Protein 2FRX (pdb70)

Radius of gyration: 44.94 Å; Cα contacts (8 Å, |Δi|>4): 3688; chains: 4; bounding box: 117×101×105 Å

Structure (mmCIF, N/CA/C/O backbone):
data_2FRX
#
_entry.id   2FRX
#
_cell.length_a   67.706
_cell.length_b   87.126
_cell.length_c   95.048
_cell.angle_alpha   88.33
_cell.angle_beta   76.79
_cell.angle_gamma   90.19
#
_symmetry.space_group_name_H-M   'P 1'
#
loop_
_atom_site.group_PDB
_atom_site.id
_atom_site.type_symbol
_atom_site.label_atom_id
_atom_site.label_alt_id
_atom_site.label_comp_id
_atom_site.label_asym_id
_atom_site.label_entity_id
_atom_site.label_seq_id
_atom_site.pdbx_PDB_ins_code
_atom_site.Cartn_x
_atom_site.Cartn_y
_atom_site.Cartn_z
_atom_site.occupancy
_atom_site.B_iso_or_equiv
_atom_site.auth_seq_id
_atom_site.auth_comp_id
_atom_site.auth_asym_id
_atom_site.auth_atom_id
_atom_site.pdbx_PDB_model_num
ATOM 1 N N . TYR A 1 7 ? 19.370 22.035 52.976 1.00 69.82 7 TYR A N 1
ATOM 2 C CA . TYR A 1 7 ? 17.880 22.043 52.708 1.00 70.05 7 TYR A CA 1
ATOM 3 C C . TYR A 1 7 ? 16.923 22.084 53.937 1.00 69.59 7 TYR A C 1
ATOM 4 O O . TYR A 1 7 ? 16.994 21.245 54.852 1.00 69.96 7 TYR A O 1
ATOM 13 N N . PHE A 1 8 ? 15.949 22.989 53.834 1.00 68.17 8 PHE A N 1
ATOM 14 C CA . PHE A 1 8 ? 15.121 23.537 54.912 1.00 67.46 8 PHE A CA 1
ATOM 15 C C . PHE A 1 8 ? 13.672 23.648 54.453 1.00 66.90 8 PHE A C 1
ATOM 16 O O . PHE A 1 8 ? 13.407 24.299 53.457 1.00 66.93 8 PHE A O 1
ATOM 24 N N . PRO A 1 9 ? 12.729 23.059 55.180 1.00 66.62 9 PRO A N 1
ATOM 25 C CA . PRO A 1 9 ? 11.311 23.133 54.801 1.00 66.40 9 PRO A CA 1
ATOM 26 C C . PRO A 1 9 ? 10.678 24.481 55.169 1.00 66.02 9 PRO A C 1
ATOM 27 O O . PRO A 1 9 ? 11.032 25.064 56.185 1.00 65.70 9 PRO A O 1
ATOM 31 N N . ASP A 1 10 ? 9.745 24.970 54.354 1.00 65.91 10 ASP A N 1
ATOM 32 C CA . ASP A 1 10 ? 9.205 26.323 54.568 1.00 65.85 10 ASP A CA 1
ATOM 33 C C . ASP A 1 10 ? 8.716 26.500 56.001 1.00 65.90 10 ASP A C 1
ATOM 34 O O . ASP A 1 10 ? 9.178 27.403 56.703 1.00 65.85 10 ASP A O 1
ATOM 39 N N . ALA A 1 11 ? 7.829 25.609 56.441 1.00 65.88 11 ALA A N 1
ATOM 40 C CA . ALA A 1 11 ? 7.252 25.673 57.783 1.00 65.77 11 ALA A CA 1
ATOM 41 C C . ALA A 1 11 ? 8.316 25.919 58.856 1.00 65.74 11 ALA A C 1
ATOM 42 O O . ALA A 1 11 ? 8.107 26.707 59.775 1.00 65.55 11 ALA A O 1
ATOM 44 N N . PHE A 1 12 ? 9.464 25.263 58.689 1.00 65.87 12 PHE A N 1
ATOM 45 C CA . PHE A 1 12 ? 10.562 25.302 59.646 1.00 65.72 12 PHE A CA 1
ATOM 46 C C . PHE A 1 12 ? 11.326 26.615 59.655 1.00 65.79 12 PHE A C 1
ATOM 47 O O . PHE A 1 12 ? 11.675 27.110 60.724 1.00 66.01 12 PHE A O 1
ATOM 55 N N . LEU A 1 13 ? 11.631 27.162 58.483 1.00 65.60 13 LEU A N 1
ATOM 56 C CA . LEU A 1 13 ? 12.344 28.436 58.433 1.00 65.43 13 LEU A CA 1
ATOM 57 C C . LEU A 1 13 ? 11.428 29.539 58.921 1.00 65.48 13 LEU A C 1
ATOM 58 O O . LEU A 1 13 ? 11.807 30.319 59.799 1.00 65.33 13 LEU A O 1
ATOM 63 N N . THR A 1 14 ? 10.214 29.596 58.370 1.00 65.71 14 THR A N 1
ATOM 64 C CA . THR A 1 14 ? 9.309 30.694 58.697 1.00 65.90 14 THR A CA 1
ATOM 65 C C . THR A 1 14 ? 8.678 30.477 60.083 1.00 65.93 14 THR A C 1
ATOM 66 O O . THR A 1 14 ? 7.579 30.952 60.357 1.00 66.20 14 THR A O 1
ATOM 70 N N . GLN A 1 15 ? 9.384 29.740 60.938 1.00 65.85 15 GLN A N 1
ATOM 71 C CA . GLN A 1 15 ? 9.060 29.659 62.372 1.00 66.15 15 GLN A CA 1
ATOM 72 C C . GLN A 1 15 ? 10.335 29.644 63.256 1.00 66.29 15 GLN A C 1
ATOM 73 O O . GLN A 1 15 ? 10.265 29.820 64.484 1.00 66.01 15 GLN A O 1
ATOM 87 N N . ARG A 1 17 ? 12.334 31.953 62.058 1.00 66.17 17 ARG A N 1
ATOM 88 C CA . ARG A 1 17 ? 12.277 33.415 61.950 1.00 65.95 17 ARG A CA 1
ATOM 89 C C . ARG A 1 17 ? 11.553 34.036 63.156 1.00 65.96 17 ARG A C 1
ATOM 90 O O . ARG A 1 17 ? 12.014 35.048 63.681 1.00 65.99 17 ARG A O 1
ATOM 98 N N . GLU A 1 18 ? 10.469 33.399 63.612 1.00 65.98 18 GLU A N 1
ATOM 99 C CA . GLU A 1 18 ? 9.668 33.882 64.753 1.00 66.01 18 GLU A CA 1
ATOM 100 C C . GLU A 1 18 ? 10.163 33.413 66.133 1.00 65.63 18 GLU A C 1
ATOM 101 O O . GLU A 1 18 ? 9.510 33.650 67.151 1.00 65.63 18 GLU A O 1
ATOM 107 N N . ALA A 1 19 ? 11.315 32.768 66.169 1.00 65.42 19 ALA A N 1
ATOM 108 C CA . ALA A 1 19 ? 11.903 32.415 67.455 1.00 65.50 19 ALA A CA 1
ATOM 109 C C . ALA A 1 19 ? 13.349 32.896 67.633 1.00 65.69 19 ALA A C 1
ATOM 110 O O . ALA A 1 19 ? 13.992 32.563 68.612 1.00 65.56 19 ALA A O 1
ATOM 120 N N . PRO A 1 21 ? 16.077 35.513 68.792 1.00 66.35 21 PRO A N 1
ATOM 121 C CA . PRO A 1 21 ? 16.386 36.646 69.656 1.00 66.00 21 PRO A CA 1
ATOM 122 C C . PRO A 1 21 ? 17.538 37.495 69.116 1.00 65.77 21 PRO A C 1
ATOM 123 O O . PRO A 1 21 ? 17.498 38.713 69.192 1.00 65.66 21 PRO A O 1
ATOM 127 N N . PHE A 1 26 ? 19.277 36.839 62.837 1.00 64.83 26 PHE A N 1
ATOM 128 C CA . PHE A 1 26 ? 18.713 35.695 62.128 1.00 64.72 26 PHE A CA 1
ATOM 129 C C . PHE A 1 26 ? 19.494 35.340 60.893 1.00 64.57 26 PHE A C 1
ATOM 130 O O . PHE A 1 26 ? 19.773 34.187 60.652 1.00 64.26 26 PHE A O 1
ATOM 138 N N . ASP A 1 27 ? 19.791 36.323 60.060 1.00 64.76 27 ASP A N 1
ATOM 139 C CA . ASP A 1 27 ? 20.421 36.013 58.780 1.00 65.01 27 ASP A CA 1
ATOM 140 C C . ASP A 1 27 ? 21.676 35.208 59.002 1.00 65.28 27 ASP A C 1
ATOM 141 O O . ASP A 1 27 ? 21.852 34.154 58.391 1.00 65.63 27 ASP A O 1
ATOM 146 N N . ASP A 1 28 ? 22.533 35.696 59.901 1.00 65.21 28 ASP A N 1
ATOM 147 C CA . ASP A 1 28 ? 23.796 35.038 60.225 1.00 64.83 28 ASP A CA 1
ATOM 148 C C . ASP A 1 28 ? 23.557 33.577 60.403 1.00 64.58 28 ASP A C 1
ATOM 149 O O . ASP A 1 28 ? 24.415 32.763 60.074 1.00 64.90 28 ASP A O 1
ATOM 154 N N . PHE A 1 29 ? 22.391 33.249 60.948 1.00 64.17 29 PHE A N 1
ATOM 155 C CA . PHE A 1 29 ? 22.043 31.866 61.268 1.00 63.68 29 PHE A CA 1
ATOM 156 C C . PHE A 1 29 ? 21.833 31.044 59.995 1.00 63.61 29 PHE A C 1
ATOM 157 O O . PHE A 1 29 ? 22.425 29.982 59.863 1.00 63.25 29 PHE A O 1
ATOM 165 N N . LEU A 1 30 ? 21.028 31.555 59.061 1.00 63.75 30 LEU A N 1
ATOM 166 C CA . LEU A 1 30 ? 20.861 30.942 57.737 1.00 63.87 30 LEU A CA 1
ATOM 167 C C . LEU A 1 30 ? 22.236 30.688 57.087 1.00 63.84 30 LEU A C 1
ATOM 168 O O . LEU A 1 30 ? 22.468 29.639 56.461 1.00 63.42 30 LEU A O 1
ATOM 173 N N . ALA A 1 31 ? 23.142 31.648 57.288 1.00 64.04 31 ALA A N 1
ATOM 174 C CA . ALA A 1 31 ? 24.511 31.612 56.778 1.00 64.37 31 ALA A CA 1
ATOM 175 C C . ALA A 1 31 ? 25.343 30.501 57.424 1.00 64.73 31 ALA A C 1
ATOM 176 O O . ALA A 1 31 ? 25.908 29.633 56.732 1.00 64.62 31 ALA A O 1
ATOM 178 N N . ALA A 1 32 ? 25.415 30.547 58.753 1.00 65.14 32 ALA A N 1
ATOM 179 C CA . ALA A 1 32 ? 26.124 29.541 59.534 1.00 65.73 32 ALA A CA 1
ATOM 180 C C . ALA A 1 32 ? 25.514 28.144 59.390 1.00 65.86 32 ALA A C 1
ATOM 181 O O . ALA A 1 32 ? 26.227 27.149 59.454 1.00 66.01 32 ALA A O 1
ATOM 183 N N . CYS A 1 33 ? 24.196 28.095 59.210 1.00 65.90 33 CYS A N 1
ATOM 184 C CA . CYS A 1 33 ? 23.453 26.882 58.910 1.00 66.12 33 CYS A CA 1
ATOM 185 C C . CYS A 1 33 ? 24.012 26.181 57.684 1.00 66.21 33 CYS A C 1
ATOM 186 O O . CYS A 1 33 ? 24.111 24.947 57.645 1.00 66.26 33 CYS A O 1
ATOM 189 N N . GLN A 1 34 ? 24.364 26.987 56.681 1.00 66.34 34 GLN A N 1
ATOM 190 C CA . GLN A 1 34 ? 24.683 26.484 55.359 1.00 66.26 34 GLN A CA 1
ATOM 191 C C . GLN A 1 34 ? 26.187 26.249 55.127 1.00 66.20 34 GLN A C 1
ATOM 192 O O . GLN A 1 34 ? 26.605 25.835 54.022 1.00 66.19 34 GLN A O 1
ATOM 198 N N . ARG A 1 35 ? 26.999 26.510 56.152 1.00 65.85 35 ARG A N 1
ATOM 199 C CA . ARG A 1 35 ? 28.439 26.281 56.025 1.00 65.74 35 ARG A CA 1
ATOM 200 C C . ARG A 1 35 ? 28.895 25.119 56.932 1.00 65.54 35 ARG A C 1
ATOM 201 O O . ARG A 1 35 ? 28.364 24.969 58.032 1.00 65.58 35 ARG A O 1
ATOM 209 N N . PRO A 1 36 ? 29.830 24.279 56.464 1.00 65.28 36 PRO A N 1
ATOM 210 C CA . PRO A 1 36 ? 30.135 23.033 57.159 1.00 65.24 36 PRO A CA 1
ATOM 211 C C . PRO A 1 36 ? 30.818 23.259 58.513 1.00 65.24 36 PRO A C 1
ATOM 212 O O . PRO A 1 36 ? 31.418 24.303 58.751 1.00 65.31 36 PRO A O 1
ATOM 216 N N . LEU A 1 37 ? 30.704 22.287 59.399 1.00 65.26 37 LEU A N 1
ATOM 217 C CA . LEU A 1 37 ? 31.227 22.421 60.744 1.00 65.61 37 LEU A CA 1
ATOM 218 C C . LEU A 1 37 ? 32.755 22.429 60.776 1.00 65.95 37 LEU A C 1
ATOM 219 O O . LEU A 1 37 ? 33.390 21.836 59.895 1.00 66.36 37 LEU A O 1
ATOM 224 N N . ARG A 1 38 ? 33.344 23.069 61.791 1.00 65.90 38 ARG A N 1
ATOM 225 C CA . ARG A 1 38 ? 34.800 22.990 62.016 1.00 66.16 38 ARG A CA 1
ATOM 226 C C . ARG A 1 38 ? 35.265 21.630 62.606 1.00 66.12 38 ARG A C 1
ATOM 227 O O . ARG A 1 38 ? 34.656 21.108 63.567 1.00 65.97 38 ARG A O 1
ATOM 235 N N . ARG A 1 39 ? 36.346 21.059 62.056 1.00 66.13 39 ARG A N 1
ATOM 236 C CA . ARG A 1 39 ? 36.962 19.885 62.715 1.00 66.20 39 ARG A CA 1
ATOM 237 C C . ARG A 1 39 ? 37.155 20.290 64.187 1.00 65.44 39 ARG A C 1
ATOM 238 O O . ARG A 1 39 ? 37.612 21.392 64.477 1.00 64.78 39 ARG A O 1
ATOM 246 N N . SER A 1 40 ? 36.787 19.395 65.101 1.00 65.32 40 SER A N 1
ATOM 247 C CA . SER A 1 40 ? 36.879 19.650 66.553 1.00 64.96 40 SER A CA 1
ATOM 248 C C . SER A 1 40 ? 37.446 18.455 67.347 1.00 64.89 40 SER A C 1
ATOM 249 O O . SER A 1 40 ? 37.070 17.306 67.089 1.00 64.98 40 SER A O 1
ATOM 252 N N . ILE A 1 41 ? 38.326 18.728 68.316 1.00 64.59 41 ILE A N 1
ATOM 253 C CA . ILE A 1 41 ? 39.047 17.667 69.005 1.00 64.68 41 ILE A CA 1
ATOM 254 C C . ILE A 1 41 ? 39.031 17.810 70.524 1.00 64.71 41 ILE A C 1
ATOM 255 O O . ILE A 1 41 ? 39.125 18.918 71.043 1.00 65.55 41 ILE A O 1
ATOM 260 N N . ARG A 1 42 ? 38.928 16.700 71.248 1.00 64.55 42 ARG A N 1
ATOM 261 C CA . ARG A 1 42 ? 38.987 16.752 72.715 1.00 64.52 42 ARG A CA 1
ATOM 262 C C . ARG A 1 42 ? 40.086 15.875 73.282 1.00 64.28 42 ARG A C 1
ATOM 263 O O . ARG A 1 42 ? 40.121 14.683 72.995 1.00 64.07 42 ARG A O 1
ATOM 271 N N . VAL A 1 43 ? 40.955 16.475 74.101 1.00 64.05 43 VAL A N 1
ATOM 272 C CA . VAL A 1 43 ? 42.055 15.782 74.775 1.00 63.83 43 VAL A CA 1
ATOM 273 C C . VAL A 1 43 ? 41.533 14.890 75.908 1.00 63.92 43 VAL A C 1
ATOM 274 O O . VAL A 1 43 ? 40.648 15.301 76.682 1.00 64.16 43 VAL A O 1
ATOM 278 N N . ASN A 1 44 ? 42.074 13.675 75.999 1.00 63.75 44 ASN A N 1
ATOM 279 C CA . ASN A 1 44 ? 41.737 12.729 77.081 1.00 63.69 44 ASN A CA 1
ATOM 280 C C . ASN A 1 44 ? 42.758 12.794 78.244 1.00 63.79 44 ASN A C 1
ATOM 281 O O . ASN A 1 44 ? 43.788 12.140 78.179 1.00 63.75 44 ASN A O 1
ATOM 286 N N . THR A 1 45 ? 42.466 13.558 79.310 1.00 64.19 45 THR A N 1
ATOM 287 C CA . THR A 1 45 ? 43.438 13.773 80.379 1.00 64.15 45 THR A CA 1
ATOM 288 C C . THR A 1 45 ? 43.647 12.525 81.246 1.00 63.94 45 THR A C 1
ATOM 289 O O . THR A 1 45 ? 44.456 12.567 82.162 1.00 64.30 45 THR A O 1
ATOM 293 N N . LEU A 1 46 ? 42.935 11.435 80.971 1.00 63.39 46 LEU A N 1
ATOM 294 C CA . LEU A 1 46 ? 43.216 10.164 81.640 1.00 63.23 46 LEU A CA 1
ATOM 295 C C . LEU A 1 46 ? 44.580 9.649 81.173 1.00 63.53 46 LEU A C 1
ATOM 296 O O . LEU A 1 46 ? 45.200 8.797 81.805 1.00 64.11 46 LEU A O 1
ATOM 301 N N . LYS A 1 47 ? 45.042 10.176 80.049 1.00 63.54 47 LYS A N 1
ATOM 302 C CA . LYS A 1 47 ? 46.230 9.694 79.396 1.00 63.16 47 LYS A CA 1
ATOM 303 C C . LYS A 1 47 ? 47.341 10.738 79.295 1.00 63.26 47 LYS A C 1
ATOM 304 O O . LYS A 1 47 ? 48.521 10.401 79.301 1.00 63.72 47 LYS A O 1
ATOM 310 N N . ILE A 1 48 ? 46.969 12.002 79.202 1.00 63.04 48 ILE A N 1
ATOM 311 C CA . ILE A 1 48 ? 47.918 13.060 78.931 1.00 63.51 48 ILE A CA 1
ATOM 312 C C . ILE A 1 48 ? 47.283 14.391 79.334 1.00 63.82 48 ILE A C 1
ATOM 313 O O . ILE A 1 48 ? 46.076 14.569 79.188 1.00 63.83 48 ILE A O 1
ATOM 318 N N . SER A 1 49 ? 48.087 15.327 79.839 1.00 63.94 49 SER A N 1
ATOM 319 C CA . SER A 1 49 ? 47.572 16.642 80.197 1.00 63.63 49 SER A CA 1
ATOM 320 C C . SER A 1 49 ? 47.397 17.453 78.908 1.00 64.09 49 SER A C 1
ATOM 321 O O . SER A 1 49 ? 47.921 17.073 77.863 1.00 64.68 49 SER A O 1
ATOM 324 N N . VAL A 1 50 ? 46.661 18.557 78.968 1.00 64.47 50 VAL A N 1
ATOM 325 C CA . VAL A 1 50 ? 46.507 19.431 77.803 1.00 64.52 50 VAL A CA 1
ATOM 326 C C . VAL A 1 50 ? 47.855 19.924 77.364 1.00 64.77 50 VAL A C 1
ATOM 327 O O . VAL A 1 50 ? 48.244 19.753 76.209 1.00 64.61 50 VAL A O 1
ATOM 331 N N . ALA A 1 51 ? 48.567 20.552 78.297 1.00 65.20 51 ALA A N 1
ATOM 332 C CA . ALA A 1 51 ? 49.837 21.190 77.964 1.00 65.50 51 ALA A CA 1
ATOM 333 C C . ALA A 1 51 ? 50.788 20.165 77.324 1.00 65.68 51 ALA A C 1
ATOM 334 O O . ALA A 1 51 ? 51.440 20.432 76.312 1.00 65.89 51 ALA A O 1
ATOM 336 N N . ASP A 1 52 ? 50.825 18.972 77.881 1.00 65.57 52 ASP A N 1
ATOM 337 C CA . ASP A 1 52 ? 51.647 17.978 77.291 1.00 65.70 52 ASP A CA 1
ATOM 338 C C . ASP A 1 52 ? 51.191 17.688 75.869 1.00 65.48 52 ASP A C 1
ATOM 339 O O . ASP A 1 52 ? 52.025 17.623 74.954 1.00 65.98 52 ASP A O 1
ATOM 344 N N . PHE A 1 53 ? 49.876 17.570 75.674 1.00 64.86 53 PHE A N 1
ATOM 345 C CA . PHE A 1 53 ? 49.316 17.292 74.343 1.00 64.24 53 PHE A CA 1
ATOM 346 C C . PHE A 1 53 ? 49.782 18.313 73.310 1.00 64.39 53 PHE A C 1
ATOM 347 O O . PHE A 1 53 ? 50.275 17.952 72.222 1.00 64.28 53 PHE A O 1
ATOM 355 N N . LEU A 1 54 ? 49.603 19.585 73.659 1.00 64.52 54 LEU A N 1
ATOM 356 C CA . LEU A 1 54 ? 50.037 20.688 72.817 1.00 64.52 54 LEU A CA 1
ATOM 357 C C . LEU A 1 54 ? 51.523 20.565 72.477 1.00 64.79 54 LEU A C 1
ATOM 358 O O . LEU A 1 54 ? 51.898 20.577 71.305 1.00 64.96 54 LEU A O 1
ATOM 363 N N . GLN A 1 55 ? 52.358 20.415 73.501 1.00 64.93 55 GLN A N 1
ATOM 364 C CA . GLN A 1 55 ? 53.766 20.156 73.290 1.00 65.38 55 GLN A CA 1
ATOM 365 C C . GLN A 1 55 ? 53.959 19.046 72.251 1.00 65.33 55 GLN A C 1
ATOM 366 O O . GLN A 1 55 ? 54.653 19.252 71.254 1.00 65.37 55 GLN A O 1
ATOM 372 N N . LEU A 1 56 ? 53.314 17.897 72.482 1.00 65.14 56 LEU A N 1
ATOM 373 C CA . LEU A 1 56 ? 53.551 16.672 71.695 1.00 64.92 56 LEU A CA 1
ATOM 374 C C . LEU A 1 56 ? 53.128 16.750 70.225 1.00 65.08 56 LEU A C 1
ATOM 375 O O . LEU A 1 56 ? 53.762 16.123 69.367 1.00 65.02 56 LEU A O 1
ATOM 380 N N . THR A 1 57 ? 52.085 17.515 69.922 1.00 65.11 57 THR A N 1
ATOM 381 C CA . THR A 1 57 ? 51.605 17.555 68.543 1.00 65.42 57 THR A CA 1
ATOM 382 C C . THR A 1 57 ? 51.928 18.843 67.819 1.00 65.75 57 THR A C 1
ATOM 383 O O . THR A 1 57 ? 51.487 19.049 66.682 1.00 65.87 57 THR A O 1
ATOM 387 N N . ALA A 1 58 ? 52.705 19.703 68.479 1.00 66.05 58 ALA A N 1
ATOM 388 C CA . ALA A 1 58 ? 53.238 20.908 67.858 1.00 66.28 58 ALA A CA 1
ATOM 389 C C . ALA A 1 58 ? 53.855 20.640 66.459 1.00 66.63 58 ALA A C 1
ATOM 390 O O . ALA A 1 58 ? 53.581 21.393 65.524 1.00 66.53 58 ALA A O 1
ATOM 392 N N . PRO A 1 59 ? 54.644 19.569 66.290 1.00 67.18 59 PRO A N 1
ATOM 393 C CA . PRO A 1 59 ? 55.202 19.228 64.960 1.00 67.56 59 PRO A CA 1
ATOM 394 C C . PRO A 1 59 ? 54.185 19.140 63.800 1.00 67.87 59 PRO A C 1
ATOM 395 O O . PRO A 1 59 ? 54.559 19.385 62.651 1.00 67.81 59 PRO A O 1
ATOM 399 N N . TYR A 1 60 ? 52.929 18.792 64.088 1.00 68.29 60 TYR A N 1
ATOM 400 C CA . TYR A 1 60 ? 51.941 18.562 63.025 1.00 68.53 60 TYR A CA 1
ATOM 401 C C . TYR A 1 60 ? 51.399 19.846 62.423 1.00 68.38 60 TYR A C 1
ATOM 402 O O . TYR A 1 60 ? 50.696 19.807 61.418 1.00 68.17 60 TYR A O 1
ATOM 411 N N . GLY A 1 61 ? 51.734 20.976 63.043 1.00 68.33 61 GLY A N 1
ATOM 412 C CA . GLY A 1 61 ? 51.316 22.292 62.572 1.00 68.17 61 GLY A CA 1
ATOM 413 C C . GLY A 1 61 ? 49.828 22.343 62.320 1.00 68.25 61 GLY A C 1
ATOM 414 O O . GLY A 1 61 ? 49.411 22.365 61.165 1.00 68.29 61 GLY A O 1
ATOM 415 N N . TRP A 1 62 ? 49.029 22.298 63.391 1.00 68.27 62 TRP A N 1
ATOM 416 C CA . TRP A 1 62 ? 47.602 22.629 63.295 1.00 68.20 62 TRP A CA 1
ATOM 417 C C . TRP A 1 62 ? 47.348 23.928 64.020 1.00 68.04 62 TRP A C 1
ATOM 418 O O . TRP A 1 62 ? 47.990 24.223 65.025 1.00 68.02 62 TRP A O 1
ATOM 429 N N . THR A 1 63 ? 46.404 24.704 63.506 1.00 67.86 63 THR A N 1
ATOM 430 C CA . THR A 1 63 ? 45.869 25.832 64.233 1.00 67.78 63 THR A CA 1
ATOM 431 C C . THR A 1 63 ? 44.751 25.257 65.102 1.00 67.81 63 THR A C 1
ATOM 432 O O . THR A 1 63 ? 43.913 24.495 64.603 1.00 68.10 63 THR A O 1
ATOM 436 N N . LEU A 1 64 ? 44.745 25.591 66.395 1.00 67.56 64 LEU A N 1
ATOM 437 C CA . LEU A 1 64 ? 43.713 25.091 67.314 1.00 66.90 64 LEU A CA 1
ATOM 438 C C . LEU A 1 64 ? 43.081 26.209 68.138 1.00 66.98 64 LEU A C 1
ATOM 439 O O . LEU A 1 64 ? 43.713 26.777 69.033 1.00 67.46 64 LEU A O 1
ATOM 444 N N . THR A 1 65 ? 41.827 26.521 67.826 1.00 66.63 65 THR A N 1
ATOM 445 C CA . THR A 1 65 ? 41.063 27.527 68.554 1.00 66.25 65 THR A CA 1
ATOM 446 C C . THR A 1 65 ? 40.506 26.891 69.827 1.00 65.97 65 THR A C 1
ATOM 447 O O . THR A 1 65 ? 39.893 25.830 69.741 1.00 66.06 65 THR A O 1
ATOM 451 N N . PRO A 1 66 ? 40.723 27.514 70.994 1.00 65.65 66 PRO A N 1
ATOM 452 C CA . PRO A 1 66 ? 40.248 26.970 72.275 1.00 65.43 66 PRO A CA 1
ATOM 453 C C . PRO A 1 66 ? 38.723 27.011 72.367 1.00 65.05 66 PRO A C 1
ATOM 454 O O . PRO A 1 66 ? 38.138 28.003 71.961 1.00 65.32 66 PRO A O 1
ATOM 458 N N . ILE A 1 67 ? 38.098 25.944 72.868 1.00 64.78 67 ILE A N 1
ATOM 459 C CA . ILE A 1 67 ? 36.636 25.905 73.075 1.00 64.84 67 ILE A CA 1
ATOM 460 C C . ILE A 1 67 ? 36.256 26.530 74.453 1.00 64.84 67 ILE A C 1
ATOM 461 O O . ILE A 1 67 ? 36.765 26.093 75.485 1.00 65.12 67 ILE A O 1
ATOM 466 N N . PRO A 1 68 ? 35.349 27.509 74.497 1.00 64.68 68 PRO A N 1
ATOM 467 C CA . PRO A 1 68 ? 35.204 28.319 75.697 1.00 64.45 68 PRO A CA 1
ATOM 468 C C . PRO A 1 68 ? 34.650 27.534 76.895 1.00 64.48 68 PRO A C 1
ATOM 469 O O . PRO A 1 68 ? 34.915 27.891 78.041 1.00 64.01 68 PRO A O 1
ATOM 473 N N . TRP A 1 69 ? 33.910 26.461 76.635 1.00 64.77 69 TRP A N 1
ATOM 474 C CA . TRP A 1 69 ? 33.286 25.705 77.717 1.00 65.08 69 TRP A CA 1
ATOM 475 C C . TRP A 1 69 ? 33.984 24.407 77.983 1.00 65.15 69 TRP A C 1
ATOM 476 O O . TRP A 1 69 ? 33.437 23.506 78.637 1.00 65.17 69 TRP A O 1
ATOM 487 N N . CYS A 1 70 ? 35.193 24.283 77.463 1.00 65.36 70 CYS A N 1
ATOM 488 C CA . CYS A 1 70 ? 35.937 23.069 77.680 1.00 65.48 70 CYS A CA 1
ATOM 489 C C . CYS A 1 70 ? 37.420 23.312 77.486 1.00 65.71 70 CYS A C 1
ATOM 490 O O . CYS A 1 70 ? 37.907 23.377 76.360 1.00 65.64 70 CYS A O 1
ATOM 493 N N . GLU A 1 71 ? 38.126 23.433 78.607 1.00 66.27 71 GLU A N 1
ATOM 494 C CA . GLU A 1 71 ? 39.576 23.637 78.636 1.00 66.76 71 GLU A CA 1
ATOM 495 C C . GLU A 1 71 ? 40.320 22.498 77.916 1.00 66.78 71 GLU A C 1
ATOM 496 O O . GLU A 1 71 ? 41.490 22.632 77.561 1.00 67.47 71 GLU A O 1
ATOM 502 N N . GLU A 1 72 ? 39.630 21.385 77.694 1.00 66.25 72 GLU A N 1
ATOM 503 C CA . GLU A 1 72 ? 40.212 20.225 77.037 1.00 65.85 72 GLU A CA 1
ATOM 504 C C . GLU A 1 72 ? 39.808 20.125 75.568 1.00 65.80 72 GLU A C 1
ATOM 505 O O . GLU A 1 72 ? 40.101 19.120 74.896 1.00 66.31 72 GLU A O 1
ATOM 511 N N . GLY A 1 73 ? 39.141 21.167 75.071 1.00 65.34 73 GLY A N 1
ATOM 512 C CA . GLY A 1 73 ? 38.589 21.148 73.718 1.00 64.75 73 GLY A CA 1
ATOM 513 C C . GLY A 1 73 ? 39.173 22.176 72.777 1.00 64.46 73 GLY A C 1
ATOM 514 O O . GLY A 1 73 ? 39.472 23.314 73.176 1.00 64.39 73 GLY A O 1
ATOM 515 N N . PHE A 1 74 ? 39.300 21.771 71.515 1.00 64.20 74 PHE A N 1
ATOM 516 C CA . PHE A 1 74 ? 39.912 22.587 70.479 1.00 64.10 74 PHE A CA 1
ATOM 517 C C . PHE A 1 74 ? 39.276 22.356 69.106 1.00 63.69 74 PHE A C 1
ATOM 518 O O . PHE A 1 74 ? 38.743 21.271 68.832 1.00 63.61 74 PHE A O 1
ATOM 526 N N . TRP A 1 75 ? 39.365 23.366 68.240 1.00 62.96 75 TRP A N 1
ATOM 527 C CA . TRP A 1 75 ? 38.754 23.296 66.926 1.00 62.65 75 TRP A CA 1
ATOM 528 C C . TRP A 1 75 ? 39.695 22.878 65.781 1.00 62.74 75 TRP A C 1
ATOM 529 O O . TRP A 1 75 ? 40.903 23.145 65.784 1.00 62.94 75 TRP A O 1
ATOM 540 N N . PRO A 1 85 ? 44.194 13.110 57.934 1.00 64.33 85 PRO A N 1
ATOM 541 C CA . PRO A 1 85 ? 43.261 12.015 58.233 1.00 64.37 85 PRO A CA 1
ATOM 542 C C . PRO A 1 85 ? 43.214 11.714 59.743 1.00 64.67 85 PRO A C 1
ATOM 543 O O . PRO A 1 85 ? 43.914 10.836 60.249 1.00 64.77 85 PRO A O 1
ATOM 547 N N . LEU A 1 86 ? 42.364 12.451 60.451 1.00 65.11 86 LEU A N 1
ATOM 548 C CA . LEU A 1 86 ? 42.385 12.495 61.925 1.00 65.33 86 LEU A CA 1
ATOM 549 C C . LEU A 1 86 ? 42.485 11.160 62.669 1.00 65.82 86 LEU A C 1
ATOM 550 O O . LEU A 1 86 ? 43.306 11.003 63.588 1.00 66.13 86 LEU A O 1
ATOM 555 N N . GLY A 1 87 ? 41.636 10.208 62.283 1.00 66.05 87 GLY A N 1
ATOM 556 C CA . GLY A 1 87 ? 41.499 8.956 63.008 1.00 66.04 87 GLY A CA 1
ATOM 557 C C . GLY A 1 87 ? 42.736 8.116 62.846 1.00 66.40 87 GLY A C 1
ATOM 558 O O . GLY A 1 87 ? 42.977 7.234 63.656 1.00 66.57 87 GLY A O 1
ATOM 559 N N . SER A 1 88 ? 43.519 8.399 61.800 1.00 66.34 88 SER A N 1
ATOM 560 C CA . SER A 1 88 ? 44.701 7.608 61.440 1.00 66.39 88 SER A CA 1
ATOM 561 C C . SER A 1 88 ? 46.006 8.238 61.912 1.00 66.04 88 SER A C 1
ATOM 562 O O . SER A 1 88 ? 47.068 8.041 61.303 1.00 66.32 88 SER A O 1
ATOM 565 N N . THR A 1 89 ? 45.922 9.005 62.990 1.00 65.53 89 THR A N 1
ATOM 566 C CA . THR A 1 89 ? 47.106 9.576 63.609 1.00 65.06 89 THR A CA 1
ATOM 567 C C . THR A 1 89 ? 47.444 8.843 64.933 1.00 65.07 89 THR A C 1
ATOM 568 O O . THR A 1 89 ? 46.546 8.530 65.730 1.00 65.41 89 THR A O 1
ATOM 572 N N . ALA A 1 90 ? 48.729 8.538 65.143 1.00 64.50 90 ALA A N 1
ATOM 573 C CA . ALA A 1 90 ? 49.219 7.851 66.362 1.00 63.98 90 ALA A CA 1
ATOM 574 C C . ALA A 1 90 ? 48.471 8.216 67.647 1.00 63.79 90 ALA A C 1
ATOM 575 O O . ALA A 1 90 ? 48.025 7.359 68.408 1.00 63.82 90 ALA A O 1
ATOM 577 N N . GLU A 1 91 ? 48.369 9.514 67.886 1.00 63.40 91 GLU A N 1
ATOM 578 C CA . GLU A 1 91 ? 47.732 10.051 69.059 1.00 63.37 91 GLU A CA 1
ATOM 579 C C . GLU A 1 91 ? 46.276 9.615 69.197 1.00 62.80 91 GLU A C 1
ATOM 580 O O . GLU A 1 91 ? 45.799 9.409 70.310 1.00 62.61 91 GLU A O 1
ATOM 586 N N . HIS A 1 92 ? 45.577 9.473 68.071 1.00 62.13 92 HIS A N 1
ATOM 587 C CA . HIS A 1 92 ? 44.208 8.972 68.095 1.00 61.61 92 HIS A CA 1
ATOM 588 C C . HIS A 1 92 ? 44.183 7.491 68.425 1.00 61.91 92 HIS A C 1
ATOM 589 O O . HIS A 1 92 ? 43.337 7.031 69.190 1.00 62.52 92 HIS A O 1
ATOM 596 N N . LEU A 1 93 ? 45.124 6.751 67.857 1.00 62.14 93 LEU A N 1
ATOM 597 C CA . LEU A 1 93 ? 45.244 5.306 68.117 1.00 62.24 93 LEU A CA 1
ATOM 598 C C . LEU A 1 93 ? 45.615 4.919 69.539 1.00 62.34 93 LEU A C 1
ATOM 599 O O . LEU A 1 93 ? 45.246 3.834 69.979 1.00 63.12 93 LEU A O 1
ATOM 604 N N . SER A 1 94 ? 46.362 5.761 70.247 1.00 62.17 94 SER A N 1
ATOM 605 C CA . SER A 1 94 ? 46.681 5.455 71.640 1.00 62.28 94 SER A CA 1
ATOM 606 C C . SER A 1 94 ? 45.684 6.069 72.608 1.00 62.72 94 SER A C 1
ATOM 607 O O . SER A 1 94 ? 45.870 6.001 73.820 1.00 63.15 94 SER A O 1
ATOM 610 N N . GLY A 1 95 ? 44.634 6.682 72.070 1.00 62.88 95 GLY A N 1
ATOM 611 C CA . GLY A 1 95 ? 43.528 7.189 72.873 1.00 63.01 95 GLY A CA 1
ATOM 612 C C . GLY A 1 95 ? 43.798 8.490 73.596 1.00 63.48 95 GLY A C 1
ATOM 613 O O . GLY A 1 95 ? 43.287 8.696 74.707 1.00 63.73 95 GLY A O 1
ATOM 614 N N . LEU A 1 96 ? 44.565 9.392 72.980 1.00 63.24 96 LEU A N 1
ATOM 615 C CA . LEU A 1 96 ? 44.947 10.615 73.691 1.00 62.78 96 LEU A CA 1
ATOM 616 C C . LEU A 1 96 ? 44.018 11.762 73.354 1.00 62.87 96 LEU A C 1
ATOM 617 O O . LEU A 1 96 ? 44.084 12.823 73.977 1.00 62.88 96 LEU A O 1
ATOM 622 N N . PHE A 1 97 ? 43.149 11.540 72.369 1.00 63.01 97 PHE A N 1
ATOM 623 C CA . PHE A 1 97 ? 42.127 12.519 71.994 1.00 63.39 97 PHE A CA 1
ATOM 624 C C . PHE A 1 97 ? 40.891 11.886 71.363 1.00 63.55 97 PHE A C 1
ATOM 625 O O . PHE A 1 97 ? 40.963 10.828 70.725 1.00 63.36 97 PHE A O 1
ATOM 633 N N . TYR A 1 98 ? 39.756 12.551 71.557 1.00 64.02 98 TYR A N 1
ATOM 634 C CA . TYR A 1 98 ? 38.506 12.137 70.934 1.00 64.84 98 TYR A CA 1
ATOM 635 C C . TYR A 1 98 ? 38.109 13.118 69.813 1.00 65.07 98 TYR A C 1
ATOM 636 O O . TYR A 1 98 ? 38.165 14.329 69.979 1.00 65.64 98 TYR A O 1
ATOM 645 N N . ILE A 1 99 ? 37.743 12.584 68.655 1.00 65.27 99 ILE A N 1
ATOM 646 C CA . ILE A 1 99 ? 37.140 13.399 67.611 1.00 65.11 99 ILE A CA 1
ATOM 647 C C . ILE A 1 99 ? 35.694 13.655 68.014 1.00 65.22 99 ILE A C 1
ATOM 648 O O . ILE A 1 99 ? 34.823 12.797 67.806 1.00 65.20 99 ILE A O 1
ATOM 653 N N . GLN A 1 100 ? 35.420 14.805 68.616 1.00 65.39 100 GLN A N 1
ATOM 654 C CA . GLN A 1 100 ? 34.026 15.127 68.911 1.00 65.82 100 GLN A CA 1
ATOM 655 C C . GLN A 1 100 ? 33.710 16.575 68.726 1.00 65.92 100 GLN A C 1
ATOM 656 O O . GLN A 1 100 ? 34.552 17.446 68.916 1.00 65.86 100 GLN A O 1
ATOM 662 N N . GLU A 1 101 ? 32.459 16.804 68.374 1.00 66.10 101 GLU A N 1
ATOM 663 C CA . GLU A 1 101 ? 31.981 18.116 68.044 1.00 66.76 101 GLU A CA 1
ATOM 664 C C . GLU A 1 101 ? 31.811 18.927 69.327 1.00 66.21 101 GLU A C 1
ATOM 665 O O . GLU A 1 101 ? 31.504 18.367 70.385 1.00 65.86 101 GLU A O 1
ATOM 671 N N . ALA A 1 102 ? 32.035 20.239 69.220 1.00 66.21 102 ALA A N 1
ATOM 672 C CA . ALA A 1 102 ? 32.042 21.131 70.380 1.00 65.93 102 ALA A CA 1
ATOM 673 C C . ALA A 1 102 ? 30.708 21.128 71.101 1.00 66.10 102 ALA A C 1
ATOM 674 O O . ALA A 1 102 ? 30.678 21.084 72.339 1.00 66.04 102 ALA A O 1
ATOM 676 N N . SER A 1 103 ? 29.615 21.122 70.341 1.00 66.23 103 SER A N 1
ATOM 677 C CA . SER A 1 103 ? 28.320 20.983 70.967 1.00 66.87 103 SER A CA 1
ATOM 678 C C . SER A 1 103 ? 28.096 19.777 71.887 1.00 67.20 103 SER A C 1
ATOM 679 O O . SER A 1 103 ? 27.466 19.924 72.937 1.00 67.57 103 SER A O 1
ATOM 682 N N . SER A 1 104 ? 28.623 18.604 71.562 1.00 67.30 104 SER A N 1
ATOM 683 C CA . SER A 1 104 ? 28.505 17.512 72.516 1.00 67.63 104 SER A CA 1
ATOM 684 C C . SER A 1 104 ? 29.286 17.700 73.812 1.00 67.44 104 SER A C 1
ATOM 685 O O . SER A 1 104 ? 29.042 16.993 74.816 1.00 67.15 104 SER A O 1
ATOM 696 N N . LEU A 1 106 ? 29.367 20.472 75.601 1.00 65.08 106 LEU A N 1
ATOM 697 C CA . LEU A 1 106 ? 28.609 21.353 76.425 1.00 63.91 106 LEU A CA 1
ATOM 698 C C . LEU A 1 106 ? 27.795 20.652 77.522 1.00 63.46 106 LEU A C 1
ATOM 699 O O . LEU A 1 106 ? 27.927 21.015 78.706 1.00 63.30 106 LEU A O 1
ATOM 704 N N . PRO A 1 107 ? 26.960 19.660 77.166 1.00 62.88 107 PRO A N 1
ATOM 705 C CA . PRO A 1 107 ? 26.194 18.902 78.176 1.00 62.22 107 PRO A CA 1
ATOM 706 C C . PRO A 1 107 ? 27.051 18.341 79.322 1.00 62.20 107 PRO A C 1
ATOM 707 O O . PRO A 1 107 ? 26.677 18.470 80.495 1.00 62.02 107 PRO A O 1
ATOM 711 N N . VAL A 1 108 ? 28.188 17.745 78.967 1.00 62.17 108 VAL A N 1
ATOM 712 C CA . VAL A 1 108 ? 29.135 17.195 79.915 1.00 62.13 108 VAL A CA 1
ATOM 713 C C . VAL A 1 108 ? 29.719 18.269 80.794 1.00 62.35 108 VAL A C 1
ATOM 714 O O . VAL A 1 108 ? 29.919 18.062 81.999 1.00 62.69 108 VAL A O 1
ATOM 718 N N . ALA A 1 109 ? 30.001 19.423 80.206 1.00 62.53 109 ALA A N 1
ATOM 719 C CA . ALA A 1 109 ? 30.591 20.490 80.993 1.00 62.98 109 ALA A CA 1
ATOM 720 C C . ALA A 1 109 ? 29.598 20.961 82.060 1.00 63.40 109 ALA A C 1
ATOM 721 O O . ALA A 1 109 ? 29.971 21.079 83.234 1.00 63.61 109 ALA A O 1
ATOM 723 N N . ALA A 1 110 ? 28.339 21.178 81.642 1.00 63.46 110 ALA A N 1
ATOM 724 C CA . ALA A 1 110 ? 27.234 21.527 82.537 1.00 63.51 110 ALA A CA 1
ATOM 725 C C . ALA A 1 110 ? 27.174 20.547 83.712 1.00 63.90 110 ALA A C 1
ATOM 726 O O . ALA A 1 110 ? 27.088 20.953 84.888 1.00 63.79 110 ALA A O 1
ATOM 728 N N . LEU A 1 111 ? 27.242 19.254 83.373 1.00 64.00 111 LEU A N 1
ATOM 729 C CA . LEU A 1 111 ? 27.078 18.173 84.335 1.00 63.90 111 LEU A CA 1
ATOM 730 C C . LEU A 1 111 ? 28.007 18.311 85.500 1.00 64.52 111 LEU A C 1
ATOM 731 O O . LEU A 1 111 ? 27.624 18.020 86.641 1.00 64.62 111 LEU A O 1
ATOM 736 N N . PHE A 1 112 ? 29.230 18.754 85.218 1.00 65.04 112 PHE A N 1
ATOM 737 C CA . PHE A 1 112 ? 30.215 18.993 86.297 1.00 65.43 112 PHE A CA 1
ATOM 738 C C . PHE A 1 112 ? 30.443 20.479 86.653 1.00 65.52 112 PHE A C 1
ATOM 739 O O . PHE A 1 112 ? 31.372 20.801 87.405 1.00 65.64 112 PHE A O 1
ATOM 747 N N . ALA A 1 113 ? 29.616 21.384 86.136 1.00 65.76 113 ALA A N 1
ATOM 748 C CA . ALA A 1 113 ? 29.805 22.793 86.471 1.00 66.22 113 ALA A CA 1
ATOM 749 C C . ALA A 1 113 ? 29.786 23.003 87.979 1.00 66.61 113 ALA A C 1
ATOM 750 O O . ALA A 1 113 ? 29.246 22.171 88.717 1.00 66.95 113 ALA A O 1
ATOM 752 N N . ASP A 1 114 ? 30.381 24.113 88.421 1.00 67.06 114 ASP A N 1
ATOM 753 C CA . ASP A 1 114 ? 30.407 24.548 89.843 1.00 67.35 114 ASP A CA 1
ATOM 754 C C . ASP A 1 114 ? 30.854 23.445 90.817 1.00 67.07 114 ASP A C 1
ATOM 755 O O . ASP A 1 114 ? 30.166 23.138 91.806 1.00 66.94 114 ASP A O 1
ATOM 760 N N . GLY A 1 115 ? 32.005 22.845 90.503 1.00 66.76 115 GLY A N 1
ATOM 761 C CA . GLY A 1 115 ? 32.565 21.714 91.259 1.00 66.28 115 GLY A CA 1
ATOM 762 C C . GLY A 1 115 ? 31.615 20.551 91.545 1.00 65.76 115 GLY A C 1
ATOM 763 O O . GLY A 1 115 ? 31.821 19.836 92.553 1.00 65.08 115 GLY A O 1
ATOM 764 N N . ASN A 1 116 ? 30.572 20.372 90.709 1.00 65.35 116 ASN A N 1
ATOM 765 C CA . ASN A 1 116 ? 29.746 19.175 90.834 1.00 65.58 116 ASN A CA 1
ATOM 766 C C . ASN A 1 116 ? 30.606 17.933 90.594 1.00 65.83 116 ASN A C 1
ATOM 767 O O . ASN A 1 116 ? 31.250 17.816 89.552 1.00 66.32 116 ASN A O 1
ATOM 772 N N . ALA A 1 117 ? 30.643 17.016 91.559 1.00 65.41 117 ALA A N 1
ATOM 773 C CA . ALA A 1 117 ? 31.545 15.887 91.469 1.00 64.55 117 ALA A CA 1
ATOM 774 C C . ALA A 1 117 ? 30.798 14.574 91.735 1.00 64.59 117 ALA A C 1
ATOM 775 O O . ALA A 1 117 ? 31.035 13.876 92.742 1.00 64.81 117 ALA A O 1
ATOM 777 N N . PRO A 1 118 ? 29.928 14.204 90.786 1.00 64.10 118 PRO A N 1
ATOM 778 C CA . PRO A 1 118 ? 29.050 13.050 90.945 1.00 63.69 118 PRO A CA 1
ATOM 779 C C . PRO A 1 118 ? 29.829 11.736 90.861 1.00 63.90 118 PRO A C 1
ATOM 780 O O . PRO A 1 118 ? 30.802 11.637 90.099 1.00 64.81 118 PRO A O 1
ATOM 784 N N . GLN A 1 119 ? 29.437 10.740 91.647 1.00 63.42 119 GLN A N 1
ATOM 785 C CA . GLN A 1 119 ? 30.202 9.498 91.712 1.00 62.51 119 GLN A CA 1
ATOM 786 C C . GLN A 1 119 ? 29.532 8.347 90.986 1.00 62.40 119 GLN A C 1
ATOM 787 O O . GLN A 1 119 ? 30.177 7.368 90.669 1.00 62.45 119 GLN A O 1
ATOM 793 N N . ARG A 1 120 ? 28.230 8.467 90.730 1.00 62.10 120 ARG A N 1
ATOM 794 C CA . ARG A 1 120 ? 27.467 7.445 90.036 1.00 61.53 120 ARG A CA 1
ATOM 795 C C . ARG A 1 120 ? 26.585 8.169 89.032 1.00 61.78 120 ARG A C 1
ATOM 796 O O . ARG A 1 120 ? 25.652 8.884 89.433 1.00 62.11 120 ARG A O 1
ATOM 804 N N . VAL A 1 121 ? 26.884 7.958 87.747 1.00 61.37 121 VAL A N 1
ATOM 805 C CA . VAL A 1 121 ? 26.330 8.732 86.648 1.00 61.29 121 VAL A CA 1
ATOM 806 C C . VAL A 1 121 ? 25.762 7.831 85.545 1.00 62.04 121 VAL A C 1
ATOM 807 O O . VAL A 1 121 ? 26.380 6.813 85.164 1.00 62.39 121 VAL A O 1
ATOM 819 N N . ASP A 1 123 ? 24.615 7.772 81.476 1.00 63.30 123 ASP A N 1
ATOM 820 C CA . ASP A 1 123 ? 24.505 8.387 80.139 1.00 63.45 123 ASP A CA 1
ATOM 821 C C . ASP A 1 123 ? 23.412 7.638 79.366 1.00 63.33 123 ASP A C 1
ATOM 822 O O . ASP A 1 123 ? 23.607 6.468 79.061 1.00 63.23 123 ASP A O 1
ATOM 827 N N . VAL A 1 124 ? 22.282 8.286 79.053 1.00 63.05 124 VAL A N 1
ATOM 828 C CA . VAL A 1 124 ? 21.125 7.540 78.558 1.00 63.45 124 VAL A CA 1
ATOM 829 C C . VAL A 1 124 ? 21.253 7.098 77.091 1.00 64.03 124 VAL A C 1
ATOM 830 O O . VAL A 1 124 ? 20.939 5.948 76.737 1.00 64.36 124 VAL A O 1
ATOM 834 N N . ALA A 1 125 ? 21.679 8.016 76.229 1.00 64.18 125 ALA A N 1
ATOM 835 C CA . ALA A 1 125 ? 22.031 7.649 74.873 1.00 63.82 125 ALA A CA 1
ATOM 836 C C . ALA A 1 125 ? 23.524 7.928 74.734 1.00 63.96 125 ALA A C 1
ATOM 837 O O . ALA A 1 125 ? 23.958 9.024 74.380 1.00 64.06 125 ALA A O 1
ATOM 839 N N . ALA A 1 126 ? 24.299 6.907 75.061 1.00 64.18 126 ALA A N 1
ATOM 840 C CA . ALA A 1 126 ? 25.755 6.978 75.119 1.00 64.53 126 ALA A CA 1
ATOM 841 C C . ALA A 1 126 ? 26.528 6.804 73.797 1.00 64.75 126 ALA A C 1
ATOM 842 O O . ALA A 1 126 ? 27.596 7.390 73.655 1.00 65.46 126 ALA A O 1
ATOM 844 N N . ALA A 1 127 ? 26.043 6.011 72.846 1.00 64.57 127 ALA A N 1
ATOM 845 C CA . ALA A 1 127 ? 26.796 5.889 71.599 1.00 64.77 127 ALA A CA 1
ATOM 846 C C . ALA A 1 127 ? 26.918 7.252 70.929 1.00 64.88 127 ALA A C 1
ATOM 847 O O . ALA A 1 127 ? 26.014 8.044 71.036 1.00 65.12 127 ALA A O 1
ATOM 849 N N . PRO A 1 128 ? 28.020 7.528 70.236 1.00 65.22 128 PRO A N 1
ATOM 850 C CA . PRO A 1 128 ? 29.066 6.556 69.993 1.00 65.69 128 PRO A CA 1
ATOM 851 C C . PRO A 1 128 ? 30.169 6.546 71.065 1.00 66.00 128 PRO A C 1
ATOM 852 O O . PRO A 1 128 ? 31.199 5.871 70.888 1.00 66.32 128 PRO A O 1
ATOM 856 N N . GLY A 1 129 ? 29.947 7.247 72.165 1.00 65.69 129 GLY A N 1
ATOM 857 C CA . GLY A 1 129 ? 30.937 7.282 73.211 1.00 66.37 129 GLY A CA 1
ATOM 858 C C . GLY A 1 129 ? 31.537 8.648 73.489 1.00 67.19 129 GLY A C 1
ATOM 859 O O . GLY A 1 129 ? 32.167 8.847 74.526 1.00 67.58 129 GLY A O 1
ATOM 860 N N . SER A 1 130 ? 31.326 9.602 72.590 1.00 67.55 130 SER A N 1
ATOM 861 C CA . SER A 1 130 ? 31.847 10.951 72.766 1.00 67.89 130 SER A CA 1
ATOM 862 C C . SER A 1 130 ? 31.699 11.459 74.206 1.00 68.04 130 SER A C 1
ATOM 863 O O . SER A 1 130 ? 32.697 11.829 74.848 1.00 68.39 130 SER A O 1
ATOM 866 N N . LYS A 1 131 ? 30.469 11.462 74.727 1.00 67.82 131 LYS A N 1
ATOM 867 C CA . LYS A 1 131 ? 30.205 12.082 76.036 1.00 67.79 131 LYS A CA 1
ATOM 868 C C . LYS A 1 131 ? 30.675 11.190 77.178 1.00 67.78 131 LYS A C 1
ATOM 869 O O . LYS A 1 131 ? 31.281 11.652 78.147 1.00 67.82 131 LYS A O 1
ATOM 875 N N . THR A 1 132 ? 30.402 9.898 77.040 1.00 67.81 132 THR A N 1
ATOM 876 C CA . THR A 1 132 ? 30.758 8.905 78.042 1.00 67.49 132 THR A CA 1
ATOM 877 C C . THR A 1 132 ? 32.213 9.020 78.397 1.00 67.14 132 THR A C 1
ATOM 878 O O . THR A 1 132 ? 32.564 9.138 79.572 1.00 67.31 132 THR A O 1
ATOM 882 N N . THR A 1 133 ? 33.054 8.993 77.359 1.00 66.41 133 THR A N 1
ATOM 883 C CA . THR A 1 133 ? 34.504 9.050 77.542 1.00 65.50 133 THR A CA 1
ATOM 884 C C . THR A 1 133 ? 34.860 10.343 78.265 1.00 64.82 133 THR A C 1
ATOM 885 O O . THR A 1 133 ? 35.699 10.351 79.152 1.00 64.69 133 THR A O 1
ATOM 889 N N . GLN A 1 134 ? 34.184 11.424 77.905 1.00 64.22 134 GLN A N 1
ATOM 890 C CA . GLN A 1 134 ? 34.474 12.702 78.494 1.00 64.15 134 GLN A CA 1
ATOM 891 C C . GLN A 1 134 ? 34.109 12.736 79.975 1.00 63.90 134 GLN A C 1
ATOM 892 O O . GLN A 1 134 ? 34.862 13.276 80.794 1.00 63.80 134 GLN A O 1
ATOM 898 N N . ILE A 1 135 ? 32.955 12.160 80.313 1.00 63.43 135 ILE A N 1
ATOM 899 C CA . ILE A 1 135 ? 32.521 12.110 81.698 1.00 63.15 135 ILE A CA 1
ATOM 900 C C . ILE A 1 135 ? 33.559 11.310 82.469 1.00 63.04 135 ILE A C 1
ATOM 901 O O . ILE A 1 135 ? 34.041 11.726 83.515 1.00 63.07 135 ILE A O 1
ATOM 906 N N . SER A 1 136 ? 33.924 10.160 81.928 1.00 63.19 136 SER A N 1
ATOM 907 C CA . SER A 1 136 ? 34.875 9.315 82.606 1.00 63.29 136 SER A CA 1
ATOM 908 C C . SER A 1 136 ? 36.114 10.136 82.974 1.00 63.19 136 SER A C 1
ATOM 909 O O . SER A 1 136 ? 36.445 10.238 84.159 1.00 63.60 136 SER A O 1
ATOM 912 N N . ALA A 1 137 ? 36.760 10.742 81.973 1.00 62.58 137 ALA A N 1
ATOM 913 C CA . ALA A 1 137 ? 37.944 11.548 82.207 1.00 62.11 137 ALA A CA 1
ATOM 914 C C . ALA A 1 137 ? 37.681 12.600 83.293 1.00 62.16 137 ALA A C 1
ATOM 915 O O . ALA A 1 137 ? 38.540 12.811 84.159 1.00 62.39 137 ALA A O 1
ATOM 917 N N . ARG A 1 138 ? 36.498 13.211 83.298 1.00 61.50 138 ARG A N 1
ATOM 918 C CA . ARG A 1 138 ? 36.229 14.215 84.306 1.00 61.87 138 ARG A CA 1
ATOM 919 C C . ARG A 1 138 ? 36.054 13.630 85.695 1.00 62.24 138 ARG A C 1
ATOM 920 O O . ARG A 1 138 ? 36.236 14.320 86.679 1.00 62.50 138 ARG A O 1
ATOM 936 N N . ASN A 1 140 ? 37.940 11.455 86.674 1.00 64.11 140 ASN A N 1
ATOM 937 C CA . ASN A 1 140 ? 39.233 10.865 86.865 1.00 64.36 140 ASN A CA 1
ATOM 938 C C . ASN A 1 140 ? 39.227 9.357 86.907 1.00 64.51 140 ASN A C 1
ATOM 939 O O . ASN A 1 140 ? 40.112 8.758 87.510 1.00 65.27 140 ASN A O 1
ATOM 944 N N . ASN A 1 141 ? 38.246 8.744 86.242 1.00 64.42 141 ASN A N 1
ATOM 945 C CA . ASN A 1 141 ? 38.135 7.281 86.157 1.00 63.98 141 ASN A CA 1
ATOM 946 C C . ASN A 1 141 ? 37.714 6.676 87.492 1.00 63.95 141 ASN A C 1
ATOM 947 O O . ASN A 1 141 ? 37.850 5.491 87.692 1.00 64.65 141 ASN A O 1
ATOM 952 N N . GLU A 1 142 ? 37.230 7.509 88.403 1.00 63.53 142 GLU A N 1
ATOM 953 C CA . GLU A 1 142 ? 36.716 7.056 89.685 1.00 63.41 142 GLU A CA 1
ATOM 954 C C . GLU A 1 142 ? 35.208 6.809 89.599 1.00 63.38 142 GLU A C 1
ATOM 955 O O . GLU A 1 142 ? 34.588 7.130 88.593 1.00 63.13 142 GLU A O 1
ATOM 961 N N . GLY A 1 143 ? 34.615 6.294 90.678 1.00 63.19 143 GLY A N 1
ATOM 962 C CA . GLY A 1 143 ? 33.177 6.081 90.741 1.00 62.87 143 GLY A CA 1
ATOM 963 C C . GLY A 1 143 ? 32.771 5.140 89.635 1.00 63.22 143 GLY A C 1
ATOM 964 O O . GLY A 1 143 ? 33.552 4.271 89.254 1.00 64.05 143 GLY A O 1
ATOM 965 N N . ALA A 1 144 ? 31.565 5.321 89.095 1.00 63.17 144 ALA A N 1
ATOM 966 C CA . ALA A 1 144 ? 31.055 4.452 88.032 1.00 63.28 144 ALA A CA 1
ATOM 967 C C . ALA A 1 144 ? 29.975 5.082 87.125 1.00 63.31 144 ALA A C 1
ATOM 968 O O . ALA A 1 144 ? 29.267 5.991 87.542 1.00 63.71 144 ALA A O 1
ATOM 970 N N . ILE A 1 145 ? 29.874 4.595 85.888 1.00 63.10 145 ILE A N 1
ATOM 971 C CA . ILE A 1 145 ? 28.974 5.134 84.879 1.00 63.17 145 ILE A CA 1
ATOM 972 C C . ILE A 1 145 ? 28.125 4.037 84.261 1.00 63.63 145 ILE A C 1
ATOM 973 O O . ILE A 1 145 ? 28.636 2.958 83.910 1.00 63.79 145 ILE A O 1
ATOM 978 N N . LEU A 1 146 ? 26.834 4.297 84.107 1.00 63.46 146 LEU A N 1
ATOM 979 C CA . LEU A 1 146 ? 26.069 3.408 83.262 1.00 63.96 146 LEU A CA 1
ATOM 980 C C . LEU A 1 146 ? 25.804 4.053 81.909 1.00 64.71 146 LEU A C 1
ATOM 981 O O . LEU A 1 146 ? 25.111 5.073 81.815 1.00 65.58 146 LEU A O 1
ATOM 986 N N . ALA A 1 147 ? 26.386 3.459 80.867 1.00 64.75 147 ALA A N 1
ATOM 987 C CA . ALA A 1 147 ? 26.247 3.972 79.510 1.00 64.78 147 ALA A CA 1
ATOM 988 C C . ALA A 1 147 ? 25.247 3.091 78.801 1.00 64.84 147 ALA A C 1
ATOM 989 O O . ALA A 1 147 ? 25.523 1.919 78.521 1.00 64.87 147 ALA A O 1
ATOM 991 N N . ASN A 1 148 ? 24.058 3.633 78.578 1.00 64.72 148 ASN A N 1
ATOM 992 C CA . ASN A 1 148 ? 23.008 2.883 77.959 1.00 64.72 148 ASN A CA 1
ATOM 993 C C . ASN A 1 148 ? 22.976 3.293 76.518 1.00 65.72 148 ASN A C 1
ATOM 994 O O . ASN A 1 148 ? 23.142 4.482 76.215 1.00 66.32 148 ASN A O 1
ATOM 999 N N . GLU A 1 149 ? 22.793 2.325 75.622 1.00 66.29 149 GLU A N 1
ATOM 1000 C CA . GLU A 1 149 ? 22.483 2.648 74.237 1.00 67.00 149 GLU A CA 1
ATOM 1001 C C . GLU A 1 149 ? 21.388 1.749 73.680 1.00 66.86 149 GLU A C 1
ATOM 1002 O O . GLU A 1 149 ? 21.450 0.523 73.803 1.00 67.04 149 GLU A O 1
ATOM 1008 N N . PHE A 1 150 ? 20.400 2.370 73.055 1.00 66.83 150 PHE A N 1
ATOM 1009 C CA . PHE A 1 150 ? 19.290 1.634 72.524 1.00 67.28 150 PHE A CA 1
ATOM 1010 C C . PHE A 1 150 ? 19.626 0.723 71.355 1.00 67.45 150 PHE A C 1
ATOM 1011 O O . PHE A 1 150 ? 19.210 -0.446 71.369 1.00 67.67 150 PHE A O 1
ATOM 1019 N N . SER A 1 151 ? 20.339 1.226 70.340 1.00 67.37 151 SER A N 1
ATOM 1020 C CA . SER A 1 151 ? 20.680 0.338 69.206 1.00 67.53 151 SER A CA 1
ATOM 1021 C C . SER A 1 151 ? 21.861 -0.603 69.483 1.00 67.52 151 SER A C 1
ATOM 1022 O O . SER A 1 151 ? 22.931 -0.166 69.907 1.00 67.45 151 SER A O 1
ATOM 1025 N N . ALA A 1 152 ? 21.634 -1.890 69.214 1.00 67.70 152 ALA A N 1
ATOM 1026 C CA . ALA A 1 152 ? 22.619 -2.958 69.421 1.00 67.84 152 ALA A CA 1
ATOM 1027 C C . ALA A 1 152 ? 23.935 -2.700 68.684 1.00 67.96 152 ALA A C 1
ATOM 1028 O O . ALA A 1 152 ? 25.033 -2.874 69.253 1.00 67.92 152 ALA A O 1
ATOM 1030 N N . SER A 1 153 ? 23.815 -2.304 67.412 1.00 67.99 153 SER A N 1
ATOM 1031 C CA . SER A 1 153 ? 24.997 -2.116 66.567 1.00 67.92 153 SER A CA 1
ATOM 1032 C C . SER A 1 153 ? 25.900 -0.999 67.113 1.00 68.20 153 SER A C 1
ATOM 1033 O O . SER A 1 153 ? 27.131 -1.100 67.066 1.00 68.63 153 SER A O 1
ATOM 1036 N N . ARG A 1 154 ? 25.280 0.024 67.687 1.00 67.98 154 ARG A N 1
ATOM 1037 C CA . ARG A 1 154 ? 25.981 1.190 68.166 1.00 67.89 154 ARG A CA 1
ATOM 1038 C C . ARG A 1 154 ? 26.729 0.885 69.452 1.00 67.85 154 ARG A C 1
ATOM 1039 O O . ARG A 1 154 ? 27.654 1.602 69.820 1.00 68.28 154 ARG A O 1
ATOM 1047 N N . VAL A 1 155 ? 26.299 -0.163 70.151 1.00 67.61 155 VAL A N 1
ATOM 1048 C CA . VAL A 1 155 ? 26.902 -0.590 71.428 1.00 67.25 155 VAL A CA 1
ATOM 1049 C C . VAL A 1 155 ? 28.366 -1.019 71.231 1.00 67.17 155 VAL A C 1
ATOM 1050 O O . VAL A 1 155 ? 29.253 -0.628 72.009 1.00 67.02 155 VAL A O 1
ATOM 1054 N N . LYS A 1 156 ? 28.611 -1.805 70.179 1.00 67.18 156 LYS A N 1
ATOM 1055 C CA . LYS A 1 156 ? 29.955 -2.259 69.855 1.00 67.24 156 LYS A CA 1
ATOM 1056 C C . LYS A 1 156 ? 30.869 -1.100 69.475 1.00 66.95 156 LYS A C 1
ATOM 1057 O O . LYS A 1 156 ? 32.077 -1.179 69.709 1.00 67.19 156 LYS A O 1
ATOM 1063 N N . VAL A 1 157 ? 30.304 -0.048 68.873 1.00 66.38 157 VAL A N 1
ATOM 1064 C CA . VAL A 1 157 ? 31.071 1.156 68.588 1.00 66.00 157 VAL A CA 1
ATOM 1065 C C . VAL A 1 157 ? 31.434 1.792 69.913 1.00 65.75 157 VAL A C 1
ATOM 1066 O O . VAL A 1 157 ? 32.559 2.219 70.101 1.00 66.08 157 VAL A O 1
ATOM 1070 N N . LEU A 1 158 ? 30.476 1.836 70.833 1.00 65.82 158 LEU A N 1
ATOM 1071 C CA . LEU A 1 158 ? 30.639 2.500 72.148 1.00 65.67 158 LEU A CA 1
ATOM 1072 C C . LEU A 1 158 ? 31.761 1.833 72.902 1.00 65.75 158 LEU A C 1
ATOM 1073 O O . LEU A 1 158 ? 32.579 2.487 73.555 1.00 65.81 158 LEU A O 1
ATOM 1078 N N . HIS A 1 159 ? 31.788 0.514 72.786 1.00 65.72 159 HIS A N 1
ATOM 1079 C CA . HIS A 1 159 ? 32.696 -0.238 73.569 1.00 65.80 159 HIS A CA 1
ATOM 1080 C C . HIS A 1 159 ? 34.099 -0.089 73.035 1.00 65.58 159 HIS A C 1
ATOM 1081 O O . HIS A 1 159 ? 35.064 -0.050 73.803 1.00 65.52 159 HIS A O 1
ATOM 1088 N N . ALA A 1 160 ? 34.221 -0.036 71.716 1.00 65.56 160 ALA A N 1
ATOM 1089 C CA . ALA A 1 160 ? 35.533 0.050 71.122 1.00 65.34 160 ALA A CA 1
ATOM 1090 C C . ALA A 1 160 ? 36.094 1.386 71.579 1.00 65.36 160 ALA A C 1
ATOM 1091 O O . ALA A 1 160 ? 37.226 1.465 72.060 1.00 65.70 160 ALA A O 1
ATOM 1093 N N . ASN A 1 161 ? 35.262 2.417 71.515 1.00 64.94 161 ASN A N 1
ATOM 1094 C CA . ASN A 1 161 ? 35.696 3.754 71.835 1.00 64.62 161 ASN A CA 1
ATOM 1095 C C . ASN A 1 161 ? 36.123 3.910 73.282 1.00 64.52 161 ASN A C 1
ATOM 1096 O O . ASN A 1 161 ? 37.078 4.630 73.576 1.00 64.44 161 ASN A O 1
ATOM 1101 N N . ILE A 1 162 ? 35.449 3.182 74.170 1.00 64.21 162 ILE A N 1
ATOM 1102 C CA . ILE A 1 162 ? 35.754 3.203 75.593 1.00 63.82 162 ILE A CA 1
ATOM 1103 C C . ILE A 1 162 ? 37.088 2.517 75.857 1.00 64.39 162 ILE A C 1
ATOM 1104 O O . ILE A 1 162 ? 37.976 3.053 76.544 1.00 64.57 162 ILE A O 1
ATOM 1109 N N . SER A 1 163 ? 37.233 1.339 75.265 1.00 64.54 163 SER A N 1
ATOM 1110 C CA . SER A 1 163 ? 38.436 0.550 75.378 1.00 64.61 163 SER A CA 1
ATOM 1111 C C . SER A 1 163 ? 39.669 1.302 74.832 1.00 64.74 163 SER A C 1
ATOM 1112 O O . SER A 1 163 ? 40.788 1.139 75.336 1.00 64.68 163 SER A O 1
ATOM 1115 N N . ARG A 1 164 ? 39.446 2.150 73.826 1.00 64.97 164 ARG A N 1
ATOM 1116 C CA . ARG A 1 164 ? 40.532 2.926 73.227 1.00 64.70 164 ARG A CA 1
ATOM 1117 C C . ARG A 1 164 ? 41.039 3.978 74.176 1.00 64.96 164 ARG A C 1
ATOM 1118 O O . ARG A 1 164 ? 42.224 4.252 74.213 1.00 65.39 164 ARG A O 1
ATOM 1126 N N . CYS A 1 165 ? 40.145 4.557 74.956 1.00 65.02 165 CYS A N 1
ATOM 1127 C CA . CYS A 1 165 ? 40.561 5.569 75.906 1.00 65.49 165 CYS A CA 1
ATOM 1128 C C . CYS A 1 165 ? 41.003 5.003 77.252 1.00 65.50 165 CYS A C 1
ATOM 1129 O O . CYS A 1 165 ? 41.446 5.735 78.126 1.00 65.85 165 CYS A O 1
ATOM 1132 N N . GLY A 1 166 ? 40.892 3.699 77.427 1.00 65.53 166 GLY A N 1
ATOM 1133 C CA . GLY A 1 166 ? 41.369 3.086 78.661 1.00 65.50 166 GLY A CA 1
ATOM 1134 C C . GLY A 1 166 ? 40.506 3.521 79.830 1.00 65.19 166 GLY A C 1
ATOM 1135 O O . GLY A 1 166 ? 41.008 3.795 80.914 1.00 64.99 166 GLY A O 1
ATOM 1136 N N . ILE A 1 167 ? 39.201 3.589 79.582 1.00 65.10 167 ILE A N 1
ATOM 1137 C CA . ILE A 1 167 ? 38.209 3.818 80.620 1.00 65.22 167 ILE A CA 1
ATOM 1138 C C . ILE A 1 167 ? 37.818 2.513 81.290 1.00 65.33 167 ILE A C 1
ATOM 1139 O O . ILE A 1 167 ? 37.577 1.534 80.610 1.00 65.63 167 ILE A O 1
ATOM 1144 N N . SER A 1 168 ? 37.764 2.510 82.622 1.00 65.15 168 SER A N 1
ATOM 1145 C CA . SER A 1 168 ? 37.465 1.305 83.394 1.00 64.70 168 SER A CA 1
ATOM 1146 C C . SER A 1 168 ? 36.197 1.424 84.251 1.00 64.54 168 SER A C 1
ATOM 1147 O O . SER A 1 168 ? 35.753 0.445 84.834 1.00 65.03 168 SER A O 1
ATOM 1150 N N . ASN A 1 169 ? 35.638 2.617 84.387 1.00 63.74 169 ASN A N 1
ATOM 1151 C CA . ASN A 1 169 ? 34.489 2.807 85.278 1.00 62.76 169 ASN A CA 1
ATOM 1152 C C . ASN A 1 169 ? 33.150 2.758 84.578 1.00 62.74 169 ASN A C 1
ATOM 1153 O O . ASN A 1 169 ? 32.199 3.381 85.037 1.00 62.86 169 ASN A O 1
ATOM 1158 N N . VAL A 1 170 ? 33.072 2.064 83.455 1.00 62.67 170 VAL A N 1
ATOM 1159 C CA . VAL A 1 170 ? 31.871 2.134 82.657 1.00 62.42 170 VAL A CA 1
ATOM 1160 C C . VAL A 1 170 ? 31.207 0.782 82.568 1.00 63.17 170 VAL A C 1
ATOM 1161 O O . VAL A 1 170 ? 31.888 -0.246 82.393 1.00 64.01 170 VAL A O 1
ATOM 1165 N N . ALA A 1 171 ? 29.891 0.751 82.734 1.00 63.28 171 ALA A N 1
ATOM 1166 C CA . ALA A 1 171 ? 29.177 -0.471 82.415 1.00 63.97 171 ALA A CA 1
ATOM 1167 C C . ALA A 1 171 ? 28.208 -0.151 81.300 1.00 64.49 171 ALA A C 1
ATOM 1168 O O . ALA A 1 171 ? 27.849 1.018 81.107 1.00 65.58 171 ALA A O 1
ATOM 1170 N N . LEU A 1 172 ? 27.814 -1.162 80.530 1.00 64.41 172 LEU A N 1
ATOM 1171 C CA . LEU A 1 172 ? 26.949 -0.940 79.366 1.00 64.30 172 LEU A CA 1
ATOM 1172 C C . LEU A 1 172 ? 25.603 -1.607 79.522 1.00 64.63 172 LEU A C 1
ATOM 1173 O O . LEU A 1 172 ? 25.543 -2.782 79.888 1.00 64.80 172 LEU A O 1
ATOM 1178 N N . THR A 1 173 ? 24.528 -0.888 79.218 1.00 64.78 173 THR A N 1
ATOM 1179 C CA . THR A 1 173 ? 23.234 -1.552 79.048 1.00 65.38 173 THR A CA 1
ATOM 1180 C C . THR A 1 173 ? 22.636 -1.296 77.695 1.00 65.95 173 THR A C 1
ATOM 1181 O O . THR A 1 173 ? 23.039 -0.388 76.982 1.00 66.25 173 THR A O 1
ATOM 1185 N N . HIS A 1 174 ? 21.646 -2.107 77.367 1.00 66.38 174 HIS A N 1
ATOM 1186 C CA . HIS A 1 174 ? 20.957 -2.022 76.115 1.00 66.53 174 HIS A CA 1
ATOM 1187 C C . HIS A 1 174 ? 19.482 -1.950 76.446 1.00 66.84 174 HIS A C 1
ATOM 1188 O O . HIS A 1 174 ? 18.797 -2.970 76.458 1.00 66.80 174 HIS A O 1
ATOM 1195 N N . PHE A 1 175 ? 18.990 -0.747 76.713 1.00 67.05 175 PHE A N 1
ATOM 1196 C CA . PHE A 1 175 ? 17.603 -0.566 77.064 1.00 67.52 175 PHE A CA 1
ATOM 1197 C C . PHE A 1 175 ? 16.984 0.651 76.426 1.00 67.80 175 PHE A C 1
ATOM 1198 O O . PHE A 1 175 ? 17.666 1.551 75.957 1.00 67.86 175 PHE A O 1
ATOM 1206 N N . ASP A 1 176 ? 15.662 0.667 76.490 1.00 68.31 176 ASP A N 1
ATOM 1207 C CA . ASP A 1 176 ? 14.801 1.687 75.931 1.00 68.78 176 ASP A CA 1
ATOM 1208 C C . ASP A 1 176 ? 14.669 2.882 76.862 1.00 68.67 176 ASP A C 1
ATOM 1209 O O . ASP A 1 176 ? 13.574 3.439 76.955 1.00 69.46 176 ASP A O 1
ATOM 1214 N N . GLY A 1 177 ? 15.744 3.267 77.559 1.00 68.11 177 GLY A N 1
ATOM 1215 C CA . GLY A 1 177 ? 15.800 4.576 78.218 1.00 67.40 177 GLY A CA 1
ATOM 1216 C C . GLY A 1 177 ? 14.652 4.881 79.157 1.00 67.37 177 GLY A C 1
ATOM 1217 O O . GLY A 1 177 ? 14.892 5.263 80.299 1.00 67.76 177 GLY A O 1
ATOM 1218 N N . ARG A 1 178 ? 13.414 4.728 78.675 1.00 67.16 178 ARG A N 1
ATOM 1219 C CA . ARG A 1 178 ? 12.174 4.892 79.468 1.00 67.23 178 ARG A CA 1
ATOM 1220 C C . ARG A 1 178 ? 12.075 3.952 80.682 1.00 67.35 178 ARG A C 1
ATOM 1221 O O . ARG A 1 178 ? 11.408 4.254 81.681 1.00 67.20 178 ARG A O 1
ATOM 1229 N N . VAL A 1 179 ? 12.728 2.803 80.577 1.00 67.58 179 VAL A N 1
ATOM 1230 C CA . VAL A 1 179 ? 12.724 1.798 81.625 1.00 67.59 179 VAL A CA 1
ATOM 1231 C C . VAL A 1 179 ? 13.325 2.268 82.955 1.00 67.37 179 VAL A C 1
ATOM 1232 O O . VAL A 1 179 ? 12.767 1.968 84.005 1.00 67.69 179 VAL A O 1
ATOM 1236 N N . PHE A 1 180 ? 14.411 3.048 82.898 1.00 66.89 180 PHE A N 1
ATOM 1237 C CA . PHE A 1 180 ? 15.250 3.357 84.076 1.00 66.32 180 PHE A CA 1
ATOM 1238 C C . PHE A 1 180 ? 14.519 3.901 85.302 1.00 66.44 180 PHE A C 1
ATOM 1239 O O . PHE A 1 180 ? 14.745 3.434 86.431 1.00 66.51 180 PHE A O 1
ATOM 1247 N N . GLY A 1 181 ? 13.630 4.860 85.074 1.00 66.29 181 GLY A N 1
ATOM 1248 C CA . GLY A 1 181 ? 12.862 5.466 86.148 1.00 66.39 181 GLY A CA 1
ATOM 1249 C C . GLY A 1 181 ? 12.260 4.489 87.132 1.00 66.59 181 GLY A C 1
ATOM 1250 O O . GLY A 1 181 ? 12.282 4.724 88.349 1.00 67.17 181 GLY A O 1
ATOM 1251 N N . ALA A 1 182 ? 11.729 3.391 86.601 1.00 66.26 182 ALA A N 1
ATOM 1252 C CA . ALA A 1 182 ? 11.005 2.405 87.401 1.00 66.06 182 ALA A CA 1
ATOM 1253 C C . ALA A 1 182 ? 11.932 1.326 87.885 1.00 66.06 182 ALA A C 1
ATOM 1254 O O . ALA A 1 182 ? 11.731 0.762 88.948 1.00 66.20 182 ALA A O 1
ATOM 1256 N N . ALA A 1 183 ? 12.940 1.033 87.073 1.00 65.99 183 ALA A N 1
ATOM 1257 C CA . ALA A 1 183 ? 13.819 -0.103 87.289 1.00 65.64 183 ALA A CA 1
ATOM 1258 C C . ALA A 1 183 ? 14.827 0.196 88.366 1.00 65.69 183 ALA A C 1
ATOM 1259 O O . ALA A 1 183 ? 15.284 -0.693 89.062 1.00 65.73 183 ALA A O 1
ATOM 1261 N N . VAL A 1 184 ? 15.179 1.463 88.496 1.00 65.50 184 VAL A N 1
ATOM 1262 C CA . VAL A 1 184 ? 16.315 1.819 89.276 1.00 64.76 184 VAL A CA 1
ATOM 1263 C C . VAL A 1 184 ? 16.154 3.195 89.982 1.00 65.14 184 VAL A C 1
ATOM 1264 O O . VAL A 1 184 ? 17.026 4.050 89.886 1.00 64.76 184 VAL A O 1
ATOM 1268 N N . PRO A 1 185 ? 15.049 3.363 90.730 1.00 65.53 185 PRO A N 1
ATOM 1269 C CA . PRO A 1 185 ? 14.704 4.575 91.425 1.00 65.59 185 PRO A CA 1
ATOM 1270 C C . PRO A 1 185 ? 15.799 5.610 91.681 1.00 65.91 185 PRO A C 1
ATOM 1271 O O . PRO A 1 185 ? 16.335 6.169 90.746 1.00 67.19 185 PRO A O 1
ATOM 1275 N N . GLU A 1 186 ? 16.113 5.911 92.925 1.00 65.45 186 GLU A N 1
ATOM 1276 C CA . GLU A 1 186 ? 16.916 7.091 93.162 1.00 64.85 186 GLU A CA 1
ATOM 1277 C C . GLU A 1 186 ? 18.384 6.675 93.143 1.00 65.09 186 GLU A C 1
ATOM 1278 O O . GLU A 1 186 ? 19.141 6.926 94.082 1.00 64.87 186 GLU A O 1
ATOM 1292 N N . PHE A 1 188 ? 21.082 7.353 90.657 1.00 64.88 188 PHE A N 1
ATOM 1293 C CA . PHE A 1 188 ? 22.200 8.162 90.187 1.00 64.41 188 PHE A CA 1
ATOM 1294 C C . PHE A 1 188 ? 22.349 9.526 90.809 1.00 64.34 188 PHE A C 1
ATOM 1295 O O . PHE A 1 188 ? 21.365 10.206 91.048 1.00 64.28 188 PHE A O 1
ATOM 1303 N N . ASP A 1 189 ? 23.578 9.941 91.051 1.00 64.33 189 ASP A N 1
ATOM 1304 C CA . ASP A 1 189 ? 23.710 11.259 91.572 1.00 65.15 189 ASP A CA 1
ATOM 1305 C C . ASP A 1 189 ? 23.902 12.295 90.464 1.00 65.43 189 ASP A C 1
ATOM 1306 O O . ASP A 1 189 ? 23.832 13.513 90.713 1.00 66.17 189 ASP A O 1
ATOM 1311 N N . ALA A 1 190 ? 24.029 11.805 89.226 1.00 65.04 190 ALA A N 1
ATOM 1312 C CA . ALA A 1 190 ? 23.945 12.652 88.023 1.00 64.63 190 ALA A CA 1
ATOM 1313 C C . ALA A 1 190 ? 23.472 11.869 86.815 1.00 64.61 190 ALA A C 1
ATOM 1314 O O . ALA A 1 190 ? 23.848 10.711 86.658 1.00 65.35 190 ALA A O 1
ATOM 1316 N N . ILE A 1 191 ? 22.691 12.491 85.937 1.00 64.02 191 ILE A N 1
ATOM 1317 C CA . ILE A 1 191 ? 22.281 11.841 84.679 1.00 63.55 191 ILE A CA 1
ATOM 1318 C C . ILE A 1 191 ? 22.417 12.792 83.505 1.00 63.78 191 ILE A C 1
ATOM 1319 O O . ILE A 1 191 ? 22.095 13.974 83.627 1.00 63.80 191 ILE A O 1
ATOM 1324 N N . LEU A 1 192 ? 22.869 12.273 82.363 1.00 63.79 192 LEU A N 1
ATOM 1325 C CA . LEU A 1 192 ? 22.935 13.080 81.150 1.00 63.99 192 LEU A CA 1
ATOM 1326 C C . LEU A 1 192 ? 21.994 12.560 80.061 1.00 64.05 192 LEU A C 1
ATOM 1327 O O . LEU A 1 192 ? 22.243 11.539 79.429 1.00 64.77 192 LEU A O 1
ATOM 1332 N N . LEU A 1 193 ? 20.902 13.271 79.855 1.00 64.11 193 LEU A N 1
ATOM 1333 C CA . LEU A 1 193 ? 19.891 12.803 78.959 1.00 64.52 193 LEU A CA 1
ATOM 1334 C C . LEU A 1 193 ? 20.007 13.664 77.755 1.00 65.24 193 LEU A C 1
ATOM 1335 O O . LEU A 1 193 ? 19.483 14.778 77.728 1.00 65.69 193 LEU A O 1
ATOM 1340 N N . ASP A 1 194 ? 20.762 13.172 76.779 1.00 66.28 194 ASP A N 1
ATOM 1341 C CA . ASP A 1 194 ? 20.863 13.822 75.469 1.00 66.77 194 ASP A CA 1
ATOM 1342 C C . ASP A 1 194 ? 19.857 13.174 74.521 1.00 66.93 194 ASP A C 1
ATOM 1343 O O . ASP A 1 194 ? 20.142 12.156 73.887 1.00 66.59 194 ASP A O 1
ATOM 1348 N N . ALA A 1 195 ? 18.676 13.786 74.450 1.00 67.28 195 ALA A N 1
ATOM 1349 C CA . ALA A 1 195 ? 17.494 13.171 73.835 1.00 67.45 195 ALA A CA 1
ATOM 1350 C C . ALA A 1 195 ? 17.504 13.120 72.306 1.00 67.67 195 ALA A C 1
ATOM 1351 O O . ALA A 1 195 ? 17.817 14.112 71.629 1.00 67.60 195 ALA A O 1
ATOM 1353 N N . PRO A 1 196 ? 17.149 11.957 71.769 1.00 67.88 196 PRO A N 1
ATOM 1354 C CA . PRO A 1 196 ? 16.834 11.837 70.339 1.00 67.72 196 PRO A CA 1
ATOM 1355 C C . PRO A 1 196 ? 15.817 12.898 70.038 1.00 67.70 196 PRO A C 1
ATOM 1356 O O . PRO A 1 196 ? 14.814 13.024 70.762 1.00 67.65 196 PRO A O 1
ATOM 1360 N N . CYS A 1 197 ? 16.101 13.680 69.002 1.00 67.65 197 CYS A N 1
ATOM 1361 C CA . CYS A 1 197 ? 15.349 14.902 68.700 1.00 67.43 197 CYS A CA 1
ATOM 1362 C C . CYS A 1 197 ? 15.122 14.958 67.204 1.00 67.36 197 CYS A C 1
ATOM 1363 O O . CYS A 1 197 ? 15.260 13.952 66.532 1.00 67.68 197 CYS A O 1
ATOM 1366 N N . SER A 1 198 ? 14.802 16.140 66.682 1.00 67.21 198 SER A N 1
ATOM 1367 C CA . SER A 1 198 ? 14.585 16.357 65.251 1.00 66.47 198 SER A CA 1
ATOM 1368 C C . SER A 1 198 ? 15.833 16.830 64.512 1.00 66.40 198 SER A C 1
ATOM 1369 O O . SER A 1 198 ? 15.766 17.152 63.328 1.00 66.36 198 SER A O 1
ATOM 1372 N N . GLY A 1 199 ? 16.957 16.895 65.219 1.00 66.27 199 GLY A N 1
ATOM 1373 C CA . GLY A 1 199 ? 18.273 17.132 64.624 1.00 66.17 199 GLY A CA 1
ATOM 1374 C C . GLY A 1 199 ? 18.456 18.362 63.752 1.00 65.98 199 GLY A C 1
ATOM 1375 O O . GLY A 1 199 ? 19.237 18.342 62.796 1.00 65.73 199 GLY A O 1
ATOM 1376 N N . GLU A 1 200 ? 17.747 19.434 64.098 1.00 66.04 200 GLU A N 1
ATOM 1377 C CA . GLU A 1 200 ? 17.808 20.715 63.388 1.00 65.90 200 GLU A CA 1
ATOM 1378 C C . GLU A 1 200 ? 19.149 21.403 63.502 1.00 66.16 200 GLU A C 1
ATOM 1379 O O . GLU A 1 200 ? 19.523 22.228 62.669 1.00 66.04 200 GLU A O 1
ATOM 1385 N N . GLY A 1 201 ? 19.843 21.115 64.589 1.00 66.34 201 GLY A N 1
ATOM 1386 C CA . GLY A 1 201 ? 21.134 21.703 64.814 1.00 66.80 201 GLY A CA 1
ATOM 1387 C C . GLY A 1 201 ? 22.180 21.002 63.988 1.00 67.17 201 GLY A C 1
ATOM 1388 O O . GLY A 1 201 ? 23.284 21.523 63.809 1.00 67.56 201 GLY A O 1
ATOM 1389 N N . VAL A 1 202 ? 21.846 19.828 63.461 1.00 67.28 202 VAL A N 1
ATOM 1390 C CA . VAL A 1 202 ? 22.872 19.051 62.778 1.00 67.24 202 VAL A CA 1
ATOM 1391 C C . VAL A 1 202 ? 22.870 19.182 61.252 1.00 67.14 202 VAL A C 1
ATOM 1392 O O . VAL A 1 202 ? 23.516 18.383 60.565 1.00 67.40 202 VAL A O 1
ATOM 1396 N N . VAL A 1 203 ? 22.216 20.217 60.712 1.00 66.81 203 VAL A N 1
ATOM 1397 C CA . VAL A 1 203 ? 22.281 20.397 59.251 1.00 66.69 203 VAL A CA 1
ATOM 1398 C C . VAL A 1 203 ? 23.666 20.754 58.764 1.00 66.82 203 VAL A C 1
ATOM 1399 O O . VAL A 1 203 ? 23.945 20.584 57.587 1.00 67.10 203 VAL A O 1
ATOM 1403 N N . ARG A 1 204 ? 24.535 21.247 59.641 1.00 66.92 204 ARG A N 1
ATOM 1404 C CA . ARG A 1 204 ? 25.900 21.528 59.207 1.00 67.19 204 ARG A CA 1
ATOM 1405 C C . ARG A 1 204 ? 26.744 20.266 58.944 1.00 67.70 204 ARG A C 1
ATOM 1406 O O . ARG A 1 204 ? 27.621 20.273 58.086 1.00 67.77 204 ARG A O 1
ATOM 1414 N N . LYS A 1 205 ? 26.484 19.188 59.670 1.00 68.42 205 LYS A N 1
ATOM 1415 C CA . LYS A 1 205 ? 27.207 17.932 59.428 1.00 69.03 205 LYS A CA 1
ATOM 1416 C C . LYS A 1 205 ? 26.540 17.172 58.284 1.00 69.07 205 LYS A C 1
ATOM 1417 O O . LYS A 1 205 ? 27.215 16.521 57.496 1.00 69.28 205 LYS A O 1
ATOM 1423 N N . ASP A 1 206 ? 25.219 17.300 58.185 1.00 69.12 206 ASP A N 1
ATOM 1424 C CA . ASP A 1 206 ? 24.430 16.599 57.185 1.00 69.12 206 ASP A CA 1
ATOM 1425 C C . ASP A 1 206 ? 23.498 17.573 56.464 1.00 69.03 206 ASP A C 1
ATOM 1426 O O . ASP A 1 206 ? 22.494 17.980 57.048 1.00 69.10 206 ASP A O 1
ATOM 1431 N N . PRO A 1 207 ? 23.812 17.950 55.222 1.00 68.86 207 PRO A N 1
ATOM 1432 C CA . PRO A 1 207 ? 23.014 18.959 54.487 1.00 68.83 207 PRO A CA 1
ATOM 1433 C C . PRO A 1 207 ? 21.548 18.573 54.168 1.00 68.78 207 PRO A C 1
ATOM 1434 O O . PRO A 1 207 ? 20.765 19.425 53.708 1.00 68.79 207 PRO A O 1
ATOM 1438 N N . ASP A 1 208 ? 21.186 17.316 54.437 1.00 68.65 208 ASP A N 1
ATOM 1439 C CA . ASP A 1 208 ? 19.814 16.829 54.243 1.00 68.65 208 ASP A CA 1
ATOM 1440 C C . ASP A 1 208 ? 19.191 16.278 55.542 1.00 68.53 208 ASP A C 1
ATOM 1441 O O . ASP A 1 208 ? 18.099 15.702 55.537 1.00 68.31 208 ASP A O 1
ATOM 1446 N N . ALA A 1 209 ? 19.903 16.482 56.647 1.00 68.55 209 ALA A N 1
ATOM 1447 C CA . ALA A 1 209 ? 19.534 16.001 57.971 1.00 68.60 209 ALA A CA 1
ATOM 1448 C C . ALA A 1 209 ? 18.039 15.849 58.188 1.00 68.72 209 ALA A C 1
ATOM 1449 O O . ALA A 1 209 ? 17.532 14.736 58.304 1.00 69.25 209 ALA A O 1
ATOM 1451 N N . LEU A 1 210 ? 17.342 16.977 58.216 1.00 68.54 210 LEU A N 1
ATOM 1452 C CA . LEU A 1 210 ? 15.954 17.028 58.677 1.00 68.24 210 LEU A CA 1
ATOM 1453 C C . LEU A 1 210 ? 14.950 16.452 57.709 1.00 67.79 210 LEU A C 1
ATOM 1454 O O . LEU A 1 210 ? 14.033 15.762 58.149 1.00 67.71 210 LEU A O 1
ATOM 1459 N N . LYS A 1 211 ? 15.145 16.740 56.418 1.00 67.37 211 LYS A N 1
ATOM 1460 C CA . LYS A 1 211 ? 14.246 16.369 55.280 1.00 67.08 211 LYS A CA 1
ATOM 1461 C C . LYS A 1 211 ? 12.858 15.764 55.590 1.00 67.04 211 LYS A C 1
ATOM 1462 O O . LYS A 1 211 ? 11.868 16.159 54.995 1.00 66.84 211 LYS A O 1
ATOM 1468 N N . ASN A 1 212 ? 12.818 14.780 56.495 1.00 67.42 212 ASN A N 1
ATOM 1469 C CA . ASN A 1 212 ? 11.576 14.180 57.047 1.00 67.26 212 ASN A CA 1
ATOM 1470 C C . ASN A 1 212 ? 11.065 14.945 58.265 1.00 66.51 212 ASN A C 1
ATOM 1471 O O . ASN A 1 212 ? 10.509 14.358 59.181 1.00 66.09 212 ASN A O 1
ATOM 1476 N N . TRP A 1 213 ? 11.258 16.255 58.257 1.00 66.03 213 TRP A N 1
ATOM 1477 C CA . TRP A 1 213 ? 10.864 17.099 59.365 1.00 65.90 213 TRP A CA 1
ATOM 1478 C C . TRP A 1 213 ? 9.396 17.552 59.250 1.00 65.76 213 TRP A C 1
ATOM 1479 O O . TRP A 1 213 ? 8.938 17.934 58.177 1.00 65.86 213 TRP A O 1
ATOM 1490 N N . SER A 1 214 ? 8.670 17.506 60.364 1.00 65.71 214 SER A N 1
ATOM 1491 C CA . SER A 1 214 ? 7.260 17.893 60.404 1.00 65.69 214 SER A CA 1
ATOM 1492 C C . SER A 1 214 ? 6.785 18.174 61.835 1.00 65.70 214 SER A C 1
ATOM 1493 O O . SER A 1 214 ? 7.169 17.453 62.765 1.00 65.34 214 SER A O 1
ATOM 1496 N N . PRO A 1 215 ? 5.925 19.191 61.996 1.00 65.83 215 PRO A N 1
ATOM 1497 C CA . PRO A 1 215 ? 5.450 19.629 63.335 1.00 66.08 215 PRO A CA 1
ATOM 1498 C C . PRO A 1 215 ? 4.734 18.513 64.109 1.00 66.31 215 PRO A C 1
ATOM 1499 O O . PRO A 1 215 ? 4.834 18.452 65.342 1.00 66.21 215 PRO A O 1
ATOM 1503 N N . GLU A 1 216 ? 4.024 17.660 63.359 1.00 66.57 216 GLU A N 1
ATOM 1504 C CA . GLU A 1 216 ? 3.360 16.445 63.850 1.00 66.83 216 GLU A CA 1
ATOM 1505 C C . GLU A 1 216 ? 4.409 15.438 64.303 1.00 67.08 216 GLU A C 1
ATOM 1506 O O . GLU A 1 216 ? 4.418 14.993 65.461 1.00 67.25 216 GLU A O 1
ATOM 1512 N N . SER A 1 217 ? 5.299 15.098 63.373 1.00 67.01 217 SER A N 1
ATOM 1513 C CA . SER A 1 217 ? 6.463 14.285 63.652 1.00 67.10 217 SER A CA 1
ATOM 1514 C C . SER A 1 217 ? 7.247 14.812 64.879 1.00 67.15 217 SER A C 1
ATOM 1515 O O . SER A 1 217 ? 7.918 14.045 65.569 1.00 67.23 217 SER A O 1
ATOM 1518 N N . ASN A 1 218 ? 7.141 16.115 65.146 1.00 67.04 218 ASN A N 1
ATOM 1519 C CA . ASN A 1 218 ? 7.826 16.743 66.276 1.00 66.88 218 ASN A CA 1
ATOM 1520 C C . ASN A 1 218 ? 7.056 16.585 67.570 1.00 66.89 218 ASN A C 1
ATOM 1521 O O . ASN A 1 218 ? 7.659 16.349 68.622 1.00 66.90 218 ASN A O 1
ATOM 1526 N N . GLN A 1 219 ? 5.733 16.710 67.487 1.00 66.71 219 GLN A N 1
ATOM 1527 C CA . GLN A 1 219 ? 4.881 16.527 68.649 1.00 66.86 219 GLN A CA 1
ATOM 1528 C C . GLN A 1 219 ? 5.083 15.168 69.298 1.00 66.82 219 GLN A C 1
ATOM 1529 O O . GLN A 1 219 ? 5.117 15.072 70.536 1.00 66.65 219 GLN A O 1
ATOM 1535 N N . GLU A 1 220 ? 5.252 14.131 68.466 1.00 66.75 220 GLU A N 1
ATOM 1536 C CA . GLU A 1 220 ? 5.495 12.783 68.990 1.00 66.63 220 GLU A CA 1
ATOM 1537 C C . GLU A 1 220 ? 6.931 12.557 69.475 1.00 65.97 220 GLU A C 1
ATOM 1538 O O . GLU A 1 220 ? 7.124 11.898 70.493 1.00 65.93 220 GLU A O 1
ATOM 1544 N N . ILE A 1 221 ? 7.913 13.134 68.788 1.00 65.32 221 ILE A N 1
ATOM 1545 C CA . ILE A 1 221 ? 9.285 13.141 69.271 1.00 64.99 221 ILE A CA 1
ATOM 1546 C C . ILE A 1 221 ? 9.365 13.793 70.669 1.00 65.36 221 ILE A C 1
ATOM 1547 O O . ILE A 1 221 ? 10.038 13.282 71.574 1.00 65.29 221 ILE A O 1
ATOM 1552 N N . ALA A 1 222 ? 8.643 14.898 70.840 1.00 65.49 222 ALA A N 1
ATOM 1553 C CA . ALA A 1 222 ? 8.552 15.581 72.126 1.00 65.42 222 ALA A CA 1
ATOM 1554 C C . ALA A 1 222 ? 7.852 14.722 73.179 1.00 65.51 222 ALA A C 1
ATOM 1555 O O . ALA A 1 222 ? 8.256 14.734 74.333 1.00 65.86 222 ALA A O 1
ATOM 1557 N N . ALA A 1 223 ? 6.825 13.968 72.772 1.00 65.47 223 ALA A N 1
ATOM 1558 C CA . ALA A 1 223 ? 6.151 12.986 73.638 1.00 65.08 223 ALA A CA 1
ATOM 1559 C C . ALA A 1 223 ? 7.142 11.968 74.212 1.00 64.91 223 ALA A C 1
ATOM 1560 O O . ALA A 1 223 ? 7.106 11.668 75.405 1.00 64.99 223 ALA A O 1
ATOM 1562 N N . THR A 1 224 ? 8.007 11.446 73.341 1.00 64.46 224 THR A N 1
ATOM 1563 C CA . THR A 1 224 ? 9.110 10.565 73.699 1.00 64.23 224 THR A CA 1
ATOM 1564 C C . THR A 1 224 ? 10.076 11.227 74.674 1.00 64.23 224 THR A C 1
ATOM 1565 O O . THR A 1 224 ? 10.540 10.606 75.632 1.00 64.03 224 THR A O 1
ATOM 1569 N N . GLN A 1 225 ? 10.379 12.492 74.407 1.00 64.37 225 GLN A N 1
ATOM 1570 C CA . GLN A 1 225 ? 11.341 13.239 75.209 1.00 64.66 225 GLN A CA 1
ATOM 1571 C C . GLN A 1 225 ? 10.788 13.486 76.623 1.00 64.72 225 GLN A C 1
ATOM 1572 O O . GLN A 1 225 ? 11.558 13.502 77.605 1.00 64.95 225 GLN A O 1
ATOM 1578 N N . ARG A 1 226 ? 9.462 13.672 76.717 1.00 64.30 226 ARG A N 1
ATOM 1579 C CA . ARG A 1 226 ? 8.753 13.709 77.998 1.00 64.00 226 ARG A CA 1
ATOM 1580 C C . ARG A 1 226 ? 9.035 12.437 78.816 1.00 63.94 226 ARG A C 1
ATOM 1581 O O . ARG A 1 226 ? 9.613 12.491 79.918 1.00 63.59 226 ARG A O 1
ATOM 1589 N N . GLU A 1 227 ? 8.632 11.291 78.274 1.00 63.72 227 GLU A N 1
ATOM 1590 C CA . GLU A 1 227 ? 8.753 10.081 79.070 1.00 63.93 227 GLU A CA 1
ATOM 1591 C C . GLU A 1 227 ? 10.200 9.671 79.301 1.00 63.66 227 GLU A C 1
ATOM 1592 O O . GLU A 1 227 ? 10.486 9.021 80.305 1.00 63.78 227 GLU A O 1
ATOM 1598 N N . LEU A 1 228 ? 11.104 10.102 78.418 1.00 63.32 228 LEU A N 1
ATOM 1599 C CA . LEU A 1 228 ? 12.543 9.949 78.664 1.00 63.08 228 LEU A CA 1
ATOM 1600 C C . LEU A 1 228 ? 13.021 10.706 79.901 1.00 63.03 228 LEU A C 1
ATOM 1601 O O . LEU A 1 228 ? 13.724 10.143 80.744 1.00 63.07 228 LEU A O 1
ATOM 1606 N N . ILE A 1 229 ? 12.618 11.971 80.003 1.00 62.71 229 ILE A N 1
ATOM 1607 C CA . ILE A 1 229 ? 13.125 12.831 81.031 1.00 62.27 229 ILE A CA 1
ATOM 1608 C C . ILE A 1 229 ? 12.465 12.497 82.380 1.00 62.87 229 ILE A C 1
ATOM 1609 O O . ILE A 1 229 ? 13.083 12.638 83.446 1.00 63.17 229 ILE A O 1
ATOM 1614 N N . ASP A 1 230 ? 11.228 12.012 82.319 1.00 62.94 230 ASP A N 1
ATOM 1615 C CA . ASP A 1 230 ? 10.490 11.567 83.488 1.00 62.61 230 ASP A CA 1
ATOM 1616 C C . ASP A 1 230 ? 11.210 10.354 84.005 1.00 62.72 230 ASP A C 1
ATOM 1617 O O . ASP A 1 230 ? 11.571 10.332 85.187 1.00 63.08 230 ASP A O 1
ATOM 1622 N N . SER A 1 231 ? 11.454 9.365 83.137 1.00 62.39 231 SER A N 1
ATOM 1623 C CA . SER A 1 231 ? 12.264 8.198 83.516 1.00 62.03 231 SER A CA 1
ATOM 1624 C C . SER A 1 231 ? 13.596 8.612 84.172 1.00 61.85 231 SER A C 1
ATOM 1625 O O . SER A 1 231 ? 13.894 8.193 85.274 1.00 62.25 231 SER A O 1
ATOM 1628 N N . ALA A 1 232 ? 14.369 9.461 83.504 1.00 61.52 232 ALA A N 1
ATOM 1629 C CA . ALA A 1 232 ? 15.618 9.996 84.052 1.00 61.22 232 ALA A CA 1
ATOM 1630 C C . ALA A 1 232 ? 15.444 10.619 85.458 1.00 61.34 232 ALA A C 1
ATOM 1631 O O . ALA A 1 232 ? 16.190 10.322 86.418 1.00 61.36 232 ALA A O 1
ATOM 1633 N N . PHE A 1 233 ? 14.449 11.488 85.573 1.00 60.92 233 PHE A N 1
ATOM 1634 C CA . PHE A 1 233 ? 14.222 12.205 86.807 1.00 60.38 233 PHE A CA 1
ATOM 1635 C C . PHE A 1 233 ? 13.979 11.254 87.910 1.00 60.80 233 PHE A C 1
ATOM 1636 O O . PHE A 1 233 ? 14.402 11.476 89.041 1.00 61.25 233 PHE A O 1
ATOM 1644 N N . HIS A 1 234 ? 13.268 10.188 87.566 1.00 60.91 234 HIS A N 1
ATOM 1645 C CA . HIS A 1 234 ? 12.906 9.149 88.502 1.00 60.46 234 HIS A CA 1
ATOM 1646 C C . HIS A 1 234 ? 14.066 8.334 88.949 1.00 60.95 234 HIS A C 1
ATOM 1647 O O . HIS A 1 234 ? 14.087 7.853 90.085 1.00 61.56 234 HIS A O 1
ATOM 1654 N N . ALA A 1 235 ? 15.037 8.199 88.063 1.00 61.07 235 ALA A N 1
ATOM 1655 C CA . ALA A 1 235 ? 16.206 7.456 88.388 1.00 61.70 235 ALA A CA 1
ATOM 1656 C C . ALA A 1 235 ? 17.284 8.340 88.988 1.00 62.52 235 ALA A C 1
ATOM 1657 O O . ALA A 1 235 ? 18.360 7.863 89.292 1.00 63.35 235 ALA A O 1
ATOM 1659 N N . LEU A 1 236 ? 16.982 9.616 89.204 1.00 63.23 236 LEU A N 1
ATOM 1660 C CA . LEU A 1 236 ? 17.910 10.564 89.808 1.00 63.14 236 LEU A CA 1
ATOM 1661 C C . LEU A 1 236 ? 17.673 10.696 91.315 1.00 64.33 236 LEU A C 1
ATOM 1662 O O . LEU A 1 236 ? 16.574 11.058 91.762 1.00 64.49 236 LEU A O 1
ATOM 1667 N N . ARG A 1 237 ? 18.713 10.410 92.092 1.00 64.77 237 ARG A N 1
ATOM 1668 C CA . ARG A 1 237 ? 18.707 10.519 93.524 1.00 65.00 237 ARG A CA 1
ATOM 1669 C C . ARG A 1 237 ? 18.375 11.979 93.871 1.00 65.25 237 ARG A C 1
ATOM 1670 O O . ARG A 1 237 ? 18.771 12.887 93.130 1.00 65.41 237 ARG A O 1
ATOM 1678 N N . PRO A 1 238 ? 17.636 12.212 94.973 1.00 65.27 238 PRO A N 1
ATOM 1679 C CA . PRO A 1 238 ? 17.407 13.575 95.472 1.00 64.76 238 PRO A CA 1
ATOM 1680 C C . PRO A 1 238 ? 18.751 14.215 95.725 1.00 64.49 238 PRO A C 1
ATOM 1681 O O . PRO A 1 238 ? 19.647 13.556 96.235 1.00 64.49 238 PRO A O 1
ATOM 1685 N N . GLY A 1 239 ? 18.888 15.475 95.332 1.00 64.51 239 GLY A N 1
ATOM 1686 C CA . GLY A 1 239 ? 20.162 16.180 95.427 1.00 64.57 239 GLY A CA 1
ATOM 1687 C C . GLY A 1 239 ? 20.916 16.251 94.116 1.00 64.58 239 GLY A C 1
ATOM 1688 O O . GLY A 1 239 ? 21.723 17.156 93.910 1.00 64.40 239 GLY A O 1
ATOM 1689 N N . GLY A 1 240 ? 20.622 15.314 93.218 1.00 64.95 240 GLY A N 1
ATOM 1690 C CA . GLY A 1 240 ? 21.427 15.107 92.005 1.00 65.10 240 GLY A CA 1
ATOM 1691 C C . GLY A 1 240 ? 21.119 16.104 90.920 1.00 64.87 240 GLY A C 1
ATOM 1692 O O . GLY A 1 240 ? 20.111 16.788 90.988 1.00 65.54 240 GLY A O 1
ATOM 1693 N N . THR A 1 241 ? 21.997 16.195 89.931 1.00 64.44 241 THR A N 1
ATOM 1694 C CA . THR A 1 241 ? 21.785 17.073 88.773 1.00 64.20 241 THR A CA 1
ATOM 1695 C C . THR A 1 241 ? 21.357 16.217 87.597 1.00 63.80 241 THR A C 1
ATOM 1696 O O . THR A 1 241 ? 21.798 15.087 87.442 1.00 64.69 241 THR A O 1
ATOM 1700 N N . LEU A 1 242 ? 20.534 16.767 86.738 1.00 63.08 242 LEU A N 1
ATOM 1701 C CA . LEU A 1 242 ? 20.183 16.104 85.497 1.00 62.76 242 LEU A CA 1
ATOM 1702 C C . LEU A 1 242 ? 20.416 17.082 84.365 1.00 63.15 242 LEU A C 1
ATOM 1703 O O . LEU A 1 242 ? 19.993 18.238 84.453 1.00 64.10 242 LEU A O 1
ATOM 1708 N N . VAL A 1 243 ? 21.097 16.650 83.319 1.00 62.83 243 VAL A N 1
ATOM 1709 C CA . VAL A 1 243 ? 21.249 17.553 82.220 1.00 62.87 243 VAL A CA 1
ATOM 1710 C C . VAL A 1 243 ? 20.508 17.039 81.014 1.00 62.96 243 VAL A C 1
ATOM 1711 O O . VAL A 1 243 ? 20.715 15.926 80.558 1.00 63.13 243 VAL A O 1
ATOM 1715 N N . TYR A 1 244 ? 19.611 17.880 80.515 1.00 63.26 244 TYR A N 1
ATOM 1716 C CA . TYR A 1 244 ? 18.852 17.603 79.297 1.00 63.06 244 TYR A CA 1
ATOM 1717 C C . TYR A 1 244 ? 19.430 18.401 78.127 1.00 62.83 244 TYR A C 1
ATOM 1718 O O . TYR A 1 244 ? 19.562 19.635 78.157 1.00 62.95 244 TYR A O 1
ATOM 1727 N N . SER A 1 245 ? 19.779 17.681 77.087 1.00 62.74 245 SER A N 1
ATOM 1728 C CA . SER A 1 245 ? 20.295 18.317 75.894 1.00 62.90 245 SER A CA 1
ATOM 1729 C C . SER A 1 245 ? 19.677 17.728 74.620 1.00 63.18 245 SER A C 1
ATOM 1730 O O . SER A 1 245 ? 19.397 16.524 74.561 1.00 63.38 245 SER A O 1
ATOM 1733 N N . THR A 1 246 ? 19.454 18.584 73.619 1.00 63.31 246 THR A N 1
ATOM 1734 C CA . THR A 1 246 ? 19.115 18.141 72.258 1.00 63.56 246 THR A CA 1
ATOM 1735 C C . THR A 1 246 ? 19.934 18.867 71.203 1.00 64.05 246 THR A C 1
ATOM 1736 O O . THR A 1 246 ? 20.537 19.920 71.443 1.00 64.16 246 THR A O 1
ATOM 1740 N N . CYS A 1 247 ? 19.916 18.270 70.023 1.00 64.71 247 CYS A N 1
ATOM 1741 C CA . CYS A 1 247 ? 20.501 18.801 68.826 1.00 65.37 247 CYS A CA 1
ATOM 1742 C C . CYS A 1 247 ? 19.508 19.598 68.007 1.00 65.45 247 CYS A C 1
ATOM 1743 O O . CYS A 1 247 ? 19.719 19.829 66.819 1.00 66.05 247 CYS A O 1
ATOM 1746 N N . THR A 1 248 ? 18.392 19.972 68.597 1.00 65.23 248 THR A N 1
ATOM 1747 C CA . THR A 1 248 ? 17.381 20.629 67.811 1.00 65.01 248 THR A CA 1
ATOM 1748 C C . THR A 1 248 ? 17.160 22.014 68.418 1.00 65.05 248 THR A C 1
ATOM 1749 O O . THR A 1 248 ? 17.656 22.285 69.509 1.00 65.66 248 THR A O 1
ATOM 1753 N N . LEU A 1 249 ? 16.484 22.907 67.711 1.00 64.53 249 LEU A N 1
ATOM 1754 C CA . LEU A 1 249 ? 16.481 24.301 68.109 1.00 63.98 249 LEU A CA 1
ATOM 1755 C C . LEU A 1 249 ? 15.117 24.873 68.456 1.00 64.11 249 LEU A C 1
ATOM 1756 O O . LEU A 1 249 ? 15.035 25.985 68.956 1.00 64.41 249 LEU A O 1
ATOM 1761 N N . ASN A 1 250 ? 14.046 24.135 68.197 1.00 64.04 250 ASN A N 1
ATOM 1762 C CA . ASN A 1 250 ? 12.712 24.625 68.547 1.00 64.37 250 ASN A CA 1
ATOM 1763 C C . ASN A 1 250 ? 12.402 24.539 70.058 1.00 64.71 250 ASN A C 1
ATOM 1764 O O . ASN A 1 250 ? 13.197 24.017 70.836 1.00 64.47 250 ASN A O 1
ATOM 1769 N N . GLN A 1 251 ? 11.250 25.055 70.465 1.00 65.22 251 GLN A N 1
ATOM 1770 C CA . GLN A 1 251 ? 10.921 25.081 71.882 1.00 66.23 251 GLN A CA 1
ATOM 1771 C C . GLN A 1 251 ? 10.177 23.842 72.379 1.00 66.34 251 GLN A C 1
ATOM 1772 O O . GLN A 1 251 ? 10.297 23.472 73.578 1.00 66.01 251 GLN A O 1
ATOM 1778 N N . GLU A 1 252 ? 9.448 23.199 71.454 1.00 66.25 252 GLU A N 1
ATOM 1779 C CA . GLU A 1 252 ? 8.618 22.027 71.744 1.00 66.33 252 GLU A CA 1
ATOM 1780 C C . GLU A 1 252 ? 9.453 20.958 72.367 1.00 66.02 252 GLU A C 1
ATOM 1781 O O . GLU A 1 252 ? 9.044 20.362 73.344 1.00 66.23 252 GLU A O 1
ATOM 1787 N N . GLU A 1 253 ? 10.634 20.743 71.794 1.00 65.81 253 GLU A N 1
ATOM 1788 C CA . GLU A 1 253 ? 11.542 19.658 72.170 1.00 65.65 253 GLU A CA 1
ATOM 1789 C C . GLU A 1 253 ? 12.521 20.041 73.236 1.00 65.55 253 GLU A C 1
ATOM 1790 O O . GLU A 1 253 ? 13.275 19.192 73.724 1.00 65.80 253 GLU A O 1
ATOM 1796 N N . ASN A 1 254 ? 12.557 21.323 73.573 1.00 65.36 254 ASN A N 1
ATOM 1797 C CA . ASN A 1 254 ? 13.589 21.827 74.463 1.00 64.94 254 ASN A CA 1
ATOM 1798 C C . ASN A 1 254 ? 13.006 22.411 75.721 1.00 64.86 254 ASN A C 1
ATOM 1799 O O . ASN A 1 254 ? 12.850 21.702 76.753 1.00 64.67 254 ASN A O 1
ATOM 1804 N N . GLU A 1 255 ? 12.670 23.697 75.621 1.00 64.29 255 GLU A N 1
ATOM 1805 C CA . GLU A 1 255 ? 12.180 24.417 76.757 1.00 63.89 255 GLU A CA 1
ATOM 1806 C C . GLU A 1 255 ? 10.851 23.831 77.206 1.00 63.54 255 GLU A C 1
ATOM 1807 O O . GLU A 1 255 ? 10.636 23.649 78.402 1.00 63.40 255 GLU A O 1
ATOM 1813 N N . ALA A 1 256 ? 10.006 23.459 76.244 1.00 63.33 256 ALA A N 1
ATOM 1814 C CA . ALA A 1 256 ? 8.690 22.889 76.547 1.00 63.39 256 ALA A CA 1
ATOM 1815 C C . ALA A 1 256 ? 8.804 21.593 77.304 1.00 63.51 256 ALA A C 1
ATOM 1816 O O . ALA A 1 256 ? 7.870 21.199 77.992 1.00 64.10 256 ALA A O 1
ATOM 1818 N N . VAL A 1 257 ? 9.935 20.919 77.162 1.00 63.36 257 VAL A N 1
ATOM 1819 C CA . VAL A 1 257 ? 10.096 19.607 77.769 1.00 63.37 257 VAL A CA 1
ATOM 1820 C C . VAL A 1 257 ? 10.577 19.754 79.215 1.00 63.59 257 VAL A C 1
ATOM 1821 O O . VAL A 1 257 ? 10.062 19.103 80.138 1.00 63.71 257 VAL A O 1
ATOM 1825 N N . CYS A 1 258 ? 11.546 20.640 79.406 1.00 63.56 258 CYS A N 1
ATOM 1826 C CA . CYS A 1 258 ? 11.945 21.035 80.739 1.00 63.24 258 CYS A CA 1
ATOM 1827 C C . CYS A 1 258 ? 10.817 21.698 81.516 1.00 63.12 258 CYS A C 1
ATOM 1828 O O . CYS A 1 258 ? 10.569 21.329 82.661 1.00 62.72 258 CYS A O 1
ATOM 1831 N N . LEU A 1 259 ? 10.120 22.642 80.887 1.00 63.07 259 LEU A N 1
ATOM 1832 C CA . LEU A 1 259 ? 9.049 23.340 81.602 1.00 63.19 259 LEU A CA 1
ATOM 1833 C C . LEU A 1 259 ? 7.957 22.384 82.059 1.00 63.11 259 LEU A C 1
ATOM 1834 O O . LEU A 1 259 ? 7.416 22.531 83.175 1.00 63.11 259 LEU A O 1
ATOM 1839 N N . TRP A 1 260 ? 7.723 21.356 81.233 1.00 62.53 260 TRP A N 1
ATOM 1840 C CA . TRP A 1 260 ? 6.761 20.307 81.531 1.00 61.80 260 TRP A CA 1
ATOM 1841 C C . TRP A 1 260 ? 7.163 19.547 82.769 1.00 62.05 260 TRP A C 1
ATOM 1842 O O . TRP A 1 260 ? 6.360 19.368 83.689 1.00 62.05 260 TRP A O 1
ATOM 1853 N N . LEU A 1 261 ? 8.415 19.104 82.787 1.00 62.07 261 LEU A N 1
ATOM 1854 C CA . LEU A 1 261 ? 8.933 18.380 83.935 1.00 62.08 261 LEU A CA 1
ATOM 1855 C C . LEU A 1 261 ? 8.654 19.150 85.250 1.00 62.53 261 LEU A C 1
ATOM 1856 O O . LEU A 1 261 ? 8.190 18.566 86.223 1.00 62.63 261 LEU A O 1
ATOM 1861 N N . LYS A 1 262 ? 8.913 20.459 85.238 1.00 62.78 262 LYS A N 1
ATOM 1862 C CA . LYS A 1 262 ? 8.704 21.311 86.377 1.00 62.92 262 LYS A CA 1
ATOM 1863 C C . LYS A 1 262 ? 7.237 21.340 86.692 1.00 63.24 262 LYS A C 1
ATOM 1864 O O . LYS A 1 262 ? 6.878 21.380 87.853 1.00 63.53 262 LYS A O 1
ATOM 1870 N N . GLU A 1 263 ? 6.380 21.306 85.683 1.00 63.44 263 GLU A N 1
ATOM 1871 C CA . GLU A 1 263 ? 4.949 21.322 85.989 1.00 64.33 263 GLU A CA 1
ATOM 1872 C C . GLU A 1 263 ? 4.500 20.030 86.643 1.00 64.17 263 GLU A C 1
ATOM 1873 O O . GLU A 1 263 ? 3.577 20.054 87.452 1.00 64.69 263 GLU A O 1
ATOM 1879 N N . THR A 1 264 ? 5.167 18.931 86.327 1.00 63.48 264 THR A N 1
ATOM 1880 C CA . THR A 1 264 ? 4.777 17.631 86.838 1.00 63.59 264 THR A CA 1
ATOM 1881 C C . THR A 1 264 ? 5.208 17.387 88.315 1.00 63.62 264 THR A C 1
ATOM 1882 O O . THR A 1 264 ? 4.615 16.597 89.060 1.00 63.20 264 THR A O 1
ATOM 1886 N N . TYR A 1 265 ? 6.280 18.059 88.703 1.00 63.51 265 TYR A N 1
ATOM 1887 C CA . TYR A 1 265 ? 6.906 17.896 89.985 1.00 63.21 265 TYR A CA 1
ATOM 1888 C C . TYR A 1 265 ? 7.345 19.280 90.438 1.00 63.55 265 TYR A C 1
ATOM 1889 O O . TYR A 1 265 ? 8.545 19.553 90.543 1.00 63.40 265 TYR A O 1
ATOM 1898 N N . PRO A 1 266 ? 6.370 20.156 90.684 1.00 63.90 266 PRO A N 1
ATOM 1899 C CA . PRO A 1 266 ? 6.651 21.553 90.905 1.00 64.18 266 PRO A CA 1
ATOM 1900 C C . PRO A 1 266 ? 7.569 21.826 92.096 1.00 64.70 266 PRO A C 1
ATOM 1901 O O . PRO A 1 266 ? 8.415 22.720 92.002 1.00 64.82 266 PRO A O 1
ATOM 1905 N N . ASP A 1 267 ? 7.449 21.053 93.177 1.00 65.06 267 ASP A N 1
ATOM 1906 C CA . ASP A 1 267 ? 8.292 21.330 94.352 1.00 65.31 267 ASP A CA 1
ATOM 1907 C C . ASP A 1 267 ? 9.591 20.534 94.375 1.00 65.12 267 ASP A C 1
ATOM 1908 O O . ASP A 1 267 ? 10.397 20.654 95.328 1.00 65.39 267 ASP A O 1
ATOM 1913 N N . ALA A 1 268 ? 9.804 19.750 93.321 1.00 64.65 268 ALA A N 1
ATOM 1914 C CA . ALA A 1 268 ? 10.963 18.861 93.235 1.00 64.42 268 ALA A CA 1
ATOM 1915 C C . ALA A 1 268 ? 12.042 19.264 92.207 1.00 64.10 268 ALA A C 1
ATOM 1916 O O . ALA A 1 268 ? 13.148 18.729 92.208 1.00 64.06 268 ALA A O 1
ATOM 1918 N N . VAL A 1 269 ? 11.710 20.184 91.313 1.00 63.46 269 VAL A N 1
ATOM 1919 C CA . VAL A 1 269 ? 12.602 20.468 90.212 1.00 63.22 269 VAL A CA 1
ATOM 1920 C C . VAL A 1 269 ? 13.117 21.886 90.246 1.00 63.56 269 VAL A C 1
ATOM 1921 O O . VAL A 1 269 ? 12.340 22.845 90.323 1.00 64.31 269 VAL A O 1
ATOM 1925 N N . GLU A 1 270 ? 14.433 22.020 90.168 1.00 63.37 270 GLU A N 1
ATOM 1926 C CA . GLU A 1 270 ? 15.035 23.312 90.235 1.00 63.30 270 GLU A CA 1
ATOM 1927 C C . GLU A 1 270 ? 15.885 23.542 89.016 1.00 63.00 270 GLU A C 1
ATOM 1928 O O . GLU A 1 270 ? 16.798 22.744 88.760 1.00 64.48 270 GLU A O 1
ATOM 1934 N N . PHE A 1 271 ? 15.622 24.596 88.255 1.00 62.11 271 PHE A N 1
ATOM 1935 C CA . PHE A 1 271 ? 16.524 24.917 87.151 1.00 62.32 271 PHE A CA 1
ATOM 1936 C C . PHE A 1 271 ? 17.731 25.614 87.683 1.00 62.68 271 PHE A C 1
ATOM 1937 O O . PHE A 1 271 ? 17.623 26.418 88.602 1.00 63.19 271 PHE A O 1
ATOM 1945 N N . LEU A 1 272 ? 18.885 25.288 87.123 1.00 62.95 272 LEU A N 1
ATOM 1946 C CA . LEU A 1 272 ? 20.147 25.766 87.675 1.00 63.11 272 LEU A CA 1
ATOM 1947 C C . LEU A 1 272 ? 20.872 26.528 86.564 1.00 63.19 272 LEU A C 1
ATOM 1948 O O . LEU A 1 272 ? 21.562 25.942 85.731 1.00 63.74 272 LEU A O 1
ATOM 1953 N N . PRO A 1 273 ? 20.696 27.834 86.541 1.00 62.75 273 PRO A N 1
ATOM 1954 C CA . PRO A 1 273 ? 21.144 28.653 85.440 1.00 62.46 273 PRO A CA 1
ATOM 1955 C C . PRO A 1 273 ? 22.571 28.389 85.001 1.00 62.42 273 PRO A C 1
ATOM 1956 O O . PRO A 1 273 ? 23.444 28.129 85.824 1.00 61.90 273 PRO A O 1
ATOM 1960 N N . LEU A 1 274 ? 22.785 28.462 83.689 1.00 62.50 274 LEU A N 1
ATOM 1961 C CA . LEU A 1 274 ? 24.051 28.059 83.104 1.00 62.52 274 LEU A CA 1
ATOM 1962 C C . LEU A 1 274 ? 24.900 29.251 82.680 1.00 62.79 274 LEU A C 1
ATOM 1963 O O . LEU A 1 274 ? 25.973 29.077 82.092 1.00 62.87 274 LEU A O 1
ATOM 1968 N N . GLY A 1 275 ? 24.426 30.454 83.009 1.00 62.70 275 GLY A N 1
ATOM 1969 C CA . GLY A 1 275 ? 25.046 31.709 82.570 1.00 62.60 275 GLY A CA 1
ATOM 1970 C C . GLY A 1 275 ? 26.506 31.993 82.924 1.00 62.88 275 GLY A C 1
ATOM 1971 O O . GLY A 1 275 ? 27.150 32.802 82.247 1.00 63.03 275 GLY A O 1
ATOM 1972 N N . ASP A 1 276 ? 27.032 31.366 83.983 1.00 63.05 276 ASP A N 1
ATOM 1973 C CA . ASP A 1 276 ? 28.449 31.546 84.366 1.00 63.25 276 ASP A CA 1
ATOM 1974 C C . ASP A 1 276 ? 29.264 30.369 83.907 1.00 62.94 276 ASP A C 1
ATOM 1975 O O . ASP A 1 276 ? 30.425 30.257 84.262 1.00 62.98 276 ASP A O 1
ATOM 1980 N N . LEU A 1 277 ? 28.649 29.492 83.117 1.00 62.83 277 LEU A N 1
ATOM 1981 C CA . LEU A 1 277 ? 29.281 28.249 82.718 1.00 62.83 277 LEU A CA 1
ATOM 1982 C C . LEU A 1 277 ? 30.625 28.504 82.033 1.00 62.59 277 LEU A C 1
ATOM 1983 O O . LEU A 1 277 ? 31.594 27.827 82.319 1.00 62.50 277 LEU A O 1
ATOM 1988 N N . PHE A 1 278 ? 30.684 29.513 81.169 1.00 62.63 278 PHE A N 1
ATOM 1989 C CA . PHE A 1 278 ? 31.951 29.965 80.563 1.00 62.52 278 PHE A CA 1
ATOM 1990 C C . PHE A 1 278 ? 31.826 31.441 80.200 1.00 62.40 278 PHE A C 1
ATOM 1991 O O . PHE A 1 278 ? 30.715 31.963 80.229 1.00 62.10 278 PHE A O 1
ATOM 1999 N N . PRO A 1 279 ? 32.923 32.125 79.858 1.00 62.58 279 PRO A N 1
ATOM 2000 C CA . PRO A 1 279 ? 32.797 33.515 79.424 1.00 62.87 279 PRO A CA 1
ATOM 2001 C C . PRO A 1 279 ? 32.167 33.576 78.032 1.00 63.24 279 PRO A C 1
ATOM 2002 O O . PRO A 1 279 ? 32.672 32.966 77.077 1.00 64.05 279 PRO A O 1
ATOM 2006 N N . GLY A 1 280 ? 31.033 34.257 77.944 1.00 63.13 280 GLY A N 1
ATOM 2007 C CA . GLY A 1 280 ? 30.290 34.336 76.707 1.00 63.45 280 GLY A CA 1
ATOM 2008 C C . GLY A 1 280 ? 28.986 33.584 76.799 1.00 63.72 280 GLY A C 1
ATOM 2009 O O . GLY A 1 280 ? 28.106 33.742 75.943 1.00 63.46 280 GLY A O 1
ATOM 2010 N N . ALA A 1 281 ? 28.864 32.764 77.843 1.00 64.24 281 ALA A N 1
ATOM 2011 C CA . ALA A 1 281 ? 27.676 31.928 78.038 1.00 64.67 281 ALA A CA 1
ATOM 2012 C C . ALA A 1 281 ? 26.408 32.781 77.992 1.00 65.11 281 ALA A C 1
ATOM 2013 O O . ALA A 1 281 ? 25.389 32.377 77.436 1.00 65.40 281 ALA A O 1
ATOM 2015 N N . ASN A 1 282 ? 26.488 33.983 78.539 1.00 65.35 282 ASN A N 1
ATOM 2016 C CA . ASN A 1 282 ? 25.368 34.888 78.488 1.00 65.94 282 ASN A CA 1
ATOM 2017 C C . ASN A 1 282 ? 24.685 35.023 77.131 1.00 65.89 282 ASN A C 1
ATOM 2018 O O . ASN A 1 282 ? 23.454 35.020 77.065 1.00 66.24 282 ASN A O 1
ATOM 2023 N N . LYS A 1 283 ? 25.478 35.082 76.060 1.00 65.69 283 LYS A N 1
ATOM 2024 C CA . LYS A 1 283 ? 24.968 35.204 74.682 1.00 65.00 283 LYS A CA 1
ATOM 2025 C C . LYS A 1 283 ? 23.868 34.188 74.351 1.00 64.77 283 LYS A C 1
ATOM 2026 O O . LYS A 1 283 ? 22.983 34.476 73.540 1.00 64.77 283 LYS A O 1
ATOM 2032 N N . ALA A 1 284 ? 23.905 33.030 75.020 1.00 64.22 284 ALA A N 1
ATOM 2033 C CA . ALA A 1 284 ? 22.971 31.931 74.760 1.00 63.75 284 ALA A CA 1
ATOM 2034 C C . ALA A 1 284 ? 21.955 31.686 75.867 1.00 63.41 284 ALA A C 1
ATOM 2035 O O . ALA A 1 284 ? 21.134 30.774 75.761 1.00 63.10 284 ALA A O 1
ATOM 2037 N N . LEU A 1 285 ? 22.023 32.500 76.919 1.00 63.39 285 LEU A N 1
ATOM 2038 C CA . LEU A 1 285 ? 21.266 32.280 78.154 1.00 63.42 285 LEU A CA 1
ATOM 2039 C C . LEU A 1 285 ? 19.765 32.515 77.972 1.00 63.64 285 LEU A C 1
ATOM 2040 O O . LEU A 1 285 ? 19.364 33.544 77.449 1.00 63.65 285 LEU A O 1
ATOM 2045 N N . THR A 1 286 ? 18.941 31.561 78.399 1.00 63.84 286 THR A N 1
ATOM 2046 C CA . THR A 1 286 ? 17.486 31.749 78.410 1.00 63.99 286 THR A CA 1
ATOM 2047 C C . THR A 1 286 ? 17.051 32.189 79.794 1.00 64.54 286 THR A C 1
ATOM 2048 O O . THR A 1 286 ? 17.739 31.918 80.788 1.00 64.47 286 THR A O 1
ATOM 2052 N N . GLU A 1 287 ? 15.883 32.823 79.861 1.00 64.86 287 GLU A N 1
ATOM 2053 C CA . GLU A 1 287 ? 15.336 33.314 81.123 1.00 65.55 287 GLU A CA 1
ATOM 2054 C C . GLU A 1 287 ? 15.220 32.247 82.229 1.00 65.21 287 GLU A C 1
ATOM 2055 O O . GLU A 1 287 ? 14.952 32.579 83.403 1.00 65.66 287 GLU A O 1
ATOM 2061 N N . GLU A 1 288 ? 15.389 30.988 81.851 1.00 64.57 288 GLU A N 1
ATOM 2062 C CA . GLU A 1 288 ? 15.208 29.913 82.772 1.00 64.55 288 GLU A CA 1
ATOM 2063 C C . GLU A 1 288 ? 16.568 29.477 83.257 1.00 64.61 288 GLU A C 1
ATOM 2064 O O . GLU A 1 288 ? 16.681 28.884 84.341 1.00 65.16 288 GLU A O 1
ATOM 2070 N N . GLY A 1 289 ? 17.604 29.777 82.463 1.00 64.42 289 GLY A N 1
ATOM 2071 C CA . GLY A 1 289 ? 18.998 29.355 82.776 1.00 63.68 289 GLY A CA 1
ATOM 2072 C C . GLY A 1 289 ? 19.528 28.246 81.873 1.00 63.05 289 GLY A C 1
ATOM 2073 O O . GLY A 1 289 ? 20.591 27.642 82.115 1.00 62.53 289 GLY A O 1
ATOM 2074 N N . PHE A 1 290 ? 18.759 27.984 80.826 1.00 62.63 290 PHE A N 1
ATOM 2075 C CA . PHE A 1 290 ? 19.172 27.059 79.800 1.00 62.23 290 PHE A CA 1
ATOM 2076 C C . PHE A 1 290 ? 20.054 27.824 78.868 1.00 61.83 290 PHE A C 1
ATOM 2077 O O . PHE A 1 290 ? 20.000 29.057 78.814 1.00 61.82 290 PHE A O 1
ATOM 2085 N N . LEU A 1 291 ? 20.875 27.074 78.149 1.00 61.63 291 LEU A N 1
ATOM 2086 C CA . LEU A 1 291 ? 21.635 27.586 77.024 1.00 61.73 291 LEU A CA 1
ATOM 2087 C C . LEU A 1 291 ? 20.988 27.114 75.739 1.00 62.37 291 LEU A C 1
ATOM 2088 O O . LEU A 1 291 ? 20.961 25.925 75.473 1.00 62.87 291 LEU A O 1
ATOM 2093 N N . HIS A 1 292 ? 20.455 28.045 74.961 1.00 63.00 292 HIS A N 1
ATOM 2094 C CA . HIS A 1 292 ? 19.831 27.712 73.694 1.00 64.04 292 HIS A CA 1
ATOM 2095 C C . HIS A 1 292 ? 20.792 28.124 72.571 1.00 64.37 292 HIS A C 1
ATOM 2096 O O . HIS A 1 292 ? 20.713 29.198 71.996 1.00 64.97 292 HIS A O 1
ATOM 2103 N N . VAL A 1 293 ? 21.723 27.250 72.274 1.00 64.82 293 VAL A N 1
ATOM 2104 C CA . VAL A 1 293 ? 22.826 27.612 71.408 1.00 64.96 293 VAL A CA 1
ATOM 2105 C C . VAL A 1 293 ? 22.463 27.515 69.933 1.00 65.20 293 VAL A C 1
ATOM 2106 O O . VAL A 1 293 ? 22.390 26.420 69.349 1.00 65.49 293 VAL A O 1
ATOM 2110 N N . PHE A 1 294 ? 22.246 28.676 69.339 1.00 65.19 294 PHE A N 1
ATOM 2111 C CA . PHE A 1 294 ? 22.123 28.762 67.907 1.00 65.38 294 PHE A CA 1
ATOM 2112 C C . PHE A 1 294 ? 23.517 28.646 67.293 1.00 65.63 294 PHE A C 1
ATOM 2113 O O . PHE A 1 294 ? 24.498 29.053 67.936 1.00 65.69 294 PHE A O 1
ATOM 2121 N N . PRO A 1 295 ? 23.605 28.056 66.088 1.00 65.81 295 PRO A N 1
ATOM 2122 C CA . PRO A 1 295 ? 24.890 27.638 65.500 1.00 65.66 295 PRO A CA 1
ATOM 2123 C C . PRO A 1 295 ? 25.881 28.778 65.317 1.00 65.53 295 PRO A C 1
ATOM 2124 O O . PRO A 1 295 ? 27.076 28.627 65.550 1.00 65.29 295 PRO A O 1
ATOM 2128 N N . GLN A 1 296 ? 25.355 29.922 64.926 1.00 65.55 296 GLN A N 1
ATOM 2129 C CA . GLN A 1 296 ? 26.158 31.075 64.606 1.00 65.71 296 GLN A CA 1
ATOM 2130 C C . GLN A 1 296 ? 26.604 31.877 65.808 1.00 65.78 296 GLN A C 1
ATOM 2131 O O . GLN A 1 296 ? 27.369 32.828 65.660 1.00 65.91 296 GLN A O 1
ATOM 2137 N N . ILE A 1 297 ? 26.115 31.524 66.991 1.00 65.86 297 ILE A N 1
ATOM 2138 C CA . ILE A 1 297 ? 26.539 32.226 68.199 1.00 66.01 297 ILE A CA 1
ATOM 2139 C C . ILE A 1 297 ? 28.031 31.978 68.455 1.00 66.38 297 ILE A C 1
ATOM 2140 O O . ILE A 1 297 ? 28.809 32.923 68.537 1.00 66.67 297 ILE A O 1
ATOM 2145 N N . TYR A 1 298 ? 28.432 30.714 68.557 1.00 66.86 298 TYR A N 1
ATOM 2146 C CA . TYR A 1 298 ? 29.832 30.394 68.827 1.00 67.09 298 TYR A CA 1
ATOM 2147 C C . TYR A 1 298 ? 30.484 29.726 67.639 1.00 67.37 298 TYR A C 1
ATOM 2148 O O . TYR A 1 298 ? 31.560 29.132 67.789 1.00 67.17 298 TYR A O 1
ATOM 2157 N N . ASP A 1 299 ? 29.840 29.832 66.470 1.00 67.68 299 ASP A N 1
ATOM 2158 C CA . ASP A 1 299 ? 30.342 29.195 65.262 1.00 68.16 299 ASP A CA 1
ATOM 2159 C C . ASP A 1 299 ? 30.429 27.659 65.452 1.00 68.37 299 ASP A C 1
ATOM 2160 O O . ASP A 1 299 ? 31.527 27.115 65.661 1.00 68.43 299 ASP A O 1
ATOM 2165 N N . CYS A 1 300 ? 29.275 26.977 65.416 1.00 68.50 300 CYS A N 1
ATOM 2166 C CA . CYS A 1 300 ? 29.204 25.497 65.502 1.00 68.57 300 CYS A CA 1
ATOM 2167 C C . CYS A 1 300 ? 27.796 24.908 65.339 1.00 68.47 300 CYS A C 1
ATOM 2168 O O . CYS A 1 300 ? 26.972 25.476 64.617 1.00 68.33 300 CYS A O 1
ATOM 2171 N N . GLU A 1 301 ? 27.537 23.760 65.980 1.00 68.32 301 GLU A N 1
ATOM 2172 C CA . GLU A 1 301 ? 26.269 23.051 65.783 1.00 68.61 301 GLU A CA 1
ATOM 2173 C C . GLU A 1 301 ? 25.123 23.777 66.518 1.00 68.51 301 GLU A C 1
ATOM 2174 O O . GLU A 1 301 ? 25.374 24.728 67.256 1.00 68.39 301 GLU A O 1
ATOM 2180 N N . GLY A 1 302 ? 23.875 23.375 66.263 1.00 68.58 302 GLY A N 1
ATOM 2181 C CA . GLY A 1 302 ? 22.695 23.932 66.952 1.00 68.49 302 GLY A CA 1
ATOM 2182 C C . GLY A 1 302 ? 22.371 22.970 68.078 1.00 68.97 302 GLY A C 1
ATOM 2183 O O . GLY A 1 302 ? 22.382 21.734 67.866 1.00 69.23 302 GLY A O 1
ATOM 2184 N N . PHE A 1 303 ? 22.129 23.506 69.281 1.00 68.78 303 PHE A N 1
ATOM 2185 C CA . PHE A 1 303 ? 22.115 22.672 70.497 1.00 68.44 303 PHE A CA 1
ATOM 2186 C C . PHE A 1 303 ? 21.374 23.344 71.628 1.00 67.82 303 PHE A C 1
ATOM 2187 O O . PHE A 1 303 ? 21.311 24.572 71.706 1.00 67.92 303 PHE A O 1
ATOM 2195 N N . PHE A 1 304 ? 20.820 22.528 72.520 1.00 66.84 304 PHE A N 1
ATOM 2196 C CA . PHE A 1 304 ? 20.131 23.027 73.712 1.00 65.61 304 PHE A CA 1
ATOM 2197 C C . PHE A 1 304 ? 20.660 22.321 74.962 1.00 64.68 304 PHE A C 1
ATOM 2198 O O . PHE A 1 304 ? 20.820 21.118 74.946 1.00 64.71 304 PHE A O 1
ATOM 2206 N N . VAL A 1 305 ? 20.933 23.059 76.035 1.00 63.73 305 VAL A N 1
ATOM 2207 C CA . VAL A 1 305 ? 21.400 22.429 77.288 1.00 63.17 305 VAL A CA 1
ATOM 2208 C C . VAL A 1 305 ? 20.618 22.919 78.522 1.00 62.97 305 VAL A C 1
ATOM 2209 O O . VAL A 1 305 ? 20.471 24.113 78.745 1.00 63.16 305 VAL A O 1
ATOM 2213 N N . ALA A 1 306 ? 20.097 21.994 79.309 1.00 62.54 306 ALA A N 1
ATOM 2214 C CA . ALA A 1 306 ? 19.321 22.372 80.472 1.00 62.71 306 ALA A CA 1
ATOM 2215 C C . ALA A 1 306 ? 19.822 21.587 81.673 1.00 63.14 306 ALA A C 1
ATOM 2216 O O . ALA A 1 306 ? 20.078 20.382 81.563 1.00 63.25 306 ALA A O 1
ATOM 2218 N N . ARG A 1 307 ? 20.004 22.272 82.801 1.00 63.30 307 ARG A N 1
ATOM 2219 C CA . ARG A 1 307 ? 20.474 21.613 84.000 1.00 63.48 307 ARG A CA 1
ATOM 2220 C C . ARG A 1 307 ? 19.466 21.831 85.148 1.00 64.20 307 ARG A C 1
ATOM 2221 O O . ARG A 1 307 ? 19.037 22.977 85.440 1.00 64.04 307 ARG A O 1
ATOM 2229 N N . LEU A 1 308 ? 19.081 20.714 85.775 1.00 64.31 308 LEU A N 1
ATOM 2230 C CA . LEU A 1 308 ? 18.058 20.704 86.809 1.00 64.75 308 LEU A CA 1
ATOM 2231 C C . LEU A 1 308 ? 18.595 20.015 88.017 1.00 65.15 308 LEU A C 1
ATOM 2232 O O . LEU A 1 308 ? 19.453 19.132 87.917 1.00 65.64 308 LEU A O 1
ATOM 2237 N N . ARG A 1 309 ? 18.044 20.332 89.169 1.00 64.85 309 ARG A N 1
ATOM 2238 C CA . ARG A 1 309 ? 18.362 19.520 90.311 1.00 64.79 309 ARG A CA 1
ATOM 2239 C C . ARG A 1 309 ? 17.079 19.034 90.948 1.00 64.47 309 ARG A C 1
ATOM 2240 O O . ARG A 1 309 ? 16.108 19.794 91.072 1.00 64.50 309 ARG A O 1
ATOM 2248 N N . LYS A 1 310 ? 17.063 17.767 91.342 1.00 63.75 310 LYS A N 1
ATOM 2249 C CA . LYS A 1 310 ? 15.987 17.227 92.147 1.00 62.75 310 LYS A CA 1
ATOM 2250 C C . LYS A 1 310 ? 16.183 17.625 93.619 1.00 62.71 310 LYS A C 1
ATOM 2251 O O . LYS A 1 310 ? 17.168 17.281 94.258 1.00 62.83 310 LYS A O 1
ATOM 2257 N N . THR A 1 311 ? 15.229 18.358 94.162 1.00 62.28 311 THR A N 1
ATOM 2258 C CA . THR A 1 311 ? 15.368 18.889 95.513 1.00 61.34 311 THR A CA 1
ATOM 2259 C C . THR A 1 311 ? 14.688 18.080 96.539 1.00 61.09 311 THR A C 1
ATOM 2260 O O . THR A 1 311 ? 14.814 18.365 97.708 1.00 61.05 311 THR A O 1
ATOM 2264 N N . GLN A 1 312 ? 13.974 17.059 96.106 1.00 61.29 312 GLN A N 1
ATOM 2265 C CA . GLN A 1 312 ? 13.040 16.351 96.969 1.00 61.20 312 GLN A CA 1
ATOM 2266 C C . GLN A 1 312 ? 12.765 14.963 96.390 1.00 61.48 312 GLN A C 1
ATOM 2267 O O . GLN A 1 312 ? 12.812 14.782 95.174 1.00 61.58 312 GLN A O 1
ATOM 2273 N N . ALA A 1 313 ? 12.471 13.991 97.248 1.00 61.58 313 ALA A N 1
ATOM 2274 C CA . ALA A 1 313 ? 11.970 12.711 96.772 1.00 61.27 313 ALA A CA 1
ATOM 2275 C C . ALA A 1 313 ? 10.595 12.896 96.146 1.00 61.45 313 ALA A C 1
ATOM 2276 O O . ALA A 1 313 ? 9.761 13.677 96.615 1.00 61.66 313 ALA A O 1
ATOM 2278 N N . ILE A 1 314 ? 10.369 12.177 95.064 1.00 61.51 314 ILE A N 1
ATOM 2279 C CA . ILE A 1 314 ? 9.075 12.210 94.404 1.00 61.68 314 ILE A CA 1
ATOM 2280 C C . ILE A 1 314 ? 8.377 10.838 94.506 1.00 61.92 314 ILE A C 1
ATOM 2281 O O . ILE A 1 314 ? 9.032 9.867 94.840 1.00 61.70 314 ILE A O 1
ATOM 2286 N N . PRO A 1 315 ? 7.065 10.746 94.278 1.00 62.15 315 PRO A N 1
ATOM 2287 C CA . PRO A 1 315 ? 6.341 9.518 94.576 1.00 62.48 315 PRO A CA 1
ATOM 2288 C C . PRO A 1 315 ? 6.934 8.343 93.826 1.00 63.06 315 PRO A C 1
ATOM 2289 O O . PRO A 1 315 ? 7.660 8.558 92.846 1.00 63.88 315 PRO A O 1
ATOM 2293 N N . ALA A 1 316 ? 6.640 7.120 94.282 1.00 62.94 316 ALA A N 1
ATOM 2294 C CA . ALA A 1 316 ? 7.182 5.900 93.694 1.00 62.62 316 ALA A CA 1
ATOM 2295 C C . ALA A 1 316 ? 6.370 5.421 92.501 1.00 63.10 316 ALA A C 1
ATOM 2296 O O . ALA A 1 316 ? 5.174 5.715 92.387 1.00 63.83 316 ALA A O 1
ATOM 2298 N N . LEU A 1 317 ? 7.001 4.675 91.606 1.00 63.48 317 LEU A N 1
ATOM 2299 C CA . LEU A 1 317 ? 6.271 3.969 90.552 1.00 63.78 317 LEU A CA 1
ATOM 2300 C C . LEU A 1 317 ? 6.090 2.534 91.022 1.00 64.42 317 LEU A C 1
ATOM 2301 O O . LEU A 1 317 ? 6.699 2.154 92.022 1.00 64.17 317 LEU A O 1
ATOM 2306 N N . PRO A 1 318 ? 5.275 1.729 90.323 1.00 65.21 318 PRO A N 1
ATOM 2307 C CA . PRO A 1 318 ? 5.155 0.316 90.667 1.00 65.99 318 PRO A CA 1
ATOM 2308 C C . PRO A 1 318 ? 6.548 -0.306 90.482 1.00 67.03 318 PRO A C 1
ATOM 2309 O O . PRO A 1 318 ? 6.985 -1.033 91.365 1.00 66.80 318 PRO A O 1
ATOM 2313 N N . ALA A 1 319 ? 7.226 -0.189 89.341 1.00 68.57 319 ALA A N 1
ATOM 2314 C CA . ALA A 1 319 ? 6.990 -0.941 88.107 1.00 70.35 319 ALA A CA 1
ATOM 2315 C C . ALA A 1 319 ? 8.262 -1.839 87.966 1.00 71.18 319 ALA A C 1
ATOM 2316 O O . ALA A 1 319 ? 9.059 -1.678 87.016 1.00 71.34 319 ALA A O 1
ATOM 2318 N N . PRO A 1 320 ? 8.468 -2.755 88.930 1.00 71.80 320 PRO A N 1
ATOM 2319 C CA . PRO A 1 320 ? 9.618 -3.662 88.903 1.00 72.11 320 PRO A CA 1
ATOM 2320 C C . PRO A 1 320 ? 9.150 -5.019 88.358 1.00 72.40 320 PRO A C 1
ATOM 2321 O O . PRO A 1 320 ? 8.958 -5.968 89.120 1.00 72.26 320 PRO A O 1
ATOM 2325 N N . LYS A 1 321 ? 8.924 -5.081 87.048 1.00 72.92 321 LYS A N 1
ATOM 2326 C CA . LYS A 1 321 ? 8.244 -6.246 86.411 1.00 73.39 321 LYS A CA 1
ATOM 2327 C C . LYS A 1 321 ? 9.213 -7.319 85.871 1.00 73.67 321 LYS A C 1
ATOM 2328 O O . LYS A 1 321 ? 8.899 -8.516 85.839 1.00 73.27 321 LYS A O 1
ATOM 2334 N N . TYR A 1 322 ? 10.405 -6.847 85.513 1.00 74.35 322 TYR A N 1
ATOM 2335 C CA . TYR A 1 322 ? 11.405 -7.495 84.667 1.00 74.80 322 TYR A CA 1
ATOM 2336 C C . TYR A 1 322 ? 12.319 -8.540 85.346 1.00 74.32 322 TYR A C 1
ATOM 2337 O O . TYR A 1 322 ? 13.354 -8.892 84.764 1.00 74.20 322 TYR A O 1
ATOM 2346 N N . LYS A 1 323 ? 11.962 -9.021 86.547 1.00 73.94 323 LYS A N 1
ATOM 2347 C CA . LYS A 1 323 ? 12.893 -9.809 87.422 1.00 73.43 323 LYS A CA 1
ATOM 2348 C C . LYS A 1 323 ? 14.117 -10.401 86.688 1.00 72.64 323 LYS A C 1
ATOM 2349 O O . LYS A 1 323 ? 13.983 -11.312 85.860 1.00 72.36 323 LYS A O 1
ATOM 2355 N N . VAL A 1 324 ? 15.301 -9.879 87.018 1.00 71.77 324 VAL A N 1
ATOM 2356 C CA . VAL A 1 324 ? 16.440 -9.939 86.100 1.00 70.78 324 VAL A CA 1
ATOM 2357 C C . VAL A 1 324 ? 17.401 -11.138 86.279 1.00 70.09 324 VAL A C 1
ATOM 2358 O O . VAL A 1 324 ? 18.476 -11.180 85.684 1.00 70.16 324 VAL A O 1
ATOM 2362 N N . GLY A 1 325 ? 16.980 -12.119 87.070 1.00 69.41 325 GLY A N 1
ATOM 2363 C CA . GLY A 1 325 ? 17.646 -13.428 87.132 1.00 68.93 325 GLY A CA 1
ATOM 2364 C C . GLY A 1 325 ? 19.136 -13.407 87.434 1.00 68.41 325 GLY A C 1
ATOM 2365 O O . GLY A 1 325 ? 19.720 -12.335 87.651 1.00 68.15 325 GLY A O 1
ATOM 2366 N N . ASN A 1 326 ? 19.751 -14.590 87.441 1.00 67.88 326 ASN A N 1
ATOM 2367 C CA . ASN A 1 326 ? 21.165 -14.716 87.826 1.00 67.74 326 ASN A CA 1
ATOM 2368 C C . ASN A 1 326 ? 22.200 -13.817 87.130 1.00 67.67 326 ASN A C 1
ATOM 2369 O O . ASN A 1 326 ? 22.201 -13.640 85.910 1.00 68.03 326 ASN A O 1
ATOM 2374 N N . PHE A 1 327 ? 23.069 -13.248 87.952 1.00 67.20 327 PHE A N 1
ATOM 2375 C CA . PHE A 1 327 ? 24.225 -12.489 87.522 1.00 66.61 327 PHE A CA 1
ATOM 2376 C C . PHE A 1 327 ? 25.362 -13.497 87.296 1.00 66.24 327 PHE A C 1
ATOM 2377 O O . PHE A 1 327 ? 25.727 -14.236 88.215 1.00 66.33 327 PHE A O 1
ATOM 2385 N N . PRO A 1 328 ? 25.917 -13.538 86.084 1.00 65.69 328 PRO A N 1
ATOM 2386 C CA . PRO A 1 328 ? 26.878 -14.590 85.706 1.00 65.14 328 PRO A CA 1
ATOM 2387 C C . PRO A 1 328 ? 28.287 -14.447 86.263 1.00 64.68 328 PRO A C 1
ATOM 2388 O O . PRO A 1 328 ? 29.158 -15.165 85.845 1.00 64.62 328 PRO A O 1
ATOM 2392 N N . PHE A 1 329 ? 28.526 -13.522 87.170 1.00 64.61 329 PHE A N 1
ATOM 2393 C CA . PHE A 1 329 ? 29.857 -13.387 87.716 1.00 64.86 329 PHE A CA 1
ATOM 2394 C C . PHE A 1 329 ? 29.806 -13.415 89.211 1.00 65.41 329 PHE A C 1
ATOM 2395 O O . PHE A 1 329 ? 28.807 -13.030 89.832 1.00 65.51 329 PHE A O 1
ATOM 2403 N N . SER A 1 330 ? 30.928 -13.841 89.778 1.00 66.05 330 SER A N 1
ATOM 2404 C CA . SER A 1 330 ? 31.143 -13.886 91.217 1.00 66.47 330 SER A CA 1
ATOM 2405 C C . SER A 1 330 ? 32.428 -13.154 91.603 1.00 66.68 330 SER A C 1
ATOM 2406 O O . SER A 1 330 ? 33.431 -13.228 90.887 1.00 67.17 330 SER A O 1
ATOM 2409 N N . PRO A 1 331 ? 32.425 -12.501 92.758 1.00 66.58 331 PRO A N 1
ATOM 2410 C CA . PRO A 1 331 ? 33.577 -11.734 93.176 1.00 66.49 331 PRO A CA 1
ATOM 2411 C C . PRO A 1 331 ? 34.701 -12.697 93.520 1.00 66.18 331 PRO A C 1
ATOM 2412 O O . PRO A 1 331 ? 34.444 -13.743 94.102 1.00 65.95 331 PRO A O 1
ATOM 2416 N N . VAL A 1 332 ? 35.924 -12.357 93.145 1.00 66.05 332 VAL A N 1
ATOM 2417 C CA . VAL A 1 332 ? 37.067 -13.229 93.395 1.00 66.02 332 VAL A CA 1
ATOM 2418 C C . VAL A 1 332 ? 37.429 -13.239 94.874 1.00 66.29 332 VAL A C 1
ATOM 2419 O O . VAL A 1 332 ? 37.500 -12.175 95.489 1.00 66.38 332 VAL A O 1
ATOM 2423 N N . LYS A 1 333 ? 37.668 -14.434 95.425 1.00 66.61 333 LYS A N 1
ATOM 2424 C CA . LYS A 1 333 ? 38.051 -14.617 96.831 1.00 66.86 333 LYS A CA 1
ATOM 2425 C C . LYS A 1 333 ? 39.424 -13.999 97.116 1.00 66.83 333 LYS A C 1
ATOM 2426 O O . LYS A 1 333 ? 40.245 -13.863 96.207 1.00 66.54 333 LYS A O 1
ATOM 2432 N N . ASP A 1 334 ? 39.661 -13.627 98.372 1.00 66.99 334 ASP A N 1
ATOM 2433 C CA . ASP A 1 334 ? 40.880 -12.905 98.744 1.00 67.42 334 ASP A CA 1
ATOM 2434 C C . ASP A 1 334 ? 42.220 -13.608 98.442 1.00 67.19 334 ASP A C 1
ATOM 2435 O O . ASP A 1 334 ? 43.095 -12.972 97.836 1.00 67.06 334 ASP A O 1
ATOM 2440 N N . ARG A 1 335 ? 42.393 -14.880 98.851 1.00 66.77 335 ARG A N 1
ATOM 2441 C CA . ARG A 1 335 ? 43.649 -15.590 98.537 1.00 66.79 335 ARG A CA 1
ATOM 2442 C C . ARG A 1 335 ? 43.980 -15.367 97.048 1.00 66.78 335 ARG A C 1
ATOM 2443 O O . ARG A 1 335 ? 45.020 -14.804 96.721 1.00 66.60 335 ARG A O 1
ATOM 2451 N N . GLU A 1 336 ? 43.067 -15.749 96.163 1.00 66.86 336 GLU A N 1
ATOM 2452 C CA . GLU A 1 336 ? 43.272 -15.650 94.723 1.00 67.23 336 GLU A CA 1
ATOM 2453 C C . GLU A 1 336 ? 43.407 -14.182 94.226 1.00 67.12 336 GLU A C 1
ATOM 2454 O O . GLU A 1 336 ? 44.353 -13.855 93.505 1.00 67.05 336 GLU A O 1
ATOM 2460 N N . ALA A 1 337 ? 42.480 -13.302 94.614 1.00 67.31 337 ALA A N 1
ATOM 2461 C CA . ALA A 1 337 ? 42.556 -11.881 94.233 1.00 67.44 337 ALA A CA 1
ATOM 2462 C C . ALA A 1 337 ? 43.955 -11.294 94.491 1.00 67.62 337 ALA A C 1
ATOM 2463 O O . ALA A 1 337 ? 44.494 -10.586 93.653 1.00 67.91 337 ALA A O 1
ATOM 2465 N N . GLY A 1 338 ? 44.560 -11.627 95.626 1.00 67.66 338 GLY A N 1
ATOM 2466 C CA . GLY A 1 338 ? 45.894 -11.134 95.934 1.00 67.50 338 GLY A CA 1
ATOM 2467 C C . GLY A 1 338 ? 46.894 -11.581 94.896 1.00 67.34 338 GLY A C 1
ATOM 2468 O O . GLY A 1 338 ? 47.598 -10.757 94.315 1.00 67.33 338 GLY A O 1
ATOM 2469 N N . GLN A 1 339 ? 46.928 -12.893 94.659 1.00 67.26 339 GLN A N 1
ATOM 2470 C CA . GLN A 1 339 ? 47.839 -13.497 93.682 1.00 67.20 339 GLN A CA 1
ATOM 2471 C C . GLN A 1 339 ? 47.668 -12.976 92.244 1.00 67.06 339 GLN A C 1
ATOM 2472 O O . GLN A 1 339 ? 48.616 -13.002 91.459 1.00 67.26 339 GLN A O 1
ATOM 2478 N N . ILE A 1 340 ? 46.490 -12.470 91.903 1.00 66.89 340 ILE A N 1
ATOM 2479 C CA . ILE A 1 340 ? 46.314 -11.910 90.576 1.00 66.54 340 ILE A CA 1
ATOM 2480 C C . ILE A 1 340 ? 46.876 -10.505 90.527 1.00 66.80 340 ILE A C 1
ATOM 2481 O O . ILE A 1 340 ? 47.580 -10.140 89.594 1.00 66.39 340 ILE A O 1
ATOM 2486 N N . ARG A 1 341 ? 46.566 -9.729 91.560 1.00 67.76 341 ARG A N 1
ATOM 2487 C CA . ARG A 1 341 ? 47.049 -8.349 91.709 1.00 68.38 341 ARG A CA 1
ATOM 2488 C C . ARG A 1 341 ? 48.568 -8.361 91.524 1.00 67.81 341 ARG A C 1
ATOM 2489 O O . ARG A 1 341 ? 49.098 -7.591 90.718 1.00 67.82 341 ARG A O 1
ATOM 2497 N N . GLN A 1 342 ? 49.243 -9.264 92.244 1.00 67.09 342 GLN A N 1
ATOM 2498 C CA . GLN A 1 342 ? 50.700 -9.410 92.154 1.00 66.39 342 GLN A CA 1
ATOM 2499 C C . GLN A 1 342 ? 51.184 -9.948 90.808 1.00 65.87 342 GLN A C 1
ATOM 2500 O O . GLN A 1 342 ? 52.217 -9.498 90.293 1.00 65.68 342 GLN A O 1
ATOM 2506 N N . ALA A 1 343 ? 50.433 -10.878 90.228 1.00 65.35 343 ALA A N 1
ATOM 2507 C CA . ALA A 1 343 ? 50.760 -11.382 88.891 1.00 65.39 343 ALA A CA 1
ATOM 2508 C C . ALA A 1 343 ? 50.613 -10.310 87.809 1.00 65.59 343 ALA A C 1
ATOM 2509 O O . ALA A 1 343 ? 51.356 -10.315 86.834 1.00 65.88 343 ALA A O 1
ATOM 2511 N N . ALA A 1 344 ? 49.654 -9.406 87.986 1.00 65.64 344 ALA A N 1
ATOM 2512 C CA . ALA A 1 344 ? 49.411 -8.344 87.023 1.00 65.90 344 ALA A CA 1
ATOM 2513 C C . ALA A 1 344 ? 50.473 -7.275 87.167 1.00 66.07 344 ALA A C 1
ATOM 2514 O O . ALA A 1 344 ? 50.980 -6.745 86.176 1.00 66.13 344 ALA A O 1
ATOM 2516 N N . THR A 1 345 ? 50.792 -6.960 88.419 1.00 66.21 345 THR A N 1
ATOM 2517 C CA . THR A 1 345 ? 51.700 -5.884 88.712 1.00 66.33 345 THR A CA 1
ATOM 2518 C C . THR A 1 345 ? 52.972 -6.248 88.046 1.00 66.11 345 THR A C 1
ATOM 2519 O O . THR A 1 345 ? 53.623 -5.402 87.443 1.00 66.40 345 THR A O 1
ATOM 2523 N N . GLY A 1 346 ? 53.290 -7.536 88.122 1.00 65.98 346 GLY A N 1
ATOM 2524 C CA . GLY A 1 346 ? 54.522 -8.065 87.570 1.00 65.52 346 GLY A CA 1
ATOM 2525 C C . GLY A 1 346 ? 54.627 -7.909 86.073 1.00 65.31 346 GLY A C 1
ATOM 2526 O O . GLY A 1 346 ? 55.667 -8.191 85.501 1.00 65.45 346 GLY A O 1
ATOM 2527 N N . VAL A 1 347 ? 53.553 -7.459 85.431 1.00 65.31 347 VAL A N 1
ATOM 2528 C CA . VAL A 1 347 ? 53.555 -7.285 83.977 1.00 64.93 347 VAL A CA 1
ATOM 2529 C C . VAL A 1 347 ? 53.293 -5.834 83.589 1.00 64.97 347 VAL A C 1
ATOM 2530 O O . VAL A 1 347 ? 53.312 -5.525 82.415 1.00 65.50 347 VAL A O 1
ATOM 2534 N N . GLY A 1 348 ? 53.081 -4.944 84.561 1.00 64.80 348 GLY A N 1
ATOM 2535 C CA . GLY A 1 348 ? 52.881 -3.508 84.286 1.00 64.72 348 GLY A CA 1
ATOM 2536 C C . GLY A 1 348 ? 51.456 -2.992 84.499 1.00 65.09 348 GLY A C 1
ATOM 2537 O O . GLY A 1 348 ? 51.192 -1.787 84.339 1.00 65.15 348 GLY A O 1
ATOM 2538 N N . LEU A 1 349 ? 50.546 -3.895 84.883 1.00 65.02 349 LEU A N 1
ATOM 2539 C CA . LEU A 1 349 ? 49.138 -3.548 85.103 1.00 64.67 349 LEU A CA 1
ATOM 2540 C C . LEU A 1 349 ? 48.794 -3.365 86.574 1.00 65.02 349 LEU A C 1
ATOM 2541 O O . LEU A 1 349 ? 49.172 -4.184 87.438 1.00 64.66 349 LEU A O 1
ATOM 2546 N N . ASN A 1 350 ? 48.071 -2.276 86.830 1.00 65.03 350 ASN A N 1
ATOM 2547 C CA . ASN A 1 350 ? 47.707 -1.855 88.165 1.00 65.63 350 ASN A CA 1
ATOM 2548 C C . ASN A 1 350 ? 46.332 -1.198 88.219 1.00 66.20 350 ASN A C 1
ATOM 2549 O O . ASN A 1 350 ? 45.918 -0.497 87.286 1.00 66.37 350 ASN A O 1
ATOM 2554 N N . TRP A 1 351 ? 45.636 -1.399 89.330 1.00 66.50 351 TRP A N 1
ATOM 2555 C CA . TRP A 1 351 ? 44.369 -0.786 89.486 1.00 66.75 351 TRP A CA 1
ATOM 2556 C C . TRP A 1 351 ? 44.253 -0.059 90.812 1.00 67.35 351 TRP A C 1
ATOM 2557 O O . TRP A 1 351 ? 45.017 -0.310 91.747 1.00 66.92 351 TRP A O 1
ATOM 2568 N N . ASP A 1 352 ? 43.307 0.895 90.832 1.00 68.01 352 ASP A N 1
ATOM 2569 C CA . ASP A 1 352 ? 42.883 1.674 92.007 1.00 67.71 352 ASP A CA 1
ATOM 2570 C C . ASP A 1 352 ? 42.198 0.788 93.007 1.00 68.00 352 ASP A C 1
ATOM 2571 O O . ASP A 1 352 ? 41.904 -0.383 92.752 1.00 68.24 352 ASP A O 1
ATOM 2576 N N . GLU A 1 353 ? 41.860 1.404 94.125 1.00 68.08 353 GLU A N 1
ATOM 2577 C CA . GLU A 1 353 ? 40.880 0.865 95.042 1.00 68.04 353 GLU A CA 1
ATOM 2578 C C . GLU A 1 353 ? 39.452 1.046 94.468 1.00 66.80 353 GLU A C 1
ATOM 2579 O O . GLU A 1 353 ? 38.481 0.582 95.057 1.00 66.93 353 GLU A O 1
ATOM 2585 N N . ASN A 1 354 ? 39.318 1.714 93.317 1.00 65.49 354 ASN A N 1
ATOM 2586 C CA . ASN A 1 354 ? 38.011 1.859 92.670 1.00 64.31 354 ASN A CA 1
ATOM 2587 C C . ASN A 1 354 ? 37.485 0.572 92.024 1.00 64.18 354 ASN A C 1
ATOM 2588 O O . ASN A 1 354 ? 36.312 0.473 91.670 1.00 64.20 354 ASN A O 1
ATOM 2593 N N . LEU A 1 355 ? 38.364 -0.417 91.889 1.00 64.11 355 LEU A N 1
ATOM 2594 C CA . LEU A 1 355 ? 38.107 -1.598 91.099 1.00 63.50 355 LEU A CA 1
ATOM 2595 C C . LEU A 1 355 ? 38.304 -2.869 91.917 1.00 63.81 355 LEU A C 1
ATOM 2596 O O . LEU A 1 355 ? 39.226 -2.955 92.745 1.00 63.89 355 LEU A O 1
ATOM 2601 N N . ARG A 1 356 ? 37.449 -3.858 91.680 1.00 63.72 356 ARG A N 1
ATOM 2602 C CA . ARG A 1 356 ? 37.557 -5.108 92.376 1.00 63.71 356 ARG A CA 1
ATOM 2603 C C . ARG A 1 356 ? 37.289 -6.238 91.400 1.00 63.61 356 ARG A C 1
ATOM 2604 O O . ARG A 1 356 ? 36.549 -6.074 90.435 1.00 64.14 356 ARG A O 1
ATOM 2612 N N . LEU A 1 357 ? 37.939 -7.367 91.651 1.00 63.23 357 LEU A N 1
ATOM 2613 C CA . LEU A 1 357 ? 38.070 -8.454 90.736 1.00 62.85 357 LEU A CA 1
ATOM 2614 C C . LEU A 1 357 ? 36.885 -9.416 90.771 1.00 63.16 357 LEU A C 1
ATOM 2615 O O . LEU A 1 357 ? 36.575 -9.976 91.826 1.00 62.91 357 LEU A O 1
ATOM 2620 N N . TRP A 1 358 ? 36.217 -9.618 89.636 1.00 63.55 358 TRP A N 1
ATOM 2621 C CA . TRP A 1 358 ? 35.208 -10.671 89.563 1.00 64.56 358 TRP A CA 1
ATOM 2622 C C . TRP A 1 358 ? 35.629 -11.700 88.540 1.00 65.22 358 TRP A C 1
ATOM 2623 O O . TRP A 1 358 ? 36.655 -11.522 87.884 1.00 65.75 358 TRP A O 1
ATOM 2634 N N . GLN A 1 359 ? 34.830 -12.759 88.392 1.00 65.79 359 GLN A N 1
ATOM 2635 C CA . GLN A 1 359 ? 35.201 -13.943 87.604 1.00 66.25 359 GLN A CA 1
ATOM 2636 C C . GLN A 1 359 ? 33.973 -14.622 86.997 1.00 66.90 359 GLN A C 1
ATOM 2637 O O . GLN A 1 359 ? 32.947 -14.707 87.660 1.00 67.52 359 GLN A O 1
ATOM 2643 N N . ARG A 1 360 ? 34.066 -15.119 85.763 1.00 67.33 360 ARG A N 1
ATOM 2644 C CA . ARG A 1 360 ? 33.011 -15.982 85.224 1.00 67.51 360 ARG A CA 1
ATOM 2645 C C . ARG A 1 360 ? 33.548 -17.346 84.820 1.00 68.03 360 ARG A C 1
ATOM 2646 O O . ARG A 1 360 ? 33.218 -18.358 85.441 1.00 68.73 360 ARG A O 1
ATOM 2654 N N . ASP A 1 361 ? 34.367 -17.424 83.787 1.00 68.10 361 ASP A N 1
ATOM 2655 C CA . ASP A 1 361 ? 34.853 -18.760 83.459 1.00 68.39 361 ASP A CA 1
ATOM 2656 C C . ASP A 1 361 ? 36.342 -18.846 83.698 1.00 68.14 361 ASP A C 1
ATOM 2657 O O . ASP A 1 361 ? 36.781 -18.772 84.859 1.00 68.13 361 ASP A O 1
ATOM 2662 N N . LYS A 1 362 ? 37.115 -18.991 82.629 1.00 67.38 362 LYS A N 1
ATOM 2663 C CA . LYS A 1 362 ? 38.535 -18.769 82.748 1.00 66.86 362 LYS A CA 1
ATOM 2664 C C . LYS A 1 362 ? 38.728 -17.244 82.843 1.00 66.40 362 LYS A C 1
ATOM 2665 O O . LYS A 1 362 ? 39.791 -16.755 83.197 1.00 66.17 362 LYS A O 1
ATOM 2671 N N . GLU A 1 363 ? 37.646 -16.524 82.571 1.00 66.00 363 GLU A N 1
ATOM 2672 C CA . GLU A 1 363 ? 37.621 -15.082 82.450 1.00 65.65 363 GLU A CA 1
ATOM 2673 C C . GLU A 1 363 ? 37.839 -14.371 83.771 1.00 65.46 363 GLU A C 1
ATOM 2674 O O . GLU A 1 363 ? 37.355 -14.835 84.812 1.00 65.84 363 GLU A O 1
ATOM 2680 N N . LEU A 1 364 ? 38.519 -13.220 83.717 1.00 64.82 364 LEU A N 1
ATOM 2681 C CA . LEU A 1 364 ? 38.805 -12.413 84.912 1.00 64.05 364 LEU A CA 1
ATOM 2682 C C . LEU A 1 364 ? 38.591 -10.933 84.643 1.00 63.78 364 LEU A C 1
ATOM 2683 O O . LEU A 1 364 ? 39.301 -10.333 83.834 1.00 63.91 364 LEU A O 1
ATOM 2688 N N . TRP A 1 365 ? 37.610 -10.361 85.346 1.00 63.27 365 TRP A N 1
ATOM 2689 C CA . TRP A 1 365 ? 37.093 -9.010 85.110 1.00 62.60 365 TRP A CA 1
ATOM 2690 C C . TRP A 1 365 ? 37.345 -8.080 86.295 1.00 62.91 365 TRP A C 1
ATOM 2691 O O . TRP A 1 365 ? 37.404 -8.520 87.459 1.00 63.32 365 TRP A O 1
ATOM 2702 N N . LEU A 1 366 ? 37.476 -6.791 86.001 1.00 62.66 366 LEU A N 1
ATOM 2703 C CA . LEU A 1 366 ? 37.443 -5.766 87.039 1.00 62.72 366 LEU A CA 1
ATOM 2704 C C . LEU A 1 366 ? 36.201 -4.949 86.875 1.00 62.86 366 LEU A C 1
ATOM 2705 O O . LEU A 1 366 ? 35.949 -4.444 85.781 1.00 63.18 366 LEU A O 1
ATOM 2710 N N . PHE A 1 367 ? 35.425 -4.830 87.954 1.00 62.52 367 PHE A N 1
ATOM 2711 C CA . PHE A 1 367 ? 34.270 -3.932 87.985 1.00 62.22 367 PHE A CA 1
ATOM 2712 C C . PHE A 1 367 ? 34.508 -2.755 88.934 1.00 61.81 367 PHE A C 1
ATOM 2713 O O . PHE A 1 367 ? 35.182 -2.911 89.953 1.00 62.01 367 PHE A O 1
ATOM 2721 N N . PRO A 1 368 ? 33.918 -1.595 88.649 1.00 61.19 368 PRO A N 1
ATOM 2722 C CA . PRO A 1 368 ? 33.975 -0.468 89.584 1.00 60.80 368 PRO A CA 1
ATOM 2723 C C . PRO A 1 368 ? 32.982 -0.655 90.710 1.00 60.58 368 PRO A C 1
ATOM 2724 O O . PRO A 1 368 ? 31.821 -0.983 90.471 1.00 60.51 368 PRO A O 1
ATOM 2728 N N . VAL A 1 369 ? 33.424 -0.417 91.930 1.00 60.35 369 VAL A N 1
ATOM 2729 C CA . VAL A 1 369 ? 32.579 -0.604 93.080 1.00 60.35 369 VAL A CA 1
ATOM 2730 C C . VAL A 1 369 ? 31.308 0.235 92.941 1.00 60.62 369 VAL A C 1
ATOM 2731 O O . VAL A 1 369 ? 30.210 -0.182 93.283 1.00 60.37 369 VAL A O 1
ATOM 2735 N N . GLY A 1 370 ? 31.470 1.430 92.414 1.00 61.18 370 GLY A N 1
ATOM 2736 C CA . GLY A 1 370 ? 30.329 2.252 92.050 1.00 61.69 370 GLY A CA 1
ATOM 2737 C C . GLY A 1 370 ? 29.171 1.510 91.415 1.00 61.77 370 GLY A C 1
ATOM 2738 O O . GLY A 1 370 ? 28.038 1.903 91.587 1.00 62.54 370 GLY A O 1
ATOM 2739 N N . ILE A 1 371 ? 29.431 0.435 90.691 1.00 61.26 371 ILE A N 1
ATOM 2740 C CA . ILE A 1 371 ? 28.364 -0.190 89.920 1.00 60.99 371 ILE A CA 1
ATOM 2741 C C . ILE A 1 371 ? 27.654 -1.288 90.703 1.00 61.18 371 ILE A C 1
ATOM 2742 O O . ILE A 1 371 ? 26.528 -1.679 90.406 1.00 60.86 371 ILE A O 1
ATOM 2747 N N . GLU A 1 372 ? 28.325 -1.769 91.731 1.00 61.78 372 GLU A N 1
ATOM 2748 C CA . GLU A 1 372 ? 27.855 -2.903 92.496 1.00 61.95 372 GLU A CA 1
ATOM 2749 C C . GLU A 1 372 ? 26.369 -2.755 92.802 1.00 62.21 372 GLU A C 1
ATOM 2750 O O . GLU A 1 372 ? 25.589 -3.694 92.636 1.00 62.60 372 GLU A O 1
ATOM 2756 N N . ALA A 1 373 ? 25.953 -1.579 93.230 1.00 62.25 373 ALA A N 1
ATOM 2757 C CA . ALA A 1 373 ? 24.580 -1.470 93.693 1.00 62.88 373 ALA A CA 1
ATOM 2758 C C . ALA A 1 373 ? 23.514 -1.730 92.615 1.00 63.45 373 ALA A C 1
ATOM 2759 O O . ALA A 1 373 ? 22.334 -1.823 92.927 1.00 63.88 373 ALA A O 1
ATOM 2761 N N . LEU A 1 374 ? 23.923 -1.867 91.359 1.00 63.58 374 LEU A N 1
ATOM 2762 C CA . LEU A 1 374 ? 22.966 -1.991 90.278 1.00 63.71 374 LEU A CA 1
ATOM 2763 C C . LEU A 1 374 ? 22.736 -3.419 89.879 1.00 63.87 374 LEU A C 1
ATOM 2764 O O . LEU A 1 374 ? 21.680 -3.746 89.335 1.00 64.08 374 LEU A O 1
ATOM 2769 N N . ILE A 1 375 ? 23.758 -4.250 90.113 1.00 64.11 375 ILE A N 1
ATOM 2770 C CA . ILE A 1 375 ? 23.699 -5.705 89.897 1.00 63.89 375 ILE A CA 1
ATOM 2771 C C . ILE A 1 375 ? 22.377 -6.258 90.386 1.00 64.16 375 ILE A C 1
ATOM 2772 O O . ILE A 1 375 ? 22.076 -6.174 91.563 1.00 64.31 375 ILE A O 1
ATOM 2777 N N . GLY A 1 376 ? 21.580 -6.797 89.483 1.00 64.46 376 GLY A N 1
ATOM 2778 C CA . GLY A 1 376 ? 20.325 -7.371 89.892 1.00 64.89 376 GLY A CA 1
ATOM 2779 C C . GLY A 1 376 ? 19.135 -6.461 89.700 1.00 65.05 376 GLY A C 1
ATOM 2780 O O . GLY A 1 376 ? 17.988 -6.911 89.815 1.00 65.95 376 GLY A O 1
ATOM 2781 N N . LYS A 1 377 ? 19.378 -5.194 89.410 1.00 64.46 377 LYS A N 1
ATOM 2782 C CA . LYS A 1 377 ? 18.270 -4.295 89.113 1.00 64.04 377 LYS A CA 1
ATOM 2783 C C . LYS A 1 377 ? 18.196 -4.077 87.607 1.00 64.21 377 LYS A C 1
ATOM 2784 O O . LYS A 1 377 ? 17.153 -3.639 87.091 1.00 64.38 377 LYS A O 1
ATOM 2790 N N . VAL A 1 378 ? 19.295 -4.370 86.905 1.00 63.79 378 VAL A N 1
ATOM 2791 C CA . VAL A 1 378 ? 19.318 -4.326 85.441 1.00 63.33 378 VAL A CA 1
ATOM 2792 C C . VAL A 1 378 ? 20.192 -5.415 84.866 1.00 63.32 378 VAL A C 1
ATOM 2793 O O . VAL A 1 378 ? 21.176 -5.802 85.490 1.00 63.39 378 VAL A O 1
ATOM 2797 N N . ARG A 1 379 ? 19.845 -5.887 83.668 1.00 63.26 379 ARG A N 1
ATOM 2798 C CA . ARG A 1 379 ? 20.701 -6.806 82.922 1.00 63.23 379 ARG A CA 1
ATOM 2799 C C . ARG A 1 379 ? 21.765 -5.968 82.246 1.00 63.10 379 ARG A C 1
ATOM 2800 O O . ARG A 1 379 ? 21.470 -4.997 81.530 1.00 63.29 379 ARG A O 1
ATOM 2808 N N . PHE A 1 380 ? 23.012 -6.328 82.495 1.00 62.77 380 PHE A N 1
ATOM 2809 C CA . PHE A 1 380 ? 24.106 -5.595 81.913 1.00 62.59 380 PHE A CA 1
ATOM 2810 C C . PHE A 1 380 ? 24.585 -6.233 80.640 1.00 63.08 380 PHE A C 1
ATOM 2811 O O . PHE A 1 380 ? 24.641 -7.452 80.530 1.00 63.21 380 PHE A O 1
ATOM 2819 N N . SER A 1 381 ? 24.933 -5.397 79.675 1.00 63.45 381 SER A N 1
ATOM 2820 C CA . SER A 1 381 ? 25.549 -5.868 78.451 1.00 63.74 381 SER A CA 1
ATOM 2821 C C . SER A 1 381 ? 27.051 -6.206 78.655 1.00 63.99 381 SER A C 1
ATOM 2822 O O . SER A 1 381 ? 27.604 -7.039 77.964 1.00 64.09 381 SER A O 1
ATOM 2825 N N . ARG A 1 382 ? 27.685 -5.563 79.632 1.00 64.34 382 ARG A N 1
ATOM 2826 C CA . ARG A 1 382 ? 29.133 -5.596 79.848 1.00 64.68 382 ARG A CA 1
ATOM 2827 C C . ARG A 1 382 ? 29.420 -4.730 81.052 1.00 64.61 382 ARG A C 1
ATOM 2828 O O . ARG A 1 382 ? 28.671 -3.788 81.318 1.00 65.31 382 ARG A O 1
ATOM 2836 N N . LEU A 1 383 ? 30.516 -4.997 81.760 1.00 64.23 383 LEU A N 1
ATOM 2837 C CA . LEU A 1 383 ? 30.849 -4.203 82.946 1.00 63.88 383 LEU A CA 1
ATOM 2838 C C . LEU A 1 383 ? 32.334 -4.101 83.138 1.00 63.73 383 LEU A C 1
ATOM 2839 O O . LEU A 1 383 ? 33.017 -5.140 83.094 1.00 63.97 383 LEU A O 1
ATOM 2844 N N . GLY A 1 384 ? 32.837 -2.876 83.356 1.00 63.33 384 GLY A N 1
ATOM 2845 C CA . GLY A 1 384 ? 34.256 -2.668 83.675 1.00 63.13 384 GLY A CA 1
ATOM 2846 C C . GLY A 1 384 ? 35.165 -3.150 82.564 1.00 63.25 384 GLY A C 1
ATOM 2847 O O . GLY A 1 384 ? 34.865 -2.887 81.405 1.00 63.86 384 GLY A O 1
ATOM 2848 N N . ILE A 1 385 ? 36.248 -3.863 82.896 1.00 62.88 385 ILE A N 1
ATOM 2849 C CA . ILE A 1 385 ? 37.179 -4.386 81.878 1.00 62.46 385 ILE A CA 1
ATOM 2850 C C . ILE A 1 385 ? 37.543 -5.847 82.059 1.00 62.46 385 ILE A C 1
ATOM 2851 O O . ILE A 1 385 ? 37.632 -6.352 83.178 1.00 62.87 385 ILE A O 1
ATOM 2856 N N . LYS A 1 386 ? 37.749 -6.539 80.950 1.00 61.96 386 LYS A N 1
ATOM 2857 C CA . LYS A 1 386 ? 38.213 -7.897 81.046 1.00 61.42 386 LYS A CA 1
ATOM 2858 C C . LYS A 1 386 ? 39.718 -7.758 81.273 1.00 61.49 386 LYS A C 1
ATOM 2859 O O . LYS A 1 386 ? 40.441 -7.211 80.435 1.00 61.47 386 LYS A O 1
ATOM 2865 N N . LEU A 1 387 ? 40.183 -8.200 82.436 1.00 61.54 387 LEU A N 1
ATOM 2866 C CA . LEU A 1 387 ? 41.608 -8.174 82.736 1.00 61.47 387 LEU A CA 1
ATOM 2867 C C . LEU A 1 387 ? 42.362 -9.316 82.059 1.00 61.87 387 LEU A C 1
ATOM 2868 O O . LEU A 1 387 ? 43.374 -9.087 81.405 1.00 62.03 387 LEU A O 1
ATOM 2873 N N . ALA A 1 388 ? 41.878 -10.543 82.229 1.00 62.51 388 ALA A N 1
ATOM 2874 C CA . ALA A 1 388 ? 42.563 -11.718 81.678 1.00 63.32 388 ALA A CA 1
ATOM 2875 C C . ALA A 1 388 ? 41.659 -12.938 81.488 1.00 63.78 388 ALA A C 1
ATOM 2876 O O . ALA A 1 388 ? 40.532 -13.007 81.992 1.00 63.80 388 ALA A O 1
ATOM 2878 N N . GLU A 1 389 ? 42.173 -13.899 80.740 1.00 64.39 389 GLU A N 1
ATOM 2879 C CA . GLU A 1 389 ? 41.567 -15.195 80.711 1.00 65.29 389 GLU A CA 1
ATOM 2880 C C . GLU A 1 389 ? 42.628 -16.141 81.250 1.00 64.95 389 GLU A C 1
ATOM 2881 O O . GLU A 1 389 ? 43.797 -16.035 80.897 1.00 64.90 389 GLU A O 1
ATOM 2887 N N . THR A 1 390 ? 42.234 -17.012 82.165 1.00 65.06 390 THR A N 1
ATOM 2888 C CA . THR A 1 390 ? 43.157 -17.987 82.705 1.00 65.70 390 THR A CA 1
ATOM 2889 C C . THR A 1 390 ? 43.438 -19.041 81.624 1.00 66.15 390 THR A C 1
ATOM 2890 O O . THR A 1 390 ? 42.535 -19.412 80.869 1.00 66.18 390 THR A O 1
ATOM 2894 N N . HIS A 1 391 ? 44.689 -19.493 81.539 1.00 66.63 391 HIS A N 1
ATOM 2895 C CA . HIS A 1 391 ? 45.097 -20.599 80.646 1.00 67.29 391 HIS A CA 1
ATOM 2896 C C . HIS A 1 391 ? 46.233 -21.323 81.344 1.00 67.07 391 HIS A C 1
ATOM 2897 O O . HIS A 1 391 ? 47.272 -20.708 81.617 1.00 66.94 391 HIS A O 1
ATOM 2904 N N . ASN A 1 392 ? 46.030 -22.611 81.636 1.00 66.94 392 ASN A N 1
ATOM 2905 C CA . ASN A 1 392 ? 46.914 -23.346 82.554 1.00 67.10 392 ASN A CA 1
ATOM 2906 C C . ASN A 1 392 ? 47.164 -22.514 83.829 1.00 67.16 392 ASN A C 1
ATOM 2907 O O . ASN A 1 392 ? 46.274 -21.779 84.282 1.00 67.19 392 ASN A O 1
ATOM 2912 N N . LYS A 1 393 ? 48.367 -22.610 84.391 1.00 67.14 393 LYS A N 1
ATOM 2913 C CA . LYS A 1 393 ? 48.751 -21.767 85.527 1.00 67.06 393 LYS A CA 1
ATOM 2914 C C . LYS A 1 393 ? 48.775 -20.267 85.179 1.00 66.96 393 LYS A C 1
ATOM 2915 O O . LYS A 1 393 ? 48.819 -19.431 86.084 1.00 66.80 393 LYS A O 1
ATOM 2921 N N . GLY A 1 394 ? 48.733 -19.946 83.877 1.00 66.84 394 GLY A N 1
ATOM 2922 C CA . GLY A 1 394 ? 48.960 -18.580 83.365 1.00 66.66 394 GLY A CA 1
ATOM 2923 C C . GLY A 1 394 ? 47.747 -17.694 83.120 1.00 66.55 394 GLY A C 1
ATOM 2924 O O . GLY A 1 394 ? 46.653 -17.982 83.602 1.00 66.75 394 GLY A O 1
ATOM 2925 N N . TYR A 1 395 ? 47.965 -16.606 82.370 1.00 66.31 395 TYR A N 1
ATOM 2926 C CA . TYR A 1 395 ? 46.946 -15.600 82.041 1.00 66.16 395 TYR A CA 1
ATOM 2927 C C . TYR A 1 395 ? 47.196 -14.972 80.675 1.00 65.98 395 TYR A C 1
ATOM 2928 O O . TYR A 1 395 ? 48.317 -14.571 80.377 1.00 66.25 395 TYR A O 1
ATOM 2937 N N . ARG A 1 396 ? 46.142 -14.834 79.873 1.00 65.68 396 ARG A N 1
ATOM 2938 C CA . ARG A 1 396 ? 46.198 -14.070 78.629 1.00 65.40 396 ARG A CA 1
ATOM 2939 C C . ARG A 1 396 ? 45.653 -12.667 78.892 1.00 65.02 396 ARG A C 1
ATOM 2940 O O . ARG A 1 396 ? 44.437 -12.459 78.837 1.00 64.87 396 ARG A O 1
ATOM 2948 N N . TRP A 1 397 ? 46.536 -11.711 79.171 1.00 64.50 397 TRP A N 1
ATOM 2949 C CA . TRP A 1 397 ? 46.111 -10.348 79.493 1.00 64.05 397 TRP A CA 1
ATOM 2950 C C . TRP A 1 397 ? 45.423 -9.762 78.290 1.00 63.78 397 TRP A C 1
ATOM 2951 O O . TRP A 1 397 ? 45.863 -9.965 77.174 1.00 63.79 397 TRP A O 1
ATOM 2962 N N . GLN A 1 398 ? 44.336 -9.053 78.524 1.00 63.58 398 GLN A N 1
ATOM 2963 C CA . GLN A 1 398 ? 43.510 -8.526 77.459 1.00 63.94 398 GLN A CA 1
ATOM 2964 C C . GLN A 1 398 ? 44.037 -7.185 77.019 1.00 64.15 398 GLN A C 1
ATOM 2965 O O . GLN A 1 398 ? 44.466 -6.373 77.843 1.00 64.14 398 GLN A O 1
ATOM 2971 N N . HIS A 1 399 ? 43.979 -6.938 75.719 1.00 64.03 399 HIS A N 1
ATOM 2972 C CA . HIS A 1 399 ? 44.462 -5.695 75.179 1.00 64.26 399 HIS A CA 1
ATOM 2973 C C . HIS A 1 399 ? 43.781 -4.511 75.884 1.00 64.39 399 HIS A C 1
ATOM 2974 O O . HIS A 1 399 ? 44.421 -3.546 76.316 1.00 64.41 399 HIS A O 1
ATOM 2981 N N . GLU A 1 400 ? 42.473 -4.618 76.026 1.00 64.44 400 GLU A N 1
ATOM 2982 C CA . GLU A 1 400 ? 41.676 -3.608 76.675 1.00 64.63 400 GLU A CA 1
ATOM 2983 C C . GLU A 1 400 ? 42.232 -3.223 78.065 1.00 64.56 400 GLU A C 1
ATOM 2984 O O . GLU A 1 400 ? 42.249 -2.064 78.440 1.00 65.12 400 GLU A O 1
ATOM 2990 N N . ALA A 1 401 ? 42.730 -4.188 78.811 1.00 64.39 401 ALA A N 1
ATOM 2991 C CA . ALA A 1 401 ? 43.259 -3.887 80.139 1.00 64.20 401 ALA A CA 1
ATOM 2992 C C . ALA A 1 401 ? 44.645 -3.226 80.068 1.00 63.83 401 ALA A C 1
ATOM 2993 O O . ALA A 1 401 ? 45.019 -2.430 80.937 1.00 63.41 401 ALA A O 1
ATOM 2995 N N . VAL A 1 402 ? 45.407 -3.572 79.033 1.00 63.45 402 VAL A N 1
ATOM 2996 C CA . VAL A 1 402 ? 46.724 -2.997 78.860 1.00 63.01 402 VAL A CA 1
ATOM 2997 C C . VAL A 1 402 ? 46.582 -1.526 78.585 1.00 63.00 402 VAL A C 1
ATOM 2998 O O . VAL A 1 402 ? 47.338 -0.736 79.109 1.00 63.30 402 VAL A O 1
ATOM 3002 N N . ILE A 1 403 ? 45.611 -1.156 77.758 1.00 62.86 403 ILE A N 1
ATOM 3003 C CA . ILE A 1 403 ? 45.427 0.255 77.424 1.00 62.87 403 ILE A CA 1
ATOM 3004 C C . ILE A 1 403 ? 45.053 1.014 78.680 1.00 63.40 403 ILE A C 1
ATOM 3005 O O . ILE A 1 403 ? 45.509 2.129 78.888 1.00 63.52 403 ILE A O 1
ATOM 3010 N N . ALA A 1 404 ? 44.255 0.384 79.534 1.00 63.98 404 ALA A N 1
ATOM 3011 C CA . ALA A 1 404 ? 43.747 1.040 80.721 1.00 64.40 404 ALA A CA 1
ATOM 3012 C C . ALA A 1 404 ? 44.688 1.054 81.949 1.00 64.71 404 ALA A C 1
ATOM 3013 O O . ALA A 1 404 ? 44.777 2.076 82.622 1.00 64.91 404 ALA A O 1
ATOM 3015 N N . LEU A 1 405 ? 45.385 -0.052 82.227 1.00 65.07 405 LEU A N 1
ATOM 3016 C CA . LEU A 1 405 ? 46.068 -0.243 83.517 1.00 65.02 405 LEU A CA 1
ATOM 3017 C C . LEU A 1 405 ? 47.575 -0.170 83.449 1.00 65.40 405 LEU A C 1
ATOM 3018 O O . LEU A 1 405 ? 48.251 -0.152 84.487 1.00 65.44 405 LEU A O 1
ATOM 3023 N N . ALA A 1 406 ? 48.101 -0.156 82.230 1.00 66.06 406 ALA A N 1
ATOM 3024 C CA . ALA A 1 406 ? 49.545 -0.127 82.005 1.00 66.75 406 ALA A CA 1
ATOM 3025 C C . ALA A 1 406 ? 50.145 1.212 82.375 1.00 67.58 406 ALA A C 1
ATOM 3026 O O . ALA A 1 406 ? 49.774 2.242 81.836 1.00 67.66 406 ALA A O 1
ATOM 3028 N N . SER A 1 407 ? 51.064 1.183 83.328 1.00 69.12 407 SER A N 1
ATOM 3029 C CA . SER A 1 407 ? 51.863 2.360 83.669 1.00 70.53 407 SER A CA 1
ATOM 3030 C C . SER A 1 407 ? 53.114 2.352 82.778 1.00 71.14 407 SER A C 1
ATOM 3031 O O . SER A 1 407 ? 53.908 1.379 82.824 1.00 71.36 407 SER A O 1
ATOM 3034 N N . PRO A 1 408 ? 53.287 3.415 81.976 1.00 71.39 408 PRO A N 1
ATOM 3035 C CA . PRO A 1 408 ? 54.398 3.499 80.985 1.00 71.45 408 PRO A CA 1
ATOM 3036 C C . PRO A 1 408 ? 55.744 3.809 81.633 1.00 71.58 408 PRO A C 1
ATOM 3037 O O . PRO A 1 408 ? 56.716 3.086 81.414 1.00 71.17 408 PRO A O 1
ATOM 3041 N N . ASP A 1 409 ? 55.773 4.903 82.401 1.00 71.83 409 ASP A N 1
ATOM 3042 C CA . ASP A 1 409 ? 56.870 5.269 83.290 1.00 72.01 409 ASP A CA 1
ATOM 3043 C C . ASP A 1 409 ? 57.177 4.063 84.190 1.00 71.66 409 ASP A C 1
ATOM 3044 O O . ASP A 1 409 ? 56.605 3.862 85.266 1.00 71.38 409 ASP A O 1
ATOM 3049 N N . ASN A 1 410 ? 58.075 3.240 83.682 1.00 71.57 410 ASN A N 1
ATOM 3050 C CA . ASN A 1 410 ? 58.334 1.934 84.229 1.00 72.11 410 ASN A CA 1
ATOM 3051 C C . ASN A 1 410 ? 59.820 1.647 83.952 1.00 72.71 410 ASN A C 1
ATOM 3052 O O . ASN A 1 410 ? 60.500 2.459 83.297 1.00 72.17 410 ASN A O 1
ATOM 3065 N N . ASN A 1 412 ? 60.532 -1.449 82.634 1.00 72.36 412 ASN A N 1
ATOM 3066 C CA . ASN A 1 412 ? 60.349 -2.601 81.737 1.00 71.23 412 ASN A CA 1
ATOM 3067 C C . ASN A 1 412 ? 59.412 -2.234 80.598 1.00 70.38 412 ASN A C 1
ATOM 3068 O O . ASN A 1 412 ? 59.028 -3.091 79.796 1.00 69.99 412 ASN A O 1
ATOM 3073 N N . ALA A 1 413 ? 59.023 -0.957 80.563 1.00 69.40 413 ALA A N 1
ATOM 3074 C CA . ALA A 1 413 ? 58.481 -0.325 79.364 1.00 68.64 413 ALA A CA 1
ATOM 3075 C C . ALA A 1 413 ? 59.484 -0.480 78.205 1.00 68.35 413 ALA A C 1
ATOM 3076 O O . ALA A 1 413 ? 60.682 -0.729 78.439 1.00 68.26 413 ALA A O 1
ATOM 3078 N N . PHE A 1 414 ? 59.004 -0.346 76.964 1.00 67.80 414 PHE A N 1
ATOM 3079 C CA . PHE A 1 414 ? 59.879 -0.285 75.784 1.00 67.27 414 PHE A CA 1
ATOM 3080 C C . PHE A 1 414 ? 59.302 0.648 74.730 1.00 66.77 414 PHE A C 1
ATOM 3081 O O . PHE A 1 414 ? 58.276 0.335 74.124 1.00 66.74 414 PHE A O 1
ATOM 3089 N N . GLU A 1 415 ? 59.963 1.782 74.507 1.00 66.02 415 GLU A N 1
ATOM 3090 C CA . GLU A 1 415 ? 59.481 2.751 73.536 1.00 65.38 415 GLU A CA 1
ATOM 3091 C C . GLU A 1 415 ? 59.865 2.363 72.108 1.00 64.96 415 GLU A C 1
ATOM 3092 O O . GLU A 1 415 ? 61.030 2.086 71.816 1.00 65.06 415 GLU A O 1
ATOM 3098 N N . LEU A 1 416 ? 58.868 2.341 71.229 1.00 64.48 416 LEU A N 1
ATOM 3099 C CA . LEU A 1 416 ? 59.081 2.095 69.804 1.00 63.90 416 LEU A CA 1
ATOM 3100 C C . LEU A 1 416 ? 59.509 3.351 69.087 1.00 63.83 416 LEU A C 1
ATOM 3101 O O . LEU A 1 416 ? 59.172 4.474 69.509 1.00 63.67 416 LEU A O 1
ATOM 3106 N N . THR A 1 417 ? 60.227 3.160 67.984 1.00 63.54 417 THR A N 1
ATOM 3107 C CA . THR A 1 417 ? 60.399 4.256 67.054 1.00 63.61 417 THR A CA 1
ATOM 3108 C C . THR A 1 417 ? 59.108 4.397 66.238 1.00 63.50 417 THR A C 1
ATOM 3109 O O . THR A 1 417 ? 58.303 3.467 66.194 1.00 63.81 417 THR A O 1
ATOM 3113 N N . PRO A 1 418 ? 58.905 5.553 65.611 1.00 63.23 418 PRO A N 1
ATOM 3114 C CA . PRO A 1 418 ? 57.734 5.780 64.771 1.00 63.15 418 PRO A CA 1
ATOM 3115 C C . PRO A 1 418 ? 57.616 4.704 63.706 1.00 63.35 418 PRO A C 1
ATOM 3116 O O . PRO A 1 418 ? 56.536 4.193 63.448 1.00 63.05 418 PRO A O 1
ATOM 3120 N N . GLN A 1 419 ? 58.738 4.367 63.090 1.00 63.96 419 GLN A N 1
ATOM 3121 C CA . GLN A 1 419 ? 58.778 3.287 62.133 1.00 64.63 419 GLN A CA 1
ATOM 3122 C C . GLN A 1 419 ? 58.157 2.020 62.760 1.00 64.61 419 GLN A C 1
ATOM 3123 O O . GLN A 1 419 ? 57.201 1.451 62.219 1.00 64.62 419 GLN A O 1
ATOM 3129 N N . GLU A 1 420 ? 58.691 1.621 63.917 1.00 64.48 420 GLU A N 1
ATOM 3130 C CA . GLU A 1 420 ? 58.264 0.415 64.627 1.00 64.17 420 GLU A CA 1
ATOM 3131 C C . GLU A 1 420 ? 56.800 0.480 65.114 1.00 64.35 420 GLU A C 1
ATOM 3132 O O . GLU A 1 420 ? 56.075 -0.512 65.074 1.00 64.25 420 GLU A O 1
ATOM 3138 N N . ALA A 1 421 ? 56.364 1.656 65.541 1.00 64.65 421 ALA A N 1
ATOM 3139 C CA . ALA A 1 421 ? 54.953 1.888 65.897 1.00 65.15 421 ALA A CA 1
ATOM 3140 C C . ALA A 1 421 ? 53.961 1.592 64.764 1.00 65.47 421 ALA A C 1
ATOM 3141 O O . ALA A 1 421 ? 52.949 0.919 64.986 1.00 65.24 421 ALA A O 1
ATOM 3143 N N . GLU A 1 422 ? 54.261 2.117 63.568 1.00 66.11 422 GLU A N 1
ATOM 3144 C CA . GLU A 1 422 ? 53.461 1.906 62.348 1.00 66.37 422 GLU A CA 1
ATOM 3145 C C . GLU A 1 422 ? 53.275 0.428 62.080 1.00 66.16 422 GLU A C 1
ATOM 3146 O O . GLU A 1 422 ? 52.164 -0.026 61.798 1.00 66.16 422 GLU A O 1
ATOM 3152 N N . GLU A 1 423 ? 54.374 -0.310 62.180 1.00 65.92 423 GLU A N 1
ATOM 3153 C CA . GLU A 1 423 ? 54.333 -1.752 62.070 1.00 65.93 423 GLU A CA 1
ATOM 3154 C C . GLU A 1 423 ? 53.355 -2.375 63.073 1.00 65.72 423 GLU A C 1
ATOM 3155 O O . GLU A 1 423 ? 52.519 -3.181 62.681 1.00 65.91 423 GLU A O 1
ATOM 3161 N N . TRP A 1 424 ? 53.428 -1.995 64.348 1.00 65.28 424 TRP A N 1
ATOM 3162 C CA . TRP A 1 424 ? 52.467 -2.527 65.323 1.00 65.11 424 TRP A CA 1
ATOM 3163 C C . TRP A 1 424 ? 51.044 -2.346 64.833 1.00 64.91 424 TRP A C 1
ATOM 3164 O O . TRP A 1 424 ? 50.250 -3.272 64.866 1.00 65.06 424 TRP A O 1
ATOM 3175 N N . TYR A 1 425 ? 50.726 -1.148 64.372 1.00 64.93 425 TYR A N 1
ATOM 3176 C CA . TYR A 1 425 ? 49.347 -0.838 64.050 1.00 64.93 425 TYR A CA 1
ATOM 3177 C C . TYR A 1 425 ? 48.875 -1.485 62.783 1.00 64.93 425 TYR A C 1
ATOM 3178 O O . TYR A 1 425 ? 47.674 -1.725 62.629 1.00 65.06 425 TYR A O 1
ATOM 3187 N N . ARG A 1 426 ? 49.813 -1.767 61.885 1.00 64.77 426 ARG A N 1
ATOM 3188 C CA . ARG A 1 426 ? 49.490 -2.602 60.747 1.00 64.94 426 ARG A CA 1
ATOM 3189 C C . ARG A 1 426 ? 49.445 -4.084 61.181 1.00 64.88 426 ARG A C 1
ATOM 3190 O O . ARG A 1 426 ? 49.251 -4.978 60.358 1.00 65.21 426 ARG A O 1
ATOM 3198 N N . GLY A 1 427 ? 49.598 -4.338 62.477 1.00 64.67 427 GLY A N 1
ATOM 3199 C CA . GLY A 1 427 ? 49.481 -5.691 63.011 1.00 64.79 427 GLY A CA 1
ATOM 3200 C C . GLY A 1 427 ? 50.602 -6.641 62.647 1.00 65.00 427 GLY A C 1
ATOM 3201 O O . GLY A 1 427 ? 50.347 -7.797 62.349 1.00 64.99 427 GLY A O 1
ATOM 3202 N N . ARG A 1 428 ? 51.838 -6.156 62.693 1.00 65.01 428 ARG A N 1
ATOM 3203 C CA . ARG A 1 428 ? 52.993 -6.962 62.347 1.00 64.94 428 ARG A CA 1
ATOM 3204 C C . ARG A 1 428 ? 54.035 -6.972 63.472 1.00 64.98 428 ARG A C 1
ATOM 3205 O O . ARG A 1 428 ? 54.076 -6.062 64.292 1.00 65.04 428 ARG A O 1
ATOM 3213 N N . ASP A 1 429 ? 54.863 -8.015 63.511 1.00 65.01 429 ASP A N 1
ATOM 3214 C CA . ASP A 1 429 ? 55.900 -8.157 64.536 1.00 64.94 429 ASP A CA 1
ATOM 3215 C C . ASP A 1 429 ? 57.003 -7.091 64.432 1.00 64.85 429 ASP A C 1
ATOM 3216 O O . ASP A 1 429 ? 57.304 -6.612 63.338 1.00 64.70 429 ASP A O 1
ATOM 3221 N N . VAL A 1 430 ? 57.615 -6.744 65.566 1.00 64.70 430 VAL A N 1
ATOM 3222 C CA . VAL A 1 430 ? 58.660 -5.712 65.609 1.00 64.66 430 VAL A CA 1
ATOM 3223 C C . VAL A 1 430 ? 60.037 -6.201 66.103 1.00 64.74 430 VAL A C 1
ATOM 3224 O O . VAL A 1 430 ? 60.143 -6.925 67.082 1.00 64.70 430 VAL A O 1
ATOM 3228 N N . TYR A 1 431 ? 61.093 -5.755 65.437 1.00 64.85 431 TYR A N 1
ATOM 3229 C CA . TYR A 1 431 ? 62.444 -6.267 65.661 1.00 64.75 431 TYR A CA 1
ATOM 3230 C C . TYR A 1 431 ? 63.373 -5.136 66.154 1.00 65.20 431 TYR A C 1
ATOM 3231 O O . TYR A 1 431 ? 63.967 -4.417 65.343 1.00 65.34 431 TYR A O 1
ATOM 3240 N N . PRO A 1 432 ? 63.480 -4.966 67.475 1.00 65.57 432 PRO A N 1
ATOM 3241 C CA . PRO A 1 432 ? 64.274 -3.873 68.058 1.00 65.95 432 PRO A CA 1
ATOM 3242 C C . PRO A 1 432 ? 65.790 -4.074 67.989 1.00 66.41 432 PRO A C 1
ATOM 3243 O O . PRO A 1 432 ? 66.275 -5.214 68.068 1.00 66.41 432 PRO A O 1
ATOM 3247 N N . GLN A 1 433 ? 66.511 -2.959 67.829 1.00 66.81 433 GLN A N 1
ATOM 3248 C CA . GLN A 1 433 ? 67.976 -2.911 67.920 1.00 66.94 433 GLN A CA 1
ATOM 3249 C C . GLN A 1 433 ? 68.364 -3.136 69.382 1.00 66.97 433 GLN A C 1
ATOM 3250 O O . GLN A 1 433 ? 69.241 -3.959 69.693 1.00 66.88 433 GLN A O 1
ATOM 3256 N N . ALA A 1 434 ? 67.691 -2.387 70.263 1.00 66.91 434 ALA A N 1
ATOM 3257 C CA . ALA A 1 434 ? 67.779 -2.563 71.711 1.00 66.95 434 ALA A CA 1
ATOM 3258 C C . ALA A 1 434 ? 67.579 -4.047 72.051 1.00 67.01 434 ALA A C 1
ATOM 3259 O O . ALA A 1 434 ? 68.562 -4.769 72.288 1.00 67.06 434 ALA A O 1
ATOM 3261 N N . ALA A 1 435 ? 66.318 -4.500 72.025 1.00 66.94 435 ALA A N 1
ATOM 3262 C CA . ALA A 1 435 ? 65.951 -5.922 72.265 1.00 66.91 435 ALA A CA 1
ATOM 3263 C C . ALA A 1 435 ? 65.865 -6.272 73.756 1.00 66.69 435 ALA A C 1
ATOM 3264 O O . ALA A 1 435 ? 66.741 -6.978 74.277 1.00 66.69 435 ALA A O 1
ATOM 3266 N N . PRO A 1 436 ? 64.803 -5.808 74.426 1.00 66.59 436 PRO A N 1
ATOM 3267 C CA . PRO A 1 436 ? 64.696 -5.899 75.898 1.00 66.63 436 PRO A CA 1
ATOM 3268 C C . PRO A 1 436 ? 64.918 -7.308 76.484 1.00 66.66 436 PRO A C 1
ATOM 3269 O O . PRO A 1 436 ? 65.057 -8.303 75.744 1.00 66.15 436 PRO A O 1
ATOM 3273 N N . VAL A 1 437 ? 64.919 -7.367 77.815 1.00 66.93 437 VAL A N 1
ATOM 3274 C CA . VAL A 1 437 ? 65.268 -8.574 78.560 1.00 66.89 437 VAL A CA 1
ATOM 3275 C C . VAL A 1 437 ? 63.997 -9.356 78.934 1.00 66.79 437 VAL A C 1
ATOM 3276 O O . VAL A 1 437 ? 63.997 -10.598 78.913 1.00 66.50 437 VAL A O 1
ATOM 3280 N N . ALA A 1 438 ? 62.934 -8.611 79.263 1.00 66.69 438 ALA A N 1
ATOM 3281 C CA . ALA A 1 438 ? 61.621 -9.158 79.606 1.00 66.82 438 ALA A CA 1
ATOM 3282 C C . ALA A 1 438 ? 61.165 -10.207 78.602 1.00 66.98 438 ALA A C 1
ATOM 3283 O O . ALA A 1 438 ? 61.448 -10.079 77.402 1.00 66.93 438 ALA A O 1
ATOM 3285 N N . ASP A 1 439 ? 60.480 -11.254 79.072 1.00 67.21 439 ASP A N 1
ATOM 3286 C CA . ASP A 1 439 ? 59.838 -12.184 78.118 1.00 67.41 439 ASP A CA 1
ATOM 3287 C C . ASP A 1 439 ? 58.441 -11.675 77.797 1.00 67.22 439 ASP A C 1
ATOM 3288 O O . ASP A 1 439 ? 57.855 -12.017 76.777 1.00 67.08 439 ASP A O 1
ATOM 3293 N N . ASP A 1 440 ? 57.945 -10.807 78.656 1.00 67.17 440 ASP A N 1
ATOM 3294 C CA . ASP A 1 440 ? 56.741 -10.074 78.356 1.00 67.65 440 ASP A CA 1
ATOM 3295 C C . ASP A 1 440 ? 57.007 -8.562 78.440 1.00 67.70 440 ASP A C 1
ATOM 3296 O O . ASP A 1 440 ? 57.411 -8.059 79.490 1.00 67.99 440 ASP A O 1
ATOM 3301 N N . VAL A 1 441 ? 56.788 -7.856 77.327 1.00 67.31 441 VAL A N 1
ATOM 3302 C CA . VAL A 1 441 ? 57.322 -6.512 77.125 1.00 66.92 441 VAL A CA 1
ATOM 3303 C C . VAL A 1 441 ? 56.205 -5.482 76.958 1.00 66.74 441 VAL A C 1
ATOM 3304 O O . VAL A 1 441 ? 55.392 -5.577 76.032 1.00 66.99 441 VAL A O 1
ATOM 3308 N N . LEU A 1 442 ? 56.156 -4.498 77.850 1.00 66.10 442 LEU A N 1
ATOM 3309 C CA . LEU A 1 442 ? 55.147 -3.466 77.743 1.00 65.30 442 LEU A CA 1
ATOM 3310 C C . LEU A 1 442 ? 55.593 -2.447 76.727 1.00 65.00 442 LEU A C 1
ATOM 3311 O O . LEU A 1 442 ? 56.608 -1.779 76.919 1.00 64.95 442 LEU A O 1
ATOM 3316 N N . VAL A 1 443 ? 54.813 -2.317 75.661 1.00 64.64 443 VAL A N 1
ATOM 3317 C CA . VAL A 1 443 ? 55.224 -1.582 74.471 1.00 64.28 443 VAL A CA 1
ATOM 3318 C C . VAL A 1 443 ? 54.561 -0.207 74.385 1.00 64.15 443 VAL A C 1
ATOM 3319 O O . VAL A 1 443 ? 53.360 -0.122 74.164 1.00 64.00 443 VAL A O 1
ATOM 3323 N N . THR A 1 444 ? 55.344 0.864 74.550 1.00 64.21 444 THR A N 1
ATOM 3324 C CA . THR A 1 444 ? 54.808 2.235 74.482 1.00 64.20 444 THR A CA 1
ATOM 3325 C C . THR A 1 444 ? 55.232 2.985 73.241 1.00 64.25 444 THR A C 1
ATOM 3326 O O . THR A 1 444 ? 56.297 2.760 72.682 1.00 64.06 444 THR A O 1
ATOM 3330 N N . PHE A 1 445 ? 54.389 3.917 72.833 1.00 64.58 445 PHE A N 1
ATOM 3331 C CA . PHE A 1 445 ? 54.787 4.903 71.840 1.00 64.94 445 PHE A CA 1
ATOM 3332 C C . PHE A 1 445 ? 54.367 6.308 72.292 1.00 64.90 445 PHE A C 1
ATOM 3333 O O . PHE A 1 445 ? 53.231 6.527 72.727 1.00 64.61 445 PHE A O 1
ATOM 3341 N N . GLN A 1 446 ? 55.312 7.242 72.216 1.00 64.82 446 GLN A N 1
ATOM 3342 C CA . GLN A 1 446 ? 55.148 8.522 72.850 1.00 65.04 446 GLN A CA 1
ATOM 3343 C C . GLN A 1 446 ? 54.941 8.308 74.345 1.00 65.29 446 GLN A C 1
ATOM 3344 O O . GLN A 1 446 ? 54.344 9.121 75.012 1.00 65.52 446 GLN A O 1
ATOM 3350 N N . HIS A 1 447 ? 55.414 7.182 74.859 1.00 66.07 447 HIS A N 1
ATOM 3351 C CA . HIS A 1 447 ? 55.342 6.857 76.285 1.00 66.68 447 HIS A CA 1
ATOM 3352 C C . HIS A 1 447 ? 53.895 6.606 76.744 1.00 66.71 447 HIS A C 1
ATOM 3353 O O . HIS A 1 447 ? 53.481 6.975 77.836 1.00 67.27 447 HIS A O 1
ATOM 3360 N N . GLN A 1 448 ? 53.139 5.959 75.860 1.00 66.64 448 GLN A N 1
ATOM 3361 C CA . GLN A 1 448 ? 51.775 5.506 76.146 1.00 66.45 448 GLN A CA 1
ATOM 3362 C C . GLN A 1 448 ? 51.673 4.003 75.891 1.00 66.04 448 GLN A C 1
ATOM 3363 O O . GLN A 1 448 ? 52.124 3.512 74.860 1.00 66.13 448 GLN A O 1
ATOM 3369 N N . PRO A 1 449 ? 51.067 3.281 76.821 1.00 65.61 449 PRO A N 1
ATOM 3370 C CA . PRO A 1 449 ? 50.821 1.857 76.650 1.00 65.53 449 PRO A CA 1
ATOM 3371 C C . PRO A 1 449 ? 50.150 1.577 75.318 1.00 65.28 449 PRO A C 1
ATOM 3372 O O . PRO A 1 449 ? 49.097 2.112 75.054 1.00 65.76 449 PRO A O 1
ATOM 3376 N N . ILE A 1 450 ? 50.741 0.717 74.503 1.00 65.12 450 ILE A N 1
ATOM 3377 C CA . ILE A 1 450 ? 50.224 0.428 73.162 1.00 65.01 450 ILE A CA 1
ATOM 3378 C C . ILE A 1 450 ? 49.801 -1.021 72.916 1.00 64.97 450 ILE A C 1
ATOM 3379 O O . ILE A 1 450 ? 49.078 -1.312 71.969 1.00 65.33 450 ILE A O 1
ATOM 3384 N N . GLY A 1 451 ? 50.236 -1.923 73.780 1.00 64.55 451 GLY A N 1
ATOM 3385 C CA . GLY A 1 451 ? 49.906 -3.332 73.634 1.00 64.41 451 GLY A CA 1
ATOM 3386 C C . GLY A 1 451 ? 50.883 -4.125 74.464 1.00 64.43 451 GLY A C 1
ATOM 3387 O O . GLY A 1 451 ? 51.861 -3.561 74.948 1.00 64.70 451 GLY A O 1
ATOM 3388 N N . LEU A 1 452 ? 50.633 -5.421 74.637 1.00 64.12 452 LEU A N 1
ATOM 3389 C CA . LEU A 1 452 ? 51.520 -6.247 75.450 1.00 64.10 452 LEU A CA 1
ATOM 3390 C C . LEU A 1 452 ? 52.016 -7.423 74.637 1.00 64.25 452 LEU A C 1
ATOM 3391 O O . LEU A 1 452 ? 51.229 -8.250 74.181 1.00 64.27 452 LEU A O 1
ATOM 3396 N N . ALA A 1 453 ? 53.324 -7.517 74.457 1.00 64.45 453 ALA A N 1
ATOM 3397 C CA . ALA A 1 453 ? 53.829 -8.486 73.507 1.00 64.78 453 ALA A CA 1
ATOM 3398 C C . ALA A 1 453 ? 54.740 -9.510 74.140 1.00 65.03 453 ALA A C 1
ATOM 3399 O O . ALA A 1 453 ? 55.417 -9.201 75.121 1.00 65.32 4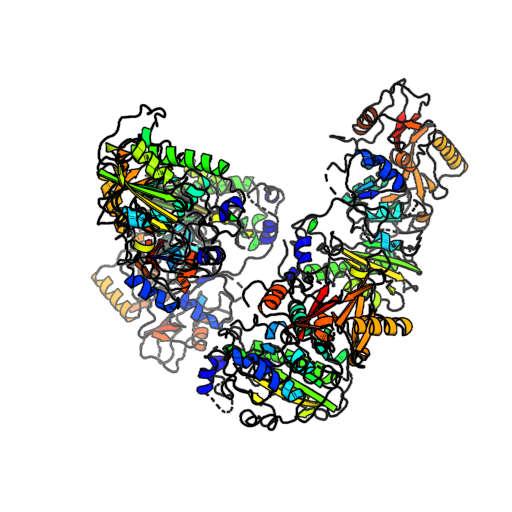53 ALA A O 1
ATOM 3401 N N . LYS A 1 454 ? 54.736 -10.735 73.610 1.00 65.20 454 LYS A N 1
ATOM 3402 C CA . LYS A 1 454 ? 55.771 -11.694 74.029 1.00 66.02 454 LYS A CA 1
ATOM 3403 C C . LYS A 1 454 ? 57.079 -11.516 73.283 1.00 65.97 454 LYS A C 1
ATOM 3404 O O . LYS A 1 454 ? 57.094 -11.118 72.119 1.00 65.98 454 LYS A O 1
ATOM 3410 N N . ARG A 1 455 ? 58.163 -11.827 73.998 1.00 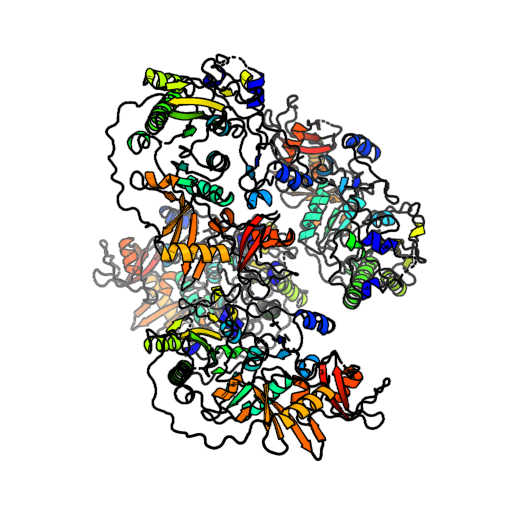66.46 455 ARG A N 1
ATOM 3411 C CA . ARG A 1 455 ? 59.549 -11.808 73.519 1.00 66.80 455 ARG A CA 1
ATOM 3412 C C . ARG A 1 455 ? 59.770 -12.573 72.200 1.00 66.18 455 ARG A C 1
ATOM 3413 O O . ARG A 1 455 ? 60.044 -11.958 71.159 1.00 66.57 455 ARG A O 1
ATOM 3421 N N . ILE A 1 456 ? 59.589 -13.893 72.254 1.00 65.28 456 ILE A N 1
ATOM 3422 C CA . ILE A 1 456 ? 60.151 -14.875 71.283 1.00 64.83 456 ILE A CA 1
ATOM 3423 C C . ILE A 1 456 ? 61.516 -14.521 70.643 1.00 64.92 456 ILE A C 1
ATOM 3424 O O . ILE A 1 456 ? 61.605 -14.051 69.492 1.00 64.84 456 ILE A O 1
ATOM 3429 N N . GLY A 1 457 ? 62.573 -14.778 71.417 1.00 65.01 457 GLY A N 1
ATOM 3430 C CA . GLY A 1 457 ? 63.948 -14.501 70.991 1.00 65.03 457 GLY A CA 1
ATOM 3431 C C . GLY A 1 457 ? 64.184 -13.011 70.774 1.00 65.06 457 GLY A C 1
ATOM 3432 O O . GLY A 1 457 ? 64.446 -12.261 71.725 1.00 65.33 457 GLY A O 1
ATOM 3433 N N . SER A 1 458 ? 64.043 -12.580 69.522 1.00 64.75 458 SER A N 1
ATOM 3434 C CA . SER A 1 458 ? 64.397 -11.230 69.103 1.00 64.51 458 SER A CA 1
ATOM 3435 C C . SER A 1 458 ? 63.222 -10.462 68.543 1.00 64.27 458 SER A C 1
ATOM 3436 O O . SER A 1 458 ? 63.423 -9.404 67.939 1.00 64.24 458 SER A O 1
ATOM 3439 N N . ARG A 1 459 ? 62.005 -10.974 68.709 1.00 63.98 459 ARG A N 1
ATOM 3440 C CA . ARG A 1 459 ? 60.952 -10.566 67.789 1.00 63.73 459 ARG A CA 1
ATOM 3441 C C . ARG A 1 459 ? 59.774 -9.708 68.251 1.00 63.64 459 ARG A C 1
ATOM 3442 O O . ARG A 1 459 ? 59.293 -8.898 67.446 1.00 64.24 459 ARG A O 1
ATOM 3450 N N . LEU A 1 460 ? 59.296 -9.838 69.490 1.00 63.01 460 LEU A N 1
ATOM 3451 C CA . LEU A 1 460 ? 58.109 -9.020 69.919 1.00 62.59 460 LEU A CA 1
ATOM 3452 C C . LEU A 1 460 ? 56.886 -9.286 69.058 1.00 62.60 460 LEU A C 1
ATOM 3453 O O . LEU A 1 460 ? 56.685 -8.649 68.026 1.00 62.09 460 LEU A O 1
ATOM 3458 N N . LYS A 1 461 ? 56.079 -10.241 69.490 1.00 62.91 461 LYS A N 1
ATOM 3459 C CA . LYS A 1 461 ? 54.957 -10.708 68.705 1.00 63.22 461 LYS A CA 1
ATOM 3460 C C . LYS A 1 461 ? 53.789 -9.745 68.832 1.00 63.56 461 LYS A C 1
ATOM 3461 O O . LYS A 1 461 ? 53.469 -9.287 69.933 1.00 63.55 461 LYS A O 1
ATOM 3467 N N . ASN A 1 462 ? 53.169 -9.448 67.686 1.00 64.14 462 ASN A N 1
ATOM 3468 C CA . ASN A 1 462 ? 52.032 -8.513 67.575 1.00 64.71 462 ASN A CA 1
ATOM 3469 C C . ASN A 1 462 ? 50.799 -9.093 68.244 1.00 64.82 462 ASN A C 1
ATOM 3470 O O . ASN A 1 462 ? 50.364 -10.189 67.899 1.00 65.19 462 ASN A O 1
ATOM 3475 N N . SER A 1 463 ? 50.247 -8.367 69.206 1.00 64.84 463 SER A N 1
ATOM 3476 C CA . SER A 1 463 ? 49.060 -8.829 69.896 1.00 65.11 463 SER A CA 1
ATOM 3477 C C . SER A 1 463 ? 47.985 -7.732 69.901 1.00 65.56 463 SER A C 1
ATOM 3478 O O . SER A 1 463 ? 47.131 -7.668 70.802 1.00 65.70 463 SER A O 1
ATOM 3481 N N . TYR A 1 464 ? 48.040 -6.874 68.881 1.00 65.74 464 TYR A N 1
ATOM 3482 C CA . TYR A 1 464 ? 47.031 -5.842 68.667 1.00 66.08 464 TYR A CA 1
ATOM 3483 C C . TYR A 1 464 ? 45.806 -6.533 68.062 1.00 66.31 464 TYR A C 1
ATOM 3484 O O . TYR A 1 464 ? 45.941 -7.184 67.034 1.00 66.18 464 TYR A O 1
ATOM 3493 N N . PRO A 1 465 ? 44.627 -6.432 68.696 1.00 66.69 465 PRO A N 1
ATOM 3494 C CA . PRO A 1 465 ? 43.463 -7.201 68.246 1.00 66.95 465 PRO A CA 1
ATOM 3495 C C . PRO A 1 465 ? 43.144 -6.885 66.796 1.00 67.34 465 PRO A C 1
ATOM 3496 O O . PRO A 1 465 ? 43.146 -5.705 66.396 1.00 67.42 465 PRO A O 1
ATOM 3500 N N . ARG A 1 466 ? 42.888 -7.940 66.026 1.00 67.50 466 ARG A N 1
ATOM 3501 C CA . ARG A 1 466 ? 42.784 -7.829 64.579 1.00 67.93 466 ARG A CA 1
ATOM 3502 C C . ARG A 1 466 ? 41.635 -6.974 64.131 1.00 67.92 466 ARG A C 1
ATOM 3503 O O . ARG A 1 466 ? 41.773 -6.239 63.159 1.00 68.16 466 ARG A O 1
ATOM 3511 N N . GLU A 1 467 ? 40.502 -7.072 64.823 1.00 68.12 467 GLU A N 1
ATOM 3512 C CA . GLU A 1 467 ? 39.358 -6.159 64.596 1.00 68.45 467 GLU A CA 1
ATOM 3513 C C . GLU A 1 467 ? 39.776 -4.681 64.460 1.00 67.93 467 GLU A C 1
ATOM 3514 O O . GLU A 1 467 ? 38.976 -3.851 64.048 1.00 68.12 467 GLU A O 1
ATOM 3520 N N . LEU A 1 468 ? 41.024 -4.361 64.802 1.00 67.58 468 LEU A N 1
ATOM 3521 C CA . LEU A 1 468 ? 41.506 -2.985 64.722 1.00 67.09 468 LEU A CA 1
ATOM 3522 C C . LEU A 1 468 ? 42.803 -2.788 63.917 1.00 67.05 468 LEU A C 1
ATOM 3523 O O . LEU A 1 468 ? 43.276 -1.668 63.780 1.00 67.21 468 LEU A O 1
ATOM 3528 N N . VAL A 1 469 ? 43.366 -3.849 63.358 1.00 67.03 469 VAL A N 1
ATOM 3529 C CA . VAL A 1 469 ? 44.620 -3.698 62.619 1.00 67.40 469 VAL A CA 1
ATOM 3530 C C . VAL A 1 469 ? 44.467 -2.707 61.436 1.00 67.79 469 VAL A C 1
ATOM 3531 O O . VAL A 1 469 ? 43.836 -3.021 60.423 1.00 67.64 469 VAL A O 1
ATOM 3535 N N . ARG A 1 470 ? 45.037 -1.512 61.600 1.00 68.34 470 ARG A N 1
ATOM 3536 C CA . ARG A 1 470 ? 44.918 -0.435 60.626 1.00 69.04 470 ARG A CA 1
ATOM 3537 C C . ARG A 1 470 ? 45.333 -0.851 59.203 1.00 69.10 470 ARG A C 1
ATOM 3538 O O . ARG A 1 470 ? 46.370 -1.466 58.996 1.00 69.10 470 ARG A O 1
ATOM 3546 N N . ASP A 1 471 ? 44.498 -0.478 58.238 1.00 69.42 471 ASP A N 1
ATOM 3547 C CA . ASP A 1 471 ? 44.569 -0.931 56.849 1.00 69.53 471 ASP A CA 1
ATOM 3548 C C . ASP A 1 471 ? 45.436 -0.047 55.962 1.00 69.30 471 ASP A C 1
ATOM 3549 O O . ASP A 1 471 ? 46.056 -0.556 55.018 1.00 69.23 471 ASP A O 1
ATOM 3554 N N . GLY A 1 472 ? 45.502 1.255 56.269 1.00 69.15 472 GLY A N 1
ATOM 3555 C CA . GLY A 1 472 ? 46.060 2.242 55.324 1.00 69.12 472 GLY A CA 1
ATOM 3556 C C . GLY A 1 472 ? 47.386 2.962 55.586 1.00 68.96 472 GLY A C 1
ATOM 3557 O O . GLY A 1 472 ? 48.461 2.371 55.540 1.00 68.60 472 GLY A O 1
ATOM 3558 N N . LYS A 1 473 ? 47.277 4.263 55.840 1.00 68.78 473 LYS A N 1
ATOM 3559 C CA . LYS A 1 473 ? 48.386 5.224 55.921 1.00 68.44 473 LYS A CA 1
ATOM 3560 C C . LYS A 1 473 ? 48.465 5.777 57.350 1.00 68.22 473 LYS A C 1
ATOM 3561 O O . LYS A 1 473 ? 47.435 5.850 58.033 1.00 68.12 473 LYS A O 1
ATOM 3567 N N . LEU A 1 474 ? 49.652 6.199 57.795 1.00 67.95 474 LEU A N 1
ATOM 3568 C CA . LEU A 1 474 ? 49.834 6.574 59.201 1.00 67.73 474 LEU A CA 1
ATOM 3569 C C . LEU A 1 474 ? 50.846 7.690 59.451 1.00 67.56 474 LEU A C 1
ATOM 3570 O O . LEU A 1 474 ? 50.799 8.345 60.500 1.00 67.47 474 LEU A O 1
ATOM 3575 N N . PHE B 1 8 ? -11.855 44.254 43.618 1.00 67.67 8 PHE B N 1
ATOM 3576 C CA . PHE B 1 8 ? -13.249 44.510 44.057 1.00 67.35 8 PHE B CA 1
ATOM 3577 C C . PHE B 1 8 ? -14.155 43.285 43.888 1.00 66.91 8 PHE B C 1
ATOM 3578 O O . PHE B 1 8 ? -14.716 43.139 42.819 1.00 67.02 8 PHE B O 1
ATOM 3586 N N . PRO B 1 9 ? -14.320 42.418 44.893 1.00 66.69 9 PRO B N 1
ATOM 3587 C CA . PRO B 1 9 ? -15.261 41.269 44.790 1.00 66.39 9 PRO B CA 1
ATOM 3588 C C . PRO B 1 9 ? -16.745 41.659 44.812 1.00 65.98 9 PRO B C 1
ATOM 3589 O O . PRO B 1 9 ? -17.131 42.558 45.551 1.00 65.62 9 PRO B O 1
ATOM 3593 N N . ASP B 1 10 ? -17.568 40.967 44.027 1.00 65.88 10 ASP B N 1
ATOM 3594 C CA . ASP B 1 10 ? -18.985 41.322 43.895 1.00 65.74 10 ASP B CA 1
ATOM 3595 C C . ASP B 1 10 ? -19.644 41.481 45.264 1.00 65.83 10 ASP B C 1
ATOM 3596 O O . ASP B 1 10 ? -20.106 42.572 45.628 1.00 65.77 10 ASP B O 1
ATOM 3601 N N . ALA B 1 11 ? -19.643 40.398 46.037 1.00 65.88 11 ALA B N 1
ATOM 3602 C CA . ALA B 1 11 ? -20.244 40.400 47.373 1.00 65.88 11 ALA B CA 1
ATOM 3603 C C . ALA B 1 11 ? -19.865 41.648 48.164 1.00 65.84 11 ALA B C 1
ATOM 3604 O O . ALA B 1 11 ? -20.688 42.219 48.879 1.00 65.71 11 ALA B O 1
ATOM 3606 N N . PHE B 1 12 ? -18.611 42.064 48.001 1.00 65.99 12 PHE B N 1
ATOM 3607 C CA . PHE B 1 12 ? -18.005 43.177 48.754 1.00 66.00 12 PHE B CA 1
ATOM 3608 C C . PHE B 1 12 ? -18.577 44.524 48.364 1.00 66.02 12 PHE B C 1
ATOM 3609 O O . PHE B 1 12 ? -18.825 45.372 49.244 1.00 66.02 12 PHE B O 1
ATOM 3617 N N . LEU B 1 13 ? -18.770 44.724 47.055 1.00 65.71 13 LEU B N 1
ATOM 3618 C CA . LEU B 1 13 ? -19.257 46.004 46.589 1.00 65.55 13 LEU B CA 1
ATOM 3619 C C . LEU B 1 13 ? -20.756 46.102 46.796 1.00 65.48 13 LEU B C 1
ATOM 3620 O O . LEU B 1 13 ? -21.254 47.076 47.366 1.00 65.20 13 LEU B O 1
ATOM 3625 N N . THR B 1 14 ? -21.471 45.068 46.372 1.00 65.76 14 THR B N 1
ATOM 3626 C CA . THR B 1 14 ? -22.930 45.081 46.499 1.00 65.93 14 THR B CA 1
ATOM 3627 C C . THR B 1 14 ? -23.365 44.869 47.964 1.00 66.02 14 THR B C 1
ATOM 3628 O O . THR B 1 14 ? -24.476 44.372 48.215 1.00 66.22 14 THR B O 1
ATOM 3632 N N . GLN B 1 15 ? -22.487 45.248 48.901 1.00 65.68 15 GLN B N 1
ATOM 3633 C CA . GLN B 1 15 ? -22.818 45.290 50.323 1.00 66.06 15 GLN B CA 1
ATOM 3634 C C . GLN B 1 15 ? -22.139 46.493 51.072 1.00 66.40 15 GLN B C 1
ATOM 3635 O O . GLN B 1 15 ? -22.476 46.825 52.226 1.00 66.02 15 GLN B O 1
ATOM 3649 N N . ARG B 1 17 ? -22.562 49.002 49.107 1.00 66.15 17 ARG B N 1
ATOM 3650 C CA . ARG B 1 17 ? -23.697 49.702 48.532 1.00 65.93 17 ARG B CA 1
ATOM 3651 C C . ARG B 1 17 ? -24.813 49.863 49.570 1.00 65.95 17 ARG B C 1
ATOM 3652 O O . ARG B 1 17 ? -25.416 50.938 49.671 1.00 66.04 17 ARG B O 1
ATOM 3660 N N . GLU B 1 18 ? -25.076 48.807 50.345 1.00 65.88 18 GLU B N 1
ATOM 3661 C CA . GLU B 1 18 ? -26.116 48.871 51.387 1.00 65.86 18 GLU B CA 1
ATOM 3662 C C . GLU B 1 18 ? -25.599 49.318 52.754 1.00 65.69 18 GLU B C 1
ATOM 3663 O O . GLU B 1 18 ? -26.326 49.217 53.749 1.00 65.61 18 GLU B O 1
ATOM 3669 N N . ALA B 1 19 ? -24.362 49.809 52.798 1.00 65.47 19 ALA B N 1
ATOM 3670 C CA . ALA B 1 19 ? -23.799 50.347 54.023 1.00 65.54 19 ALA B CA 1
ATOM 3671 C C . ALA B 1 19 ? -23.361 51.817 53.878 1.00 65.78 19 ALA B C 1
ATOM 3672 O O . ALA B 1 19 ? -22.732 52.384 54.791 1.00 65.67 19 ALA B O 1
ATOM 3682 N N . PRO B 1 21 ? -23.858 55.764 53.894 1.00 66.61 21 PRO B N 1
ATOM 3683 C CA . PRO B 1 21 ? -24.655 56.877 54.423 1.00 66.35 21 PRO B CA 1
ATOM 3684 C C . PRO B 1 21 ? -24.562 58.140 53.534 1.00 66.11 21 PRO B C 1
ATOM 3685 O O . PRO B 1 21 ? -25.592 58.673 53.079 1.00 65.92 21 PRO B O 1
ATOM 3689 N N . PHE B 1 26 ? -22.057 57.507 47.527 1.00 64.69 26 PHE B N 1
ATOM 3690 C CA . PHE B 1 26 ? -21.510 56.188 47.223 1.00 64.81 26 PHE B CA 1
ATOM 3691 C C . PHE B 1 26 ? -20.512 56.194 46.091 1.00 64.75 26 PHE B C 1
ATOM 3692 O O . PHE B 1 26 ? -19.396 55.716 46.246 1.00 64.22 26 PHE B O 1
ATOM 3700 N N . ASP B 1 27 ? -20.977 56.673 44.937 1.00 64.87 27 ASP B N 1
ATOM 3701 C CA . ASP B 1 27 ? -20.224 56.689 43.697 1.00 65.16 27 ASP B CA 1
ATOM 3702 C C . ASP B 1 27 ? -18.837 57.278 43.910 1.00 65.36 27 ASP B C 1
ATOM 3703 O O . ASP B 1 27 ? -17.840 56.683 43.497 1.00 65.55 27 ASP B O 1
ATOM 3708 N N . ASP B 1 28 ? -18.806 58.443 44.571 1.00 65.38 28 ASP B N 1
ATOM 3709 C CA . ASP B 1 28 ? -17.596 59.127 45.069 1.00 65.00 28 ASP B CA 1
ATOM 3710 C C . ASP B 1 28 ? -16.592 58.175 45.667 1.00 64.56 28 ASP B C 1
ATOM 3711 O O . ASP B 1 28 ? -15.387 58.311 45.453 1.00 64.75 28 ASP B O 1
ATOM 3716 N N . PHE B 1 29 ? -17.129 57.209 46.406 1.00 64.06 29 PHE B N 1
ATOM 3717 C CA . PHE B 1 29 ? -16.366 56.182 47.109 1.00 63.49 29 PHE B CA 1
ATOM 3718 C C . PHE B 1 29 ? -15.610 55.277 46.171 1.00 63.49 29 PHE B C 1
ATOM 3719 O O . PHE B 1 29 ? -14.419 55.089 46.333 1.00 63.24 29 PHE B O 1
ATOM 3727 N N . LEU B 1 30 ? -16.304 54.715 45.186 1.00 63.82 30 LEU B N 1
ATOM 3728 C CA . LEU B 1 30 ? -15.668 53.825 44.224 1.00 63.89 30 LEU B CA 1
ATOM 3729 C C . LEU B 1 30 ? -14.586 54.588 43.432 1.00 63.74 30 LEU B C 1
ATOM 3730 O O . LEU B 1 30 ? -13.574 54.014 43.042 1.00 63.25 30 LEU B O 1
ATOM 3735 N N . ALA B 1 31 ? -14.798 55.893 43.257 1.00 64.04 31 ALA B N 1
ATOM 3736 C CA . ALA B 1 31 ? -13.847 56.795 42.596 1.00 64.47 31 ALA B CA 1
ATOM 3737 C C . ALA B 1 31 ? -12.581 57.009 43.410 1.00 64.68 31 ALA B C 1
ATOM 3738 O O . ALA B 1 31 ? -11.463 56.826 42.909 1.00 64.53 31 ALA B O 1
ATOM 3740 N N . ALA B 1 32 ? -12.768 57.412 44.663 1.00 65.12 32 ALA B N 1
ATOM 3741 C CA . ALA B 1 32 ? -11.662 57.597 45.594 1.00 65.53 32 ALA B CA 1
ATOM 3742 C C . ALA B 1 32 ? -10.971 56.280 45.960 1.00 65.72 32 ALA B C 1
ATOM 3743 O O . ALA B 1 32 ? -9.769 56.255 46.220 1.00 65.83 32 ALA B O 1
ATOM 3745 N N . CYS B 1 33 ? -11.729 55.189 45.984 1.00 65.85 33 CYS B N 1
ATOM 3746 C CA . CYS B 1 33 ? -11.151 53.854 46.133 1.00 66.24 33 CYS B CA 1
ATOM 3747 C C . CYS B 1 33 ? -10.106 53.570 45.082 1.00 66.17 33 CYS B C 1
ATOM 3748 O O . CYS B 1 33 ? -9.097 52.946 45.374 1.00 66.20 33 CYS B O 1
ATOM 3751 N N . GLN B 1 34 ? -10.366 54.032 43.858 1.00 66.43 34 GLN B N 1
ATOM 3752 C CA . GLN B 1 34 ? -9.614 53.619 42.681 1.00 66.29 34 GLN B CA 1
ATOM 3753 C C . GLN B 1 34 ? -8.473 54.590 42.305 1.00 66.10 34 GLN B C 1
ATOM 3754 O O . GLN B 1 34 ? -7.710 54.326 41.375 1.00 66.29 34 GLN B O 1
ATOM 3760 N N . ARG B 1 35 ? -8.337 55.698 43.033 1.00 65.83 35 ARG B N 1
ATOM 3761 C CA . ARG B 1 35 ? -7.202 56.613 42.816 1.00 65.67 35 ARG B CA 1
ATOM 3762 C C . ARG B 1 35 ? -6.173 56.515 43.959 1.00 65.46 35 ARG B C 1
ATOM 3763 O O . ARG B 1 35 ? -6.559 56.299 45.112 1.00 65.41 35 ARG B O 1
ATOM 3771 N N . PRO B 1 36 ? -4.880 56.665 43.639 1.00 65.24 36 PRO B N 1
ATOM 3772 C CA . PRO B 1 36 ? -3.804 56.389 44.600 1.00 65.30 36 PRO B CA 1
ATOM 3773 C C . PRO B 1 36 ? -3.749 57.390 45.791 1.00 65.21 36 PRO B C 1
ATOM 3774 O O . PRO B 1 36 ? -4.176 58.538 45.665 1.00 65.23 36 PRO B O 1
ATOM 3778 N N . LEU B 1 37 ? -3.246 56.934 46.930 1.00 65.15 37 LEU B N 1
ATOM 3779 C CA . LEU B 1 37 ? -3.144 57.767 48.125 1.00 65.65 37 LEU B CA 1
ATOM 3780 C C . LEU B 1 37 ? -2.240 58.970 47.930 1.00 65.89 37 LEU B C 1
ATOM 3781 O O . LEU B 1 37 ? -1.307 58.918 47.120 1.00 66.20 37 LEU B O 1
ATOM 3786 N N . ARG B 1 38 ? -2.491 60.038 48.686 1.00 65.79 38 ARG B N 1
ATOM 3787 C CA . ARG B 1 38 ? -1.573 61.173 48.675 1.00 65.97 38 ARG B CA 1
ATOM 3788 C C . ARG B 1 38 ? -0.374 60.923 49.603 1.00 65.96 38 ARG B C 1
ATOM 3789 O O . ARG B 1 38 ? -0.521 60.392 50.699 1.00 65.86 38 ARG B O 1
ATOM 3797 N N . ARG B 1 39 ? 0.816 61.292 49.150 1.00 66.01 39 ARG B N 1
ATOM 3798 C CA . ARG B 1 39 ? 1.988 61.257 50.008 1.00 66.04 39 ARG B CA 1
ATOM 3799 C C . ARG B 1 39 ? 1.648 62.092 51.267 1.00 65.47 39 ARG B C 1
ATOM 3800 O O . ARG B 1 39 ? 1.036 63.150 51.172 1.00 64.98 39 ARG B O 1
ATOM 3808 N N . SER B 1 40 ? 1.993 61.584 52.450 1.00 65.28 40 SER B N 1
ATOM 3809 C CA . SER B 1 40 ? 1.696 62.277 53.722 1.00 65.01 40 SER B CA 1
ATOM 3810 C C . SER B 1 40 ? 2.836 62.224 54.769 1.00 64.83 40 SER B C 1
ATOM 3811 O O . SER B 1 40 ? 3.477 61.186 54.962 1.00 64.85 40 SER B O 1
ATOM 3814 N N . ILE B 1 41 ? 3.093 63.343 55.443 1.00 64.49 41 ILE B N 1
ATOM 3815 C CA . ILE B 1 41 ? 4.178 63.376 56.454 1.00 64.57 41 ILE B CA 1
ATOM 3816 C C . ILE B 1 41 ? 3.768 63.874 57.823 1.00 64.71 41 ILE B C 1
ATOM 3817 O O . ILE B 1 41 ? 2.912 64.750 57.928 1.00 65.72 41 ILE B O 1
ATOM 3822 N N . ARG B 1 42 ? 4.377 63.340 58.870 1.00 64.21 42 ARG B N 1
ATOM 3823 C CA . ARG B 1 42 ? 4.141 63.890 60.181 1.00 64.00 42 ARG B CA 1
ATOM 3824 C C . ARG B 1 42 ? 5.424 64.330 60.845 1.00 64.13 42 ARG B C 1
ATOM 3825 O O . ARG B 1 42 ? 6.378 63.577 60.972 1.00 63.95 42 ARG B O 1
ATOM 3833 N N . VAL B 1 43 ? 5.413 65.569 61.293 1.00 63.83 43 VAL B N 1
ATOM 3834 C CA . VAL B 1 43 ? 6.553 66.175 61.944 1.00 63.72 43 VAL B CA 1
ATOM 3835 C C . VAL B 1 43 ? 6.807 65.594 63.347 1.00 63.89 43 VAL B C 1
ATOM 3836 O O . VAL B 1 43 ? 5.864 65.353 64.118 1.00 64.22 43 VAL B O 1
ATOM 3840 N N . ASN B 1 44 ? 8.084 65.411 63.706 1.00 63.81 44 ASN B N 1
ATOM 3841 C CA . ASN B 1 44 ? 8.498 64.828 64.995 1.00 63.52 44 ASN B CA 1
ATOM 3842 C C . ASN B 1 44 ? 8.854 65.896 66.025 1.00 63.86 44 ASN B C 1
ATOM 3843 O O . ASN B 1 44 ? 10.003 66.334 66.165 1.00 63.89 44 ASN B O 1
ATOM 3848 N N . THR B 1 45 ? 7.826 66.313 66.675 1.00 64.30 45 THR B N 1
ATOM 3849 C CA . THR B 1 45 ? 7.918 67.373 67.635 1.00 64.12 45 THR B CA 1
ATOM 3850 C C . THR B 1 45 ? 9.092 67.238 68.586 1.00 63.98 45 THR B C 1
ATOM 3851 O O . THR B 1 45 ? 9.689 68.230 68.987 1.00 64.71 45 THR B O 1
ATOM 3855 N N . LEU B 1 46 ? 9.396 65.998 68.969 1.00 63.26 46 LEU B N 1
ATOM 3856 C CA . LEU B 1 46 ? 10.464 65.695 69.912 1.00 62.90 46 LEU B CA 1
ATOM 3857 C C . LEU B 1 46 ? 11.797 66.331 69.520 1.00 63.50 46 LEU B C 1
ATOM 3858 O O . LEU B 1 46 ? 12.670 66.529 70.369 1.00 64.21 46 LEU B O 1
ATOM 3863 N N . LYS B 1 47 ? 11.927 66.636 68.228 1.00 63.63 47 LYS B N 1
ATOM 3864 C CA . LYS B 1 47 ? 13.156 67.080 67.629 1.00 63.20 47 LYS B CA 1
ATOM 3865 C C . LYS B 1 47 ? 13.082 68.489 67.023 1.00 63.40 47 LYS B C 1
ATOM 3866 O O . LYS B 1 47 ? 14.137 69.154 66.855 1.00 63.76 47 LYS B O 1
ATOM 3872 N N . ILE B 1 48 ? 11.869 68.960 66.717 1.00 63.08 48 ILE B N 1
ATOM 3873 C CA . ILE B 1 48 ? 11.695 70.235 66.019 1.00 63.45 48 ILE B CA 1
ATOM 3874 C C . ILE B 1 48 ? 10.244 70.615 66.096 1.00 63.74 48 ILE B C 1
ATOM 3875 O O . ILE B 1 48 ? 9.381 69.732 66.122 1.00 63.93 48 ILE B O 1
ATOM 3880 N N . SER B 1 49 ? 9.959 71.917 66.133 1.00 63.87 49 SER B N 1
ATOM 3881 C CA . SER B 1 49 ? 8.568 72.409 66.217 1.00 63.30 49 SER B CA 1
ATOM 3882 C C . SER B 1 49 ? 7.992 72.311 64.829 1.00 64.05 49 SER B C 1
ATOM 3883 O O . SER B 1 49 ? 8.744 72.099 63.882 1.00 64.74 49 SER B O 1
ATOM 3886 N N . VAL B 1 50 ? 6.678 72.466 64.677 1.00 64.61 50 VAL B N 1
ATOM 3887 C CA . VAL B 1 50 ? 6.120 72.519 63.317 1.00 64.48 50 VAL B CA 1
ATOM 3888 C C . VAL B 1 50 ? 6.590 73.778 62.600 1.00 64.79 50 VAL B C 1
ATOM 3889 O O . VAL B 1 50 ? 7.124 73.718 61.484 1.00 64.52 50 VAL B O 1
ATOM 3893 N N . ALA B 1 51 ? 6.411 74.905 63.278 1.00 65.07 51 ALA B N 1
ATOM 3894 C CA . ALA B 1 51 ? 6.839 76.203 62.775 1.00 65.38 51 ALA B CA 1
ATOM 3895 C C . ALA B 1 51 ? 8.228 76.089 62.167 1.00 65.67 51 ALA B C 1
ATOM 3896 O O . ALA B 1 51 ? 8.450 76.445 61.010 1.00 65.98 51 ALA B O 1
ATOM 3898 N N . ASP B 1 52 ? 9.162 75.565 62.946 1.00 65.58 52 ASP B N 1
ATOM 3899 C CA . ASP B 1 52 ? 10.512 75.545 62.475 1.00 65.86 52 ASP B CA 1
ATOM 3900 C C . ASP B 1 52 ? 10.671 74.612 61.316 1.00 65.51 52 ASP B C 1
ATOM 3901 O O . ASP B 1 52 ? 11.311 74.969 60.347 1.00 66.08 52 ASP B O 1
ATOM 3906 N N . PHE B 1 53 ? 10.057 73.444 61.370 1.00 64.83 53 PHE B N 1
ATOM 3907 C CA . PHE B 1 53 ? 10.110 72.528 60.230 1.00 64.24 53 PHE B CA 1
ATOM 3908 C C . PHE B 1 53 ? 9.700 73.196 58.913 1.00 64.27 53 PHE B C 1
ATOM 3909 O O . PHE B 1 53 ? 10.350 73.073 57.889 1.00 64.10 53 PHE B O 1
ATOM 3917 N N . LEU B 1 54 ? 8.597 73.917 58.966 1.00 64.63 54 LEU B N 1
ATOM 3918 C CA . LEU B 1 54 ? 8.094 74.608 57.816 1.00 64.35 54 LEU B CA 1
ATOM 3919 C C . LEU B 1 54 ? 9.127 75.609 57.303 1.00 64.86 54 LEU B C 1
ATOM 3920 O O . LEU B 1 54 ? 9.404 75.681 56.093 1.00 65.07 54 LEU B O 1
ATOM 3925 N N . GLN B 1 55 ? 9.716 76.364 58.219 1.00 64.99 55 GLN B N 1
ATOM 3926 C CA . GLN B 1 55 ? 10.794 77.259 57.852 1.00 65.60 55 GLN B CA 1
ATOM 3927 C C . GLN B 1 55 ? 11.898 76.483 57.158 1.00 65.44 55 GLN B C 1
ATOM 3928 O O . GLN B 1 55 ? 12.392 76.870 56.091 1.00 65.50 55 GLN B O 1
ATOM 3934 N N . LEU B 1 56 ? 12.264 75.371 57.779 1.00 65.12 56 LEU B N 1
ATOM 3935 C CA . LEU B 1 56 ? 13.448 74.638 57.427 1.00 64.79 56 LEU B CA 1
ATOM 3936 C C . LEU B 1 56 ? 13.357 73.987 56.072 1.00 64.93 56 LEU B C 1
ATOM 3937 O O . LEU B 1 56 ? 14.374 73.820 55.415 1.00 65.10 56 LEU B O 1
ATOM 3942 N N . THR B 1 57 ? 12.163 73.590 55.658 1.00 65.05 57 THR B N 1
ATOM 3943 C CA . THR B 1 57 ? 12.023 72.841 54.402 1.00 65.23 57 THR B CA 1
ATOM 3944 C C . THR B 1 57 ? 11.420 73.674 53.291 1.00 65.58 57 THR B C 1
ATOM 3945 O O . THR B 1 57 ? 11.203 73.177 52.194 1.00 65.71 57 THR B O 1
ATOM 3949 N N . ALA B 1 58 ? 11.149 74.941 53.571 1.00 66.02 58 ALA B N 1
ATOM 3950 C CA . ALA B 1 58 ? 10.581 75.802 52.549 1.00 66.49 58 ALA B CA 1
ATOM 3951 C C . ALA B 1 58 ? 11.404 75.769 51.246 1.00 66.67 58 ALA B C 1
ATOM 3952 O O . ALA B 1 58 ? 10.828 75.629 50.186 1.00 66.55 58 ALA B O 1
ATOM 3954 N N . PRO B 1 59 ? 12.731 75.861 51.304 1.00 67.16 59 PRO B N 1
ATOM 3955 C CA . PRO B 1 59 ? 13.544 75.657 50.098 1.00 67.44 59 PRO B CA 1
ATOM 3956 C C . PRO B 1 59 ? 13.112 74.507 49.156 1.00 67.78 59 PRO B C 1
ATOM 3957 O O . PRO B 1 59 ? 13.336 74.609 47.961 1.00 67.92 59 PRO B O 1
ATOM 3961 N N . TYR B 1 60 ? 12.499 73.437 49.665 1.00 68.36 60 TYR B N 1
ATOM 3962 C CA . TYR B 1 60 ? 12.242 72.231 48.844 1.00 68.74 60 TYR B CA 1
ATOM 3963 C C . TYR B 1 60 ? 11.035 72.408 47.931 1.00 68.63 60 TYR B C 1
ATOM 3964 O O . TYR B 1 60 ? 10.801 71.597 47.021 1.00 68.40 60 TYR B O 1
ATOM 3973 N N . GLY B 1 61 ? 10.274 73.471 48.173 1.00 68.43 61 GLY B N 1
ATOM 3974 C CA . GLY B 1 61 ? 9.089 73.755 47.375 1.00 68.29 61 GLY B CA 1
ATOM 3975 C C . GLY B 1 61 ? 8.149 72.563 47.360 1.00 68.38 61 GLY B C 1
ATOM 3976 O O . GLY B 1 61 ? 7.962 71.929 46.323 1.00 68.34 61 GLY B O 1
ATOM 3977 N N . TRP B 1 62 ? 7.608 72.213 48.527 1.00 68.37 62 TRP B N 1
ATOM 3978 C CA . TRP B 1 62 ? 6.454 71.310 48.571 1.00 68.31 62 TRP B CA 1
ATOM 3979 C C . TRP B 1 62 ? 5.196 72.085 48.867 1.00 68.00 62 TRP B C 1
ATOM 3980 O O . TRP B 1 62 ? 5.185 73.023 49.660 1.00 67.81 62 TRP B O 1
ATOM 3991 N N . THR B 1 63 ? 4.112 71.661 48.263 1.00 67.91 63 THR B N 1
ATOM 3992 C CA . THR B 1 63 ? 2.838 72.119 48.763 1.00 67.88 63 THR B CA 1
ATOM 3993 C C . THR B 1 63 ? 2.344 71.101 49.818 1.00 67.76 63 THR B C 1
ATOM 3994 O O . THR B 1 63 ? 2.395 69.879 49.621 1.00 67.99 63 THR B O 1
ATOM 3998 N N . LEU B 1 64 ? 1.933 71.620 50.970 1.00 67.62 64 LEU B N 1
ATOM 3999 C CA . LEU B 1 64 ? 1.577 70.799 52.142 1.00 67.01 64 LEU B CA 1
ATOM 4000 C C . LEU B 1 64 ? 0.174 71.146 52.685 1.00 67.17 64 LEU B C 1
ATOM 4001 O O . LEU B 1 64 ? -0.011 72.178 53.331 1.00 67.76 64 LEU B O 1
ATOM 4006 N N . THR B 1 65 ? -0.811 70.301 52.392 1.00 66.70 65 THR B N 1
ATOM 4007 C CA . THR B 1 65 ? -2.161 70.459 52.901 1.00 66.30 65 THR B CA 1
ATOM 4008 C C . THR B 1 65 ? -2.227 69.978 54.356 1.00 66.08 65 THR B C 1
ATOM 4009 O O . THR B 1 65 ? -1.777 68.855 54.658 1.00 66.24 65 THR B O 1
ATOM 4013 N N . PRO B 1 66 ? -2.790 70.790 55.259 1.00 65.64 66 PRO B N 1
ATOM 4014 C CA . PRO B 1 66 ? -2.799 70.457 56.693 1.00 65.34 66 PRO B CA 1
ATOM 4015 C C . PRO B 1 66 ? -3.802 69.361 56.982 1.00 64.92 66 PRO B C 1
ATOM 4016 O O . PRO B 1 66 ? -4.898 69.408 56.475 1.00 65.41 66 PRO B O 1
ATOM 4020 N N . ILE B 1 67 ? -3.442 68.372 57.773 1.00 64.79 67 ILE B N 1
ATOM 4021 C CA . ILE B 1 67 ? -4.394 67.314 58.129 1.00 64.60 67 ILE B CA 1
ATOM 4022 C C . ILE B 1 67 ? -5.258 67.756 59.307 1.00 64.88 67 ILE B C 1
ATOM 4023 O O . ILE B 1 67 ? -4.727 68.173 60.337 1.00 65.49 67 ILE B O 1
ATOM 4028 N N . PRO B 1 68 ? -6.583 67.662 59.174 1.00 64.91 68 PRO B N 1
ATOM 4029 C CA . PRO B 1 68 ? -7.493 68.294 60.106 1.00 64.51 68 PRO B CA 1
ATOM 4030 C C . PRO B 1 68 ? -7.396 67.759 61.530 1.00 64.56 68 PRO B C 1
ATOM 4031 O O . PRO B 1 68 ? -7.718 68.487 62.458 1.00 64.12 68 PRO B O 1
ATOM 4035 N N . TRP B 1 69 ? -6.931 66.519 61.697 1.00 64.79 69 TRP B N 1
ATOM 4036 C CA . TRP B 1 69 ? -6.950 65.853 63.019 1.00 65.12 69 TRP B CA 1
ATOM 4037 C C . TRP B 1 69 ? -5.565 65.704 63.602 1.00 65.02 69 TRP B C 1
ATOM 4038 O O . TRP B 1 69 ? -5.311 64.936 64.538 1.00 64.81 69 TRP B O 1
ATOM 4049 N N . CYS B 1 70 ? -4.648 66.449 63.027 1.00 65.18 70 CYS B N 1
ATOM 4050 C CA . CYS B 1 70 ? -3.277 66.361 63.469 1.00 65.40 70 CYS B CA 1
ATOM 4051 C C . CYS B 1 70 ? -2.498 67.569 62.991 1.00 65.74 70 CYS B C 1
ATOM 4052 O O . CYS B 1 70 ? -2.135 67.662 61.824 1.00 65.56 70 CYS B O 1
ATOM 4055 N N . GLU B 1 71 ? -2.261 68.503 63.908 1.00 66.33 71 GLU B N 1
ATOM 4056 C CA . GLU B 1 71 ? -1.571 69.723 63.569 1.00 66.41 71 GLU B CA 1
ATOM 4057 C C . GLU B 1 71 ? -0.112 69.443 63.242 1.00 66.72 71 GLU B C 1
ATOM 4058 O O . GLU B 1 71 ? 0.577 70.309 62.705 1.00 67.61 71 GLU B O 1
ATOM 4064 N N . GLU B 1 72 ? 0.361 68.228 63.513 1.00 66.17 72 GLU B N 1
ATOM 4065 C CA . GLU B 1 72 ? 1.705 67.876 63.092 1.00 65.85 72 GLU B CA 1
ATOM 4066 C C . GLU B 1 72 ? 1.705 67.154 61.757 1.00 65.80 72 GLU B C 1
ATOM 4067 O O . GLU B 1 72 ? 2.757 66.653 61.332 1.00 66.70 72 GLU B O 1
ATOM 4073 N N . GLY B 1 73 ? 0.551 67.055 61.109 1.00 65.14 73 GLY B N 1
ATOM 4074 C CA . GLY B 1 73 ? 0.439 66.276 59.883 1.00 64.51 73 GLY B CA 1
ATOM 4075 C C . GLY B 1 73 ? 0.161 67.053 58.616 1.00 64.34 73 GLY B C 1
ATOM 4076 O O . GLY B 1 73 ? -0.606 68.042 58.596 1.00 64.11 73 GLY B O 1
ATOM 4077 N N . PHE B 1 74 ? 0.779 66.581 57.537 1.00 64.19 74 PHE B N 1
ATOM 4078 C CA . PHE B 1 74 ? 0.682 67.251 56.222 1.00 64.03 74 PHE B CA 1
ATOM 4079 C C . PHE B 1 74 ? 0.625 66.271 55.048 1.00 63.74 74 PHE B C 1
ATOM 4080 O O . PHE B 1 74 ? 1.075 65.113 55.174 1.00 63.70 74 PHE B O 1
ATOM 4088 N N . TRP B 1 75 ? 0.094 66.743 53.920 1.00 62.97 75 TRP B N 1
ATOM 4089 C CA . TRP B 1 75 ? -0.097 65.884 52.770 1.00 62.66 75 TRP B CA 1
ATOM 4090 C C . TRP B 1 75 ? 0.976 66.056 51.696 1.00 62.71 75 TRP B C 1
ATOM 4091 O O . TRP B 1 75 ? 1.548 67.130 51.521 1.00 62.92 75 TRP B O 1
ATOM 4102 N N . PRO B 1 85 ? 12.362 61.757 46.449 1.00 64.30 85 PRO B N 1
ATOM 4103 C CA . PRO B 1 85 ? 12.702 60.501 47.142 1.00 64.45 85 PRO B CA 1
ATOM 4104 C C . PRO B 1 85 ? 12.643 60.672 48.661 1.00 64.70 85 PRO B C 1
ATOM 4105 O O . PRO B 1 85 ? 13.684 60.789 49.329 1.00 65.02 85 PRO B O 1
ATOM 4109 N N . LEU B 1 86 ? 11.434 60.650 49.208 1.00 64.96 86 LEU B N 1
ATOM 4110 C CA . LEU B 1 86 ? 11.195 61.128 50.579 1.00 65.14 86 LEU B CA 1
ATOM 4111 C C . LEU B 1 86 ? 12.151 60.623 51.670 1.00 65.70 86 LEU B C 1
ATOM 4112 O O . LEU B 1 86 ? 12.690 61.421 52.457 1.00 66.04 86 LEU B O 1
ATOM 4117 N N . GLY B 1 87 ? 12.388 59.312 51.688 1.00 65.97 87 GLY B N 1
ATOM 4118 C CA . GLY B 1 87 ? 13.197 58.694 52.737 1.00 66.20 87 GLY B CA 1
ATOM 4119 C C . GLY B 1 87 ? 14.662 59.071 52.657 1.00 66.50 87 GLY B C 1
ATOM 4120 O O . GLY B 1 87 ? 15.387 58.939 53.647 1.00 66.68 87 GLY B O 1
ATOM 4121 N N . SER B 1 88 ? 15.113 59.526 51.488 1.00 66.16 88 SER B N 1
ATOM 4122 C CA . SER B 1 88 ? 16.515 59.879 51.352 1.00 66.34 88 SER B CA 1
ATOM 4123 C C . SER B 1 88 ? 16.771 61.386 51.438 1.00 66.02 88 SER B C 1
ATOM 4124 O O . SER B 1 88 ? 17.699 61.929 50.822 1.00 66.24 88 SER B O 1
ATOM 4127 N N . THR B 1 89 ? 15.947 62.049 52.236 1.00 65.66 89 THR B N 1
ATOM 4128 C CA . THR B 1 89 ? 16.111 63.471 52.525 1.00 65.07 89 THR B CA 1
ATOM 4129 C C . THR B 1 89 ? 16.726 63.669 53.927 1.00 65.06 89 THR B C 1
ATOM 4130 O O . THR B 1 89 ? 16.282 63.059 54.898 1.00 65.56 89 THR B O 1
ATOM 4134 N N . ALA B 1 90 ? 17.734 64.531 54.031 1.00 64.57 90 ALA B N 1
ATOM 4135 C CA . ALA B 1 90 ? 18.410 64.850 55.313 1.00 64.09 90 ALA B CA 1
ATOM 4136 C C . ALA B 1 90 ? 17.481 64.843 56.525 1.00 63.71 90 ALA B C 1
ATOM 4137 O O . ALA B 1 90 ? 17.743 64.194 57.549 1.00 63.36 90 ALA B O 1
ATOM 4139 N N . GLU B 1 91 ? 16.396 65.585 56.374 1.00 63.28 91 GLU B N 1
ATOM 4140 C CA . GLU B 1 91 ? 15.424 65.699 57.416 1.00 63.37 91 GLU B CA 1
ATOM 4141 C C . GLU B 1 91 ? 14.893 64.351 57.861 1.00 62.83 91 GLU B C 1
ATOM 4142 O O . GLU B 1 91 ? 14.763 64.131 59.072 1.00 62.81 91 GLU B O 1
ATOM 4148 N N . HIS B 1 92 ? 14.646 63.446 56.911 1.00 61.70 92 HIS B N 1
ATOM 4149 C CA . HIS B 1 92 ? 14.140 62.157 57.272 1.00 61.04 92 HIS B CA 1
ATOM 4150 C C . HIS B 1 92 ? 15.155 61.412 58.036 1.00 61.71 92 HIS B C 1
ATOM 4151 O O . HIS B 1 92 ? 14.832 60.740 59.020 1.00 62.71 92 HIS B O 1
ATOM 4158 N N . LEU B 1 93 ? 16.396 61.546 57.595 1.00 62.09 93 LEU B N 1
ATOM 4159 C CA . LEU B 1 93 ? 17.503 60.823 58.178 1.00 61.92 93 LEU B CA 1
ATOM 4160 C C . LEU B 1 93 ? 17.784 61.205 59.622 1.00 62.24 93 LEU B C 1
ATOM 4161 O O . LEU B 1 93 ? 18.126 60.350 60.397 1.00 63.08 93 LEU B O 1
ATOM 4166 N N . SER B 1 94 ? 17.634 62.474 59.984 1.00 62.22 94 SER B N 1
ATOM 4167 C CA . SER B 1 94 ? 17.844 62.882 61.350 1.00 62.08 94 SER B CA 1
ATOM 4168 C C . SER B 1 94 ? 16.570 62.854 62.148 1.00 62.64 94 SER B C 1
ATOM 4169 O O . SER B 1 94 ? 16.522 63.433 63.246 1.00 62.77 94 SER B O 1
ATOM 4172 N N . GLY B 1 95 ? 15.540 62.196 61.596 1.00 62.67 95 GLY B N 1
ATOM 4173 C CA . GLY B 1 95 ? 14.289 61.924 62.322 1.00 63.00 95 GLY B CA 1
ATOM 4174 C C . GLY B 1 95 ? 13.349 63.110 62.652 1.00 63.30 95 GLY B C 1
ATOM 4175 O O . GLY B 1 95 ? 12.687 63.150 63.699 1.00 63.25 95 GLY B O 1
ATOM 4176 N N . LEU B 1 96 ? 13.260 64.070 61.751 1.00 63.01 96 LEU B N 1
ATOM 4177 C CA . LEU B 1 96 ? 12.465 65.253 62.005 1.00 62.61 96 LEU B CA 1
ATOM 4178 C C . LEU B 1 96 ? 11.083 65.062 61.439 1.00 62.75 96 LEU B C 1
ATOM 4179 O O . LEU B 1 96 ? 10.195 65.874 61.684 1.00 62.81 96 LEU B O 1
ATOM 4184 N N . PHE B 1 97 ? 10.877 63.994 60.681 1.00 63.00 97 PHE B N 1
ATOM 4185 C CA . PHE B 1 97 ? 9.506 63.610 60.285 1.00 63.63 97 PHE B CA 1
ATOM 4186 C C . PHE B 1 97 ? 9.361 62.134 60.018 1.00 63.48 97 PHE B C 1
ATOM 4187 O O . PHE B 1 97 ? 10.351 61.417 59.824 1.00 63.50 97 PHE B O 1
ATOM 4195 N N . TYR B 1 98 ? 8.117 61.697 60.016 1.00 63.65 98 TYR B N 1
ATOM 4196 C CA . TYR B 1 98 ? 7.797 60.317 59.777 1.00 64.49 98 TYR B CA 1
ATOM 4197 C C . TYR B 1 98 ? 6.947 60.215 58.520 1.00 65.00 98 TYR B C 1
ATOM 4198 O O . TYR B 1 98 ? 6.003 60.985 58.354 1.00 65.75 98 TYR B O 1
ATOM 4207 N N . ILE B 1 99 ? 7.297 59.311 57.609 1.00 65.10 99 ILE B N 1
ATOM 4208 C CA . ILE B 1 99 ? 6.422 59.075 56.457 1.00 64.69 99 ILE B CA 1
ATOM 4209 C C . ILE B 1 99 ? 5.273 58.217 56.992 1.00 65.01 99 ILE B C 1
ATOM 4210 O O . ILE B 1 99 ? 5.459 57.016 57.184 1.00 64.97 99 ILE B O 1
ATOM 4215 N N . GLN B 1 100 ? 4.122 58.828 57.294 1.00 65.21 100 GLN B N 1
ATOM 4216 C CA . GLN B 1 100 ? 2.918 58.039 57.640 1.00 65.85 100 GLN B CA 1
ATOM 4217 C C . GLN B 1 100 ? 1.676 58.608 57.066 1.00 66.00 100 GLN B C 1
ATOM 4218 O O . GLN B 1 100 ? 1.557 59.815 56.859 1.00 65.82 100 GLN B O 1
ATOM 4224 N N . GLU B 1 101 ? 0.746 57.706 56.811 1.00 66.35 101 GLU B N 1
ATOM 4225 C CA . GLU B 1 101 ? -0.487 58.047 56.154 1.00 66.53 101 GLU B CA 1
ATOM 4226 C C . GLU B 1 101 ? -1.410 58.651 57.182 1.00 66.04 101 GLU B C 1
ATOM 4227 O O . GLU B 1 101 ? -1.380 58.299 58.356 1.00 65.74 101 GLU B O 1
ATOM 4233 N N . ALA B 1 102 ? -2.218 59.584 56.705 1.00 66.17 102 ALA B N 1
ATOM 4234 C CA . ALA B 1 102 ? -3.163 60.335 57.501 1.00 65.79 102 ALA B CA 1
ATOM 4235 C C . ALA B 1 102 ? -4.008 59.450 58.409 1.00 65.97 102 ALA B C 1
ATOM 4236 O O . ALA B 1 102 ? -4.121 59.699 59.589 1.00 65.99 102 ALA B O 1
ATOM 4238 N N . SER B 1 103 ? -4.585 58.413 57.820 1.00 66.48 103 SER B N 1
ATOM 4239 C CA . SER B 1 103 ? -5.351 57.357 58.462 1.00 66.91 103 SER B CA 1
ATOM 4240 C C . SER B 1 103 ? -4.796 56.937 59.814 1.00 67.17 103 SER B C 1
ATOM 4241 O O . SER B 1 103 ? -5.514 56.923 60.824 1.00 67.49 103 SER B O 1
ATOM 4244 N N . SER B 1 104 ? -3.514 56.593 59.860 1.00 67.30 104 SER B N 1
ATOM 4245 C CA . SER B 1 104 ? -2.967 56.061 61.112 1.00 67.25 104 SER B CA 1
ATOM 4246 C C . SER B 1 104 ? -2.799 57.150 62.178 1.00 67.25 104 SER B C 1
ATOM 4247 O O . SER B 1 104 ? -2.591 56.873 63.382 1.00 67.25 104 SER B O 1
ATOM 4258 N N . LEU B 1 106 ? -5.055 59.289 63.013 1.00 65.06 106 LEU B N 1
ATOM 4259 C CA . LEU B 1 106 ? -6.326 59.487 63.605 1.00 63.62 106 LEU B CA 1
ATOM 4260 C C . LEU B 1 106 ? -6.516 58.733 64.916 1.00 63.10 106 LEU B C 1
ATOM 4261 O O . LEU B 1 106 ? -7.008 59.313 65.864 1.00 63.15 106 LEU B O 1
ATOM 4266 N N . PRO B 1 107 ? -6.162 57.451 65.002 1.00 62.49 107 PRO B N 1
ATOM 4267 C CA . PRO B 1 107 ? -6.258 56.759 66.275 1.00 61.87 107 PRO B CA 1
ATOM 4268 C C . PRO B 1 107 ? -5.410 57.375 67.374 1.00 62.06 107 PRO B C 1
ATOM 4269 O O . PRO B 1 107 ? -5.922 57.556 68.479 1.00 61.96 107 PRO B O 1
ATOM 4273 N N . VAL B 1 108 ? -4.160 57.754 67.077 1.00 62.37 108 VAL B N 1
ATOM 4274 C CA . VAL B 1 108 ? -3.283 58.335 68.118 1.00 62.22 108 VAL B CA 1
ATOM 4275 C C . VAL B 1 108 ? -3.829 59.694 68.508 1.00 61.99 108 VAL B C 1
ATOM 4276 O O . VAL B 1 108 ? -3.675 60.121 69.633 1.00 62.06 108 VAL B O 1
ATOM 4280 N N . ALA B 1 109 ? -4.507 60.352 67.588 1.00 62.08 109 ALA B N 1
ATOM 4281 C CA . ALA B 1 109 ? -5.133 61.616 67.915 1.00 62.78 109 ALA B CA 1
ATOM 4282 C C . ALA B 1 109 ? -6.233 61.415 68.945 1.00 63.24 109 ALA B C 1
ATOM 4283 O O . ALA B 1 109 ? -6.272 62.115 69.967 1.00 63.74 109 ALA B O 1
ATOM 4285 N N . ALA B 1 110 ? -7.088 60.432 68.683 1.00 63.30 110 ALA B N 1
ATOM 4286 C CA . ALA B 1 110 ? -8.235 60.130 69.521 1.00 63.50 110 ALA B CA 1
ATOM 4287 C C . ALA B 1 110 ? -7.785 59.751 70.940 1.00 63.85 110 ALA B C 1
ATOM 4288 O O . ALA B 1 110 ? -8.442 60.093 71.973 1.00 63.59 110 ALA B O 1
ATOM 4290 N N . LEU B 1 111 ? -6.649 59.053 70.967 1.00 63.85 111 LEU B N 1
ATOM 4291 C CA . LEU B 1 111 ? -6.078 58.545 72.194 1.00 63.77 111 LEU B CA 1
ATOM 4292 C C . LEU B 1 111 ? -5.749 59.666 73.209 1.00 64.52 111 LEU B C 1
ATOM 4293 O O . LEU B 1 111 ? -5.952 59.461 74.408 1.00 64.67 111 LEU B O 1
ATOM 4298 N N . PHE B 1 112 ? -5.294 60.837 72.736 1.00 64.81 112 PHE B N 1
ATOM 4299 C CA . PHE B 1 112 ? -5.013 62.009 73.619 1.00 64.82 112 PHE B CA 1
ATOM 4300 C C . PHE B 1 112 ? -6.005 63.144 73.419 1.00 65.15 112 PHE B C 1
ATOM 4301 O O . PHE B 1 112 ? -5.787 64.272 73.871 1.00 65.23 112 PHE B O 1
ATOM 4309 N N . ALA B 1 113 ? -7.108 62.879 72.743 1.00 65.73 113 ALA B N 1
ATOM 4310 C CA . ALA B 1 113 ? -8.108 63.930 72.651 1.00 66.02 113 ALA B CA 1
ATOM 4311 C C . ALA B 1 113 ? -8.592 64.323 74.045 1.00 66.47 113 ALA B C 1
ATOM 4312 O O . ALA B 1 113 ? -8.511 63.538 75.005 1.00 66.61 113 ALA B O 1
ATOM 4314 N N . ASP B 1 114 ? -9.027 65.576 74.137 1.00 67.07 114 ASP B N 1
ATOM 4315 C CA . ASP B 1 114 ? -9.640 66.174 75.339 1.00 67.02 114 ASP B CA 1
ATOM 4316 C C . ASP B 1 114 ? -8.681 66.210 76.493 1.00 66.96 114 ASP B C 1
ATOM 4317 O O . ASP B 1 114 ? -9.031 65.834 77.616 1.00 66.91 114 ASP B O 1
ATOM 4322 N N . GLY B 1 115 ? -7.457 66.638 76.187 1.00 66.61 115 GLY B N 1
ATOM 4323 C CA . GLY B 1 115 ? -6.358 66.609 77.151 1.00 66.24 115 GLY B CA 1
ATOM 4324 C C . GLY B 1 115 ? -6.134 65.289 77.882 1.00 65.42 115 GLY B C 1
ATOM 4325 O O . GLY B 1 115 ? -5.693 65.248 79.019 1.00 64.91 115 GLY B O 1
ATOM 4326 N N . ASN B 1 116 ? -6.465 64.191 77.261 1.00 65.20 116 ASN B N 1
ATOM 4327 C CA . ASN B 1 116 ? -6.143 62.980 77.920 1.00 65.54 116 ASN B CA 1
ATOM 4328 C C . ASN B 1 116 ? -4.637 62.867 77.859 1.00 65.74 116 ASN B C 1
ATOM 4329 O O . ASN B 1 116 ? -4.041 62.971 76.775 1.00 65.96 116 ASN B O 1
ATOM 4334 N N . ALA B 1 117 ? -4.024 62.717 79.038 1.00 65.41 117 ALA B N 1
ATOM 4335 C CA . ALA B 1 117 ? -2.570 62.608 79.115 1.00 64.57 117 ALA B CA 1
ATOM 4336 C C . ALA B 1 117 ? -2.088 61.308 79.848 1.00 64.55 117 ALA B C 1
ATOM 4337 O O . ALA B 1 117 ? -1.677 61.337 81.016 1.00 65.19 117 ALA B O 1
ATOM 4339 N N . PRO B 1 118 ? -2.152 60.159 79.178 1.00 63.73 118 PRO B N 1
ATOM 4340 C CA . PRO B 1 118 ? -1.822 58.908 79.832 1.00 63.61 118 PRO B CA 1
ATOM 4341 C C . PRO B 1 118 ? -0.314 58.830 80.008 1.00 63.97 118 PRO B C 1
ATOM 4342 O O . PRO B 1 118 ? 0.427 59.463 79.213 1.00 64.76 118 PRO B O 1
ATOM 4346 N N . GLN B 1 119 ? 0.131 58.069 81.014 1.00 63.18 119 GLN B N 1
ATOM 4347 C CA . GLN B 1 119 ? 1.527 57.966 81.346 1.00 62.21 119 GLN B CA 1
ATOM 4348 C C . GLN B 1 119 ? 2.089 56.588 81.088 1.00 62.24 119 GLN B C 1
ATOM 4349 O O . GLN B 1 119 ? 3.314 56.410 81.046 1.00 62.30 119 GLN B O 1
ATOM 4355 N N . ARG B 1 120 ? 1.216 55.594 80.966 1.00 61.84 120 ARG B N 1
ATOM 4356 C CA . ARG B 1 120 ? 1.670 54.247 80.620 1.00 61.55 120 ARG B CA 1
ATOM 4357 C C . ARG B 1 120 ? 0.761 53.675 79.548 1.00 61.95 120 ARG B C 1
ATOM 4358 O O . ARG B 1 120 ? -0.407 53.388 79.822 1.00 62.77 120 ARG B O 1
ATOM 4366 N N . VAL B 1 121 ? 1.298 53.491 78.342 1.00 61.46 121 VAL B N 1
ATOM 4367 C CA . VAL B 1 121 ? 0.483 53.224 77.173 1.00 61.40 121 VAL B CA 1
ATOM 4368 C C . VAL B 1 121 ? 0.924 51.964 76.448 1.00 62.15 121 VAL B C 1
ATOM 4369 O O . VAL B 1 121 ? 2.151 51.767 76.260 1.00 62.56 121 VAL B O 1
ATOM 4381 N N . ASP B 1 123 ? 0.752 49.898 72.805 1.00 63.04 123 ASP B N 1
ATOM 4382 C CA . ASP B 1 123 ? 0.431 49.792 71.370 1.00 63.44 123 ASP B CA 1
ATOM 4383 C C . ASP B 1 123 ? 0.467 48.311 70.956 1.00 63.35 123 ASP B C 1
ATOM 4384 O O . ASP B 1 123 ? 1.525 47.672 70.938 1.00 63.16 123 ASP B O 1
ATOM 4389 N N . VAL B 1 124 ? -0.694 47.750 70.651 1.00 63.23 124 VAL B N 1
ATOM 4390 C CA . VAL B 1 124 ? -0.767 46.281 70.476 1.00 63.82 124 VAL B CA 1
ATOM 4391 C C . VAL B 1 124 ? -0.093 45.738 69.211 1.00 63.94 124 VAL B C 1
ATOM 4392 O O . VAL B 1 124 ? 0.603 44.755 69.298 1.00 64.39 124 VAL B O 1
ATOM 4396 N N . ALA B 1 125 ? -0.360 46.365 68.059 1.00 63.93 125 ALA B N 1
ATOM 4397 C CA . ALA B 1 125 ? 0.255 46.059 66.774 1.00 63.57 125 ALA B CA 1
ATOM 4398 C C . ALA B 1 125 ? 1.071 47.287 66.338 1.00 63.90 125 ALA B C 1
ATOM 4399 O O . ALA B 1 125 ? 0.624 48.122 65.564 1.00 64.08 125 ALA B O 1
ATOM 4401 N N . ALA B 1 126 ? 2.284 47.385 66.867 1.00 64.32 126 ALA B N 1
ATOM 4402 C CA . ALA B 1 126 ? 3.106 48.587 66.775 1.00 64.54 126 ALA B CA 1
ATOM 4403 C C . ALA B 1 126 ? 3.924 48.787 65.479 1.00 64.66 126 ALA B C 1
ATOM 4404 O O . ALA B 1 126 ? 4.215 49.924 65.096 1.00 65.25 126 ALA B O 1
ATOM 4406 N N . ALA B 1 127 ? 4.305 47.709 64.816 1.00 64.78 127 ALA B N 1
ATOM 4407 C CA . ALA B 1 127 ? 5.070 47.817 63.575 1.00 64.85 127 ALA B CA 1
ATOM 4408 C C . ALA B 1 127 ? 4.236 48.536 62.547 1.00 64.86 127 ALA B C 1
ATOM 4409 O O . ALA B 1 127 ? 3.028 48.357 62.532 1.00 65.12 127 ALA B O 1
ATOM 4411 N N . PRO B 1 128 ? 4.854 49.348 61.692 1.00 65.02 128 PRO B N 1
ATOM 4412 C CA . PRO B 1 128 ? 6.299 49.558 61.660 1.00 65.54 128 PRO B CA 1
ATOM 4413 C C . PRO B 1 128 ? 6.790 50.738 62.541 1.00 66.11 128 PRO B C 1
ATOM 4414 O O . PRO B 1 128 ? 7.962 51.142 62.451 1.00 66.25 128 PRO B O 1
ATOM 4418 N N . GLY B 1 129 ? 5.899 51.280 63.365 1.00 65.86 129 GLY B N 1
ATOM 4419 C CA . GLY B 1 129 ? 6.296 52.263 64.299 1.00 66.43 129 GLY B CA 1
ATOM 4420 C C . GLY B 1 129 ? 5.672 53.593 64.043 1.00 67.28 129 GLY B C 1
ATOM 4421 O O . GLY B 1 129 ? 5.871 54.520 64.837 1.00 67.69 129 GLY B O 1
ATOM 4422 N N . SER B 1 130 ? 4.908 53.718 62.960 1.00 67.55 130 SER B N 1
ATOM 4423 C CA . SER B 1 130 ? 4.244 54.995 62.704 1.00 67.70 130 SER B CA 1
ATOM 4424 C C . SER B 1 130 ? 3.484 55.521 63.922 1.00 67.65 130 SER B C 1
ATOM 4425 O O . SER B 1 130 ? 3.687 56.659 64.302 1.00 68.09 130 SER B O 1
ATOM 4428 N N . LYS B 1 131 ? 2.658 54.710 64.568 1.00 67.27 131 LYS B N 1
ATOM 4429 C CA . LYS B 1 131 ? 1.870 55.239 65.700 1.00 67.59 131 LYS B CA 1
ATOM 4430 C C . LYS B 1 131 ? 2.671 55.370 66.997 1.00 67.59 131 LYS B C 1
ATOM 4431 O O . LYS B 1 131 ? 2.576 56.347 67.725 1.00 67.61 131 LYS B O 1
ATOM 4437 N N . THR B 1 132 ? 3.468 54.358 67.271 1.00 67.75 132 THR B N 1
ATOM 4438 C CA . THR B 1 132 ? 4.333 54.322 68.428 1.00 67.33 132 THR B CA 1
ATOM 4439 C C . THR B 1 132 ? 5.099 55.617 68.546 1.00 67.22 132 THR B C 1
ATOM 4440 O O . THR B 1 132 ? 5.136 56.206 69.643 1.00 67.72 132 THR B O 1
ATOM 4444 N N . THR B 1 133 ? 5.723 56.047 67.441 1.00 66.37 133 THR B N 1
ATOM 4445 C CA . THR B 1 133 ? 6.590 57.229 67.457 1.00 65.55 133 THR B CA 1
ATOM 4446 C C . THR B 1 133 ? 5.737 58.418 67.693 1.00 64.68 133 THR B C 1
ATOM 4447 O O . THR B 1 133 ? 6.066 59.261 68.486 1.00 64.88 133 THR B O 1
ATOM 4451 N N . GLN B 1 134 ? 4.602 58.452 67.039 1.00 64.21 134 GLN B N 1
ATOM 4452 C CA . GLN B 1 134 ? 3.599 59.469 67.284 1.00 64.26 134 GLN B CA 1
ATOM 4453 C C . GLN B 1 134 ? 3.217 59.593 68.752 1.00 63.72 134 GLN B C 1
ATOM 4454 O O . GLN B 1 134 ? 3.149 60.695 69.290 1.00 63.75 134 GLN B O 1
ATOM 4460 N N . ILE B 1 135 ? 2.944 58.453 69.387 1.00 63.28 135 ILE B N 1
ATOM 4461 C CA . ILE B 1 135 ? 2.499 58.419 70.792 1.00 62.64 135 ILE B CA 1
ATOM 4462 C C . ILE B 1 135 ? 3.579 59.015 71.623 1.00 62.93 135 ILE B C 1
ATOM 4463 O O . ILE B 1 135 ? 3.338 59.851 72.461 1.00 63.14 135 ILE B O 1
ATOM 4468 N N . SER B 1 136 ? 4.799 58.564 71.395 1.00 63.26 136 SER B N 1
ATOM 4469 C CA . SER B 1 136 ? 5.863 59.047 72.219 1.00 63.13 136 SER B CA 1
ATOM 4470 C C . SER B 1 136 ? 5.960 60.565 72.106 1.00 63.00 136 SER B C 1
ATOM 4471 O O . SER B 1 136 ? 5.966 61.255 73.122 1.00 63.37 136 SER B O 1
ATOM 4474 N N . ALA B 1 137 ? 5.992 61.087 70.884 1.00 62.34 137 ALA B N 1
ATOM 4475 C CA . ALA B 1 137 ? 6.030 62.527 70.716 1.00 62.04 137 ALA B CA 1
ATOM 4476 C C . ALA B 1 137 ? 4.958 63.219 71.561 1.00 62.04 137 ALA B C 1
ATOM 4477 O O . ALA B 1 137 ? 5.273 64.174 72.273 1.00 62.06 137 ALA B O 1
ATOM 4479 N N . ARG B 1 138 ? 3.714 62.742 71.498 1.00 61.32 138 ARG B N 1
ATOM 4480 C CA . ARG B 1 138 ? 2.653 63.354 72.294 1.00 61.55 138 ARG B CA 1
ATOM 4481 C C . ARG B 1 138 ? 2.894 63.281 73.777 1.00 61.98 138 ARG B C 1
ATOM 4482 O O . ARG B 1 138 ? 2.305 64.010 74.522 1.00 62.23 138 ARG B O 1
ATOM 4498 N N . ASN B 1 140 ? 5.629 63.657 75.052 1.00 64.19 140 ASN B N 1
ATOM 4499 C CA . ASN B 1 140 ? 6.866 64.385 75.162 1.00 64.30 140 ASN B CA 1
ATOM 4500 C C . ASN B 1 140 ? 7.983 63.539 75.707 1.00 64.57 140 ASN B C 1
ATOM 4501 O O . ASN B 1 140 ? 8.848 64.033 76.425 1.00 65.37 140 ASN B O 1
ATOM 4506 N N . ASN B 1 141 ? 7.969 62.255 75.332 1.00 64.36 141 ASN B N 1
ATOM 4507 C CA . ASN B 1 141 ? 8.957 61.273 75.764 1.00 63.88 141 ASN B CA 1
ATOM 4508 C C . ASN B 1 141 ? 8.975 60.978 77.261 1.00 64.03 141 ASN B C 1
ATOM 4509 O O . ASN B 1 141 ? 9.931 60.353 77.766 1.00 64.95 141 ASN B O 1
ATOM 4514 N N . GLU B 1 142 ? 7.959 61.414 77.999 1.00 63.57 142 GLU B N 1
ATOM 4515 C CA . GLU B 1 142 ? 7.883 61.020 79.393 1.00 63.20 142 GLU B CA 1
ATOM 4516 C C . GLU B 1 142 ? 7.113 59.730 79.505 1.00 63.10 142 GLU B C 1
ATOM 4517 O O . GLU B 1 142 ? 6.661 59.199 78.512 1.00 63.36 142 GLU B O 1
ATOM 4523 N N . GLY B 1 143 ? 6.999 59.205 80.714 1.00 62.93 143 GLY B N 1
ATOM 4524 C CA . GLY B 1 143 ? 6.211 58.011 80.967 1.00 62.89 143 GLY B CA 1
ATOM 4525 C C . GLY B 1 143 ? 6.838 56.837 80.292 1.00 63.09 143 GLY B C 1
ATOM 4526 O O . GLY B 1 143 ? 8.056 56.843 80.098 1.00 64.12 143 GLY B O 1
ATOM 4527 N N . ALA B 1 144 ? 6.034 55.834 79.924 1.00 63.04 144 ALA B N 1
ATOM 4528 C CA . ALA B 1 144 ? 6.540 54.672 79.146 1.00 63.12 144 ALA B CA 1
ATOM 4529 C C . ALA B 1 144 ? 5.502 54.026 78.219 1.00 63.30 144 ALA B C 1
ATOM 4530 O O . ALA B 1 144 ? 4.290 54.106 78.484 1.00 63.75 144 ALA B O 1
ATOM 4532 N N . ILE B 1 145 ? 5.983 53.381 77.152 1.00 63.16 145 ILE B N 1
ATOM 4533 C CA . ILE B 1 145 ? 5.140 52.710 76.128 1.00 63.55 145 ILE B CA 1
ATOM 4534 C C . ILE B 1 145 ? 5.518 51.246 75.936 1.00 63.99 145 ILE B C 1
ATOM 4535 O O . ILE B 1 145 ? 6.730 50.913 75.775 1.00 64.12 145 ILE B O 1
ATOM 4540 N N . LEU B 1 146 ? 4.516 50.363 75.887 1.00 63.91 146 LEU B N 1
ATOM 4541 C CA . LEU B 1 146 ? 4.800 48.990 75.455 1.00 64.22 146 LEU B CA 1
ATOM 4542 C C . LEU B 1 146 ? 4.361 48.839 74.024 1.00 65.06 146 LEU B C 1
ATOM 4543 O O . LEU B 1 146 ? 3.156 48.905 73.734 1.00 66.20 146 LEU B O 1
ATOM 4548 N N . ALA B 1 147 ? 5.329 48.637 73.134 1.00 64.94 147 ALA B N 1
ATOM 4549 C CA . ALA B 1 147 ? 5.059 48.476 71.711 1.00 64.64 147 ALA B CA 1
ATOM 4550 C C . ALA B 1 147 ? 5.144 47.013 71.335 1.00 64.72 147 ALA B C 1
ATOM 4551 O O . ALA B 1 147 ? 6.221 46.501 71.079 1.00 64.96 147 ALA B O 1
ATOM 4553 N N . ASN B 1 148 ? 4.021 46.310 71.325 1.00 64.82 148 ASN B N 1
ATOM 4554 C CA . ASN B 1 148 ? 4.056 44.892 70.985 1.00 64.83 148 ASN B CA 1
ATOM 4555 C C . ASN B 1 148 ? 3.963 44.705 69.486 1.00 65.57 148 ASN B C 1
ATOM 4556 O O . ASN B 1 148 ? 3.294 45.468 68.813 1.00 65.98 148 ASN B O 1
ATOM 4561 N N . GLU B 1 149 ? 4.663 43.708 68.961 1.00 66.20 149 GLU B N 1
ATOM 4562 C CA . GLU B 1 149 ? 4.588 43.356 67.556 1.00 66.46 149 GLU B CA 1
ATOM 4563 C C . GLU B 1 149 ? 4.658 41.846 67.407 1.00 66.66 149 GLU B C 1
ATOM 4564 O O . GLU B 1 149 ? 5.619 41.241 67.865 1.00 66.92 149 GLU B O 1
ATOM 4570 N N . PHE B 1 150 ? 3.656 41.248 66.759 1.00 66.84 150 PHE B N 1
ATOM 4571 C CA . PHE B 1 150 ? 3.547 39.780 66.612 1.00 67.06 150 PHE B CA 1
ATOM 4572 C C . PHE B 1 150 ? 4.621 39.151 65.735 1.00 67.18 150 PHE B C 1
ATOM 4573 O O . PHE B 1 150 ? 5.147 38.089 66.062 1.00 67.23 150 PHE B O 1
ATOM 4581 N N . SER B 1 151 ? 4.937 39.800 64.620 1.00 67.32 151 SER B N 1
ATOM 4582 C CA . SER B 1 151 ? 5.937 39.280 63.687 1.00 67.48 151 SER B CA 1
ATOM 4583 C C . SER B 1 151 ? 7.353 39.754 64.068 1.00 67.35 151 SER B C 1
ATOM 4584 O O . SER B 1 151 ? 7.624 40.942 64.200 1.00 67.12 151 SER B O 1
ATOM 4587 N N . ALA B 1 152 ? 8.246 38.790 64.235 1.00 67.66 152 ALA B N 1
ATOM 4588 C CA . ALA B 1 152 ? 9.651 39.026 64.578 1.00 67.77 152 ALA B CA 1
ATOM 4589 C C . ALA B 1 152 ? 10.378 39.942 63.609 1.00 67.82 152 ALA B C 1
ATOM 4590 O O . ALA B 1 152 ? 11.117 40.823 64.040 1.00 67.90 152 ALA B O 1
ATOM 4592 N N . SER B 1 153 ? 10.172 39.715 62.311 1.00 67.82 153 SER B N 1
ATOM 4593 C CA . SER B 1 153 ? 10.775 40.514 61.231 1.00 68.09 153 SER B CA 1
ATOM 4594 C C . SER B 1 153 ? 10.500 41.993 61.415 1.00 68.19 153 SER B C 1
ATOM 4595 O O . SER B 1 153 ? 11.355 42.846 61.203 1.00 68.48 153 SER B O 1
ATOM 4598 N N . ARG B 1 154 ? 9.272 42.293 61.805 1.00 68.17 154 ARG B N 1
ATOM 4599 C CA . ARG B 1 154 ? 8.801 43.660 61.805 1.00 67.90 154 ARG B CA 1
ATOM 4600 C C . ARG B 1 154 ? 9.158 44.384 63.068 1.00 67.83 154 ARG B C 1
ATOM 4601 O O . ARG B 1 154 ? 8.985 45.615 63.140 1.00 68.01 154 ARG B O 1
ATOM 4609 N N . VAL B 1 155 ? 9.655 43.635 64.056 1.00 67.45 155 VAL B N 1
ATOM 4610 C CA . VAL B 1 155 ? 10.172 44.230 65.298 1.00 66.99 155 VAL B CA 1
ATOM 4611 C C . VAL B 1 155 ? 11.437 45.039 65.025 1.00 66.83 155 VAL B C 1
ATOM 4612 O O . VAL B 1 155 ? 11.586 46.139 65.511 1.00 66.61 155 VAL B O 1
ATOM 4616 N N . LYS B 1 156 ? 12.346 44.479 64.238 1.00 66.98 156 LYS B N 1
ATOM 4617 C CA . LYS B 1 156 ? 13.606 45.127 63.903 1.00 66.98 156 LYS B CA 1
ATOM 4618 C C . LYS B 1 156 ? 13.349 46.404 63.124 1.00 66.71 156 LYS B C 1
ATOM 4619 O O . LYS B 1 156 ? 14.074 47.378 63.250 1.00 67.13 156 LYS B O 1
ATOM 4625 N N . VAL B 1 157 ? 12.286 46.409 62.338 1.00 66.35 157 VAL B N 1
ATOM 4626 C CA . VAL B 1 157 ? 11.882 47.596 61.603 1.00 65.81 157 VAL B CA 1
ATOM 4627 C C . VAL B 1 157 ? 11.408 48.633 62.584 1.00 65.70 157 VAL B C 1
ATOM 4628 O O . VAL B 1 157 ? 11.752 49.790 62.446 1.00 65.96 157 VAL B O 1
ATOM 4632 N N . LEU B 1 158 ? 10.644 48.204 63.589 1.00 65.99 158 LEU B N 1
ATOM 4633 C CA . LEU B 1 158 ? 10.089 49.102 64.637 1.00 65.73 158 LEU B CA 1
ATOM 4634 C C . LEU B 1 158 ? 11.207 49.774 65.382 1.00 65.58 158 LEU B C 1
ATOM 4635 O O . LEU B 1 158 ? 11.193 50.969 65.659 1.00 65.62 158 LEU B O 1
ATOM 4640 N N . HIS B 1 159 ? 12.180 48.958 65.712 1.00 65.53 159 HIS B N 1
ATOM 4641 C CA . HIS B 1 159 ? 13.272 49.385 66.522 1.00 65.70 159 HIS B CA 1
ATOM 4642 C C . HIS B 1 159 ? 14.082 50.428 65.780 1.00 65.41 159 HIS B C 1
ATOM 4643 O O . HIS B 1 159 ? 14.465 51.446 66.350 1.00 65.03 159 HIS B O 1
ATOM 4650 N N . ALA B 1 160 ? 14.344 50.152 64.503 1.00 65.50 160 ALA B N 1
ATOM 4651 C CA . ALA B 1 160 ? 15.042 51.085 63.616 1.00 65.39 160 ALA B CA 1
ATOM 4652 C C . ALA B 1 160 ? 14.312 52.436 63.671 1.00 65.62 160 ALA B C 1
ATOM 4653 O O . ALA B 1 160 ? 14.895 53.481 63.987 1.00 66.24 160 ALA B O 1
ATOM 4655 N N . ASN B 1 161 ? 13.014 52.399 63.420 1.00 65.14 161 ASN B N 1
ATOM 4656 C CA . ASN B 1 161 ? 12.226 53.596 63.391 1.00 64.92 161 ASN B CA 1
ATOM 4657 C C . ASN B 1 161 ? 12.190 54.383 64.661 1.00 64.58 161 ASN B C 1
ATOM 4658 O O . ASN B 1 161 ? 12.113 55.607 64.616 1.00 64.24 161 ASN B O 1
ATOM 4663 N N . ILE B 1 162 ? 12.194 53.672 65.792 1.00 64.25 162 ILE B N 1
ATOM 4664 C CA . ILE B 1 162 ? 12.166 54.310 67.101 1.00 63.66 162 ILE B CA 1
ATOM 4665 C C . ILE B 1 162 ? 13.500 55.002 67.289 1.00 64.38 162 ILE B C 1
ATOM 4666 O O . ILE B 1 162 ? 13.546 56.186 67.663 1.00 64.80 162 ILE B O 1
ATOM 4671 N N . SER B 1 163 ? 14.581 54.290 66.953 1.00 64.27 163 SER B N 1
ATOM 4672 C CA . SER B 1 163 ? 15.909 54.793 67.228 1.00 64.64 163 SER B CA 1
ATOM 4673 C C . SER B 1 163 ? 16.155 56.066 66.424 1.00 64.85 163 SER B C 1
ATOM 4674 O O . SER B 1 163 ? 16.802 57.026 66.889 1.00 65.00 163 SER B O 1
ATOM 4677 N N . ARG B 1 164 ? 15.599 56.060 65.227 1.00 64.99 164 ARG B N 1
ATOM 4678 C CA . ARG B 1 164 ? 15.717 57.153 64.279 1.00 64.69 164 ARG B CA 1
ATOM 4679 C C . ARG B 1 164 ? 15.139 58.405 64.926 1.00 65.05 164 ARG B C 1
ATOM 4680 O O . ARG B 1 164 ? 15.700 59.494 64.778 1.00 65.48 164 ARG B O 1
ATOM 4688 N N . CYS B 1 165 ? 14.039 58.257 65.651 1.00 64.97 165 CYS B N 1
ATOM 4689 C CA . CYS B 1 165 ? 13.376 59.445 66.161 1.00 66.10 165 CYS B CA 1
ATOM 4690 C C . CYS B 1 165 ? 13.834 59.804 67.531 1.00 65.71 165 CYS B C 1
ATOM 4691 O O . CYS B 1 165 ? 13.273 60.708 68.133 1.00 66.14 165 CYS B O 1
ATOM 4694 N N . GLY B 1 166 ? 14.815 59.080 68.040 1.00 65.39 166 GLY B N 1
ATOM 4695 C CA . GLY B 1 166 ? 15.344 59.398 69.338 1.00 65.34 166 GLY B CA 1
ATOM 4696 C C . GLY B 1 166 ? 14.310 59.306 70.442 1.00 65.22 166 GLY B C 1
ATOM 4697 O O . GLY B 1 166 ? 14.319 60.119 71.363 1.00 64.99 166 GLY B O 1
ATOM 4698 N N . ILE B 1 167 ? 13.429 58.309 70.329 1.00 65.10 167 ILE B N 1
ATOM 4699 C CA . ILE B 1 167 ? 12.475 57.917 71.367 1.00 64.79 167 ILE B CA 1
ATOM 4700 C C . ILE B 1 167 ? 13.180 57.046 72.411 1.00 65.27 167 ILE B C 1
ATOM 4701 O O . ILE B 1 167 ? 13.830 56.063 72.054 1.00 65.36 167 ILE B O 1
ATOM 4706 N N . SER B 1 168 ? 13.023 57.385 73.691 1.00 65.20 168 SER B N 1
ATOM 4707 C CA . SER B 1 168 ? 13.597 56.558 74.738 1.00 64.77 168 SER B CA 1
ATOM 4708 C C . SER B 1 168 ? 12.619 55.998 75.728 1.00 64.53 168 SER B C 1
ATOM 4709 O O . SER B 1 168 ? 13.057 55.295 76.626 1.00 65.14 168 SER B O 1
ATOM 4712 N N . ASN B 1 169 ? 11.323 56.274 75.594 1.00 63.61 169 ASN B N 1
ATOM 4713 C CA . ASN B 1 169 ? 10.364 55.729 76.533 1.00 62.74 169 ASN B CA 1
ATOM 4714 C C . ASN B 1 169 ? 9.622 54.499 76.024 1.00 62.46 169 ASN B C 1
ATOM 4715 O O . ASN B 1 169 ? 8.504 54.236 76.400 1.00 62.97 169 ASN B O 1
ATOM 4720 N N . VAL B 1 170 ? 10.259 53.701 75.201 1.00 62.48 170 VAL B N 1
ATOM 4721 C CA . VAL B 1 170 ? 9.558 52.559 74.607 1.00 62.40 170 VAL B CA 1
ATOM 4722 C C . VAL B 1 170 ? 10.167 51.247 75.031 1.00 63.29 170 VAL B C 1
ATOM 4723 O O . VAL B 1 170 ? 11.402 51.126 75.119 1.00 64.06 170 VAL B O 1
ATOM 4727 N N . ALA B 1 171 ? 9.322 50.263 75.305 1.00 63.37 171 ALA B N 1
ATOM 4728 C CA . ALA B 1 171 ? 9.841 48.912 75.430 1.00 64.12 171 ALA B CA 1
ATOM 4729 C C . ALA B 1 171 ? 9.177 48.059 74.346 1.00 64.62 171 ALA B C 1
ATOM 4730 O O . ALA B 1 171 ? 8.050 48.374 73.937 1.00 65.56 171 ALA B O 1
ATOM 4732 N N . LEU B 1 172 ? 9.837 47.002 73.868 1.00 64.19 172 LEU B N 1
ATOM 4733 C CA . LEU B 1 172 ? 9.194 46.149 72.873 1.00 63.79 172 LEU B CA 1
ATOM 4734 C C . LEU B 1 172 ? 8.957 44.763 73.403 1.00 64.42 172 LEU B C 1
ATOM 4735 O O . LEU B 1 172 ? 9.821 44.160 74.038 1.00 64.56 172 LEU B O 1
ATOM 4740 N N . THR B 1 173 ? 7.781 44.245 73.118 1.00 64.68 173 THR B N 1
ATOM 4741 C CA . THR B 1 173 ? 7.529 42.841 73.320 1.00 65.43 173 THR B CA 1
ATOM 4742 C C . THR B 1 173 ? 7.133 42.213 72.008 1.00 66.13 173 THR B C 1
ATOM 4743 O O . THR B 1 173 ? 6.780 42.922 71.051 1.00 66.46 173 THR B O 1
ATOM 4747 N N . HIS B 1 174 ? 7.159 40.879 71.991 1.00 66.71 174 HIS B N 1
ATOM 4748 C CA . HIS B 1 174 ? 6.835 40.094 70.834 1.00 66.55 174 HIS B CA 1
ATOM 4749 C C . HIS B 1 174 ? 5.865 39.019 71.272 1.00 66.88 174 HIS B C 1
ATOM 4750 O O . HIS B 1 174 ? 6.278 37.890 71.579 1.00 66.76 174 HIS B O 1
ATOM 4757 N N . PHE B 1 175 ? 4.579 39.385 71.324 1.00 66.99 175 PHE B N 1
ATOM 4758 C CA . PHE B 1 175 ? 3.521 38.453 71.745 1.00 67.54 175 PHE B CA 1
ATOM 4759 C C . PHE B 1 175 ? 2.319 38.472 70.860 1.00 67.79 175 PHE B C 1
ATOM 4760 O O . PHE B 1 175 ? 2.121 39.394 70.093 1.00 67.97 175 PHE B O 1
ATOM 4768 N N . ASP B 1 176 ? 1.483 37.461 71.028 1.00 68.15 176 ASP B N 1
ATOM 4769 C CA . ASP B 1 176 ? 0.232 37.404 70.322 1.00 68.53 176 ASP B CA 1
ATOM 4770 C C . ASP B 1 176 ? -0.871 38.201 70.997 1.00 68.54 176 ASP B C 1
ATOM 4771 O O . ASP B 1 176 ? -1.997 37.705 71.117 1.00 69.57 176 ASP B O 1
ATOM 4776 N N . GLY B 1 177 ? -0.599 39.429 71.411 1.00 67.97 177 GLY B N 1
ATOM 4777 C CA . GLY B 1 177 ? -1.694 40.368 71.681 1.00 67.27 177 GLY B CA 1
ATOM 4778 C C . GLY B 1 177 ? -2.812 39.892 72.599 1.00 67.31 177 GLY B C 1
ATOM 4779 O O . GLY B 1 177 ? -3.210 40.601 73.486 1.00 68.05 177 GLY B O 1
ATOM 4780 N N . ARG B 1 178 ? -3.355 38.705 72.392 1.00 67.28 178 ARG B N 1
ATOM 4781 C CA . ARG B 1 178 ? -4.404 38.169 73.269 1.00 67.22 178 ARG B CA 1
ATOM 4782 C C . ARG B 1 178 ? -3.885 37.879 74.669 1.00 67.18 178 ARG B C 1
ATOM 4783 O O . ARG B 1 178 ? -4.633 37.836 75.634 1.00 66.79 178 ARG B O 1
ATOM 4791 N N . VAL B 1 179 ? -2.592 37.631 74.758 1.00 67.52 179 VAL B N 1
ATOM 4792 C CA . VAL B 1 179 ? -1.952 37.327 76.025 1.00 67.51 179 VAL B CA 1
ATOM 4793 C C . VAL B 1 179 ? -2.169 38.417 77.065 1.00 67.24 179 VAL B C 1
ATOM 4794 O O . VAL B 1 179 ? -2.352 38.100 78.225 1.00 67.70 179 VAL B O 1
ATOM 4798 N N . PHE B 1 180 ? -2.192 39.676 76.635 1.00 66.55 180 PHE B N 1
ATOM 4799 C CA . PHE B 1 180 ? -2.030 40.804 77.540 1.00 66.32 180 PHE B CA 1
ATOM 4800 C C . PHE B 1 180 ? -3.013 40.891 78.702 1.00 66.34 180 PHE B C 1
ATOM 4801 O O . PHE B 1 180 ? -2.588 41.061 79.870 1.00 66.27 180 PHE B O 1
ATOM 4809 N N . GLY B 1 181 ? -4.300 40.755 78.382 1.00 65.98 181 GLY B N 1
ATOM 4810 C CA . GLY B 1 181 ? -5.364 40.859 79.369 1.00 66.12 181 GLY B CA 1
ATOM 4811 C C . GLY B 1 181 ? -5.218 40.026 80.642 1.00 66.56 181 GLY B C 1
ATOM 4812 O O . GLY B 1 181 ? -5.719 40.392 81.704 1.00 67.19 181 GLY B O 1
ATOM 4813 N N . ALA B 1 182 ? -4.566 38.884 80.547 1.00 66.29 182 ALA B N 1
ATOM 4814 C CA . ALA B 1 182 ? -4.471 38.006 81.673 1.00 66.02 182 ALA B CA 1
ATOM 4815 C C . ALA B 1 182 ? -3.093 38.165 82.272 1.00 66.04 182 ALA B C 1
ATOM 4816 O O . ALA B 1 182 ? -2.919 38.018 83.462 1.00 66.10 182 ALA B O 1
ATOM 4818 N N . ALA B 1 183 ? -2.125 38.481 81.419 1.00 66.11 183 ALA B N 1
ATOM 4819 C CA . ALA B 1 183 ? -0.707 38.601 81.759 1.00 65.67 183 ALA B CA 1
ATOM 4820 C C . ALA B 1 183 ? -0.432 39.791 82.643 1.00 65.73 183 ALA B C 1
ATOM 4821 O O . ALA B 1 183 ? 0.465 39.753 83.471 1.00 65.57 183 ALA B O 1
ATOM 4823 N N . VAL B 1 184 ? -1.187 40.868 82.400 1.00 65.70 184 VAL B N 1
ATOM 4824 C CA . VAL B 1 184 ? -0.901 42.180 82.944 1.00 65.08 184 VAL B CA 1
ATOM 4825 C C . VAL B 1 184 ? -2.209 42.948 83.164 1.00 65.18 184 VAL B C 1
ATOM 4826 O O . VAL B 1 184 ? -2.384 44.038 82.603 1.00 64.94 184 VAL B O 1
ATOM 4830 N N . PRO B 1 185 ? -3.115 42.402 83.983 1.00 65.33 185 PRO B N 1
ATOM 4831 C CA . PRO B 1 185 ? -4.419 43.004 84.245 1.00 65.33 185 PRO B CA 1
ATOM 4832 C C . PRO B 1 185 ? -4.518 44.508 84.191 1.00 65.60 185 PRO B C 1
ATOM 4833 O O . PRO B 1 185 ? -4.426 45.026 83.110 1.00 67.25 185 PRO B O 1
ATOM 4837 N N . GLU B 1 186 ? -4.714 45.243 85.263 1.00 65.03 186 GLU B N 1
ATOM 4838 C CA . GLU B 1 186 ? -5.092 46.653 85.042 1.00 64.84 186 GLU B CA 1
ATOM 4839 C C . GLU B 1 186 ? -3.912 47.607 84.903 1.00 65.13 186 GLU B C 1
ATOM 4840 O O . GLU B 1 186 ? -3.795 48.576 85.642 1.00 65.09 186 GLU B O 1
ATOM 4854 N N . PHE B 1 188 ? -2.448 49.468 82.125 1.00 64.94 188 PHE B N 1
ATOM 4855 C CA . PHE B 1 188 ? -2.238 50.556 81.220 1.00 64.18 188 PHE B CA 1
ATOM 4856 C C . PHE B 1 188 ? -3.310 51.595 81.376 1.00 64.24 188 PHE B C 1
ATOM 4857 O O . PHE B 1 188 ? -4.478 51.285 81.526 1.00 64.03 188 PHE B O 1
ATOM 4865 N N . ASP B 1 189 ? -2.916 52.844 81.336 1.00 64.73 189 ASP B N 1
ATOM 4866 C CA . ASP B 1 189 ? -3.901 53.876 81.464 1.00 65.75 189 ASP B CA 1
ATOM 4867 C C . ASP B 1 189 ? -4.392 54.344 80.088 1.00 65.60 189 ASP B C 1
ATOM 4868 O O . ASP B 1 189 ? -5.415 55.057 79.989 1.00 66.01 189 ASP B O 1
ATOM 4873 N N . ALA B 1 190 ? -3.695 53.889 79.039 1.00 64.78 190 ALA B N 1
ATOM 4874 C CA . ALA B 1 190 ? -4.227 53.966 77.672 1.00 64.83 190 ALA B CA 1
ATOM 4875 C C . ALA B 1 190 ? -3.712 52.835 76.778 1.00 64.98 190 ALA B C 1
ATOM 4876 O O . ALA B 1 190 ? -2.532 52.425 76.910 1.00 65.42 190 ALA B O 1
ATOM 4878 N N . ILE B 1 191 ? -4.574 52.338 75.870 1.00 64.39 191 ILE B N 1
ATOM 4879 C CA . ILE B 1 191 ? -4.154 51.292 74.907 1.00 63.75 191 ILE B CA 1
ATOM 4880 C C . ILE B 1 191 ? -4.673 51.562 73.519 1.00 63.91 191 ILE B C 1
ATOM 4881 O O . ILE B 1 191 ? -5.838 51.902 73.344 1.00 64.07 191 ILE B O 1
ATOM 4886 N N . LEU B 1 192 ? -3.830 51.394 72.515 1.00 63.83 192 LEU B N 1
ATOM 4887 C CA . LEU B 1 192 ? -4.279 51.572 71.135 1.00 63.51 192 LEU B CA 1
ATOM 4888 C C . LEU B 1 192 ? -4.324 50.233 70.491 1.00 63.82 192 LEU B C 1
ATOM 4889 O O . LEU B 1 192 ? -3.277 49.620 70.249 1.00 64.82 192 LEU B O 1
ATOM 4894 N N . LEU B 1 193 ? -5.514 49.734 70.234 1.00 63.88 193 LEU B N 1
ATOM 4895 C CA . LEU B 1 193 ? -5.561 48.485 69.555 1.00 64.28 193 LEU B CA 1
ATOM 4896 C C . LEU B 1 193 ? -6.012 48.752 68.144 1.00 65.09 193 LEU B C 1
ATOM 4897 O O . LEU B 1 193 ? -7.183 49.037 67.871 1.00 65.48 193 LEU B O 1
ATOM 4902 N N . ASP B 1 194 ? -5.032 48.676 67.260 1.00 66.02 194 ASP B N 1
ATOM 4903 C CA . ASP B 1 194 ? -5.232 48.848 65.853 1.00 66.76 194 ASP B CA 1
ATOM 4904 C C . ASP B 1 194 ? -5.213 47.466 65.165 1.00 67.08 194 ASP B C 1
ATOM 4905 O O . ASP B 1 194 ? -4.166 46.962 64.716 1.00 66.59 194 ASP B O 1
ATOM 4910 N N . ALA B 1 195 ? -6.403 46.864 65.092 1.00 67.55 195 ALA B N 1
ATOM 4911 C CA . ALA B 1 195 ? -6.541 45.415 64.886 1.00 67.41 195 ALA B CA 1
ATOM 4912 C C . ALA B 1 195 ? -6.318 44.963 63.442 1.00 67.66 195 ALA B C 1
ATOM 4913 O O . ALA B 1 195 ? -6.865 45.561 62.492 1.00 67.93 195 ALA B O 1
ATOM 4915 N N . PRO B 1 196 ? -5.471 43.944 63.283 1.00 67.66 196 PRO B N 1
ATOM 4916 C CA . PRO B 1 196 ? -5.456 43.134 62.098 1.00 67.55 196 PRO B CA 1
ATOM 4917 C C . PRO B 1 196 ? -6.876 42.884 61.615 1.00 67.56 196 PRO B C 1
ATOM 4918 O O . PRO B 1 196 ? -7.687 42.353 62.368 1.00 67.47 196 PRO B O 1
ATOM 4922 N N . CYS B 1 197 ? -7.151 43.296 60.376 1.00 67.58 197 CYS B N 1
ATOM 4923 C CA . CYS B 1 197 ? -8.497 43.307 59.809 1.00 67.61 197 CYS B CA 1
ATOM 4924 C C . CYS B 1 197 ? -8.479 42.854 58.327 1.00 67.55 197 CYS B C 1
ATOM 4925 O O . CYS B 1 197 ? -7.490 42.269 57.862 1.00 67.77 197 CYS B O 1
ATOM 4928 N N . SER B 1 198 ? -9.566 43.133 57.599 1.00 67.21 198 SER B N 1
ATOM 4929 C CA . SER B 1 198 ? -9.722 42.750 56.193 1.00 66.68 198 SER B CA 1
ATOM 4930 C C . SER B 1 198 ? -9.091 43.743 55.184 1.00 66.56 198 SER B C 1
ATOM 4931 O O . SER B 1 198 ? -9.087 43.500 53.979 1.00 66.45 198 SER B O 1
ATOM 4934 N N . GLY B 1 199 ? -8.589 44.867 55.678 1.00 66.43 199 GLY B N 1
ATOM 4935 C CA . GLY B 1 199 ? -7.804 45.782 54.854 1.00 66.37 199 GLY B CA 1
ATOM 4936 C C . GLY B 1 199 ? -8.497 46.419 53.669 1.00 65.91 199 GLY B C 1
ATOM 4937 O O . GLY B 1 199 ? -7.854 46.761 52.681 1.00 65.70 199 GLY B O 1
ATOM 4938 N N . GLU B 1 200 ? -9.806 46.602 53.794 1.00 66.01 200 GLU B N 1
ATOM 4939 C CA . GLU B 1 200 ? -10.649 47.136 52.716 1.00 66.05 200 GLU B CA 1
ATOM 4940 C C . GLU B 1 200 ? -10.399 48.622 52.485 1.00 66.37 200 GLU B C 1
ATOM 4941 O O . GLU B 1 200 ? -10.652 49.152 51.396 1.00 66.32 200 GLU B O 1
ATOM 4947 N N . GLY B 1 201 ? -9.913 49.295 53.522 1.00 66.57 201 GLY B N 1
ATOM 4948 C CA . GLY B 1 201 ? -9.504 50.688 53.391 1.00 67.10 201 GLY B CA 1
ATOM 4949 C C . GLY B 1 201 ? -8.164 50.821 52.675 1.00 67.36 201 GLY B C 1
ATOM 4950 O O . GLY B 1 201 ? -7.815 51.896 52.177 1.00 67.81 201 GLY B O 1
ATOM 4951 N N . VAL B 1 202 ? -7.442 49.705 52.598 1.00 67.36 202 VAL B N 1
ATOM 4952 C CA . VAL B 1 202 ? -6.084 49.623 52.061 1.00 67.21 202 VAL B CA 1
ATOM 4953 C C . VAL B 1 202 ? -6.010 49.541 50.522 1.00 67.13 202 VAL B C 1
ATOM 4954 O O . VAL B 1 202 ? -4.901 49.483 49.979 1.00 67.43 202 VAL B O 1
ATOM 4958 N N . VAL B 1 203 ? -7.144 49.536 49.809 1.00 66.77 203 VAL B N 1
ATOM 4959 C CA . VAL B 1 203 ? -7.068 49.373 48.335 1.00 66.67 203 VAL B CA 1
ATOM 4960 C C . VAL B 1 203 ? -6.361 50.512 47.623 1.00 66.75 203 VAL B C 1
ATOM 4961 O O . VAL B 1 203 ? -5.804 50.321 46.554 1.00 66.99 203 VAL B O 1
ATOM 4965 N N . ARG B 1 204 ? -6.378 51.696 48.216 1.00 66.97 204 ARG B N 1
ATOM 4966 C CA . ARG B 1 204 ? -5.659 52.829 47.649 1.00 67.34 204 ARG B CA 1
ATOM 4967 C C . ARG B 1 204 ? -4.129 52.614 47.603 1.00 67.88 204 ARG B C 1
ATOM 4968 O O . ARG B 1 204 ? -3.503 52.965 46.587 1.00 67.93 204 ARG B O 1
ATOM 4976 N N . LYS B 1 205 ? -3.525 52.050 48.666 1.00 68.61 205 LYS B N 1
ATOM 4977 C CA . LYS B 1 205 ? -2.066 51.748 48.622 1.00 69.11 205 LYS B CA 1
ATOM 4978 C C . LYS B 1 205 ? -1.721 50.529 47.751 1.00 69.32 205 LYS B C 1
ATOM 4979 O O . LYS B 1 205 ? -0.741 50.559 46.995 1.00 69.44 205 LYS B O 1
ATOM 4985 N N . ASP B 1 206 ? -2.496 49.449 47.858 1.00 69.47 206 ASP B N 1
ATOM 4986 C CA . ASP B 1 206 ? -2.333 48.374 46.868 1.00 69.42 206 ASP B CA 1
ATOM 4987 C C . ASP B 1 206 ? -3.637 47.918 46.227 1.00 69.21 206 ASP B C 1
ATOM 4988 O O . ASP B 1 206 ? -4.620 47.557 46.900 1.00 69.13 206 ASP B O 1
ATOM 4993 N N . PRO B 1 207 ? -3.625 47.946 44.896 1.00 69.09 207 PRO B N 1
ATOM 4994 C CA . PRO B 1 207 ? -4.844 47.774 44.121 1.00 68.91 207 PRO B CA 1
ATOM 4995 C C . PRO B 1 207 ? -5.386 46.336 44.168 1.00 68.94 207 PRO B C 1
ATOM 4996 O O . PRO B 1 207 ? -6.468 46.077 43.615 1.00 68.94 207 PRO B O 1
ATOM 5000 N N . ASP B 1 208 ? -4.656 45.413 44.814 1.00 68.80 208 ASP B N 1
ATOM 5001 C CA . ASP B 1 208 ? -5.111 44.010 44.930 1.00 68.78 208 ASP B CA 1
ATOM 5002 C C . ASP B 1 208 ? -5.207 43.563 46.394 1.00 68.59 208 ASP B C 1
ATOM 5003 O O . ASP B 1 208 ? -5.413 42.376 46.680 1.00 68.20 208 ASP B O 1
ATOM 5008 N N . ALA B 1 209 ? -5.094 44.525 47.314 1.00 68.59 209 ALA B N 1
ATOM 5009 C CA . ALA B 1 209 ? -5.034 44.222 48.763 1.00 68.67 209 ALA B CA 1
ATOM 5010 C C . ALA B 1 209 ? -5.995 43.117 49.222 1.00 68.80 209 ALA B C 1
ATOM 5011 O O . ALA B 1 209 ? -5.551 42.124 49.807 1.00 69.25 209 ALA B O 1
ATOM 5013 N N . LEU B 1 210 ? -7.291 43.260 48.943 1.00 68.57 210 LEU B N 1
ATOM 5014 C CA . LEU B 1 210 ? -8.272 42.355 49.555 1.00 68.08 210 LEU B CA 1
ATOM 5015 C C . LEU B 1 210 ? -8.289 40.984 48.896 1.00 67.84 210 LEU B C 1
ATOM 5016 O O . LEU B 1 210 ? -8.277 39.982 49.607 1.00 67.68 210 LEU B O 1
ATOM 5021 N N . LYS B 1 211 ? -8.268 40.964 47.556 1.00 67.57 211 LYS B N 1
ATOM 5022 C CA . LYS B 1 211 ? -8.397 39.758 46.684 1.00 67.23 211 LYS B CA 1
ATOM 5023 C C . LYS B 1 211 ? -8.819 38.421 47.345 1.00 67.11 211 LYS B C 1
ATOM 5024 O O . LYS B 1 211 ? -9.695 37.721 46.835 1.00 66.95 211 LYS B O 1
ATOM 5030 N N . ASN B 1 212 ? -8.167 38.085 48.456 1.00 67.24 212 ASN B N 1
ATOM 5031 C CA . ASN B 1 212 ? -8.498 36.965 49.368 1.00 67.26 212 ASN B CA 1
ATOM 5032 C C . ASN B 1 212 ? -9.689 37.270 50.332 1.00 66.72 212 ASN B C 1
ATOM 5033 O O . ASN B 1 212 ? -9.761 36.718 51.451 1.00 66.15 212 ASN B O 1
ATOM 5038 N N . TRP B 1 213 ? -10.601 38.147 49.895 1.00 66.25 213 TRP B N 1
ATOM 5039 C CA . TRP B 1 213 ? -11.694 38.672 50.723 1.00 65.86 213 TRP B CA 1
ATOM 5040 C C . TRP B 1 213 ? -12.871 37.729 50.711 1.00 65.73 213 TRP B C 1
ATOM 5041 O O . TRP B 1 213 ? -13.297 37.319 49.646 1.00 65.77 213 TRP B O 1
ATOM 5052 N N . SER B 1 214 ? -13.410 37.413 51.887 1.00 65.73 214 SER B N 1
ATOM 5053 C CA . SER B 1 214 ? -14.631 36.595 52.002 1.00 65.76 214 SER B CA 1
ATOM 5054 C C . SER B 1 214 ? -15.336 36.785 53.362 1.00 65.83 214 SER B C 1
ATOM 5055 O O . SER B 1 214 ? -14.672 36.846 54.412 1.00 65.52 214 SER B O 1
ATOM 5058 N N . PRO B 1 215 ? -16.673 36.870 53.342 1.00 65.95 215 PRO B N 1
ATOM 5059 C CA . PRO B 1 215 ? -17.460 37.109 54.566 1.00 66.12 215 PRO B CA 1
ATOM 5060 C C . PRO B 1 215 ? -17.177 36.118 55.698 1.00 66.35 215 PRO B C 1
ATOM 5061 O O . PRO B 1 215 ? -17.260 36.492 56.877 1.00 66.08 215 PRO B O 1
ATOM 5065 N N . GLU B 1 216 ? -16.855 34.873 55.321 1.00 66.67 216 GLU B N 1
ATOM 5066 C CA . GLU B 1 216 ? -16.442 33.820 56.253 1.00 66.94 216 GLU B CA 1
ATOM 5067 C C . GLU B 1 216 ? -15.033 34.140 56.785 1.00 67.08 216 GLU B C 1
ATOM 5068 O O . GLU B 1 216 ? -14.813 34.201 58.005 1.00 67.12 216 GLU B O 1
ATOM 5074 N N . SER B 1 217 ? -14.091 34.382 55.874 1.00 67.02 217 SER B N 1
ATOM 5075 C CA . SER B 1 217 ? -12.774 34.836 56.285 1.00 67.20 217 SER B CA 1
ATOM 5076 C C . SER B 1 217 ? -12.885 36.093 57.153 1.00 67.20 217 SER B C 1
ATOM 5077 O O . SER B 1 217 ? -11.942 36.434 57.863 1.00 67.30 217 SER B O 1
ATOM 5080 N N . ASN B 1 218 ? -14.028 36.778 57.069 1.00 67.09 218 ASN B N 1
ATOM 5081 C CA . ASN B 1 218 ? -14.321 37.970 57.872 1.00 67.02 218 ASN B CA 1
ATOM 5082 C C . ASN B 1 218 ? -14.790 37.610 59.265 1.00 66.98 218 ASN B C 1
ATOM 5083 O O . ASN B 1 218 ? -14.358 38.209 60.256 1.00 66.95 218 ASN B O 1
ATOM 5088 N N . GLN B 1 219 ? -15.723 36.666 59.336 1.00 66.82 219 GLN B N 1
ATOM 5089 C CA . GLN B 1 219 ? -16.251 36.245 60.621 1.00 66.92 219 GLN B CA 1
ATOM 5090 C C . GLN B 1 219 ? -15.105 35.821 61.547 1.00 66.80 219 GLN B C 1
ATOM 5091 O O . GLN B 1 219 ? -15.096 36.158 62.731 1.00 66.54 219 GLN B O 1
ATOM 5097 N N . GLU B 1 220 ? -14.132 35.112 60.967 1.00 66.72 220 GLU B N 1
ATOM 5098 C CA . GLU B 1 220 ? -12.928 34.620 61.649 1.00 66.60 220 GLU B CA 1
ATOM 5099 C C . GLU B 1 220 ? -12.039 35.758 62.130 1.00 65.97 220 GLU B C 1
ATOM 5100 O O . GLU B 1 220 ? -11.601 35.764 63.285 1.00 65.84 220 GLU B O 1
ATOM 5106 N N . ILE B 1 221 ? -11.747 36.699 61.233 1.00 65.38 221 ILE B N 1
ATOM 5107 C CA . ILE B 1 221 ? -10.940 37.851 61.605 1.00 65.12 221 ILE B CA 1
ATOM 5108 C C . ILE B 1 221 ? -11.634 38.637 62.723 1.00 65.46 221 ILE B C 1
ATOM 5109 O O . ILE B 1 221 ? -10.966 39.119 63.643 1.00 65.36 221 ILE B O 1
ATOM 5114 N N . ALA B 1 222 ? -12.968 38.741 62.640 1.00 65.65 222 ALA B N 1
ATOM 5115 C CA . ALA B 1 222 ? -13.793 39.382 63.669 1.00 65.47 222 ALA B CA 1
ATOM 5116 C C . ALA B 1 222 ? -13.711 38.640 64.993 1.00 65.42 222 ALA B C 1
ATOM 5117 O O . ALA B 1 222 ? -13.651 39.257 66.050 1.00 65.70 222 ALA B O 1
ATOM 5119 N N . ALA B 1 223 ? -13.702 37.314 64.937 1.00 65.34 223 ALA B N 1
ATOM 5120 C CA . ALA B 1 223 ? -13.518 36.518 66.152 1.00 65.09 223 ALA B CA 1
ATOM 5121 C C . ALA B 1 223 ? -12.208 36.880 66.851 1.00 64.86 223 ALA B C 1
ATOM 5122 O O . ALA B 1 223 ? -12.213 37.115 68.054 1.00 64.89 223 ALA B O 1
ATOM 5124 N N . THR B 1 224 ? -11.111 36.932 66.095 1.00 64.42 224 THR B N 1
ATOM 5125 C CA . THR B 1 224 ? -9.820 37.367 66.620 1.00 64.11 224 THR B CA 1
ATOM 5126 C C . THR B 1 224 ? -9.894 38.799 67.162 1.00 64.17 224 THR B C 1
ATOM 5127 O O . THR B 1 224 ? -9.333 39.095 68.219 1.00 63.86 224 THR B O 1
ATOM 5131 N N . GLN B 1 225 ? -10.612 39.664 66.448 1.00 64.26 225 GLN B N 1
ATOM 5132 C CA . GLN B 1 225 ? -10.773 41.050 66.848 1.00 64.45 225 GLN B CA 1
ATOM 5133 C C . GLN B 1 225 ? -11.494 41.191 68.178 1.00 64.57 225 GLN B C 1
ATOM 5134 O O . GLN B 1 225 ? -11.176 42.089 68.960 1.00 64.96 225 GLN B O 1
ATOM 5140 N N . ARG B 1 226 ? -12.435 40.298 68.459 1.00 64.13 226 ARG B N 1
ATOM 5141 C CA . ARG B 1 226 ? -13.042 40.280 69.772 1.00 63.84 226 ARG B CA 1
ATOM 5142 C C . ARG B 1 226 ? -12.073 39.886 70.877 1.00 63.64 226 ARG B C 1
ATOM 5143 O O . ARG B 1 226 ? -11.953 40.579 71.857 1.00 63.45 226 ARG B O 1
ATOM 5151 N N . GLU B 1 227 ? -11.373 38.780 70.696 1.00 63.55 227 GLU B N 1
ATOM 5152 C CA . GLU B 1 227 ? -10.375 38.295 71.643 1.00 63.67 227 GLU B CA 1
ATOM 5153 C C . GLU B 1 227 ? -9.331 39.342 71.959 1.00 63.68 227 GLU B C 1
ATOM 5154 O O . GLU B 1 227 ? -8.896 39.483 73.114 1.00 63.73 227 GLU B O 1
ATOM 5160 N N . LEU B 1 228 ? -8.916 40.046 70.907 1.00 63.37 228 LEU B N 1
ATOM 5161 C CA . LEU B 1 228 ? -7.910 41.084 71.000 1.00 62.84 228 LEU B CA 1
ATOM 5162 C C . LEU B 1 228 ? -8.395 42.188 71.914 1.00 62.89 228 LEU B C 1
ATOM 5163 O O . LEU B 1 228 ? -7.677 42.622 72.828 1.00 62.87 228 LEU B O 1
ATOM 5168 N N . ILE B 1 229 ? -9.633 42.619 71.676 1.00 62.80 229 ILE B N 1
ATOM 5169 C CA . ILE B 1 229 ? -10.187 43.777 72.378 1.00 62.59 229 ILE B CA 1
ATOM 5170 C C . ILE B 1 229 ? -10.509 43.416 73.796 1.00 62.67 229 ILE B C 1
ATOM 5171 O O . ILE B 1 229 ? -10.347 44.231 74.675 1.00 63.11 229 ILE B O 1
ATOM 5176 N N . ASP B 1 230 ? -10.946 42.183 74.018 1.00 62.73 230 ASP B N 1
ATOM 5177 C CA . ASP B 1 230 ? -11.153 41.662 75.369 1.00 62.63 230 ASP B CA 1
ATOM 5178 C C . ASP B 1 230 ? -9.825 41.704 76.112 1.00 62.77 230 ASP B C 1
ATOM 5179 O O . ASP B 1 230 ? -9.741 42.298 77.186 1.00 62.73 230 ASP B O 1
ATOM 5184 N N . SER B 1 231 ? -8.788 41.086 75.527 1.00 62.59 231 SER B N 1
ATOM 5185 C CA . SER B 1 231 ? -7.460 41.107 76.118 1.00 61.94 231 SER B CA 1
ATOM 5186 C C . SER B 1 231 ? -7.100 42.537 76.452 1.00 62.08 231 SER B C 1
ATOM 5187 O O . SER B 1 231 ? -6.809 42.832 77.604 1.00 62.79 231 SER B O 1
ATOM 5190 N N . ALA B 1 232 ? -7.160 43.431 75.468 1.00 61.60 232 ALA B N 1
ATOM 5191 C CA . ALA B 1 232 ? -6.841 44.827 75.695 1.00 61.10 232 ALA B CA 1
ATOM 5192 C C . ALA B 1 232 ? -7.680 45.470 76.820 1.00 61.17 232 ALA B C 1
ATOM 5193 O O . ALA B 1 232 ? -7.148 46.156 77.682 1.00 61.62 232 ALA B O 1
ATOM 5195 N N . PHE B 1 233 ? -8.982 45.243 76.823 1.00 60.61 233 PHE B N 1
ATOM 5196 C CA . PHE B 1 233 ? -9.838 45.828 77.826 1.00 60.25 233 PHE B CA 1
ATOM 5197 C C . PHE B 1 233 ? -9.423 45.409 79.214 1.00 60.88 233 PHE B C 1
ATOM 5198 O O . PHE B 1 233 ? -9.535 46.162 80.168 1.00 61.13 233 PHE B O 1
ATOM 5206 N N . HIS B 1 234 ? -8.964 44.166 79.318 1.00 61.18 234 HIS B N 1
ATOM 5207 C CA . HIS B 1 234 ? -8.591 43.567 80.575 1.00 60.71 234 HIS B CA 1
ATOM 5208 C C . HIS B 1 234 ? -7.279 44.152 81.031 1.00 61.06 234 HIS B C 1
ATOM 5209 O O . HIS B 1 234 ? -7.040 44.261 82.227 1.00 61.68 234 HIS B O 1
ATOM 5216 N N . ALA B 1 235 ? -6.452 44.539 80.071 1.00 61.09 235 ALA B N 1
ATOM 5217 C CA . ALA B 1 235 ? -5.151 45.106 80.339 1.00 61.83 235 ALA B CA 1
ATOM 5218 C C . ALA B 1 235 ? -5.215 46.615 80.704 1.00 62.61 235 ALA B C 1
ATOM 5219 O O . ALA B 1 235 ? -4.208 47.228 81.073 1.00 63.19 235 ALA B O 1
ATOM 5221 N N . LEU B 1 236 ? -6.402 47.197 80.627 1.00 63.20 236 LEU B N 1
ATOM 5222 C CA . LEU B 1 236 ? -6.581 48.641 80.797 1.00 63.47 236 LEU B CA 1
ATOM 5223 C C . LEU B 1 236 ? -7.144 48.979 82.176 1.00 64.61 236 LEU B C 1
ATOM 5224 O O . LEU B 1 236 ? -8.248 48.496 82.550 1.00 64.56 236 LEU B O 1
ATOM 5229 N N . ARG B 1 237 ? -6.405 49.815 82.931 1.00 65.07 237 ARG B N 1
ATOM 5230 C CA . ARG B 1 237 ? -6.803 50.128 84.299 1.00 65.27 237 ARG B CA 1
ATOM 5231 C C . ARG B 1 237 ? -8.095 50.886 84.217 1.00 65.21 237 ARG B C 1
ATOM 5232 O O . ARG B 1 237 ? -8.384 51.521 83.190 1.00 65.57 237 ARG B O 1
ATOM 5240 N N . PRO B 1 238 ? -8.916 50.767 85.254 1.00 64.76 238 PRO B N 1
ATOM 5241 C CA . PRO B 1 238 ? -10.153 51.512 85.301 1.00 64.56 238 PRO B CA 1
ATOM 5242 C C . PRO B 1 238 ? -9.848 53.002 85.213 1.00 64.73 238 PRO B C 1
ATOM 5243 O O . PRO B 1 238 ? -8.839 53.484 85.780 1.00 64.84 238 PRO B O 1
ATOM 5247 N N . GLY B 1 239 ? -10.718 53.724 84.512 1.00 64.59 239 GLY B N 1
ATOM 5248 C CA . GLY B 1 239 ? -10.521 55.133 84.235 1.00 64.44 239 GLY B CA 1
ATOM 5249 C C . GLY B 1 239 ? -9.908 55.322 82.854 1.00 64.48 239 GLY B C 1
ATOM 5250 O O . GLY B 1 239 ? -10.085 56.347 82.232 1.00 64.26 239 GLY B O 1
ATOM 5251 N N . GLY B 1 240 ? -9.194 54.316 82.370 1.00 64.92 240 GLY B N 1
ATOM 5252 C CA . GLY B 1 240 ? -8.384 54.431 81.151 1.00 65.04 240 GLY B CA 1
ATOM 5253 C C . GLY B 1 240 ? -9.172 54.379 79.859 1.00 64.84 240 GLY B C 1
ATOM 5254 O O . GLY B 1 240 ? -10.325 53.963 79.820 1.00 65.37 240 GLY B O 1
ATOM 5255 N N . THR B 1 241 ? -8.492 54.743 78.793 1.00 64.57 241 THR B N 1
ATOM 5256 C CA . THR B 1 241 ? -9.061 55.008 77.506 1.00 63.94 241 THR B CA 1
ATOM 5257 C C . THR B 1 241 ? -8.473 53.980 76.610 1.00 63.73 241 THR B C 1
ATOM 5258 O O . THR B 1 241 ? -7.272 53.665 76.708 1.00 64.42 241 THR B O 1
ATOM 5262 N N . LEU B 1 242 ? -9.305 53.433 75.742 1.00 63.21 242 LEU B N 1
ATOM 5263 C CA . LEU B 1 242 ? -8.854 52.415 74.816 1.00 62.91 242 LEU B CA 1
ATOM 5264 C C . LEU B 1 242 ? -9.263 52.808 73.438 1.00 63.15 242 LEU B C 1
ATOM 5265 O O . LEU B 1 242 ? -10.439 53.016 73.209 1.00 64.68 242 LEU B O 1
ATOM 5270 N N . VAL B 1 243 ? -8.333 52.898 72.507 1.00 62.99 243 VAL B N 1
ATOM 5271 C CA . VAL B 1 243 ? -8.752 53.142 71.126 1.00 62.88 243 VAL B CA 1
ATOM 5272 C C . VAL B 1 243 ? -8.746 51.889 70.252 1.00 62.86 243 VAL B C 1
ATOM 5273 O O . VAL B 1 243 ? -7.792 51.129 70.203 1.00 63.27 243 VAL B O 1
ATOM 5277 N N . TYR B 1 244 ? -9.833 51.676 69.560 1.00 62.88 244 TYR B N 1
ATOM 5278 C CA . TYR B 1 244 ? -9.922 50.549 68.673 1.00 62.67 244 TYR B CA 1
ATOM 5279 C C . TYR B 1 244 ? -10.049 51.084 67.267 1.00 62.60 244 TYR B C 1
ATOM 5280 O O . TYR B 1 244 ? -10.910 51.900 66.973 1.00 62.99 244 TYR B O 1
ATOM 5289 N N . SER B 1 245 ? -9.183 50.636 66.387 1.00 62.75 245 SER B N 1
ATOM 5290 C CA . SER B 1 245 ? -9.255 51.058 65.004 1.00 62.71 245 SER B CA 1
ATOM 5291 C C . SER B 1 245 ? -8.927 49.906 64.073 1.00 63.09 245 SER B C 1
ATOM 5292 O O . SER B 1 245 ? -8.197 48.970 64.456 1.00 63.27 245 SER B O 1
ATOM 5295 N N . THR B 1 246 ? -9.469 49.980 62.862 1.00 63.09 246 THR B N 1
ATOM 5296 C CA . THR B 1 246 ? -9.093 49.078 61.767 1.00 63.39 246 THR B CA 1
ATOM 5297 C C . THR B 1 246 ? -9.017 49.866 60.479 1.00 64.18 246 THR B C 1
ATOM 5298 O O . THR B 1 246 ? -9.513 51.000 60.372 1.00 64.34 246 THR B O 1
ATOM 5302 N N . CYS B 1 247 ? -8.439 49.258 59.459 1.00 64.72 247 CYS B N 1
ATOM 5303 C CA . CYS B 1 247 ? -8.533 49.918 58.185 1.00 65.60 247 CYS B CA 1
ATOM 5304 C C . CYS B 1 247 ? -9.411 49.130 57.229 1.00 65.55 247 CYS B C 1
ATOM 5305 O O . CYS B 1 247 ? -9.152 49.050 56.032 1.00 65.93 247 CYS B O 1
ATOM 5308 N N . THR B 1 248 ? -10.481 48.560 57.786 1.00 65.48 248 THR B N 1
ATOM 5309 C CA . THR B 1 248 ? -11.534 47.963 56.973 1.00 65.13 248 THR B CA 1
ATOM 5310 C C . THR B 1 248 ? -12.767 48.826 57.174 1.00 65.13 248 THR B C 1
ATOM 5311 O O . THR B 1 248 ? -12.778 49.685 58.066 1.00 65.47 248 THR B O 1
ATOM 5315 N N . LEU B 1 249 ? -13.796 48.608 56.361 1.00 64.59 249 LEU B N 1
ATOM 5316 C CA . LEU B 1 249 ? -14.938 49.496 56.413 1.00 64.23 249 LEU B CA 1
ATOM 5317 C C . LEU B 1 249 ? -16.287 48.838 56.680 1.00 64.23 249 LEU B C 1
ATOM 5318 O O . LEU B 1 249 ? -17.287 49.543 56.797 1.00 64.41 249 LEU B O 1
ATOM 5323 N N . ASN B 1 250 ? -16.346 47.516 56.790 1.00 64.11 250 ASN B N 1
ATOM 5324 C CA . ASN B 1 250 ? -17.620 46.892 57.154 1.00 64.34 250 ASN B CA 1
ATOM 5325 C C . ASN B 1 250 ? -17.963 46.977 58.646 1.00 64.76 250 ASN B C 1
ATOM 5326 O O . ASN B 1 250 ? -17.178 47.480 59.456 1.00 64.75 250 ASN B O 1
ATOM 5331 N N . GLN B 1 251 ? -19.140 46.476 59.000 1.00 65.25 251 GLN B N 1
ATOM 5332 C CA . GLN B 1 251 ? -19.673 46.585 60.354 1.00 66.00 251 GLN B CA 1
ATOM 5333 C C . GLN B 1 251 ? -19.176 45.496 61.270 1.00 66.00 251 GLN B C 1
ATOM 5334 O O . GLN B 1 251 ? -18.940 45.720 62.453 1.00 65.90 251 GLN B O 1
ATOM 5340 N N . GLU B 1 252 ? -19.032 44.312 60.703 1.00 66.02 252 GLU B N 1
ATOM 5341 C CA . GLU B 1 252 ? -18.751 43.130 61.478 1.00 66.35 252 GLU B CA 1
ATOM 5342 C C . GLU B 1 252 ? -17.411 43.220 62.225 1.00 66.08 252 GLU B C 1
ATOM 5343 O O . GLU B 1 252 ? -17.298 42.750 63.353 1.00 66.17 252 GLU B O 1
ATOM 5349 N N . GLU B 1 253 ? -16.427 43.875 61.624 1.00 65.90 253 GLU B N 1
ATOM 5350 C CA . GLU B 1 253 ? -15.111 43.991 62.244 1.00 65.90 253 GLU B CA 1
ATOM 5351 C C . GLU B 1 253 ? -14.904 45.284 62.997 1.00 65.58 253 GLU B C 1
ATOM 5352 O O . GLU B 1 253 ? -13.859 45.464 63.608 1.00 65.79 253 GLU B O 1
ATOM 5358 N N . ASN B 1 254 ? -15.885 46.178 62.934 1.00 65.28 254 ASN B N 1
ATOM 5359 C CA . ASN B 1 254 ? -15.771 47.510 63.491 1.00 64.76 254 ASN B CA 1
ATOM 5360 C C . ASN B 1 254 ? -16.781 47.757 64.585 1.00 64.75 254 ASN B C 1
ATOM 5361 O O . ASN B 1 254 ? -16.521 47.452 65.750 1.00 64.70 254 ASN B O 1
ATOM 5366 N N . GLU B 1 255 ? -17.936 48.301 64.199 1.00 64.28 255 GLU B N 1
ATOM 5367 C CA . GLU B 1 255 ? -18.988 48.605 65.138 1.00 63.77 255 GLU B CA 1
ATOM 5368 C C . GLU B 1 255 ? -19.385 47.346 65.914 1.00 63.42 255 GLU B C 1
ATOM 5369 O O . GLU B 1 255 ? -19.489 47.381 67.125 1.00 63.37 255 GLU B O 1
ATOM 5375 N N . ALA B 1 256 ? -19.568 46.232 65.219 1.00 63.20 256 ALA B N 1
ATOM 5376 C CA . ALA B 1 256 ? -20.021 44.994 65.853 1.00 63.26 256 ALA B CA 1
ATOM 5377 C C . ALA B 1 256 ? -19.079 44.541 66.958 1.00 63.50 256 ALA B C 1
ATOM 5378 O O . ALA B 1 256 ? -19.502 43.866 67.899 1.00 63.78 256 ALA B O 1
ATOM 5380 N N . VAL B 1 257 ? -17.797 44.890 66.819 1.00 63.51 257 VAL B N 1
ATOM 5381 C CA . VAL B 1 257 ? -16.770 44.428 67.746 1.00 63.25 257 VAL B CA 1
ATOM 5382 C C . VAL B 1 257 ? -16.861 45.309 68.995 1.00 63.41 257 VAL B C 1
ATOM 5383 O O . VAL B 1 257 ? -16.887 44.823 70.125 1.00 63.60 257 VAL B O 1
ATOM 5387 N N . CYS B 1 258 ? -16.961 46.608 68.771 1.00 63.26 258 CYS B N 1
ATOM 5388 C CA . CYS B 1 258 ? -17.143 47.538 69.844 1.00 62.91 258 CYS B CA 1
ATOM 5389 C C . CYS B 1 258 ? -18.459 47.284 70.548 1.00 63.00 258 CYS B C 1
ATOM 5390 O O . CYS B 1 258 ? -18.485 47.161 71.762 1.00 62.87 258 CYS B O 1
ATOM 5393 N N . LEU B 1 259 ? -19.546 47.122 69.796 1.00 63.36 259 LEU B N 1
ATOM 5394 C CA . LEU B 1 259 ? -20.854 46.809 70.416 1.00 63.17 259 LEU B CA 1
ATOM 5395 C C . LEU B 1 259 ? -20.818 45.530 71.254 1.00 62.79 259 LEU B C 1
ATOM 5396 O O . LEU B 1 259 ? -21.374 45.483 72.350 1.00 62.75 259 LEU B O 1
ATOM 5401 N N . TRP B 1 260 ? -20.115 44.520 70.755 1.00 62.28 260 TRP B N 1
ATOM 5402 C CA . TRP B 1 260 ? -19.926 43.279 71.499 1.00 61.85 260 TRP B CA 1
ATOM 5403 C C . TRP B 1 260 ? -19.318 43.535 72.870 1.00 62.21 260 TRP B C 1
ATOM 5404 O O . TRP B 1 260 ? -19.817 43.036 73.892 1.00 61.81 260 TRP B O 1
ATOM 5415 N N . LEU B 1 261 ? -18.218 44.298 72.881 1.00 62.16 261 LEU B N 1
ATOM 5416 C CA . LEU B 1 261 ? -17.467 44.490 74.094 1.00 61.76 261 LEU B CA 1
ATOM 5417 C C . LEU B 1 261 ? -18.359 45.121 75.148 1.00 62.29 261 LEU B C 1
ATOM 5418 O O . LEU B 1 261 ? -18.385 44.694 76.293 1.00 62.37 261 LEU B O 1
ATOM 5423 N N . LYS B 1 262 ? -19.144 46.103 74.744 1.00 62.65 262 LYS B N 1
ATOM 5424 C CA . LYS B 1 262 ? -20.109 46.684 75.642 1.00 62.73 262 LYS B CA 1
ATOM 5425 C C . LYS B 1 262 ? -21.175 45.684 76.070 1.00 63.10 262 LYS B C 1
ATOM 5426 O O . LYS B 1 262 ? -21.592 45.732 77.211 1.00 63.24 262 LYS B O 1
ATOM 5432 N N . GLU B 1 263 ? -21.608 44.769 75.201 1.00 63.23 263 GLU B N 1
ATOM 5433 C CA . GLU B 1 263 ? -22.548 43.761 75.694 1.00 64.07 263 GLU B CA 1
ATOM 5434 C C . GLU B 1 263 ? -21.894 42.875 76.760 1.00 64.09 263 GLU B C 1
ATOM 5435 O O . GLU B 1 263 ? -22.562 42.413 77.664 1.00 64.55 263 GLU B O 1
ATOM 5441 N N . THR B 1 264 ? -20.590 42.658 76.674 1.00 63.79 264 THR B N 1
ATOM 5442 C CA . THR B 1 264 ? -19.922 41.713 77.568 1.00 63.70 264 THR B CA 1
ATOM 5443 C C . THR B 1 264 ? -19.600 42.293 78.954 1.00 63.59 264 THR B C 1
ATOM 5444 O O . THR B 1 264 ? -19.409 41.563 79.914 1.00 63.25 264 THR B O 1
ATOM 5448 N N . TYR B 1 265 ? -19.517 43.615 79.033 1.00 63.36 265 TYR B N 1
ATOM 5449 C CA . TYR B 1 265 ? -19.260 44.311 80.271 1.00 62.70 265 TYR B CA 1
ATOM 5450 C C . TYR B 1 265 ? -20.101 45.576 80.261 1.00 63.35 265 TYR B C 1
ATOM 5451 O O . TYR B 1 265 ? -19.594 46.694 80.197 1.00 63.16 265 TYR B O 1
ATOM 5460 N N . PRO B 1 266 ? -21.408 45.404 80.312 1.00 63.99 266 PRO B N 1
ATOM 5461 C CA . PRO B 1 266 ? -22.332 46.509 80.046 1.00 64.45 266 PRO B CA 1
ATOM 5462 C C . PRO B 1 266 ? -22.158 47.701 80.971 1.00 64.81 266 PRO B C 1
ATOM 5463 O O . PRO B 1 266 ? -22.331 48.839 80.540 1.00 64.76 266 PRO B O 1
ATOM 5467 N N . ASP B 1 267 ? -21.808 47.434 82.223 1.00 65.26 267 ASP B N 1
ATOM 5468 C CA . ASP B 1 267 ? -21.660 48.494 83.196 1.00 65.24 267 ASP B CA 1
ATOM 5469 C C . ASP B 1 267 ? -20.254 49.045 83.295 1.00 65.03 267 ASP B C 1
ATOM 5470 O O . ASP B 1 267 ? -20.036 49.975 84.056 1.00 65.41 267 ASP B O 1
ATOM 5475 N N . ALA B 1 268 ? -19.311 48.491 82.525 1.00 64.73 268 ALA B N 1
ATOM 5476 C CA . ALA B 1 268 ? -17.898 48.929 82.587 1.00 64.27 268 ALA B CA 1
ATOM 5477 C C . ALA B 1 268 ? -17.381 49.689 81.356 1.00 64.05 268 ALA B C 1
ATOM 5478 O O . ALA B 1 268 ? -16.264 50.240 81.404 1.00 64.38 268 ALA B O 1
ATOM 5480 N N . VAL B 1 269 ? -18.182 49.743 80.287 1.00 63.16 269 VAL B N 1
ATOM 5481 C CA . VAL B 1 269 ? -17.735 50.309 79.016 1.00 62.84 269 VAL B CA 1
ATOM 5482 C C . VAL B 1 269 ? -18.488 51.573 78.659 1.00 63.40 269 VAL B C 1
ATOM 5483 O O . VAL B 1 269 ? -19.705 51.568 78.605 1.00 64.49 269 VAL B O 1
ATOM 5487 N N . GLU B 1 270 ? -17.773 52.659 78.399 1.00 63.37 270 GLU B N 1
ATOM 5488 C CA . GLU B 1 270 ? -18.393 53.915 78.026 1.00 63.61 270 GLU B CA 1
ATOM 5489 C C . GLU B 1 270 ? -17.848 54.362 76.671 1.00 63.21 270 GLU B C 1
ATOM 5490 O O . GLU B 1 270 ? -16.627 54.532 76.525 1.00 64.54 270 GLU B O 1
ATOM 5496 N N . PHE B 1 271 ? -18.708 54.509 75.664 1.00 62.45 271 PHE B N 1
ATOM 5497 C CA . PHE B 1 271 ? -18.236 55.060 74.400 1.00 62.15 271 PHE B CA 1
ATOM 5498 C C . PHE B 1 271 ? -18.055 56.566 74.576 1.00 62.42 271 PHE B C 1
ATOM 5499 O O . PHE B 1 271 ? -18.782 57.198 75.313 1.00 62.77 271 PHE B O 1
ATOM 5507 N N . LEU B 1 272 ? -17.039 57.109 73.928 1.00 62.71 272 LEU B N 1
ATOM 5508 C CA . LEU B 1 272 ? -16.618 58.464 74.138 1.00 62.82 272 LEU B CA 1
ATOM 5509 C C . LEU B 1 272 ? -16.577 59.173 72.797 1.00 63.15 272 LEU B C 1
ATOM 5510 O O . LEU B 1 272 ? -15.539 59.197 72.126 1.00 63.55 272 LEU B O 1
ATOM 5515 N N . PRO B 1 273 ? -17.719 59.707 72.372 1.00 63.00 273 PRO B N 1
ATOM 5516 C CA . PRO B 1 273 ? -17.832 60.305 71.061 1.00 62.67 273 PRO B CA 1
ATOM 5517 C C . PRO B 1 273 ? -16.640 61.114 70.598 1.00 62.51 273 PRO B C 1
ATOM 5518 O O . PRO B 1 273 ? -15.972 61.790 71.374 1.00 61.83 273 PRO B O 1
ATOM 5522 N N . LEU B 1 274 ? -16.383 61.005 69.302 1.00 62.63 274 LEU B N 1
ATOM 5523 C CA . LEU B 1 274 ? -15.239 61.626 68.683 1.00 62.32 274 LEU B CA 1
ATOM 5524 C C . LEU B 1 274 ? -15.623 62.782 67.749 1.00 62.79 274 LEU B C 1
ATOM 5525 O O . LEU B 1 274 ? -14.769 63.326 67.047 1.00 62.98 274 LEU B O 1
ATOM 5530 N N . GLY B 1 275 ? -16.895 63.190 67.768 1.00 62.62 275 GLY B N 1
ATOM 5531 C CA . GLY B 1 275 ? -17.373 64.244 66.897 1.00 62.46 275 GLY B CA 1
ATOM 5532 C C . GLY B 1 275 ? -16.703 65.594 67.017 1.00 62.81 275 GLY B C 1
ATOM 5533 O O . GLY B 1 275 ? -16.779 66.404 66.091 1.00 62.99 275 GLY B O 1
ATOM 5534 N N . ASP B 1 276 ? -16.060 65.862 68.147 1.00 63.00 276 ASP B N 1
ATOM 5535 C CA . ASP B 1 276 ? -15.442 67.165 68.328 1.00 63.33 276 ASP B CA 1
ATOM 5536 C C . ASP B 1 276 ? -13.981 67.067 68.050 1.00 62.94 276 ASP B C 1
ATOM 5537 O O . ASP B 1 276 ? -13.263 68.070 68.130 1.00 63.13 276 ASP B O 1
ATOM 5542 N N . LEU B 1 277 ? -13.557 65.864 67.688 1.00 62.54 277 LEU B N 1
ATOM 5543 C CA . LEU B 1 277 ? -12.143 65.544 67.563 1.00 62.56 277 LEU B CA 1
ATOM 5544 C C . LEU B 1 277 ? -11.407 66.560 66.711 1.00 62.57 277 LEU B C 1
ATOM 5545 O O . LEU B 1 277 ? -10.360 67.038 67.113 1.00 62.71 277 LEU B O 1
ATOM 5550 N N . PHE B 1 278 ? -11.990 66.901 65.564 1.00 62.33 278 PHE B N 1
ATOM 5551 C CA . PHE B 1 278 ? -11.431 67.851 64.617 1.00 62.10 278 PHE B CA 1
ATOM 5552 C C . PHE B 1 278 ? -12.567 68.532 63.867 1.00 62.30 278 PHE B C 1
ATOM 5553 O O . PHE B 1 278 ? -13.692 68.051 63.905 1.00 62.20 278 PHE B O 1
ATOM 5561 N N . PRO B 1 279 ? -12.304 69.658 63.207 1.00 62.71 279 PRO B N 1
ATOM 5562 C CA . PRO B 1 279 ? -13.390 70.375 62.483 1.00 63.03 279 PRO B CA 1
ATOM 5563 C C . PRO B 1 279 ? -13.674 69.554 61.247 1.00 63.29 279 PRO B C 1
ATOM 5564 O O . PRO B 1 279 ? -12.737 69.256 60.508 1.00 64.11 279 PRO B O 1
ATOM 5568 N N . GLY B 1 280 ? -14.918 69.120 61.066 1.00 63.23 280 GLY B N 1
ATOM 5569 C CA . GLY B 1 280 ? -15.255 68.212 59.973 1.00 63.38 280 GLY B CA 1
ATOM 5570 C C . GLY B 1 280 ? -15.508 66.785 60.431 1.00 63.75 280 GLY B C 1
ATOM 5571 O O . GLY B 1 280 ? -16.079 65.972 59.694 1.00 63.50 280 GLY B O 1
ATOM 5572 N N . ALA B 1 281 ? -15.082 66.492 61.658 1.00 64.28 281 ALA B N 1
ATOM 5573 C CA . ALA B 1 281 ? -15.240 65.199 62.267 1.00 64.37 281 ALA B CA 1
ATOM 5574 C C . ALA B 1 281 ? -16.672 64.720 62.128 1.00 64.93 281 ALA B C 1
ATOM 5575 O O . ALA B 1 281 ? -16.886 63.582 61.774 1.00 65.33 281 ALA B O 1
ATOM 5577 N N . ASN B 1 282 ? -17.653 65.576 62.373 1.00 65.30 282 ASN B N 1
ATOM 5578 C CA . ASN B 1 282 ? -19.040 65.169 62.168 1.00 66.18 282 ASN B CA 1
ATOM 5579 C C . ASN B 1 282 ? -19.314 64.337 60.941 1.00 65.96 282 ASN B C 1
ATOM 5580 O O . ASN B 1 282 ? -20.067 63.379 60.997 1.00 66.31 282 ASN B O 1
ATOM 5585 N N . LYS B 1 283 ? -18.726 64.716 59.820 1.00 65.77 283 LYS B N 1
ATOM 5586 C CA . LYS B 1 283 ? -19.012 64.030 58.568 1.00 65.23 283 LYS B CA 1
ATOM 5587 C C . LYS B 1 283 ? -18.899 62.506 58.654 1.00 64.84 283 LYS B C 1
ATOM 5588 O O . LYS B 1 283 ? -19.597 61.796 57.928 1.00 64.82 283 LYS B O 1
ATOM 5594 N N . ALA B 1 284 ? -18.057 62.013 59.564 1.00 64.17 284 ALA B N 1
ATOM 5595 C CA . ALA B 1 284 ? -17.819 60.579 59.708 1.00 63.47 284 ALA B CA 1
ATOM 5596 C C . ALA B 1 284 ? -18.367 59.986 61.019 1.00 63.25 284 ALA B C 1
ATOM 5597 O O . ALA B 1 284 ? -18.189 58.796 61.304 1.00 62.86 284 ALA B O 1
ATOM 5599 N N . LEU B 1 285 ? -19.060 60.817 61.793 1.00 63.23 285 LEU B N 1
ATOM 5600 C CA . LEU B 1 285 ? -19.631 60.429 63.072 1.00 63.35 285 LEU B CA 1
ATOM 5601 C C . LEU B 1 285 ? -20.691 59.353 62.965 1.00 63.59 285 LEU B C 1
ATOM 5602 O O . LEU B 1 285 ? -21.618 59.438 62.143 1.00 63.64 285 LEU B O 1
ATOM 5607 N N . THR B 1 286 ? -20.574 58.337 63.801 1.00 63.73 286 THR B N 1
ATOM 5608 C CA . THR B 1 286 ? -21.606 57.319 63.873 1.00 63.90 286 THR B CA 1
ATOM 5609 C C . THR B 1 286 ? -22.363 57.558 65.173 1.00 64.50 286 THR B C 1
ATOM 5610 O O . THR B 1 286 ? -21.836 58.232 66.067 1.00 64.39 286 THR B O 1
ATOM 5614 N N . GLU B 1 287 ? -23.592 57.023 65.271 1.00 64.88 287 GLU B N 1
ATOM 5615 C CA . GLU B 1 287 ? -24.455 57.274 66.440 1.00 65.37 287 GLU B CA 1
ATOM 5616 C C . GLU B 1 287 ? -23.887 56.802 67.753 1.00 65.02 287 GLU B C 1
ATOM 5617 O O . GLU B 1 287 ? -24.429 57.107 68.797 1.00 65.41 287 GLU B O 1
ATOM 5623 N N . GLU B 1 288 ? -22.805 56.048 67.715 1.00 64.76 288 GLU B N 1
ATOM 5624 C CA . GLU B 1 288 ? -22.167 55.656 68.955 1.00 64.43 288 GLU B CA 1
ATOM 5625 C C . GLU B 1 288 ? -21.075 56.618 69.313 1.00 64.29 288 GLU B C 1
ATOM 5626 O O . GLU B 1 288 ? -20.701 56.674 70.466 1.00 65.33 288 GLU B O 1
ATOM 5632 N N . GLY B 1 289 ? -20.586 57.395 68.350 1.00 63.87 289 GLY B N 1
ATOM 5633 C CA . GLY B 1 289 ? -19.485 58.347 68.595 1.00 63.36 289 GLY B CA 1
ATOM 5634 C C . GLY B 1 289 ? -18.175 57.873 67.975 1.00 62.93 289 GLY B C 1
ATOM 5635 O O . GLY B 1 289 ? -17.085 58.395 68.272 1.00 62.41 289 GLY B O 1
ATOM 5636 N N . PHE B 1 290 ? -18.305 56.847 67.132 1.00 62.36 290 PHE B N 1
ATOM 5637 C CA . PHE B 1 290 ? -17.195 56.306 66.389 1.00 62.14 290 PHE B CA 1
ATOM 5638 C C . PHE B 1 290 ? -17.022 57.124 65.150 1.00 61.64 290 PHE B C 1
ATOM 5639 O O . PHE B 1 290 ? -17.942 57.791 64.738 1.00 61.68 290 PHE B O 1
ATOM 5647 N N . LEU B 1 291 ? -15.836 57.112 64.564 1.00 61.27 291 LEU B N 1
ATOM 5648 C CA . LEU B 1 291 ? -15.690 57.723 63.251 1.00 61.19 291 LEU B CA 1
ATOM 5649 C C . LEU B 1 291 ? -15.465 56.627 62.260 1.00 62.23 291 LEU B C 1
ATOM 5650 O O . LEU B 1 291 ? -14.511 55.853 62.378 1.00 63.00 291 LEU B O 1
ATOM 5655 N N . HIS B 1 292 ? -16.363 56.543 61.294 1.00 62.93 292 HIS B N 1
ATOM 5656 C CA . HIS B 1 292 ? -16.280 55.519 60.300 1.00 63.88 292 HIS B CA 1
ATOM 5657 C C . HIS B 1 292 ? -15.844 56.220 59.030 1.00 64.36 292 HIS B C 1
ATOM 5658 O O . HIS B 1 292 ? -16.652 56.597 58.193 1.00 64.92 292 HIS B O 1
ATOM 5665 N N . VAL B 1 293 ? -14.545 56.395 58.883 1.00 64.88 293 VAL B N 1
ATOM 5666 C CA . VAL B 1 293 ? -14.029 57.225 57.809 1.00 65.09 293 VAL B CA 1
ATOM 5667 C C . VAL B 1 293 ? -13.938 56.475 56.492 1.00 65.31 293 VAL B C 1
ATOM 5668 O O . VAL B 1 293 ? -13.061 55.619 56.292 1.00 65.60 293 VAL B O 1
ATOM 5672 N N . PHE B 1 294 ? -14.860 56.801 55.598 1.00 65.34 294 PHE B N 1
ATOM 5673 C CA . PHE B 1 294 ? -14.771 56.352 54.225 1.00 65.53 294 PHE B CA 1
ATOM 5674 C C . PHE B 1 294 ? -13.700 57.179 53.544 1.00 65.73 294 PHE B C 1
ATOM 5675 O O . PHE B 1 294 ? -13.429 58.309 53.951 1.00 65.92 294 PHE B O 1
ATOM 5683 N N . PRO B 1 295 ? -13.103 56.635 52.490 1.00 66.03 295 PRO B N 1
ATOM 5684 C CA . PRO B 1 295 ? -11.835 57.153 51.998 1.00 65.79 295 PRO B CA 1
ATOM 5685 C C . PRO B 1 295 ? -12.068 58.516 51.308 1.00 65.67 295 PRO B C 1
ATOM 5686 O O . PRO B 1 295 ? -11.239 59.409 51.386 1.00 65.60 295 PRO B O 1
ATOM 5690 N N . GLN B 1 296 ? -13.222 58.667 50.682 1.00 65.42 296 GLN B N 1
ATOM 5691 C CA . GLN B 1 296 ? -13.556 59.869 49.967 1.00 65.48 296 GLN B CA 1
ATOM 5692 C C . GLN B 1 296 ? -14.065 61.026 50.842 1.00 65.78 296 GLN B C 1
ATOM 5693 O O . GLN B 1 296 ? -14.222 62.146 50.350 1.00 66.11 296 GLN B O 1
ATOM 5699 N N . ILE B 1 297 ? -14.339 60.772 52.115 1.00 65.76 297 ILE B N 1
ATOM 5700 C CA . ILE B 1 297 ? -14.753 61.860 52.984 1.00 66.02 297 ILE B CA 1
ATOM 5701 C C . ILE B 1 297 ? -13.665 62.927 53.088 1.00 66.51 297 ILE B C 1
ATOM 5702 O O . ILE B 1 297 ? -13.914 64.084 52.775 1.00 66.98 297 ILE B O 1
ATOM 5707 N N . TYR B 1 298 ? -12.464 62.547 53.516 1.00 66.88 298 TYR B N 1
ATOM 5708 C CA . TYR B 1 298 ? -11.383 63.520 53.678 1.00 67.17 298 TYR B CA 1
ATOM 5709 C C . TYR B 1 298 ? -10.277 63.353 52.636 1.00 67.49 298 TYR B C 1
ATOM 5710 O O . TYR B 1 298 ? -9.151 63.859 52.814 1.00 67.13 298 TYR B O 1
ATOM 5719 N N . ASP B 1 299 ? -10.623 62.667 51.548 1.00 67.88 299 ASP B N 1
ATOM 5720 C CA . ASP B 1 299 ? -9.660 62.177 50.559 1.00 68.26 299 ASP B CA 1
ATOM 5721 C C . ASP B 1 299 ? -8.486 61.453 51.246 1.00 68.33 299 ASP B C 1
ATOM 5722 O O . ASP B 1 299 ? -7.457 62.070 51.540 1.00 68.65 299 ASP B O 1
ATOM 5727 N N . CYS B 1 300 ? -8.649 60.154 51.510 1.00 68.37 300 CYS B N 1
ATOM 5728 C CA . CYS B 1 300 ? -7.566 59.311 52.051 1.00 68.65 300 CYS B CA 1
ATOM 5729 C C . CYS B 1 300 ? -7.941 57.828 52.151 1.00 68.44 300 CYS B C 1
ATOM 5730 O O . CYS B 1 300 ? -8.806 57.362 51.429 1.00 68.33 300 CYS B O 1
ATOM 5733 N N . GLU B 1 301 ? -7.293 57.095 53.058 1.00 68.51 301 GLU B N 1
ATOM 5734 C CA . GLU B 1 301 ? -7.517 55.646 53.205 1.00 68.96 301 GLU B CA 1
ATOM 5735 C C . GLU B 1 301 ? -8.864 55.395 53.885 1.00 68.55 301 GLU B C 1
ATOM 5736 O O . GLU B 1 301 ? -9.505 56.347 54.324 1.00 68.75 301 GLU B O 1
ATOM 5742 N N . GLY B 1 302 ? -9.309 54.138 53.940 1.00 68.48 302 GLY B N 1
ATOM 5743 C CA . GLY B 1 302 ? -10.564 53.767 54.617 1.00 68.50 302 GLY B CA 1
ATOM 5744 C C . GLY B 1 302 ? -10.238 53.272 56.014 1.00 68.76 302 GLY B C 1
ATOM 5745 O O . GLY B 1 302 ? -9.324 52.446 56.190 1.00 68.96 302 GLY B O 1
ATOM 5746 N N . PHE B 1 303 ? -10.974 53.767 57.008 1.00 68.66 303 PHE B N 1
ATOM 5747 C CA . PHE B 1 303 ? -10.532 53.660 58.397 1.00 68.68 303 PHE B CA 1
ATOM 5748 C C . PHE B 1 303 ? -11.708 53.701 59.372 1.00 67.92 303 PHE B C 1
ATOM 5749 O O . PHE B 1 303 ? -12.748 54.311 59.051 1.00 67.85 303 PHE B O 1
ATOM 5757 N N . PHE B 1 304 ? -11.543 53.074 60.549 1.00 66.48 304 PHE B N 1
ATOM 5758 C CA . PHE B 1 304 ? -12.540 53.116 61.624 1.00 65.16 304 PHE B CA 1
ATOM 5759 C C . PHE B 1 304 ? -11.897 53.426 62.958 1.00 64.53 304 PHE B C 1
ATOM 5760 O O . PHE B 1 304 ? -10.907 52.812 63.323 1.00 64.91 304 PHE B O 1
ATOM 5768 N N . VAL B 1 305 ? -12.451 54.350 63.719 1.00 63.48 305 VAL B N 1
ATOM 5769 C CA . VAL B 1 305 ? -11.867 54.591 65.030 1.00 62.79 305 VAL B CA 1
ATOM 5770 C C . VAL B 1 305 ? -12.899 54.637 66.160 1.00 63.01 305 VAL B C 1
ATOM 5771 O O . VAL B 1 305 ? -13.967 55.263 66.036 1.00 63.31 305 VAL B O 1
ATOM 5775 N N . ALA B 1 306 ? -12.593 53.984 67.266 1.00 62.44 306 ALA B N 1
ATOM 5776 C CA . ALA B 1 306 ? -13.494 54.021 68.387 1.00 62.63 306 ALA B CA 1
ATOM 5777 C C . ALA B 1 306 ? -12.739 54.230 69.659 1.00 62.92 306 ALA B C 1
ATOM 5778 O O . ALA B 1 306 ? -11.701 53.637 69.907 1.00 63.06 306 ALA B O 1
ATOM 5780 N N . ARG B 1 307 ? -13.298 55.066 70.497 1.00 63.27 307 ARG B N 1
ATOM 5781 C CA . ARG B 1 307 ? -12.660 55.417 71.737 1.00 63.29 307 ARG B CA 1
ATOM 5782 C C . ARG B 1 307 ? -13.622 55.062 72.878 1.00 64.07 307 ARG B C 1
ATOM 5783 O O . ARG B 1 307 ? -14.805 55.472 72.884 1.00 63.85 307 ARG B O 1
ATOM 5791 N N . LEU B 1 308 ? -13.132 54.298 73.844 1.00 64.19 308 LEU B N 1
ATOM 5792 C CA . LEU B 1 308 ? -13.985 54.025 74.984 1.00 64.51 308 LEU B CA 1
ATOM 5793 C C . LEU B 1 308 ? -13.211 54.088 76.287 1.00 65.02 308 LEU B C 1
ATOM 5794 O O . LEU B 1 308 ? -11.977 54.030 76.300 1.00 65.23 308 LEU B O 1
ATOM 5799 N N . ARG B 1 309 ? -13.961 54.229 77.372 1.00 64.88 309 ARG B N 1
ATOM 5800 C CA . ARG B 1 309 ? -13.383 54.274 78.687 1.00 64.82 309 ARG B CA 1
ATOM 5801 C C . ARG B 1 309 ? -13.891 53.119 79.529 1.00 64.33 309 ARG B C 1
ATOM 5802 O O . ARG B 1 309 ? -15.091 52.832 79.557 1.00 63.91 309 ARG B O 1
ATOM 5810 N N . LYS B 1 310 ? -12.970 52.459 80.229 1.00 63.89 310 LYS B N 1
ATOM 5811 C CA . LYS B 1 310 ? -13.375 51.508 81.281 1.00 63.01 310 LYS B CA 1
ATOM 5812 C C . LYS B 1 310 ? -13.841 52.284 82.527 1.00 63.00 310 LYS B C 1
ATOM 5813 O O . LYS B 1 310 ? -13.051 53.025 83.147 1.00 63.38 310 LYS B O 1
ATOM 5819 N N . THR B 1 311 ? -15.106 52.141 82.903 1.00 62.15 311 THR B N 1
ATOM 5820 C CA . THR B 1 311 ? -15.588 52.926 84.036 1.00 61.51 311 THR B CA 1
ATOM 5821 C C . THR B 1 311 ? -15.527 52.201 85.373 1.00 61.26 311 THR B C 1
ATOM 5822 O O . THR B 1 311 ? -15.939 52.756 86.375 1.00 61.08 311 THR B O 1
ATOM 5826 N N . GLN B 1 312 ? -15.026 50.974 85.392 1.00 61.03 312 GLN B N 1
ATOM 5827 C CA . GLN B 1 312 ? -15.192 50.099 86.538 1.00 61.03 312 GLN B CA 1
ATOM 5828 C C . GLN B 1 312 ? -14.210 48.961 86.455 1.00 61.51 312 GLN B C 1
ATOM 5829 O O . GLN B 1 312 ? -13.791 48.573 85.361 1.00 61.82 312 GLN B O 1
ATOM 5835 N N . ALA B 1 313 ? -13.880 48.367 87.596 1.00 61.60 313 ALA B N 1
ATOM 5836 C CA . ALA B 1 313 ? -13.139 47.108 87.589 1.00 61.43 313 ALA B CA 1
ATOM 5837 C C . ALA B 1 313 ? -14.028 45.999 86.970 1.00 61.67 313 ALA B C 1
ATOM 5838 O O . ALA B 1 313 ? -15.243 45.958 87.235 1.00 61.91 313 ALA B O 1
ATOM 5840 N N . ILE B 1 314 ? -13.453 45.118 86.146 1.00 61.73 314 ILE B N 1
ATOM 5841 C CA . ILE B 1 314 ? -14.195 43.936 85.672 1.00 61.55 314 ILE B CA 1
ATOM 5842 C C . ILE B 1 314 ? -13.599 42.713 86.361 1.00 61.86 314 ILE B C 1
ATOM 5843 O O . ILE B 1 314 ? -12.499 42.810 86.898 1.00 61.76 314 ILE B O 1
ATOM 5848 N N . PRO B 1 315 ? -14.341 41.607 86.432 1.00 62.16 315 PRO B N 1
ATOM 5849 C CA . PRO B 1 315 ? -13.855 40.329 86.984 1.00 62.32 315 PRO B CA 1
ATOM 5850 C C . PRO B 1 315 ? -12.486 39.894 86.520 1.00 62.73 315 PRO B C 1
ATOM 5851 O O . PRO B 1 315 ? -12.076 40.268 85.441 1.00 63.61 315 PRO B O 1
ATOM 5855 N N . ALA B 1 316 ? -11.771 39.115 87.315 1.00 62.99 316 ALA B N 1
ATOM 5856 C CA . ALA B 1 316 ? -10.402 38.698 86.911 1.00 63.07 316 ALA B CA 1
ATOM 5857 C C . ALA B 1 316 ? -10.370 37.423 86.098 1.00 63.21 316 ALA B C 1
ATOM 5858 O O . ALA B 1 316 ? -11.310 36.635 86.091 1.00 63.59 316 ALA B O 1
ATOM 5860 N N . LEU B 1 317 ? -9.272 37.233 85.394 1.00 63.60 317 LEU B N 1
ATOM 5861 C CA . LEU B 1 317 ? -9.059 35.994 84.675 1.00 63.70 317 LEU B CA 1
ATOM 5862 C C . LEU B 1 317 ? -8.098 35.229 85.549 1.00 64.35 317 LEU B C 1
ATOM 5863 O O . LEU B 1 317 ? -7.474 35.829 86.411 1.00 64.31 317 LEU B O 1
ATOM 5868 N N . PRO B 1 318 ? -8.017 33.910 85.410 1.00 65.29 318 PRO B N 1
ATOM 5869 C CA . PRO B 1 318 ? -6.998 33.159 86.146 1.00 66.01 318 PRO B CA 1
ATOM 5870 C C . PRO B 1 318 ? -5.558 33.521 85.777 1.00 67.07 318 PRO B C 1
ATOM 5871 O O . PRO B 1 318 ? -4.732 33.708 86.674 1.00 66.59 318 PRO B O 1
ATOM 5875 N N . ALA B 1 319 ? -5.330 33.733 84.475 1.00 68.75 319 ALA B N 1
ATOM 5876 C CA . ALA B 1 319 ? -4.253 33.006 83.728 1.00 70.62 319 ALA B CA 1
ATOM 5877 C C . ALA B 1 319 ? -2.773 33.520 83.729 1.00 71.32 319 ALA B C 1
ATOM 5878 O O . ALA B 1 319 ? -2.233 33.964 82.695 1.00 71.40 319 ALA B O 1
ATOM 5880 N N . PRO B 1 320 ? -2.111 33.435 84.884 1.00 71.83 320 PRO B N 1
ATOM 5881 C CA . PRO B 1 320 ? -0.700 33.735 84.938 1.00 72.14 320 PRO B CA 1
ATOM 5882 C C . PRO B 1 320 ? 0.041 32.382 84.864 1.00 72.65 320 PRO B C 1
ATOM 5883 O O . PRO B 1 320 ? 0.535 31.842 85.873 1.00 72.42 320 PRO B O 1
ATOM 5887 N N . LYS B 1 321 ? 0.079 31.844 83.647 1.00 73.18 321 LYS B N 1
ATOM 5888 C CA . LYS B 1 321 ? 0.646 30.531 83.345 1.00 73.37 321 LYS B CA 1
ATOM 5889 C C . LYS B 1 321 ? 2.174 30.535 83.075 1.00 73.56 321 LYS B C 1
ATOM 5890 O O . LYS B 1 321 ? 2.887 29.635 83.531 1.00 73.18 321 LYS B O 1
ATOM 5896 N N . TYR B 1 322 ? 2.659 31.560 82.356 1.00 74.52 322 TYR B N 1
ATOM 5897 C CA . TYR B 1 322 ? 4.019 31.542 81.726 1.00 74.96 322 TYR B CA 1
ATOM 5898 C C . TYR B 1 322 ? 5.195 32.107 82.564 1.00 74.49 322 TYR B C 1
ATOM 5899 O O . TYR B 1 322 ? 6.108 32.746 82.008 1.00 74.24 322 TYR B O 1
ATOM 5908 N N . LYS B 1 323 ? 5.201 31.831 83.872 1.00 74.02 323 LYS B N 1
ATOM 5909 C CA . LYS B 1 323 ? 6.144 32.507 84.782 1.00 73.46 323 LYS B CA 1
ATOM 5910 C C . LYS B 1 323 ? 7.547 32.805 84.210 1.00 72.72 323 LYS B C 1
ATOM 5911 O O . LYS B 1 323 ? 8.279 31.918 83.741 1.00 72.46 323 LYS B O 1
ATOM 5917 N N . VAL B 1 324 ? 7.857 34.106 84.277 1.00 71.77 324 VAL B N 1
ATOM 5918 C CA . VAL B 1 324 ? 8.714 34.845 83.350 1.00 70.68 324 VAL B CA 1
ATOM 5919 C C . VAL B 1 324 ? 10.213 34.757 83.609 1.00 70.19 324 VAL B C 1
ATOM 5920 O O . VAL B 1 324 ? 11.001 35.375 82.877 1.00 70.28 324 VAL B O 1
ATOM 5924 N N . GLY B 1 325 ? 10.616 34.025 84.646 1.00 69.52 325 GLY B N 1
ATOM 5925 C CA . GLY B 1 325 ? 12.048 33.805 84.914 1.00 68.93 325 GLY B CA 1
ATOM 5926 C C . GLY B 1 325 ? 12.891 35.074 85.046 1.00 68.41 325 GLY B C 1
ATOM 5927 O O . GLY B 1 325 ? 12.362 36.201 85.023 1.00 67.99 325 GLY B O 1
ATOM 5928 N N . ASN B 1 326 ? 14.203 34.883 85.174 1.00 67.80 326 ASN B N 1
ATOM 5929 C CA . ASN B 1 326 ? 15.124 35.967 85.493 1.00 67.50 326 ASN B CA 1
ATOM 5930 C C . ASN B 1 326 ? 15.167 37.097 84.501 1.00 67.46 326 ASN B C 1
ATOM 5931 O O . ASN B 1 326 ? 15.221 36.859 83.303 1.00 67.78 326 ASN B O 1
ATOM 5936 N N . PHE B 1 327 ? 15.152 38.329 85.010 1.00 67.19 327 PHE B N 1
ATOM 5937 C CA . PHE B 1 327 ? 15.361 39.541 84.201 1.00 66.54 327 PHE B CA 1
ATOM 5938 C C . PHE B 1 327 ? 16.851 39.770 84.134 1.00 66.13 327 PHE B C 1
ATOM 5939 O O . PHE B 1 327 ? 17.514 39.811 85.160 1.00 66.48 327 PHE B O 1
ATOM 5947 N N . PRO B 1 328 ? 17.406 39.919 82.945 1.00 65.59 328 PRO B N 1
ATOM 5948 C CA . PRO B 1 328 ? 18.854 39.905 82.815 1.00 65.06 328 PRO B CA 1
ATOM 5949 C C . PRO B 1 328 ? 19.557 41.228 83.168 1.00 64.76 328 PRO B C 1
ATOM 5950 O O . PRO B 1 328 ? 20.781 41.305 83.065 1.00 64.75 328 PRO B O 1
ATOM 5954 N N . PHE B 1 329 ? 18.810 42.255 83.566 1.00 64.51 329 PHE B N 1
ATOM 5955 C CA . PHE B 1 329 ? 19.424 43.521 83.922 1.00 64.42 329 PHE B CA 1
ATOM 5956 C C . PHE B 1 329 ? 19.218 43.844 85.410 1.00 65.29 329 PHE B C 1
ATOM 5957 O O . PHE B 1 329 ? 18.190 43.491 86.014 1.00 65.56 329 PHE B O 1
ATOM 5965 N N . SER B 1 330 ? 20.182 44.559 85.980 1.00 65.85 330 SER B N 1
ATOM 5966 C CA . SER B 1 330 ? 20.100 45.050 87.348 1.00 66.31 330 SER B CA 1
ATOM 5967 C C . SER B 1 330 ? 20.316 46.551 87.345 1.00 66.54 330 SER B C 1
ATOM 5968 O O . SER B 1 330 ? 21.094 47.069 86.532 1.00 67.03 330 SER B O 1
ATOM 5971 N N . PRO B 1 331 ? 19.641 47.270 88.231 1.00 66.56 331 PRO B N 1
ATOM 5972 C CA . PRO B 1 331 ? 19.752 48.730 88.202 1.00 66.61 331 PRO B CA 1
ATOM 5973 C C . PRO B 1 331 ? 21.154 49.094 88.689 1.00 66.27 331 PRO B C 1
ATOM 5974 O O . PRO B 1 331 ? 21.704 48.389 89.530 1.00 65.79 331 PRO B O 1
ATOM 5978 N N . VAL B 1 332 ? 21.744 50.145 88.122 1.00 66.18 332 VAL B N 1
ATOM 5979 C CA . VAL B 1 332 ? 23.109 50.564 88.519 1.00 65.88 332 VAL B CA 1
ATOM 5980 C C . VAL B 1 332 ? 23.144 51.304 89.876 1.00 66.17 332 VAL B C 1
ATOM 5981 O O . VAL B 1 332 ? 22.309 52.164 90.150 1.00 66.38 332 VAL B O 1
ATOM 5985 N N . LYS B 1 333 ? 24.106 50.954 90.720 1.00 66.39 333 LYS B N 1
ATOM 5986 C CA . LYS B 1 333 ? 24.222 51.565 92.041 1.00 66.83 333 LYS B CA 1
ATOM 5987 C C . LYS B 1 333 ? 24.582 53.037 91.962 1.00 66.78 333 LYS B C 1
ATOM 5988 O O . LYS B 1 333 ? 25.128 53.488 90.966 1.00 66.50 333 LYS B O 1
ATOM 5994 N N . ASP B 1 334 ? 24.297 53.779 93.025 1.00 66.94 334 ASP B N 1
ATOM 5995 C CA . ASP B 1 334 ? 24.374 55.236 92.958 1.00 67.20 334 ASP B CA 1
ATOM 5996 C C . ASP B 1 334 ? 25.750 55.767 92.695 1.00 66.94 334 ASP B C 1
ATOM 5997 O O . ASP B 1 334 ? 25.925 56.554 91.787 1.00 66.91 334 ASP B O 1
ATOM 6002 N N . ARG B 1 335 ? 26.699 55.348 93.515 1.00 66.77 335 ARG B N 1
ATOM 6003 C CA . ARG B 1 335 ? 28.123 55.394 93.242 1.00 66.86 335 ARG B CA 1
ATOM 6004 C C . ARG B 1 335 ? 28.403 55.619 91.764 1.00 66.77 335 ARG B C 1
ATOM 6005 O O . ARG B 1 335 ? 28.785 56.708 91.324 1.00 66.69 335 ARG B O 1
ATOM 6013 N N . GLU B 1 336 ? 28.187 54.552 91.006 1.00 66.81 336 GLU B N 1
ATOM 6014 C CA . GLU B 1 336 ? 28.525 54.501 89.589 1.00 67.23 336 GLU B CA 1
ATOM 6015 C C . GLU B 1 336 ? 27.565 55.303 88.693 1.00 67.05 336 GLU B C 1
ATOM 6016 O O . GLU B 1 336 ? 27.988 56.058 87.816 1.00 66.73 336 GLU B O 1
ATOM 6022 N N . ALA B 1 337 ? 26.269 55.126 88.916 1.00 67.38 337 ALA B N 1
ATOM 6023 C CA . ALA B 1 337 ? 25.258 55.922 88.241 1.00 67.50 337 ALA B CA 1
ATOM 6024 C C . ALA B 1 337 ? 25.749 57.363 88.102 1.00 67.75 337 ALA B C 1
ATOM 6025 O O . ALA B 1 337 ? 25.750 57.906 87.002 1.00 67.84 337 ALA B O 1
ATOM 6027 N N . GLY B 1 338 ? 26.192 57.955 89.219 1.00 67.81 338 GLY B N 1
ATOM 6028 C CA . GLY B 1 338 ? 26.616 59.354 89.258 1.00 67.58 338 GLY B CA 1
ATOM 6029 C C . GLY B 1 338 ? 27.727 59.594 88.264 1.00 67.38 338 GLY B C 1
ATOM 6030 O O . GLY B 1 338 ? 27.613 60.445 87.373 1.00 67.46 338 GLY B O 1
ATOM 6031 N N . GLN B 1 339 ? 28.784 58.805 88.413 1.00 67.10 339 GLN B N 1
ATOM 6032 C CA . GLN B 1 339 ? 29.941 58.812 87.526 1.00 66.93 339 GLN B CA 1
ATOM 6033 C C . GLN B 1 339 ? 29.629 58.601 86.041 1.00 66.99 339 GLN B C 1
ATOM 6034 O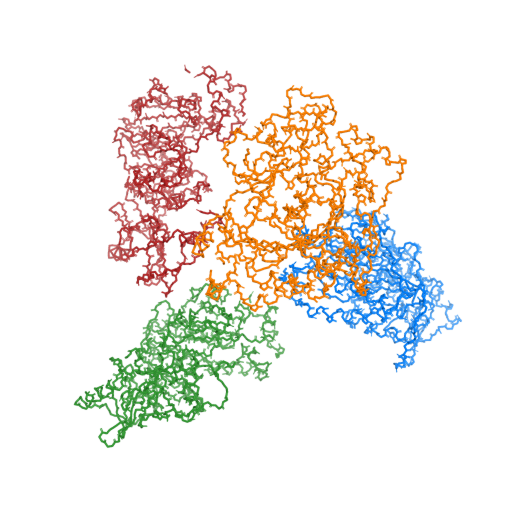 O . GLN B 1 339 ? 30.360 59.086 85.189 1.00 67.31 339 GLN B O 1
ATOM 6040 N N . ILE B 1 340 ? 28.567 57.873 85.712 1.00 66.95 340 ILE B N 1
ATOM 6041 C CA . ILE B 1 340 ? 28.174 57.757 84.293 1.00 66.66 340 ILE B CA 1
ATOM 6042 C C . ILE B 1 340 ? 27.448 59.025 83.803 1.00 67.00 340 ILE B C 1
ATOM 6043 O O . ILE B 1 340 ? 27.804 59.566 82.762 1.00 66.72 340 ILE B O 1
ATOM 6048 N N . ARG B 1 341 ? 26.436 59.488 84.549 1.00 67.77 341 ARG B N 1
ATOM 6049 C CA . ARG B 1 341 ? 25.687 60.723 84.194 1.00 68.82 341 ARG B CA 1
ATOM 6050 C C . ARG B 1 341 ? 26.720 61.808 83.855 1.00 68.10 341 ARG B C 1
ATOM 6051 O O . ARG B 1 341 ? 26.635 62.464 82.809 1.00 68.14 341 ARG B O 1
ATOM 6059 N N . GLN B 1 342 ? 27.703 61.958 84.740 1.00 67.10 342 GLN B N 1
ATOM 6060 C CA . GLN B 1 342 ? 28.730 62.944 84.602 1.00 66.47 342 GLN B CA 1
ATOM 6061 C C . GLN B 1 342 ? 29.556 62.682 83.344 1.00 65.92 342 GLN B C 1
ATOM 6062 O O . GLN B 1 342 ? 29.864 63.601 82.594 1.00 65.96 342 GLN B O 1
ATOM 6068 N N . ALA B 1 343 ? 29.907 61.425 83.113 1.00 65.30 343 ALA B N 1
ATOM 6069 C CA . ALA B 1 343 ? 30.716 61.050 81.957 1.00 65.24 343 ALA B CA 1
ATOM 6070 C C . ALA B 1 343 ? 29.992 61.331 80.646 1.00 65.52 343 ALA B C 1
ATOM 6071 O O . ALA B 1 343 ? 30.603 61.679 79.639 1.00 65.66 343 ALA B O 1
ATOM 6073 N N . ALA B 1 344 ? 28.679 61.155 80.673 1.00 65.52 344 ALA B N 1
ATOM 6074 C CA . ALA B 1 344 ? 27.866 61.270 79.505 1.00 65.58 344 ALA B CA 1
ATOM 6075 C C . ALA B 1 344 ? 27.672 62.729 79.235 1.00 65.96 344 ALA B C 1
ATOM 6076 O O . ALA B 1 344 ? 27.714 63.165 78.095 1.00 66.03 344 ALA B O 1
ATOM 6078 N N . THR B 1 345 ? 27.444 63.479 80.307 1.00 66.25 345 THR B N 1
ATOM 6079 C CA . THR B 1 345 ? 27.199 64.894 80.227 1.00 66.32 345 THR B CA 1
ATOM 6080 C C . THR B 1 345 ? 28.369 65.465 79.521 1.00 66.04 345 THR B C 1
ATOM 6081 O O . THR B 1 345 ? 28.220 66.286 78.634 1.00 66.54 345 THR B O 1
ATOM 6085 N N . GLY B 1 346 ? 29.545 64.976 79.891 1.00 66.03 346 GLY B N 1
ATOM 6086 C CA . GLY B 1 346 ? 30.805 65.485 79.376 1.00 65.47 346 GLY B CA 1
ATOM 6087 C C . GLY B 1 346 ? 30.945 65.261 77.897 1.00 65.26 346 GLY B C 1
ATOM 6088 O O . GLY B 1 346 ? 31.872 65.758 77.292 1.00 65.57 346 GLY B O 1
ATOM 6089 N N . VAL B 1 347 ? 30.020 64.509 77.312 1.00 65.38 347 VAL B N 1
ATOM 6090 C CA . VAL B 1 347 ? 30.042 64.206 75.873 1.00 65.02 347 VAL B CA 1
ATOM 6091 C C . VAL B 1 347 ? 28.785 64.718 75.148 1.00 64.98 347 VAL B C 1
ATOM 6092 O O . VAL B 1 347 ? 28.658 64.531 73.942 1.00 65.54 347 VAL B O 1
ATOM 6096 N N . GLY B 1 348 ? 27.877 65.370 75.870 1.00 64.58 348 GLY B N 1
ATOM 6097 C CA . GLY B 1 348 ? 26.723 66.025 75.254 1.00 64.59 348 GLY B CA 1
ATOM 6098 C C . GLY B 1 348 ? 25.434 65.241 75.405 1.00 65.00 348 GLY B C 1
ATOM 6099 O O . GLY B 1 348 ? 24.410 65.623 74.851 1.00 65.34 348 GLY B O 1
ATOM 6100 N N . LEU B 1 349 ? 25.488 64.140 76.154 1.00 65.03 349 LEU B N 1
ATOM 6101 C CA . LEU B 1 349 ? 24.345 63.269 76.414 1.00 64.36 349 LEU B CA 1
ATOM 6102 C C . LEU B 1 349 ? 23.792 63.513 77.813 1.00 64.91 349 LEU B C 1
ATOM 6103 O O . LEU B 1 349 ? 24.571 63.512 78.823 1.00 64.23 349 LEU B O 1
ATOM 6108 N N . ASN B 1 350 ? 22.462 63.758 77.853 1.00 65.00 350 ASN B N 1
ATOM 6109 C CA . ASN B 1 350 ? 21.727 63.897 79.110 1.00 65.39 350 ASN B CA 1
ATOM 6110 C C . ASN B 1 350 ? 20.346 63.274 79.113 1.00 66.01 350 ASN B C 1
ATOM 6111 O O . ASN B 1 350 ? 19.738 63.074 78.058 1.00 66.18 350 ASN B O 1
ATOM 6116 N N . TRP B 1 351 ? 19.881 62.908 80.311 1.00 66.52 351 TRP B N 1
ATOM 6117 C CA . TRP B 1 351 ? 18.556 62.313 80.497 1.00 66.74 351 TRP B CA 1
ATOM 6118 C C . TRP B 1 351 ? 17.745 63.099 81.490 1.00 67.26 351 TRP B C 1
ATOM 6119 O O . TRP B 1 351 ? 18.284 63.873 82.286 1.00 66.73 351 TRP B O 1
ATOM 6130 N N . ASP B 1 352 ? 16.427 62.888 81.431 1.00 67.91 352 ASP B N 1
ATOM 6131 C CA . ASP B 1 352 ? 15.525 63.412 82.439 1.00 67.95 352 ASP B CA 1
ATOM 6132 C C . ASP B 1 352 ? 15.650 62.564 83.638 1.00 68.07 352 ASP B C 1
ATOM 6133 O O . ASP B 1 352 ? 16.357 61.551 83.680 1.00 67.76 352 ASP B O 1
ATOM 6138 N N . GLU B 1 353 ? 14.789 62.960 84.562 1.00 68.18 353 GLU B N 1
ATOM 6139 C CA . GLU B 1 353 ? 14.292 62.150 85.647 1.00 68.07 353 GLU B CA 1
ATOM 6140 C C . GLU B 1 353 ? 13.439 60.963 85.167 1.00 66.69 353 GLU B C 1
ATOM 6141 O O . GLU B 1 353 ? 13.130 60.107 85.960 1.00 67.01 353 GLU B O 1
ATOM 6147 N N . ASN B 1 354 ? 13.026 60.900 83.905 1.00 65.29 354 ASN B N 1
ATOM 6148 C CA . ASN B 1 354 ? 12.171 59.793 83.494 1.00 64.01 354 ASN B CA 1
ATOM 6149 C C . ASN B 1 354 ? 12.900 58.486 83.301 1.00 64.05 354 ASN B C 1
ATOM 6150 O O . ASN B 1 354 ? 12.298 57.417 83.311 1.00 64.16 354 ASN B O 1
ATOM 6155 N N . LEU B 1 355 ? 14.218 58.563 83.171 1.00 64.02 355 LEU B N 1
ATOM 6156 C CA . LEU B 1 355 ? 15.040 57.407 82.897 1.00 63.12 355 LEU B CA 1
ATOM 6157 C C . LEU B 1 355 ? 15.961 57.058 84.052 1.00 63.62 355 LEU B C 1
ATOM 6158 O O . LEU B 1 355 ? 16.349 57.916 84.869 1.00 63.74 355 LEU B O 1
ATOM 6163 N N . ARG B 1 356 ? 16.306 55.778 84.129 1.00 63.76 356 ARG B N 1
ATOM 6164 C CA . ARG B 1 356 ? 17.186 55.257 85.183 1.00 63.92 356 ARG B CA 1
ATOM 6165 C C . ARG B 1 356 ? 18.127 54.298 84.508 1.00 63.69 356 ARG B C 1
ATOM 6166 O O . ARG B 1 356 ? 17.726 53.621 83.554 1.00 64.07 356 ARG B O 1
ATOM 6174 N N . LEU B 1 357 ? 19.354 54.207 84.995 1.00 63.23 357 LEU B N 1
ATOM 6175 C CA . LEU B 1 357 ? 20.318 53.318 84.357 1.00 63.17 357 LEU B CA 1
ATOM 6176 C C . LEU B 1 357 ? 20.279 51.880 84.878 1.00 63.16 357 LEU B C 1
ATOM 6177 O O . LEU B 1 357 ? 20.347 51.619 86.089 1.00 63.04 357 LEU B O 1
ATOM 6182 N N . TRP B 1 358 ? 20.193 50.946 83.944 1.00 63.29 358 TRP B N 1
ATOM 6183 C CA . TRP B 1 358 ? 20.349 49.533 84.232 1.00 64.12 358 TRP B CA 1
ATOM 6184 C C . TRP B 1 358 ? 21.596 49.076 83.543 1.00 65.09 358 TRP B C 1
ATOM 6185 O O . TRP B 1 358 ? 22.111 49.788 82.686 1.00 65.70 358 TRP B O 1
ATOM 6196 N N . GLN B 1 359 ? 22.071 47.886 83.897 1.00 65.64 359 GLN B N 1
ATOM 6197 C CA . GLN B 1 359 ? 23.225 47.303 83.243 1.00 66.14 359 GLN B CA 1
ATOM 6198 C C . GLN B 1 359 ? 23.060 45.800 83.102 1.00 66.93 359 GLN B C 1
ATOM 6199 O O . GLN B 1 359 ? 22.289 45.179 83.833 1.00 67.57 359 GLN B O 1
ATOM 6205 N N . ARG B 1 360 ? 23.829 45.218 82.192 1.00 67.30 360 ARG B N 1
ATOM 6206 C CA . ARG B 1 360 ? 23.792 43.802 81.961 1.00 67.43 360 ARG B CA 1
ATOM 6207 C C . ARG B 1 360 ? 25.229 43.243 81.883 1.00 68.10 360 ARG B C 1
ATOM 6208 O O . ARG B 1 360 ? 25.709 42.487 82.782 1.00 68.65 360 ARG B O 1
ATOM 6216 N N . ASP B 1 361 ? 25.945 43.591 80.828 1.00 68.00 361 ASP B N 1
ATOM 6217 C CA . ASP B 1 361 ? 27.305 43.078 80.753 1.00 68.13 361 ASP B CA 1
ATOM 6218 C C . ASP B 1 361 ? 28.260 44.271 80.806 1.00 68.13 361 ASP B C 1
ATOM 6219 O O . ASP B 1 361 ? 28.266 45.011 81.812 1.00 68.24 361 ASP B O 1
ATOM 6224 N N . LYS B 1 362 ? 29.035 44.482 79.740 1.00 67.42 362 LYS B N 1
ATOM 6225 C CA . LYS B 1 362 ? 29.734 45.738 79.600 1.00 66.93 362 LYS B CA 1
ATOM 6226 C C . LYS B 1 362 ? 28.664 46.771 79.248 1.00 66.43 362 LYS B C 1
ATOM 6227 O O . LYS B 1 362 ? 28.921 47.963 79.228 1.00 66.26 362 LYS B O 1
ATOM 6233 N N . GLU B 1 363 ? 27.454 46.283 78.992 1.00 66.02 363 GLU B N 1
ATOM 6234 C CA . GLU B 1 363 ? 26.350 47.053 78.461 1.00 65.63 363 GLU B CA 1
ATOM 6235 C C . GLU B 1 363 ? 25.784 48.024 79.486 1.00 65.26 363 GLU B C 1
ATOM 6236 O O . GLU B 1 363 ? 25.740 47.717 80.676 1.00 65.88 363 GLU B O 1
ATOM 6242 N N . LEU B 1 364 ? 25.310 49.174 79.018 1.00 64.57 364 LEU B N 1
ATOM 6243 C CA . LEU B 1 364 ? 24.742 50.213 79.885 1.00 63.95 364 LEU B CA 1
ATOM 6244 C C . LEU B 1 364 ? 23.438 50.786 79.346 1.00 63.52 364 LEU B C 1
ATOM 6245 O O . LEU B 1 364 ? 23.450 51.513 78.372 1.00 63.70 364 LEU B O 1
ATOM 6250 N N . TRP B 1 365 ? 22.333 50.499 80.016 1.00 62.85 365 TRP B N 1
ATOM 6251 C CA . TRP B 1 365 ? 21.010 50.796 79.502 1.00 62.64 365 TRP B CA 1
ATOM 6252 C C . TRP B 1 365 ? 20.290 51.901 80.283 1.00 62.95 365 TRP B C 1
ATOM 6253 O O . TRP B 1 365 ? 20.552 52.108 81.466 1.00 63.40 365 TRP B O 1
ATOM 6264 N N . LEU B 1 366 ? 19.389 52.604 79.620 1.00 62.62 366 LEU B N 1
ATOM 6265 C CA . LEU B 1 366 ? 18.447 53.492 80.284 1.00 62.75 366 LEU B CA 1
ATOM 6266 C C . LEU B 1 366 ? 17.037 52.980 80.020 1.00 63.03 366 LEU B C 1
ATOM 6267 O O . LEU B 1 366 ? 16.615 52.850 78.853 1.00 63.03 366 LEU B O 1
ATOM 6272 N N . PHE B 1 367 ? 16.309 52.698 81.097 1.00 62.71 367 PHE B N 1
ATOM 6273 C CA . PHE B 1 367 ? 14.905 52.331 80.986 1.00 61.93 367 PHE B CA 1
ATOM 6274 C C . PHE B 1 367 ? 14.065 53.411 81.618 1.00 61.84 367 PHE B C 1
ATOM 6275 O O . PHE B 1 367 ? 14.496 54.024 82.625 1.00 62.02 367 PHE B O 1
ATOM 6283 N N . PRO B 1 368 ? 12.864 53.635 81.068 1.00 61.35 368 PRO B N 1
ATOM 6284 C CA . PRO B 1 368 ? 11.895 54.577 81.659 1.00 60.78 368 PRO B CA 1
ATOM 6285 C C . PRO B 1 368 ? 11.264 54.000 82.897 1.00 60.46 368 PRO B C 1
ATOM 6286 O O . PRO B 1 368 ? 10.871 52.839 82.884 1.00 60.24 368 PRO B O 1
ATOM 6290 N N . VAL B 1 369 ? 11.176 54.803 83.964 1.00 60.38 369 VAL B N 1
ATOM 6291 C CA . VAL B 1 369 ? 10.563 54.326 85.216 1.00 60.36 369 VAL B CA 1
ATOM 6292 C C . VAL B 1 369 ? 9.152 53.786 84.962 1.00 60.77 369 VAL B C 1
ATOM 6293 O O . VAL B 1 369 ? 8.742 52.779 85.545 1.00 60.50 369 VAL B O 1
ATOM 6297 N N . GLY B 1 370 ? 8.419 54.459 84.079 1.00 61.09 370 GLY B N 1
ATOM 6298 C CA . GLY B 1 370 ? 7.119 53.963 83.650 1.00 61.64 370 GLY B CA 1
ATOM 6299 C C . GLY B 1 370 ? 7.047 52.469 83.470 1.00 61.65 370 GLY B C 1
ATOM 6300 O O . GLY B 1 370 ? 6.066 51.841 83.860 1.00 62.14 370 GLY B O 1
ATOM 6301 N N . ILE B 1 371 ? 8.109 51.893 82.926 1.00 61.32 371 ILE B N 1
ATOM 6302 C CA . ILE B 1 371 ? 8.086 50.497 82.539 1.00 61.02 371 ILE B CA 1
ATOM 6303 C C . ILE B 1 371 ? 8.414 49.562 83.670 1.00 61.15 371 ILE B C 1
ATOM 6304 O O . ILE B 1 371 ? 8.024 48.419 83.630 1.00 60.97 371 ILE B O 1
ATOM 6309 N N . GLU B 1 372 ? 9.101 50.046 84.693 1.00 61.75 372 GLU B N 1
ATOM 6310 C CA . GLU B 1 372 ? 9.525 49.169 85.796 1.00 62.29 372 GLU B CA 1
ATOM 6311 C C . GLU B 1 372 ? 8.425 48.196 86.249 1.00 62.13 372 GLU B C 1
ATOM 6312 O O . GLU B 1 372 ? 8.661 47.010 86.415 1.00 62.24 372 GLU B O 1
ATOM 6318 N N . ALA B 1 373 ? 7.214 48.693 86.393 1.00 62.33 373 ALA B N 1
ATOM 6319 C CA . ALA B 1 373 ? 6.122 47.888 86.905 1.00 62.87 373 ALA B CA 1
ATOM 6320 C C . ALA B 1 373 ? 5.823 46.584 86.142 1.00 63.43 373 ALA B C 1
ATOM 6321 O O . ALA B 1 373 ? 5.153 45.701 86.668 1.00 63.90 373 ALA B O 1
ATOM 6323 N N . LEU B 1 374 ? 6.279 46.465 84.902 1.00 63.60 374 LEU B N 1
ATOM 6324 C CA . LEU B 1 374 ? 5.925 45.297 84.115 1.00 63.53 374 LEU B CA 1
ATOM 6325 C C . LEU B 1 374 ? 7.031 44.235 84.130 1.00 63.88 374 LEU B C 1
ATOM 6326 O O . LEU B 1 374 ? 6.784 43.058 83.878 1.00 64.17 374 LEU B O 1
ATOM 6331 N N . ILE B 1 375 ? 8.247 44.650 84.445 1.00 64.03 375 ILE B N 1
ATOM 6332 C CA . ILE B 1 375 ? 9.343 43.718 84.597 1.00 63.96 375 ILE B CA 1
ATOM 6333 C C . ILE B 1 375 ? 8.913 42.513 85.410 1.00 64.17 375 ILE B C 1
ATOM 6334 O O . ILE B 1 375 ? 8.524 42.628 86.557 1.00 64.46 375 ILE B O 1
ATOM 6339 N N . GLY B 1 376 ? 8.927 41.357 84.780 1.00 64.49 376 GLY B N 1
ATOM 6340 C CA . GLY B 1 376 ? 8.637 40.136 85.499 1.00 65.02 376 GLY B CA 1
ATOM 6341 C C . GLY B 1 376 ? 7.231 39.658 85.263 1.00 65.22 376 GLY B C 1
ATOM 6342 O O . GLY B 1 376 ? 6.896 38.505 85.630 1.00 65.95 376 GLY B O 1
ATOM 6343 N N . LYS B 1 377 ? 6.415 40.535 84.672 1.00 64.72 377 LYS B N 1
ATOM 6344 C CA . LYS B 1 377 ? 5.070 40.163 84.232 1.00 64.52 377 LYS B CA 1
ATOM 6345 C C . LYS B 1 377 ? 5.050 39.759 82.764 1.00 64.42 377 LYS B C 1
ATOM 6346 O O . LYS B 1 377 ? 4.142 39.012 82.358 1.00 64.45 377 LYS B O 1
ATOM 6352 N N . VAL B 1 378 ? 6.032 40.265 81.989 1.00 63.96 378 VAL B N 1
ATOM 6353 C CA . VAL B 1 378 ? 6.239 39.902 80.563 1.00 63.25 378 VAL B CA 1
ATOM 6354 C C . VAL B 1 378 ? 7.704 39.861 80.139 1.00 63.23 378 VAL B C 1
ATOM 6355 O O . VAL B 1 378 ? 8.524 40.585 80.683 1.00 63.31 378 VAL B O 1
ATOM 6359 N N . ARG B 1 379 ? 8.025 38.989 79.185 1.00 63.18 379 ARG B N 1
ATOM 6360 C CA . ARG B 1 379 ? 9.380 38.884 78.639 1.00 63.10 379 ARG B CA 1
ATOM 6361 C C . ARG B 1 379 ? 9.536 40.033 77.637 1.00 63.29 379 ARG B C 1
ATOM 6362 O O . ARG B 1 379 ? 8.715 40.207 76.720 1.00 63.64 379 ARG B O 1
ATOM 6370 N N . PHE B 1 380 ? 10.557 40.855 77.815 1.00 62.77 380 PHE B N 1
ATOM 6371 C CA . PHE B 1 380 ? 10.726 41.939 76.910 1.00 62.39 380 PHE B CA 1
ATOM 6372 C C . PHE B 1 380 ? 11.708 41.566 75.854 1.00 63.07 380 PHE B C 1
ATOM 6373 O O . PHE B 1 380 ? 12.648 40.790 76.069 1.00 63.35 380 PHE B O 1
ATOM 6381 N N . SER B 1 381 ? 11.488 42.109 74.676 1.00 63.48 381 SER B N 1
ATOM 6382 C CA . SER B 1 381 ? 12.418 41.893 73.609 1.00 63.52 381 SER B CA 1
ATOM 6383 C C . SER B 1 381 ? 13.522 42.976 73.625 1.00 63.99 381 SER B C 1
ATOM 6384 O O . SER B 1 381 ? 14.635 42.721 73.170 1.00 64.16 381 SER B O 1
ATOM 6387 N N . ARG B 1 382 ? 13.225 44.154 74.186 1.00 64.13 382 ARG B N 1
ATOM 6388 C CA . ARG B 1 382 ? 14.164 45.289 74.249 1.00 64.43 382 ARG B CA 1
ATOM 6389 C C . ARG B 1 382 ? 13.534 46.334 75.164 1.00 64.51 382 ARG B C 1
ATOM 6390 O O . ARG B 1 382 ? 12.315 46.369 75.254 1.00 65.44 382 ARG B O 1
ATOM 6398 N N . LEU B 1 383 ? 14.322 47.170 75.843 1.00 63.98 383 LEU B N 1
ATOM 6399 C CA . LEU B 1 383 ? 13.735 48.218 76.677 1.00 63.70 383 LEU B CA 1
ATOM 6400 C C . LEU B 1 383 ? 14.570 49.477 76.660 1.00 63.49 383 LEU B C 1
ATOM 6401 O O . LEU B 1 383 ? 15.779 49.417 76.797 1.00 63.83 383 LEU B O 1
ATOM 6406 N N . GLY B 1 384 ? 13.931 50.620 76.516 1.00 63.23 384 GLY B N 1
ATOM 6407 C CA . GLY B 1 384 ? 14.641 51.904 76.584 1.00 63.25 384 GLY B CA 1
ATOM 6408 C C . GLY B 1 384 ? 15.723 52.053 75.533 1.00 63.24 384 GLY B C 1
ATOM 6409 O O . GLY B 1 384 ? 15.556 51.631 74.389 1.00 63.45 384 GLY B O 1
ATOM 6410 N N . ILE B 1 385 ? 16.853 52.628 75.909 1.00 63.04 385 ILE B N 1
ATOM 6411 C CA . ILE B 1 385 ? 17.971 52.661 74.967 1.00 62.60 385 ILE B CA 1
ATOM 6412 C C . ILE B 1 385 ? 19.252 52.121 75.534 1.00 62.44 385 ILE B C 1
ATOM 6413 O O . ILE B 1 385 ? 19.485 52.187 76.735 1.00 63.11 385 ILE B O 1
ATOM 6418 N N . LYS B 1 386 ? 20.112 51.602 74.674 1.00 61.94 386 LYS B N 1
ATOM 6419 C CA . LYS B 1 386 ? 21.478 51.268 75.085 1.00 61.04 386 LYS B CA 1
ATOM 6420 C C . LYS B 1 386 ? 22.237 52.587 75.124 1.00 61.09 386 LYS B C 1
ATOM 6421 O O . LYS B 1 386 ? 22.310 53.293 74.122 1.00 61.25 386 LYS B O 1
ATOM 6427 N N . LEU B 1 387 ? 22.774 52.957 76.277 1.00 61.21 387 LEU B N 1
ATOM 6428 C CA . LEU B 1 387 ? 23.582 54.177 76.380 1.00 61.37 387 LEU B CA 1
ATOM 6429 C C . LEU B 1 387 ? 25.023 53.938 75.946 1.00 61.75 387 LEU B C 1
ATOM 6430 O O . LEU B 1 387 ? 25.565 54.687 75.129 1.00 61.87 387 LEU B O 1
ATOM 6435 N N . ALA B 1 388 ? 25.644 52.896 76.484 1.00 62.45 388 ALA B N 1
ATOM 6436 C CA . ALA B 1 388 ? 27.053 52.616 76.212 1.00 63.12 388 ALA B CA 1
ATOM 6437 C C . ALA B 1 388 ? 27.412 51.174 76.440 1.00 63.66 388 ALA B C 1
ATOM 6438 O O . ALA B 1 388 ? 26.651 50.402 77.014 1.00 63.92 388 ALA B O 1
ATOM 6440 N N . GLU B 1 389 ? 28.602 50.841 75.971 1.00 64.41 389 GLU B N 1
ATOM 6441 C CA . GLU B 1 389 ? 29.274 49.585 76.216 1.00 65.35 389 GLU B CA 1
ATOM 6442 C C . GLU B 1 389 ? 30.528 49.988 76.999 1.00 65.03 389 GLU B C 1
ATOM 6443 O O . GLU B 1 389 ? 31.254 50.848 76.537 1.00 64.83 389 GLU B O 1
ATOM 6449 N N . THR B 1 390 ? 30.776 49.421 78.180 1.00 65.17 390 THR B N 1
ATOM 6450 C CA . THR B 1 390 ? 32.034 49.710 78.880 1.00 65.87 390 THR B CA 1
ATOM 6451 C C . THR B 1 390 ? 33.216 49.023 78.162 1.00 66.20 390 THR B C 1
ATOM 6452 O O . THR B 1 390 ? 33.146 47.841 77.806 1.00 66.18 390 THR B O 1
ATOM 6456 N N . HIS B 1 391 ? 34.282 49.773 77.915 1.00 66.55 391 HIS B N 1
ATOM 6457 C CA . HIS B 1 391 ? 35.519 49.132 77.504 1.00 67.33 391 HIS B CA 1
ATOM 6458 C C . HIS B 1 391 ? 36.717 49.837 78.126 1.00 67.11 391 HIS B C 1
ATOM 6459 O O . HIS B 1 391 ? 36.889 51.057 77.993 1.00 66.90 391 HIS B O 1
ATOM 6466 N N . ASN B 1 392 ? 37.506 49.041 78.848 1.00 66.97 392 ASN B N 1
ATOM 6467 C CA . ASN B 1 392 ? 38.510 49.561 79.754 1.00 67.30 392 ASN B CA 1
ATOM 6468 C C . ASN B 1 392 ? 37.853 50.549 80.728 1.00 67.26 392 ASN B C 1
ATOM 6469 O O . ASN B 1 392 ? 36.656 50.403 81.054 1.00 67.46 392 ASN B O 1
ATOM 6474 N N . LYS B 1 393 ? 38.579 51.563 81.182 1.00 66.94 393 LYS B N 1
ATOM 6475 C CA . LYS B 1 393 ? 37.913 52.546 82.027 1.00 66.78 393 LYS B CA 1
ATOM 6476 C C . LYS B 1 393 ? 36.887 53.447 81.249 1.00 66.92 393 LYS B C 1
ATOM 6477 O O . LYS B 1 393 ? 36.141 54.243 81.853 1.00 66.78 393 LYS B O 1
ATOM 6483 N N . GLY B 1 394 ? 36.799 53.219 79.930 1.00 66.66 394 GLY B N 1
ATOM 6484 C CA . GLY B 1 394 ? 35.996 54.031 79.031 1.00 66.61 394 GLY B CA 1
ATOM 6485 C C . GLY B 1 394 ? 34.602 53.533 78.673 1.00 66.60 394 GLY B C 1
ATOM 6486 O O . GLY B 1 394 ? 34.036 52.671 79.353 1.00 66.73 394 GLY B O 1
ATOM 6487 N N . TYR B 1 395 ? 34.060 54.106 77.595 1.00 66.14 395 TYR B N 1
ATOM 6488 C CA . TYR B 1 395 ? 32.726 53.816 77.113 1.00 66.04 395 TYR B CA 1
ATOM 6489 C C . TYR B 1 395 ? 32.620 54.006 75.588 1.00 65.98 395 TYR B C 1
ATOM 6490 O O . TYR B 1 395 ? 33.130 54.980 75.059 1.00 66.56 395 TYR B O 1
ATOM 6499 N N . ARG B 1 396 ? 31.958 53.096 74.874 1.00 65.62 396 ARG B N 1
ATOM 6500 C CA . ARG B 1 396 ? 31.571 53.363 73.479 1.00 65.28 396 ARG B CA 1
ATOM 6501 C C . ARG B 1 396 ? 30.081 53.756 73.424 1.00 65.07 396 ARG B C 1
ATOM 6502 O O . ARG B 1 396 ? 29.168 52.900 73.418 1.00 64.91 396 ARG B O 1
ATOM 6510 N N . TRP B 1 397 ? 29.839 55.059 73.388 1.00 64.46 397 TRP B N 1
ATOM 6511 C CA . TRP B 1 397 ? 28.485 55.574 73.343 1.00 63.83 397 TRP B CA 1
ATOM 6512 C C . TRP B 1 397 ? 27.773 55.054 72.094 1.00 63.74 397 TRP B C 1
ATOM 6513 O O . TRP B 1 397 ? 28.374 54.884 71.037 1.00 63.44 397 TRP B O 1
ATOM 6524 N N . GLN B 1 398 ? 26.494 54.752 72.251 1.00 63.66 398 GLN B N 1
ATOM 6525 C CA . GLN B 1 398 ? 25.748 54.114 71.199 1.00 63.87 398 GLN B CA 1
ATOM 6526 C C . GLN B 1 398 ? 25.114 55.175 70.349 1.00 64.18 398 GLN B C 1
ATOM 6527 O O . GLN B 1 398 ? 24.641 56.232 70.851 1.00 63.95 398 GLN B O 1
ATOM 6533 N N . HIS B 1 399 ? 25.086 54.885 69.055 1.00 64.03 399 HIS B N 1
ATOM 6534 C CA . HIS B 1 399 ? 24.483 55.794 68.127 1.00 64.26 399 HIS B CA 1
ATOM 6535 C C . HIS B 1 399 ? 23.082 56.145 68.587 1.00 64.36 399 HIS B C 1
ATOM 6536 O O . HIS B 1 399 ? 22.734 57.315 68.655 1.00 64.45 399 HIS B O 1
ATOM 6543 N N . GLU B 1 400 ? 22.287 55.142 68.936 1.00 64.32 400 GLU B N 1
ATOM 6544 C CA . GLU B 1 400 ? 20.919 55.433 69.264 1.00 64.23 400 GLU B CA 1
ATOM 6545 C C . GLU B 1 400 ? 20.807 56.390 70.425 1.00 64.45 400 GLU B C 1
ATOM 6546 O O . GLU B 1 400 ? 19.875 57.174 70.479 1.00 65.16 400 GLU B O 1
ATOM 6552 N N . ALA B 1 401 ? 21.773 56.378 71.335 1.00 64.46 401 ALA B N 1
ATOM 6553 C CA . ALA B 1 401 ? 21.699 57.269 72.490 1.00 64.13 401 ALA B CA 1
ATOM 6554 C C . ALA B 1 401 ? 22.017 58.688 72.082 1.00 63.67 401 ALA B C 1
ATOM 6555 O O . ALA B 1 401 ? 21.450 59.647 72.588 1.00 63.15 401 ALA B O 1
ATOM 6557 N N . VAL B 1 402 ? 22.955 58.802 71.157 1.00 63.52 402 VAL B N 1
ATOM 6558 C CA . VAL B 1 402 ? 23.319 60.094 70.606 1.00 63.09 402 VAL B CA 1
ATOM 6559 C C . VAL B 1 402 ? 22.121 60.711 69.939 1.00 63.04 402 VAL B C 1
ATOM 6560 O O . VAL B 1 402 ? 21.821 61.860 70.183 1.00 63.44 402 VAL B O 1
ATOM 6564 N N . ILE B 1 403 ? 21.401 59.964 69.126 1.00 62.67 403 ILE B N 1
ATOM 6565 C CA . ILE B 1 403 ? 20.253 60.578 68.504 1.00 62.86 403 ILE B CA 1
ATOM 6566 C C . ILE B 1 403 ? 19.217 61.026 69.528 1.00 63.23 403 ILE B C 1
ATOM 6567 O O . ILE B 1 403 ? 18.535 62.019 69.344 1.00 63.05 403 ILE B O 1
ATOM 6572 N N . ALA B 1 404 ? 19.177 60.317 70.638 1.00 63.94 404 ALA B N 1
ATOM 6573 C CA . ALA B 1 404 ? 18.171 60.532 71.642 1.00 64.27 404 ALA B CA 1
ATOM 6574 C C . ALA B 1 404 ? 18.531 61.566 72.680 1.00 64.49 404 ALA B C 1
ATOM 6575 O O . ALA B 1 404 ? 17.694 62.368 73.007 1.00 64.90 404 ALA B O 1
ATOM 6577 N N . LEU B 1 405 ? 19.746 61.553 73.223 1.00 65.12 405 LEU B N 1
ATOM 6578 C CA . LEU B 1 405 ? 20.060 62.430 74.388 1.00 65.08 405 LEU B CA 1
ATOM 6579 C C . LEU B 1 405 ? 21.053 63.532 74.106 1.00 65.33 405 LEU B C 1
ATOM 6580 O O . LEU B 1 405 ? 21.464 64.243 75.033 1.00 65.31 405 LEU B O 1
ATOM 6585 N N . ALA B 1 406 ? 21.461 63.671 72.851 1.00 65.97 406 ALA B N 1
ATOM 6586 C CA . ALA B 1 406 ? 22.378 64.737 72.483 1.00 66.78 406 ALA B CA 1
ATOM 6587 C C . ALA B 1 406 ? 21.670 66.041 72.403 1.00 67.69 406 ALA B C 1
ATOM 6588 O O . ALA B 1 406 ? 20.699 66.189 71.671 1.00 67.93 406 ALA B O 1
ATOM 6590 N N . SER B 1 407 ? 22.146 66.998 73.177 1.00 69.12 407 SER B N 1
ATOM 6591 C CA . SER B 1 407 ? 21.651 68.336 73.005 1.00 70.63 407 SER B CA 1
ATOM 6592 C C . SER B 1 407 ? 22.590 69.127 72.039 1.00 71.34 407 SER B C 1
ATOM 6593 O O . SER B 1 407 ? 23.837 69.243 72.261 1.00 71.46 407 SER B O 1
ATOM 6596 N N . PRO B 1 408 ? 21.981 69.642 70.964 1.00 71.55 408 PRO B N 1
ATOM 6597 C CA . PRO B 1 408 ? 22.721 70.266 69.864 1.00 71.51 408 PRO B CA 1
ATOM 6598 C C . PRO B 1 408 ? 23.229 71.673 70.247 1.00 71.80 408 PRO B C 1
ATOM 6599 O O . PRO B 1 408 ? 24.439 71.963 70.108 1.00 71.34 408 PRO B O 1
ATOM 6603 N N . ASP B 1 409 ? 22.297 72.540 70.684 1.00 72.09 409 ASP B N 1
ATOM 6604 C CA . ASP B 1 409 ? 22.643 73.840 71.284 1.00 72.32 409 ASP B CA 1
ATOM 6605 C C . ASP B 1 409 ? 23.597 73.572 72.449 1.00 71.75 409 ASP B C 1
ATOM 6606 O O . ASP B 1 409 ? 23.195 73.237 73.572 1.00 71.32 409 ASP B O 1
ATOM 6611 N N . ASN B 1 410 ? 24.873 73.726 72.118 1.00 71.49 410 ASN B N 1
ATOM 6612 C CA . ASN B 1 410 ? 25.982 73.263 72.895 1.00 72.01 410 ASN B CA 1
ATOM 6613 C C . ASN B 1 410 ? 27.140 74.228 72.588 1.00 72.80 410 ASN B C 1
ATOM 6614 O O . ASN B 1 410 ? 27.025 75.102 71.717 1.00 72.25 410 ASN B O 1
ATOM 6627 N N . ASN B 1 412 ? 30.138 72.698 72.098 1.00 72.57 412 ASN B N 1
ATOM 6628 C CA . ASN B 1 412 ? 31.007 71.593 71.678 1.00 71.38 412 ASN B CA 1
ATOM 6629 C C . ASN B 1 412 ? 30.325 70.772 70.553 1.00 70.52 412 ASN B C 1
ATOM 6630 O O . ASN B 1 412 ? 30.879 69.748 70.097 1.00 70.13 412 ASN B O 1
ATOM 6635 N N . ALA B 1 413 ? 29.122 71.211 70.141 1.00 69.34 413 ALA B N 1
ATOM 6636 C CA . ALA B 1 413 ? 28.502 70.748 68.895 1.00 68.58 413 ALA B CA 1
ATOM 6637 C C . ALA B 1 413 ? 29.340 71.215 67.692 1.00 68.15 413 ALA B C 1
ATOM 6638 O O . ALA B 1 413 ? 30.158 72.101 67.830 1.00 68.14 413 ALA B O 1
ATOM 6640 N N . PHE B 1 414 ? 29.163 70.598 66.526 1.00 67.59 414 PHE B N 1
ATOM 6641 C CA . PHE B 1 414 ? 29.861 71.032 65.306 1.00 67.07 414 PHE B CA 1
ATOM 6642 C C . PHE B 1 414 ? 28.977 70.824 64.072 1.00 66.77 414 PHE B C 1
ATOM 6643 O O . PHE B 1 414 ? 28.621 69.682 63.722 1.00 66.86 414 PHE B O 1
ATOM 6651 N N . GLU B 1 415 ? 28.614 71.930 63.422 1.00 66.06 415 GLU B N 1
ATOM 6652 C CA . GLU B 1 415 ? 27.660 71.872 62.323 1.00 65.49 415 GLU B CA 1
ATOM 6653 C C . GLU B 1 415 ? 28.380 71.580 61.035 1.00 64.99 415 GLU B C 1
ATOM 6654 O O . GLU B 1 415 ? 29.359 72.252 60.691 1.00 65.04 415 GLU B O 1
ATOM 6660 N N . LEU B 1 416 ? 27.897 70.561 60.336 1.00 64.62 416 LEU B N 1
ATOM 6661 C CA . LEU B 1 416 ? 28.444 70.178 59.044 1.00 63.99 416 LEU B CA 1
ATOM 6662 C C . LEU B 1 416 ? 27.849 71.010 57.956 1.00 63.74 416 LEU B C 1
ATOM 6663 O O . LEU B 1 416 ? 26.754 71.582 58.111 1.00 63.81 416 LEU B O 1
ATOM 6668 N N . THR B 1 417 ? 28.575 71.062 56.847 1.00 63.60 417 THR B N 1
ATOM 6669 C CA . THR B 1 417 ? 28.048 71.593 55.598 1.00 63.69 417 THR B CA 1
ATOM 6670 C C . THR B 1 417 ? 27.214 70.484 54.955 1.00 63.43 417 THR B C 1
ATOM 6671 O O . THR B 1 417 ? 27.480 69.314 55.210 1.00 63.79 417 THR B O 1
ATOM 6675 N N . PRO B 1 418 ? 26.200 70.827 54.166 1.00 63.13 418 PRO B N 1
ATOM 6676 C CA . PRO B 1 418 ? 25.480 69.843 53.344 1.00 63.19 418 PRO B CA 1
ATOM 6677 C C . PRO B 1 418 ? 26.395 68.818 52.644 1.00 63.34 418 PRO B C 1
ATOM 6678 O O . PRO B 1 418 ? 26.130 67.608 52.659 1.00 62.93 418 PRO B O 1
ATOM 6682 N N . GLN B 1 419 ? 27.459 69.313 52.030 1.00 63.91 419 GLN B N 1
ATOM 6683 C CA . GLN B 1 419 ? 28.470 68.456 51.425 1.00 64.52 419 GLN B CA 1
ATOM 6684 C C . GLN B 1 419 ? 29.016 67.467 52.480 1.00 64.59 419 GLN B C 1
ATOM 6685 O O . GLN B 1 419 ? 29.079 66.250 52.237 1.00 64.67 419 GLN B O 1
ATOM 6691 N N . GLU B 1 420 ? 29.387 67.990 53.648 1.00 64.37 420 GLU B N 1
ATOM 6692 C CA . GLU B 1 420 ? 29.937 67.174 54.727 1.00 64.15 420 GLU B CA 1
ATOM 6693 C C . GLU B 1 420 ? 28.918 66.165 55.299 1.00 64.41 420 GLU B C 1
ATOM 6694 O O . GLU B 1 420 ? 29.253 65.006 55.615 1.00 64.14 420 GLU B O 1
ATOM 6700 N N . ALA B 1 421 ? 27.671 66.609 55.411 1.00 64.51 421 ALA B N 1
ATOM 6701 C CA . ALA B 1 421 ? 26.591 65.759 55.875 1.00 65.00 421 ALA B CA 1
ATOM 6702 C C . ALA B 1 421 ? 26.336 64.534 54.984 1.00 65.48 421 ALA B C 1
ATOM 6703 O O . ALA B 1 421 ? 26.180 63.413 55.475 1.00 65.26 421 ALA B O 1
ATOM 6705 N N . GLU B 1 422 ? 26.274 64.762 53.671 1.00 66.17 422 GLU B N 1
ATOM 6706 C CA . GLU B 1 422 ? 26.169 63.681 52.675 1.00 66.60 422 GLU B CA 1
ATOM 6707 C C . GLU B 1 422 ? 27.239 62.612 52.938 1.00 66.32 422 GLU B C 1
ATOM 6708 O O . GLU B 1 422 ? 26.940 61.408 52.997 1.00 66.42 422 GLU B O 1
ATOM 6714 N N . GLU B 1 423 ? 28.482 63.066 53.098 1.00 65.96 423 GLU B N 1
ATOM 6715 C CA . GLU B 1 423 ? 29.583 62.171 53.424 1.00 66.22 423 GLU B CA 1
ATOM 6716 C C . GLU B 1 423 ? 29.237 61.318 54.651 1.00 65.82 423 GLU B C 1
ATOM 6717 O O . GLU B 1 423 ? 29.365 60.089 54.615 1.00 66.02 423 GLU B O 1
ATOM 6723 N N . TRP B 1 424 ? 28.793 61.947 55.733 1.00 65.03 424 TRP B N 1
ATOM 6724 C CA . TRP B 1 424 ? 28.534 61.169 56.924 1.00 64.68 424 TRP B CA 1
ATOM 6725 C C . TRP B 1 424 ? 27.591 60.027 56.559 1.00 64.87 424 TRP B C 1
ATOM 6726 O O . TRP B 1 424 ? 27.850 58.882 56.907 1.00 65.25 424 TRP B O 1
ATOM 6737 N N . TYR B 1 425 ? 26.532 60.315 55.811 1.00 64.94 425 TYR B N 1
ATOM 6738 C CA . TYR B 1 425 ? 25.495 59.310 55.595 1.00 64.89 425 TYR B CA 1
ATOM 6739 C C . TYR B 1 425 ? 25.910 58.245 54.623 1.00 64.79 425 TYR B C 1
ATOM 6740 O O . TYR B 1 425 ? 25.446 57.115 54.696 1.00 64.98 425 TYR B O 1
ATOM 6749 N N . ARG B 1 426 ? 26.788 58.614 53.713 1.00 64.66 426 ARG B N 1
ATOM 6750 C CA . ARG B 1 426 ? 27.462 57.614 52.898 1.00 65.03 426 ARG B CA 1
ATOM 6751 C C . ARG B 1 426 ? 28.454 56.827 53.733 1.00 64.92 426 ARG B C 1
ATOM 6752 O O . ARG B 1 426 ? 29.146 55.964 53.199 1.00 65.05 426 ARG B O 1
ATOM 6760 N N . GLY B 1 427 ? 28.532 57.144 55.029 1.00 64.76 427 GLY B N 1
ATOM 6761 C CA . GLY B 1 427 ? 29.448 56.467 55.951 1.00 64.89 427 GLY B CA 1
ATOM 6762 C C . GLY B 1 427 ? 30.939 56.700 55.688 1.00 65.15 427 GLY B C 1
ATOM 6763 O O . GLY B 1 427 ? 31.751 55.764 55.767 1.00 65.12 427 GLY B O 1
ATOM 6764 N N . ARG B 1 428 ? 31.304 57.945 55.379 1.00 65.12 428 ARG B N 1
ATOM 6765 C CA . ARG B 1 428 ? 32.712 58.321 55.175 1.00 65.11 428 ARG B CA 1
ATOM 6766 C C . ARG B 1 428 ? 33.170 59.338 56.209 1.00 64.99 428 ARG B C 1
ATOM 6767 O O . ARG B 1 428 ? 32.360 60.093 56.728 1.00 64.94 428 ARG B O 1
ATOM 6775 N N . ASP B 1 429 ? 34.477 59.382 56.468 1.00 65.03 429 ASP B N 1
ATOM 6776 C CA . ASP B 1 429 ? 35.063 60.321 57.431 1.00 64.89 429 ASP B CA 1
ATOM 6777 C C . ASP B 1 429 ? 35.023 61.743 56.834 1.00 64.77 429 ASP B C 1
ATOM 6778 O O . ASP B 1 429 ? 35.077 61.900 55.599 1.00 64.58 429 ASP B O 1
ATOM 6783 N N . VAL B 1 430 ? 34.923 62.763 57.698 1.00 64.60 430 VAL B N 1
ATOM 6784 C CA . VAL B 1 430 ? 34.800 64.175 57.246 1.00 64.68 430 VAL B CA 1
ATOM 6785 C C . VAL B 1 430 ? 35.916 65.117 57.692 1.00 64.73 430 VAL B C 1
ATOM 6786 O O . VAL B 1 430 ? 36.316 65.093 58.843 1.00 64.89 430 VAL B O 1
ATOM 6790 N N . TYR B 1 431 ? 36.380 65.975 56.783 1.00 64.77 431 TYR B N 1
ATOM 6791 C CA . TYR B 1 431 ? 37.552 66.819 57.029 1.00 64.69 431 TYR B CA 1
ATOM 6792 C C . TYR B 1 431 ? 37.179 68.303 57.052 1.00 65.08 431 TYR B C 1
ATOM 6793 O O . TYR B 1 431 ? 37.076 68.951 56.003 1.00 65.03 431 TYR B O 1
ATOM 6802 N N . PRO B 1 432 ? 36.973 68.845 58.251 1.00 65.56 432 PRO B N 1
ATOM 6803 C CA . PRO B 1 432 ? 36.486 70.211 58.385 1.00 66.04 432 PRO B CA 1
ATOM 6804 C C . PRO B 1 432 ? 37.607 71.232 58.225 1.00 66.44 432 PRO B C 1
ATOM 6805 O O . PRO B 1 432 ? 38.757 70.951 58.584 1.00 66.36 432 PRO B O 1
ATOM 6809 N N . GLN B 1 433 ? 37.270 72.399 57.673 1.00 66.93 433 GLN B N 1
ATOM 6810 C CA . GLN B 1 433 ? 38.225 73.510 57.646 1.00 67.22 433 GLN B CA 1
ATOM 6811 C C . GLN B 1 433 ? 38.339 74.182 59.016 1.00 67.05 433 GLN B C 1
ATOM 6812 O O . GLN B 1 433 ? 39.457 74.519 59.449 1.00 66.91 433 GLN B O 1
ATOM 6818 N N . ALA B 1 434 ? 37.191 74.363 59.676 1.00 66.78 434 ALA B N 1
ATOM 6819 C CA . ALA B 1 434 ? 37.138 74.725 61.077 1.00 66.83 434 ALA B CA 1
ATOM 6820 C C . ALA B 1 434 ? 38.070 73.786 61.820 1.00 66.89 434 ALA B C 1
ATOM 6821 O O . ALA B 1 434 ? 39.190 74.184 62.123 1.00 67.06 434 ALA B O 1
ATOM 6823 N N . ALA B 1 435 ? 37.629 72.542 62.053 1.00 66.76 435 ALA B N 1
ATOM 6824 C CA . ALA B 1 435 ? 38.405 71.485 62.758 1.00 66.81 435 ALA B CA 1
ATOM 6825 C C . ALA B 1 435 ? 38.472 71.651 64.291 1.00 66.66 435 ALA B C 1
ATOM 6826 O O . ALA B 1 435 ? 39.518 71.988 64.841 1.00 66.67 435 ALA B O 1
ATOM 6828 N N . PRO B 1 436 ? 37.363 71.375 64.974 1.00 66.60 436 PRO B N 1
ATOM 6829 C CA . PRO B 1 436 ? 37.218 71.692 66.406 1.00 66.60 436 PRO B CA 1
ATOM 6830 C C . PRO B 1 436 ? 38.270 71.074 67.332 1.00 66.43 436 PRO B C 1
ATOM 6831 O O . PRO B 1 436 ? 39.109 70.294 66.898 1.00 65.99 436 PRO B O 1
ATOM 6835 N N . VAL B 1 437 ? 38.175 71.415 68.612 1.00 66.70 437 VAL B N 1
ATOM 6836 C CA . VAL B 1 437 ? 39.202 71.093 69.603 1.00 66.67 437 VAL B CA 1
ATOM 6837 C C . VAL B 1 437 ? 38.928 69.788 70.345 1.00 66.62 437 VAL B C 1
ATOM 6838 O O . VAL B 1 437 ? 39.847 69.057 70.676 1.00 66.42 437 VAL B O 1
ATOM 6842 N N . ALA B 1 438 ? 37.655 69.508 70.605 1.00 66.87 438 ALA B N 1
ATOM 6843 C CA . ALA B 1 438 ? 37.234 68.266 71.270 1.00 66.99 438 ALA B CA 1
ATOM 6844 C C . ALA B 1 438 ? 37.870 67.005 70.656 1.00 66.98 438 ALA B C 1
ATOM 6845 O O . ALA B 1 438 ? 38.108 66.953 69.448 1.00 66.94 438 ALA B O 1
ATOM 6847 N N . ASP B 1 439 ? 38.171 66.006 71.487 1.00 67.15 439 ASP B N 1
ATOM 6848 C CA . ASP B 1 439 ? 38.611 64.704 70.954 1.00 67.33 439 ASP B CA 1
ATOM 6849 C C . ASP B 1 439 ? 37.370 63.874 70.596 1.00 67.21 439 ASP B C 1
ATOM 6850 O O . ASP B 1 439 ? 37.426 63.007 69.716 1.00 67.11 439 ASP B O 1
ATOM 6855 N N . ASP B 1 440 ? 36.270 64.139 71.298 1.00 67.11 440 ASP B N 1
ATOM 6856 C CA . ASP B 1 440 ? 34.951 63.607 70.932 1.00 67.67 440 ASP B CA 1
ATOM 6857 C C . ASP B 1 440 ? 34.022 64.748 70.519 1.00 67.60 440 ASP B C 1
ATOM 6858 O O . ASP B 1 440 ? 33.741 65.654 71.311 1.00 67.75 440 ASP B O 1
ATOM 6863 N N . VAL B 1 441 ? 33.540 64.703 69.282 1.00 67.39 441 VAL B N 1
ATOM 6864 C CA . VAL B 1 441 ? 32.837 65.845 68.698 1.00 67.05 441 VAL B CA 1
ATOM 6865 C C . VAL B 1 441 ? 31.397 65.496 68.357 1.00 66.86 441 VAL B C 1
ATOM 6866 O O . VAL B 1 441 ? 31.144 64.548 67.603 1.00 67.12 441 VAL B O 1
ATOM 6870 N N . LEU B 1 442 ? 30.465 66.272 68.909 1.00 66.19 442 LEU B N 1
ATOM 6871 C CA . LEU B 1 442 ? 29.055 66.071 68.649 1.00 65.32 442 LEU B CA 1
ATOM 6872 C C . LEU B 1 442 ? 28.746 66.705 67.337 1.00 65.14 442 LEU B C 1
ATOM 6873 O O . LEU B 1 442 ? 28.849 67.920 67.178 1.00 64.95 442 LEU B O 1
ATOM 6878 N N . VAL B 1 443 ? 28.297 65.865 66.418 1.00 65.09 443 VAL B N 1
ATOM 6879 C CA . VAL B 1 443 ? 28.193 66.198 65.009 1.00 64.66 443 VAL B CA 1
ATOM 6880 C C . VAL B 1 443 ? 26.748 66.507 64.570 1.00 64.14 443 VAL B C 1
ATOM 6881 O O . VAL B 1 443 ? 25.937 65.609 64.501 1.00 64.06 443 VAL B O 1
ATOM 6885 N N . THR B 1 444 ? 26.439 67.775 64.292 1.00 64.15 444 THR B N 1
ATOM 6886 C CA . THR B 1 444 ? 25.050 68.168 63.962 1.00 64.36 444 THR B CA 1
ATOM 6887 C C . THR B 1 444 ? 24.859 68.597 62.512 1.00 64.44 444 THR B C 1
ATOM 6888 O O . THR B 1 444 ? 25.763 69.191 61.908 1.00 64.07 444 THR B O 1
ATOM 6892 N N . PHE B 1 445 ? 23.678 68.298 61.964 1.00 64.56 445 PHE B N 1
ATOM 6893 C CA . PHE B 1 445 ? 23.248 68.947 60.727 1.00 64.85 445 PHE B CA 1
ATOM 6894 C C . PHE B 1 445 ? 21.830 69.568 60.820 1.00 64.73 445 PHE B C 1
ATOM 6895 O O . PHE B 1 445 ? 20.906 68.949 61.331 1.00 64.49 445 PHE B O 1
ATOM 6903 N N . GLN B 1 446 ? 21.682 70.790 60.311 1.00 64.70 446 GLN B N 1
ATOM 6904 C CA . GLN B 1 446 ? 20.563 71.684 60.668 1.00 65.16 446 GLN B CA 1
ATOM 6905 C C . GLN B 1 446 ? 20.378 71.721 62.175 1.00 65.39 446 GLN B C 1
ATOM 6906 O O . GLN B 1 446 ? 19.282 71.876 62.661 1.00 65.52 446 GLN B O 1
ATOM 6912 N N . HIS B 1 447 ? 21.458 71.535 62.910 1.00 66.03 447 HIS B N 1
ATOM 6913 C CA . HIS B 1 447 ? 21.439 71.634 64.360 1.00 66.79 447 HIS B CA 1
ATOM 6914 C C . HIS B 1 447 ? 20.708 70.522 65.022 1.00 66.85 447 HIS B C 1
ATOM 6915 O O . HIS B 1 447 ? 20.034 70.718 66.035 1.00 67.71 447 HIS B O 1
ATOM 6922 N N . GLN B 1 448 ? 20.865 69.328 64.470 1.00 66.65 448 GLN B N 1
ATOM 6923 C CA . GLN B 1 448 ? 20.320 68.135 65.107 1.00 66.40 448 GLN B CA 1
ATOM 6924 C C . GLN B 1 448 ? 21.434 67.141 65.249 1.00 66.01 448 GLN B C 1
ATOM 6925 O O . GLN B 1 448 ? 22.263 66.973 64.355 1.00 66.32 448 GLN B O 1
ATOM 6931 N N . PRO B 1 449 ? 21.480 66.460 66.364 1.00 65.43 449 PRO B N 1
ATOM 6932 C CA . PRO B 1 449 ? 22.567 65.557 66.592 1.00 65.39 449 PRO B CA 1
ATOM 6933 C C . PRO B 1 449 ? 22.461 64.477 65.548 1.00 65.34 449 PRO B C 1
ATOM 6934 O O . PRO B 1 449 ? 21.358 63.978 65.278 1.00 66.31 449 PRO B O 1
ATOM 6938 N N . ILE B 1 450 ? 23.571 64.145 64.923 1.00 64.87 450 ILE B N 1
ATOM 6939 C CA . ILE B 1 450 ? 23.504 63.127 63.924 1.00 64.79 450 ILE B CA 1
ATOM 6940 C C . ILE B 1 450 ? 24.515 61.998 64.056 1.00 65.09 450 ILE B C 1
ATOM 6941 O O . ILE B 1 450 ? 24.475 61.043 63.288 1.00 65.84 450 ILE B O 1
ATOM 6946 N N . GLY B 1 451 ? 25.369 62.071 65.071 1.00 64.62 451 GLY B N 1
ATOM 6947 C CA . GLY B 1 451 ? 26.327 61.015 65.316 1.00 64.41 451 GLY B CA 1
ATOM 6948 C C . GLY B 1 451 ? 27.409 61.551 66.226 1.00 64.48 451 GLY B C 1
ATOM 6949 O O . GLY B 1 451 ? 27.535 62.775 66.390 1.00 64.33 451 GLY B O 1
ATOM 6950 N N . LEU B 1 452 ? 28.190 60.647 66.819 1.00 64.08 452 LEU B N 1
ATOM 6951 C CA . LEU B 1 452 ? 29.243 61.073 67.712 1.00 63.95 452 LEU B CA 1
ATOM 6952 C C . LEU B 1 452 ? 30.594 60.580 67.206 1.00 64.03 452 LEU B C 1
ATOM 6953 O O . LEU B 1 452 ? 30.799 59.382 67.069 1.00 64.11 452 LEU B O 1
ATOM 6958 N N . ALA B 1 453 ? 31.507 61.514 66.936 1.00 64.17 453 ALA B N 1
ATOM 6959 C CA . ALA B 1 453 ? 32.728 61.214 66.178 1.00 64.73 453 ALA B CA 1
ATOM 6960 C C . ALA B 1 453 ? 34.021 61.368 66.983 1.00 64.93 453 ALA B C 1
ATOM 6961 O O . ALA B 1 453 ? 34.133 62.282 67.787 1.00 65.17 453 ALA B O 1
ATOM 6963 N N . LYS B 1 454 ? 34.979 60.470 66.772 1.00 65.02 454 LYS B N 1
ATOM 6964 C CA . LYS B 1 454 ? 36.352 60.666 67.270 1.00 65.61 454 LYS B CA 1
ATOM 6965 C C . LYS B 1 454 ? 37.089 61.654 66.376 1.00 65.66 454 LYS B C 1
ATOM 6966 O O . LYS B 1 454 ? 36.908 61.608 65.167 1.00 65.82 454 LYS B O 1
ATOM 6972 N N . ARG B 1 455 ? 37.951 62.506 66.936 1.00 65.37 455 ARG B N 1
ATOM 6973 C CA . ARG B 1 455 ? 38.609 63.533 66.115 1.00 65.03 455 ARG B CA 1
ATOM 6974 C C . ARG B 1 455 ? 39.874 63.106 65.302 1.00 65.06 455 ARG B C 1
ATOM 6975 O O . ARG B 1 455 ? 40.150 63.718 64.245 1.00 65.25 455 ARG B O 1
ATOM 6983 N N . ILE B 1 456 ? 40.617 62.075 65.761 1.00 64.73 456 ILE B N 1
ATOM 6984 C CA . ILE B 1 456 ? 41.843 61.631 65.005 1.00 64.75 456 ILE B CA 1
ATOM 6985 C C . ILE B 1 456 ? 42.547 62.739 64.196 1.00 64.93 456 ILE B C 1
ATOM 6986 O O . ILE B 1 456 ? 42.455 62.788 62.958 1.00 64.91 456 ILE B O 1
ATOM 6991 N N . GLY B 1 457 ? 43.255 63.625 64.897 1.00 65.06 457 GLY B N 1
ATOM 6992 C CA . GLY B 1 457 ? 44.045 64.651 64.223 1.00 64.93 457 GLY B CA 1
ATOM 6993 C C . GLY B 1 457 ? 43.143 65.672 63.606 1.00 64.81 457 GLY B C 1
ATOM 6994 O O . GLY B 1 457 ? 42.693 66.579 64.286 1.00 65.05 457 GLY B O 1
ATOM 6995 N N . SER B 1 458 ? 42.858 65.514 62.321 1.00 64.69 458 SER B N 1
ATOM 6996 C CA . SER B 1 458 ? 41.993 66.474 61.628 1.00 64.47 458 SER B CA 1
ATOM 6997 C C . SER B 1 458 ? 40.816 65.838 60.911 1.00 64.28 458 SER B C 1
ATOM 6998 O O . SER B 1 458 ? 40.280 66.435 59.984 1.00 64.37 458 SER B O 1
ATOM 7001 N N . ARG B 1 459 ? 40.392 64.647 61.316 1.00 63.93 459 ARG B N 1
ATOM 7002 C CA . ARG B 1 459 ? 39.574 63.898 60.387 1.00 63.65 459 ARG B CA 1
ATOM 7003 C C . ARG B 1 459 ? 38.150 63.541 60.779 1.00 63.69 459 ARG B C 1
ATOM 7004 O O . ARG B 1 459 ? 37.317 63.379 59.889 1.00 64.33 459 ARG B O 1
ATOM 7012 N N . LEU B 1 460 ? 37.828 63.405 62.062 1.00 63.09 460 LEU B N 1
ATOM 7013 C CA . LEU B 1 460 ? 36.446 63.100 62.401 1.00 62.48 460 LEU B CA 1
ATOM 7014 C C . LEU B 1 460 ? 35.969 61.737 61.796 1.00 62.67 460 LEU B C 1
ATOM 7015 O O . LEU B 1 460 ? 35.480 61.683 60.643 1.00 62.20 460 LEU B O 1
ATOM 7020 N N . LYS B 1 461 ? 36.128 60.655 62.575 1.00 62.76 461 LYS B N 1
ATOM 7021 C CA . LYS B 1 461 ? 35.791 59.299 62.125 1.00 63.09 461 LYS B CA 1
ATOM 7022 C C . LYS B 1 461 ? 34.293 59.023 62.041 1.00 63.55 461 LYS B C 1
ATOM 7023 O O . LYS B 1 461 ? 33.506 59.399 62.939 1.00 63.41 461 LYS B O 1
ATOM 7029 N N . ASN B 1 462 ? 33.923 58.326 60.967 1.00 63.95 462 ASN B N 1
ATOM 7030 C CA . ASN B 1 462 ? 32.547 57.972 60.734 1.00 64.58 462 ASN B CA 1
ATOM 7031 C C . ASN B 1 462 ? 32.089 56.886 61.701 1.00 64.89 462 ASN B C 1
ATOM 7032 O O . ASN B 1 462 ? 32.709 55.820 61.783 1.00 65.26 462 ASN B O 1
ATOM 7037 N N . SER B 1 463 ? 31.014 57.176 62.436 1.00 65.01 463 SER B N 1
ATOM 7038 C CA . SER B 1 463 ? 30.515 56.272 63.467 1.00 65.38 463 SER B CA 1
ATOM 7039 C C . SER B 1 463 ? 29.020 55.944 63.240 1.00 65.67 463 SER B C 1
ATOM 7040 O O . SER B 1 463 ? 28.312 55.443 64.132 1.00 65.83 463 SER B O 1
ATOM 7043 N N . TYR B 1 464 ? 28.561 56.245 62.034 1.00 65.77 464 TYR B N 1
ATOM 7044 C CA . TYR B 1 464 ? 27.200 55.983 61.607 1.00 66.11 464 TYR B CA 1
ATOM 7045 C C . TYR B 1 464 ? 27.043 54.476 61.363 1.00 66.40 464 TYR B C 1
ATOM 7046 O O . TYR B 1 464 ? 27.765 53.902 60.532 1.00 66.22 464 TYR B O 1
ATOM 7055 N N . PRO B 1 465 ? 26.105 53.845 62.078 1.00 66.60 465 PRO B N 1
ATOM 7056 C CA . PRO B 1 465 ? 25.894 52.387 62.026 1.00 66.84 465 PRO B CA 1
ATOM 7057 C C . PRO B 1 465 ? 25.818 51.847 60.595 1.00 67.26 465 PRO B C 1
ATOM 7058 O O . PRO B 1 465 ? 25.016 52.341 59.810 1.00 67.46 465 PRO B O 1
ATOM 7062 N N . ARG B 1 466 ? 26.636 50.852 60.259 1.00 67.55 466 ARG B N 1
ATOM 7063 C CA . ARG B 1 466 ? 26.715 50.412 58.869 1.00 68.07 466 ARG B CA 1
ATOM 7064 C C . ARG B 1 466 ? 25.400 49.886 58.322 1.00 67.98 466 ARG B C 1
ATOM 7065 O O . ARG B 1 466 ? 25.097 50.164 57.155 1.00 68.08 466 ARG B O 1
ATOM 7073 N N . GLU B 1 467 ? 24.616 49.155 59.134 1.00 68.11 467 GLU B N 1
ATOM 7074 C CA . GLU B 1 467 ? 23.244 48.749 58.682 1.00 68.52 467 GLU B CA 1
ATOM 7075 C C . GLU B 1 467 ? 22.459 49.899 58.097 1.00 67.96 467 GLU B C 1
ATOM 7076 O O . GLU B 1 467 ? 21.456 49.673 57.442 1.00 68.19 467 GLU B O 1
ATOM 7082 N N . LEU B 1 468 ? 22.940 51.123 58.308 1.00 67.65 468 LEU B N 1
ATOM 7083 C CA . LEU B 1 468 ? 22.263 52.348 57.867 1.00 67.19 468 LEU B CA 1
ATOM 7084 C C . LEU B 1 468 ? 22.964 53.169 56.769 1.00 67.14 468 LEU B C 1
ATOM 7085 O O . LEU B 1 468 ? 22.383 54.116 56.220 1.00 67.29 468 LEU B O 1
ATOM 7090 N N . VAL B 1 469 ? 24.215 52.879 56.467 1.00 67.01 469 VAL B N 1
ATOM 7091 C CA . VAL B 1 469 ? 24.895 53.836 55.617 1.00 67.29 469 VAL B CA 1
ATOM 7092 C C . VAL B 1 469 ? 24.245 53.885 54.227 1.00 67.80 469 VAL B C 1
ATOM 7093 O O . VAL B 1 469 ? 24.277 52.909 53.467 1.00 67.73 469 VAL B O 1
ATOM 7097 N N . ARG B 1 470 ? 23.621 55.028 53.947 1.00 68.39 470 ARG B N 1
ATOM 7098 C CA . ARG B 1 470 ? 22.907 55.293 52.695 1.00 68.91 470 ARG B CA 1
ATOM 7099 C C . ARG B 1 470 ? 23.699 54.908 51.450 1.00 69.18 470 ARG B C 1
ATOM 7100 O O . ARG B 1 470 ? 24.893 55.211 51.336 1.00 69.15 470 ARG B O 1
ATOM 7108 N N . ASP B 1 471 ? 22.993 54.265 50.516 1.00 69.49 471 ASP B N 1
ATOM 7109 C CA . ASP B 1 471 ? 23.562 53.662 49.317 1.00 69.70 471 ASP B CA 1
ATOM 7110 C C . ASP B 1 471 ? 23.604 54.638 48.145 1.00 69.40 471 ASP B C 1
ATOM 7111 O O . ASP B 1 471 ? 24.525 54.586 47.319 1.00 69.02 471 ASP B O 1
ATOM 7116 N N . GLY B 1 472 ? 22.600 55.519 48.082 1.00 69.24 472 GLY B N 1
ATOM 7117 C CA . GLY B 1 472 ? 22.291 56.233 46.840 1.00 69.20 472 GLY B CA 1
ATOM 7118 C C . GLY B 1 472 ? 22.571 57.723 46.758 1.00 69.06 472 GLY B C 1
ATOM 7119 O O . GLY B 1 472 ? 23.737 58.150 46.828 1.00 68.73 472 GLY B O 1
ATOM 7120 N N . LYS B 1 473 ? 21.502 58.507 46.575 1.00 68.77 473 LYS B N 1
ATOM 7121 C CA . LYS B 1 473 ? 21.629 59.955 46.362 1.00 68.39 473 LYS B CA 1
ATOM 7122 C C . LYS B 1 473 ? 20.875 60.705 47.419 1.00 68.19 473 LYS B C 1
ATOM 7123 O O . LYS B 1 473 ? 20.010 60.122 48.069 1.00 68.42 473 LYS B O 1
ATOM 7129 N N . LEU B 1 474 ? 21.199 61.991 47.591 1.00 67.96 474 LEU B N 1
ATOM 7130 C CA . LEU B 1 474 ? 20.817 62.735 48.808 1.00 67.75 474 LEU B CA 1
ATOM 7131 C C . LEU B 1 474 ? 20.562 64.247 48.652 1.00 67.58 474 LEU B C 1
ATOM 7132 O O . LEU B 1 474 ? 19.868 64.871 49.488 1.00 67.44 474 LEU B O 1
ATOM 7137 N N . PHE C 1 8 ? 6.986 -3.201 48.866 1.00 67.75 8 PHE C N 1
ATOM 7138 C CA . PHE C 1 8 ? 8.232 -2.791 48.198 1.00 67.35 8 PHE C CA 1
ATOM 7139 C C . PHE C 1 8 ? 9.297 -3.853 48.544 1.00 66.93 8 PHE C C 1
ATOM 7140 O O . PHE C 1 8 ? 9.826 -3.883 49.649 1.00 67.00 8 PHE C O 1
ATOM 7148 N N . PRO C 1 9 ? 9.526 -4.787 47.615 1.00 66.63 9 PRO C N 1
ATOM 7149 C CA . PRO C 1 9 ? 10.482 -5.888 47.818 1.00 66.39 9 PRO C CA 1
ATOM 7150 C C . PRO C 1 9 ? 11.964 -5.492 47.697 1.00 66.08 9 PRO C C 1
ATOM 7151 O O . PRO C 1 9 ? 12.311 -4.608 46.911 1.00 65.72 9 PRO C O 1
ATOM 7155 N N . ASP C 1 10 ? 12.818 -6.158 48.482 1.00 65.97 10 ASP C N 1
ATOM 7156 C CA . ASP C 1 10 ? 14.249 -5.821 48.573 1.00 65.82 10 ASP C CA 1
ATOM 7157 C C . ASP C 1 10 ? 14.842 -5.650 47.183 1.00 65.92 10 ASP C C 1
ATOM 7158 O O . ASP C 1 10 ? 15.290 -4.559 46.815 1.00 65.87 10 ASP C O 1
ATOM 7163 N N . ALA C 1 11 ? 14.815 -6.733 46.409 1.00 65.95 11 ALA C N 1
ATOM 7164 C CA . ALA C 1 11 ? 15.349 -6.746 45.047 1.00 65.96 11 ALA C CA 1
ATOM 7165 C C . ALA C 1 11 ? 15.022 -5.473 44.276 1.00 65.95 11 ALA C C 1
ATOM 7166 O O . ALA C 1 11 ? 15.864 -4.919 43.558 1.00 65.89 11 ALA C O 1
ATOM 7168 N N . PHE C 1 12 ? 13.783 -5.022 44.419 1.00 66.02 12 PHE C N 1
ATOM 7169 C CA . PHE C 1 12 ? 13.298 -3.878 43.655 1.00 65.99 12 PHE C CA 1
ATOM 7170 C C . PHE C 1 12 ? 13.891 -2.553 44.107 1.00 65.96 12 PHE C C 1
ATOM 7171 O O . PHE C 1 12 ? 14.223 -1.714 43.261 1.00 65.95 12 PHE C O 1
ATOM 7179 N N . LEU C 1 13 ? 13.990 -2.363 45.427 1.00 65.74 13 LEU C N 1
ATOM 7180 C CA . LEU C 1 13 ? 14.485 -1.114 46.008 1.00 65.45 13 LEU C CA 1
ATOM 7181 C C . LEU C 1 13 ? 15.985 -1.019 45.791 1.00 65.45 13 LEU C C 1
ATOM 7182 O O . LEU C 1 13 ? 16.491 -0.026 45.277 1.00 65.32 13 LEU C O 1
ATOM 7187 N N . THR C 1 14 ? 16.691 -2.078 46.158 1.00 65.64 14 THR C N 1
ATOM 7188 C CA . THR C 1 14 ? 18.136 -2.095 46.033 1.00 65.81 14 THR C CA 1
ATOM 7189 C C . THR C 1 14 ? 18.556 -2.229 44.563 1.00 65.87 14 THR C C 1
ATOM 7190 O O . THR C 1 14 ? 19.676 -2.650 44.277 1.00 66.11 14 THR C O 1
ATOM 7194 N N . GLN C 1 15 ? 17.652 -1.881 43.646 1.00 65.78 15 GLN C N 1
ATOM 7195 C CA . GLN C 1 15 ? 17.956 -1.839 42.210 1.00 66.03 15 GLN C CA 1
ATOM 7196 C C . GLN C 1 15 ? 17.374 -0.560 41.566 1.00 66.34 15 GLN C C 1
ATOM 7197 O O . GLN C 1 15 ? 17.782 -0.144 40.460 1.00 66.22 15 GLN C O 1
ATOM 7211 N N . ARG C 1 17 ? 17.773 1.914 43.600 1.00 66.17 17 ARG C N 1
ATOM 7212 C CA . ARG C 1 17 ? 18.964 2.575 44.141 1.00 65.89 17 ARG C CA 1
ATOM 7213 C C . ARG C 1 17 ? 20.019 2.792 43.064 1.00 66.01 17 ARG C C 1
ATOM 7214 O O . ARG C 1 17 ? 20.586 3.882 42.958 1.00 66.16 17 ARG C O 1
ATOM 7222 N N . GLU C 1 18 ? 20.270 1.754 42.265 1.00 65.99 18 GLU C N 1
ATOM 7223 C CA . GLU C 1 18 ? 21.312 1.799 41.234 1.00 65.92 18 GLU C CA 1
ATOM 7224 C C . GLU C 1 18 ? 20.791 2.269 39.868 1.00 65.65 18 GLU C C 1
ATOM 7225 O O . GLU C 1 18 ? 21.476 2.130 38.848 1.00 65.61 18 GLU C O 1
ATOM 7231 N N . ALA C 1 19 ? 19.591 2.842 39.867 1.00 65.44 19 ALA C N 1
ATOM 7232 C CA . ALA C 1 19 ? 18.962 3.352 38.640 1.00 65.56 19 ALA C CA 1
ATOM 7233 C C . ALA C 1 19 ? 18.538 4.841 38.754 1.00 65.78 19 ALA C C 1
ATOM 7234 O O . ALA C 1 19 ? 18.010 5.433 37.798 1.00 65.38 19 ALA C O 1
ATOM 7244 N N . PRO C 1 21 ? 19.093 8.763 38.793 1.00 66.57 21 PRO C N 1
ATOM 7245 C CA . PRO C 1 21 ? 19.947 9.865 38.332 1.00 66.32 21 PRO C CA 1
ATOM 7246 C C . PRO C 1 21 ? 19.846 11.137 39.223 1.00 66.14 21 PRO C C 1
ATOM 7247 O O . PRO C 1 21 ? 20.877 11.671 39.709 1.00 65.88 21 PRO C O 1
ATOM 7251 N N . PHE C 1 26 ? 17.293 10.388 45.282 1.00 64.73 26 PHE C N 1
ATOM 7252 C CA . PHE C 1 26 ? 16.751 9.062 45.554 1.00 64.82 26 PHE C CA 1
ATOM 7253 C C . PHE C 1 26 ? 15.747 9.082 46.671 1.00 64.75 26 PHE C C 1
ATOM 7254 O O . PHE C 1 26 ? 14.606 8.658 46.497 1.00 64.20 26 PHE C O 1
ATOM 7262 N N . ASP C 1 27 ? 16.238 9.507 47.837 1.00 64.85 27 ASP C N 1
ATOM 7263 C CA . ASP C 1 27 ? 15.486 9.573 49.081 1.00 65.14 27 ASP C CA 1
ATOM 7264 C C . ASP C 1 27 ? 14.078 10.106 48.818 1.00 65.36 27 ASP C C 1
ATOM 7265 O O . ASP C 1 27 ? 13.075 9.460 49.147 1.00 65.59 27 ASP C O 1
ATOM 7270 N N . ASP C 1 28 ? 14.028 11.278 48.187 1.00 65.21 28 ASP C N 1
ATOM 7271 C CA . ASP C 1 28 ? 12.793 11.973 47.906 1.00 64.80 28 ASP C CA 1
ATOM 7272 C C . ASP C 1 28 ? 11.814 11.062 47.156 1.00 64.66 28 ASP C C 1
ATOM 7273 O O . ASP C 1 28 ? 10.597 11.175 47.339 1.00 64.89 28 ASP C O 1
ATOM 7278 N N . PHE C 1 29 ? 12.364 10.134 46.366 1.00 64.26 29 PHE C N 1
ATOM 7279 C CA . PHE C 1 29 ? 11.604 9.119 45.613 1.00 63.78 29 PHE C CA 1
ATOM 7280 C C . PHE C 1 29 ? 10.838 8.164 46.518 1.00 63.69 29 PHE C C 1
ATOM 7281 O O . PHE C 1 29 ? 9.638 7.960 46.345 1.00 63.23 29 PHE C O 1
ATOM 7289 N N . LEU C 1 30 ? 11.547 7.588 47.491 1.00 63.94 30 LEU C N 1
ATOM 7290 C CA . LEU C 1 30 ? 10.935 6.739 48.510 1.00 63.89 30 LEU C CA 1
ATOM 7291 C C . LEU C 1 30 ? 9.808 7.475 49.226 1.00 63.81 30 LEU C C 1
ATOM 7292 O O . LEU C 1 30 ? 8.770 6.884 49.537 1.00 63.43 30 LEU C O 1
ATOM 7297 N N . ALA C 1 31 ? 10.011 8.773 49.457 1.00 64.00 31 ALA C N 1
ATOM 7298 C CA . ALA C 1 31 ? 9.037 9.586 50.177 1.00 64.41 31 ALA C CA 1
ATOM 7299 C C . ALA C 1 31 ? 7.804 9.871 49.323 1.00 64.72 31 ALA C C 1
ATOM 7300 O O . ALA C 1 31 ? 6.676 9.691 49.784 1.00 64.62 31 ALA C O 1
ATOM 7302 N N . ALA C 1 32 ? 8.028 10.294 48.080 1.00 65.18 32 ALA C N 1
ATOM 7303 C CA . ALA C 1 32 ? 6.959 10.450 47.092 1.00 65.72 32 ALA C CA 1
ATOM 7304 C C . ALA C 1 32 ? 6.244 9.124 46.740 1.00 65.82 32 ALA C C 1
ATOM 7305 O O . ALA C 1 32 ? 5.031 9.102 46.506 1.00 65.98 32 ALA C O 1
ATOM 7307 N N . CYS C 1 33 ? 6.996 8.029 46.696 1.00 65.77 33 CYS C N 1
ATOM 7308 C CA . CYS C 1 33 ? 6.411 6.703 46.518 1.00 65.88 33 CYS C CA 1
ATOM 7309 C C . CYS C 1 33 ? 5.344 6.393 47.553 1.00 66.11 33 CYS C C 1
ATOM 7310 O O . CYS C 1 33 ? 4.331 5.780 47.220 1.00 66.14 33 CYS C O 1
ATOM 7313 N N . GLN C 1 34 ? 5.582 6.801 48.807 1.00 66.41 34 GLN C N 1
ATOM 7314 C CA . GLN C 1 34 ? 4.738 6.371 49.933 1.00 66.32 34 GLN C CA 1
ATOM 7315 C C . GLN C 1 34 ? 3.657 7.374 50.359 1.00 66.13 34 GLN C C 1
ATOM 7316 O O . GLN C 1 34 ? 2.965 7.160 51.360 1.00 66.19 34 GLN C O 1
ATOM 7322 N N . ARG C 1 35 ? 3.499 8.451 49.591 1.00 65.85 35 ARG C N 1
ATOM 7323 C CA . ARG C 1 35 ? 2.420 9.409 49.849 1.00 65.91 35 ARG C CA 1
ATOM 7324 C C . ARG C 1 35 ? 1.410 9.347 48.722 1.00 65.53 35 ARG C C 1
ATOM 7325 O O . ARG C 1 35 ? 1.809 9.131 47.570 1.00 65.65 35 ARG C O 1
ATOM 7333 N N . PRO C 1 36 ? 0.119 9.545 49.034 1.00 65.31 36 PRO C N 1
ATOM 7334 C CA . PRO C 1 36 ? -0.972 9.289 48.063 1.00 65.30 36 PRO C CA 1
ATOM 7335 C C . PRO C 1 36 ? -0.985 10.274 46.882 1.00 65.12 36 PRO C C 1
ATOM 7336 O O . PRO C 1 36 ? -0.511 11.393 46.992 1.00 65.20 36 PRO C O 1
ATOM 7340 N N . LEU C 1 37 ? -1.521 9.857 45.756 1.00 65.22 37 LEU C N 1
ATOM 7341 C CA . LEU C 1 37 ? -1.560 10.736 44.586 1.00 65.71 37 LEU C CA 1
ATOM 7342 C C . LEU C 1 37 ? -2.508 11.910 44.774 1.00 65.90 37 LEU C C 1
ATOM 7343 O O . LEU C 1 37 ? -3.431 11.845 45.574 1.00 66.23 37 LEU C O 1
ATOM 7348 N N . ARG C 1 38 ? -2.267 12.989 44.045 1.00 65.95 38 ARG C N 1
ATOM 7349 C CA . ARG C 1 38 ? -3.158 14.131 44.104 1.00 66.01 38 ARG C CA 1
ATOM 7350 C C . ARG C 1 38 ? -4.334 13.921 43.161 1.00 66.09 38 ARG C C 1
ATOM 7351 O O . ARG C 1 38 ? -4.158 13.522 42.004 1.00 66.00 38 ARG C O 1
ATOM 7359 N N . ARG C 1 39 ? -5.531 14.198 43.663 1.00 66.12 39 ARG C N 1
ATOM 7360 C CA . ARG C 1 39 ? -6.750 14.243 42.860 1.00 66.10 39 ARG C CA 1
ATOM 7361 C C . ARG C 1 39 ? -6.436 15.099 41.598 1.00 65.42 39 ARG C C 1
ATOM 7362 O O . ARG C 1 39 ? -5.762 16.130 41.691 1.00 65.00 39 ARG C O 1
ATOM 7370 N N . SER C 1 40 ? -6.869 14.635 40.427 1.00 65.13 40 SER C N 1
ATOM 7371 C CA . SER C 1 40 ? -6.421 15.187 39.128 1.00 64.80 40 SER C CA 1
ATOM 7372 C C . SER C 1 40 ? -7.543 15.231 38.043 1.00 64.88 40 SER C C 1
ATOM 7373 O O . SER C 1 40 ? -8.234 14.229 37.821 1.00 64.97 40 SER C O 1
ATOM 7376 N N . ILE C 1 41 ? -7.713 16.367 37.358 1.00 64.54 41 ILE C N 1
ATOM 7377 C CA . ILE C 1 41 ? -8.858 16.569 36.447 1.00 64.51 41 ILE C CA 1
ATOM 7378 C C . ILE C 1 41 ? -8.438 16.973 35.061 1.00 64.71 41 ILE C C 1
ATOM 7379 O O . ILE C 1 41 ? -7.530 17.798 34.938 1.00 65.54 41 ILE C O 1
ATOM 7384 N N . ARG C 1 42 ? -9.101 16.460 34.017 1.00 64.40 42 ARG C N 1
ATOM 7385 C CA . ARG C 1 42 ? -8.876 17.012 32.661 1.00 64.28 42 ARG C CA 1
ATOM 7386 C C . ARG C 1 42 ? -10.159 17.515 31.985 1.00 64.22 42 ARG C C 1
ATOM 7387 O O . ARG C 1 42 ? -11.147 16.772 31.850 1.00 64.11 42 ARG C O 1
ATOM 7395 N N . VAL C 1 43 ? -10.134 18.768 31.549 1.00 63.75 43 VAL C N 1
ATOM 7396 C CA . VAL C 1 43 ? -11.287 19.365 30.899 1.00 63.56 43 VAL C CA 1
ATOM 7397 C C . VAL C 1 43 ? -11.511 18.789 29.508 1.00 63.89 43 VAL C C 1
ATOM 7398 O O . VAL C 1 43 ? -10.569 18.550 28.766 1.00 64.24 43 VAL C O 1
ATOM 7402 N N . ASN C 1 44 ? -12.786 18.569 29.148 1.00 63.72 44 ASN C N 1
ATOM 7403 C CA . ASN C 1 44 ? -13.204 18.022 27.839 1.00 63.66 44 ASN C CA 1
ATOM 7404 C C . ASN C 1 44 ? -13.559 19.107 26.873 1.00 63.91 44 ASN C C 1
ATOM 7405 O O . ASN C 1 44 ? -14.677 19.605 26.791 1.00 63.78 44 ASN C O 1
ATOM 7410 N N . THR C 1 45 ? -12.517 19.435 26.150 1.00 64.21 45 THR C N 1
ATOM 7411 C CA . THR C 1 45 ? -12.557 20.431 25.117 1.00 64.12 45 THR C CA 1
ATOM 7412 C C . THR C 1 45 ? -13.754 20.282 24.186 1.00 63.91 45 THR C C 1
ATOM 7413 O O . THR C 1 45 ? -14.297 21.306 23.749 1.00 64.32 45 THR C O 1
ATOM 7417 N N . LEU C 1 46 ? -14.175 19.070 23.880 1.00 63.25 46 LEU C N 1
ATOM 7418 C CA . LEU C 1 46 ? -15.275 18.979 22.923 1.00 63.02 46 LEU C CA 1
ATOM 7419 C C . LEU C 1 46 ? -16.588 19.585 23.383 1.00 63.53 46 LEU C C 1
ATOM 7420 O O . LEU C 1 46 ? -17.519 19.715 22.612 1.00 64.13 46 LEU C O 1
ATOM 7425 N N . LYS C 1 47 ? -16.647 19.941 24.675 1.00 63.71 47 LYS C N 1
ATOM 7426 C CA . LYS C 1 47 ? -17.890 20.439 25.261 1.00 63.23 47 LYS C CA 1
ATOM 7427 C C . LYS C 1 47 ? -17.780 21.850 25.835 1.00 63.30 47 LYS C C 1
ATOM 7428 O O . LYS C 1 47 ? -18.793 22.559 25.933 1.00 63.76 47 LYS C O 1
ATOM 7434 N N . ILE C 1 48 ? -16.576 22.253 26.214 1.00 62.89 48 ILE C N 1
ATOM 7435 C CA . ILE C 1 48 ? -16.389 23.545 26.828 1.00 63.36 48 ILE C CA 1
ATOM 7436 C C . ILE C 1 48 ? -14.894 23.918 26.844 1.00 63.69 48 ILE C C 1
ATOM 7437 O O . ILE C 1 48 ? -14.020 23.048 26.924 1.00 63.60 48 ILE C O 1
ATOM 7442 N N . SER C 1 49 ? -14.610 25.214 26.752 1.00 63.75 49 SER C N 1
ATOM 7443 C CA . SER C 1 49 ? -13.242 25.700 26.743 1.00 63.24 49 SER C CA 1
ATOM 7444 C C . SER C 1 49 ? -12.685 25.657 28.155 1.00 64.04 49 SER C C 1
ATOM 7445 O O . SER C 1 49 ? -13.451 25.609 29.111 1.00 64.66 49 SER C O 1
ATOM 7448 N N . VAL C 1 50 ? -11.357 25.674 28.297 1.00 64.55 50 VAL C N 1
ATOM 7449 C CA . VAL C 1 50 ? -10.743 25.715 29.627 1.00 64.38 50 VAL C CA 1
ATOM 7450 C C . VAL C 1 50 ? -11.257 26.957 30.347 1.00 64.65 50 VAL C C 1
ATOM 7451 O O . VAL C 1 50 ? -11.808 26.865 31.445 1.00 64.39 50 VAL C O 1
ATOM 7455 N N . ALA C 1 51 ? -11.080 28.112 29.714 1.00 65.05 51 ALA C N 1
ATOM 7456 C CA . ALA C 1 51 ? -11.489 29.373 30.326 1.00 65.52 51 ALA C CA 1
ATOM 7457 C C . ALA C 1 51 ? -12.892 29.258 30.910 1.00 65.77 51 ALA C C 1
ATOM 7458 O O . ALA C 1 51 ? -13.145 29.633 32.075 1.00 65.92 51 ALA C O 1
ATOM 7460 N N . ASP C 1 52 ? -13.802 28.735 30.088 1.00 65.74 52 ASP C N 1
ATOM 7461 C CA . ASP C 1 52 ? -15.207 28.694 30.466 1.00 65.98 52 ASP C CA 1
ATOM 7462 C C . ASP C 1 52 ? -15.391 27.793 31.673 1.00 65.59 52 ASP C C 1
ATOM 7463 O O . ASP C 1 52 ? -16.091 28.166 32.628 1.00 66.02 52 ASP C O 1
ATOM 7468 N N . PHE C 1 53 ? -14.739 26.630 31.637 1.00 64.87 53 PHE C N 1
ATOM 7469 C CA . PHE C 1 53 ? -14.796 25.669 32.732 1.00 64.19 53 PHE C CA 1
ATOM 7470 C C . PHE C 1 53 ? -14.375 26.286 34.058 1.00 64.31 53 PHE C C 1
ATOM 7471 O O . PHE C 1 53 ? -15.035 26.090 35.084 1.00 64.27 53 PHE C O 1
ATOM 7479 N N . LEU C 1 54 ? -13.284 27.045 34.025 1.00 64.63 54 LEU C N 1
ATOM 7480 C CA . LEU C 1 54 ? -12.777 27.724 35.197 1.00 64.39 54 LEU C CA 1
ATOM 7481 C C . LEU C 1 54 ? -13.784 28.738 35.722 1.00 64.69 54 LEU C C 1
ATOM 7482 O O . LEU C 1 54 ? -14.099 28.730 36.912 1.00 64.87 54 LEU C O 1
ATOM 7487 N N . GLN C 1 55 ? -14.322 29.575 34.842 1.00 64.87 55 GLN C N 1
ATOM 7488 C CA . GLN C 1 55 ? -15.403 30.457 35.258 1.00 65.56 55 GLN C CA 1
ATOM 7489 C C . GLN C 1 55 ? -16.560 29.681 35.869 1.00 65.36 55 GLN C C 1
ATOM 7490 O O . GLN C 1 55 ? -17.010 30.022 36.972 1.00 65.39 55 GLN C O 1
ATOM 7496 N N . LEU C 1 56 ? -16.983 28.615 35.184 1.00 64.99 56 LEU C N 1
ATOM 7497 C CA . LEU C 1 56 ? -18.144 27.835 35.580 1.00 64.69 56 LEU C CA 1
ATOM 7498 C C . LEU C 1 56 ? -18.056 27.134 36.945 1.00 64.92 56 LEU C C 1
ATOM 7499 O O . LEU C 1 56 ? -19.057 27.035 37.649 1.00 65.00 56 LEU C O 1
ATOM 7504 N N . THR C 1 57 ? -16.884 26.649 37.331 1.00 65.06 57 THR C N 1
ATOM 7505 C CA . THR C 1 57 ? -16.768 25.948 38.621 1.00 65.33 57 THR C CA 1
ATOM 7506 C C . THR C 1 57 ? -16.132 26.784 39.748 1.00 65.67 57 THR C C 1
ATOM 7507 O O . THR C 1 57 ? -15.866 26.283 40.850 1.00 65.66 57 THR C O 1
ATOM 7511 N N . ALA C 1 58 ? -15.872 28.054 39.462 1.00 65.98 58 ALA C N 1
ATOM 7512 C CA . ALA C 1 58 ? -15.308 28.951 40.455 1.00 66.31 58 ALA C CA 1
ATOM 7513 C C . ALA C 1 58 ? -16.099 28.879 41.785 1.00 66.74 58 ALA C C 1
ATOM 7514 O O . ALA C 1 58 ? -15.493 28.758 42.851 1.00 66.63 58 ALA C O 1
ATOM 7516 N N . PRO C 1 59 ? -17.439 28.918 41.737 1.00 67.28 59 PRO C N 1
ATOM 7517 C CA . PRO C 1 59 ? -18.256 28.699 42.931 1.00 67.54 59 PRO C CA 1
ATOM 7518 C C . PRO C 1 59 ? -17.812 27.544 43.866 1.00 67.90 59 PRO C C 1
ATOM 7519 O O . PRO C 1 59 ? -17.934 27.669 45.080 1.00 67.97 59 PRO C O 1
ATOM 7523 N N . TYR C 1 60 ? -17.316 26.442 43.305 1.00 68.42 60 TYR C N 1
ATOM 7524 C CA . TYR C 1 60 ? -16.979 25.226 44.062 1.00 68.71 60 TYR C CA 1
ATOM 7525 C C . TYR C 1 60 ? -15.820 25.406 45.052 1.00 68.48 60 TYR C C 1
ATOM 7526 O O . TYR C 1 60 ? -15.660 24.617 45.991 1.00 68.15 60 TYR C O 1
ATOM 7535 N N . GLY C 1 61 ? -15.003 26.430 44.816 1.00 68.37 61 GLY C N 1
ATOM 7536 C CA . GLY C 1 61 ? -13.821 26.686 45.632 1.00 68.19 61 GLY C CA 1
ATOM 7537 C C . GLY C 1 61 ? -12.891 25.492 45.636 1.00 68.16 61 GLY C C 1
ATOM 7538 O O . GLY C 1 61 ? -12.772 24.792 46.628 1.00 68.19 61 GLY C O 1
ATOM 7539 N N . TRP C 1 62 ? -12.279 25.234 44.492 1.00 68.20 62 TRP C N 1
ATOM 7540 C CA . TRP C 1 62 ? -11.194 24.274 44.383 1.00 67.98 62 TRP C CA 1
ATOM 7541 C C . TRP C 1 62 ? -9.920 25.029 44.115 1.00 67.89 62 TRP C C 1
ATOM 7542 O O . TRP C 1 62 ? -9.917 25.979 43.335 1.00 67.86 62 TRP C O 1
ATOM 7553 N N . THR C 1 63 ? -8.821 24.608 44.720 1.00 67.78 63 THR C N 1
ATOM 7554 C CA . THR C 1 63 ? -7.551 25.115 44.248 1.00 67.68 63 THR C CA 1
ATOM 7555 C C . THR C 1 63 ? -7.083 24.126 43.183 1.00 67.72 63 THR C C 1
ATOM 7556 O O . THR C 1 63 ? -7.161 22.900 43.374 1.00 68.02 63 THR C O 1
ATOM 7560 N N . LEU C 1 64 ? -6.668 24.664 42.036 1.00 67.51 64 LEU C N 1
ATOM 7561 C CA . LEU C 1 64 ? -6.263 23.850 40.886 1.00 66.87 64 LEU C CA 1
ATOM 7562 C C . LEU C 1 64 ? -4.866 24.190 40.373 1.00 66.87 64 LEU C C 1
ATOM 7563 O O . LEU C 1 64 ? -4.665 25.244 39.771 1.00 67.36 64 LEU C O 1
ATOM 7568 N N . THR C 1 65 ? -3.907 23.301 40.613 1.00 66.46 65 THR C N 1
ATOM 7569 C CA . THR C 1 65 ? -2.574 23.433 40.020 1.00 66.34 65 THR C CA 1
ATOM 7570 C C . THR C 1 65 ? -2.582 23.031 38.518 1.00 66.20 65 THR C C 1
ATOM 7571 O O . THR C 1 65 ? -3.051 21.938 38.166 1.00 66.13 65 THR C O 1
ATOM 7575 N N . PRO C 1 66 ? -2.064 23.885 37.633 1.00 65.82 66 PRO C N 1
ATOM 7576 C CA . PRO C 1 66 ? -2.016 23.532 36.218 1.00 65.36 66 PRO C CA 1
ATOM 7577 C C . PRO C 1 66 ? -0.966 22.455 35.968 1.00 65.04 66 PRO C C 1
ATOM 7578 O O . PRO C 1 66 ? 0.120 22.526 36.537 1.00 65.29 66 PRO C O 1
ATOM 7582 N N . ILE C 1 67 ? -1.296 21.467 35.140 1.00 64.75 67 ILE C N 1
ATOM 7583 C CA . ILE C 1 67 ? -0.341 20.413 34.784 1.00 64.64 67 ILE C CA 1
ATOM 7584 C C . ILE C 1 67 ? 0.536 20.919 33.647 1.00 64.91 67 ILE C C 1
ATOM 7585 O O . ILE C 1 67 ? 0.001 21.371 32.624 1.00 65.53 67 ILE C O 1
ATOM 7590 N N . PRO C 1 68 ? 1.862 20.848 33.808 1.00 64.68 68 PRO C N 1
ATOM 7591 C CA . PRO C 1 68 ? 2.790 21.412 32.846 1.00 64.50 68 PRO C CA 1
ATOM 7592 C C . PRO C 1 68 ? 2.632 20.886 31.412 1.00 64.45 68 PRO C C 1
ATOM 7593 O O . PRO C 1 68 ? 2.822 21.645 30.467 1.00 64.05 68 PRO C O 1
ATOM 7597 N N . TRP C 1 69 ? 2.278 19.613 31.263 1.00 64.64 69 TRP C N 1
ATOM 7598 C CA . TRP C 1 69 ? 2.243 18.996 29.935 1.00 65.40 69 TRP C CA 1
ATOM 7599 C C . TRP C 1 69 ? 0.855 18.916 29.329 1.00 65.13 69 TRP C C 1
ATOM 7600 O O . TRP C 1 69 ? 0.610 18.186 28.358 1.00 64.93 69 TRP C O 1
ATOM 7611 N N . CYS C 1 70 ? -0.062 19.644 29.934 1.00 65.00 70 CYS C N 1
ATOM 7612 C CA . CYS C 1 70 ? -1.401 19.642 29.442 1.00 65.34 70 CYS C CA 1
ATOM 7613 C C . CYS C 1 70 ? -2.169 20.830 29.945 1.00 65.66 70 CYS C C 1
ATOM 7614 O O . CYS C 1 70 ? -2.540 20.879 31.105 1.00 65.75 70 CYS C O 1
ATOM 7617 N N . GLU C 1 71 ? -2.406 21.781 29.046 1.00 66.30 71 GLU C N 1
ATOM 7618 C CA . GLU C 1 71 ? -3.117 22.999 29.359 1.00 66.64 71 GLU C CA 1
ATOM 7619 C C . GLU C 1 71 ? -4.567 22.717 29.697 1.00 66.81 71 GLU C C 1
ATOM 7620 O O . GLU C 1 71 ? -5.218 23.587 30.266 1.00 67.71 71 GLU C O 1
ATOM 7626 N N . GLU C 1 72 ? -5.075 21.521 29.388 1.00 66.26 72 GLU C N 1
ATOM 7627 C CA . GLU C 1 72 ? -6.413 21.143 29.834 1.00 65.80 72 GLU C CA 1
ATOM 7628 C C . GLU C 1 72 ? -6.390 20.3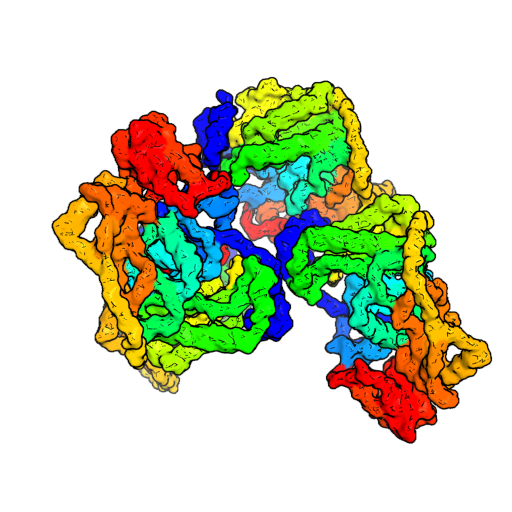76 31.140 1.00 65.77 72 GLU C C 1
ATOM 7629 O O . GLU C 1 72 ? -7.430 19.857 31.565 1.00 66.64 72 GLU C O 1
ATOM 7635 N N . GLY C 1 73 ? -5.224 20.268 31.772 1.00 65.15 73 GLY C N 1
ATOM 7636 C CA . GLY C 1 73 ? -5.087 19.454 32.986 1.00 64.68 73 GLY C CA 1
ATOM 7637 C C . GLY C 1 73 ? -4.824 20.203 34.291 1.00 64.28 73 GLY C C 1
ATOM 7638 O O . GLY C 1 73 ? -4.075 21.183 34.331 1.00 64.10 73 GLY C O 1
ATOM 7639 N N . PHE C 1 74 ? -5.428 19.707 35.365 1.00 64.05 74 PHE C N 1
ATOM 7640 C CA . PHE C 1 74 ? -5.368 20.347 36.677 1.00 64.06 74 PHE C CA 1
ATOM 7641 C C . PHE C 1 74 ? -5.357 19.373 37.820 1.00 63.63 74 PHE C C 1
ATOM 7642 O O . PHE C 1 74 ? -5.881 18.257 37.707 1.00 63.64 74 PHE C O 1
ATOM 7650 N N . TRP C 1 75 ? -4.836 19.833 38.949 1.00 62.88 75 TRP C N 1
ATOM 7651 C CA . TRP C 1 75 ? -4.614 18.950 40.066 1.00 62.53 75 TRP C CA 1
ATOM 7652 C C . TRP C 1 75 ? -5.587 19.074 41.236 1.00 62.57 75 TRP C C 1
ATOM 7653 O O . TRP C 1 75 ? -6.261 20.079 41.395 1.00 62.93 75 TRP C O 1
ATOM 7664 N N . PRO C 1 85 ? -17.164 14.707 46.276 1.00 64.50 85 PRO C N 1
ATOM 7665 C CA . PRO C 1 85 ? -17.496 13.459 45.586 1.00 64.45 85 PRO C CA 1
ATOM 7666 C C . PRO C 1 85 ? -17.390 13.643 44.074 1.00 64.71 85 PRO C C 1
ATOM 7667 O O . PRO C 1 85 ? -18.406 13.778 43.392 1.00 65.03 85 PRO C O 1
ATOM 7671 N N . LEU C 1 86 ? -16.177 13.633 43.539 1.00 65.06 86 LEU C N 1
ATOM 7672 C CA . LEU C 1 86 ? -15.950 14.100 42.155 1.00 65.28 86 LEU C CA 1
ATOM 7673 C C . LEU C 1 86 ? -16.924 13.646 41.073 1.00 65.74 86 LEU C C 1
ATOM 7674 O O . LEU C 1 86 ? -17.454 14.462 40.326 1.00 66.19 86 LEU C O 1
ATOM 7679 N N . GLY C 1 87 ? -17.139 12.344 40.980 1.00 65.89 87 GLY C N 1
ATOM 7680 C CA . GLY C 1 87 ? -17.954 11.789 39.917 1.00 66.11 87 GLY C CA 1
ATOM 7681 C C . GLY C 1 87 ? -19.421 12.186 39.997 1.00 66.45 87 GLY C C 1
ATOM 7682 O O . GLY C 1 87 ? -20.148 12.079 38.999 1.00 66.42 87 GLY C O 1
ATOM 7683 N N . SER C 1 88 ? -19.877 12.626 41.177 1.00 66.33 88 SER C N 1
ATOM 7684 C CA . SER C 1 88 ? -21.304 12.962 41.343 1.00 66.33 88 SER C CA 1
ATOM 7685 C C . SER C 1 88 ? -21.541 14.469 41.335 1.00 66.05 88 SER C C 1
ATOM 7686 O O . SER C 1 88 ? -22.461 14.987 41.981 1.00 66.21 88 SER C O 1
ATOM 7689 N N . THR C 1 89 ? -20.696 15.155 40.572 1.00 65.68 89 THR C N 1
ATOM 7690 C CA . THR C 1 89 ? -20.863 16.574 40.294 1.00 65.17 89 THR C CA 1
ATOM 7691 C C . THR C 1 89 ? -21.431 16.797 38.876 1.00 65.00 89 THR C C 1
ATOM 7692 O O . THR C 1 89 ? -20.982 16.178 37.922 1.00 65.17 89 THR C O 1
ATOM 7696 N N . ALA C 1 90 ? -22.415 17.686 38.755 1.00 64.55 90 ALA C N 1
ATOM 7697 C CA . ALA C 1 90 ? -23.131 17.934 37.483 1.00 64.05 90 ALA C CA 1
ATOM 7698 C C . ALA C 1 90 ? -22.222 17.997 36.293 1.00 63.81 90 ALA C C 1
ATOM 7699 O O . ALA C 1 90 ? -22.524 17.414 35.245 1.00 63.86 90 ALA C O 1
ATOM 7701 N N . GLU C 1 91 ? -21.125 18.728 36.458 1.00 63.27 91 GLU C N 1
ATOM 7702 C CA . GLU C 1 91 ? -20.135 18.873 35.414 1.00 63.12 91 GLU C CA 1
ATOM 7703 C C . GLU C 1 91 ? -19.595 17.515 34.923 1.00 62.63 91 GLU C C 1
ATOM 7704 O O . GLU C 1 91 ? -19.400 17.316 33.713 1.00 62.43 91 GLU C O 1
ATOM 7710 N N . HIS C 1 92 ? -19.394 16.585 35.854 1.00 61.75 92 HIS C N 1
ATOM 7711 C CA . HIS C 1 92 ? -18.870 15.299 35.489 1.00 61.21 92 HIS C CA 1
ATOM 7712 C C . HIS C 1 92 ? -19.885 14.538 34.694 1.00 61.80 92 HIS C C 1
ATOM 7713 O O . HIS C 1 92 ? -19.536 13.913 33.695 1.00 62.72 92 HIS C O 1
ATOM 7720 N N . LEU C 1 93 ? -21.139 14.632 35.123 1.00 62.11 93 LEU C N 1
ATOM 7721 C CA . LEU C 1 93 ? -22.271 13.958 34.499 1.00 62.02 93 LEU C CA 1
ATOM 7722 C C . LEU C 1 93 ? -22.574 14.435 33.090 1.00 62.30 93 LEU C C 1
ATOM 7723 O O . LEU C 1 93 ? -22.985 13.631 32.265 1.00 63.10 93 LEU C O 1
ATOM 7728 N N . SER C 1 94 ? -22.402 15.729 32.827 1.00 62.15 94 SER C N 1
ATOM 7729 C CA . SER C 1 94 ? -22.537 16.284 31.479 1.00 62.04 94 SER C CA 1
ATOM 7730 C C . SER C 1 94 ? -21.294 16.088 30.610 1.00 62.56 94 SER C C 1
ATOM 7731 O O . SER C 1 94 ? -21.237 16.616 29.499 1.00 62.87 94 SER C O 1
ATOM 7734 N N . GLY C 1 95 ? -20.288 15.377 31.118 1.00 62.54 95 GLY C N 1
ATOM 7735 C CA . GLY C 1 95 ? -19.069 15.130 30.357 1.00 62.88 95 GLY C CA 1
ATOM 7736 C C . GLY C 1 95 ? -18.149 16.332 30.085 1.00 63.40 95 GLY C C 1
ATOM 7737 O O . GLY C 1 95 ? -17.486 16.397 29.049 1.00 63.32 95 GLY C O 1
ATOM 7738 N N . LEU C 1 96 ? -18.044 17.268 31.031 1.00 63.27 96 LEU C N 1
ATOM 7739 C CA . LEU C 1 96 ? -17.234 18.447 30.791 1.00 62.66 96 LEU C CA 1
ATOM 7740 C C . LEU C 1 96 ? -15.849 18.214 31.343 1.00 62.83 96 LEU C C 1
ATOM 7741 O O . LEU C 1 96 ? -14.944 19.021 31.110 1.00 62.94 96 LEU C O 1
ATOM 7746 N N . PHE C 1 97 ? -15.663 17.119 32.067 1.00 62.72 97 PHE C N 1
ATOM 7747 C CA . PHE C 1 97 ? -14.309 16.767 32.451 1.00 63.37 97 PHE C CA 1
ATOM 7748 C C . PHE C 1 97 ? -14.087 15.298 32.730 1.00 63.44 97 PHE C C 1
ATOM 7749 O O . PHE C 1 97 ? -15.029 14.557 32.931 1.00 63.47 97 PHE C O 1
ATOM 7757 N N . TYR C 1 98 ? -12.827 14.890 32.726 1.00 63.70 98 TYR C N 1
ATOM 7758 C CA . TYR C 1 98 ? -12.481 13.514 33.007 1.00 64.43 98 TYR C CA 1
ATOM 7759 C C . TYR C 1 98 ? -11.690 13.410 34.316 1.00 65.08 98 TYR C C 1
ATOM 7760 O O . TYR C 1 98 ? -10.755 14.191 34.542 1.00 65.84 98 TYR C O 1
ATOM 7769 N N . ILE C 1 99 ? -12.051 12.484 35.198 1.00 65.18 99 ILE C N 1
ATOM 7770 C CA . ILE C 1 99 ? -11.149 12.219 36.302 1.00 64.97 99 ILE C CA 1
ATOM 7771 C C . ILE C 1 99 ? -10.023 11.361 35.723 1.00 65.15 99 ILE C C 1
ATOM 7772 O O . ILE C 1 99 ? -10.221 10.180 35.492 1.00 65.06 99 ILE C O 1
ATOM 7777 N N . GLN C 1 100 ? -8.868 11.957 35.433 1.00 65.40 100 GLN C N 1
ATOM 7778 C CA . GLN C 1 100 ? -7.692 11.156 35.061 1.00 66.04 100 GLN C CA 1
ATOM 7779 C C . GLN C 1 100 ? -6.422 11.683 35.657 1.00 65.91 100 GLN C C 1
ATOM 7780 O O . GLN C 1 100 ? -6.273 12.884 35.884 1.00 65.77 100 GLN C O 1
ATOM 7786 N N . GLU C 1 101 ? -5.527 10.741 35.907 1.00 66.17 101 GLU C N 1
ATOM 7787 C CA . GLU C 1 101 ? -4.251 10.994 36.520 1.00 66.63 101 GLU C CA 1
ATOM 7788 C C . GLU C 1 101 ? -3.347 11.688 35.536 1.00 65.97 101 GLU C C 1
ATOM 7789 O O . GLU C 1 101 ? -3.344 11.358 34.365 1.00 65.63 101 GLU C O 1
ATOM 7795 N N . ALA C 1 102 ? -2.577 12.633 36.060 1.00 66.08 102 ALA C N 1
ATOM 7796 C CA . ALA C 1 102 ? -1.550 13.391 35.380 1.00 65.71 102 ALA C CA 1
ATOM 7797 C C . ALA C 1 102 ? -0.706 12.549 34.419 1.00 65.84 102 ALA C C 1
ATOM 7798 O O . ALA C 1 102 ? -0.575 12.859 33.259 1.00 65.92 102 ALA C O 1
ATOM 7800 N N . SER C 1 103 ? -0.156 11.461 34.926 1.00 66.34 103 SER C N 1
ATOM 7801 C CA . SER C 1 103 ? 0.641 10.550 34.145 1.00 66.83 103 SER C CA 1
ATOM 7802 C C . SER C 1 103 ? 0.039 10.104 32.855 1.00 66.97 103 SER C C 1
ATOM 7803 O O . SER C 1 103 ? 0.716 10.068 31.850 1.00 67.49 103 SER C O 1
ATOM 7806 N N . SER C 1 104 ? -1.226 9.752 32.858 1.00 67.12 104 SER C N 1
ATOM 7807 C CA . SER C 1 104 ? -1.836 9.253 31.640 1.00 67.37 104 SER C CA 1
ATOM 7808 C C . SER C 1 104 ? -1.970 10.327 30.567 1.00 67.48 104 SER C C 1
ATOM 7809 O O . SER C 1 104 ? -2.195 10.028 29.345 1.00 67.35 104 SER C O 1
ATOM 7820 N N . LEU C 1 106 ? 0.353 12.542 29.772 1.00 65.38 106 LEU C N 1
ATOM 7821 C CA . LEU C 1 106 ? 1.658 12.626 29.105 1.00 63.99 106 LEU C CA 1
ATOM 7822 C C . LEU C 1 106 ? 1.787 11.934 27.748 1.00 63.24 106 LEU C C 1
ATOM 7823 O O . LEU C 1 106 ? 2.229 12.567 26.800 1.00 62.89 106 LEU C O 1
ATOM 7828 N N . PRO C 1 107 ? 1.454 10.640 27.661 1.00 62.73 107 PRO C N 1
ATOM 7829 C CA . PRO C 1 107 ? 1.423 9.915 26.375 1.00 62.00 107 PRO C CA 1
ATOM 7830 C C . PRO C 1 107 ? 0.630 10.618 25.306 1.00 62.06 107 PRO C C 1
ATOM 7831 O O . PRO C 1 107 ? 1.106 10.792 24.179 1.00 61.74 107 PRO C O 1
ATOM 7835 N N . VAL C 1 108 ? -0.583 11.039 25.643 1.00 62.22 108 VAL C N 1
ATOM 7836 C CA . VAL C 1 108 ? -1.421 11.669 24.609 1.00 62.14 108 VAL C CA 1
ATOM 7837 C C . VAL C 1 108 ? -0.836 13.030 24.213 1.00 62.11 108 VAL C C 1
ATOM 7838 O O . VAL C 1 108 ? -0.938 13.463 23.078 1.00 62.35 108 VAL C O 1
ATOM 7842 N N . ALA C 1 109 ? -0.213 13.698 25.165 1.00 62.45 109 ALA C N 1
ATOM 7843 C CA . ALA C 1 109 ? 0.506 14.942 24.903 1.00 62.84 109 ALA C CA 1
ATOM 7844 C C . ALA C 1 109 ? 1.632 14.730 23.896 1.00 63.37 109 ALA C C 1
ATOM 7845 O O . ALA C 1 109 ? 1.752 15.469 22.913 1.00 64.04 109 ALA C O 1
ATOM 7847 N N . ALA C 1 110 ? 2.464 13.717 24.137 1.00 63.34 110 ALA C N 1
ATOM 7848 C CA . ALA C 1 110 ? 3.571 13.437 23.234 1.00 63.36 110 ALA C CA 1
ATOM 7849 C C . ALA C 1 110 ? 3.071 13.066 21.835 1.00 63.67 110 ALA C C 1
ATOM 7850 O O . ALA C 1 110 ? 3.679 13.417 20.819 1.00 63.57 110 ALA C O 1
ATOM 7852 N N . LEU C 1 111 ? 1.938 12.374 21.797 1.00 63.92 111 LEU C N 1
ATOM 7853 C CA . LEU C 1 111 ? 1.384 11.895 20.537 1.00 63.91 111 LEU C CA 1
ATOM 7854 C C . LEU C 1 111 ? 0.972 13.019 19.560 1.00 64.36 111 LEU C C 1
ATOM 7855 O O . LEU C 1 111 ? 1.111 12.854 18.334 1.00 64.18 111 LEU C O 1
ATOM 7860 N N . PHE C 1 112 ? 0.520 14.155 20.108 1.00 64.72 112 PHE C N 1
ATOM 7861 C CA . PHE C 1 112 ? 0.227 15.367 19.293 1.00 65.17 112 PHE C CA 1
ATOM 7862 C C . PHE C 1 112 ? 1.232 16.512 19.488 1.00 65.23 112 PHE C C 1
ATOM 7863 O O . PHE C 1 112 ? 0.986 17.628 19.060 1.00 65.28 112 PHE C O 1
ATOM 7871 N N . ALA C 1 113 ? 2.376 16.243 20.102 1.00 65.72 113 ALA C N 1
ATOM 7872 C CA . ALA C 1 113 ? 3.395 17.263 20.199 1.00 66.14 113 ALA C CA 1
ATOM 7873 C C . ALA C 1 113 ? 3.845 17.706 18.810 1.00 66.55 113 ALA C C 1
ATOM 7874 O O . ALA C 1 113 ? 3.741 16.938 17.845 1.00 66.81 113 ALA C O 1
ATOM 7876 N N . ASP C 1 114 ? 4.295 18.962 18.729 1.00 67.03 114 ASP C N 1
ATOM 7877 C CA . ASP C 1 114 ? 4.905 19.602 17.534 1.00 67.06 114 ASP C CA 1
ATOM 7878 C C . ASP C 1 114 ? 3.953 19.653 16.398 1.00 66.87 114 ASP C C 1
ATOM 7879 O O . ASP C 1 114 ? 4.290 19.258 15.279 1.00 66.75 114 ASP C O 1
ATOM 7884 N N . GLY C 1 115 ? 2.742 20.108 16.708 1.00 66.76 115 GLY C N 1
ATOM 7885 C CA . GLY C 1 115 ? 1.624 20.079 15.754 1.00 66.16 115 GLY C CA 1
ATOM 7886 C C . GLY C 1 115 ? 1.444 18.771 14.998 1.00 65.42 115 GLY C C 1
ATOM 7887 O O . GLY C 1 115 ? 1.070 18.758 13.842 1.00 64.83 115 GLY C O 1
ATOM 7888 N N . ASN C 1 116 ? 1.747 17.652 15.629 1.00 65.31 116 ASN C N 1
ATOM 7889 C CA . ASN C 1 116 ? 1.385 16.409 14.999 1.00 65.48 116 ASN C CA 1
ATOM 7890 C C . ASN C 1 116 ? -0.128 16.342 14.990 1.00 65.69 116 ASN C C 1
ATOM 7891 O O . ASN C 1 116 ? -0.785 16.420 16.058 1.00 65.87 116 ASN C O 1
ATOM 7896 N N . ALA C 1 117 ? -0.691 16.204 13.790 1.00 65.50 117 ALA C N 1
ATOM 7897 C CA . ALA C 1 117 ? -2.145 16.150 13.669 1.00 64.69 117 ALA C CA 1
ATOM 7898 C C . ALA C 1 117 ? -2.631 14.867 12.936 1.00 64.58 117 ALA C C 1
ATOM 7899 O O . ALA C 1 117 ? -3.105 14.942 11.786 1.00 65.18 117 ALA C O 1
ATOM 7901 N N . PRO C 1 118 ? -2.525 13.699 13.584 1.00 63.73 118 PRO C N 1
ATOM 7902 C CA . PRO C 1 118 ? -2.902 12.428 12.961 1.00 63.76 118 PRO C CA 1
ATOM 7903 C C . PRO C 1 118 ? -4.412 12.325 12.729 1.00 63.92 118 PRO C C 1
ATOM 7904 O O . PRO C 1 118 ? -5.203 12.873 13.516 1.00 64.57 118 PRO C O 1
ATOM 7908 N N . GLN C 1 119 ? -4.812 11.625 11.679 1.00 63.18 119 GLN C N 1
ATOM 7909 C CA . GLN C 1 119 ? -6.228 11.525 11.381 1.00 62.38 119 GLN C CA 1
ATOM 7910 C C . GLN C 1 119 ? -6.807 10.124 11.642 1.00 62.45 119 GLN C C 1
ATOM 7911 O O . GLN C 1 119 ? -8.030 9.947 11.677 1.00 62.39 119 GLN C O 1
ATOM 7917 N N . ARG C 1 120 ? -5.937 9.123 11.782 1.00 61.97 120 ARG C N 1
ATOM 7918 C CA . ARG C 1 120 ? -6.385 7.771 12.063 1.00 61.31 120 ARG C CA 1
ATOM 7919 C C . ARG C 1 120 ? -5.427 7.119 13.050 1.00 61.39 120 ARG C C 1
ATOM 7920 O O . ARG C 1 120 ? -4.289 6.799 12.741 1.00 61.74 120 ARG C O 1
ATOM 7928 N N . VAL C 1 121 ? -5.929 6.946 14.263 1.00 61.35 121 VAL C N 1
ATOM 7929 C CA . VAL C 1 121 ? -5.137 6.655 15.456 1.00 61.11 121 VAL C CA 1
ATOM 7930 C C . VAL C 1 121 ? -5.608 5.379 16.161 1.00 62.03 121 VAL C C 1
ATOM 7931 O O . VAL C 1 121 ? -6.843 5.173 16.346 1.00 62.60 121 VAL C O 1
ATOM 7943 N N . ASP C 1 123 ? -5.538 3.266 19.780 1.00 63.49 123 ASP C N 1
ATOM 7944 C CA . ASP C 1 123 ? -5.135 3.200 21.200 1.00 63.59 123 ASP C CA 1
ATOM 7945 C C . ASP C 1 123 ? -5.260 1.739 21.618 1.00 63.58 123 ASP C C 1
ATOM 7946 O O . ASP C 1 123 ? -6.388 1.196 21.684 1.00 63.53 123 ASP C O 1
ATOM 7951 N N . VAL C 1 124 ? -4.114 1.111 21.885 1.00 63.31 124 VAL C N 1
ATOM 7952 C CA . VAL C 1 124 ? -4.061 -0.348 22.010 1.00 63.68 124 VAL C CA 1
ATOM 7953 C C . VAL C 1 124 ? -4.729 -0.884 23.291 1.00 63.99 124 VAL C C 1
ATOM 7954 O O . VAL C 1 124 ? -5.431 -1.889 23.262 1.00 64.47 124 VAL C O 1
ATOM 7958 N N . ALA C 1 125 ? -4.483 -0.207 24.403 1.00 63.96 125 ALA C N 1
ATOM 7959 C CA . ALA C 1 125 ? -4.996 -0.589 25.689 1.00 63.65 125 ALA C CA 1
ATOM 7960 C C . ALA C 1 125 ? -5.829 0.596 26.185 1.00 63.91 125 ALA C C 1
ATOM 7961 O O . ALA C 1 125 ? -5.386 1.422 26.976 1.00 64.13 125 ALA C O 1
ATOM 7963 N N . ALA C 1 126 ? -7.054 0.659 25.712 1.00 64.04 126 ALA C N 1
ATOM 7964 C CA . ALA C 1 126 ? -7.850 1.849 25.824 1.00 64.45 126 ALA C CA 1
ATOM 7965 C C . ALA C 1 126 ? -8.680 2.023 27.111 1.00 64.70 126 ALA C C 1
ATOM 7966 O O . ALA C 1 126 ? -9.009 3.148 27.494 1.00 65.47 126 ALA C O 1
ATOM 7968 N N . ALA C 1 127 ? -9.061 0.938 27.758 1.00 64.68 127 ALA C N 1
ATOM 7969 C CA . ALA C 1 127 ? -9.835 1.043 28.984 1.00 64.73 127 ALA C CA 1
ATOM 7970 C C . ALA C 1 127 ? -9.009 1.805 29.975 1.00 64.83 127 ALA C C 1
ATOM 7971 O O . ALA C 1 127 ? -7.799 1.646 29.956 1.00 65.14 127 ALA C O 1
ATOM 7973 N N . PRO C 1 128 ? -9.604 2.604 30.865 1.00 65.04 128 PRO C N 1
ATOM 7974 C CA . PRO C 1 128 ? -11.043 2.848 30.981 1.00 65.42 128 PRO C CA 1
ATOM 7975 C C . PRO C 1 128 ? -11.583 3.951 30.084 1.00 65.97 128 PRO C C 1
ATOM 7976 O O . PRO C 1 128 ? -12.761 4.337 30.209 1.00 65.84 128 PRO C O 1
ATOM 7980 N N . GLY C 1 129 ? -10.711 4.479 29.222 1.00 66.18 129 GLY C N 1
ATOM 7981 C CA . GLY C 1 129 ? -11.069 5.546 28.318 1.00 66.56 129 GLY C CA 1
ATOM 7982 C C . GLY C 1 129 ? -10.366 6.859 28.613 1.00 67.17 129 GLY C C 1
ATOM 7983 O O . GLY C 1 129 ? -10.466 7.816 27.838 1.00 67.61 129 GLY C O 1
ATOM 7984 N N . SER C 1 130 ? -9.634 6.950 29.711 1.00 67.50 130 SER C N 1
ATOM 7985 C CA . SER C 1 130 ? -8.978 8.238 29.987 1.00 67.84 130 SER C CA 1
ATOM 7986 C C . SER C 1 130 ? -8.213 8.803 28.767 1.00 67.87 130 SER C C 1
ATOM 7987 O O . SER C 1 130 ? -8.473 9.942 28.381 1.00 68.19 130 SER C O 1
ATOM 7990 N N . LYS C 1 131 ? -7.328 8.025 28.137 1.00 67.55 131 LYS C N 1
ATOM 7991 C CA . LYS C 1 131 ? -6.578 8.533 26.967 1.00 67.65 131 LYS C CA 1
ATOM 7992 C C . LYS C 1 131 ? -7.409 8.682 25.698 1.00 67.62 131 LYS C C 1
ATOM 7993 O O . LYS C 1 131 ? -7.271 9.682 24.976 1.00 67.76 131 LYS C O 1
ATOM 7999 N N . THR C 1 132 ? -8.228 7.676 25.405 1.00 67.48 132 THR C N 1
ATOM 8000 C CA . THR C 1 132 ? -9.033 7.667 24.183 1.00 67.27 132 THR C CA 1
ATOM 8001 C C . THR C 1 132 ? -9.849 8.927 24.067 1.00 67.05 132 THR C C 1
ATOM 8002 O O . THR C 1 132 ? -9.875 9.529 23.001 1.00 67.26 132 THR C O 1
ATOM 8006 N N . THR C 1 133 ? -10.512 9.314 25.160 1.00 66.30 133 THR C N 1
ATOM 8007 C CA . THR C 1 133 ? -11.347 10.513 25.178 1.00 65.45 133 THR C CA 1
ATOM 8008 C C . THR C 1 133 ? -10.484 11.745 24.999 1.00 64.61 133 THR C C 1
ATOM 8009 O O . THR C 1 133 ? -10.861 12.689 24.343 1.00 64.48 133 THR C O 1
ATOM 8013 N N . GLN C 1 134 ? -9.300 11.709 25.577 1.00 64.26 134 GLN C N 1
ATOM 8014 C CA . GLN C 1 134 ? -8.340 12.771 25.439 1.00 64.03 134 GLN C CA 1
ATOM 8015 C C . GLN C 1 134 ? -7.885 12.913 24.003 1.00 63.65 134 GLN C C 1
ATOM 8016 O O . GLN C 1 134 ? -7.774 14.029 23.473 1.00 63.86 134 GLN C O 1
ATOM 8022 N N . ILE C 1 135 ? -7.602 11.795 23.378 1.00 62.85 135 ILE C N 1
ATOM 8023 C CA . ILE C 1 135 ? -7.187 11.845 22.006 1.00 62.92 135 ILE C CA 1
ATOM 8024 C C . ILE C 1 135 ? -8.290 12.452 21.162 1.00 62.77 135 ILE C C 1
ATOM 8025 O O . ILE C 1 135 ? -8.065 13.316 20.354 1.00 62.83 135 ILE C O 1
ATOM 8030 N N . SER C 1 136 ? -9.505 12.002 21.375 1.00 63.13 136 SER C N 1
ATOM 8031 C CA . SER C 1 136 ? -10.625 12.489 20.596 1.00 63.01 136 SER C CA 1
ATOM 8032 C C . SER C 1 136 ? -10.714 13.997 20.687 1.00 62.75 136 SER C C 1
ATOM 8033 O O . SER C 1 136 ? -10.686 14.691 19.679 1.00 63.25 136 SER C O 1
ATOM 8036 N N . ALA C 1 137 ? -10.784 14.503 21.896 1.00 62.21 137 ALA C N 1
ATOM 8037 C CA . ALA C 1 137 ? -10.707 15.929 22.118 1.00 62.09 137 ALA C CA 1
ATOM 8038 C C . ALA C 1 137 ? -9.649 16.635 21.245 1.00 62.01 137 ALA C C 1
ATOM 8039 O O . ALA C 1 137 ? -9.958 17.577 20.526 1.00 62.04 137 ALA C O 1
ATOM 8041 N N . ARG C 1 138 ? -8.402 16.163 21.310 1.00 61.54 138 ARG C N 1
ATOM 8042 C CA . ARG C 1 138 ? -7.289 16.753 20.558 1.00 61.54 138 ARG C CA 1
ATOM 8043 C C . ARG C 1 138 ? -7.500 16.691 19.070 1.00 62.17 138 ARG C C 1
ATOM 8044 O O . ARG C 1 138 ? -6.919 17.471 18.342 1.00 62.41 138 ARG C O 1
ATOM 8060 N N . ASN C 1 140 ? -10.290 17.098 17.813 1.00 64.19 140 ASN C N 1
ATOM 8061 C CA . ASN C 1 140 ? -11.522 17.822 17.726 1.00 64.50 140 ASN C CA 1
ATOM 8062 C C . ASN C 1 140 ? -12.655 16.982 17.124 1.00 64.59 140 ASN C C 1
ATOM 8063 O O . ASN C 1 140 ? -13.517 17.493 16.415 1.00 65.18 140 ASN C O 1
ATOM 8068 N N . ASN C 1 141 ? -12.635 15.687 17.447 1.00 64.24 141 ASN C N 1
ATOM 8069 C CA . ASN C 1 141 ? -13.675 14.766 17.089 1.00 63.90 141 ASN C CA 1
ATOM 8070 C C . ASN C 1 141 ? -13.666 14.466 15.605 1.00 64.07 141 ASN C C 1
ATOM 8071 O O . ASN C 1 141 ? -14.626 13.918 15.095 1.00 64.87 141 ASN C O 1
ATOM 8076 N N . GLU C 1 142 ? -12.608 14.836 14.890 1.00 63.85 142 GLU C N 1
ATOM 8077 C CA . GLU C 1 142 ? -12.534 14.517 13.464 1.00 63.37 142 GLU C CA 1
ATOM 8078 C C . GLU C 1 142 ? -11.742 13.228 13.274 1.00 63.28 142 GLU C C 1
ATOM 8079 O O . GLU C 1 142 ? -11.260 12.642 14.251 1.00 63.04 142 GLU C O 1
ATOM 8085 N N . GLY C 1 143 ? -11.642 12.772 12.027 1.00 62.99 143 GLY C N 1
ATOM 8086 C CA . GLY C 1 143 ? -10.900 11.574 11.695 1.00 62.80 143 GLY C CA 1
ATOM 8087 C C . GLY C 1 143 ? -11.563 10.432 12.374 1.00 63.01 143 GLY C C 1
ATOM 8088 O O . GLY C 1 143 ? -12.768 10.505 12.596 1.00 63.98 143 GLY C O 1
ATOM 8089 N N . ALA C 1 144 ? -10.790 9.400 12.729 1.00 63.05 144 ALA C N 1
ATOM 8090 C CA . ALA C 1 144 ? -11.285 8.239 13.485 1.00 63.02 144 ALA C CA 1
ATOM 8091 C C . ALA C 1 144 ? -10.237 7.555 14.417 1.00 63.48 144 ALA C C 1
ATOM 8092 O O . ALA C 1 144 ? -9.026 7.599 14.134 1.00 63.82 144 ALA C O 1
ATOM 8094 N N . ILE C 1 145 ? -10.714 6.921 15.506 1.00 63.32 145 ILE C N 1
ATOM 8095 C CA . ILE C 1 145 ? -9.868 6.188 16.460 1.00 63.50 145 ILE C CA 1
ATOM 8096 C C . ILE C 1 145 ? -10.307 4.734 16.547 1.00 64.14 145 ILE C C 1
ATOM 8097 O O . ILE C 1 145 ? -11.532 4.440 16.553 1.00 64.15 145 ILE C O 1
ATOM 8102 N N . LEU C 1 146 ? -9.325 3.829 16.658 1.00 63.99 146 LEU C N 1
ATOM 8103 C CA . LEU C 1 146 ? -9.635 2.486 17.048 1.00 64.10 146 LEU C CA 1
ATOM 8104 C C . LEU C 1 146 ? -9.120 2.265 18.460 1.00 65.09 146 LEU C C 1
ATOM 8105 O O . LEU C 1 146 ? -7.871 2.252 18.709 1.00 66.14 146 LEU C O 1
ATOM 8110 N N . ALA C 1 147 ? -10.091 2.127 19.375 1.00 64.88 147 ALA C N 1
ATOM 8111 C CA . ALA C 1 147 ? -9.849 1.845 20.788 1.00 64.73 147 ALA C CA 1
ATOM 8112 C C . ALA C 1 147 ? -9.948 0.349 21.092 1.00 64.82 147 ALA C C 1
ATOM 8113 O O . ALA C 1 147 ? -11.048 -0.155 21.281 1.00 64.78 147 ALA C O 1
ATOM 8115 N N . ASN C 1 148 ? -8.817 -0.358 21.141 1.00 64.86 148 ASN C N 1
ATOM 8116 C CA . ASN C 1 148 ? -8.817 -1.776 21.468 1.00 64.87 148 ASN C CA 1
ATOM 8117 C C . ASN C 1 148 ? -8.758 -1.937 22.962 1.00 65.69 148 ASN C C 1
ATOM 8118 O O . ASN C 1 148 ? -8.054 -1.183 23.631 1.00 66.21 148 ASN C O 1
ATOM 8123 N N . GLU C 1 149 ? -9.488 -2.919 23.488 1.00 66.21 149 GLU C N 1
ATOM 8124 C CA . GLU C 1 149 ? -9.301 -3.352 24.863 1.00 66.62 149 GLU C CA 1
ATOM 8125 C C . GLU C 1 149 ? -9.419 -4.870 24.961 1.00 66.93 149 GLU C C 1
ATOM 8126 O O . GLU C 1 149 ? -10.407 -5.472 24.507 1.00 67.19 149 GLU C O 1
ATOM 8132 N N . PHE C 1 150 ? -8.415 -5.474 25.589 1.00 66.90 150 PHE C N 1
ATOM 8133 C CA . PHE C 1 150 ? -8.304 -6.908 25.725 1.00 66.93 150 PHE C CA 1
ATOM 8134 C C . PHE C 1 150 ? -9.355 -7.568 26.664 1.00 67.21 150 PHE C C 1
ATOM 8135 O O . PHE C 1 150 ? -9.887 -8.623 26.324 1.00 67.41 150 PHE C O 1
ATOM 8143 N N . SER C 1 151 ? -9.671 -6.969 27.812 1.00 67.24 151 SER C N 1
ATOM 8144 C CA . SER C 1 151 ? -10.735 -7.528 28.654 1.00 67.40 151 SER C CA 1
ATOM 8145 C C . SER C 1 151 ? -12.134 -7.013 28.291 1.00 67.27 151 SER C C 1
ATOM 8146 O O . SER C 1 151 ? -12.382 -5.824 28.178 1.00 67.15 151 SER C O 1
ATOM 8149 N N . ALA C 1 152 ? -13.047 -7.951 28.124 1.00 67.62 152 ALA C N 1
ATOM 8150 C CA . ALA C 1 152 ? -14.410 -7.660 27.713 1.00 67.76 152 ALA C CA 1
ATOM 8151 C C . ALA C 1 152 ? -15.174 -6.808 28.709 1.00 67.85 152 ALA C C 1
ATOM 8152 O O . ALA C 1 152 ? -15.882 -5.901 28.283 1.00 67.96 152 ALA C O 1
ATOM 8154 N N . SER C 1 153 ? -15.023 -7.095 30.008 1.00 67.79 153 SER C N 1
ATOM 8155 C CA . SER C 1 153 ? -15.656 -6.320 31.086 1.00 67.84 153 SER C CA 1
ATOM 8156 C C . SER C 1 153 ? -15.314 -4.832 31.033 1.00 68.25 153 SER C C 1
ATOM 8157 O O . SER C 1 153 ? -16.159 -3.964 31.308 1.00 68.61 153 SER C O 1
ATOM 8160 N N . ARG C 1 154 ? -14.072 -4.530 30.668 1.00 68.21 154 ARG C N 1
ATOM 8161 C CA . ARG C 1 154 ? -13.610 -3.172 30.752 1.00 68.10 154 ARG C CA 1
ATOM 8162 C C . ARG C 1 154 ? -13.973 -2.397 29.496 1.00 67.99 154 ARG C C 1
ATOM 8163 O O . ARG C 1 154 ? -13.839 -1.156 29.455 1.00 68.22 154 ARG C O 1
ATOM 8171 N N . VAL C 1 155 ? -14.478 -3.115 28.489 1.00 67.61 155 VAL C N 1
ATOM 8172 C CA . VAL C 1 155 ? -14.906 -2.455 27.254 1.00 67.19 155 VAL C CA 1
ATOM 8173 C C . VAL C 1 155 ? -16.209 -1.702 27.472 1.00 66.90 155 VAL C C 1
ATOM 8174 O O . VAL C 1 155 ? -16.397 -0.637 26.929 1.00 66.57 155 VAL C O 1
ATOM 8178 N N . LYS C 1 156 ? -17.089 -2.257 28.299 1.00 67.11 156 LYS C N 1
ATOM 8179 C CA . LYS C 1 156 ? -18.351 -1.607 28.639 1.00 67.13 156 LYS C CA 1
ATOM 8180 C C . LYS C 1 156 ? -18.084 -0.341 29.452 1.00 66.80 156 LYS C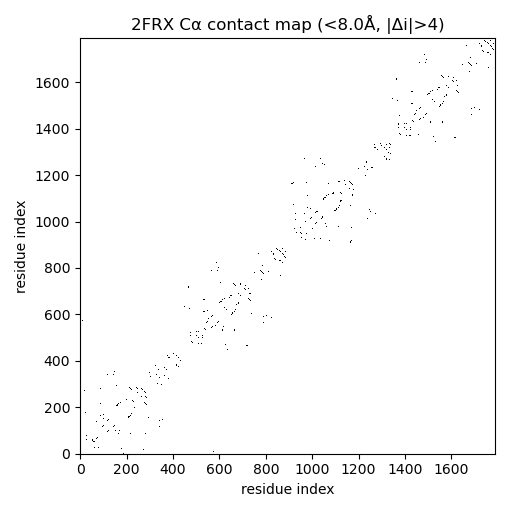 C 1
ATOM 8181 O O . LYS C 1 156 ? -18.799 0.654 29.336 1.00 67.11 156 LYS C O 1
ATOM 8187 N N . VAL C 1 157 ? -17.036 -0.363 30.260 1.00 66.41 157 VAL C N 1
ATOM 8188 C CA . VAL C 1 157 ? -16.642 0.850 30.974 1.00 66.00 157 VAL C CA 1
ATOM 8189 C C . VAL C 1 157 ? -16.224 1.879 29.955 1.00 65.85 157 VAL C C 1
ATOM 8190 O O . VAL C 1 157 ? -16.660 3.012 30.013 1.00 66.03 157 VAL C O 1
ATOM 8194 N N . LEU C 1 158 ? -15.372 1.475 29.015 1.00 65.99 158 LEU C N 1
ATOM 8195 C CA . LEU C 1 158 ? -14.827 2.395 27.991 1.00 65.56 158 LEU C CA 1
ATOM 8196 C C . LEU C 1 158 ? -15.952 3.068 27.223 1.00 65.62 158 LEU C C 1
ATOM 8197 O O . LEU C 1 158 ? -15.969 4.275 27.052 1.00 65.81 158 LEU C O 1
ATOM 8202 N N . HIS C 1 159 ? -16.910 2.261 26.789 1.00 65.73 159 HIS C N 1
ATOM 8203 C CA . HIS C 1 159 ? -18.005 2.721 25.989 1.00 65.72 159 HIS C CA 1
ATOM 8204 C C . HIS C 1 159 ? -18.855 3.708 26.754 1.00 65.40 159 HIS C C 1
ATOM 8205 O O . HIS C 1 159 ? -19.324 4.682 26.194 1.00 65.13 159 HIS C O 1
ATOM 8212 N N . ALA C 1 160 ? -19.062 3.437 28.040 1.00 65.58 160 ALA C N 1
ATOM 8213 C CA . ALA C 1 160 ? -19.807 4.349 28.923 1.00 65.37 160 ALA C CA 1
ATOM 8214 C C . ALA C 1 160 ? -19.091 5.717 28.939 1.00 65.46 160 ALA C C 1
ATOM 8215 O O . ALA C 1 160 ? -19.684 6.769 28.702 1.00 65.89 160 ALA C O 1
ATOM 8217 N N . ASN C 1 161 ? -17.790 5.677 29.156 1.00 65.13 161 ASN C N 1
ATOM 8218 C CA . ASN C 1 161 ? -17.008 6.880 29.248 1.00 64.99 161 ASN C CA 1
ATOM 8219 C C . ASN C 1 161 ? -16.967 7.685 27.959 1.00 64.73 161 ASN C C 1
ATOM 8220 O O . ASN C 1 161 ? -16.954 8.916 27.984 1.00 64.43 161 ASN C O 1
ATOM 8225 N N . ILE C 1 162 ? -16.936 6.986 26.837 1.00 64.22 162 ILE C N 1
ATOM 8226 C CA . ILE C 1 162 ? -16.920 7.664 25.578 1.00 63.94 162 ILE C CA 1
ATOM 8227 C C . ILE C 1 162 ? -18.258 8.361 25.427 1.00 64.46 162 ILE C C 1
ATOM 8228 O O . ILE C 1 162 ? -18.321 9.574 25.181 1.00 64.87 162 ILE C O 1
ATOM 8233 N N . SER C 1 163 ? -19.327 7.607 25.648 1.00 64.34 163 SER C N 1
ATOM 8234 C CA . SER C 1 163 ? -20.650 8.100 25.395 1.00 64.41 163 SER C CA 1
ATOM 8235 C C . SER C 1 163 ? -20.914 9.362 26.230 1.00 64.77 163 SER C C 1
ATOM 8236 O O . SER C 1 163 ? -21.568 10.329 25.780 1.00 64.68 163 SER C O 1
ATOM 8239 N N . ARG C 1 164 ? -20.369 9.359 27.442 1.00 65.07 164 ARG C N 1
ATOM 8240 C CA . ARG C 1 164 ? -20.562 10.476 28.347 1.00 64.57 164 ARG C CA 1
ATOM 8241 C C . ARG C 1 164 ? -19.900 11.726 27.792 1.00 64.91 164 ARG C C 1
ATOM 8242 O O . ARG C 1 164 ? -20.414 12.825 27.987 1.00 65.13 164 ARG C O 1
ATOM 8250 N N . CYS C 1 165 ? -18.798 11.554 27.068 1.00 65.03 165 CYS C N 1
ATOM 8251 C CA . CYS C 1 165 ? -18.062 12.699 26.573 1.00 65.81 165 CYS C CA 1
ATOM 8252 C C . CYS C 1 165 ? -18.542 13.168 25.242 1.00 65.56 165 CYS C C 1
ATOM 8253 O O . CYS C 1 165 ? -18.060 14.158 24.743 1.00 65.91 165 CYS C O 1
ATOM 8256 N N . GLY C 1 166 ? -19.494 12.463 24.664 1.00 65.75 166 GLY C N 1
ATOM 8257 C CA . GLY C 1 166 ? -20.072 12.872 23.378 1.00 65.43 166 GLY C CA 1
ATOM 8258 C C . GLY C 1 166 ? -19.078 12.701 22.249 1.00 65.18 166 GLY C C 1
ATOM 8259 O O . GLY C 1 166 ? -19.088 13.472 21.326 1.00 65.08 166 GLY C O 1
ATOM 8260 N N . ILE C 1 167 ? -18.216 11.691 22.352 1.00 65.14 167 ILE C N 1
ATOM 8261 C CA . ILE C 1 167 ? -17.233 11.359 21.335 1.00 65.10 167 ILE C CA 1
ATOM 8262 C C . ILE C 1 167 ? -17.872 10.441 20.292 1.00 65.53 167 ILE C C 1
ATOM 8263 O O . ILE C 1 167 ? -18.470 9.400 20.623 1.00 65.88 167 ILE C O 1
ATOM 8268 N N . SER C 1 168 ? -17.728 10.804 19.025 1.00 65.46 168 SER C N 1
ATOM 8269 C CA . SER C 1 168 ? -18.322 10.001 17.980 1.00 64.86 168 SER C CA 1
ATOM 8270 C C . SER C 1 168 ? -17.317 9.502 16.955 1.00 64.44 168 SER C C 1
ATOM 8271 O O . SER C 1 168 ? -17.714 8.908 15.985 1.00 65.06 168 SER C O 1
ATOM 8274 N N . ASN C 1 169 ? -16.023 9.714 17.155 1.00 63.63 169 ASN C N 1
ATOM 8275 C CA . ASN C 1 169 ? -15.067 9.248 16.170 1.00 62.77 169 ASN C CA 1
ATOM 8276 C C . ASN C 1 169 ? -14.326 8.029 16.613 1.00 62.75 169 ASN C C 1
ATOM 8277 O O . ASN C 1 169 ? -13.179 7.840 16.225 1.00 63.28 169 ASN C O 1
ATOM 8282 N N . VAL C 1 170 ? -14.962 7.191 17.429 1.00 62.86 170 VAL C N 1
ATOM 8283 C CA . VAL C 1 170 ? -14.288 5.994 17.990 1.00 62.55 170 VAL C CA 1
ATOM 8284 C C . VAL C 1 170 ? -14.943 4.688 17.548 1.00 63.15 170 VAL C C 1
ATOM 8285 O O . VAL C 1 170 ? -16.167 4.585 17.478 1.00 63.65 170 VAL C O 1
ATOM 8289 N N . ALA C 1 171 ? -14.119 3.701 17.241 1.00 63.23 171 ALA C N 1
ATOM 8290 C CA . ALA C 1 171 ? -14.626 2.378 17.119 1.00 63.93 171 ALA C CA 1
ATOM 8291 C C . ALA C 1 171 ? -13.900 1.515 18.138 1.00 64.58 171 ALA C C 1
ATOM 8292 O O . ALA C 1 171 ? -12.748 1.795 18.481 1.00 65.52 171 ALA C O 1
ATOM 8294 N N . LEU C 1 172 ? -14.572 0.458 18.602 1.00 64.47 172 LEU C N 1
ATOM 8295 C CA . LEU C 1 172 ? -14.056 -0.423 19.625 1.00 64.20 172 LEU C CA 1
ATOM 8296 C C . LEU C 1 172 ? -13.773 -1.806 19.093 1.00 64.53 172 LEU C C 1
ATOM 8297 O O . LEU C 1 172 ? -14.603 -2.385 18.409 1.00 64.60 172 LEU C O 1
ATOM 8302 N N . THR C 1 173 ? -12.606 -2.335 19.418 1.00 64.71 173 THR C N 1
ATOM 8303 C CA . THR C 1 173 ? -12.336 -3.722 19.166 1.00 65.62 173 THR C CA 1
ATOM 8304 C C . THR C 1 173 ? -11.939 -4.389 20.476 1.00 66.24 173 THR C C 1
ATOM 8305 O O . THR C 1 173 ? -11.593 -3.694 21.442 1.00 66.39 173 THR C O 1
ATOM 8309 N N . HIS C 1 174 ? -11.977 -5.730 20.485 1.00 66.51 174 HIS C N 1
ATOM 8310 C CA . HIS C 1 174 ? -11.553 -6.518 21.615 1.00 66.41 174 HIS C CA 1
ATOM 8311 C C . HIS C 1 174 ? -10.644 -7.641 21.121 1.00 66.87 174 HIS C C 1
ATOM 8312 O O . HIS C 1 174 ? -11.089 -8.747 20.758 1.00 66.84 174 HIS C O 1
ATOM 8319 N N . PHE C 1 175 ? -9.351 -7.320 21.091 1.00 67.15 175 PHE C N 1
ATOM 8320 C CA . PHE C 1 175 ? -8.315 -8.253 20.677 1.00 67.53 175 PHE C CA 1
ATOM 8321 C C . PHE C 1 175 ? -7.107 -8.190 21.532 1.00 67.76 175 PHE C C 1
ATOM 8322 O O . PHE C 1 175 ? -6.918 -7.260 22.283 1.00 67.92 175 PHE C O 1
ATOM 8330 N N . ASP C 1 176 ? -6.254 -9.178 21.335 1.00 68.24 176 ASP C N 1
ATOM 8331 C CA . ASP C 1 176 ? -4.991 -9.298 22.024 1.00 68.66 176 ASP C CA 1
ATOM 8332 C C . ASP C 1 176 ? -3.892 -8.455 21.395 1.00 68.45 176 ASP C C 1
ATOM 8333 O O . ASP C 1 176 ? -2.802 -8.935 21.182 1.00 69.38 176 ASP C O 1
ATOM 8338 N N . GLY C 1 177 ? -4.155 -7.207 21.086 1.00 67.95 177 GLY C N 1
ATOM 8339 C CA . GLY C 1 177 ? -3.065 -6.270 20.794 1.00 67.40 177 GLY C CA 1
ATOM 8340 C C . GLY C 1 177 ? -1.979 -6.713 19.824 1.00 67.44 177 GLY C C 1
ATOM 8341 O O . GLY C 1 177 ? -1.610 -5.973 18.917 1.00 68.02 177 GLY C O 1
ATOM 8342 N N . ARG C 1 178 ? -1.459 -7.915 20.000 1.00 67.31 178 ARG C N 1
ATOM 8343 C CA . ARG C 1 178 ? -0.405 -8.436 19.129 1.00 67.30 178 ARG C CA 1
ATOM 8344 C C . ARG C 1 178 ? -0.901 -8.802 17.737 1.00 67.26 178 ARG C C 1
ATOM 8345 O O . ARG C 1 178 ? -0.105 -8.953 16.808 1.00 66.92 178 ARG C O 1
ATOM 8353 N N . VAL C 1 179 ? -2.217 -8.931 17.595 1.00 67.43 179 VAL C N 1
ATOM 8354 C CA . VAL C 1 179 ? -2.798 -9.212 16.284 1.00 67.56 179 VAL C CA 1
ATOM 8355 C C . VAL C 1 179 ? -2.593 -8.069 15.288 1.00 67.29 179 VAL C C 1
ATOM 8356 O O . VAL C 1 179 ? -2.345 -8.326 14.122 1.00 67.67 179 VAL C O 1
ATOM 8360 N N . PHE C 1 180 ? -2.647 -6.819 15.742 1.00 66.75 180 PHE C N 1
ATOM 8361 C CA . PHE C 1 180 ? -2.753 -5.678 14.815 1.00 66.27 180 PHE C CA 1
ATOM 8362 C C . PHE C 1 180 ? -1.746 -5.599 13.696 1.00 66.31 180 PHE C C 1
ATOM 8363 O O . PHE C 1 180 ? -2.134 -5.426 12.521 1.00 66.29 180 PHE C O 1
ATOM 8371 N N . GLY C 1 181 ? -0.469 -5.728 14.053 1.00 66.15 181 GLY C N 1
ATOM 8372 C CA . GLY C 1 181 ? 0.627 -5.663 13.076 1.00 66.41 181 GLY C CA 1
ATOM 8373 C C . GLY C 1 181 ? 0.492 -6.485 11.781 1.00 66.70 181 GLY C C 1
ATOM 8374 O O . GLY C 1 181 ? 0.984 -6.093 10.724 1.00 67.15 181 GLY C O 1
ATOM 8375 N N . ALA C 1 182 ? -0.152 -7.637 11.859 1.00 66.30 182 ALA C N 1
ATOM 8376 C CA . ALA C 1 182 ? -0.294 -8.460 10.709 1.00 66.01 182 ALA C CA 1
ATOM 8377 C C . ALA C 1 182 ? -1.685 -8.239 10.142 1.00 66.16 182 ALA C C 1
ATOM 8378 O O . ALA C 1 182 ? -1.879 -8.269 8.926 1.00 66.34 182 ALA C O 1
ATOM 8380 N N . ALA C 1 183 ? -2.644 -7.997 11.035 1.00 66.07 183 ALA C N 1
ATOM 8381 C CA . ALA C 1 183 ? -4.062 -7.838 10.686 1.00 65.76 183 ALA C CA 1
ATOM 8382 C C . ALA C 1 183 ? -4.306 -6.644 9.783 1.00 65.88 183 ALA C C 1
ATOM 8383 O O . ALA C 1 183 ? -5.134 -6.712 8.864 1.00 65.69 183 ALA C O 1
ATOM 8385 N N . VAL C 1 184 ? -3.588 -5.551 10.078 1.00 65.64 184 VAL C N 1
ATOM 8386 C CA . VAL C 1 184 ? -3.900 -4.279 9.512 1.00 65.01 184 VAL C CA 1
ATOM 8387 C C . VAL C 1 184 ? -2.631 -3.444 9.311 1.00 65.25 184 VAL C C 1
ATOM 8388 O O . VAL C 1 184 ? -2.496 -2.345 9.866 1.00 64.96 184 VAL C O 1
ATOM 8392 N N . PRO C 1 185 ? -1.737 -3.986 8.466 1.00 65.66 185 PRO C N 1
ATOM 8393 C CA . PRO C 1 185 ? -0.429 -3.412 8.059 1.00 65.52 185 PRO C CA 1
ATOM 8394 C C . PRO C 1 185 ? -0.211 -1.943 8.286 1.00 65.86 185 PRO C C 1
ATOM 8395 O O . PRO C 1 185 ? -0.194 -1.528 9.439 1.00 67.46 185 PRO C O 1
ATOM 8399 N N . GLU C 1 186 ? -0.022 -1.129 7.252 1.00 65.24 186 GLU C N 1
ATOM 8400 C CA . GLU C 1 186 ? 0.406 0.264 7.567 1.00 64.77 186 GLU C CA 1
ATOM 8401 C C . GLU C 1 186 ? -0.752 1.265 7.674 1.00 65.02 186 GLU C C 1
ATOM 8402 O O . GLU C 1 186 ? -0.789 2.315 7.047 1.00 64.89 186 GLU C O 1
ATOM 8416 N N . PHE C 1 188 ? -2.290 3.023 10.487 1.00 64.92 188 PHE C N 1
ATOM 8417 C CA . PHE C 1 188 ? -2.469 4.158 11.369 1.00 64.15 188 PHE C CA 1
ATOM 8418 C C . PHE C 1 188 ? -1.384 5.184 11.189 1.00 64.44 188 PHE C C 1
ATOM 8419 O O . PHE C 1 188 ? -0.222 4.861 10.951 1.00 64.17 188 PHE C O 1
ATOM 8427 N N . ASP C 1 189 ? -1.771 6.442 11.266 1.00 64.87 189 ASP C N 1
ATOM 8428 C CA . ASP C 1 189 ? -0.788 7.471 11.133 1.00 65.56 189 ASP C CA 1
ATOM 8429 C C . ASP C 1 189 ? -0.348 7.911 12.552 1.00 65.71 189 ASP C C 1
ATOM 8430 O O . ASP C 1 189 ? 0.652 8.640 12.682 1.00 66.30 189 ASP C O 1
ATOM 8435 N N . ALA C 1 190 ? -1.039 7.404 13.597 1.00 65.05 190 ALA C N 1
ATOM 8436 C CA . ALA C 1 190 ? -0.499 7.405 14.987 1.00 64.80 190 ALA C CA 1
ATOM 8437 C C . ALA C 1 190 ? -0.987 6.263 15.862 1.00 64.80 190 ALA C C 1
ATOM 8438 O O . ALA C 1 190 ? -2.129 5.825 15.726 1.00 65.38 190 ALA C O 1
ATOM 8440 N N . ILE C 1 191 ? -0.132 5.788 16.774 1.00 64.19 191 ILE C N 1
ATOM 8441 C CA . ILE C 1 191 ? -0.514 4.721 17.711 1.00 63.55 191 ILE C CA 1
ATOM 8442 C C . ILE C 1 191 ? -0.062 5.000 19.153 1.00 63.93 191 ILE C C 1
ATOM 8443 O O . ILE C 1 191 ? 1.069 5.426 19.389 1.00 64.39 191 ILE C O 1
ATOM 8448 N N . LEU C 1 192 ? -0.919 4.744 20.125 1.00 63.70 192 LEU C N 1
ATOM 8449 C CA . LEU C 1 192 ? -0.525 4.908 21.510 1.00 63.52 192 LEU C CA 1
ATOM 8450 C C . LEU C 1 192 ? -0.432 3.555 22.193 1.00 63.98 192 LEU C C 1
ATOM 8451 O O . LEU C 1 192 ? -1.443 2.976 22.601 1.00 65.00 192 LEU C O 1
ATOM 8456 N N . LEU C 1 193 ? 0.764 3.022 22.346 1.00 64.21 193 LEU C N 1
ATOM 8457 C CA . LEU C 1 193 ? 0.854 1.744 23.042 1.00 64.67 193 LEU C CA 1
ATOM 8458 C C . LEU C 1 193 ? 1.243 2.009 24.448 1.00 65.26 193 LEU C C 1
ATOM 8459 O O . LEU C 1 193 ? 2.414 2.244 24.743 1.00 65.37 193 LEU C O 1
ATOM 8464 N N . ASP C 1 194 ? 0.247 1.999 25.317 1.00 66.22 194 ASP C N 1
ATOM 8465 C CA . ASP C 1 194 ? 0.518 2.114 26.733 1.00 66.65 194 ASP C CA 1
ATOM 8466 C C . ASP C 1 194 ? 0.480 0.724 27.345 1.00 67.01 194 ASP C C 1
ATOM 8467 O O . ASP C 1 194 ? -0.590 0.202 27.703 1.00 66.76 194 ASP C O 1
ATOM 8472 N N . ALA C 1 195 ? 1.666 0.125 27.445 1.00 67.32 195 ALA C N 1
ATOM 8473 C CA . ALA C 1 195 ? 1.793 -1.314 27.673 1.00 67.46 195 ALA C CA 1
ATOM 8474 C C . ALA C 1 195 ? 1.501 -1.798 29.111 1.00 67.68 195 ALA C C 1
ATOM 8475 O O . ALA C 1 195 ? 1.986 -1.208 30.094 1.00 67.67 195 ALA C O 1
ATOM 8477 N N . PRO C 1 196 ? 0.689 -2.858 29.223 1.00 67.71 196 PRO C N 1
ATOM 8478 C CA . PRO C 1 196 ? 0.652 -3.640 30.430 1.00 67.53 196 PRO C CA 1
ATOM 8479 C C . PRO C 1 196 ? 2.091 -3.924 30.871 1.00 67.74 196 PRO C C 1
ATOM 8480 O O . PRO C 1 196 ? 2.920 -4.432 30.081 1.00 67.61 196 PRO C O 1
ATOM 8484 N N . CYS C 1 197 ? 2.368 -3.570 32.129 1.00 67.74 197 CYS C N 1
ATOM 8485 C CA . CYS C 1 197 ? 3.711 -3.521 32.666 1.00 67.49 197 CYS C CA 1
ATOM 8486 C C . CYS C 1 197 ? 3.690 -4.016 34.109 1.00 67.50 197 CYS C C 1
ATOM 8487 O O . CYS C 1 197 ? 2.688 -4.607 34.528 1.00 67.70 197 CYS C O 1
ATOM 8490 N N . SER C 1 198 ? 4.772 -3.769 34.868 1.00 67.27 198 SER C N 1
ATOM 8491 C CA . SER C 1 198 ? 4.870 -4.216 36.278 1.00 66.76 198 SER C CA 1
ATOM 8492 C C . SER C 1 198 ? 4.295 -3.223 37.311 1.00 66.65 198 SER C C 1
ATOM 8493 O O . SER C 1 198 ? 4.389 -3.456 38.516 1.00 66.47 198 SER C O 1
ATOM 8496 N N . GLY C 1 199 ? 3.715 -2.119 36.826 1.00 66.56 199 GLY C N 1
ATOM 8497 C CA . GLY C 1 199 ? 2.995 -1.148 37.667 1.00 66.36 199 GLY C CA 1
ATOM 8498 C C . GLY C 1 199 ? 3.716 -0.584 38.894 1.00 66.13 199 GLY C C 1
ATOM 8499 O O . GLY C 1 199 ? 3.074 -0.277 39.906 1.00 65.96 199 GLY C O 1
ATOM 8500 N N . GLU C 1 200 ? 5.039 -0.434 38.800 1.00 66.08 200 GLU C N 1
ATOM 8501 C CA . GLU C 1 200 ? 5.844 0.141 39.873 1.00 66.04 200 GLU C CA 1
ATOM 8502 C C . GLU C 1 200 ? 5.566 1.624 40.122 1.00 66.37 200 GLU C C 1
ATOM 8503 O O . GLU C 1 200 ? 5.774 2.132 41.235 1.00 66.41 200 GLU C O 1
ATOM 8509 N N . GLY C 1 201 ? 5.153 2.336 39.080 1.00 66.44 201 GLY C N 1
ATOM 8510 C CA . GLY C 1 201 ? 4.761 3.733 39.242 1.00 66.98 201 GLY C CA 1
ATOM 8511 C C . GLY C 1 201 ? 3.420 3.878 39.955 1.00 67.29 201 GLY C C 1
ATOM 8512 O O . GLY C 1 201 ? 3.071 4.974 40.415 1.00 67.58 201 GLY C O 1
ATOM 8513 N N . VAL C 1 202 ? 2.695 2.755 40.059 1.00 67.31 202 VAL C N 1
ATOM 8514 C CA . VAL C 1 202 ? 1.311 2.678 40.551 1.00 67.15 202 VAL C CA 1
ATOM 8515 C C . VAL C 1 202 ? 1.215 2.539 42.077 1.00 67.08 202 VAL C C 1
ATOM 8516 O O . VAL C 1 202 ? 0.113 2.514 42.626 1.00 67.39 202 VAL C O 1
ATOM 8520 N N . VAL C 1 203 ? 2.333 2.450 42.790 1.00 66.85 203 VAL C N 1
ATOM 8521 C CA . VAL C 1 203 ? 2.190 2.252 44.244 1.00 66.74 203 VAL C CA 1
ATOM 8522 C C . VAL C 1 203 ? 1.525 3.391 44.981 1.00 66.83 203 VAL C C 1
ATOM 8523 O O . VAL C 1 203 ? 1.040 3.199 46.091 1.00 67.10 203 VAL C O 1
ATOM 8527 N N . ARG C 1 204 ? 1.486 4.572 44.378 1.00 66.95 204 ARG C N 1
ATOM 8528 C CA . ARG C 1 204 ? 0.840 5.693 45.039 1.00 67.34 204 ARG C CA 1
ATOM 8529 C C . ARG C 1 204 ? -0.682 5.538 45.059 1.00 67.78 204 ARG C C 1
ATOM 8530 O O . ARG C 1 204 ? -1.329 5.929 46.033 1.00 67.89 204 ARG C O 1
ATOM 8538 N N . LYS C 1 205 ? -1.251 4.950 44.006 1.00 68.43 205 LYS C N 1
ATOM 8539 C CA . LYS C 1 205 ? -2.702 4.678 43.968 1.00 69.02 205 LYS C CA 1
ATOM 8540 C C . LYS C 1 205 ? -3.040 3.453 44.825 1.00 69.21 205 LYS C C 1
ATOM 8541 O O . LYS C 1 205 ? -4.082 3.419 45.497 1.00 69.44 205 LYS C O 1
ATOM 8547 N N . ASP C 1 206 ? -2.149 2.459 44.805 1.00 69.25 206 ASP C N 1
ATOM 8548 C CA . ASP C 1 206 ? -2.366 1.192 45.507 1.00 69.24 206 ASP C CA 1
ATOM 8549 C C . ASP C 1 206 ? -1.111 0.813 46.313 1.00 69.10 206 ASP C C 1
ATOM 8550 O O . ASP C 1 206 ? -0.091 0.440 45.722 1.00 69.06 206 ASP C O 1
ATOM 8555 N N . PRO C 1 207 ? -1.180 0.876 47.652 1.00 69.00 207 PRO C N 1
ATOM 8556 C CA . PRO C 1 207 ? 0.024 0.663 48.498 1.00 68.91 207 PRO C CA 1
ATOM 8557 C C . PRO C 1 207 ? 0.611 -0.757 48.439 1.00 68.86 207 PRO C C 1
ATOM 8558 O O . PRO C 1 207 ? 1.686 -0.998 49.017 1.00 68.61 207 PRO C O 1
ATOM 8562 N N . ASP C 1 208 ? -0.084 -1.679 47.758 1.00 68.80 208 ASP C N 1
ATOM 8563 C CA . ASP C 1 208 ? 0.487 -3.010 47.506 1.00 68.83 208 ASP C CA 1
ATOM 8564 C C . ASP C 1 208 ? 0.405 -3.514 46.074 1.00 68.55 208 ASP C C 1
ATOM 8565 O O . ASP C 1 208 ? 0.527 -4.711 45.799 1.00 68.17 208 ASP C O 1
ATOM 8570 N N . ALA C 1 209 ? 0.291 -2.547 45.167 1.00 68.57 209 ALA C N 1
ATOM 8571 C CA . ALA C 1 209 ? 0.206 -2.808 43.729 1.00 68.68 209 ALA C CA 1
ATOM 8572 C C . ALA C 1 209 ? 1.164 -3.904 43.233 1.00 68.81 209 ALA C C 1
ATOM 8573 O O . ALA C 1 209 ? 0.707 -4.888 42.639 1.00 69.12 209 ALA C O 1
ATOM 8575 N N . LEU C 1 210 ? 2.467 -3.748 43.498 1.00 68.62 210 LEU C N 1
ATOM 8576 C CA . LEU C 1 210 ? 3.484 -4.652 42.939 1.00 68.19 210 LEU C CA 1
ATOM 8577 C C . LEU C 1 210 ? 3.509 -6.044 43.586 1.00 67.83 210 LEU C C 1
ATOM 8578 O O . LEU C 1 210 ? 3.629 -7.044 42.878 1.00 67.73 210 LEU C O 1
ATOM 8583 N N . LYS C 1 211 ? 3.340 -6.101 44.906 1.00 67.40 211 LYS C N 1
ATOM 8584 C CA . LYS C 1 211 ? 3.738 -7.285 45.717 1.00 67.21 211 LYS C CA 1
ATOM 8585 C C . LYS C 1 211 ? 3.999 -8.654 45.038 1.00 67.16 211 LYS C C 1
ATOM 8586 O O . LYS C 1 211 ? 4.814 -9.442 45.556 1.00 66.89 211 LYS C O 1
ATOM 8592 N N . ASN C 1 212 ? 3.358 -8.920 43.888 1.00 67.19 212 ASN C N 1
ATOM 8593 C CA . ASN C 1 212 ? 3.760 -10.053 43.024 1.00 67.10 212 ASN C CA 1
ATOM 8594 C C . ASN C 1 212 ? 4.830 -9.681 41.977 1.00 66.60 212 ASN C C 1
ATOM 8595 O O . ASN C 1 212 ? 4.845 -10.188 40.851 1.00 66.10 212 ASN C O 1
ATOM 8600 N N . TRP C 1 213 ? 5.728 -8.797 42.408 1.00 66.30 213 TRP C N 1
ATOM 8601 C CA . TRP C 1 213 ? 6.870 -8.289 41.653 1.00 66.03 213 TRP C CA 1
ATOM 8602 C C . TRP C 1 213 ? 8.065 -9.265 41.666 1.00 65.85 213 TRP C C 1
ATOM 8603 O O . TRP C 1 213 ? 8.478 -9.720 42.743 1.00 65.84 213 TRP C O 1
ATOM 8614 N N . SER C 1 214 ? 8.627 -9.547 40.482 1.00 65.64 214 SER C N 1
ATOM 8615 C CA . SER C 1 214 ? 9.727 -10.513 40.294 1.00 65.63 214 SER C CA 1
ATOM 8616 C C . SER C 1 214 ? 10.490 -10.264 38.987 1.00 65.78 214 SER C C 1
ATOM 8617 O O . SER C 1 214 ? 9.864 -10.252 37.914 1.00 65.55 214 SER C O 1
ATOM 8620 N N . PRO C 1 215 ? 11.825 -10.122 39.043 1.00 65.94 215 PRO C N 1
ATOM 8621 C CA . PRO C 1 215 ? 12.630 -9.857 37.829 1.00 66.06 215 PRO C CA 1
ATOM 8622 C C . PRO C 1 215 ? 12.394 -10.866 36.691 1.00 66.29 215 PRO C C 1
ATOM 8623 O O . PRO C 1 215 ? 12.519 -10.515 35.511 1.00 66.15 215 PRO C O 1
ATOM 8627 N N . GLU C 1 216 ? 12.055 -12.103 37.058 1.00 66.66 216 GLU C N 1
ATOM 8628 C CA . GLU C 1 216 ? 11.655 -13.129 36.099 1.00 67.01 216 GLU C CA 1
ATOM 8629 C C . GLU C 1 216 ? 10.270 -12.805 35.554 1.00 67.08 216 GLU C C 1
ATOM 8630 O O . GLU C 1 216 ? 10.076 -12.748 34.335 1.00 67.25 216 GLU C O 1
ATOM 8636 N N . SER C 1 217 ? 9.314 -12.545 36.442 1.00 67.03 217 SER C N 1
ATOM 8637 C CA . SER C 1 217 ? 8.000 -12.154 35.962 1.00 67.15 217 SER C CA 1
ATOM 8638 C C . SER C 1 217 ? 8.101 -10.858 35.166 1.00 67.22 217 SER C C 1
ATOM 8639 O O . SER C 1 217 ? 7.167 -10.493 34.458 1.00 67.28 217 SER C O 1
ATOM 8642 N N . ASN C 1 218 ? 9.236 -10.172 35.287 1.00 67.17 218 ASN C N 1
ATOM 8643 C CA . ASN C 1 218 ? 9.489 -8.956 34.506 1.00 67.04 218 ASN C CA 1
ATOM 8644 C C . ASN C 1 218 ? 10.019 -9.251 33.106 1.00 66.94 218 ASN C C 1
ATOM 8645 O O . ASN C 1 218 ? 9.589 -8.628 32.129 1.00 66.82 218 ASN C O 1
ATOM 8650 N N . GLN C 1 219 ? 10.954 -10.198 33.012 1.00 66.84 219 GLN C N 1
ATOM 8651 C CA . GLN C 1 219 ? 11.495 -10.596 31.712 1.00 66.82 219 GLN C CA 1
ATOM 8652 C C . GLN C 1 219 ? 10.350 -11.043 30.792 1.00 66.75 219 GLN C C 1
ATOM 8653 O O . GLN C 1 219 ? 10.366 -10.747 29.600 1.00 66.58 219 GLN C O 1
ATOM 8659 N N . GLU C 1 220 ? 9.359 -11.723 31.379 1.00 66.62 220 GLU C N 1
ATOM 8660 C CA . GLU C 1 220 ? 8.149 -12.214 30.708 1.00 66.49 220 GLU C CA 1
ATOM 8661 C C . GLU C 1 220 ? 7.297 -11.076 30.194 1.00 66.05 220 GLU C C 1
ATOM 8662 O O . GLU C 1 220 ? 6.916 -11.036 29.019 1.00 65.95 220 GLU C O 1
ATOM 8668 N N . ILE C 1 221 ? 6.967 -10.175 31.118 1.00 65.55 221 ILE C N 1
ATOM 8669 C CA . ILE C 1 221 ? 6.218 -8.970 30.830 1.00 65.32 221 ILE C CA 1
ATOM 8670 C C . ILE C 1 221 ? 6.874 -8.176 29.698 1.00 65.44 221 ILE C C 1
ATOM 8671 O O . ILE C 1 221 ? 6.172 -7.669 28.802 1.00 65.47 221 ILE C O 1
ATOM 8676 N N . ALA C 1 222 ? 8.208 -8.073 29.738 1.00 65.50 222 ALA C N 1
ATOM 8677 C CA . ALA C 1 222 ? 8.962 -7.361 28.687 1.00 65.49 222 ALA C CA 1
ATOM 8678 C C . ALA C 1 222 ? 8.877 -8.084 27.360 1.00 65.43 222 ALA C C 1
ATOM 8679 O O . ALA C 1 222 ? 8.810 -7.448 26.303 1.00 65.55 222 ALA C O 1
ATOM 8681 N N . ALA C 1 223 ? 8.875 -9.416 27.425 1.00 65.42 223 ALA C N 1
ATOM 8682 C CA . ALA C 1 223 ? 8.693 -10.259 26.241 1.00 65.09 223 ALA C CA 1
ATOM 8683 C C . ALA C 1 223 ? 7.403 -9.895 25.509 1.00 64.88 223 ALA C C 1
ATOM 8684 O O . ALA C 1 223 ? 7.416 -9.688 24.292 1.00 64.77 223 ALA C O 1
ATOM 8686 N N . THR C 1 224 ? 6.310 -9.808 26.278 1.00 64.52 224 THR C N 1
ATOM 8687 C CA . THR C 1 224 ? 5.014 -9.350 25.791 1.00 64.08 224 THR C CA 1
ATOM 8688 C C . THR C 1 224 ? 5.115 -7.922 25.259 1.00 64.28 224 THR C C 1
ATOM 8689 O O . THR C 1 224 ? 4.579 -7.614 24.194 1.00 64.28 224 THR C O 1
ATOM 8693 N N . GLN C 1 225 ? 5.812 -7.053 25.987 1.00 64.40 225 GLN C N 1
ATOM 8694 C CA . GLN C 1 225 ? 5.960 -5.668 25.554 1.00 64.76 225 GLN C CA 1
ATOM 8695 C C . GLN C 1 225 ? 6.685 -5.535 24.233 1.00 64.64 225 GLN C C 1
ATOM 8696 O O . GLN C 1 225 ? 6.354 -4.674 23.438 1.00 64.94 225 GLN C O 1
ATOM 8702 N N . ARG C 1 226 ? 7.675 -6.382 23.991 1.00 64.35 226 ARG C N 1
ATOM 8703 C CA . ARG C 1 226 ? 8.286 -6.419 22.677 1.00 64.08 226 ARG C CA 1
ATOM 8704 C C . ARG C 1 226 ? 7.277 -6.766 21.571 1.00 63.85 226 ARG C C 1
ATOM 8705 O O . ARG C 1 226 ? 7.100 -5.992 20.642 1.00 63.74 226 ARG C O 1
ATOM 8713 N N . GLU C 1 227 ? 6.597 -7.896 21.698 1.00 63.43 227 GLU C N 1
ATOM 8714 C CA . GLU C 1 227 ? 5.646 -8.333 20.713 1.00 63.50 227 GLU C CA 1
ATOM 8715 C C . GLU C 1 227 ? 4.599 -7.282 20.460 1.00 63.59 227 GLU C C 1
ATOM 8716 O O . GLU C 1 227 ? 4.152 -7.112 19.322 1.00 63.68 227 GLU C O 1
ATOM 8722 N N . LEU C 1 228 ? 4.196 -6.593 21.532 1.00 63.35 228 LEU C N 1
ATOM 8723 C CA . LEU C 1 228 ? 3.147 -5.579 21.463 1.00 62.91 228 LEU C CA 1
ATOM 8724 C C . LEU C 1 228 ? 3.592 -4.443 20.593 1.00 62.89 228 LEU C C 1
ATOM 8725 O O . LEU C 1 228 ? 2.856 -3.997 19.707 1.00 62.91 228 LEU C O 1
ATOM 8730 N N . ILE C 1 229 ? 4.815 -3.995 20.863 1.00 62.77 229 ILE C N 1
ATOM 8731 C CA . ILE C 1 229 ? 5.420 -2.855 20.184 1.00 62.47 229 ILE C CA 1
ATOM 8732 C C . ILE C 1 229 ? 5.719 -3.198 18.737 1.00 62.67 229 ILE C C 1
ATOM 8733 O O . ILE C 1 229 ? 5.511 -2.376 17.874 1.00 62.98 229 ILE C O 1
ATOM 8738 N N . ASP C 1 230 ? 6.182 -4.418 18.480 1.00 62.61 230 ASP C N 1
ATOM 8739 C CA . ASP C 1 230 ? 6.370 -4.878 17.121 1.00 62.60 230 ASP C CA 1
ATOM 8740 C C . ASP C 1 230 ? 5.058 -4.844 16.335 1.00 62.68 230 ASP C C 1
ATOM 8741 O O . ASP C 1 230 ? 4.983 -4.213 15.271 1.00 62.56 230 ASP C O 1
ATOM 8746 N N . SER C 1 231 ? 4.026 -5.517 16.859 1.00 62.51 231 SER C N 1
ATOM 8747 C CA . SER C 1 231 ? 2.684 -5.409 16.283 1.00 61.83 231 SER C CA 1
ATOM 8748 C C . SER C 1 231 ? 2.326 -3.953 15.996 1.00 61.91 231 SER C C 1
ATOM 8749 O O . SER C 1 231 ? 2.048 -3.616 14.862 1.00 62.63 231 SER C O 1
ATOM 8752 N N . ALA C 1 232 ? 2.354 -3.091 17.006 1.00 61.45 232 ALA C N 1
ATOM 8753 C CA . ALA C 1 232 ? 2.091 -1.672 16.822 1.00 61.14 232 ALA C CA 1
ATOM 8754 C C . ALA C 1 232 ? 2.895 -1.055 15.685 1.00 61.29 232 ALA C C 1
ATOM 8755 O O . ALA C 1 232 ? 2.373 -0.285 14.882 1.00 61.81 232 ALA C O 1
ATOM 8757 N N . PHE C 1 233 ? 4.173 -1.381 15.613 1.00 60.78 233 PHE C N 1
ATOM 8758 C CA . PHE C 1 233 ? 5.033 -0.724 14.670 1.00 60.40 233 PHE C CA 1
ATOM 8759 C C . PHE C 1 233 ? 4.663 -1.169 13.301 1.00 60.77 233 PHE C C 1
ATOM 8760 O O . PHE C 1 233 ? 4.761 -0.410 12.355 1.00 61.21 233 PHE C O 1
ATOM 8768 N N . HIS C 1 234 ? 4.219 -2.411 13.189 1.00 60.90 234 HIS C N 1
ATOM 8769 C CA . HIS C 1 234 ? 3.816 -2.938 11.886 1.00 60.67 234 HIS C CA 1
ATOM 8770 C C . HIS C 1 234 ? 2.542 -2.292 11.435 1.00 61.06 234 HIS C C 1
ATOM 8771 O O . HIS C 1 234 ? 2.351 -2.062 10.249 1.00 61.54 234 HIS C O 1
ATOM 8778 N N . ALA C 1 235 ? 1.691 -1.953 12.390 1.00 61.28 235 ALA C N 1
ATOM 8779 C CA . ALA C 1 235 ? 0.400 -1.393 12.062 1.00 61.90 235 ALA C CA 1
ATOM 8780 C C . ALA C 1 235 ? 0.456 0.103 11.841 1.00 62.78 235 ALA C C 1
ATOM 8781 O O . ALA C 1 235 ? -0.582 0.715 11.512 1.00 63.21 235 ALA C O 1
ATOM 8783 N N . LEU C 1 236 ? 1.641 0.705 12.046 1.00 63.50 236 LEU C N 1
ATOM 8784 C CA . LEU C 1 236 ? 1.828 2.173 11.838 1.00 63.55 236 LEU C CA 1
ATOM 8785 C C . LEU C 1 236 ? 2.378 2.515 10.444 1.00 64.32 236 LEU C C 1
ATOM 8786 O O . LEU C 1 236 ? 3.402 1.986 10.014 1.00 64.52 236 LEU C O 1
ATOM 8791 N N . ARG C 1 237 ? 1.681 3.387 9.734 1.00 64.69 237 ARG C N 1
ATOM 8792 C CA . ARG C 1 237 ? 2.094 3.722 8.382 1.00 65.15 237 ARG C CA 1
ATOM 8793 C C . ARG C 1 237 ? 3.426 4.449 8.425 1.00 65.28 237 ARG C C 1
ATOM 8794 O O . ARG C 1 237 ? 3.749 5.073 9.457 1.00 65.75 237 ARG C O 1
ATOM 8802 N N . PRO C 1 238 ? 4.248 4.321 7.376 1.00 64.86 238 PRO C N 1
ATOM 8803 C CA . PRO C 1 238 ? 5.481 5.089 7.293 1.00 64.51 238 PRO C CA 1
ATOM 8804 C C . PRO C 1 238 ? 5.143 6.558 7.457 1.00 64.56 238 PRO C C 1
ATOM 8805 O O . PRO C 1 238 ? 4.079 6.997 7.017 1.00 64.94 238 PRO C O 1
ATOM 8809 N N . GLY C 1 239 ? 6.025 7.315 8.086 1.00 64.53 239 GLY C N 1
ATOM 8810 C CA . GLY C 1 239 ? 5.736 8.709 8.408 1.00 64.38 239 GLY C CA 1
ATOM 8811 C C . GLY C 1 239 ? 5.185 8.916 9.819 1.00 64.52 239 GLY C C 1
ATOM 8812 O O . GLY C 1 239 ? 5.440 9.937 10.432 1.00 64.16 239 GLY C O 1
ATOM 8813 N N . GLY C 1 240 ? 4.459 7.925 10.343 1.00 65.00 240 GLY C N 1
ATOM 8814 C CA . GLY C 1 240 ? 3.629 8.079 11.554 1.00 64.97 240 GLY C CA 1
ATOM 8815 C C . GLY C 1 240 ? 4.387 8.026 12.859 1.00 64.96 240 GLY C C 1
ATOM 8816 O O . GLY C 1 240 ? 5.519 7.570 12.910 1.00 65.87 240 GLY C O 1
ATOM 8817 N N . THR C 1 241 ? 3.755 8.469 13.928 1.00 64.52 241 THR C N 1
ATOM 8818 C CA . THR C 1 241 ? 4.386 8.527 15.222 1.00 63.97 241 THR C CA 1
ATOM 8819 C C . THR C 1 241 ? 3.817 7.405 16.012 1.00 63.92 241 THR C C 1
ATOM 8820 O O . THR C 1 241 ? 2.631 7.077 15.821 1.00 64.83 241 THR C O 1
ATOM 8824 N N . LEU C 1 242 ? 4.633 6.817 16.893 1.00 63.16 242 LEU C N 1
ATOM 8825 C CA . LEU C 1 242 ? 4.177 5.787 17.817 1.00 62.57 242 LEU C CA 1
ATOM 8826 C C . LEU C 1 242 ? 4.535 6.220 19.200 1.00 63.31 242 LEU C C 1
ATOM 8827 O O . LEU C 1 242 ? 5.709 6.500 19.454 1.00 64.88 242 LEU C O 1
ATOM 8832 N N . VAL C 1 243 ? 3.591 6.231 20.132 1.00 63.30 243 VAL C N 1
ATOM 8833 C CA . VAL C 1 243 ? 3.976 6.517 21.527 1.00 63.01 243 VAL C CA 1
ATOM 8834 C C . VAL C 1 243 ? 3.984 5.262 22.376 1.00 62.93 243 VAL C C 1
ATOM 8835 O O . VAL C 1 243 ? 2.973 4.571 22.476 1.00 63.44 243 VAL C O 1
ATOM 8839 N N . TYR C 1 244 ? 5.119 4.975 22.998 1.00 63.07 244 TYR C N 1
ATOM 8840 C CA . TYR C 1 244 ? 5.252 3.834 23.929 1.00 62.96 244 TYR C CA 1
ATOM 8841 C C . TYR C 1 244 ? 5.382 4.339 25.333 1.00 62.67 244 TYR C C 1
ATOM 8842 O O . TYR C 1 244 ? 6.251 5.128 25.609 1.00 62.93 244 TYR C O 1
ATOM 8851 N N . SER C 1 245 ? 4.526 3.872 26.223 1.00 62.86 245 SER C N 1
ATOM 8852 C CA . SER C 1 245 ? 4.567 4.316 27.607 1.00 62.81 245 SER C CA 1
ATOM 8853 C C . SER C 1 245 ? 4.211 3.183 28.503 1.00 63.15 245 SER C C 1
ATOM 8854 O O . SER C 1 245 ? 3.450 2.294 28.095 1.00 63.46 245 SER C O 1
ATOM 8857 N N . THR C 1 246 ? 4.763 3.216 29.715 1.00 63.31 246 THR C N 1
ATOM 8858 C CA . THR C 1 246 ? 4.380 2.292 30.790 1.00 63.60 246 THR C CA 1
ATOM 8859 C C . THR C 1 246 ? 4.293 2.990 32.138 1.00 64.12 246 THR C C 1
ATOM 8860 O O . THR C 1 246 ? 4.789 4.097 32.329 1.00 64.31 246 THR C O 1
ATOM 8864 N N . CYS C 1 247 ? 3.690 2.292 33.086 1.00 64.83 247 CYS C N 1
ATOM 8865 C CA . CYS C 1 247 ? 3.583 2.742 34.466 1.00 65.75 247 CYS C CA 1
ATOM 8866 C C . CYS C 1 247 ? 4.647 2.113 35.319 1.00 65.66 247 CYS C C 1
ATOM 8867 O O . CYS C 1 247 ? 4.464 1.991 36.533 1.00 66.19 247 CYS C O 1
ATOM 8870 N N . THR C 1 248 ? 5.729 1.650 34.702 1.00 65.49 248 THR C N 1
ATOM 8871 C CA . THR C 1 248 ? 6.803 1.020 35.472 1.00 65.30 248 THR C CA 1
ATOM 8872 C C . THR C 1 248 ? 8.021 1.911 35.338 1.00 65.18 248 THR C C 1
ATOM 8873 O O . THR C 1 248 ? 8.050 2.789 34.474 1.00 65.57 248 THR C O 1
ATOM 8877 N N . LEU C 1 249 ? 9.025 1.683 36.174 1.00 64.71 249 LEU C N 1
ATOM 8878 C CA . LEU C 1 249 ? 10.149 2.583 36.218 1.00 64.32 249 LEU C CA 1
ATOM 8879 C C . LEU C 1 249 ? 11.495 1.950 35.842 1.00 64.30 249 LEU C C 1
ATOM 8880 O O . LEU C 1 249 ? 12.451 2.682 35.659 1.00 64.46 249 LEU C O 1
ATOM 8885 N N . ASN C 1 250 ? 11.574 0.621 35.722 1.00 64.14 250 ASN C N 1
ATOM 8886 C CA . ASN C 1 250 ? 12.835 -0.047 35.378 1.00 64.39 250 ASN C CA 1
ATOM 8887 C C . ASN C 1 250 ? 13.182 0.049 33.888 1.00 64.77 250 ASN C C 1
ATOM 8888 O O . ASN C 1 250 ? 12.376 0.554 33.093 1.00 64.68 250 ASN C O 1
ATOM 8893 N N . GLN C 1 251 ? 14.371 -0.438 33.515 1.00 65.08 251 GLN C N 1
ATOM 8894 C CA . GLN C 1 251 ? 14.887 -0.299 32.149 1.00 65.92 251 GLN C CA 1
ATOM 8895 C C . GLN C 1 251 ? 14.405 -1.400 31.222 1.00 66.04 251 GLN C C 1
ATOM 8896 O O . GLN C 1 251 ? 14.174 -1.183 30.030 1.00 65.90 251 GLN C O 1
ATOM 8902 N N . GLU C 1 252 ? 14.272 -2.592 31.786 1.00 66.15 252 GLU C N 1
ATOM 8903 C CA . GLU C 1 252 ? 13.918 -3.775 31.023 1.00 66.32 252 GLU C CA 1
ATOM 8904 C C . GLU C 1 252 ? 12.653 -3.580 30.217 1.00 66.09 252 GLU C C 1
ATOM 8905 O O . GLU C 1 252 ? 12.593 -4.015 29.076 1.00 66.29 252 GLU C O 1
ATOM 8911 N N . GLU C 1 253 ? 11.657 -2.927 30.807 1.00 65.89 253 GLU C N 1
ATOM 8912 C CA . GLU C 1 253 ? 10.332 -2.810 30.197 1.00 65.99 253 GLU C CA 1
ATOM 8913 C C . GLU C 1 253 ? 10.131 -1.513 29.451 1.00 65.65 253 GLU C C 1
ATOM 8914 O O . GLU C 1 253 ? 9.071 -1.289 28.841 1.00 65.60 253 GLU C O 1
ATOM 8920 N N . ASN C 1 254 ? 11.140 -0.650 29.524 1.00 65.51 254 ASN C N 1
ATOM 8921 C CA . ASN C 1 254 ? 11.026 0.710 29.013 1.00 65.06 254 ASN C CA 1
ATOM 8922 C C . ASN C 1 254 ? 12.050 0.953 27.944 1.00 64.69 254 ASN C C 1
ATOM 8923 O O . ASN C 1 254 ? 11.805 0.695 26.770 1.00 64.49 254 ASN C O 1
ATOM 8928 N N . GLU C 1 255 ? 13.211 1.422 28.383 1.00 64.16 255 GLU C N 1
ATOM 8929 C CA . GLU C 1 255 ? 14.325 1.701 27.514 1.00 63.82 255 GLU C CA 1
ATOM 8930 C C . GLU C 1 255 ? 14.669 0.508 26.664 1.00 63.43 255 GLU C C 1
ATOM 8931 O O . GLU C 1 255 ? 14.741 0.595 25.457 1.00 63.42 255 GLU C O 1
ATOM 8937 N N . ALA C 1 256 ? 14.880 -0.618 27.316 1.00 63.35 256 ALA C N 1
ATOM 8938 C CA . ALA C 1 256 ? 15.298 -1.844 26.648 1.00 63.27 256 ALA C CA 1
ATOM 8939 C C . ALA C 1 256 ? 14.326 -2.269 25.580 1.00 63.48 256 ALA C C 1
ATOM 8940 O O . ALA C 1 256 ? 14.706 -2.987 24.676 1.00 63.96 256 ALA C O 1
ATOM 8942 N N . VAL C 1 257 ? 13.068 -1.846 25.692 1.00 63.49 257 VAL C N 1
ATOM 8943 C CA . VAL C 1 257 ? 12.051 -2.288 24.762 1.00 63.15 257 VAL C CA 1
ATOM 8944 C C . VAL C 1 257 ? 12.100 -1.397 23.517 1.00 63.56 257 VAL C C 1
ATOM 8945 O O . VAL C 1 257 ? 12.069 -1.873 22.364 1.00 63.69 257 VAL C O 1
ATOM 8949 N N . CYS C 1 258 ? 12.208 -0.097 23.754 1.00 63.53 258 CYS C N 1
ATOM 8950 C CA . CYS C 1 258 ? 12.403 0.834 22.666 1.00 63.38 258 CYS C CA 1
ATOM 8951 C C . CYS C 1 258 ? 13.725 0.566 21.979 1.00 63.16 258 CYS C C 1
ATOM 8952 O O . CYS C 1 258 ? 13.786 0.520 20.766 1.00 63.02 258 CYS C O 1
ATOM 8955 N N . LEU C 1 259 ? 14.784 0.357 22.746 1.00 63.25 259 LEU C N 1
ATOM 8956 C CA . LEU C 1 259 ? 16.079 0.082 22.139 1.00 63.05 259 LEU C CA 1
ATOM 8957 C C . LEU C 1 259 ? 16.010 -1.135 21.255 1.00 62.88 259 LEU C C 1
ATOM 8958 O O . LEU C 1 259 ? 16.530 -1.126 20.139 1.00 62.95 259 LEU C O 1
ATOM 8963 N N . TRP C 1 260 ? 15.321 -2.160 21.747 1.00 62.45 260 TRP C N 1
ATOM 8964 C CA . TRP C 1 260 ? 15.155 -3.399 21.019 1.00 61.90 260 TRP C CA 1
ATOM 8965 C C . TRP C 1 260 ? 14.553 -3.112 19.667 1.00 62.18 260 TRP C C 1
ATOM 8966 O O . TRP C 1 260 ? 15.064 -3.552 18.644 1.00 62.05 260 TRP C O 1
ATOM 8977 N N . LEU C 1 261 ? 13.441 -2.382 19.683 1.00 62.16 261 LEU C N 1
ATOM 8978 C CA . LEU C 1 261 ? 12.710 -2.078 18.483 1.00 62.04 261 LEU C CA 1
ATOM 8979 C C . LEU C 1 261 ? 13.650 -1.509 17.443 1.00 62.45 261 LEU C C 1
ATOM 8980 O O . LEU C 1 261 ? 13.631 -1.926 16.294 1.00 62.79 261 LEU C O 1
ATOM 8985 N N . LYS C 1 262 ? 14.496 -0.567 17.841 1.00 62.73 262 LYS C N 1
ATOM 8986 C CA . LYS C 1 262 ? 15.410 0.024 16.885 1.00 62.94 262 LYS C CA 1
ATOM 8987 C C . LYS C 1 262 ? 16.452 -0.996 16.459 1.00 63.28 262 LYS C C 1
ATOM 8988 O O . LYS C 1 262 ? 16.913 -0.963 15.339 1.00 63.46 262 LYS C O 1
ATOM 8994 N N . GLU C 1 263 ? 16.830 -1.911 17.334 1.00 63.37 263 GLU C N 1
ATOM 8995 C CA . GLU C 1 263 ? 17.746 -2.928 16.900 1.00 64.06 263 GLU C CA 1
ATOM 8996 C C . GLU C 1 263 ? 17.100 -3.752 15.770 1.00 64.15 263 GLU C C 1
ATOM 8997 O O . GLU C 1 263 ? 17.762 -4.243 14.848 1.00 64.61 263 GLU C O 1
ATOM 9003 N N . THR C 1 264 ? 15.789 -3.899 15.831 1.00 63.80 264 THR C N 1
ATOM 9004 C CA . THR C 1 264 ? 15.125 -4.841 14.958 1.00 63.72 264 THR C CA 1
ATOM 9005 C C . THR C 1 264 ? 14.817 -4.254 13.576 1.00 63.70 264 THR C C 1
ATOM 9006 O O . THR C 1 264 ? 14.721 -4.982 12.581 1.00 63.53 264 THR C O 1
ATOM 9010 N N . TYR C 1 265 ? 14.646 -2.937 13.527 1.00 63.42 265 TYR C N 1
ATOM 9011 C CA . TYR C 1 265 ? 14.506 -2.236 12.268 1.00 63.01 265 TYR C CA 1
ATOM 9012 C C . TYR C 1 265 ? 15.360 -0.969 12.315 1.00 63.40 265 TYR C C 1
ATOM 9013 O O . TYR C 1 265 ? 14.858 0.129 12.428 1.00 63.09 265 TYR C O 1
ATOM 9022 N N . PRO C 1 266 ? 16.677 -1.149 12.259 1.00 64.04 266 PRO C N 1
ATOM 9023 C CA . PRO C 1 266 ? 17.630 -0.049 12.434 1.00 64.40 266 PRO C CA 1
ATOM 9024 C C . PRO C 1 266 ? 17.392 1.157 11.564 1.00 64.76 266 PRO C C 1
ATOM 9025 O O . PRO C 1 266 ? 17.545 2.277 12.024 1.00 65.01 266 PRO C O 1
ATOM 9029 N N . ASP C 1 267 ? 17.024 0.930 10.316 1.00 65.18 267 ASP C N 1
ATOM 9030 C CA . ASP C 1 267 ? 16.907 2.018 9.368 1.00 65.19 267 ASP C CA 1
ATOM 9031 C C . ASP C 1 267 ? 15.493 2.581 9.257 1.00 65.05 267 ASP C C 1
ATOM 9032 O O . ASP C 1 267 ? 15.264 3.531 8.524 1.00 65.44 267 ASP C O 1
ATOM 9037 N N . ALA C 1 268 ? 14.551 2.002 9.998 1.00 64.75 268 ALA C N 1
ATOM 9038 C CA . ALA C 1 268 ? 13.155 2.433 9.981 1.00 64.18 268 ALA C CA 1
ATOM 9039 C C . ALA C 1 268 ? 12.664 3.195 11.238 1.00 64.01 268 ALA C C 1
ATOM 9040 O O . ALA C 1 268 ? 11.559 3.762 11.202 1.00 64.43 268 ALA C O 1
ATOM 9042 N N . VAL C 1 269 ? 13.454 3.228 12.311 1.00 63.09 269 VAL C N 1
ATOM 9043 C CA . VAL C 1 269 ? 12.986 3.766 13.579 1.00 63.04 269 VAL C CA 1
ATOM 9044 C C . VAL C 1 269 ? 13.738 5.015 14.040 1.00 63.50 269 VAL C C 1
ATOM 9045 O O . VAL C 1 269 ? 14.956 4.965 14.260 1.00 64.48 269 VAL C O 1
ATOM 9049 N N . GLU C 1 270 ? 13.020 6.122 14.220 1.00 63.23 270 GLU C N 1
ATOM 9050 C CA . GLU C 1 270 ? 13.635 7.395 14.616 1.00 63.28 270 GLU C CA 1
ATOM 9051 C C . GLU C 1 270 ? 13.115 7.849 15.990 1.00 63.08 270 GLU C C 1
ATOM 9052 O O . GLU C 1 270 ? 11.916 8.096 16.126 1.00 64.30 270 GLU C O 1
ATOM 9058 N N . PHE C 1 271 ? 13.961 7.935 17.014 1.00 62.33 271 PHE C N 1
ATOM 9059 C CA . PHE C 1 271 ? 13.483 8.458 18.299 1.00 61.95 271 PHE C CA 1
ATOM 9060 C C . PHE C 1 271 ? 13.294 9.936 18.155 1.00 62.39 271 PHE C C 1
ATOM 9061 O O . PHE C 1 271 ? 14.042 10.587 17.444 1.00 63.14 271 PHE C O 1
ATOM 9069 N N . LEU C 1 272 ? 12.272 10.459 18.806 1.00 62.68 272 LEU C N 1
ATOM 9070 C CA . LEU C 1 272 ? 11.843 11.822 18.614 1.00 62.81 272 LEU C CA 1
ATOM 9071 C C . LEU C 1 272 ? 11.825 12.511 19.938 1.00 63.13 272 LEU C C 1
ATOM 9072 O O . LEU C 1 272 ? 10.774 12.548 20.575 1.00 63.54 272 LEU C O 1
ATOM 9077 N N . PRO C 1 273 ? 13.001 12.975 20.389 1.00 63.10 273 PRO C N 1
ATOM 9078 C CA . PRO C 1 273 ? 13.179 13.656 21.663 1.00 62.62 273 PRO C CA 1
ATOM 9079 C C . PRO C 1 273 ? 12.004 14.437 22.211 1.00 62.47 273 PRO C C 1
ATOM 9080 O O . PRO C 1 273 ? 11.348 15.188 21.486 1.00 61.93 273 PRO C O 1
ATOM 9084 N N . LEU C 1 274 ? 11.741 14.240 23.500 1.00 62.40 274 LEU C N 1
ATOM 9085 C CA . LEU C 1 274 ? 10.590 14.863 24.129 1.00 62.38 274 LEU C CA 1
ATOM 9086 C C . LEU C 1 274 ? 10.922 16.043 25.008 1.00 62.80 274 LEU C C 1
ATOM 9087 O O . LEU C 1 274 ? 10.016 16.619 25.599 1.00 63.06 274 LEU C O 1
ATOM 9092 N N . GLY C 1 275 ? 12.201 16.434 25.035 1.00 62.59 275 GLY C N 1
ATOM 9093 C CA . GLY C 1 275 ? 12.691 17.463 25.904 1.00 62.33 275 GLY C CA 1
ATOM 9094 C C . GLY C 1 275 ? 12.015 18.807 25.820 1.00 62.75 275 GLY C C 1
ATOM 9095 O O . GLY C 1 275 ? 12.078 19.567 26.791 1.00 63.10 275 GLY C O 1
ATOM 9096 N N . ASP C 1 276 ? 11.404 19.128 24.676 1.00 62.87 276 ASP C N 1
ATOM 9097 C CA . ASP C 1 276 ? 10.744 20.423 24.505 1.00 63.16 276 ASP C CA 1
ATOM 9098 C C . ASP C 1 276 ? 9.264 20.279 24.809 1.00 62.83 276 ASP C C 1
ATOM 9099 O O . ASP C 1 276 ? 8.493 21.227 24.672 1.00 63.08 276 ASP C O 1
ATOM 9104 N N . LEU C 1 277 ? 8.855 19.087 25.226 1.00 62.61 277 LEU C N 1
ATOM 9105 C CA . LEU C 1 277 ? 7.427 18.790 25.365 1.00 62.47 277 LEU C CA 1
ATOM 9106 C C . LEU C 1 277 ? 6.739 19.841 26.178 1.00 62.54 277 LEU C C 1
ATOM 9107 O O . LEU C 1 277 ? 5.725 20.327 25.759 1.00 62.63 277 LEU C O 1
ATOM 9112 N N . PHE C 1 278 ? 7.321 20.196 27.330 1.00 62.66 278 PHE C N 1
ATOM 9113 C CA . PHE C 1 278 ? 6.783 21.216 28.259 1.00 62.19 278 PHE C CA 1
ATOM 9114 C C . PHE C 1 278 ? 7.923 21.850 28.981 1.00 62.20 278 PHE C C 1
ATOM 9115 O O . PHE C 1 278 ? 9.033 21.338 28.925 1.00 61.97 278 PHE C O 1
ATOM 9123 N N . PRO C 1 279 ? 7.668 22.959 29.673 1.00 62.65 279 PRO C N 1
ATOM 9124 C CA . PRO C 1 279 ? 8.706 23.596 30.523 1.00 62.88 279 PRO C CA 1
ATOM 9125 C C . PRO C 1 279 ? 9.005 22.704 31.701 1.00 63.06 279 PRO C C 1
ATOM 9126 O O . PRO C 1 279 ? 8.118 22.451 32.493 1.00 63.84 279 PRO C O 1
ATOM 9130 N N . GLY C 1 280 ? 10.230 22.211 31.802 1.00 63.19 280 GLY C N 1
ATOM 9131 C CA . GLY C 1 280 ? 10.610 21.351 32.905 1.00 63.45 280 GLY C CA 1
ATOM 9132 C C . GLY C 1 280 ? 10.788 19.919 32.457 1.00 63.84 280 GLY C C 1
ATOM 9133 O O . GLY C 1 280 ? 11.339 19.099 33.191 1.00 63.61 280 GLY C O 1
ATOM 9134 N N . ALA C 1 281 ? 10.324 19.617 31.246 1.00 64.31 281 ALA C N 1
ATOM 9135 C CA . ALA C 1 281 ? 10.539 18.310 30.632 1.00 64.46 281 ALA C CA 1
ATOM 9136 C C . ALA C 1 281 ? 11.981 17.847 30.763 1.00 64.98 281 ALA C C 1
ATOM 9137 O O . ALA C 1 281 ? 12.222 16.694 31.067 1.00 65.30 281 ALA C O 1
ATOM 9139 N N . ASN C 1 282 ? 12.946 18.729 30.560 1.00 65.40 282 ASN C N 1
ATOM 9140 C CA . ASN C 1 282 ? 14.334 18.337 30.762 1.00 66.40 282 ASN C CA 1
ATOM 9141 C C . ASN C 1 282 ? 14.652 17.492 32.003 1.00 66.07 282 ASN C C 1
ATOM 9142 O O . ASN C 1 282 ? 15.471 16.562 31.945 1.00 66.25 282 ASN C O 1
ATOM 9147 N N . LYS C 1 283 ? 14.019 17.817 33.128 1.00 65.61 283 LYS C N 1
ATOM 9148 C CA . LYS C 1 283 ? 14.323 17.128 34.385 1.00 64.71 283 LYS C CA 1
ATOM 9149 C C . LYS C 1 283 ? 14.188 15.623 34.257 1.00 64.61 283 LYS C C 1
ATOM 9150 O O . LYS C 1 283 ? 14.798 14.910 35.023 1.00 64.68 283 LYS C O 1
ATOM 9156 N N . ALA C 1 284 ? 13.392 15.138 33.299 1.00 64.28 284 ALA C N 1
ATOM 9157 C CA . ALA C 1 284 ? 13.148 13.688 33.159 1.00 63.68 284 ALA C CA 1
ATOM 9158 C C . ALA C 1 284 ? 13.641 13.117 31.822 1.00 63.50 284 ALA C C 1
ATOM 9159 O O . ALA C 1 284 ? 13.384 11.956 31.474 1.00 63.23 284 ALA C O 1
ATOM 9161 N N . LEU C 1 285 ? 14.380 13.936 31.089 1.00 63.49 285 LEU C N 1
ATOM 9162 C CA . LEU C 1 285 ? 14.853 13.561 29.773 1.00 63.64 285 LEU C CA 1
ATOM 9163 C C . LEU C 1 285 ? 15.940 12.482 29.840 1.00 63.72 285 LEU C C 1
ATOM 9164 O O . LEU C 1 285 ? 16.866 12.551 30.669 1.00 63.44 285 LEU C O 1
ATOM 9169 N N . THR C 1 286 ? 15.812 11.466 28.990 1.00 63.81 286 THR C N 1
ATOM 9170 C CA . THR C 1 286 ? 16.899 10.489 28.872 1.00 64.09 286 THR C CA 1
ATOM 9171 C C . THR C 1 286 ? 17.653 10.755 27.601 1.00 64.53 286 THR C C 1
ATOM 9172 O O . THR C 1 286 ? 17.147 11.432 26.702 1.00 64.58 286 THR C O 1
ATOM 9176 N N . GLU C 1 287 ? 18.862 10.208 27.520 1.00 64.71 287 GLU C N 1
ATOM 9177 C CA . GLU C 1 287 ? 19.722 10.478 26.374 1.00 65.10 287 GLU C CA 1
ATOM 9178 C C . GLU C 1 287 ? 19.111 10.101 25.020 1.00 64.95 287 GLU C C 1
ATOM 9179 O O . GLU C 1 287 ? 19.641 10.482 23.990 1.00 65.52 287 GLU C O 1
ATOM 9185 N N . GLU C 1 288 ? 18.018 9.354 25.001 1.00 64.58 288 GLU C N 1
ATOM 9186 C CA . GLU C 1 288 ? 17.437 8.985 23.712 1.00 64.57 288 GLU C CA 1
ATOM 9187 C C . GLU C 1 288 ? 16.305 9.914 23.379 1.00 64.48 288 GLU C C 1
ATOM 9188 O O . GLU C 1 288 ? 15.884 9.976 22.234 1.00 65.20 288 GLU C O 1
ATOM 9194 N N . GLY C 1 289 ? 15.814 10.642 24.375 1.00 64.16 289 GLY C N 1
ATOM 9195 C CA . GLY C 1 289 ? 14.738 11.619 24.159 1.00 63.44 289 GLY C CA 1
ATOM 9196 C C . GLY C 1 289 ? 13.467 11.153 24.823 1.00 62.93 289 GLY C C 1
ATOM 9197 O O . GLY C 1 289 ? 12.389 11.727 24.606 1.00 62.60 289 GLY C O 1
ATOM 9198 N N . PHE C 1 290 ? 13.609 10.094 25.619 1.00 62.25 290 PHE C N 1
ATOM 9199 C CA . PHE C 1 290 ? 12.519 9.513 26.362 1.00 61.95 290 PHE C CA 1
ATOM 9200 C C . PHE C 1 290 ? 12.311 10.304 27.611 1.00 61.72 290 PHE C C 1
ATOM 9201 O O . PHE C 1 290 ? 13.250 10.953 28.089 1.00 62.10 290 PHE C O 1
ATOM 9209 N N . LEU C 1 291 ? 11.093 10.291 28.138 1.00 61.38 291 LEU C N 1
ATOM 9210 C CA . LEU C 1 291 ? 10.877 10.872 29.457 1.00 61.69 291 LEU C CA 1
ATOM 9211 C C . LEU C 1 291 ? 10.707 9.780 30.518 1.00 62.42 291 LEU C C 1
ATOM 9212 O O . LEU C 1 291 ? 9.720 9.031 30.501 1.00 62.96 291 LEU C O 1
ATOM 9217 N N . HIS C 1 292 ? 11.673 9.685 31.427 1.00 63.05 292 HIS C N 1
ATOM 9218 C CA . HIS C 1 292 ? 11.668 8.661 32.474 1.00 64.19 292 HIS C CA 1
ATOM 9219 C C . HIS C 1 292 ? 11.170 9.302 33.756 1.00 64.50 292 HIS C C 1
ATOM 9220 O O . HIS C 1 292 ? 11.966 9.631 34.647 1.00 64.91 292 HIS C O 1
ATOM 9227 N N . VAL C 1 293 ? 9.856 9.456 33.860 1.00 64.89 293 VAL C N 1
ATOM 9228 C CA . VAL C 1 293 ? 9.278 10.259 34.914 1.00 65.08 293 VAL C CA 1
ATOM 9229 C C . VAL C 1 293 ? 9.163 9.514 36.216 1.00 65.35 293 VAL C C 1
ATOM 9230 O O . VAL C 1 293 ? 8.247 8.690 36.401 1.00 65.59 293 VAL C O 1
ATOM 9234 N N . PHE C 1 294 ? 10.113 9.804 37.106 1.00 65.41 294 PHE C N 1
ATOM 9235 C CA . PHE C 1 294 ? 10.029 9.374 38.483 1.00 65.30 294 PHE C CA 1
ATOM 9236 C C . PHE C 1 294 ? 8.982 10.211 39.202 1.00 65.57 294 PHE C C 1
ATOM 9237 O O . PHE C 1 294 ? 8.752 11.374 38.866 1.00 65.76 294 PHE C O 1
ATOM 9245 N N . PRO C 1 295 ? 8.349 9.621 40.202 1.00 65.74 295 PRO C N 1
ATOM 9246 C CA . PRO C 1 295 ? 7.109 10.148 40.710 1.00 65.60 295 PRO C CA 1
ATOM 9247 C C . PRO C 1 295 ? 7.340 11.516 41.351 1.00 65.63 295 PRO C C 1
ATOM 9248 O O . PRO C 1 295 ? 6.519 12.414 41.205 1.00 65.45 295 PRO C O 1
ATOM 9252 N N . GLN C 1 296 ? 8.481 11.662 42.019 1.00 65.64 296 GLN C N 1
ATOM 9253 C CA . GLN C 1 296 ? 8.813 12.852 42.796 1.00 65.71 296 GLN C CA 1
ATOM 9254 C C . GLN C 1 296 ? 9.382 14.005 41.970 1.00 65.82 296 GLN C C 1
ATOM 9255 O O . GLN C 1 296 ? 9.636 15.095 42.505 1.00 65.93 296 GLN C O 1
ATOM 9261 N N . ILE C 1 297 ? 9.576 13.771 40.676 1.00 65.82 297 ILE C N 1
ATOM 9262 C CA . ILE C 1 297 ? 10.046 14.825 39.805 1.00 65.88 297 ILE C CA 1
ATOM 9263 C C . ILE C 1 297 ? 8.958 15.895 39.718 1.00 66.40 297 ILE C C 1
ATOM 9264 O O . ILE C 1 297 ? 9.198 17.063 40.027 1.00 66.87 297 ILE C O 1
ATOM 9269 N N . TYR C 1 298 ? 7.753 15.483 39.357 1.00 66.79 298 TYR C N 1
ATOM 9270 C CA . TYR C 1 298 ? 6.664 16.418 39.120 1.00 67.06 298 TYR C CA 1
ATOM 9271 C C . TYR C 1 298 ? 5.537 16.262 40.160 1.00 67.44 298 TYR C C 1
ATOM 9272 O O . TYR C 1 298 ? 4.419 16.794 40.011 1.00 67.14 298 TYR C O 1
ATOM 9281 N N . ASP C 1 299 ? 5.895 15.585 41.250 1.00 67.88 299 ASP C N 1
ATOM 9282 C CA . ASP C 1 299 ? 4.963 15.026 42.214 1.00 68.16 299 ASP C CA 1
ATOM 9283 C C . ASP C 1 299 ? 3.720 14.413 41.567 1.00 68.34 299 ASP C C 1
ATOM 9284 O O . ASP C 1 299 ? 2.706 15.087 41.336 1.00 68.53 299 ASP C O 1
ATOM 9289 N N . CYS C 1 300 ? 3.827 13.116 41.276 1.00 68.48 300 CYS C N 1
ATOM 9290 C CA . CYS C 1 300 ? 2.732 12.304 40.719 1.00 68.47 300 CYS C CA 1
ATOM 9291 C C . CYS C 1 300 ? 3.164 10.851 40.555 1.00 68.41 300 CYS C C 1
ATOM 9292 O O . CYS C 1 300 ? 4.045 10.375 41.269 1.00 68.37 300 CYS C O 1
ATOM 9295 N N . GLU C 1 301 ? 2.546 10.163 39.596 1.00 68.33 301 GLU C N 1
ATOM 9296 C CA . GLU C 1 301 ? 2.767 8.723 39.363 1.00 68.64 301 GLU C CA 1
ATOM 9297 C C . GLU C 1 301 ? 4.136 8.461 38.714 1.00 68.41 301 GLU C C 1
ATOM 9298 O O . GLU C 1 301 ? 4.794 9.393 38.281 1.00 68.44 301 GLU C O 1
ATOM 9304 N N . GLY C 1 302 ? 4.575 7.204 38.694 1.00 68.50 302 GLY C N 1
ATOM 9305 C CA . GLY C 1 302 ? 5.841 6.815 38.053 1.00 68.48 302 GLY C CA 1
ATOM 9306 C C . GLY C 1 302 ? 5.512 6.359 36.652 1.00 68.87 302 GLY C C 1
ATOM 9307 O O . GLY C 1 302 ? 4.557 5.591 36.450 1.00 69.25 302 GLY C O 1
ATOM 9308 N N . PHE C 1 303 ? 6.260 6.839 35.664 1.00 68.80 303 PHE C N 1
ATOM 9309 C CA . PHE C 1 303 ? 5.770 6.742 34.285 1.00 68.67 303 PHE C CA 1
ATOM 9310 C C . PHE C 1 303 ? 6.928 6.832 33.310 1.00 67.84 303 PHE C C 1
ATOM 9311 O O . PHE C 1 303 ? 7.986 7.368 33.674 1.00 67.93 303 PHE C O 1
ATOM 9319 N N . PHE C 1 304 ? 6.734 6.280 32.105 1.00 66.46 304 PHE C N 1
ATOM 9320 C CA . PHE C 1 304 ? 7.735 6.263 31.033 1.00 65.04 304 PHE C CA 1
ATOM 9321 C C . PHE C 1 304 ? 7.083 6.597 29.692 1.00 64.66 304 PHE C C 1
ATOM 9322 O O . PHE C 1 304 ? 6.073 5.972 29.323 1.00 64.74 304 PHE C O 1
ATOM 9330 N N . VAL C 1 305 ? 7.636 7.565 28.957 1.00 63.55 305 VAL C N 1
ATOM 9331 C CA . VAL C 1 305 ? 7.075 7.890 27.663 1.00 62.75 305 VAL C CA 1
ATOM 9332 C C . VAL C 1 305 ? 8.112 7.954 26.540 1.00 62.78 305 VAL C C 1
ATOM 9333 O O . VAL C 1 305 ? 9.160 8.546 26.688 1.00 63.02 305 VAL C O 1
ATOM 9337 N N . ALA C 1 306 ? 7.817 7.318 25.420 1.00 62.40 306 ALA C N 1
ATOM 9338 C CA . ALA C 1 306 ? 8.752 7.247 24.320 1.00 62.66 306 ALA C CA 1
ATOM 9339 C C . ALA C 1 306 ? 8.009 7.495 23.040 1.00 63.06 306 ALA C C 1
ATOM 9340 O O . ALA C 1 306 ? 6.949 6.937 22.826 1.00 63.49 306 ALA C O 1
ATOM 9342 N N . ARG C 1 307 ? 8.557 8.336 22.180 1.00 63.37 307 ARG C N 1
ATOM 9343 C CA . ARG C 1 307 ? 7.886 8.693 20.949 1.00 63.16 307 ARG C CA 1
ATOM 9344 C C . ARG C 1 307 ? 8.873 8.357 19.815 1.00 64.11 307 ARG C C 1
ATOM 9345 O O . ARG C 1 307 ? 10.052 8.734 19.856 1.00 64.19 307 ARG C O 1
ATOM 9353 N N . LEU C 1 308 ? 8.420 7.591 18.832 1.00 64.29 308 LEU C N 1
ATOM 9354 C CA . LEU C 1 308 ? 9.273 7.327 17.693 1.00 64.59 308 LEU C CA 1
ATOM 9355 C C . LEU C 1 308 ? 8.522 7.462 16.403 1.00 65.04 308 LEU C C 1
ATOM 9356 O O . LEU C 1 308 ? 7.292 7.421 16.376 1.00 65.57 308 LEU C O 1
ATOM 9361 N N . ARG C 1 309 ? 9.260 7.648 15.326 1.00 64.90 309 ARG C N 1
ATOM 9362 C CA . ARG C 1 309 ? 8.638 7.752 14.022 1.00 64.62 309 ARG C CA 1
ATOM 9363 C C . ARG C 1 309 ? 9.160 6.657 13.117 1.00 64.19 309 ARG C C 1
ATOM 9364 O O . ARG C 1 309 ? 10.367 6.363 13.085 1.00 63.98 309 ARG C O 1
ATOM 9372 N N . LYS C 1 310 ? 8.237 6.027 12.404 1.00 63.61 310 LYS C N 1
ATOM 9373 C CA . LYS C 1 310 ? 8.606 5.067 11.362 1.00 62.81 310 LYS C CA 1
ATOM 9374 C C . LYS C 1 310 ? 9.069 5.838 10.104 1.00 62.86 310 LYS C C 1
ATOM 9375 O O . LYS C 1 310 ? 8.269 6.579 9.475 1.00 62.86 310 LYS C O 1
ATOM 9381 N N . THR C 1 311 ? 10.340 5.681 9.726 1.00 62.03 311 THR C N 1
ATOM 9382 C CA . THR C 1 311 ? 10.833 6.468 8.586 1.00 61.35 311 THR C CA 1
ATOM 9383 C C . THR C 1 311 ? 10.801 5.772 7.231 1.00 61.12 311 THR C C 1
ATOM 9384 O O . THR C 1 311 ? 11.109 6.386 6.231 1.00 60.91 311 THR C O 1
ATOM 9388 N N . GLN C 1 312 ? 10.410 4.506 7.200 1.00 60.96 312 GLN C N 1
ATOM 9389 C CA . GLN C 1 312 ? 10.424 3.728 5.990 1.00 60.75 312 GLN C CA 1
ATOM 9390 C C . GLN C 1 312 ? 9.458 2.617 6.111 1.00 61.27 312 GLN C C 1
ATOM 9391 O O . GLN C 1 312 ? 9.059 2.285 7.203 1.00 61.90 312 GLN C O 1
ATOM 9397 N N . ALA C 1 313 ? 9.106 2.005 4.989 1.00 61.44 313 ALA C N 1
ATOM 9398 C CA . ALA C 1 313 ? 8.380 0.740 4.985 1.00 61.22 313 ALA C CA 1
ATOM 9399 C C . ALA C 1 313 ? 9.267 -0.373 5.559 1.00 61.67 313 ALA C C 1
ATOM 9400 O O . ALA C 1 313 ? 10.509 -0.401 5.340 1.00 62.08 313 ALA C O 1
ATOM 9402 N N . ILE C 1 314 ? 8.644 -1.286 6.298 1.00 61.72 314 ILE C N 1
ATOM 9403 C CA . ILE C 1 314 ? 9.350 -2.453 6.792 1.00 61.84 314 ILE C CA 1
ATOM 9404 C C . ILE C 1 314 ? 8.791 -3.699 6.098 1.00 61.94 314 ILE C C 1
ATOM 9405 O O . ILE C 1 314 ? 7.697 -3.661 5.535 1.00 61.70 314 ILE C O 1
ATOM 9410 N N . PRO C 1 315 ? 9.558 -4.782 6.057 1.00 62.21 315 PRO C N 1
ATOM 9411 C CA . PRO C 1 315 ? 9.081 -5.994 5.391 1.00 62.36 315 PRO C CA 1
ATOM 9412 C C . PRO C 1 315 ? 7.719 -6.458 5.907 1.00 62.83 315 PRO C C 1
ATOM 9413 O O . PRO C 1 315 ? 7.304 -6.070 6.996 1.00 63.47 315 PRO C O 1
ATOM 9417 N N . ALA C 1 316 ? 7.017 -7.253 5.105 1.00 63.14 316 ALA C N 1
ATOM 9418 C CA . ALA C 1 316 ? 5.654 -7.698 5.438 1.00 63.09 316 ALA C CA 1
ATOM 9419 C C . ALA C 1 316 ? 5.639 -8.948 6.293 1.00 63.28 316 ALA C C 1
ATOM 9420 O O . ALA C 1 316 ? 6.603 -9.716 6.310 1.00 63.53 316 ALA C O 1
ATOM 9422 N N . LEU C 1 317 ? 4.539 -9.142 7.013 1.00 63.70 317 LEU C N 1
ATOM 9423 C CA . LEU C 1 317 ? 4.285 -10.427 7.669 1.00 63.83 317 LEU C CA 1
ATOM 9424 C C . LEU C 1 317 ? 3.358 -11.198 6.720 1.00 64.34 317 LEU C C 1
ATOM 9425 O O . LEU C 1 317 ? 2.796 -10.612 5.807 1.00 64.13 317 LEU C O 1
ATOM 9430 N N . PRO C 1 318 ? 3.230 -12.507 6.862 1.00 65.18 318 PRO C N 1
ATOM 9431 C CA . PRO C 1 318 ? 2.197 -13.207 6.083 1.00 66.02 318 PRO C CA 1
ATOM 9432 C C . PRO C 1 318 ? 0.749 -12.882 6.506 1.00 67.04 318 PRO C C 1
ATOM 9433 O O . PRO C 1 318 ? -0.111 -12.665 5.641 1.00 66.43 318 PRO C O 1
ATOM 9437 N N . ALA C 1 319 ? 0.559 -12.722 7.823 1.00 68.72 319 ALA C N 1
ATOM 9438 C CA . ALA C 1 319 ? -0.514 -13.406 8.592 1.00 70.38 319 ALA C CA 1
ATOM 9439 C C . ALA C 1 319 ? -1.957 -12.836 8.586 1.00 71.30 319 ALA C C 1
ATOM 9440 O O . ALA C 1 319 ? -2.454 -12.324 9.616 1.00 71.34 319 ALA C O 1
ATOM 9442 N N . PRO C 1 320 ? -2.638 -12.943 7.438 1.00 71.90 320 PRO C N 1
ATOM 9443 C CA . PRO C 1 320 ? -4.039 -12.615 7.390 1.00 72.12 320 PRO C CA 1
ATOM 9444 C C . PRO C 1 320 ? -4.770 -13.979 7.415 1.00 72.62 320 PRO C C 1
ATOM 9445 O O . PRO C 1 320 ? -5.203 -14.526 6.372 1.00 72.46 320 PRO C O 1
ATOM 9449 N N . LYS C 1 321 ? -4.849 -14.535 8.625 1.00 73.10 321 LYS C N 1
ATOM 9450 C CA . LYS C 1 321 ? -5.420 -15.867 8.849 1.00 73.35 321 LYS C CA 1
ATOM 9451 C C . LYS C 1 321 ? -6.947 -15.865 9.149 1.00 73.65 321 LYS C C 1
ATOM 9452 O O . LYS C 1 321 ? -7.663 -16.794 8.739 1.00 73.25 321 LYS C O 1
ATOM 9458 N N . TYR C 1 322 ? -7.427 -14.804 9.818 1.00 74.21 322 TYR C N 1
ATOM 9459 C CA . TYR C 1 322 ? -8.748 -14.808 10.483 1.00 74.86 322 TYR C CA 1
ATOM 9460 C C . TYR C 1 322 ? -9.960 -14.272 9.655 1.00 74.41 322 TYR C C 1
ATOM 9461 O O . TYR C 1 322 ? -10.926 -13.722 10.210 1.00 74.21 322 TYR C O 1
ATOM 9470 N N . LYS C 1 323 ? -9.926 -14.483 8.340 1.00 73.89 323 LYS C N 1
ATOM 9471 C CA . LYS C 1 323 ? -10.952 -13.942 7.432 1.00 73.38 323 LYS C CA 1
ATOM 9472 C C . LYS C 1 323 ? -12.273 -13.568 8.121 1.00 72.56 323 LYS C C 1
ATOM 9473 O O . LYS C 1 323 ? -12.993 -14.419 8.636 1.00 72.49 323 LYS C O 1
ATOM 9479 N N . VAL C 1 324 ? -12.575 -12.277 8.078 1.00 71.56 324 VAL C N 1
ATOM 9480 C CA . VAL C 1 324 ? -13.448 -11.597 9.033 1.00 70.50 324 VAL C CA 1
ATOM 9481 C C . VAL C 1 324 ? -14.962 -11.617 8.730 1.00 70.12 324 VAL C C 1
ATOM 9482 O O . VAL C 1 324 ? -15.760 -11.011 9.468 1.00 70.03 324 VAL C O 1
ATOM 9486 N N . GLY C 1 325 ? -15.359 -12.301 7.652 1.00 69.62 325 GLY C N 1
ATOM 9487 C CA . GLY C 1 325 ? -16.790 -12.501 7.327 1.00 68.89 325 GLY C CA 1
ATOM 9488 C C . GLY C 1 325 ? -17.647 -11.239 7.272 1.00 68.32 325 GLY C C 1
ATOM 9489 O O . GLY C 1 325 ? -17.147 -10.126 7.427 1.00 67.95 325 GLY C O 1
ATOM 9490 N N . ASN C 1 326 ? -18.948 -11.428 7.077 1.00 67.84 326 ASN C N 1
ATOM 9491 C CA . ASN C 1 326 ? -19.870 -10.332 6.783 1.00 67.59 326 ASN C CA 1
ATOM 9492 C C . ASN C 1 326 ? -19.915 -9.228 7.824 1.00 67.53 326 ASN C C 1
ATOM 9493 O O . ASN C 1 326 ? -20.040 -9.513 9.016 1.00 67.76 326 ASN C O 1
ATOM 9498 N N . PHE C 1 327 ? -19.814 -7.975 7.367 1.00 67.04 327 PHE C N 1
ATOM 9499 C CA . PHE C 1 327 ? -20.068 -6.814 8.218 1.00 66.34 327 PHE C CA 1
ATOM 9500 C C . PHE C 1 327 ? -21.569 -6.580 8.250 1.00 66.10 327 PHE C C 1
ATOM 9501 O O . PHE C 1 327 ? -22.197 -6.499 7.198 1.00 66.49 327 PHE C O 1
ATOM 9509 N N . PRO C 1 328 ? -22.168 -6.463 9.434 1.00 65.58 328 PRO C N 1
ATOM 9510 C CA . PRO C 1 328 ? -23.639 -6.481 9.540 1.00 65.11 328 PRO C CA 1
ATOM 9511 C C . PRO C 1 328 ? -24.348 -5.163 9.202 1.00 64.77 328 PRO C C 1
ATOM 9512 O O . PRO C 1 328 ? -25.555 -5.051 9.402 1.00 64.61 328 PRO C O 1
ATOM 9516 N N . PHE C 1 329 ? -23.605 -4.187 8.697 1.00 64.66 329 PHE C N 1
ATOM 9517 C CA . PHE C 1 329 ? -24.118 -2.860 8.451 1.00 64.60 329 PHE C CA 1
ATOM 9518 C C . PHE C 1 329 ? -23.980 -2.513 6.979 1.00 65.18 329 PHE C C 1
ATOM 9519 O O . PHE C 1 329 ? -23.000 -2.900 6.322 1.00 65.24 329 PHE C O 1
ATOM 9527 N N . SER C 1 330 ? -24.942 -1.746 6.478 1.00 65.67 330 SER C N 1
ATOM 9528 C CA . SER C 1 330 ? -24.891 -1.225 5.119 1.00 66.16 330 SER C CA 1
ATOM 9529 C C . SER C 1 330 ? -25.071 0.285 5.153 1.00 66.57 330 SER C C 1
ATOM 9530 O O . SER C 1 330 ? -25.865 0.781 5.959 1.00 67.15 330 SER C O 1
ATOM 9533 N N . PRO C 1 331 ? -24.343 1.030 4.310 1.00 66.55 331 PRO C N 1
ATOM 9534 C CA . PRO C 1 331 ? -24.471 2.490 4.308 1.00 66.50 331 PRO C CA 1
ATOM 9535 C C .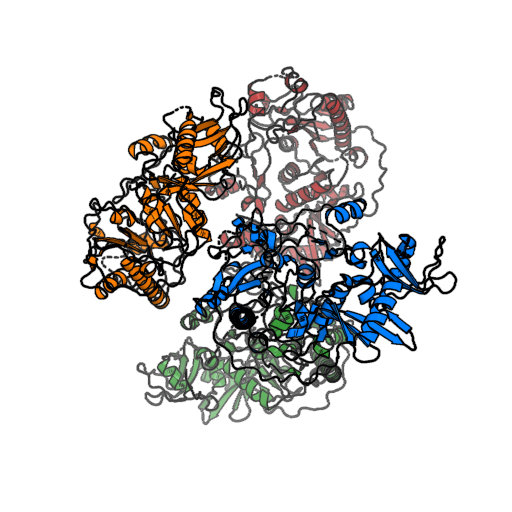 PRO C 1 331 ? -25.872 2.888 3.822 1.00 66.17 331 PRO C C 1
ATOM 9536 O O . PRO C 1 331 ? -26.409 2.238 2.937 1.00 65.99 331 PRO C O 1
ATOM 9540 N N . VAL C 1 332 ? -26.481 3.902 4.428 1.00 66.01 332 VAL C N 1
ATOM 9541 C CA . VAL C 1 332 ? -27.838 4.276 4.022 1.00 65.88 332 VAL C CA 1
ATOM 9542 C C . VAL C 1 332 ? -27.859 5.062 2.722 1.00 66.16 332 VAL C C 1
ATOM 9543 O O . VAL C 1 332 ? -27.008 5.917 2.495 1.00 66.25 332 VAL C O 1
ATOM 9547 N N . LYS C 1 333 ? -28.838 4.749 1.872 1.00 66.41 333 LYS C N 1
ATOM 9548 C CA . LYS C 1 333 ? -28.931 5.366 0.556 1.00 66.71 333 LYS C CA 1
ATOM 9549 C C . LYS C 1 333 ? -29.291 6.844 0.675 1.00 66.77 333 LYS C C 1
ATOM 9550 O O . LYS C 1 333 ? -29.853 7.277 1.681 1.00 66.46 333 LYS C O 1
ATOM 9556 N N . ASP C 1 334 ? -28.946 7.602 -0.362 1.00 66.98 334 ASP C N 1
ATOM 9557 C CA . ASP C 1 334 ? -29.093 9.050 -0.380 1.00 67.29 334 ASP C CA 1
ATOM 9558 C C . ASP C 1 334 ? -30.477 9.549 -0.058 1.00 67.02 334 ASP C C 1
ATOM 9559 O O . ASP C 1 334 ? -30.642 10.375 0.838 1.00 66.99 334 ASP C O 1
ATOM 9564 N N . ARG C 1 335 ? -31.460 9.078 -0.814 1.00 66.77 335 ARG C N 1
ATOM 9565 C CA . ARG C 1 335 ? -32.854 9.449 -0.564 1.00 67.14 335 ARG C CA 1
ATOM 9566 C C . ARG C 1 335 ? -33.124 9.505 0.956 1.00 66.88 335 ARG C C 1
ATOM 9567 O O . ARG C 1 335 ? -33.407 10.572 1.513 1.00 66.65 335 ARG C O 1
ATOM 9575 N N . GLU C 1 336 ? -32.967 8.371 1.625 1.00 66.89 336 GLU C N 1
ATOM 9576 C CA . GLU C 1 336 ? -33.269 8.275 3.042 1.00 67.16 336 GLU C CA 1
ATOM 9577 C C . GLU C 1 336 ? -32.272 9.035 3.937 1.00 67.01 336 GLU C C 1
ATOM 9578 O O . GLU C 1 336 ? -32.662 9.789 4.815 1.00 66.72 336 GLU C O 1
ATOM 9584 N N . ALA C 1 337 ? -30.984 8.842 3.709 1.00 67.25 337 ALA C N 1
ATOM 9585 C CA . ALA C 1 337 ? -29.982 9.639 4.398 1.00 67.55 337 ALA C CA 1
ATOM 9586 C C . ALA C 1 337 ? -30.425 11.110 4.538 1.00 67.82 337 ALA C C 1
ATOM 9587 O O . ALA C 1 337 ? -30.309 11.706 5.625 1.00 68.15 337 ALA C O 1
ATOM 9589 N N . GLY C 1 338 ? -30.930 11.686 3.445 1.00 67.78 338 GLY C N 1
ATOM 9590 C CA . GLY C 1 338 ? -31.325 13.087 3.428 1.00 67.61 338 GLY C CA 1
ATOM 9591 C C . GLY C 1 338 ? -32.421 13.332 4.428 1.00 67.40 338 GLY C C 1
ATOM 9592 O O . GLY C 1 338 ? -32.297 14.189 5.317 1.00 67.54 338 GLY C O 1
ATOM 9593 N N . GLN C 1 339 ? -33.483 12.549 4.302 1.00 67.13 339 GLN C N 1
ATOM 9594 C CA . GLN C 1 339 ? -34.619 12.683 5.205 1.00 67.03 339 GLN C CA 1
ATOM 9595 C C . GLN C 1 339 ? -34.323 12.405 6.678 1.00 66.97 339 GLN C C 1
ATOM 9596 O O . GLN C 1 339 ? -35.012 12.917 7.551 1.00 67.11 339 GLN C O 1
ATOM 9602 N N . ILE C 1 340 ? -33.286 11.633 6.965 1.00 67.00 340 ILE C N 1
ATOM 9603 C CA . ILE C 1 340 ? -32.904 11.439 8.358 1.00 66.73 340 ILE C CA 1
ATOM 9604 C C . ILE C 1 340 ? -32.190 12.654 8.911 1.00 66.87 340 ILE C C 1
ATOM 9605 O O . ILE C 1 340 ? -32.589 13.156 9.958 1.00 66.45 340 ILE C O 1
ATOM 9610 N N . ARG C 1 341 ? -31.170 13.143 8.197 1.00 67.64 341 ARG C N 1
ATOM 9611 C CA . ARG C 1 341 ? -30.396 14.303 8.678 1.00 68.66 341 ARG C CA 1
ATOM 9612 C C . ARG C 1 341 ? -31.356 15.480 8.929 1.00 67.90 341 ARG C C 1
ATOM 9613 O O . ARG C 1 341 ? -31.225 16.178 9.939 1.00 67.89 341 ARG C O 1
ATOM 9621 N N . GLN C 1 342 ? -32.363 15.625 8.056 1.00 67.23 342 GLN C N 1
ATOM 9622 C CA . GLN C 1 342 ? -33.396 16.631 8.223 1.00 66.29 342 GLN C CA 1
ATOM 9623 C C . GLN C 1 342 ? -34.277 16.341 9.429 1.00 65.82 342 GLN C C 1
ATOM 9624 O O . GLN C 1 342 ? -34.614 17.253 10.166 1.00 65.89 342 GLN C O 1
ATOM 9630 N N . ALA C 1 343 ? -34.649 15.083 9.640 1.00 65.31 343 ALA C N 1
ATOM 9631 C CA . ALA C 1 343 ? -35.472 14.750 10.810 1.00 65.26 343 ALA C CA 1
ATOM 9632 C C . ALA C 1 343 ? -34.688 14.946 12.101 1.00 65.55 343 ALA C C 1
ATOM 9633 O O . ALA C 1 343 ? -35.255 15.287 13.130 1.00 65.81 343 ALA C O 1
ATOM 9635 N N . ALA C 1 344 ? -33.379 14.734 12.051 1.00 65.54 344 ALA C N 1
ATOM 9636 C CA . ALA C 1 344 ? -32.571 14.855 13.245 1.00 65.66 344 ALA C CA 1
ATOM 9637 C C . ALA C 1 344 ? -32.360 16.320 13.521 1.00 66.02 344 ALA C C 1
ATOM 9638 O O . ALA C 1 344 ? -32.399 16.766 14.672 1.00 66.13 344 ALA C O 1
ATOM 9640 N N . THR C 1 345 ? -32.132 17.067 12.445 1.00 66.21 345 THR C N 1
ATOM 9641 C CA . THR C 1 345 ? -31.860 18.477 12.545 1.00 66.27 345 THR C CA 1
ATOM 9642 C C . THR C 1 345 ? -33.015 19.075 13.292 1.00 66.07 345 THR C C 1
ATOM 9643 O O . THR C 1 345 ? -32.831 19.878 14.200 1.00 66.57 345 THR C O 1
ATOM 9647 N N . GLY C 1 346 ? -34.204 18.600 12.952 1.00 65.92 346 GLY C N 1
ATOM 9648 C CA . GLY C 1 346 ? -35.426 19.144 13.471 1.00 65.45 346 GLY C CA 1
ATOM 9649 C C . GLY C 1 346 ? -35.584 18.853 14.936 1.00 65.27 346 GLY C C 1
ATOM 9650 O O . GLY C 1 346 ? -36.526 19.317 15.554 1.00 65.64 346 GLY C O 1
ATOM 9651 N N . VAL C 1 347 ? -34.672 18.075 15.497 1.00 65.21 347 VAL C N 1
ATOM 9652 C CA . VAL C 1 347 ? -34.730 17.749 16.922 1.00 64.86 347 VAL C CA 1
ATOM 9653 C C . VAL C 1 347 ? -33.486 18.272 17.688 1.00 64.96 347 VAL C C 1
ATOM 9654 O O . VAL C 1 347 ? -33.396 18.110 18.907 1.00 65.30 347 VAL C O 1
ATOM 9658 N N . GLY C 1 348 ? -32.559 18.926 16.979 1.00 64.56 348 GLY C N 1
ATOM 9659 C CA . GLY C 1 348 ? -31.380 19.533 17.604 1.00 64.66 348 GLY C CA 1
ATOM 9660 C C . GLY C 1 348 ? -30.078 18.737 17.402 1.00 65.17 348 GLY C C 1
ATOM 9661 O O . GLY C 1 348 ? -29.012 19.090 17.916 1.00 65.06 348 GLY C O 1
ATOM 9662 N N . LEU C 1 349 ? -30.157 17.661 16.629 1.00 65.10 349 LEU C N 1
ATOM 9663 C CA . LEU C 1 349 ? -29.009 16.834 16.376 1.00 64.62 349 LEU C CA 1
ATOM 9664 C C . LEU C 1 349 ? -28.458 17.093 14.994 1.00 64.89 349 LEU C C 1
ATOM 9665 O O . LEU C 1 349 ? -29.188 17.098 13.992 1.00 64.34 349 LEU C O 1
ATOM 9670 N N . ASN C 1 350 ? -27.142 17.295 14.952 1.00 65.21 350 ASN C N 1
ATOM 9671 C CA . ASN C 1 350 ? -26.428 17.486 13.696 1.00 65.59 350 ASN C CA 1
ATOM 9672 C C . ASN C 1 350 ? -25.049 16.818 13.676 1.00 66.04 350 ASN C C 1
ATOM 9673 O O . ASN C 1 350 ? -24.417 16.639 14.735 1.00 65.99 350 ASN C O 1
ATOM 9678 N N . TRP C 1 351 ? -24.627 16.404 12.469 1.00 66.37 351 TRP C N 1
ATOM 9679 C CA . TRP C 1 351 ? -23.317 15.811 12.277 1.00 66.79 351 TRP C CA 1
ATOM 9680 C C . TRP C 1 351 ? -22.475 16.634 11.346 1.00 67.35 351 TRP C C 1
ATOM 9681 O O . TRP C 1 351 ? -23.005 17.395 10.533 1.00 67.08 351 TRP C O 1
ATOM 9692 N N . ASP C 1 352 ? -21.158 16.477 11.508 1.00 67.78 352 ASP C N 1
ATOM 9693 C CA . ASP C 1 352 ? -20.142 16.874 10.555 1.00 68.01 352 ASP C CA 1
ATOM 9694 C C . ASP C 1 352 ? -20.268 16.171 9.218 1.00 68.19 352 ASP C C 1
ATOM 9695 O O . ASP C 1 352 ? -21.030 15.221 9.038 1.00 68.15 352 ASP C O 1
ATOM 9700 N N . GLU C 1 353 ? -19.422 16.594 8.298 1.00 68.16 353 GLU C N 1
ATOM 9701 C CA . GLU C 1 353 ? -19.108 15.768 7.163 1.00 68.16 353 GLU C CA 1
ATOM 9702 C C . GLU C 1 353 ? -18.161 14.589 7.573 1.00 66.79 353 GLU C C 1
ATOM 9703 O O . GLU C 1 353 ? -17.799 13.775 6.745 1.00 67.02 353 GLU C O 1
ATOM 9709 N N . ASN C 1 354 ? -17.748 14.498 8.833 1.00 65.49 354 ASN C N 1
ATOM 9710 C CA . ASN C 1 354 ? -16.840 13.407 9.272 1.00 64.27 354 ASN C CA 1
ATOM 9711 C C . ASN C 1 354 ? -17.582 12.095 9.410 1.00 64.04 354 ASN C C 1
ATOM 9712 O O . ASN C 1 354 ? -16.992 11.015 9.475 1.00 63.79 354 ASN C O 1
ATOM 9717 N N . LEU C 1 355 ? -18.904 12.204 9.494 1.00 64.05 355 LEU C N 1
ATOM 9718 C CA . LEU C 1 355 ? -19.737 11.052 9.794 1.00 63.32 355 LEU C CA 1
ATOM 9719 C C . LEU C 1 355 ? -20.716 10.726 8.668 1.00 63.45 355 LEU C C 1
ATOM 9720 O O . LEU C 1 355 ? -21.177 11.610 7.944 1.00 63.58 355 LEU C O 1
ATOM 9725 N N . ARG C 1 356 ? -20.985 9.438 8.505 1.00 63.52 356 ARG C N 1
ATOM 9726 C CA . ARG C 1 356 ? -21.882 8.940 7.449 1.00 64.07 356 ARG C CA 1
ATOM 9727 C C . ARG C 1 356 ? -22.816 7.886 8.028 1.00 63.66 356 ARG C C 1
ATOM 9728 O O . ARG C 1 356 ? -22.393 7.062 8.827 1.00 64.07 356 ARG C O 1
ATOM 9736 N N . LEU C 1 357 ? -24.092 7.958 7.664 1.00 63.30 357 LEU C N 1
ATOM 9737 C CA . LEU C 1 357 ? -25.113 7.047 8.190 1.00 63.14 357 LEU C CA 1
ATOM 9738 C C . LEU C 1 357 ? -25.004 5.607 7.659 1.00 63.24 357 LEU C C 1
ATOM 9739 O O . LEU C 1 357 ? -25.025 5.378 6.445 1.00 62.84 357 LEU C O 1
ATOM 9744 N N . TRP C 1 358 ? -24.894 4.642 8.569 1.00 63.68 358 TRP C N 1
ATOM 9745 C CA . TRP C 1 358 ? -25.158 3.237 8.214 1.00 64.72 358 TRP C CA 1
ATOM 9746 C C . TRP C 1 358 ? -26.386 2.732 8.976 1.00 65.36 358 TRP C C 1
ATOM 9747 O O . TRP C 1 358 ? -26.904 3.412 9.873 1.00 65.71 358 TRP C O 1
ATOM 9758 N N . GLN C 1 359 ? -26.835 1.528 8.625 1.00 65.86 359 GLN C N 1
ATOM 9759 C CA . GLN C 1 359 ? -28.005 0.908 9.254 1.00 66.10 359 GLN C CA 1
ATOM 9760 C C . GLN C 1 359 ? -27.819 -0.595 9.401 1.00 66.75 359 GLN C C 1
ATOM 9761 O O . GLN C 1 359 ? -27.070 -1.216 8.632 1.00 67.20 359 GLN C O 1
ATOM 9767 N N . ARG C 1 360 ? -28.507 -1.176 10.385 1.00 67.23 360 ARG C N 1
ATOM 9768 C CA . ARG C 1 360 ? -28.553 -2.628 10.528 1.00 67.39 360 ARG C CA 1
ATOM 9769 C C . ARG C 1 360 ? -29.971 -3.140 10.561 1.00 67.96 360 ARG C C 1
ATOM 9770 O O . ARG C 1 360 ? -30.423 -3.836 9.625 1.00 68.63 360 ARG C O 1
ATOM 9778 N N . ASP C 1 361 ? -30.695 -2.843 11.625 1.00 67.91 361 ASP C N 1
ATOM 9779 C CA . ASP C 1 361 ? -32.077 -3.348 11.629 1.00 68.07 361 ASP C CA 1
ATOM 9780 C C . ASP C 1 361 ? -33.104 -2.212 11.549 1.00 67.96 361 ASP C C 1
ATOM 9781 O O . ASP C 1 361 ? -33.238 -1.554 10.506 1.00 68.03 361 ASP C O 1
ATOM 9786 N N . LYS C 1 362 ? -33.815 -1.981 12.642 1.00 67.21 362 LYS C N 1
ATOM 9787 C CA . LYS C 1 362 ? -34.478 -0.712 12.819 1.00 66.78 362 LYS C CA 1
ATOM 9788 C C . LYS C 1 362 ? -33.400 0.337 13.191 1.00 66.34 362 LYS C C 1
ATOM 9789 O O . LYS C 1 362 ? -33.679 1.538 13.229 1.00 66.05 362 LYS C O 1
ATOM 9795 N N . GLU C 1 363 ? -32.176 -0.143 13.444 1.00 65.99 363 GLU C N 1
ATOM 9796 C CA . GLU C 1 363 ? -31.084 0.659 14.015 1.00 65.83 363 GLU C CA 1
ATOM 9797 C C . GLU C 1 363 ? -30.494 1.604 13.007 1.00 65.33 363 GLU C C 1
ATOM 9798 O O . GLU C 1 363 ? -30.467 1.304 11.802 1.00 65.91 363 GLU C O 1
ATOM 9804 N N . LEU C 1 364 ? -30.022 2.737 13.516 1.00 64.43 364 LEU C N 1
ATOM 9805 C CA . LEU C 1 364 ? -29.469 3.810 12.703 1.00 63.73 364 LEU C CA 1
ATOM 9806 C C . LEU C 1 364 ? -28.179 4.368 13.290 1.00 63.64 364 LEU C C 1
ATOM 9807 O O . LEU C 1 364 ? -28.217 5.025 14.333 1.00 63.80 364 LEU C O 1
ATOM 9812 N N . TRP C 1 365 ? -27.052 4.108 12.616 1.00 63.01 365 TRP C N 1
ATOM 9813 C CA . TRP C 1 365 ? -25.729 4.408 13.143 1.00 62.42 365 TRP C CA 1
ATOM 9814 C C . TRP C 1 365 ? -25.029 5.490 12.353 1.00 62.89 365 TRP C C 1
ATOM 9815 O O . TRP C 1 365 ? -25.302 5.694 11.162 1.00 63.32 365 TRP C O 1
ATOM 9826 N N . LEU C 1 366 ? -24.106 6.161 13.030 1.00 62.48 366 LEU C N 1
ATOM 9827 C CA . LEU C 1 366 ? -23.186 7.059 12.404 1.00 62.33 366 LEU C CA 1
ATOM 9828 C C . LEU C 1 366 ? -21.781 6.533 12.603 1.00 62.79 366 LEU C C 1
ATOM 9829 O O . LEU C 1 366 ? -21.339 6.356 13.739 1.00 63.19 366 LEU C O 1
ATOM 9834 N N . PHE C 1 367 ? -21.076 6.264 11.500 1.00 62.65 367 PHE C N 1
ATOM 9835 C CA . PHE C 1 367 ? -19.665 5.833 11.537 1.00 61.84 367 PHE C CA 1
ATOM 9836 C C . PHE C 1 367 ? -18.784 6.951 10.996 1.00 61.81 367 PHE C C 1
ATOM 9837 O O . PHE C 1 367 ? -19.192 7.616 10.028 1.00 62.12 367 PHE C O 1
ATOM 9845 N N . PRO C 1 368 ? -17.581 7.143 11.565 1.00 61.38 368 PRO C N 1
ATOM 9846 C CA . PRO C 1 368 ? -16.629 8.150 11.039 1.00 60.97 368 PRO C CA 1
ATOM 9847 C C . PRO C 1 368 ? -15.965 7.596 9.799 1.00 60.76 368 PRO C C 1
ATOM 9848 O O . PRO C 1 368 ? -15.507 6.452 9.831 1.00 60.60 368 PRO C O 1
ATOM 9852 N N . VAL C 1 369 ? -15.947 8.370 8.709 1.00 60.57 369 VAL C N 1
ATOM 9853 C CA . VAL C 1 369 ? -15.283 7.932 7.464 1.00 60.18 369 VAL C CA 1
ATOM 9854 C C . VAL C 1 369 ? -13.869 7.390 7.689 1.00 60.66 369 VAL C C 1
ATOM 9855 O O . VAL C 1 369 ? -13.460 6.399 7.079 1.00 60.20 369 VAL C O 1
ATOM 9859 N N . GLY C 1 370 ? -13.136 8.047 8.600 1.00 61.34 370 GLY C N 1
ATOM 9860 C CA . GLY C 1 370 ? -11.812 7.585 8.995 1.00 61.83 370 GLY C CA 1
ATOM 9861 C C . GLY C 1 370 ? -11.703 6.058 9.179 1.00 62.21 370 GLY C C 1
ATOM 9862 O O . GLY C 1 370 ? -10.632 5.447 8.868 1.00 62.53 370 GLY C O 1
ATOM 9863 N N . ILE C 1 371 ? -12.787 5.439 9.674 1.00 61.37 371 ILE C N 1
ATOM 9864 C CA . ILE C 1 371 ? -12.724 4.042 10.035 1.00 60.80 371 ILE C CA 1
ATOM 9865 C C . ILE C 1 371 ? -13.101 3.137 8.877 1.00 61.13 371 ILE C C 1
ATOM 9866 O O . ILE C 1 371 ? -12.742 1.976 8.884 1.00 60.99 371 ILE C O 1
ATOM 9871 N N . GLU C 1 372 ? -13.746 3.667 7.845 1.00 61.59 372 GLU C N 1
ATOM 9872 C CA . GLU C 1 372 ? -14.221 2.811 6.780 1.00 61.92 372 GLU C CA 1
ATOM 9873 C C . GLU C 1 372 ? -13.152 1.860 6.239 1.00 62.12 372 GLU C C 1
ATOM 9874 O O . GLU C 1 372 ? -13.414 0.691 5.978 1.00 62.32 372 GLU C O 1
ATOM 9880 N N . ALA C 1 373 ? -11.932 2.361 6.160 1.00 62.40 373 ALA C N 1
ATOM 9881 C CA . ALA C 1 373 ? -10.749 1.603 5.742 1.00 62.92 373 ALA C CA 1
ATOM 9882 C C . ALA C 1 373 ? -10.510 0.231 6.431 1.00 63.43 373 ALA C C 1
ATOM 9883 O O . ALA C 1 373 ? -9.767 -0.637 5.933 1.00 63.70 373 ALA C O 1
ATOM 9885 N N . LEU C 1 374 ? -11.099 0.048 7.603 1.00 63.66 374 LEU C N 1
ATOM 9886 C CA . LEU C 1 374 ? -10.760 -1.108 8.439 1.00 63.75 374 LEU C CA 1
ATOM 9887 C C . LEU C 1 374 ? -11.818 -2.177 8.369 1.00 63.90 374 LEU C C 1
ATOM 9888 O O . LEU C 1 374 ? -11.567 -3.350 8.664 1.00 64.05 374 LEU C O 1
ATOM 9893 N N . ILE C 1 375 ? -13.020 -1.754 8.022 1.00 63.96 375 ILE C N 1
ATOM 9894 C CA . ILE C 1 375 ? -14.106 -2.671 7.853 1.00 64.07 375 ILE C CA 1
ATOM 9895 C C . ILE C 1 375 ? -13.630 -3.843 7.013 1.00 64.29 375 ILE C C 1
ATOM 9896 O O . ILE C 1 375 ? -13.221 -3.670 5.867 1.00 64.35 375 ILE C O 1
ATOM 9901 N N . GLY C 1 376 ? -13.656 -5.028 7.604 1.00 64.50 376 GLY C N 1
ATOM 9902 C CA . GLY C 1 376 ? -13.315 -6.233 6.871 1.00 64.94 376 GLY C CA 1
ATOM 9903 C C . GLY C 1 376 ? -11.896 -6.695 7.117 1.00 65.04 376 GLY C C 1
ATOM 9904 O O . GLY C 1 376 ? -11.501 -7.798 6.720 1.00 65.79 376 GLY C O 1
ATOM 9905 N N . LYS C 1 377 ? -11.119 -5.852 7.771 1.00 64.68 377 LYS C N 1
ATOM 9906 C CA . LYS C 1 377 ? -9.782 -6.239 8.196 1.00 64.36 377 LYS C CA 1
ATOM 9907 C C . LYS C 1 377 ? -9.792 -6.634 9.692 1.00 64.27 377 LYS C C 1
ATOM 9908 O O . LYS C 1 377 ? -8.935 -7.414 10.144 1.00 64.01 377 LYS C O 1
ATOM 9914 N N . VAL C 1 378 ? -10.762 -6.078 10.443 1.00 63.88 378 VAL C N 1
ATOM 9915 C CA . VAL C 1 378 ? -10.956 -6.370 11.880 1.00 63.33 378 VAL C CA 1
ATOM 9916 C C . VAL C 1 378 ? -12.424 -6.525 12.265 1.00 63.21 378 VAL C C 1
ATOM 9917 O O . VAL C 1 378 ? -13.290 -5.880 11.682 1.00 63.31 378 VAL C O 1
ATOM 9921 N N . ARG C 1 379 ? -12.707 -7.407 13.222 1.00 63.15 379 ARG C N 1
ATOM 9922 C CA . ARG C 1 379 ? -14.069 -7.541 13.731 1.00 63.15 379 ARG C CA 1
ATOM 9923 C C . ARG C 1 379 ? -14.255 -6.420 14.756 1.00 63.20 379 ARG C C 1
ATOM 9924 O O . ARG C 1 379 ? -13.438 -6.228 15.664 1.00 63.38 379 ARG C O 1
ATOM 9932 N N . PHE C 1 380 ? -15.301 -5.633 14.573 1.00 62.88 380 PHE C N 1
ATOM 9933 C CA . PHE C 1 380 ? -15.528 -4.527 15.457 1.00 62.51 380 PHE C CA 1
ATOM 9934 C C . PHE C 1 380 ? -16.508 -4.889 16.499 1.00 63.10 380 PHE C C 1
ATOM 9935 O O . PHE C 1 380 ? -17.482 -5.607 16.234 1.00 63.49 380 PHE C O 1
ATOM 9943 N N . SER C 1 381 ? -16.233 -4.423 17.705 1.00 63.40 381 SER C N 1
ATOM 9944 C CA . SER C 1 381 ? -17.139 -4.630 18.795 1.00 63.62 381 SER C CA 1
ATOM 9945 C C . SER C 1 381 ? -18.238 -3.554 18.792 1.00 64.00 381 SER C C 1
ATOM 9946 O O . SER C 1 381 ? -19.338 -3.791 19.266 1.00 64.26 381 SER C O 1
ATOM 9949 N N . ARG C 1 382 ? -17.959 -2.400 18.192 1.00 64.32 382 ARG C N 1
ATOM 9950 C CA . ARG C 1 382 ? -18.878 -1.259 18.194 1.00 64.58 382 ARG C CA 1
ATOM 9951 C C . ARG C 1 382 ? -18.251 -0.183 17.317 1.00 64.55 382 ARG C C 1
ATOM 9952 O O . ARG C 1 382 ? -17.023 -0.134 17.226 1.00 65.44 382 ARG C O 1
ATOM 9960 N N . LEU C 1 383 ? -19.034 0.678 16.670 1.00 64.09 383 LEU C N 1
ATOM 9961 C CA . LEU C 1 383 ? -18.418 1.767 15.877 1.00 63.47 383 LEU C CA 1
ATOM 9962 C C . LEU C 1 383 ? -19.305 2.989 15.898 1.00 63.34 383 LEU C C 1
ATOM 9963 O O . LEU C 1 383 ? -20.507 2.872 15.833 1.00 63.73 383 LEU C O 1
ATOM 9968 N N . GLY C 1 384 ? -18.707 4.163 15.989 1.00 63.29 384 GLY C N 1
ATOM 9969 C CA . GLY C 1 384 ? -19.434 5.435 15.936 1.00 63.07 384 GLY C CA 1
ATOM 9970 C C . GLY C 1 384 ? -20.488 5.537 17.016 1.00 63.17 384 GLY C C 1
ATOM 9971 O O . GLY C 1 384 ? -20.319 5.044 18.124 1.00 63.63 384 GLY C O 1
ATOM 9972 N N . ILE C 1 385 ? -21.607 6.143 16.687 1.00 62.85 385 ILE C N 1
ATOM 9973 C CA . ILE C 1 385 ? -22.721 6.184 17.610 1.00 62.36 385 ILE C CA 1
ATOM 9974 C C . ILE C 1 385 ? -24.015 5.618 17.026 1.00 62.42 385 ILE C C 1
ATOM 9975 O O . ILE C 1 385 ? -24.248 5.648 15.815 1.00 62.84 385 ILE C O 1
ATOM 9980 N N . LYS C 1 386 ? -24.868 5.107 17.900 1.00 61.91 386 LYS C N 1
ATOM 9981 C CA . LYS C 1 386 ? -26.213 4.758 17.519 1.00 61.33 386 LYS C CA 1
ATOM 9982 C C . LYS C 1 386 ? -26.968 6.082 17.487 1.00 61.43 386 LYS C C 1
ATOM 9983 O O . LYS C 1 386 ? -27.041 6.779 18.500 1.00 61.53 386 LYS C O 1
ATOM 9989 N N . LEU C 1 387 ? -27.495 6.458 16.325 1.00 61.42 387 LEU C N 1
ATOM 9990 C CA . LEU C 1 387 ? -28.277 7.677 16.226 1.00 61.33 387 LEU C CA 1
ATOM 9991 C C . LEU C 1 387 ? -29.678 7.433 16.702 1.00 61.72 387 LEU C C 1
ATOM 9992 O O . LEU C 1 387 ? -30.188 8.158 17.552 1.00 61.79 387 LEU C O 1
ATOM 9997 N N . ALA C 1 388 ? -30.300 6.403 16.150 1.00 62.46 388 ALA C N 1
ATOM 9998 C CA . ALA C 1 388 ? -31.685 6.111 16.481 1.00 63.15 388 ALA C CA 1
ATOM 9999 C C . ALA C 1 388 ? -32.098 4.685 16.175 1.00 63.69 388 ALA C C 1
ATOM 10000 O O . ALA C 1 388 ? -31.347 3.900 15.587 1.00 63.86 388 ALA C O 1
ATOM 10002 N N . GLU C 1 389 ? -33.314 4.382 16.614 1.00 64.45 389 GLU C N 1
ATOM 10003 C CA . GLU C 1 389 ? -34.038 3.161 16.327 1.00 65.22 389 GLU C CA 1
ATOM 10004 C C . GLU C 1 389 ? -35.231 3.616 15.502 1.00 64.95 389 GLU C C 1
ATOM 10005 O O . GLU C 1 389 ? -35.924 4.510 15.946 1.00 64.72 389 GLU C O 1
ATOM 10011 N N . THR C 1 390 ? -35.478 3.061 14.315 1.00 65.14 390 THR C N 1
ATOM 10012 C CA . THR C 1 390 ? -36.772 3.353 13.669 1.00 65.78 390 THR C CA 1
ATOM 10013 C C . THR C 1 390 ? -37.949 2.609 14.341 1.00 66.16 390 THR C C 1
ATOM 10014 O O . THR C 1 390 ? -37.852 1.432 14.676 1.00 66.15 390 THR C O 1
ATOM 10018 N N . HIS C 1 391 ? -39.044 3.325 14.568 1.00 66.58 391 HIS C N 1
ATOM 10019 C CA . HIS C 1 391 ? -40.281 2.693 14.998 1.00 67.18 391 HIS C CA 1
ATOM 10020 C C . HIS C 1 391 ? -41.456 3.428 14.351 1.00 67.06 391 HIS C C 1
ATOM 10021 O O . HIS C 1 391 ? -41.593 4.649 14.487 1.00 66.90 391 HIS C O 1
ATOM 10028 N N . ASN C 1 392 ? -42.282 2.660 13.635 1.00 67.00 392 ASN C N 1
ATOM 10029 C CA . ASN C 1 392 ? -43.267 3.179 12.675 1.00 67.09 392 ASN C CA 1
ATOM 10030 C C . ASN C 1 392 ? -42.584 4.180 11.751 1.00 67.09 392 ASN C C 1
ATOM 10031 O O . ASN C 1 392 ? -41.423 3.992 11.395 1.00 67.19 392 ASN C O 1
ATOM 10036 N N . LYS C 1 393 ? -43.281 5.248 11.376 1.00 66.99 393 LYS C N 1
ATOM 10037 C CA . LYS C 1 393 ? -42.654 6.309 10.582 1.00 66.88 393 LYS C CA 1
ATOM 10038 C C . LYS C 1 393 ? -41.606 7.107 11.380 1.00 66.87 393 LYS C C 1
ATOM 10039 O O . LYS C 1 393 ? -40.870 7.918 10.805 1.00 66.68 393 LYS C O 1
ATOM 10045 N N . GLY C 1 394 ? -41.535 6.846 12.687 1.00 66.67 394 GLY C N 1
ATOM 10046 C CA . GLY C 1 394 ? -40.729 7.634 13.611 1.00 66.60 394 GLY C CA 1
ATOM 10047 C C . GLY C 1 394 ? -39.332 7.125 13.948 1.00 66.59 394 GLY C C 1
ATOM 10048 O O . GLY C 1 394 ? -38.761 6.281 13.237 1.00 66.73 394 GLY C O 1
ATOM 10049 N N . TYR C 1 395 ? -38.793 7.668 15.044 1.00 66.22 395 TYR C N 1
ATOM 10050 C CA . TYR C 1 395 ? -37.429 7.438 15.483 1.00 65.99 395 TYR C CA 1
ATOM 10051 C C . TYR C 1 395 ? -37.330 7.572 17.009 1.00 65.89 395 TYR C C 1
ATOM 10052 O O . TYR C 1 395 ? -37.840 8.529 17.558 1.00 66.36 395 TYR C O 1
ATOM 10061 N N . ARG C 1 396 ? -36.677 6.638 17.697 1.00 65.66 396 ARG C N 1
ATOM 10062 C CA . ARG C 1 396 ? -36.337 6.834 19.113 1.00 65.29 396 ARG C CA 1
ATOM 10063 C C . ARG C 1 396 ? -34.879 7.205 19.158 1.00 65.01 396 ARG C C 1
ATOM 10064 O O . ARG C 1 396 ? -34.007 6.329 19.024 1.00 64.99 396 ARG C O 1
ATOM 10072 N N . TRP C 1 397 ? -34.613 8.498 19.319 1.00 64.54 397 TRP C N 1
ATOM 10073 C CA . TRP C 1 397 ? -33.234 9.002 19.350 1.00 64.03 397 TRP C CA 1
ATOM 10074 C C . TRP C 1 397 ? -32.525 8.455 20.562 1.00 63.73 397 TRP C C 1
ATOM 10075 O O . TRP C 1 397 ? -33.110 8.340 21.630 1.00 63.56 397 TRP C O 1
ATOM 10086 N N . GLN C 1 398 ? -31.277 8.069 20.377 1.00 63.63 398 GLN C N 1
ATOM 10087 C CA . GLN C 1 398 ? -30.519 7.486 21.461 1.00 64.00 398 GLN C CA 1
ATOM 10088 C C . GLN C 1 398 ? -29.853 8.548 22.311 1.00 64.12 398 GLN C C 1
ATOM 10089 O O . GLN C 1 398 ? -29.352 9.583 21.817 1.00 63.82 398 GLN C O 1
ATOM 10095 N N . HIS C 1 399 ? -29.825 8.260 23.602 1.00 64.02 399 HIS C N 1
ATOM 10096 C CA . HIS C 1 399 ? -29.183 9.151 24.528 1.00 64.20 399 HIS C CA 1
ATOM 10097 C C . HIS C 1 399 ? -27.789 9.509 24.033 1.00 64.32 399 HIS C C 1
ATOM 10098 O O . HIS C 1 399 ? -27.455 10.688 23.922 1.00 64.29 399 HIS C O 1
ATOM 10105 N N . GLU C 1 400 ? -26.986 8.510 23.710 1.00 64.23 400 GLU C N 1
ATOM 10106 C CA . GLU C 1 400 ? -25.624 8.827 23.390 1.00 64.42 400 GLU C CA 1
ATOM 10107 C C . GLU C 1 400 ? -25.488 9.786 22.218 1.00 64.66 400 GLU C C 1
ATOM 10108 O O . GLU C 1 400 ? -24.541 10.618 22.192 1.00 65.13 400 GLU C O 1
ATOM 10114 N N . ALA C 1 401 ? -26.434 9.718 21.280 1.00 64.39 401 ALA C N 1
ATOM 10115 C CA . ALA C 1 401 ? -26.426 10.648 20.149 1.00 64.05 401 ALA C CA 1
ATOM 10116 C C . ALA C 1 401 ? -26.782 12.088 20.577 1.00 63.74 401 ALA C C 1
ATOM 10117 O O . ALA C 1 401 ? -26.253 13.078 20.035 1.00 63.18 401 ALA C O 1
ATOM 10119 N N . VAL C 1 402 ? -27.680 12.191 21.561 1.00 63.45 402 VAL C N 1
ATOM 10120 C CA . VAL C 1 402 ? -28.053 13.483 22.117 1.00 63.00 402 VAL C CA 1
ATOM 10121 C C . VAL C 1 402 ? -26.875 14.140 22.816 1.00 63.11 402 VAL C C 1
ATOM 10122 O O . VAL C 1 402 ? -26.647 15.329 22.654 1.00 63.25 402 VAL C O 1
ATOM 10126 N N . ILE C 1 403 ? -26.113 13.368 23.580 1.00 62.86 403 ILE C N 1
ATOM 10127 C CA . ILE C 1 403 ? -24.980 13.947 24.253 1.00 62.86 403 ILE C CA 1
ATOM 10128 C C . ILE C 1 403 ? -23.957 14.418 23.217 1.00 63.42 403 ILE C C 1
ATOM 10129 O O . ILE C 1 403 ? -23.286 15.435 23.426 1.00 63.43 403 ILE C O 1
ATOM 10134 N N . ALA C 1 404 ? -23.881 13.713 22.090 1.00 63.87 404 ALA C N 1
ATOM 10135 C CA . ALA C 1 404 ? -22.870 13.995 21.083 1.00 64.19 404 ALA C CA 1
ATOM 10136 C C . ALA C 1 404 ? -23.253 15.069 20.084 1.00 64.52 404 ALA C C 1
ATOM 10137 O O . ALA C 1 404 ? -22.474 15.930 19.799 1.00 64.92 404 ALA C O 1
ATOM 10139 N N . LEU C 1 405 ? -24.459 15.016 19.538 1.00 65.23 405 LEU C N 1
ATOM 10140 C CA . LEU C 1 405 ? -24.821 15.854 18.378 1.00 65.19 405 LEU C CA 1
ATOM 10141 C C . LEU C 1 405 ? -25.712 17.053 18.664 1.00 65.39 405 LEU C C 1
ATOM 10142 O O . LEU C 1 405 ? -25.973 17.862 17.764 1.00 65.27 405 LEU C O 1
ATOM 10147 N N . ALA C 1 406 ? -26.213 17.131 19.896 1.00 66.17 406 ALA C N 1
ATOM 10148 C CA . ALA C 1 406 ? -27.071 18.228 20.358 1.00 66.91 406 ALA C CA 1
ATOM 10149 C C . ALA C 1 406 ? -26.332 19.529 20.432 1.00 67.58 406 ALA C C 1
ATOM 10150 O O . ALA C 1 406 ? -25.370 19.629 21.160 1.00 67.63 406 ALA C O 1
ATOM 10152 N N . SER C 1 407 ? -26.780 20.517 19.670 1.00 68.94 407 SER C N 1
ATOM 10153 C CA . SER C 1 407 ? -26.289 21.857 19.866 1.00 70.46 407 SER C CA 1
ATOM 10154 C C . SER C 1 407 ? -27.235 22.607 20.830 1.00 71.29 407 SER C C 1
ATOM 10155 O O . SER C 1 407 ? -28.470 22.743 20.581 1.00 71.54 407 SER C O 1
ATOM 10158 N N . PRO C 1 408 ? -26.635 23.053 21.944 1.00 71.60 408 PRO C N 1
ATOM 10159 C CA . PRO C 1 408 ? -27.371 23.691 23.063 1.00 71.49 408 PRO C CA 1
ATOM 10160 C C . PRO C 1 408 ? -27.884 25.105 22.717 1.00 71.74 408 PRO C C 1
ATOM 10161 O O . PRO C 1 408 ? -29.101 25.392 22.841 1.00 71.27 408 PRO C O 1
ATOM 10165 N N . ASP C 1 409 ? -26.947 25.984 22.318 1.00 72.00 409 ASP C N 1
ATOM 10166 C CA . ASP C 1 409 ? -27.275 27.301 21.739 1.00 72.25 409 ASP C CA 1
ATOM 10167 C C . ASP C 1 409 ? -28.239 27.063 20.566 1.00 71.76 409 ASP C C 1
ATOM 10168 O O . ASP C 1 409 ? -27.826 26.782 19.435 1.00 71.44 409 ASP C O 1
ATOM 10173 N N . ASN C 1 410 ? -29.526 27.141 20.892 1.00 71.48 410 ASN C N 1
ATOM 10174 C CA . ASN C 1 410 ? -30.610 26.742 20.028 1.00 71.82 410 ASN C CA 1
ATOM 10175 C C . ASN C 1 410 ? -31.824 27.646 20.413 1.00 72.75 410 ASN C C 1
ATOM 10176 O O . ASN C 1 410 ? -31.735 28.490 21.327 1.00 72.37 410 ASN C O 1
ATOM 10189 N N . ASN C 1 412 ? -34.788 26.141 20.841 1.00 72.46 412 ASN C N 1
ATOM 10190 C CA . ASN C 1 412 ? -35.660 25.070 21.328 1.00 71.45 412 ASN C CA 1
ATOM 10191 C C . ASN C 1 412 ? -35.020 24.250 22.446 1.00 70.60 412 ASN C C 1
ATOM 10192 O O . ASN C 1 412 ? -35.635 23.284 22.951 1.00 70.14 412 ASN C O 1
ATOM 10197 N N . ALA C 1 413 ? -33.777 24.617 22.794 1.00 69.47 413 ALA C N 1
ATOM 10198 C CA . ALA C 1 413 ? -33.161 24.211 24.048 1.00 68.64 413 ALA C CA 1
ATOM 10199 C C . ALA C 1 413 ? -34.064 24.608 25.227 1.00 68.30 413 ALA C C 1
ATOM 10200 O O . ALA C 1 413 ? -34.968 25.433 25.070 1.00 68.24 413 ALA C O 1
ATOM 10202 N N . PHE C 1 414 ? -33.839 23.992 26.387 1.00 67.68 414 PHE C N 1
ATOM 10203 C CA . PHE C 1 414 ? -34.532 24.365 27.623 1.00 67.25 414 PHE C CA 1
ATOM 10204 C C . PHE C 1 414 ? -33.638 24.141 28.841 1.00 66.75 414 PHE C C 1
ATOM 10205 O O . PHE C 1 414 ? -33.302 23.001 29.174 1.00 66.82 414 PHE C O 1
ATOM 10213 N N . GLU C 1 415 ? -33.274 25.235 29.502 1.00 66.04 415 GLU C N 1
ATOM 10214 C CA . GLU C 1 415 ? -32.352 25.191 30.623 1.00 65.60 415 GLU C CA 1
ATOM 10215 C C . GLU C 1 415 ? -33.083 24.823 31.885 1.00 64.96 415 GLU C C 1
ATOM 10216 O O . GLU C 1 415 ? -34.067 25.460 32.240 1.00 64.94 415 GLU C O 1
ATOM 10222 N N . LEU C 1 416 ? -32.573 23.805 32.567 1.00 64.57 416 LEU C N 1
ATOM 10223 C CA . LEU C 1 416 ? -33.107 23.385 33.853 1.00 64.07 416 LEU C CA 1
ATOM 10224 C C . LEU C 1 416 ? -32.501 24.209 34.948 1.00 63.79 416 LEU C C 1
ATOM 10225 O O . LEU C 1 416 ? -31.416 24.776 34.792 1.00 63.73 416 LEU C O 1
ATOM 10230 N N . THR C 1 417 ? -33.216 24.272 36.060 1.00 63.64 417 THR C N 1
ATOM 10231 C CA . THR C 1 417 ? -32.646 24.797 37.273 1.00 63.59 417 THR C CA 1
ATOM 10232 C C . THR C 1 417 ? -31.876 23.635 37.905 1.00 63.39 417 THR C C 1
ATOM 10233 O O . THR C 1 417 ? -32.104 22.470 37.558 1.00 63.59 417 THR C O 1
ATOM 10237 N N . PRO C 1 418 ? -30.940 23.951 38.794 1.00 63.08 418 PRO C N 1
ATOM 10238 C CA . PRO C 1 418 ? -30.174 22.928 39.501 1.00 63.14 418 PRO C CA 1
ATOM 10239 C C . PRO C 1 418 ? -31.094 21.911 40.177 1.00 63.36 418 PRO C C 1
ATOM 10240 O O . PRO C 1 418 ? -30.853 20.700 40.132 1.00 62.99 418 PRO C O 1
ATOM 10244 N N . GLN C 1 419 ? -32.149 22.422 40.797 1.00 64.00 419 GLN C N 1
ATOM 10245 C CA . GLN C 1 419 ? -33.191 21.607 41.388 1.00 64.55 419 GLN C CA 1
ATOM 10246 C C . GLN C 1 419 ? -33.695 20.577 40.378 1.00 64.61 419 GLN C C 1
ATOM 10247 O O . GLN C 1 419 ? -33.685 19.362 40.641 1.00 64.68 419 GLN C O 1
ATOM 10253 N N . GLU C 1 420 ? -34.110 21.090 39.216 1.00 64.54 420 GLU C N 1
ATOM 10254 C CA . GLU C 1 420 ? -34.649 20.294 38.109 1.00 64.30 420 GLU C CA 1
ATOM 10255 C C . GLU C 1 420 ? -33.618 19.325 37.523 1.00 64.31 420 GLU C C 1
ATOM 10256 O O . GLU C 1 420 ? -33.941 18.192 37.178 1.00 64.20 420 GLU C O 1
ATOM 10262 N N . ALA C 1 421 ? -32.376 19.770 37.416 1.00 64.51 421 ALA C N 1
ATOM 10263 C CA . ALA C 1 421 ? -31.322 18.905 36.914 1.00 65.05 421 ALA C CA 1
ATOM 10264 C C . ALA C 1 421 ? -31.132 17.661 37.769 1.00 65.50 421 ALA C C 1
ATOM 10265 O O . ALA C 1 421 ? -31.041 16.552 37.248 1.00 65.20 421 ALA C O 1
ATOM 10267 N N . GLU C 1 422 ? -31.068 17.866 39.086 1.00 66.23 422 GLU C N 1
ATOM 10268 C CA . GLU C 1 422 ? -30.908 16.785 40.058 1.00 66.45 422 GLU C CA 1
ATOM 10269 C C . GLU C 1 422 ? -31.953 15.716 39.793 1.00 66.26 422 GLU C C 1
ATOM 10270 O O . GLU C 1 422 ? -31.639 14.525 39.679 1.00 66.23 422 GLU C O 1
ATOM 10276 N N . GLU C 1 423 ? -33.195 16.171 39.672 1.00 66.05 423 GLU C N 1
ATOM 10277 C CA . GLU C 1 423 ? -34.317 15.311 39.331 1.00 66.03 423 GLU C CA 1
ATOM 10278 C C . GLU C 1 423 ? -33.977 14.477 38.092 1.00 65.70 423 GLU C C 1
ATOM 10279 O O . GLU C 1 423 ? -34.113 13.253 38.100 1.00 65.87 423 GLU C O 1
ATOM 10285 N N . TRP C 1 424 ? -33.509 15.127 37.030 1.00 65.11 424 TRP C N 1
ATOM 10286 C CA . TRP C 1 424 ? -33.217 14.381 35.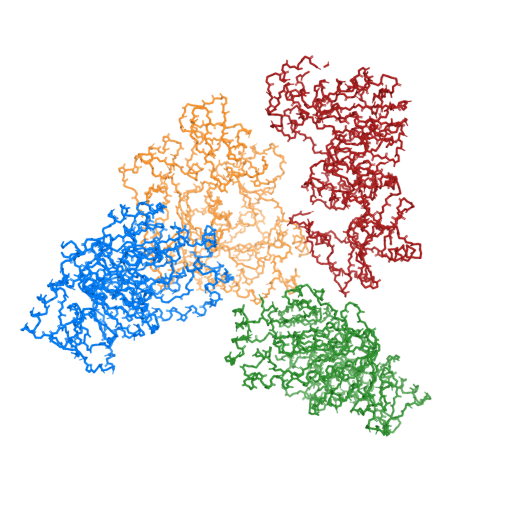813 1.00 64.68 424 TRP C CA 1
ATOM 10287 C C . TRP C 1 424 ? -32.283 13.233 36.147 1.00 64.76 424 TRP C C 1
ATOM 10288 O O . TRP C 1 424 ? -32.491 12.117 35.716 1.00 65.17 424 TRP C O 1
ATOM 10299 N N . TYR C 1 425 ? -31.277 13.500 36.959 1.00 64.97 425 TYR C N 1
ATOM 10300 C CA . TYR C 1 425 ? -30.226 12.517 37.187 1.00 64.99 425 TYR C CA 1
ATOM 10301 C C . TYR C 1 425 ? -30.659 11.412 38.111 1.00 64.96 425 TYR C C 1
ATOM 10302 O O . TYR C 1 425 ? -30.190 10.271 37.979 1.00 65.08 425 TYR C O 1
ATOM 10311 N N . ARG C 1 426 ? -31.555 11.758 39.037 1.00 64.73 426 ARG C N 1
ATOM 10312 C CA . ARG C 1 426 ? -32.290 10.742 39.815 1.00 65.11 426 ARG C CA 1
ATOM 10313 C C . ARG C 1 426 ? -33.226 9.938 38.915 1.00 64.87 426 ARG C C 1
ATOM 10314 O O . ARG C 1 426 ? -33.882 9.031 39.403 1.00 65.04 426 ARG C O 1
ATOM 10322 N N . GLY C 1 427 ? -33.318 10.301 37.634 1.00 64.66 427 GLY C N 1
ATOM 10323 C CA . GLY C 1 427 ? -34.204 9.633 36.690 1.00 64.73 427 GLY C CA 1
ATOM 10324 C C . GLY C 1 427 ? -35.682 9.887 36.950 1.00 65.07 427 GLY C C 1
ATOM 10325 O O . GLY C 1 427 ? -36.512 8.969 36.870 1.00 65.11 427 GLY C O 1
ATOM 10326 N N . ARG C 1 428 ? -36.025 11.131 37.266 1.00 65.00 428 ARG C N 1
ATOM 10327 C CA . ARG C 1 428 ? -37.429 11.492 37.514 1.00 65.03 428 ARG C CA 1
ATOM 10328 C C . ARG C 1 428 ? -37.885 12.551 36.523 1.00 64.98 428 ARG C C 1
ATOM 10329 O O . ARG C 1 428 ? -37.063 13.308 36.004 1.00 65.02 428 ARG C O 1
ATOM 10337 N N . ASP C 1 429 ? -39.191 12.596 36.270 1.00 64.98 429 ASP C N 1
ATOM 10338 C CA . ASP C 1 429 ? -39.799 13.560 35.350 1.00 64.87 429 ASP C CA 1
ATOM 10339 C C . ASP C 1 429 ? -39.706 14.973 35.937 1.00 64.78 429 ASP C C 1
ATOM 10340 O O . ASP C 1 429 ? -39.719 15.128 37.169 1.00 64.67 429 ASP C O 1
ATOM 10345 N N . VAL C 1 430 ? -39.624 15.987 35.065 1.00 64.55 430 VAL C N 1
ATOM 10346 C CA . VAL C 1 430 ? -39.420 17.393 35.493 1.00 64.69 430 VAL C CA 1
ATOM 10347 C C . VAL C 1 430 ? -40.563 18.343 35.083 1.00 64.73 430 VAL C C 1
ATOM 10348 O O . VAL C 1 430 ? -40.978 18.340 33.935 1.00 64.75 430 VAL C O 1
ATOM 10352 N N . TYR C 1 431 ? -41.040 19.171 36.014 1.00 64.82 431 TYR C N 1
ATOM 10353 C CA . TYR C 1 431 ? -42.221 20.016 35.772 1.00 65.03 431 TYR C CA 1
ATOM 10354 C C . TYR C 1 431 ? -41.845 21.503 35.785 1.00 65.32 431 TYR C C 1
ATOM 10355 O O . TYR C 1 431 ? -41.750 22.118 36.859 1.00 65.36 431 TYR C O 1
ATOM 10364 N N . PRO C 1 432 ? -41.614 22.084 34.603 1.00 65.63 432 PRO C N 1
ATOM 10365 C CA . PRO C 1 432 ? -41.185 23.476 34.518 1.00 65.95 432 PRO C CA 1
ATOM 10366 C C . PRO C 1 432 ? -42.318 24.494 34.695 1.00 66.48 432 PRO C C 1
ATOM 10367 O O . PRO C 1 432 ? -43.497 24.225 34.381 1.00 66.40 432 PRO C O 1
ATOM 10371 N N . GLN C 1 433 ? -41.934 25.654 35.222 1.00 66.92 433 GLN C N 1
ATOM 10372 C CA . GLN C 1 433 ? -42.811 26.808 35.312 1.00 67.05 433 GLN C CA 1
ATOM 10373 C C . GLN C 1 433 ? -42.976 27.400 33.921 1.00 66.98 433 GLN C C 1
ATOM 10374 O O . GLN C 1 433 ? -44.105 27.680 33.496 1.00 66.85 433 GLN C O 1
ATOM 10380 N N . ALA C 1 434 ? -41.838 27.605 33.241 1.00 66.73 434 ALA C N 1
ATOM 10381 C CA . ALA C 1 434 ? -41.821 28.009 31.844 1.00 66.74 434 ALA C CA 1
ATOM 10382 C C . ALA C 1 434 ? -42.771 27.094 31.095 1.00 66.91 434 ALA C C 1
ATOM 10383 O O . ALA C 1 434 ? -43.883 27.501 30.793 1.00 67.01 434 ALA C O 1
ATOM 10385 N N . ALA C 1 435 ? -42.346 25.848 30.853 1.00 66.88 435 ALA C N 1
ATOM 10386 C CA . ALA C 1 435 ? -43.138 24.801 30.143 1.00 66.77 435 ALA C CA 1
ATOM 10387 C C . ALA C 1 435 ? -43.201 25.012 28.631 1.00 66.65 435 ALA C C 1
ATOM 10388 O O . ALA C 1 435 ? -44.254 25.368 28.097 1.00 66.58 435 ALA C O 1
ATOM 10390 N N . PRO C 1 436 ? -42.068 24.778 27.963 1.00 66.57 436 PRO C N 1
ATOM 10391 C CA . PRO C 1 436 ? -41.902 25.072 26.535 1.00 66.55 436 PRO C CA 1
ATOM 10392 C C . PRO C 1 436 ? -42.935 24.467 25.591 1.00 66.53 436 PRO C C 1
ATOM 10393 O O . PRO C 1 436 ? -43.796 23.693 26.007 1.00 66.27 436 PRO C O 1
ATOM 10397 N N . VAL C 1 437 ? -42.820 24.831 24.316 1.00 66.82 437 VAL C N 1
ATOM 10398 C CA . VAL C 1 437 ? -43.841 24.566 23.281 1.00 66.86 437 VAL C CA 1
ATOM 10399 C C . VAL C 1 437 ? -43.613 23.255 22.507 1.00 66.76 437 VAL C C 1
ATOM 10400 O O . VAL C 1 437 ? -44.571 22.571 22.120 1.00 66.52 437 VAL C O 1
ATOM 10404 N N . ALA C 1 438 ? -42.343 22.933 22.274 1.00 66.69 438 ALA C N 1
ATOM 10405 C CA . ALA C 1 438 ? -41.953 21.717 21.567 1.00 66.88 438 ALA C CA 1
ATOM 10406 C C . ALA C 1 438 ? -42.588 20.469 22.162 1.00 66.89 438 ALA C C 1
ATOM 10407 O O . ALA C 1 438 ? -42.820 20.393 23.365 1.00 66.91 438 ALA C O 1
ATOM 10409 N N . ASP C 1 439 ? -42.869 19.497 21.308 1.00 67.01 439 ASP C N 1
ATOM 10410 C CA . ASP C 1 439 ? -43.291 18.182 21.762 1.00 67.26 439 ASP C CA 1
ATOM 10411 C C . ASP C 1 439 ? -42.079 17.367 22.166 1.00 67.14 439 ASP C C 1
ATOM 10412 O O . ASP C 1 439 ? -42.157 16.503 23.043 1.00 66.99 439 ASP C O 1
ATOM 10417 N N . ASP C 1 440 ? -40.964 17.648 21.496 1.00 67.15 440 ASP C N 1
ATOM 10418 C CA . ASP C 1 440 ? -39.676 17.053 21.817 1.00 67.59 440 ASP C CA 1
ATOM 10419 C C . ASP C 1 440 ? -38.769 18.201 22.267 1.00 67.63 440 ASP C C 1
ATOM 10420 O O . ASP C 1 440 ? -38.504 19.122 21.490 1.00 67.89 440 ASP C O 1
ATOM 10425 N N . VAL C 1 441 ? -38.293 18.156 23.511 1.00 67.44 441 VAL C N 1
ATOM 10426 C CA . VAL C 1 441 ? -37.522 19.277 24.069 1.00 67.13 441 VAL C CA 1
ATOM 10427 C C . VAL C 1 441 ? -36.098 18.905 24.440 1.00 66.67 441 VAL C C 1
ATOM 10428 O O . VAL C 1 441 ? -35.874 17.974 25.216 1.00 66.84 441 VAL C O 1
ATOM 10432 N N . LEU C 1 442 ? -35.142 19.643 23.879 1.00 66.14 442 LEU C N 1
ATOM 10433 C CA . LEU C 1 442 ? -33.726 19.417 24.180 1.00 65.45 442 LEU C CA 1
ATOM 10434 C C . LEU C 1 442 ? -33.386 20.075 25.493 1.00 65.10 442 LEU C C 1
ATOM 10435 O O . LEU C 1 442 ? -33.444 21.292 25.623 1.00 64.91 442 LEU C O 1
ATOM 10440 N N . VAL C 1 443 ? -32.995 19.238 26.446 1.00 64.85 443 VAL C N 1
ATOM 10441 C CA . VAL C 1 443 ? -32.870 19.605 27.845 1.00 64.39 443 VAL C CA 1
ATOM 10442 C C . VAL C 1 443 ? -31.413 19.865 28.251 1.00 64.13 443 VAL C C 1
ATOM 10443 O O . VAL C 1 443 ? -30.581 18.956 28.270 1.00 64.02 443 VAL C O 1
ATOM 10447 N N . THR C 1 444 ? -31.104 21.116 28.570 1.00 64.24 444 THR C N 1
ATOM 10448 C CA . THR C 1 444 ? -29.720 21.493 28.924 1.00 64.19 444 THR C CA 1
ATOM 10449 C C . THR C 1 444 ? -29.557 21.893 30.383 1.00 64.28 444 THR C C 1
ATOM 10450 O O . THR C 1 444 ? -30.469 22.449 31.006 1.00 63.92 444 THR C O 1
ATOM 10454 N N . PHE C 1 445 ? -28.384 21.604 30.926 1.00 64.49 445 PHE C N 1
ATOM 10455 C CA . PHE C 1 445 ? -27.983 22.225 32.199 1.00 64.81 445 PHE C CA 1
ATOM 10456 C C . PHE C 1 445 ? -26.548 22.826 32.137 1.00 64.83 445 PHE C C 1
ATOM 10457 O O . PHE C 1 445 ? -25.582 22.200 31.655 1.00 64.46 445 PHE C O 1
ATOM 10465 N N . GLN C 1 446 ? -26.445 24.054 32.646 1.00 64.86 446 GLN C N 1
ATOM 10466 C CA . GLN C 1 446 ? -25.343 24.969 32.323 1.00 65.20 446 GLN C CA 1
ATOM 10467 C C . GLN C 1 446 ? -25.067 24.972 30.816 1.00 65.41 446 GLN C C 1
ATOM 10468 O O . GLN C 1 446 ? -23.935 25.120 30.376 1.00 65.26 446 GLN C O 1
ATOM 10474 N N . HIS C 1 447 ? -26.146 24.809 30.044 1.00 66.06 447 HIS C N 1
ATOM 10475 C CA . HIS C 1 447 ? -26.125 24.976 28.591 1.00 66.78 447 HIS C CA 1
ATOM 10476 C C . HIS C 1 447 ? -25.484 23.801 27.882 1.00 66.83 447 HIS C C 1
ATOM 10477 O O . HIS C 1 447 ? -24.842 23.954 26.833 1.00 67.33 447 HIS C O 1
ATOM 10484 N N . GLN C 1 448 ? -25.629 22.623 28.467 1.00 66.59 448 GLN C N 1
ATOM 10485 C CA . GLN C 1 448 ? -25.047 21.441 27.872 1.00 66.41 448 GLN C CA 1
ATOM 10486 C C . GLN C 1 448 ? -26.145 20.436 27.674 1.00 66.08 448 GLN C C 1
ATOM 10487 O O . GLN C 1 448 ? -26.986 20.235 28.551 1.00 66.39 448 GLN C O 1
ATOM 10493 N N . PRO C 1 449 ? -26.163 19.820 26.516 1.00 65.48 449 PRO C N 1
ATOM 10494 C CA . PRO C 1 449 ? -27.175 18.858 26.198 1.00 65.59 449 PRO C CA 1
ATOM 10495 C C . PRO C 1 449 ? -27.157 17.796 27.285 1.00 65.42 449 PRO C C 1
ATOM 10496 O O . PRO C 1 449 ? -26.087 17.266 27.599 1.00 65.98 449 PRO C O 1
ATOM 10500 N N . ILE C 1 450 ? -28.312 17.487 27.855 1.00 64.94 450 ILE C N 1
ATOM 10501 C CA . ILE C 1 450 ? -28.329 16.518 28.925 1.00 64.95 450 ILE C CA 1
ATOM 10502 C C . ILE C 1 450 ? -29.256 15.313 28.699 1.00 65.19 450 ILE C C 1
ATOM 10503 O O . ILE C 1 450 ? -29.123 14.281 29.369 1.00 65.94 450 ILE C O 1
ATOM 10508 N N . GLY C 1 451 ? -30.157 15.410 27.729 1.00 64.67 451 GLY C N 1
ATOM 10509 C CA . GLY C 1 451 ? -31.064 14.327 27.439 1.00 64.24 451 GLY C CA 1
ATOM 10510 C C . GLY C 1 451 ? -32.118 14.889 26.530 1.00 64.38 451 GLY C C 1
ATOM 10511 O O . GLY C 1 451 ? -32.217 16.115 26.370 1.00 64.28 451 GLY C O 1
ATOM 10512 N N . LEU C 1 452 ? -32.909 14.000 25.927 1.00 64.25 452 LEU C N 1
ATOM 10513 C CA . LEU C 1 452 ? -33.969 14.418 25.018 1.00 63.98 452 LEU C CA 1
ATOM 10514 C C . LEU C 1 452 ? -35.306 13.921 25.541 1.00 64.11 452 LEU C C 1
ATOM 10515 O O . LEU C 1 452 ? -35.523 12.716 25.670 1.00 64.16 452 LEU C O 1
ATOM 10520 N N . ALA C 1 453 ? -36.196 14.868 25.831 1.00 64.38 453 ALA C N 1
ATOM 10521 C CA . ALA C 1 453 ? -37.446 14.602 26.562 1.00 64.78 453 ALA C CA 1
ATOM 10522 C C . ALA C 1 453 ? -38.711 14.734 25.714 1.00 64.95 453 ALA C C 1
ATOM 10523 O O . ALA C 1 453 ? -38.812 15.642 24.896 1.00 65.10 453 ALA C O 1
ATOM 10525 N N . LYS C 1 454 ? -39.675 13.844 25.925 1.00 65.17 454 LYS C N 1
ATOM 10526 C CA . LYS C 1 454 ? -41.017 14.035 25.382 1.00 65.75 454 LYS C CA 1
ATOM 10527 C C . LYS C 1 454 ? -41.826 14.922 26.356 1.00 65.75 454 LYS C C 1
ATOM 10528 O O . LYS C 1 454 ? -41.605 14.862 27.570 1.00 65.72 454 LYS C O 1
ATOM 10534 N N . ARG C 1 455 ? -42.760 15.730 25.850 1.00 65.72 455 ARG C N 1
ATOM 10535 C CA . ARG C 1 455 ? -43.350 16.779 26.691 1.00 65.34 455 ARG C CA 1
ATOM 10536 C C . ARG C 1 455 ? -44.605 16.435 27.495 1.00 65.38 455 ARG C C 1
ATOM 10537 O O . ARG C 1 455 ? -44.865 17.091 28.536 1.00 65.75 455 ARG C O 1
ATOM 10545 N N . ILE C 1 456 ? -45.362 15.419 27.040 1.00 65.09 456 ILE C N 1
ATOM 10546 C CA . ILE C 1 456 ? -46.634 15.009 27.720 1.00 64.98 456 ILE C CA 1
ATOM 10547 C C . ILE C 1 456 ? -47.304 16.095 28.551 1.00 64.91 456 ILE C C 1
ATOM 10548 O O . ILE C 1 456 ? -47.204 16.109 29.784 1.00 64.86 456 ILE C O 1
ATOM 10553 N N . GLY C 1 457 ? -48.003 16.997 27.874 1.00 65.00 457 GLY C N 1
ATOM 10554 C CA . GLY C 1 457 ? -48.761 18.021 28.572 1.00 64.98 457 GLY C CA 1
ATOM 10555 C C . GLY C 1 457 ? -47.812 19.007 29.191 1.00 64.85 457 GLY C C 1
ATOM 10556 O O . GLY C 1 457 ? -47.326 19.903 28.509 1.00 65.01 457 GLY C O 1
ATOM 10557 N N . SER C 1 458 ? -47.531 18.832 30.479 1.00 64.67 458 SER C N 1
ATOM 10558 C CA . SER C 1 458 ? -46.625 19.755 31.169 1.00 64.48 458 SER C CA 1
ATOM 10559 C C . SER C 1 458 ? -45.485 19.082 31.929 1.00 64.25 458 SER C C 1
ATOM 10560 O O . SER C 1 458 ? -44.937 19.653 32.874 1.00 64.24 458 SER C O 1
ATOM 10563 N N . ARG C 1 459 ? -45.092 17.897 31.469 1.00 63.95 459 ARG C N 1
ATOM 10564 C CA . ARG C 1 459 ? -44.341 16.947 32.291 1.00 63.67 459 ARG C CA 1
ATOM 10565 C C . ARG C 1 459 ? -42.851 16.768 31.955 1.00 63.60 459 ARG C C 1
ATOM 10566 O O . ARG C 1 459 ? -42.024 16.632 32.857 1.00 64.15 459 ARG C O 1
ATOM 10574 N N . LEU C 1 460 ? -42.488 16.720 30.681 1.00 62.96 460 LEU C N 1
ATOM 10575 C CA . LEU C 1 460 ? -41.110 16.390 30.358 1.00 62.53 460 LEU C CA 1
ATOM 10576 C C . LEU C 1 460 ? -40.706 15.027 30.941 1.00 62.62 460 LEU C C 1
ATOM 10577 O O . LEU C 1 460 ? -40.270 14.948 32.103 1.00 62.21 460 LEU C O 1
ATOM 10582 N N . LYS C 1 461 ? -40.848 13.968 30.134 1.00 62.73 461 LYS C N 1
ATOM 10583 C CA . LYS C 1 461 ? -40.537 12.617 30.588 1.00 63.16 461 LYS C CA 1
ATOM 10584 C C . LYS C 1 461 ? -39.031 12.334 30.636 1.00 63.53 461 LYS C C 1
ATOM 10585 O O . LYS C 1 461 ? -38.265 12.704 29.738 1.00 63.38 461 LYS C O 1
ATOM 10591 N N . ASN C 1 462 ? -38.631 11.657 31.704 1.00 64.05 462 ASN C N 1
ATOM 10592 C CA . ASN C 1 462 ? -37.249 11.304 31.922 1.00 64.66 462 ASN C CA 1
ATOM 10593 C C . ASN C 1 462 ? -36.806 10.214 30.954 1.00 64.92 462 ASN C C 1
ATOM 10594 O O . ASN C 1 462 ? -37.439 9.148 30.859 1.00 65.35 462 ASN C O 1
ATOM 10599 N N . SER C 1 463 ? -35.723 10.499 30.240 1.00 64.90 463 SER C N 1
ATOM 10600 C CA . SER C 1 463 ? -35.238 9.662 29.158 1.00 65.23 463 SER C CA 1
ATOM 10601 C C . SER C 1 463 ? -33.775 9.267 29.393 1.00 65.70 463 SER C C 1
ATOM 10602 O O . SER C 1 463 ? -33.078 8.783 28.469 1.00 65.94 463 SER C O 1
ATOM 10605 N N . TYR C 1 464 ? -33.308 9.535 30.613 1.00 65.83 464 TYR C N 1
ATOM 10606 C CA . TYR C 1 464 ? -31.958 9.223 31.070 1.00 66.08 464 TYR C CA 1
ATOM 10607 C C . TYR C 1 464 ? -31.774 7.704 31.223 1.00 66.36 464 TYR C C 1
ATOM 10608 O O . TYR C 1 464 ? -32.496 7.073 32.011 1.00 66.21 464 TYR C O 1
ATOM 10617 N N . PRO C 1 465 ? -30.837 7.109 30.472 1.00 66.60 465 PRO C N 1
ATOM 10618 C CA . PRO C 1 465 ? -30.622 5.652 30.504 1.00 66.87 465 PRO C CA 1
ATOM 10619 C C . PRO C 1 465 ? -30.525 5.132 31.941 1.00 67.29 465 PRO C C 1
ATOM 10620 O O . PRO C 1 465 ? -29.721 5.645 32.726 1.00 67.38 465 PRO C O 1
ATOM 10624 N N . ARG C 1 466 ? -31.335 4.138 32.288 1.00 67.61 466 ARG C N 1
ATOM 10625 C CA . ARG C 1 466 ? -31.447 3.750 33.687 1.00 68.04 466 ARG C CA 1
ATOM 10626 C C . ARG C 1 466 ? -30.153 3.139 34.228 1.00 67.93 466 ARG C C 1
ATOM 10627 O O . ARG C 1 466 ? -29.811 3.378 35.385 1.00 67.94 466 ARG C O 1
ATOM 10635 N N . GLU C 1 467 ? -29.412 2.415 33.385 1.00 68.08 467 GLU C N 1
ATOM 10636 C CA . GLU C 1 467 ? -28.052 1.965 33.736 1.00 68.68 467 GLU C CA 1
ATOM 10637 C C . GLU C 1 467 ? -27.185 3.093 34.371 1.00 68.04 467 GLU C C 1
ATOM 10638 O O . GLU C 1 467 ? -26.129 2.842 34.957 1.00 68.13 467 GLU C O 1
ATOM 10644 N N . LEU C 1 468 ? -27.684 4.324 34.277 1.00 67.69 468 LEU C N 1
ATOM 10645 C CA . LEU C 1 468 ? -26.977 5.520 34.700 1.00 67.14 468 LEU C CA 1
ATOM 10646 C C . LEU C 1 468 ? -27.682 6.316 35.816 1.00 67.15 468 LEU C C 1
ATOM 10647 O O . LEU C 1 468 ? -27.084 7.225 36.390 1.00 67.34 468 LEU C O 1
ATOM 10652 N N . VAL C 1 469 ? -28.939 6.023 36.119 1.00 66.99 469 VAL C N 1
ATOM 10653 C CA . VAL C 1 469 ? -29.642 6.913 37.026 1.00 67.26 469 VAL C CA 1
ATOM 10654 C C . VAL C 1 469 ? -28.903 6.953 38.351 1.00 67.75 469 VAL C C 1
ATOM 10655 O O . VAL C 1 469 ? -28.843 5.951 39.064 1.00 67.70 469 VAL C O 1
ATOM 10659 N N . ARG C 1 470 ? -28.310 8.109 38.653 1.00 68.54 470 ARG C N 1
ATOM 10660 C CA . ARG C 1 470 ? -27.547 8.297 39.890 1.00 68.90 470 ARG C CA 1
ATOM 10661 C C . ARG C 1 470 ? -28.378 7.997 41.156 1.00 69.17 470 ARG C C 1
ATOM 10662 O O . ARG C 1 470 ? -29.565 8.344 41.262 1.00 69.20 470 ARG C O 1
ATOM 10670 N N . ASP C 1 471 ? -27.715 7.347 42.106 1.00 69.47 471 ASP C N 1
ATOM 10671 C CA . ASP C 1 471 ? -28.338 6.739 43.269 1.00 69.52 471 ASP C CA 1
ATOM 10672 C C . ASP C 1 471 ? -28.373 7.676 44.467 1.00 69.19 471 ASP C C 1
ATOM 10673 O O . ASP C 1 471 ? -29.307 7.645 45.243 1.00 69.03 471 ASP C O 1
ATOM 10678 N N . GLY C 1 472 ? -27.351 8.512 44.608 1.00 69.23 472 GLY C N 1
ATOM 10679 C CA . GLY C 1 472 ? -27.096 9.184 45.891 1.00 69.19 472 GLY C CA 1
ATOM 10680 C C . GLY C 1 472 ? -27.359 10.680 46.017 1.00 69.09 472 GLY C C 1
ATOM 10681 O O . GLY C 1 472 ? -28.516 11.108 46.059 1.00 68.74 472 GLY C O 1
ATOM 10682 N N . LYS C 1 473 ? -26.283 11.468 46.108 1.00 68.90 473 LYS C N 1
ATOM 10683 C CA . LYS C 1 473 ? -26.404 12.909 46.368 1.00 68.58 473 LYS C CA 1
ATOM 10684 C C . LYS C 1 473 ? -25.622 13.680 45.319 1.00 68.15 473 LYS C C 1
ATOM 10685 O O . LYS C 1 473 ? -24.763 13.099 44.657 1.00 68.22 473 LYS C O 1
ATOM 10691 N N . LEU C 1 474 ? -25.940 14.970 45.173 1.00 67.85 474 LEU C N 1
ATOM 10692 C CA . LEU C 1 474 ? -25.600 15.742 43.973 1.00 67.69 474 LEU C CA 1
ATOM 10693 C C . LEU C 1 474 ? -25.289 17.220 44.199 1.00 67.55 474 LEU C C 1
ATOM 10694 O O . LEU C 1 474 ? -24.689 17.879 43.331 1.00 67.47 474 LEU C O 1
ATOM 10699 N N . TYR D 1 7 ? 43.470 62.180 39.738 1.00 69.85 7 TYR D N 1
ATOM 10700 C CA . TYR D 1 7 ? 44.976 61.978 39.803 1.00 69.86 7 TYR D CA 1
ATOM 10701 C C . TYR D 1 7 ? 45.819 62.444 38.572 1.00 69.16 7 TYR D C 1
ATOM 10702 O O . TYR D 1 7 ? 45.575 62.021 37.448 1.00 69.14 7 TYR D O 1
ATOM 10711 N N . PHE D 1 8 ? 46.847 63.261 38.831 1.00 68.07 8 PHE D N 1
ATOM 10712 C CA . PHE D 1 8 ? 47.729 63.852 37.803 1.00 67.31 8 PHE D CA 1
ATOM 10713 C C . PHE D 1 8 ? 49.152 63.946 38.319 1.00 66.87 8 PHE D C 1
ATOM 10714 O O . PHE D 1 8 ? 49.373 64.577 39.345 1.00 67.00 8 PHE D O 1
ATOM 10722 N N . PRO D 1 9 ? 50.126 63.372 37.615 1.00 66.58 9 PRO D N 1
ATOM 10723 C CA . PRO D 1 9 ? 51.535 63.534 38.002 1.00 66.31 9 PRO D CA 1
ATOM 10724 C C . PRO D 1 9 ? 52.125 64.879 37.593 1.00 65.97 9 PRO D C 1
ATOM 10725 O O . PRO D 1 9 ? 51.750 65.444 36.569 1.00 65.71 9 PRO D O 1
ATOM 10729 N N . ASP D 1 10 ? 53.047 65.381 38.405 1.00 65.86 10 ASP D N 1
ATOM 10730 C CA . ASP D 1 10 ? 53.624 66.706 38.198 1.00 65.79 10 ASP D CA 1
ATOM 10731 C C . ASP D 1 10 ? 54.074 66.873 36.753 1.00 65.83 10 ASP D C 1
ATOM 10732 O O . ASP D 1 10 ? 53.575 67.742 36.032 1.00 65.67 10 ASP D O 1
ATOM 10737 N N . ALA D 1 11 ? 54.978 65.995 36.331 1.00 65.80 11 ALA D N 1
ATOM 10738 C CA . ALA D 1 11 ? 55.550 66.037 35.003 1.00 65.73 11 ALA D CA 1
ATOM 10739 C C . ALA D 1 11 ? 54.476 66.294 33.949 1.00 65.82 11 ALA D C 1
ATOM 10740 O O . ALA D 1 11 ? 54.682 67.097 33.035 1.00 65.77 11 ALA D O 1
ATOM 10742 N N . PHE D 1 12 ? 53.328 65.625 34.114 1.00 65.94 12 PHE D N 1
ATOM 10743 C CA . PHE D 1 12 ? 52.204 65.650 33.164 1.00 65.75 12 PHE D CA 1
ATOM 10744 C C . PHE D 1 12 ? 51.461 66.975 33.144 1.00 65.73 12 PHE D C 1
ATOM 10745 O O . PHE D 1 12 ? 51.154 67.492 32.079 1.00 65.76 12 PHE D O 1
ATOM 10753 N N . LEU D 1 13 ? 51.152 67.516 34.319 1.00 65.68 13 LEU D N 1
ATOM 10754 C CA . LEU D 1 13 ? 50.486 68.821 34.391 1.00 65.46 13 LEU D CA 1
ATOM 10755 C C . LEU D 1 13 ? 51.392 69.976 33.983 1.00 65.48 13 LEU D C 1
ATOM 10756 O O . LEU D 1 13 ? 50.992 70.826 33.182 1.00 65.44 13 LEU D O 1
ATOM 10761 N N . THR D 1 14 ? 52.616 69.997 34.505 1.00 65.57 14 THR D N 1
ATOM 10762 C CA . THR D 1 14 ? 53.509 71.100 34.185 1.00 65.79 14 THR D CA 1
ATOM 10763 C C . THR D 1 14 ? 54.149 70.904 32.791 1.00 65.92 14 THR D C 1
ATOM 10764 O O . THR D 1 14 ? 55.240 71.400 32.529 1.00 66.27 14 THR D O 1
ATOM 10768 N N . GLN D 1 15 ? 53.426 70.204 31.900 1.00 65.89 15 GLN D N 1
ATOM 10769 C CA . GLN D 1 15 ? 53.779 70.043 30.470 1.00 66.06 15 GLN D CA 1
ATOM 10770 C C . GLN D 1 15 ? 52.518 70.070 29.558 1.00 66.27 15 GLN D C 1
ATOM 10771 O O . GLN D 1 15 ? 52.614 70.221 28.318 1.00 66.03 15 GLN D O 1
ATOM 10785 N N . ARG D 1 17 ? 50.531 72.418 30.712 1.00 66.09 17 ARG D N 1
ATOM 10786 C CA . ARG D 1 17 ? 50.538 73.877 30.809 1.00 65.81 17 ARG D CA 1
ATOM 10787 C C . ARG D 1 17 ? 51.291 74.536 29.658 1.00 65.94 17 ARG D C 1
ATOM 10788 O O . ARG D 1 17 ? 50.884 75.605 29.207 1.00 66.04 17 ARG D O 1
ATOM 10796 N N . GLU D 1 18 ? 52.363 73.893 29.183 1.00 65.93 18 GLU D N 1
ATOM 10797 C CA . GLU D 1 18 ? 53.168 74.385 28.049 1.00 65.73 18 GLU D CA 1
ATOM 10798 C C . GLU D 1 18 ? 52.657 73.938 26.677 1.00 65.66 18 GLU D C 1
ATOM 10799 O O . GLU D 1 18 ? 53.302 74.214 25.656 1.00 65.68 18 GLU D O 1
ATOM 10805 N N . ALA D 1 19 ? 51.509 73.258 26.658 1.00 65.54 19 ALA D N 1
ATOM 10806 C CA . ALA D 1 19 ? 50.897 72.787 25.415 1.00 65.54 19 ALA D CA 1
ATOM 10807 C C . ALA D 1 19 ? 49.478 73.343 25.211 1.00 65.73 19 ALA D C 1
ATOM 10808 O O . ALA D 1 19 ? 48.821 73.023 24.223 1.00 65.44 19 ALA D O 1
ATOM 10818 N N . PRO D 1 21 ? 46.786 75.940 24.030 1.00 66.39 21 PRO D N 1
ATOM 10819 C CA . PRO D 1 21 ? 46.457 77.074 23.157 1.00 66.08 21 PRO D CA 1
ATOM 10820 C C . PRO D 1 21 ? 45.298 77.936 23.706 1.00 65.86 21 PRO D C 1
ATOM 10821 O O . PRO D 1 21 ? 45.380 79.164 23.720 1.00 65.85 21 PRO D O 1
ATOM 10825 N N . PHE D 1 26 ? 43.650 77.293 30.027 1.00 64.79 26 PHE D N 1
ATOM 10826 C CA . PHE D 1 26 ? 44.203 76.132 30.728 1.00 64.63 26 PHE D CA 1
ATOM 10827 C C . PHE D 1 26 ? 43.348 75.759 31.907 1.00 64.66 26 PHE D C 1
ATOM 10828 O O . PHE D 1 26 ? 42.976 74.606 32.069 1.00 64.24 26 PHE D O 1
ATOM 10836 N N . ASP D 1 27 ? 43.097 76.734 32.777 1.00 64.91 27 ASP D N 1
ATOM 10837 C CA . ASP D 1 27 ? 42.472 76.434 34.060 1.00 65.10 27 ASP D CA 1
ATOM 10838 C C . ASP D 1 27 ? 41.172 75.672 33.871 1.00 65.26 27 ASP D C 1
ATOM 10839 O O . ASP D 1 27 ? 40.968 74.628 34.493 1.00 65.57 27 ASP D O 1
ATOM 10844 N N . ASP D 1 28 ? 40.331 76.177 32.971 1.00 65.14 28 ASP D N 1
ATOM 10845 C CA . ASP D 1 28 ? 39.101 75.530 32.550 1.00 64.73 28 ASP D CA 1
ATOM 10846 C C . ASP D 1 28 ? 39.303 74.039 32.402 1.00 64.64 28 ASP D C 1
ATOM 10847 O O . ASP D 1 28 ? 38.419 73.231 32.734 1.00 64.73 28 ASP D O 1
ATOM 10852 N N . PHE D 1 29 ? 40.477 73.698 31.866 1.00 64.21 29 PHE D N 1
ATOM 10853 C CA . PHE D 1 29 ? 40.824 72.327 31.525 1.00 63.63 29 PHE D CA 1
ATOM 10854 C C . PHE D 1 29 ? 41.002 71.477 32.773 1.00 63.65 29 PHE D C 1
ATOM 10855 O O . PHE D 1 29 ? 40.405 70.412 32.865 1.00 63.37 29 PHE D O 1
ATOM 10863 N N . LEU D 1 30 ? 41.798 71.960 33.727 1.00 63.79 30 LEU D N 1
ATOM 10864 C CA . LEU D 1 30 ? 41.962 71.281 35.011 1.00 63.81 30 LEU D CA 1
ATOM 10865 C C . LEU D 1 30 ? 40.601 71.054 35.667 1.00 63.76 30 LEU D C 1
ATOM 10866 O O . LEU D 1 30 ? 40.384 70.049 36.341 1.00 63.35 30 LEU D O 1
ATOM 10871 N N . ALA D 1 31 ? 39.700 72.009 35.442 1.00 64.03 31 ALA D N 1
ATOM 10872 C CA . ALA D 1 31 ? 38.350 72.003 35.984 1.00 64.44 31 ALA D CA 1
ATOM 10873 C C . ALA D 1 31 ? 37.482 70.919 35.342 1.00 64.70 31 ALA D C 1
ATOM 10874 O O . ALA D 1 31 ? 36.892 70.087 36.034 1.00 64.59 31 ALA D O 1
ATOM 10876 N N . ALA D 1 32 ? 37.416 70.938 34.013 1.00 65.23 32 ALA D N 1
ATOM 10877 C CA . ALA D 1 32 ? 36.685 69.921 33.249 1.00 65.65 32 ALA D CA 1
ATOM 10878 C C . ALA D 1 32 ? 37.312 68.538 33.363 1.00 65.75 32 ALA D C 1
ATOM 10879 O O . ALA D 1 32 ? 36.624 67.541 33.253 1.00 65.97 32 ALA D O 1
ATOM 10881 N N . CYS D 1 33 ? 38.620 68.494 33.559 1.00 65.89 33 CYS D N 1
ATOM 10882 C CA . CYS D 1 33 ? 39.343 67.276 33.837 1.00 66.16 33 CYS D CA 1
ATOM 10883 C C . CYS D 1 33 ? 38.805 66.570 35.071 1.00 66.25 33 CYS D C 1
ATOM 10884 O O . CYS D 1 33 ? 38.688 65.336 35.102 1.00 66.37 33 CYS D O 1
ATOM 10887 N N . GLN D 1 34 ? 38.464 67.373 36.080 1.00 66.41 34 GLN D N 1
ATOM 10888 C CA . GLN D 1 34 ? 38.126 66.901 37.433 1.00 66.35 34 GLN D CA 1
ATOM 10889 C C . GLN D 1 34 ? 36.624 66.661 37.654 1.00 66.13 34 GLN D C 1
ATOM 10890 O O . GLN D 1 34 ? 36.214 66.253 38.752 1.00 66.06 34 GLN D O 1
ATOM 10896 N N . ARG D 1 35 ? 35.815 66.935 36.628 1.00 65.85 35 ARG D N 1
ATOM 10897 C CA . ARG D 1 35 ? 34.361 66.737 36.686 1.00 65.82 35 ARG D CA 1
ATOM 10898 C C . ARG D 1 35 ? 33.952 65.543 35.818 1.00 65.52 35 ARG D C 1
ATOM 10899 O O . ARG D 1 35 ? 34.501 65.390 34.733 1.00 65.53 35 ARG D O 1
ATOM 10907 N N . PRO D 1 36 ? 33.006 64.713 36.283 1.00 65.28 36 PRO D N 1
ATOM 10908 C CA . PRO D 1 36 ? 32.635 63.479 35.573 1.00 65.26 36 PRO D CA 1
ATOM 10909 C C . PRO D 1 36 ? 31.999 63.733 34.211 1.00 65.14 36 PRO D C 1
ATOM 10910 O O . PRO D 1 36 ? 31.395 64.776 33.978 1.00 65.12 36 PRO D O 1
ATOM 10914 N N . LEU D 1 37 ? 32.144 62.767 33.326 1.00 65.26 37 LEU D N 1
ATOM 10915 C CA . LEU D 1 37 ? 31.598 62.837 31.986 1.00 65.65 37 LEU D CA 1
ATOM 10916 C C . LEU D 1 37 ? 30.071 62.859 31.966 1.00 65.88 37 LEU D C 1
ATOM 10917 O O . LEU D 1 37 ? 29.422 62.319 32.865 1.00 66.10 37 LEU D O 1
ATOM 10922 N N . ARG D 1 38 ? 29.499 63.460 30.926 1.00 65.95 38 ARG D N 1
ATOM 10923 C CA . ARG D 1 38 ? 28.051 63.393 30.725 1.00 66.11 38 ARG D CA 1
ATOM 10924 C C . ARG D 1 38 ? 27.594 62.084 30.051 1.00 66.11 38 ARG D C 1
ATOM 10925 O O . ARG D 1 38 ? 28.191 61.627 29.071 1.00 65.86 38 ARG D O 1
ATOM 10933 N N . ARG D 1 39 ? 26.527 61.485 30.580 1.00 66.14 39 ARG D N 1
ATOM 10934 C CA . ARG D 1 39 ? 25.933 60.330 29.929 1.00 66.01 39 ARG D CA 1
ATOM 10935 C C . ARG D 1 39 ? 25.685 60.737 28.484 1.00 65.43 39 ARG D C 1
ATOM 10936 O O . ARG D 1 39 ? 25.173 61.825 28.233 1.00 64.89 39 ARG D O 1
ATOM 10944 N N . SER D 1 40 ? 26.106 59.884 27.546 1.00 65.24 40 SER D N 1
ATOM 10945 C CA . SER D 1 40 ? 25.902 60.117 26.103 1.00 64.86 40 SER D CA 1
ATOM 10946 C C . SER D 1 40 ? 25.412 58.905 25.297 1.00 64.74 40 SER D C 1
ATOM 10947 O O . SER D 1 40 ? 25.825 57.764 25.511 1.00 64.69 40 SER D O 1
ATOM 10950 N N . ILE D 1 41 ? 24.534 59.186 24.348 1.00 64.61 41 ILE D N 1
ATOM 10951 C CA . ILE D 1 41 ? 23.787 58.157 23.644 1.00 64.65 41 ILE D CA 1
ATOM 10952 C C . ILE D 1 41 ? 23.802 58.322 22.120 1.00 64.59 41 ILE D C 1
ATOM 10953 O O . ILE D 1 41 ? 23.762 59.441 21.608 1.00 65.42 41 ILE D O 1
ATOM 10958 N N . ARG D 1 42 ? 23.841 57.215 21.397 1.00 64.37 42 ARG D N 1
ATOM 10959 C CA . ARG D 1 42 ? 23.882 57.258 19.928 1.00 64.46 42 ARG D CA 1
ATOM 10960 C C . ARG D 1 42 ? 22.803 56.379 19.296 1.00 64.24 42 ARG D C 1
ATOM 10961 O O . ARG D 1 42 ? 22.787 55.161 19.470 1.00 64.02 42 ARG D O 1
ATOM 10969 N N . VAL D 1 43 ? 21.896 57.007 18.546 1.00 63.97 43 VAL D N 1
ATOM 10970 C CA . VAL D 1 43 ? 20.797 56.316 17.867 1.00 63.89 43 VAL D CA 1
ATOM 10971 C C . VAL D 1 43 ? 21.302 55.417 16.735 1.00 63.94 43 VAL D C 1
ATOM 10972 O O . VAL D 1 43 ? 22.171 55.828 15.955 1.00 64.19 43 VAL D O 1
ATOM 10976 N N . ASN D 1 44 ? 20.797 54.200 16.641 1.00 63.80 44 ASN D N 1
ATOM 10977 C CA . ASN D 1 44 ? 21.202 53.270 15.576 1.00 63.79 44 ASN D CA 1
ATOM 10978 C C . ASN D 1 44 ? 20.187 53.364 14.467 1.00 63.85 44 ASN D C 1
ATOM 10979 O O . ASN D 1 44 ? 19.069 52.867 14.528 1.00 63.89 44 ASN D O 1
ATOM 10984 N N . THR D 1 45 ? 20.630 54.035 13.451 1.00 64.24 45 THR D N 1
ATOM 10985 C CA . THR D 1 45 ? 19.725 54.297 12.402 1.00 64.23 45 THR D CA 1
ATOM 10986 C C . THR D 1 45 ? 19.445 53.104 11.525 1.00 63.95 45 THR D C 1
ATOM 10987 O O . THR D 1 45 ? 18.622 53.211 10.611 1.00 64.34 45 THR D O 1
ATOM 10991 N N . LEU D 1 46 ? 20.068 51.925 11.758 1.00 63.45 46 LEU D N 1
ATOM 10992 C CA . LEU D 1 46 ? 19.700 50.741 10.929 1.00 63.33 46 LEU D CA 1
ATOM 10993 C C . LEU D 1 46 ? 18.328 50.222 11.385 1.00 63.58 46 LEU D C 1
ATOM 10994 O O . LEU D 1 46 ? 17.669 49.409 10.745 1.00 64.09 46 LEU D O 1
ATOM 10999 N N . LYS D 1 47 ? 17.921 50.722 12.554 1.00 63.59 47 LYS D N 1
ATOM 11000 C CA . LYS D 1 47 ? 16.714 50.276 13.200 1.00 63.21 47 LYS D CA 1
ATOM 11001 C C . LYS D 1 47 ? 15.572 51.277 13.328 1.00 63.23 47 LYS D C 1
ATOM 11002 O O . LYS D 1 47 ? 14.407 50.900 13.335 1.00 63.76 47 LYS D O 1
ATOM 11008 N N . ILE D 1 48 ? 15.909 52.551 13.425 1.00 63.06 48 ILE D N 1
ATOM 11009 C CA . ILE D 1 48 ? 14.944 53.598 13.667 1.00 63.48 48 ILE D CA 1
ATOM 11010 C C . ILE D 1 48 ? 15.552 54.942 13.302 1.00 63.76 48 ILE D C 1
ATOM 11011 O O . ILE D 1 48 ? 16.762 55.148 13.432 1.00 63.82 48 ILE D O 1
ATOM 11016 N N . SER D 1 49 ? 14.717 55.835 12.829 1.00 63.87 49 SER D N 1
ATOM 11017 C CA . SER D 1 49 ? 15.191 57.162 12.456 1.00 63.59 49 SER D CA 1
ATOM 11018 C C . SER D 1 49 ? 15.426 57.982 13.731 1.00 64.05 49 SER D C 1
ATOM 11019 O O . SER D 1 49 ? 14.882 57.647 14.785 1.00 64.66 49 SER D O 1
ATOM 11022 N N . VAL D 1 50 ? 16.220 59.040 13.640 1.00 64.41 50 VAL D N 1
ATOM 11023 C CA . VAL D 1 50 ? 16.395 60.006 14.721 1.00 64.49 50 VAL D CA 1
ATOM 11024 C C . VAL D 1 50 ? 15.029 60.452 15.231 1.00 64.73 50 VAL D C 1
ATOM 11025 O O . VAL D 1 50 ? 14.667 60.265 16.395 1.00 64.46 50 VAL D O 1
ATOM 11029 N N . ALA D 1 51 ? 14.281 61.045 14.308 1.00 65.13 51 ALA D N 1
ATOM 11030 C CA . ALA D 1 51 ? 13.017 61.673 14.592 1.00 65.39 51 ALA D CA 1
ATOM 11031 C C . ALA D 1 51 ? 12.088 60.671 15.257 1.00 65.64 51 ALA D C 1
ATOM 11032 O O . ALA D 1 51 ? 11.441 60.983 16.255 1.00 66.01 51 ALA D O 1
ATOM 11034 N N . ASP D 1 52 ? 12.034 59.461 14.722 1.00 65.56 52 ASP D N 1
ATOM 11035 C CA . ASP D 1 52 ? 11.194 58.456 15.322 1.00 65.66 52 ASP D CA 1
ATOM 11036 C C . ASP D 1 52 ? 11.655 58.178 16.742 1.00 65.45 52 ASP D C 1
ATOM 11037 O O . ASP D 1 52 ? 10.816 58.091 17.642 1.00 65.92 52 ASP D O 1
ATOM 11042 N N . PHE D 1 53 ? 12.974 58.064 16.946 1.00 64.72 53 PHE D N 1
ATOM 11043 C CA . PHE D 1 53 ? 13.527 57.787 18.279 1.00 64.02 53 PHE D CA 1
ATOM 11044 C C . PHE D 1 53 ? 13.111 58.818 19.330 1.00 64.24 53 PHE D C 1
ATOM 11045 O O . PHE D 1 53 ? 12.701 58.453 20.437 1.00 64.19 53 PHE D O 1
ATOM 11053 N N . LEU D 1 54 ? 13.238 60.096 18.974 1.00 64.47 54 LEU D N 1
ATOM 11054 C CA . LEU D 1 54 ? 12.786 61.214 19.808 1.00 64.54 54 LEU D CA 1
ATOM 11055 C C . LEU D 1 54 ? 11.302 61.079 20.181 1.00 64.84 54 LEU D C 1
ATOM 11056 O O . LEU D 1 54 ? 10.929 61.147 21.366 1.00 64.92 54 LEU D O 1
ATOM 11061 N N . GLN D 1 55 ? 10.464 60.903 19.159 1.00 64.97 55 GLN D N 1
ATOM 11062 C CA . GLN D 1 55 ? 9.049 60.625 19.343 1.00 65.40 55 GLN D CA 1
ATOM 11063 C C . GLN D 1 55 ? 8.883 59.557 20.409 1.00 65.27 55 GLN D C 1
ATOM 11064 O O . GLN D 1 55 ? 8.215 59.771 21.413 1.00 65.34 55 GLN D O 1
ATOM 11070 N N . LEU D 1 56 ? 9.550 58.427 20.183 1.00 65.16 56 LEU D N 1
ATOM 11071 C CA . LEU D 1 56 ? 9.356 57.186 20.935 1.00 64.95 56 LEU D CA 1
ATOM 11072 C C . LEU D 1 56 ? 9.746 57.238 22.417 1.00 65.04 56 LEU D C 1
ATOM 11073 O O . LEU D 1 56 ? 9.090 56.602 23.249 1.00 64.92 56 LEU D O 1
ATOM 11078 N N . THR D 1 57 ? 10.803 57.983 22.748 1.00 65.12 57 THR D N 1
ATOM 11079 C CA . THR D 1 57 ? 11.257 58.045 24.143 1.00 65.38 57 THR D CA 1
ATOM 11080 C C . THR D 1 57 ? 10.912 59.345 24.829 1.00 65.69 57 THR D C 1
ATOM 11081 O O . THR D 1 57 ? 11.355 59.582 25.956 1.00 65.84 57 THR D O 1
ATOM 11085 N N . ALA D 1 58 ? 10.134 60.193 24.158 1.00 66.00 58 ALA D N 1
ATOM 11086 C CA . ALA D 1 58 ? 9.603 61.395 24.801 1.00 66.36 58 ALA D CA 1
ATOM 11087 C C . ALA D 1 58 ? 9.017 61.096 26.200 1.00 66.64 58 ALA D C 1
ATOM 11088 O O . ALA D 1 58 ? 9.315 61.819 27.150 1.00 66.56 58 ALA D O 1
ATOM 11090 N N . PRO D 1 59 ? 8.224 60.029 26.348 1.00 67.12 59 PRO D N 1
ATOM 11091 C CA . PRO D 1 59 ? 7.668 59.676 27.666 1.00 67.55 59 PRO D CA 1
ATOM 11092 C C . PRO D 1 59 ? 8.689 59.604 28.822 1.00 67.85 59 PRO D C 1
ATOM 11093 O O . PRO D 1 59 ? 8.326 59.861 29.970 1.00 67.82 59 PRO D O 1
ATOM 11097 N N . TYR D 1 60 ? 9.944 59.269 28.520 1.00 68.23 60 TYR D N 1
ATOM 11098 C CA . TYR D 1 60 ? 10.957 59.029 29.557 1.00 68.49 60 TYR D CA 1
ATOM 11099 C C . TYR D 1 60 ? 11.446 60.302 30.210 1.00 68.37 60 TYR D C 1
ATOM 11100 O O . TYR D 1 60 ? 12.130 60.264 31.233 1.00 68.22 60 TYR D O 1
ATOM 11109 N N . GLY D 1 61 ? 11.111 61.431 29.605 1.00 68.33 61 GLY D N 1
ATOM 11110 C CA . GLY D 1 61 ? 11.526 62.722 30.124 1.00 68.27 61 GLY D CA 1
ATOM 11111 C C . GLY D 1 61 ? 13.019 62.762 30.370 1.00 68.27 61 GLY D C 1
ATOM 11112 O O . GLY D 1 61 ? 13.458 62.772 31.521 1.00 68.30 61 GLY D O 1
ATOM 11113 N N . TRP D 1 62 ? 13.796 62.738 29.291 1.00 68.18 62 TRP D N 1
ATOM 11114 C CA . TRP D 1 62 ? 15.211 63.074 29.383 1.00 68.12 62 TRP D CA 1
ATOM 11115 C C . TRP D 1 62 ? 15.480 64.393 28.679 1.00 67.92 62 TRP D C 1
ATOM 11116 O O . TRP D 1 62 ? 14.827 64.724 27.692 1.00 67.87 62 TRP D O 1
ATOM 11127 N N . THR D 1 63 ? 16.442 65.148 29.193 1.00 67.72 63 THR D N 1
ATOM 11128 C CA . THR D 1 63 ? 16.964 66.293 28.470 1.00 67.61 63 THR D CA 1
ATOM 11129 C C . THR D 1 63 ? 18.107 65.781 27.606 1.00 67.73 63 THR D C 1
ATOM 11130 O O . THR D 1 63 ? 18.986 65.069 28.114 1.00 68.07 63 THR D O 1
ATOM 11134 N N . LEU D 1 64 ? 18.095 66.115 26.311 1.00 67.51 64 LEU D N 1
ATOM 11135 C CA . LEU D 1 64 ? 19.120 65.614 25.377 1.00 66.85 64 LEU D CA 1
ATOM 11136 C C . LEU D 1 64 ? 19.757 66.740 24.581 1.00 66.93 64 LEU D C 1
ATOM 11137 O O . LEU D 1 64 ? 19.111 67.366 23.736 1.00 67.39 64 LEU D O 1
ATOM 11142 N N . THR D 1 65 ? 21.029 66.995 24.867 1.00 66.53 65 THR D N 1
ATOM 11143 C CA . THR D 1 65 ? 21.793 68.011 24.170 1.00 66.14 65 THR D CA 1
ATOM 11144 C C . THR D 1 65 ? 22.393 67.407 22.896 1.00 65.93 65 THR D C 1
ATOM 11145 O O . THR D 1 65 ? 23.061 66.385 22.975 1.00 66.15 65 THR D O 1
ATOM 11149 N N . PRO D 1 66 ? 22.158 68.013 21.727 1.00 65.63 66 PRO D N 1
ATOM 11150 C CA . PRO D 1 66 ? 22.634 67.451 20.453 1.00 65.39 66 PRO D CA 1
ATOM 11151 C C . PRO D 1 66 ? 24.156 67.501 20.362 1.00 64.99 66 PRO D C 1
ATOM 11152 O O . PRO D 1 66 ? 24.743 68.496 20.755 1.00 65.40 66 PRO D O 1
ATOM 11156 N N . ILE D 1 67 ? 24.800 66.450 19.872 1.00 64.80 67 ILE D N 1
ATOM 11157 C CA . ILE D 1 67 ? 26.269 66.496 19.682 1.00 64.78 67 ILE D CA 1
ATOM 11158 C C . ILE D 1 67 ? 26.621 67.094 18.292 1.00 64.85 67 ILE D C 1
ATOM 11159 O O . ILE D 1 67 ? 26.097 66.638 17.276 1.00 65.31 67 ILE D O 1
ATOM 11164 N N . PRO D 1 68 ? 27.479 68.117 18.235 1.00 64.63 68 PRO D N 1
ATOM 11165 C CA . PRO D 1 68 ? 27.639 68.874 17.016 1.00 64.41 68 PRO D CA 1
ATOM 11166 C C . PRO D 1 68 ? 28.212 68.096 15.849 1.00 64.37 68 PRO D C 1
ATOM 11167 O O . PRO D 1 68 ? 27.945 68.463 14.716 1.00 64.04 68 PRO D O 1
ATOM 11171 N N . TRP D 1 69 ? 28.977 67.040 16.107 1.00 64.58 69 TRP D N 1
ATOM 11172 C CA . TRP D 1 69 ? 29.611 66.270 15.027 1.00 64.77 69 TRP D CA 1
ATOM 11173 C C . TRP D 1 69 ? 28.915 64.953 14.737 1.00 65.06 69 TRP D C 1
ATOM 11174 O O . TRP D 1 69 ? 29.466 64.073 14.061 1.00 65.18 69 TRP D O 1
ATOM 11185 N N . CYS D 1 70 ? 27.707 64.803 15.265 1.00 65.10 70 CYS D N 1
ATOM 11186 C CA . CYS D 1 70 ? 26.934 63.615 15.007 1.00 65.33 70 CYS D CA 1
ATOM 11187 C C . CYS D 1 70 ? 25.465 63.877 15.270 1.00 65.64 70 CYS D C 1
ATOM 11188 O O . CYS D 1 70 ? 25.011 63.995 16.409 1.00 65.47 70 CYS D O 1
ATOM 11191 N N . GLU D 1 71 ? 24.733 63.966 14.173 1.00 66.28 71 GLU D N 1
ATOM 11192 C CA . GLU D 1 71 ? 23.311 64.194 14.193 1.00 66.78 71 GLU D CA 1
ATOM 11193 C C . GLU D 1 71 ? 22.595 63.077 14.908 1.00 66.85 71 GLU D C 1
ATOM 11194 O O . GLU D 1 71 ? 21.455 63.246 15.353 1.00 67.67 71 GLU D O 1
ATOM 11200 N N . GLU D 1 72 ? 23.239 61.927 15.023 1.00 66.33 72 GLU D N 1
ATOM 11201 C CA . GLU D 1 72 ? 22.577 60.807 15.674 1.00 66.03 72 GLU D CA 1
ATOM 11202 C C . GLU D 1 72 ? 23.024 60.632 17.134 1.00 65.78 72 GLU D C 1
ATOM 11203 O O . GLU D 1 72 ? 22.790 59.603 17.761 1.00 66.28 72 GLU D O 1
ATOM 11209 N N . GLY D 1 73 ? 23.651 61.661 17.681 1.00 65.37 73 GLY D N 1
ATOM 11210 C CA . GLY D 1 73 ? 24.217 61.560 19.011 1.00 64.68 73 GLY D CA 1
ATOM 11211 C C . GLY D 1 73 ? 23.668 62.613 19.926 1.00 64.41 73 GLY D C 1
ATOM 11212 O O . GLY D 1 73 ? 23.428 63.760 19.512 1.00 64.38 73 GLY D O 1
ATOM 11213 N N . PHE D 1 74 ? 23.496 62.214 21.182 1.00 64.13 74 PHE D N 1
ATOM 11214 C CA . PHE D 1 74 ? 22.898 63.067 22.205 1.00 63.98 74 PHE D CA 1
ATOM 11215 C C . PHE D 1 74 ? 23.529 62.823 23.594 1.00 63.68 74 PHE D C 1
ATOM 11216 O O . PHE D 1 74 ? 24.084 61.739 23.853 1.00 63.56 74 PHE D O 1
ATOM 11224 N N . TRP D 1 75 ? 23.436 63.828 24.473 1.00 63.07 75 TRP D N 1
ATOM 11225 C CA . TRP D 1 75 ? 24.070 63.793 25.802 1.00 62.71 75 TRP D CA 1
ATOM 11226 C C . TRP D 1 75 ? 23.149 63.370 26.969 1.00 62.69 75 TRP D C 1
ATOM 11227 O O . TRP D 1 75 ? 21.932 63.553 26.952 1.00 62.90 75 TRP D O 1
ATOM 11238 N N . PRO D 1 85 ? 18.634 53.517 34.676 1.00 64.32 85 PRO D N 1
ATOM 11239 C CA . PRO D 1 85 ? 19.540 52.398 34.372 1.00 64.39 85 PRO D CA 1
ATOM 11240 C C . PRO D 1 85 ? 19.627 52.136 32.861 1.00 64.63 85 PRO D C 1
ATOM 11241 O O . PRO D 1 85 ? 18.936 51.271 32.337 1.00 64.88 85 PRO D O 1
ATOM 11245 N N . LEU D 1 86 ? 20.491 52.882 32.180 1.00 64.95 86 LEU D N 1
ATOM 11246 C CA . LEU D 1 86 ? 20.518 52.959 30.712 1.00 65.18 86 LEU D CA 1
ATOM 11247 C C . LEU D 1 86 ? 20.417 51.646 29.941 1.00 65.73 86 LEU D C 1
ATOM 11248 O O . LEU D 1 86 ? 19.633 51.520 28.990 1.00 66.13 86 LEU D O 1
ATOM 11253 N N . GLY D 1 87 ? 21.248 50.681 30.316 1.00 65.95 87 GLY D N 1
ATOM 11254 C CA . GLY D 1 87 ? 21.325 49.426 29.574 1.00 66.12 87 GLY D CA 1
ATOM 11255 C C . GLY D 1 87 ? 20.086 48.554 29.732 1.00 66.45 87 GLY D C 1
ATOM 11256 O O . GLY D 1 87 ? 19.833 47.703 28.889 1.00 66.49 87 GLY D O 1
ATOM 11257 N N . SER D 1 88 ? 19.315 48.754 30.805 1.00 66.27 88 SER D N 1
ATOM 11258 C CA . SER D 1 88 ? 18.154 47.908 31.065 1.00 66.34 88 SER D CA 1
ATOM 11259 C C . SER D 1 88 ? 16.845 48.581 30.632 1.00 66.03 88 SER D C 1
ATOM 11260 O O . SER D 1 88 ? 15.782 48.389 31.240 1.00 66.36 88 SER D O 1
ATOM 11263 N N . THR D 1 89 ? 16.943 49.345 29.554 1.00 65.52 89 THR D N 1
ATOM 11264 C CA . THR D 1 89 ? 15.823 50.031 28.955 1.00 65.08 89 THR D CA 1
ATOM 11265 C C . THR D 1 89 ? 15.440 49.302 27.657 1.00 64.98 89 THR D C 1
ATOM 11266 O O . THR D 1 89 ? 16.310 49.006 26.835 1.00 65.32 89 THR D O 1
ATOM 11270 N N . ALA D 1 90 ? 14.151 49.022 27.470 1.00 64.46 90 ALA D N 1
ATOM 11271 C CA . ALA D 1 90 ? 13.645 48.319 26.273 1.00 64.06 90 ALA D CA 1
ATOM 11272 C C . ALA D 1 90 ? 14.363 48.679 24.968 1.00 63.81 90 ALA D C 1
ATOM 11273 O O . ALA D 1 90 ? 14.740 47.800 24.187 1.00 63.81 90 ALA D O 1
ATOM 11275 N N . GLU D 1 91 ? 14.535 49.979 24.749 1.00 63.32 91 GLU D N 1
ATOM 11276 C CA . GLU D 1 91 ? 15.138 50.475 23.535 1.00 63.18 91 GLU D CA 1
ATOM 11277 C C . GLU D 1 91 ? 16.564 50.005 23.412 1.00 62.73 91 GLU D C 1
ATOM 11278 O O . GLU D 1 91 ? 17.038 49.763 22.296 1.00 62.71 91 GLU D O 1
ATOM 11284 N N . HIS D 1 92 ? 17.244 49.875 24.545 1.00 61.91 92 HIS D N 1
ATOM 11285 C CA . HIS D 1 92 ? 18.616 49.432 24.517 1.00 61.51 92 HIS D CA 1
ATOM 11286 C C . HIS D 1 92 ? 18.672 47.979 24.135 1.00 61.84 92 HIS D C 1
ATOM 11287 O O . HIS D 1 92 ? 19.548 47.549 23.383 1.00 62.66 92 HIS D O 1
ATOM 11294 N N . LEU D 1 93 ? 17.725 47.220 24.652 1.00 62.03 93 LEU D N 1
ATOM 11295 C CA . LEU D 1 93 ? 17.681 45.784 24.419 1.00 61.84 93 LEU D CA 1
ATOM 11296 C C . LEU D 1 93 ? 17.284 45.399 23.011 1.00 62.08 93 LEU D C 1
ATOM 11297 O O . LEU D 1 93 ? 17.709 44.361 22.545 1.00 62.93 93 LEU D O 1
ATOM 11302 N N . SER D 1 94 ? 16.480 46.210 22.332 1.00 62.06 94 SER D N 1
ATOM 11303 C CA . SER D 1 94 ? 16.181 45.944 20.922 1.00 62.11 94 SER D CA 1
ATOM 11304 C C . SER D 1 94 ? 17.185 46.586 19.965 1.00 62.81 94 SER D C 1
ATOM 11305 O O . SER D 1 94 ? 16.986 46.531 18.738 1.00 63.32 94 SER D O 1
ATOM 11308 N N . GLY D 1 95 ? 18.242 47.202 20.514 1.00 62.73 95 GLY D N 1
ATOM 11309 C CA . GLY D 1 95 ? 19.340 47.729 19.721 1.00 62.93 95 GLY D CA 1
ATOM 11310 C C . GLY D 1 95 ? 19.037 49.022 18.983 1.00 63.46 95 GLY D C 1
ATOM 11311 O O . GLY D 1 95 ? 19.545 49.248 17.851 1.00 63.53 95 GLY D O 1
ATOM 11312 N N . LEU D 1 96 ? 18.240 49.889 19.621 1.00 63.28 96 LEU D N 1
ATOM 11313 C CA . LEU D 1 96 ? 17.844 51.170 19.006 1.00 62.98 96 LEU D CA 1
ATOM 11314 C C . LEU D 1 96 ? 18.823 52.303 19.307 1.00 63.00 96 LEU D C 1
ATOM 11315 O O . LEU D 1 96 ? 18.783 53.368 18.654 1.00 62.95 96 LEU D O 1
ATOM 11320 N N . PHE D 1 97 ? 19.664 52.092 20.321 1.00 63.00 97 PHE D N 1
ATOM 11321 C CA . PHE D 1 97 ? 20.733 53.044 20.633 1.00 63.50 97 PHE D CA 1
ATOM 11322 C C . PHE D 1 97 ? 21.957 52.405 21.284 1.00 63.53 97 PHE D C 1
ATOM 11323 O O . PHE D 1 97 ? 21.888 51.331 21.874 1.00 63.39 97 PHE D O 1
ATOM 11331 N N . TYR D 1 98 ? 23.083 53.095 21.143 1.00 64.11 98 TYR D N 1
ATOM 11332 C CA . TYR D 1 98 ? 24.348 52.682 21.733 1.00 64.91 98 TYR D CA 1
ATOM 11333 C C . TYR D 1 98 ? 24.758 53.617 22.862 1.00 65.12 98 TYR D C 1
ATOM 11334 O O . TYR D 1 98 ? 24.730 54.829 22.714 1.00 65.67 98 TYR D O 1
ATOM 11343 N N . ILE D 1 99 ? 25.135 53.053 23.997 1.00 65.34 99 ILE D N 1
ATOM 11344 C CA . ILE D 1 99 ? 25.736 53.856 25.040 1.00 65.09 99 ILE D CA 1
ATOM 11345 C C . ILE D 1 99 ? 27.178 54.109 24.630 1.00 65.18 99 ILE D C 1
ATOM 11346 O O . ILE D 1 99 ? 28.039 53.246 24.813 1.00 65.12 99 ILE D O 1
ATOM 11351 N N . GLN D 1 100 ? 27.455 55.272 24.057 1.00 65.39 100 GLN D N 1
ATOM 11352 C CA . GLN D 1 100 ? 28.849 55.618 23.789 1.00 65.79 100 GLN D CA 1
ATOM 11353 C C . GLN D 1 100 ? 29.135 57.083 23.929 1.00 65.95 100 GLN D C 1
ATOM 11354 O O . GLN D 1 100 ? 28.285 57.941 23.725 1.00 65.99 100 GLN D O 1
ATOM 11360 N N . GLU D 1 101 ? 30.380 57.339 24.275 1.00 66.09 101 GLU D N 1
ATOM 11361 C CA . GLU D 1 101 ? 30.837 58.638 24.606 1.00 66.29 101 GLU D CA 1
ATOM 11362 C C . GLU D 1 101 ? 30.966 59.440 23.334 1.00 66.09 101 GLU D C 1
ATOM 11363 O O . GLU D 1 101 ? 31.246 58.873 22.285 1.00 66.11 101 GLU D O 1
ATOM 11369 N N . ALA D 1 102 ? 30.758 60.756 23.436 1.00 66.19 102 ALA D N 1
ATOM 11370 C CA . ALA D 1 102 ? 30.821 61.708 22.312 1.00 65.83 102 ALA D CA 1
ATOM 11371 C C . ALA D 1 102 ? 32.148 61.644 21.554 1.00 66.05 102 ALA D C 1
ATOM 11372 O O . ALA D 1 102 ? 32.182 61.580 20.329 1.00 65.91 102 ALA D O 1
ATOM 11374 N N . SER D 1 103 ? 33.223 61.769 22.321 1.00 66.38 103 SER D N 1
ATOM 11375 C CA . SER D 1 103 ? 34.551 61.277 22.034 1.00 66.91 103 SER D CA 1
ATOM 11376 C C . SER D 1 103 ? 34.676 60.283 20.851 1.00 67.12 103 SER D C 1
ATOM 11377 O O . SER D 1 103 ? 35.236 60.583 19.784 1.00 67.24 103 SER D O 1
ATOM 11380 N N . SER D 1 104 ? 34.159 59.077 21.065 1.00 67.20 104 SER D N 1
ATOM 11381 C CA . SER D 1 104 ? 34.364 58.020 20.111 1.00 67.49 104 SER D CA 1
ATOM 11382 C C . SER D 1 104 ? 33.580 58.203 18.823 1.00 67.42 104 SER D C 1
ATOM 11383 O O . SER D 1 104 ? 33.853 57.499 17.806 1.00 67.05 104 SER D O 1
ATOM 11394 N N . LEU D 1 106 ? 33.449 61.034 17.098 1.00 65.17 106 LEU D N 1
ATOM 11395 C CA . LEU D 1 106 ? 34.249 61.913 16.283 1.00 63.87 106 LEU D CA 1
ATOM 11396 C C . LEU D 1 106 ? 35.035 61.202 15.183 1.00 63.43 106 LEU D C 1
ATOM 11397 O O . LEU D 1 106 ? 34.846 61.524 14.019 1.00 63.20 106 LEU D O 1
ATOM 11402 N N . PRO D 1 107 ? 35.939 60.267 15.536 1.00 63.04 107 PRO D N 1
ATOM 11403 C CA . PRO D 1 107 ? 36.682 59.493 14.528 1.00 62.40 107 PRO D CA 1
ATOM 11404 C C . PRO D 1 107 ? 35.815 58.932 13.396 1.00 62.19 107 PRO D C 1
ATOM 11405 O O . PRO D 1 107 ? 36.165 59.093 12.243 1.00 62.03 107 PRO D O 1
ATOM 11409 N N . VAL D 1 108 ? 34.693 58.310 13.734 1.00 62.06 108 VAL D N 1
ATOM 11410 C CA . VAL D 1 108 ? 33.775 57.772 12.751 1.00 61.94 108 VAL D CA 1
ATOM 11411 C C . VAL D 1 108 ? 33.194 58.868 11.894 1.00 62.31 108 VAL D C 1
ATOM 11412 O O . VAL D 1 108 ? 32.986 58.677 10.692 1.00 62.75 108 VAL D O 1
ATOM 11416 N N . ALA D 1 109 ? 32.909 60.025 12.485 1.00 62.57 109 ALA D N 1
ATOM 11417 C CA . ALA D 1 109 ? 32.301 61.088 11.694 1.00 62.85 109 ALA D CA 1
ATOM 11418 C C . ALA D 1 109 ? 33.282 61.560 10.627 1.00 63.18 109 ALA D C 1
ATOM 11419 O O . ALA D 1 109 ? 32.907 61.738 9.477 1.00 63.59 109 ALA D O 1
ATOM 11421 N N . ALA D 1 110 ? 34.548 61.703 11.019 1.00 63.39 110 ALA D N 1
ATOM 11422 C CA . ALA D 1 110 ? 35.626 62.119 10.128 1.00 63.44 110 ALA D CA 1
ATOM 11423 C C . ALA D 1 110 ? 35.750 61.141 8.983 1.00 63.72 110 ALA D C 1
ATOM 11424 O O . ALA D 1 110 ? 35.920 61.541 7.838 1.00 63.81 110 ALA D O 1
ATOM 11426 N N . LEU D 1 111 ? 35.642 59.856 9.307 1.00 63.84 111 LEU D N 1
ATOM 11427 C CA . LEU D 1 111 ? 35.839 58.786 8.358 1.00 63.84 111 LEU D CA 1
ATOM 11428 C C . LEU D 1 111 ? 34.879 58.893 7.214 1.00 64.43 111 LEU D C 1
ATOM 11429 O O . LEU D 1 111 ? 35.225 58.524 6.088 1.00 64.64 111 LEU D O 1
ATOM 11434 N N . PHE D 1 112 ? 33.680 59.402 7.476 1.00 64.87 112 PHE D N 1
ATOM 11435 C CA . PHE D 1 112 ? 32.716 59.615 6.374 1.00 65.31 112 PHE D CA 1
ATOM 11436 C C . PHE D 1 112 ? 32.473 61.086 5.996 1.00 65.36 112 PHE D C 1
ATOM 11437 O O . PHE D 1 112 ? 31.606 61.404 5.169 1.00 65.37 112 PHE D O 1
ATOM 11445 N N . ALA D 1 113 ? 33.232 61.983 6.595 1.00 65.72 113 ALA D N 1
ATOM 11446 C CA . ALA D 1 113 ? 33.100 63.387 6.260 1.00 66.23 113 ALA D CA 1
ATOM 11447 C C . ALA D 1 113 ? 33.171 63.625 4.752 1.00 66.58 113 ALA D C 1
ATOM 11448 O O . ALA D 1 113 ? 33.768 62.840 4.021 1.00 67.09 113 ALA D O 1
ATOM 11450 N N . ASP D 1 114 ? 32.527 64.692 4.299 1.00 66.97 114 ASP D N 1
ATOM 11451 C CA . ASP D 1 114 ? 32.566 65.123 2.900 1.00 67.17 114 ASP D CA 1
ATOM 11452 C C . ASP D 1 114 ? 32.090 64.065 1.925 1.00 67.01 114 ASP D C 1
ATOM 11453 O O . ASP D 1 114 ? 32.764 63.801 0.913 1.00 66.95 114 ASP D O 1
ATOM 11458 N N . GLY D 1 115 ? 30.942 63.457 2.255 1.00 66.73 115 GLY D N 1
ATOM 11459 C CA . GLY D 1 115 ? 30.377 62.340 1.489 1.00 66.20 115 GLY D CA 1
ATOM 11460 C C . GLY D 1 115 ? 31.380 61.241 1.148 1.00 65.65 115 GLY D C 1
ATOM 11461 O O . GLY D 1 115 ? 31.274 60.613 0.091 1.00 65.05 115 GLY D O 1
ATOM 11462 N N . ASN D 1 116 ? 32.366 61.016 2.017 1.00 65.26 116 ASN D N 1
ATOM 11463 C CA . ASN D 1 116 ? 33.211 59.865 1.833 1.00 65.59 116 ASN D CA 1
ATOM 11464 C C . ASN D 1 116 ? 32.354 58.603 2.070 1.00 65.82 116 ASN D C 1
ATOM 11465 O O . ASN D 1 116 ? 31.764 58.438 3.143 1.00 66.24 116 ASN D O 1
ATOM 11470 N N . ALA D 1 117 ? 32.254 57.726 1.071 1.00 65.47 117 ALA D N 1
ATOM 11471 C CA . ALA D 1 117 ? 31.401 56.552 1.194 1.00 64.70 117 ALA D CA 1
ATOM 11472 C C . ALA D 1 117 ? 32.182 55.268 0.893 1.00 64.79 117 ALA D C 1
ATOM 11473 O O . ALA D 1 117 ? 31.964 54.619 -0.166 1.00 65.29 117 ALA D O 1
ATOM 11475 N N . PRO D 1 118 ? 33.086 54.885 1.811 1.00 64.21 118 PRO D N 1
ATOM 11476 C CA . PRO D 1 118 ? 33.906 53.670 1.620 1.00 63.83 118 PRO D CA 1
ATOM 11477 C C . PRO D 1 118 ? 33.083 52.389 1.664 1.00 63.78 118 PRO D C 1
ATOM 11478 O O . PRO D 1 118 ? 32.108 52.314 2.406 1.00 64.58 118 PRO D O 1
ATOM 11482 N N . GLN D 1 119 ? 33.490 51.395 0.878 1.00 63.30 119 GLN D N 1
ATOM 11483 C CA . GLN D 1 119 ? 32.793 50.100 0.771 1.00 62.43 119 GLN D CA 1
ATOM 11484 C C . GLN D 1 119 ? 33.400 49.001 1.619 1.00 62.31 119 GLN D C 1
ATOM 11485 O O . GLN D 1 119 ? 32.742 48.013 1.905 1.00 62.22 119 GLN D O 1
ATOM 11491 N N . ARG D 1 120 ? 34.690 49.143 1.937 1.00 61.97 120 ARG D N 1
ATOM 11492 C CA . ARG D 1 120 ? 35.478 48.095 2.593 1.00 61.48 120 ARG D CA 1
ATOM 11493 C C . ARG D 1 120 ? 36.343 48.744 3.642 1.00 61.70 120 ARG D C 1
ATOM 11494 O O . ARG D 1 120 ? 37.323 49.398 3.289 1.00 62.47 120 ARG D O 1
ATOM 11502 N N . VAL D 1 121 ? 36.014 48.533 4.914 1.00 61.28 121 VAL D N 1
ATOM 11503 C CA . VAL D 1 121 ? 36.545 49.340 5.999 1.00 61.14 121 VAL D CA 1
ATOM 11504 C C . VAL D 1 121 ? 37.140 48.457 7.092 1.00 61.89 121 VAL D C 1
ATOM 11505 O O . VAL D 1 121 ? 36.549 47.431 7.468 1.00 62.50 121 VAL D O 1
ATOM 11517 N N . ASP D 1 123 ? 38.312 48.308 11.162 1.00 63.03 123 ASP D N 1
ATOM 11518 C CA . ASP D 1 123 ? 38.445 48.940 12.471 1.00 63.51 123 ASP D CA 1
ATOM 11519 C C . ASP D 1 123 ? 39.491 48.170 13.277 1.00 63.42 123 ASP D C 1
ATOM 11520 O O . ASP D 1 123 ? 39.273 46.999 13.581 1.00 63.29 123 ASP D O 1
ATOM 11525 N N . VAL D 1 124 ? 40.622 48.805 13.604 1.00 63.16 124 VAL D N 1
ATOM 11526 C CA . VAL D 1 124 ? 41.794 48.057 14.070 1.00 63.47 124 VAL D CA 1
ATOM 11527 C C . VAL D 1 124 ? 41.665 47.634 15.525 1.00 63.96 124 VAL D C 1
ATOM 11528 O O . VAL D 1 124 ? 42.064 46.523 15.893 1.00 64.39 124 VAL D O 1
ATOM 11532 N N . ALA D 1 125 ? 41.150 48.531 16.362 1.00 64.06 125 ALA D N 1
ATOM 11533 C CA . ALA D 1 125 ? 40.841 48.209 17.737 1.00 63.64 125 ALA D CA 1
ATOM 11534 C C . ALA D 1 125 ? 39.361 48.484 17.921 1.00 63.85 125 ALA D C 1
ATOM 11535 O O . ALA D 1 125 ? 38.944 49.594 18.284 1.00 63.69 125 ALA D O 1
ATOM 11537 N N . ALA D 1 126 ? 38.584 47.434 17.659 1.00 64.03 126 ALA D N 1
ATOM 11538 C CA . ALA D 1 126 ? 37.138 47.504 17.531 1.00 64.42 126 ALA D CA 1
ATOM 11539 C C . ALA D 1 126 ? 36.329 47.343 18.823 1.00 64.74 126 ALA D C 1
ATOM 11540 O O . ALA D 1 126 ? 35.225 47.900 18.938 1.00 65.42 126 ALA D O 1
ATOM 11542 N N . ALA D 1 127 ? 36.842 46.586 19.787 1.00 64.68 127 ALA D N 1
ATOM 11543 C CA . ALA D 1 127 ? 36.124 46.427 21.051 1.00 64.81 127 ALA D CA 1
ATOM 11544 C C . ALA D 1 127 ? 35.944 47.792 21.704 1.00 64.89 127 ALA D C 1
ATOM 11545 O O . ALA D 1 127 ? 36.808 48.635 21.571 1.00 65.02 127 ALA D O 1
ATOM 11547 N N . PRO D 1 128 ? 34.830 48.025 22.392 1.00 65.15 128 PRO D N 1
ATOM 11548 C CA . PRO D 1 128 ? 33.798 47.029 22.612 1.00 65.64 128 PRO D CA 1
ATOM 11549 C C . PRO D 1 128 ? 32.703 47.036 21.543 1.00 65.97 128 PRO D C 1
ATOM 11550 O O . PRO D 1 128 ? 31.662 46.379 21.734 1.00 66.12 128 PRO D O 1
ATOM 11554 N N . GLY D 1 129 ? 32.924 47.776 20.459 1.00 65.80 129 GLY D N 1
ATOM 11555 C CA . GLY D 1 129 ? 31.966 47.812 19.383 1.00 66.47 129 GLY D CA 1
ATOM 11556 C C . GLY D 1 129 ? 31.361 49.161 19.111 1.00 67.19 129 GLY D C 1
ATOM 11557 O O . GLY D 1 129 ? 30.735 49.350 18.064 1.00 67.51 129 GLY D O 1
ATOM 11558 N N . SER D 1 130 ? 31.550 50.097 20.042 1.00 67.60 130 SER D N 1
ATOM 11559 C CA . SER D 1 130 ? 31.096 51.499 19.890 1.00 67.92 130 SER D CA 1
ATOM 11560 C C . SER D 1 130 ? 31.226 52.019 18.463 1.00 67.81 130 SER D C 1
ATOM 11561 O O . SER D 1 130 ? 30.250 52.409 17.846 1.00 68.17 130 SER D O 1
ATOM 11564 N N . LYS D 1 131 ? 32.431 51.983 17.926 1.00 67.61 131 LYS D N 1
ATOM 11565 C CA . LYS D 1 131 ? 32.679 52.594 16.623 1.00 67.86 131 LYS D CA 1
ATOM 11566 C C . LYS D 1 131 ? 32.216 51.729 15.440 1.00 67.72 131 LYS D C 1
ATOM 11567 O O . LYS D 1 131 ? 31.603 52.212 14.469 1.00 67.35 131 LYS D O 1
ATOM 11573 N N . THR D 1 132 ? 32.506 50.438 15.550 1.00 67.84 132 THR D N 1
ATOM 11574 C CA . THR D 1 132 ? 32.155 49.482 14.497 1.00 67.48 132 THR D CA 1
ATOM 11575 C C . THR D 1 132 ? 30.673 49.473 14.196 1.00 67.02 132 THR D C 1
ATOM 11576 O O . THR D 1 132 ? 30.286 49.492 13.033 1.00 67.37 132 THR D O 1
ATOM 11580 N N . THR D 1 133 ? 29.854 49.487 15.239 1.00 66.29 133 THR D N 1
ATOM 11581 C CA . THR D 1 133 ? 28.415 49.607 15.065 1.00 65.58 133 THR D CA 1
ATOM 11582 C C . THR D 1 133 ? 28.055 50.907 14.377 1.00 64.80 133 THR D C 1
ATOM 11583 O O . THR D 1 133 ? 27.187 50.935 13.508 1.00 64.83 133 THR D O 1
ATOM 11587 N N . GLN D 1 134 ? 28.726 51.986 14.745 1.00 64.23 134 GLN D N 1
ATOM 11588 C CA . GLN D 1 134 ? 28.402 53.250 14.106 1.00 64.14 134 GLN D CA 1
ATOM 11589 C C . GLN D 1 134 ? 28.773 53.292 12.642 1.00 63.77 134 GLN D C 1
ATOM 11590 O O . GLN D 1 134 ? 28.005 53.806 11.839 1.00 63.71 134 GLN D O 1
ATOM 11596 N N . ILE D 1 135 ? 29.964 52.790 12.313 1.00 63.41 135 ILE D N 1
ATOM 11597 C CA . ILE D 1 135 ? 30.389 52.685 10.924 1.00 62.92 135 ILE D CA 1
ATOM 11598 C C . ILE D 1 135 ? 29.332 51.913 10.184 1.00 63.01 135 ILE D C 1
ATOM 11599 O O . ILE D 1 135 ? 28.840 52.387 9.164 1.00 63.04 135 ILE D O 1
ATOM 11604 N N . SER D 1 136 ? 28.966 50.733 10.689 1.00 63.10 136 SER D N 1
ATOM 11605 C CA . SER D 1 136 ? 28.006 49.934 9.937 1.00 63.31 136 SER D CA 1
ATOM 11606 C C . SER D 1 136 ? 26.763 50.759 9.623 1.00 63.20 136 SER D C 1
ATOM 11607 O O . SER D 1 136 ? 26.435 50.940 8.455 1.00 63.62 136 SER D O 1
ATOM 11610 N N . ALA D 1 137 ? 26.095 51.261 10.659 1.00 62.58 137 ALA D N 1
ATOM 11611 C CA . ALA D 1 137 ? 24.968 52.141 10.476 1.00 62.22 137 ALA D CA 1
ATOM 11612 C C . ALA D 1 137 ? 25.217 53.165 9.350 1.00 62.12 137 ALA D C 1
ATOM 11613 O O . ALA D 1 137 ? 24.379 53.308 8.450 1.00 62.15 137 ALA D O 1
ATOM 11615 N N . ARG D 1 138 ? 26.363 53.846 9.365 1.00 61.53 138 ARG D N 1
ATOM 11616 C CA . ARG D 1 138 ? 26.575 54.849 8.351 1.00 61.76 138 ARG D CA 1
ATOM 11617 C C . ARG D 1 138 ? 26.838 54.287 6.946 1.00 62.17 138 ARG D C 1
ATOM 11618 O O . ARG D 1 138 ? 26.707 54.999 5.965 1.00 62.29 138 ARG D O 1
ATOM 11634 N N . ASN D 1 140 ? 24.979 52.072 5.866 1.00 64.22 140 ASN D N 1
ATOM 11635 C CA . ASN D 1 140 ? 23.682 51.426 5.686 1.00 64.38 140 ASN D CA 1
ATOM 11636 C C . ASN D 1 140 ? 23.730 49.929 5.594 1.00 64.45 140 ASN D C 1
ATOM 11637 O O . ASN D 1 140 ? 22.977 49.347 4.824 1.00 65.18 140 ASN D O 1
ATOM 11642 N N . ASN D 1 141 ? 24.625 49.315 6.365 1.00 64.23 141 ASN D N 1
ATOM 11643 C CA . ASN D 1 141 ? 24.741 47.859 6.433 1.00 63.75 141 ASN D CA 1
ATOM 11644 C C . ASN D 1 141 ? 25.180 47.264 5.106 1.00 63.97 141 ASN D C 1
ATOM 11645 O O . ASN D 1 141 ? 25.142 46.058 4.948 1.00 64.77 141 ASN D O 1
ATOM 11650 N N . GLU D 1 142 ? 25.580 48.101 4.155 1.00 63.62 142 GLU D N 1
ATOM 11651 C CA . GLU D 1 142 ? 26.124 47.613 2.903 1.00 63.29 142 GLU D CA 1
ATOM 11652 C C . GLU D 1 142 ? 27.653 47.472 2.996 1.00 63.31 142 GLU D C 1
ATOM 11653 O O . GLU D 1 142 ? 28.275 47.860 4.009 1.00 63.19 142 GLU D O 1
ATOM 11659 N N . GLY D 1 143 ? 28.252 46.924 1.939 1.00 63.06 143 GLY D N 1
ATOM 11660 C CA . GLY D 1 143 ? 29.696 46.730 1.862 1.00 62.94 143 GLY D CA 1
ATOM 11661 C C . GLY D 1 143 ? 30.130 45.742 2.911 1.00 63.11 143 GLY D C 1
ATOM 11662 O O . GLY D 1 143 ? 29.362 44.847 3.217 1.00 64.08 143 GLY D O 1
ATOM 11663 N N . ALA D 1 144 ? 31.329 45.923 3.479 1.00 63.05 144 ALA D N 1
ATOM 11664 C CA . ALA D 1 144 ? 31.870 45.052 4.539 1.00 63.16 144 ALA D CA 1
ATOM 11665 C C . ALA D 1 144 ? 32.925 45.705 5.471 1.00 63.36 144 ALA D C 1
ATOM 11666 O O . ALA D 1 144 ? 33.624 46.626 5.064 1.00 63.69 144 ALA D O 1
ATOM 11668 N N . ILE D 1 145 ? 33.030 45.221 6.716 1.00 63.30 145 ILE D N 1
ATOM 11669 C CA . ILE D 1 145 ? 33.942 45.765 7.731 1.00 63.22 145 ILE D CA 1
ATOM 11670 C C . ILE D 1 145 ? 34.804 44.674 8.316 1.00 63.77 145 ILE D C 1
ATOM 11671 O O . ILE D 1 145 ? 34.317 43.557 8.616 1.00 64.04 145 ILE D O 1
ATOM 11676 N N . LEU D 1 146 ? 36.079 44.978 8.522 1.00 63.50 146 LEU D N 1
ATOM 11677 C CA . LEU D 1 146 ? 36.853 44.049 9.302 1.00 64.02 146 LEU D CA 1
ATOM 11678 C C . LEU D 1 146 ? 37.083 44.662 10.671 1.00 64.90 146 LEU D C 1
ATOM 11679 O O . LEU D 1 146 ? 37.780 45.684 10.789 1.00 66.12 146 LEU D O 1
ATOM 11684 N N . ALA D 1 147 ? 36.487 44.069 11.708 1.00 64.85 147 ALA D N 1
ATOM 11685 C CA . ALA D 1 147 ? 36.680 44.566 13.076 1.00 64.78 147 ALA D CA 1
ATOM 11686 C C . ALA D 1 147 ? 37.688 43.673 13.758 1.00 64.84 147 ALA D C 1
ATOM 11687 O O . ALA D 1 147 ? 37.408 42.497 14.056 1.00 64.76 147 ALA D O 1
ATOM 11689 N N . ASN D 1 148 ? 38.887 44.214 13.949 1.00 64.74 148 ASN D N 1
ATOM 11690 C CA . ASN D 1 148 ? 39.923 43.470 14.612 1.00 64.61 148 ASN D CA 1
ATOM 11691 C C . ASN D 1 148 ? 39.918 43.848 16.064 1.00 65.58 148 ASN D C 1
ATOM 11692 O O . ASN D 1 148 ? 39.623 44.993 16.421 1.00 66.18 148 ASN D O 1
ATOM 11697 N N . GLU D 1 149 ? 40.223 42.876 16.915 1.00 66.27 149 GLU D N 1
ATOM 11698 C CA . GLU D 1 149 ? 40.368 43.129 18.336 1.00 66.72 149 GLU D CA 1
ATOM 11699 C C . GLU D 1 149 ? 41.506 42.272 18.875 1.00 66.75 149 GLU D C 1
ATOM 11700 O O . GLU D 1 149 ? 41.474 41.053 18.727 1.00 66.92 149 GLU D O 1
ATOM 11706 N N . PHE D 1 150 ? 42.505 42.900 19.493 1.00 66.86 150 PHE D N 1
ATOM 11707 C CA . PHE D 1 150 ? 43.602 42.118 20.036 1.00 67.22 150 PHE D CA 1
ATOM 11708 C C . PHE D 1 150 ? 43.268 41.207 21.230 1.00 67.33 150 PHE D C 1
ATOM 11709 O O . PHE D 1 150 ? 43.710 40.062 21.243 1.00 67.47 150 PHE D O 1
ATOM 11717 N N . SER D 1 151 ? 42.527 41.698 22.228 1.00 67.33 151 SER D N 1
ATOM 11718 C CA . SER D 1 151 ? 42.164 40.852 23.393 1.00 67.51 151 SER D CA 1
ATOM 11719 C C . SER D 1 151 ? 40.998 39.893 23.114 1.00 67.54 151 SER D C 1
ATOM 11720 O O . SER D 1 151 ? 39.908 40.333 22.733 1.00 67.54 151 SER D O 1
ATOM 11723 N N . ALA D 1 152 ? 41.231 38.596 23.328 1.00 67.64 152 ALA D N 1
ATOM 11724 C CA . ALA D 1 152 ? 40.221 37.555 23.070 1.00 67.77 152 ALA D CA 1
ATOM 11725 C C . ALA D 1 152 ? 38.922 37.794 23.832 1.00 67.89 152 ALA D C 1
ATOM 11726 O O . ALA D 1 152 ? 37.832 37.673 23.255 1.00 67.97 152 ALA D O 1
ATOM 11728 N N . SER D 1 153 ? 39.043 38.127 25.120 1.00 67.91 153 SER D N 1
ATOM 11729 C CA . SER D 1 153 ? 37.872 38.301 25.966 1.00 67.76 153 SER D CA 1
ATOM 11730 C C . SER D 1 153 ? 36.985 39.434 25.465 1.00 68.13 153 SER D C 1
ATOM 11731 O O . SER D 1 153 ? 35.753 39.336 25.563 1.00 68.60 153 SER D O 1
ATOM 11734 N N . ARG D 1 154 ? 37.584 40.476 24.885 1.00 67.98 154 ARG D N 1
ATOM 11735 C CA . ARG D 1 154 ? 36.755 41.599 24.469 1.00 68.33 154 ARG D CA 1
ATOM 11736 C C . ARG D 1 154 ? 36.146 41.403 23.079 1.00 67.92 154 ARG D C 1
ATOM 11737 O O . ARG D 1 154 ? 35.270 42.155 22.675 1.00 68.22 154 ARG D O 1
ATOM 11745 N N . VAL D 1 155 ? 36.587 40.361 22.379 1.00 67.72 155 VAL D N 1
ATOM 11746 C CA . VAL D 1 155 ? 35.988 39.932 21.097 1.00 67.42 155 VAL D CA 1
ATOM 11747 C C . VAL D 1 155 ? 34.520 39.510 21.291 1.00 67.18 155 VAL D C 1
ATOM 11748 O O . VAL D 1 155 ? 33.632 39.860 20.491 1.00 66.78 155 VAL D O 1
ATOM 11752 N N . LYS D 1 156 ? 34.292 38.765 22.372 1.00 67.07 156 LYS D N 1
ATOM 11753 C CA . LYS D 1 156 ? 32.991 38.227 22.667 1.00 67.06 156 LYS D CA 1
ATOM 11754 C C . LYS D 1 156 ? 32.049 39.363 23.046 1.00 66.89 156 LYS D C 1
ATOM 11755 O O . LYS D 1 156 ? 30.837 39.284 22.751 1.00 67.23 156 LYS D O 1
ATOM 11761 N N . VAL D 1 157 ? 32.600 40.430 23.640 1.00 66.29 157 VAL D N 1
ATOM 11762 C CA . VAL D 1 157 ? 31.790 41.599 23.947 1.00 65.95 157 VAL D CA 1
ATOM 11763 C C . VAL D 1 157 ? 31.435 42.293 22.652 1.00 65.67 157 VAL D C 1
ATOM 11764 O O . VAL D 1 157 ? 30.323 42.764 22.481 1.00 65.94 157 VAL D O 1
ATOM 11768 N N . LEU D 1 158 ? 32.369 42.295 21.716 1.00 65.82 158 LEU D N 1
ATOM 11769 C CA . LEU D 1 158 ? 32.196 42.986 20.426 1.00 65.76 158 LEU D CA 1
ATOM 11770 C C . LEU D 1 158 ? 31.081 42.355 19.654 1.00 65.78 158 LEU D C 1
ATOM 11771 O O . LEU D 1 158 ? 30.261 43.036 19.045 1.00 65.95 158 LEU D O 1
ATOM 11776 N N . HIS D 1 159 ? 31.078 41.031 19.690 1.00 65.79 159 HIS D N 1
ATOM 11777 C CA . HIS D 1 159 ? 30.151 40.240 18.944 1.00 65.74 159 HIS D CA 1
ATOM 11778 C C . HIS D 1 159 ? 28.753 40.401 19.498 1.00 65.51 159 HIS D C 1
ATOM 11779 O O . HIS D 1 159 ? 27.775 40.463 18.742 1.00 65.14 159 HIS D O 1
ATOM 11786 N N . ALA D 1 160 ? 28.661 40.444 20.826 1.00 65.44 160 ALA D N 1
ATOM 11787 C CA . ALA D 1 160 ? 27.372 40.586 21.466 1.00 65.30 160 ALA D CA 1
ATOM 11788 C C . ALA D 1 160 ? 26.784 41.912 20.995 1.00 65.35 160 ALA D C 1
ATOM 11789 O O . ALA D 1 160 ? 25.631 41.982 20.560 1.00 65.68 160 ALA D O 1
ATOM 11791 N N . ASN D 1 161 ? 27.615 42.946 21.012 1.00 65.02 161 ASN D N 1
ATOM 11792 C CA . ASN D 1 161 ? 27.154 44.278 20.717 1.00 64.87 161 ASN D CA 1
ATOM 11793 C C . ASN D 1 161 ? 26.776 44.453 19.255 1.00 64.72 161 ASN D C 1
ATOM 11794 O O . ASN D 1 161 ? 25.859 45.210 18.933 1.00 64.73 161 ASN D O 1
ATOM 11799 N N . ILE D 1 162 ? 27.453 43.728 18.374 1.00 64.24 162 ILE D N 1
ATOM 11800 C CA . ILE D 1 162 ? 27.101 43.739 16.973 1.00 63.87 162 ILE D CA 1
ATOM 11801 C C . ILE D 1 162 ? 25.748 43.070 16.783 1.00 64.39 162 ILE D C 1
ATOM 11802 O O . ILE D 1 162 ? 24.851 43.599 16.115 1.00 64.67 162 ILE D O 1
ATOM 11807 N N . SER D 1 163 ? 25.616 41.900 17.395 1.00 64.42 163 SER D N 1
ATOM 11808 C CA . SER D 1 163 ? 24.450 41.080 17.224 1.00 64.56 163 SER D CA 1
ATOM 11809 C C . SER D 1 163 ? 23.229 41.835 17.719 1.00 64.77 163 SER D C 1
ATOM 11810 O O . SER D 1 163 ? 22.116 41.613 17.220 1.00 64.74 163 SER D O 1
ATOM 11813 N N . ARG D 1 164 ? 23.449 42.729 18.696 1.00 64.91 164 ARG D N 1
ATOM 11814 C CA . ARG D 1 164 ? 22.353 43.492 19.318 1.00 64.38 164 ARG D CA 1
ATOM 11815 C C . ARG D 1 164 ? 21.845 44.557 18.386 1.00 64.70 164 ARG D C 1
ATOM 11816 O O . ARG D 1 164 ? 20.668 44.876 18.375 1.00 65.12 164 ARG D O 1
ATOM 11824 N N . CYS D 1 165 ? 22.722 45.092 17.567 1.00 64.88 165 CYS D N 1
ATOM 11825 C CA . CYS D 1 165 ? 22.255 46.109 16.649 1.00 65.51 165 CYS D CA 1
ATOM 11826 C C . CYS D 1 165 ? 21.900 45.549 15.291 1.00 65.47 165 CYS D C 1
ATOM 11827 O O . CYS D 1 165 ? 21.504 46.292 14.405 1.00 65.90 165 CYS D O 1
ATOM 11830 N N . GLY D 1 166 ? 22.040 44.247 15.117 1.00 65.50 166 GLY D N 1
ATOM 11831 C CA . GLY D 1 166 ? 21.573 43.615 13.899 1.00 65.38 166 GLY D CA 1
ATOM 11832 C C . GLY D 1 166 ? 22.437 44.077 12.745 1.00 65.15 166 GLY D C 1
ATOM 11833 O O . GLY D 1 166 ? 21.928 44.358 11.654 1.00 64.91 166 GLY D O 1
ATOM 11834 N N . ILE D 1 167 ? 23.745 44.175 13.009 1.00 64.99 167 ILE D N 1
ATOM 11835 C CA . ILE D 1 167 ? 24.738 44.387 11.951 1.00 65.12 167 ILE D CA 1
ATOM 11836 C C . ILE D 1 167 ? 25.116 43.081 11.290 1.00 65.25 167 ILE D C 1
ATOM 11837 O O . ILE D 1 167 ? 25.441 42.124 11.971 1.00 65.52 167 ILE D O 1
ATOM 11842 N N . SER D 1 168 ? 25.125 43.071 9.958 1.00 65.20 168 SER D N 1
ATOM 11843 C CA . SER D 1 168 ? 25.408 41.876 9.188 1.00 64.53 168 SER D CA 1
ATOM 11844 C C . SER D 1 168 ? 26.651 42.006 8.359 1.00 64.31 168 SER D C 1
ATOM 11845 O O . SER D 1 168 ? 27.069 41.023 7.780 1.00 64.62 168 SER D O 1
ATOM 11848 N N . ASN D 1 169 ? 27.230 43.207 8.270 1.00 63.64 169 ASN D N 1
ATOM 11849 C CA . ASN D 1 169 ? 28.366 43.431 7.351 1.00 62.76 169 ASN D CA 1
ATOM 11850 C C . ASN D 1 169 ? 29.706 43.388 8.016 1.00 62.68 169 ASN D C 1
ATOM 11851 O O . ASN D 1 169 ? 30.627 44.005 7.534 1.00 62.94 169 ASN D O 1
ATOM 11856 N N . VAL D 1 170 ? 29.819 42.686 9.131 1.00 62.63 170 VAL D N 1
ATOM 11857 C CA . VAL D 1 170 ? 31.059 42.713 9.870 1.00 62.45 170 VAL D CA 1
ATOM 11858 C C . VAL D 1 170 ? 31.714 41.337 9.923 1.00 63.22 170 VAL D C 1
ATOM 11859 O O . VAL D 1 170 ? 31.040 40.302 10.086 1.00 64.01 170 VAL D O 1
ATOM 11863 N N . ALA D 1 171 ? 33.027 41.314 9.764 1.00 63.38 171 ALA D N 1
ATOM 11864 C CA . ALA D 1 171 ? 33.763 40.110 10.051 1.00 64.02 171 ALA D CA 1
ATOM 11865 C C . ALA D 1 171 ? 34.682 40.426 11.211 1.00 64.49 171 ALA D C 1
ATOM 11866 O O . ALA D 1 171 ? 35.019 41.589 11.416 1.00 65.50 171 ALA D O 1
ATOM 11868 N N . LEU D 1 172 ? 35.083 39.405 11.960 1.00 64.25 172 LEU D N 1
ATOM 11869 C CA . LEU D 1 172 ? 35.901 39.581 13.145 1.00 64.23 172 LEU D CA 1
ATOM 11870 C C . LEU D 1 172 ? 37.251 38.887 13.040 1.00 64.61 172 LEU D C 1
ATOM 11871 O O . LEU D 1 172 ? 37.315 37.709 12.728 1.00 64.57 172 LEU D O 1
ATOM 11876 N N . THR D 1 173 ? 38.337 39.600 13.310 1.00 64.95 173 THR D N 1
ATOM 11877 C CA . THR D 1 173 ? 39.605 38.908 13.472 1.00 65.36 173 THR D CA 1
ATOM 11878 C C . THR D 1 173 ? 40.201 39.180 14.824 1.00 66.04 173 THR D C 1
ATOM 11879 O O . THR D 1 173 ? 39.766 40.070 15.553 1.00 66.34 173 THR D O 1
ATOM 11883 N N . HIS D 1 174 ? 41.218 38.396 15.145 1.00 66.67 174 HIS D N 1
ATOM 11884 C CA . HIS D 1 174 ? 41.907 38.466 16.420 1.00 66.78 174 HIS D CA 1
ATOM 11885 C C . HIS D 1 174 ? 43.380 38.549 16.112 1.00 66.96 174 HIS D C 1
ATOM 11886 O O . HIS D 1 174 ? 44.065 37.522 16.139 1.00 66.85 174 HIS D O 1
ATOM 11893 N N . PHE D 1 175 ? 43.865 39.750 15.796 1.00 67.14 175 PHE D N 1
ATOM 11894 C CA . PHE D 1 175 ? 45.266 39.921 15.456 1.00 67.64 175 PHE D CA 1
ATOM 11895 C C . PHE D 1 175 ? 45.936 41.155 16.079 1.00 67.94 175 PHE D C 1
ATOM 11896 O O . PHE D 1 175 ? 45.258 42.088 16.534 1.00 68.05 175 PHE D O 1
ATOM 11904 N N . ASP D 1 176 ? 47.271 41.150 16.082 1.00 68.33 176 ASP D N 1
ATOM 11905 C CA . ASP D 1 176 ? 48.052 42.256 16.642 1.00 68.80 176 ASP D CA 1
ATOM 11906 C C . ASP D 1 176 ? 48.196 43.442 15.726 1.00 68.60 176 ASP D C 1
ATOM 11907 O O . ASP D 1 176 ? 49.275 44.031 15.682 1.00 69.45 176 ASP D O 1
ATOM 11912 N N . GLY D 1 177 ? 47.130 43.803 15.014 1.00 68.04 177 GLY D N 1
ATOM 11913 C CA . GLY D 1 177 ? 47.056 45.110 14.356 1.00 67.40 177 GLY D CA 1
ATOM 11914 C C . GLY D 1 177 ? 48.210 45.412 13.430 1.00 67.35 177 GLY D C 1
ATOM 11915 O O . GLY D 1 177 ? 47.994 45.836 12.302 1.00 67.77 177 GLY D O 1
ATOM 11916 N N . ARG D 1 178 ? 49.435 45.199 13.911 1.00 67.28 178 ARG D N 1
ATOM 11917 C CA . ARG D 1 178 ? 50.677 45.442 13.158 1.00 67.17 178 ARG D CA 1
ATOM 11918 C C . ARG D 1 178 ? 50.811 44.492 11.963 1.00 67.19 178 ARG D C 1
ATOM 11919 O O . ARG D 1 178 ? 51.484 44.793 10.979 1.00 67.02 178 ARG D O 1
ATOM 11927 N N . VAL D 1 179 ? 50.130 43.357 12.043 1.00 67.41 179 VAL D N 1
ATOM 11928 C CA . VAL D 1 179 ? 50.139 42.381 10.969 1.00 67.60 179 VAL D CA 1
ATOM 11929 C C . VAL D 1 179 ? 49.536 42.899 9.654 1.00 67.43 179 VAL D C 1
ATOM 11930 O O . VAL D 1 179 ? 50.071 42.624 8.576 1.00 67.89 179 VAL D O 1
ATOM 11934 N N . PHE D 1 180 ? 48.467 43.680 9.743 1.00 66.81 180 PHE D N 1
ATOM 11935 C CA . PHE D 1 180 ? 47.648 43.992 8.563 1.00 66.41 180 PHE D CA 1
ATOM 11936 C C . PHE D 1 180 ? 48.365 44.495 7.317 1.00 66.36 180 PHE D C 1
ATOM 11937 O O . PHE D 1 180 ? 48.129 44.005 6.214 1.00 66.37 180 PHE D O 1
ATOM 11945 N N . GLY D 1 181 ? 49.250 45.456 7.512 1.00 66.17 181 GLY D N 1
ATOM 11946 C CA . GLY D 1 181 ? 49.968 46.065 6.421 1.00 66.35 181 GLY D CA 1
ATOM 11947 C C . GLY D 1 181 ? 50.668 45.118 5.468 1.00 66.60 181 GLY D C 1
ATOM 11948 O O . GLY D 1 181 ? 50.743 45.387 4.263 1.00 67.24 181 GLY D O 1
ATOM 11949 N N . ALA D 1 182 ? 51.196 44.018 5.994 1.00 66.34 182 ALA D N 1
ATOM 11950 C CA . ALA D 1 182 ? 51.923 43.054 5.169 1.00 66.08 182 ALA D CA 1
ATOM 11951 C C . ALA D 1 182 ? 51.002 41.940 4.707 1.00 66.10 182 ALA D C 1
ATOM 11952 O O . ALA D 1 182 ? 51.185 41.373 3.635 1.00 66.10 182 ALA D O 1
ATOM 11954 N N . ALA D 1 183 ? 50.016 41.630 5.543 1.00 66.03 183 ALA D N 1
ATOM 11955 C CA . ALA D 1 183 ? 49.123 40.516 5.312 1.00 65.71 183 ALA D CA 1
ATOM 11956 C C . ALA D 1 183 ? 48.109 40.818 4.222 1.00 65.80 183 ALA D C 1
ATOM 11957 O O . ALA D 1 183 ? 47.672 39.925 3.521 1.00 65.72 183 ALA D O 1
ATOM 11959 N N . VAL D 1 184 ? 47.742 42.087 4.082 1.00 65.64 184 VAL D N 1
ATOM 11960 C CA . VAL D 1 184 ? 46.565 42.447 3.328 1.00 64.88 184 VAL D CA 1
ATOM 11961 C C . VAL D 1 184 ? 46.726 43.817 2.632 1.00 65.03 184 VAL D C 1
ATOM 11962 O O . VAL D 1 184 ? 45.854 44.649 2.737 1.00 64.70 184 VAL D O 1
ATOM 11966 N N . PRO D 1 185 ? 47.830 44.011 1.897 1.00 65.35 185 PRO D N 1
ATOM 11967 C CA . PRO D 1 185 ? 48.180 45.237 1.224 1.00 65.43 185 PRO D CA 1
ATOM 11968 C C . PRO D 1 185 ? 47.109 46.246 0.961 1.00 65.82 185 PRO D C 1
ATOM 11969 O O . PRO D 1 185 ? 46.594 46.810 1.900 1.00 67.41 185 PRO D O 1
ATOM 11973 N N . GLU D 1 186 ? 46.778 46.537 -0.271 1.00 65.22 186 GLU D N 1
ATOM 11974 C CA . GLU D 1 186 ? 45.991 47.723 -0.470 1.00 64.71 186 GLU D CA 1
ATOM 11975 C C . GLU D 1 186 ? 44.534 47.366 -0.462 1.00 64.94 186 GLU D C 1
ATOM 11976 O O . GLU D 1 186 ? 43.804 47.668 -1.390 1.00 64.94 186 GLU D O 1
ATOM 11990 N N . PHE D 1 188 ? 41.799 48.058 1.919 1.00 64.87 188 PHE D N 1
ATOM 11991 C CA . PHE D 1 188 ? 40.675 48.795 2.431 1.00 64.33 188 PHE D CA 1
ATOM 11992 C C . PHE D 1 188 ? 40.579 50.156 1.850 1.00 64.38 188 PHE D C 1
ATOM 11993 O O . PHE D 1 188 ? 41.595 50.809 1.638 1.00 64.08 188 PHE D O 1
ATOM 12001 N N . ASP D 1 189 ? 39.354 50.595 1.605 1.00 64.58 189 ASP D N 1
ATOM 12002 C CA . ASP D 1 189 ? 39.219 51.926 1.106 1.00 65.52 189 ASP D CA 1
ATOM 12003 C C . ASP D 1 189 ? 39.039 52.938 2.212 1.00 65.63 189 ASP D C 1
ATOM 12004 O O . ASP D 1 189 ? 39.131 54.143 1.937 1.00 66.41 189 ASP D O 1
ATOM 12009 N N . ALA D 1 190 ? 38.859 52.469 3.455 1.00 65.08 190 ALA D N 1
ATOM 12010 C CA . ALA D 1 190 ? 39.069 53.318 4.664 1.00 64.53 190 ALA D CA 1
ATOM 12011 C C . ALA D 1 190 ? 39.462 52.526 5.905 1.00 64.53 190 ALA D C 1
ATOM 12012 O O . ALA D 1 190 ? 39.056 51.387 6.064 1.00 65.56 190 ALA D O 1
ATOM 12014 N N . ILE D 1 191 ? 40.262 53.093 6.783 1.00 63.85 191 ILE D N 1
ATOM 12015 C CA . ILE D 1 191 ? 40.588 52.408 8.020 1.00 63.63 191 ILE D CA 1
ATOM 12016 C C . ILE D 1 191 ? 40.452 53.376 9.169 1.00 63.79 191 ILE D C 1
ATOM 12017 O O . ILE D 1 191 ? 40.735 54.560 9.011 1.00 63.65 191 ILE D O 1
ATOM 12022 N N . LEU D 1 192 ? 40.016 52.867 10.329 1.00 63.88 192 LEU D N 1
ATOM 12023 C CA . LEU D 1 192 ? 39.992 53.660 11.546 1.00 63.84 192 LEU D CA 1
ATOM 12024 C C . LEU D 1 192 ? 40.939 53.111 12.586 1.00 63.96 192 LEU D C 1
ATOM 12025 O O . LEU D 1 192 ? 40.689 52.093 13.202 1.00 64.81 192 LEU D O 1
ATOM 12030 N N . LEU D 1 193 ? 42.040 53.805 12.783 1.00 64.14 193 LEU D N 1
ATOM 12031 C CA . LEU D 1 193 ? 43.016 53.361 13.739 1.00 64.46 193 LEU D CA 1
ATOM 12032 C C . LEU D 1 193 ? 42.823 54.221 14.953 1.00 65.25 193 LEU D C 1
ATOM 12033 O O . LEU D 1 193 ? 43.298 55.353 14.998 1.00 65.62 193 LEU D O 1
ATOM 12038 N N . ASP D 1 194 ? 42.088 53.690 15.925 1.00 66.20 194 ASP D N 1
ATOM 12039 C CA . ASP D 1 194 ? 41.963 54.330 17.229 1.00 66.64 194 ASP D CA 1
ATOM 12040 C C . ASP D 1 194 ? 42.969 53.664 18.156 1.00 66.88 194 ASP D C 1
ATOM 12041 O O . ASP D 1 194 ? 42.708 52.601 18.712 1.00 66.38 194 ASP D O 1
ATOM 12046 N N . ALA D 1 195 ? 44.122 54.316 18.306 1.00 67.31 195 ALA D N 1
ATOM 12047 C CA . ALA D 1 195 ? 45.316 53.675 18.838 1.00 67.35 195 ALA D CA 1
ATOM 12048 C C . ALA D 1 195 ? 45.354 53.629 20.356 1.00 67.58 195 ALA D C 1
ATOM 12049 O O . ALA D 1 195 ? 45.037 54.610 21.041 1.00 67.68 195 ALA D O 1
ATOM 12051 N N . PRO D 1 196 ? 45.742 52.472 20.880 1.00 67.71 196 PRO D N 1
ATOM 12052 C CA . PRO D 1 196 ? 46.016 52.342 22.299 1.00 67.56 196 PRO D CA 1
ATOM 12053 C C . PRO D 1 196 ? 47.044 53.401 22.620 1.00 67.61 196 PRO D C 1
ATOM 12054 O O . PRO D 1 196 ? 48.078 53.519 21.942 1.00 67.41 196 PRO D O 1
ATOM 12058 N N . CYS D 1 197 ? 46.725 54.192 23.631 1.00 67.70 197 CYS D N 1
ATOM 12059 C CA . CYS D 1 197 ? 47.498 55.380 23.963 1.00 67.62 197 CYS D CA 1
ATOM 12060 C C . CYS D 1 197 ? 47.675 55.460 25.487 1.00 67.46 197 CYS D C 1
ATOM 12061 O O . CYS D 1 197 ? 47.498 54.462 26.183 1.00 67.60 197 CYS D O 1
ATOM 12064 N N . SER D 1 198 ? 48.022 56.646 25.992 1.00 67.27 198 SER D N 1
ATOM 12065 C CA . SER D 1 198 ? 48.264 56.885 27.430 1.00 66.68 198 SER D CA 1
ATOM 12066 C C . SER D 1 198 ? 46.998 57.304 28.182 1.00 66.58 198 SER D C 1
ATOM 12067 O O . SER D 1 198 ? 47.028 57.532 29.397 1.00 66.39 198 SER D O 1
ATOM 12070 N N . GLY D 1 199 ? 45.898 57.426 27.440 1.00 66.44 199 GLY D N 1
ATOM 12071 C CA . GLY D 1 199 ? 44.568 57.623 28.018 1.00 66.31 199 GLY D CA 1
ATOM 12072 C C . GLY D 1 199 ? 44.386 58.803 28.942 1.00 65.96 199 GLY D C 1
ATOM 12073 O O . GLY D 1 199 ? 43.613 58.740 29.889 1.00 65.72 199 GLY D O 1
ATOM 12074 N N . GLU D 1 200 ? 45.088 59.888 28.648 1.00 66.11 200 GLU D N 1
ATOM 12075 C CA . GLU D 1 200 ? 44.997 61.097 29.462 1.00 66.10 200 GLU D CA 1
ATOM 12076 C C . GLU D 1 200 ? 43.712 61.893 29.234 1.00 66.33 200 GLU D C 1
ATOM 12077 O O . GLU D 1 200 ? 43.363 62.767 30.038 1.00 66.21 200 GLU D O 1
ATOM 12083 N N . GLY D 1 201 ? 43.002 61.577 28.156 1.00 66.39 201 GLY D N 1
ATOM 12084 C CA . GLY D 1 201 ? 41.713 62.182 27.902 1.00 66.70 201 GLY D CA 1
ATOM 12085 C C . GLY D 1 201 ? 40.659 61.465 28.687 1.00 66.92 201 GLY D C 1
ATOM 12086 O O . GLY D 1 201 ? 39.551 61.959 28.826 1.00 67.26 201 GLY D O 1
ATOM 12087 N N . VAL D 1 202 ? 41.014 60.308 29.226 1.00 67.05 202 VAL D N 1
ATOM 12088 C CA . VAL D 1 202 ? 40.017 59.452 29.856 1.00 67.06 202 VAL D CA 1
ATOM 12089 C C . VAL D 1 202 ? 39.940 59.587 31.397 1.00 67.15 202 VAL D C 1
ATOM 12090 O O . VAL D 1 202 ? 39.259 58.779 32.059 1.00 67.48 202 VAL D O 1
ATOM 12094 N N . VAL D 1 203 ? 40.580 60.625 31.964 1.00 66.86 203 VAL D N 1
ATOM 12095 C CA . VAL D 1 203 ? 40.520 60.843 33.433 1.00 66.71 203 VAL D CA 1
ATOM 12096 C C . VAL D 1 203 ? 39.135 61.214 33.933 1.00 66.72 203 VAL D C 1
ATOM 12097 O O . VAL D 1 203 ? 38.847 61.018 35.103 1.00 66.84 203 VAL D O 1
ATOM 12101 N N . ARG D 1 204 ? 38.278 61.727 33.049 1.00 66.86 204 ARG D N 1
ATOM 12102 C CA . ARG D 1 204 ? 36.871 61.962 33.400 1.00 67.13 204 ARG D CA 1
ATOM 12103 C C . ARG D 1 204 ? 36.087 60.684 33.730 1.00 67.76 204 ARG D C 1
ATOM 12104 O O . ARG D 1 204 ? 35.288 60.671 34.677 1.00 67.85 204 ARG D O 1
ATOM 12112 N N . LYS D 1 205 ? 36.304 59.622 32.954 1.00 68.33 205 LYS D N 1
ATOM 12113 C CA . LYS D 1 205 ? 35.640 58.347 33.202 1.00 68.95 205 LYS D CA 1
ATOM 12114 C C . LYS D 1 205 ? 36.282 57.619 34.384 1.00 69.12 205 LYS D C 1
ATOM 12115 O O . LYS D 1 205 ? 35.594 56.982 35.183 1.00 69.40 205 LYS D O 1
ATOM 12121 N N . ASP D 1 206 ? 37.597 57.765 34.503 1.00 69.19 206 ASP D N 1
ATOM 12122 C CA . ASP D 1 206 ? 38.423 57.012 35.437 1.00 69.21 206 ASP D CA 1
ATOM 12123 C C . ASP D 1 206 ? 39.358 57.978 36.215 1.00 69.10 206 ASP D C 1
ATOM 12124 O O . ASP D 1 206 ? 40.384 58.399 35.667 1.00 69.00 206 ASP D O 1
ATOM 12129 N N . PRO D 1 207 ? 39.025 58.340 37.459 1.00 68.89 207 PRO D N 1
ATOM 12130 C CA . PRO D 1 207 ? 39.820 59.331 38.212 1.00 68.83 207 PRO D CA 1
ATOM 12131 C C . PRO D 1 207 ? 41.276 58.898 38.507 1.00 68.81 207 PRO D C 1
ATOM 12132 O O . PRO D 1 207 ? 42.091 59.724 38.980 1.00 68.77 207 PRO D O 1
ATOM 12136 N N . ASP D 1 208 ? 41.567 57.624 38.191 1.00 68.64 208 ASP D N 1
ATOM 12137 C CA . ASP D 1 208 ? 42.869 56.947 38.367 1.00 68.70 208 ASP D CA 1
ATOM 12138 C C . ASP D 1 208 ? 43.562 56.612 37.051 1.00 68.51 208 ASP D C 1
ATOM 12139 O O . ASP D 1 208 ? 44.663 56.049 37.043 1.00 68.31 208 ASP D O 1
ATOM 12144 N N . ALA D 1 209 ? 42.876 56.869 35.947 1.00 68.45 209 ALA D N 1
ATOM 12145 C CA . ALA D 1 209 ? 43.270 56.349 34.641 1.00 68.53 209 ALA D CA 1
ATOM 12146 C C . ALA D 1 209 ? 44.767 56.225 34.403 1.00 68.64 209 ALA D C 1
ATOM 12147 O O . ALA D 1 209 ? 45.277 55.122 34.245 1.00 69.07 209 ALA D O 1
ATOM 12149 N N . LEU D 1 210 ? 45.467 57.354 34.387 1.00 68.51 210 LEU D N 1
ATOM 12150 C CA . LEU D 1 210 ? 46.863 57.359 33.950 1.00 68.18 210 LEU D CA 1
ATOM 12151 C C . LEU D 1 210 ? 47.886 56.843 34.982 1.00 67.90 210 LEU D C 1
ATOM 12152 O O . LEU D 1 210 ? 48.841 56.174 34.595 1.00 67.91 210 LEU D O 1
ATOM 12157 N N . LYS D 1 211 ? 47.679 57.134 36.264 1.00 67.35 211 LYS D N 1
ATOM 12158 C CA . LYS D 1 211 ? 48.464 56.543 37.357 1.00 67.25 211 LYS D CA 1
ATOM 12159 C C . LYS D 1 211 ? 49.894 56.079 37.051 1.00 67.11 211 LYS D C 1
ATOM 12160 O O . LYS D 1 211 ? 50.872 56.578 37.634 1.00 66.91 211 LYS D O 1
ATOM 12166 N N . ASN D 1 212 ? 50.006 55.071 36.187 1.00 67.23 212 ASN D N 1
ATOM 12167 C CA . ASN D 1 212 ? 51.335 54.668 35.699 1.00 67.12 212 ASN D CA 1
ATOM 12168 C C . ASN D 1 212 ? 51.756 55.330 34.388 1.00 66.37 212 ASN D C 1
ATOM 12169 O O . ASN D 1 212 ? 52.329 54.706 33.519 1.00 65.92 212 ASN D O 1
ATOM 12174 N N . TRP D 1 213 ? 51.498 56.631 34.325 1.00 65.92 213 TRP D N 1
ATOM 12175 C CA . TRP D 1 213 ? 51.930 57.502 33.243 1.00 65.69 213 TRP D CA 1
ATOM 12176 C C . TRP D 1 213 ? 53.396 57.974 33.411 1.00 65.70 213 TRP D C 1
ATOM 12177 O O . TRP D 1 213 ? 53.828 58.374 34.498 1.00 65.69 213 TRP D O 1
ATOM 12188 N N . SER D 1 214 ? 54.146 57.922 32.314 1.00 65.67 214 SER D N 1
ATOM 12189 C CA . SER D 1 214 ? 55.580 58.203 32.310 1.00 65.69 214 SER D CA 1
ATOM 12190 C C . SER D 1 214 ? 56.039 58.567 30.877 1.00 65.80 214 SER D C 1
ATOM 12191 O O . SER D 1 214 ? 55.718 57.840 29.938 1.00 65.49 214 SER D O 1
ATOM 12194 N N . PRO D 1 215 ? 56.747 59.696 30.705 1.00 65.97 215 PRO D N 1
ATOM 12195 C CA . PRO D 1 215 ? 57.302 60.107 29.385 1.00 66.05 215 PRO D CA 1
ATOM 12196 C C . PRO D 1 215 ? 58.049 58.999 28.613 1.00 66.24 215 PRO D C 1
ATOM 12197 O O . PRO D 1 215 ? 58.029 58.989 27.374 1.00 66.16 215 PRO D O 1
ATOM 12201 N N . GLU D 1 216 ? 58.701 58.099 29.359 1.00 66.57 216 GLU D N 1
ATOM 12202 C CA . GLU D 1 216 ? 59.418 56.936 28.826 1.00 66.83 216 GLU D CA 1
ATOM 12203 C C . GLU D 1 216 ? 58.403 55.881 28.397 1.00 67.05 216 GLU D C 1
ATOM 12204 O O . GLU D 1 216 ? 58.409 55.422 27.240 1.00 67.38 216 GLU D O 1
ATOM 12210 N N . SER D 1 217 ? 57.516 55.523 29.328 1.00 66.91 217 SER D N 1
ATOM 12211 C CA . SER D 1 217 ? 56.351 54.692 29.030 1.00 67.02 217 SER D CA 1
ATOM 12212 C C . SER D 1 217 ? 55.550 55.232 27.815 1.00 67.07 217 SER D C 1
ATOM 12213 O O . SER D 1 217 ? 54.829 54.490 27.153 1.00 67.06 217 SER D O 1
ATOM 12216 N N . ASN D 1 218 ? 55.699 56.521 27.534 1.00 66.88 218 ASN D N 1
ATOM 12217 C CA . ASN D 1 218 ? 55.008 57.141 26.447 1.00 66.66 218 ASN D CA 1
ATOM 12218 C C . ASN D 1 218 ? 55.783 57.019 25.167 1.00 66.83 218 ASN D C 1
ATOM 12219 O O . ASN D 1 218 ? 55.181 56.798 24.098 1.00 66.83 218 ASN D O 1
ATOM 12224 N N . GLN D 1 219 ? 57.105 57.151 25.260 1.00 66.65 219 GLN D N 1
ATOM 12225 C CA . GLN D 1 219 ? 57.922 57.010 24.066 1.00 66.92 219 GLN D CA 1
ATOM 12226 C C . GLN D 1 219 ? 57.747 55.622 23.430 1.00 66.86 219 GLN D C 1
ATOM 12227 O O . GLN D 1 219 ? 57.696 55.498 22.186 1.00 66.66 219 GLN D O 1
ATOM 12233 N N . GLU D 1 220 ? 57.580 54.616 24.299 1.00 66.65 220 GLU D N 1
ATOM 12234 C CA . GLU D 1 220 ? 57.273 53.229 23.915 1.00 66.48 220 GLU D CA 1
ATOM 12235 C C . GLU D 1 220 ? 55.900 53.081 23.288 1.00 65.89 220 GLU D C 1
ATOM 12236 O O . GLU D 1 220 ? 55.771 52.441 22.244 1.00 65.89 220 GLU D O 1
ATOM 12242 N N . ILE D 1 221 ? 54.882 53.653 23.938 1.00 65.23 221 ILE D N 1
ATOM 12243 C CA . ILE D 1 221 ? 53.516 53.683 23.403 1.00 65.01 221 ILE D CA 1
ATOM 12244 C C . ILE D 1 221 ? 53.489 54.305 21.997 1.00 65.42 221 ILE D C 1
ATOM 12245 O O . ILE D 1 221 ? 52.810 53.822 21.094 1.00 65.37 221 ILE D O 1
ATOM 12250 N N . ALA D 1 222 ? 54.229 55.397 21.832 1.00 65.65 222 ALA D N 1
ATOM 12251 C CA . ALA D 1 222 ? 54.303 56.103 20.572 1.00 65.36 222 ALA D CA 1
ATOM 12252 C C . ALA D 1 222 ? 54.997 55.236 19.532 1.00 65.42 222 ALA D C 1
ATOM 12253 O O . ALA D 1 222 ? 54.629 55.284 18.372 1.00 65.68 222 ALA D O 1
ATOM 12255 N N . ALA D 1 223 ? 55.989 54.444 19.951 1.00 65.40 223 ALA D N 1
ATOM 12256 C CA . ALA D 1 223 ? 56.704 53.521 19.058 1.00 65.07 223 ALA D CA 1
ATOM 12257 C C . ALA D 1 223 ? 55.733 52.478 18.458 1.00 64.89 223 ALA D C 1
ATOM 12258 O O . ALA D 1 223 ? 55.726 52.234 17.250 1.00 64.92 223 ALA D O 1
ATOM 12260 N N . THR D 1 224 ? 54.934 51.881 19.343 1.00 64.54 224 THR D N 1
ATOM 12261 C CA . THR D 1 224 ? 53.746 51.075 19.062 1.00 64.02 224 THR D CA 1
ATOM 12262 C C . THR D 1 224 ? 52.810 51.764 18.054 1.00 64.13 224 THR D C 1
ATOM 12263 O O . THR D 1 224 ? 52.391 51.177 17.060 1.00 64.20 224 THR D O 1
ATOM 12267 N N . GLN D 1 225 ? 52.486 53.019 18.338 1.00 64.20 225 GLN D N 1
ATOM 12268 C CA . GLN D 1 225 ? 51.614 53.821 17.503 1.00 64.41 225 GLN D CA 1
ATOM 12269 C C . GLN D 1 225 ? 52.139 54.040 16.101 1.00 64.42 225 GLN D C 1
ATOM 12270 O O . GLN D 1 225 ? 51.351 54.103 15.172 1.00 64.88 225 GLN D O 1
ATOM 12276 N N . ARG D 1 226 ? 53.455 54.147 15.944 1.00 64.17 226 ARG D N 1
ATOM 12277 C CA . ARG D 1 226 ? 54.058 54.244 14.604 1.00 64.06 226 ARG D CA 1
ATOM 12278 C C . ARG D 1 226 ? 53.789 52.961 13.814 1.00 63.98 226 ARG D C 1
ATOM 12279 O O . ARG D 1 226 ? 53.205 52.985 12.706 1.00 63.58 226 ARG D O 1
ATOM 12287 N N . GLU D 1 227 ? 54.219 51.843 14.389 1.00 63.64 227 GLU D N 1
ATOM 12288 C CA . GLU D 1 227 ? 54.091 50.567 13.707 1.00 63.87 227 GLU D CA 1
ATOM 12289 C C . GLU D 1 227 ? 52.650 50.276 13.336 1.00 63.69 227 GLU D C 1
ATOM 12290 O O . GLU D 1 227 ? 52.380 49.708 12.268 1.00 63.58 227 GLU D O 1
ATOM 12296 N N . LEU D 1 228 ? 51.734 50.655 14.229 1.00 63.36 228 LEU D N 1
ATOM 12297 C CA . LEU D 1 228 ? 50.310 50.484 13.961 1.00 63.12 228 LEU D CA 1
ATOM 12298 C C . LEU D 1 228 ? 49.888 51.270 12.746 1.00 63.04 228 LEU D C 1
ATOM 12299 O O . LEU D 1 228 ? 49.232 50.715 11.867 1.00 63.23 228 LEU D O 1
ATOM 12304 N N . ILE D 1 229 ? 50.287 52.543 12.698 1.00 62.67 229 ILE D N 1
ATOM 12305 C CA . ILE D 1 229 ? 49.807 53.483 11.702 1.00 62.35 229 ILE D CA 1
ATOM 12306 C C . ILE D 1 229 ? 50.383 53.104 10.333 1.00 62.76 229 ILE D C 1
ATOM 12307 O O . ILE D 1 229 ? 49.721 53.241 9.298 1.00 63.00 229 ILE D O 1
ATOM 12312 N N . ASP D 1 230 ? 51.620 52.613 10.379 1.00 62.94 230 ASP D N 1
ATOM 12313 C CA . ASP D 1 230 ? 52.397 52.159 9.247 1.00 62.68 230 ASP D CA 1
ATOM 12314 C C . ASP D 1 230 ? 51.686 50.959 8.645 1.00 62.68 230 ASP D C 1
ATOM 12315 O O . ASP D 1 230 ? 51.374 50.962 7.455 1.00 62.76 230 ASP D O 1
ATOM 12320 N N . SER D 1 231 ? 51.412 49.950 9.484 1.00 62.57 231 SER D N 1
ATOM 12321 C CA . SER D 1 231 ? 50.591 48.784 9.116 1.00 61.93 231 SER D CA 1
ATOM 12322 C C . SER D 1 231 ? 49.284 49.224 8.479 1.00 61.81 231 SER D C 1
ATOM 12323 O O . SER D 1 231 ? 48.975 48.816 7.379 1.00 62.37 231 SER D O 1
ATOM 12326 N N . ALA D 1 232 ? 48.525 50.073 9.163 1.00 61.37 232 ALA D N 1
ATOM 12327 C CA . ALA D 1 232 ? 47.249 50.544 8.634 1.00 61.18 232 ALA D CA 1
ATOM 12328 C C . ALA D 1 232 ? 47.388 51.231 7.253 1.00 61.39 232 ALA D C 1
ATOM 12329 O O . ALA D 1 232 ? 46.632 50.939 6.315 1.00 61.77 232 ALA D O 1
ATOM 12331 N N . PHE D 1 233 ? 48.367 52.110 7.123 1.00 60.79 233 PHE D N 1
ATOM 12332 C CA . PHE D 1 233 ? 48.564 52.817 5.899 1.00 60.36 233 PHE D CA 1
ATOM 12333 C C . PHE D 1 233 ? 48.907 51.865 4.786 1.00 60.73 233 PHE D C 1
ATOM 12334 O O . PHE D 1 233 ? 48.579 52.131 3.631 1.00 61.04 233 PHE D O 1
ATOM 12342 N N . HIS D 1 234 ? 49.583 50.769 5.134 1.00 60.61 234 HIS D N 1
ATOM 12343 C CA . HIS D 1 234 ? 49.998 49.781 4.158 1.00 60.46 234 HIS D CA 1
ATOM 12344 C C . HIS D 1 234 ? 48.812 48.980 3.680 1.00 61.05 234 HIS D C 1
ATOM 12345 O O . HIS D 1 234 ? 48.748 48.547 2.520 1.00 61.68 234 HIS D O 1
ATOM 12352 N N . ALA D 1 235 ? 47.845 48.827 4.561 1.00 61.13 235 ALA D N 1
ATOM 12353 C CA . ALA D 1 235 ? 46.697 48.063 4.233 1.00 61.72 235 ALA D CA 1
ATOM 12354 C C . ALA D 1 235 ? 45.632 48.934 3.598 1.00 62.56 235 ALA D C 1
ATOM 12355 O O . ALA D 1 235 ? 44.539 48.462 3.282 1.00 63.23 235 ALA D O 1
ATOM 12357 N N . LEU D 1 236 ? 45.955 50.203 3.391 1.00 63.22 236 LEU D N 1
ATOM 12358 C CA . LEU D 1 236 ? 45.020 51.181 2.845 1.00 63.21 236 LEU D CA 1
ATOM 12359 C C . LEU D 1 236 ? 45.232 51.356 1.326 1.00 64.23 236 LEU D C 1
ATOM 12360 O O . LEU D 1 236 ? 46.301 51.752 0.877 1.00 64.32 236 LEU D O 1
ATOM 12365 N N . ARG D 1 237 ? 44.205 51.028 0.552 1.00 64.71 237 ARG D N 1
ATOM 12366 C CA . ARG D 1 237 ? 44.177 51.226 -0.874 1.00 65.33 237 ARG D CA 1
ATOM 12367 C C . ARG D 1 237 ? 44.551 52.686 -1.198 1.00 65.24 237 ARG D C 1
ATOM 12368 O O . ARG D 1 237 ? 44.189 53.597 -0.443 1.00 65.47 237 ARG D O 1
ATOM 12376 N N . PRO D 1 238 ? 45.307 52.912 -2.283 1.00 65.00 238 PRO D N 1
ATOM 12377 C CA . PRO D 1 238 ? 45.538 54.252 -2.782 1.00 64.57 238 PRO D CA 1
ATOM 12378 C C . PRO D 1 238 ? 44.201 54.897 -3.031 1.00 64.56 238 PRO D C 1
ATOM 12379 O O . PRO D 1 238 ? 43.296 54.219 -3.500 1.00 64.97 238 PRO D O 1
ATOM 12383 N N . GLY D 1 239 ? 44.068 56.174 -2.682 1.00 64.57 239 GLY D N 1
ATOM 12384 C CA . GLY D 1 239 ? 42.787 56.875 -2.756 1.00 64.52 239 GLY D CA 1
ATOM 12385 C C . GLY D 1 239 ? 42.019 56.935 -1.451 1.00 64.50 239 GLY D C 1
ATOM 12386 O O . GLY D 1 239 ? 41.209 57.832 -1.247 1.00 64.33 239 GLY D O 1
ATOM 12387 N N . GLY D 1 240 ? 42.299 55.991 -0.560 1.00 64.93 240 GLY D N 1
ATOM 12388 C CA . GLY D 1 240 ? 41.531 55.814 0.663 1.00 64.98 240 GLY D CA 1
ATOM 12389 C C . GLY D 1 240 ? 41.874 56.800 1.748 1.00 64.90 240 GLY D C 1
ATOM 12390 O O . GLY D 1 240 ? 42.912 57.464 1.706 1.00 65.47 240 GLY D O 1
ATOM 12391 N N . THR D 1 241 ? 40.984 56.868 2.728 1.00 64.56 241 THR D N 1
ATOM 12392 C CA . THR D 1 241 ? 41.094 57.723 3.900 1.00 64.07 241 THR D CA 1
ATOM 12393 C C . THR D 1 241 ? 41.537 56.874 5.075 1.00 63.65 241 THR D C 1
ATOM 12394 O O . THR D 1 241 ? 41.202 55.721 5.163 1.00 64.68 241 THR D O 1
ATOM 12398 N N . LEU D 1 242 ? 42.299 57.438 5.971 1.00 62.91 242 LEU D N 1
ATOM 12399 C CA . LEU D 1 242 ? 42.659 56.740 7.180 1.00 62.58 242 LEU D CA 1
ATOM 12400 C C . LEU D 1 242 ? 42.468 57.701 8.346 1.00 63.05 242 LEU D C 1
ATOM 12401 O O . LEU D 1 242 ? 42.960 58.812 8.327 1.00 64.05 242 LEU D O 1
ATOM 12406 N N . VAL D 1 243 ? 41.741 57.282 9.358 1.00 62.89 243 VAL D N 1
ATOM 12407 C CA . VAL D 1 243 ? 41.467 58.172 10.441 1.00 62.70 243 VAL D CA 1
ATOM 12408 C C . VAL D 1 243 ? 42.283 57.651 11.615 1.00 62.88 243 VAL D C 1
ATOM 12409 O O . VAL D 1 243 ? 42.159 56.485 11.989 1.00 62.96 243 VAL D O 1
ATOM 12413 N N . TYR D 1 244 ? 43.154 58.513 12.155 1.00 63.02 244 TYR D N 1
ATOM 12414 C CA . TYR D 1 244 ? 43.956 58.165 13.318 1.00 62.85 244 TYR D CA 1
ATOM 12415 C C . TYR D 1 244 ? 43.467 58.952 14.499 1.00 62.82 244 TYR D C 1
ATOM 12416 O O . TYR D 1 244 ? 43.330 60.175 14.417 1.00 63.19 244 TYR D O 1
ATOM 12425 N N . SER D 1 245 ? 43.194 58.252 15.593 1.00 62.86 245 SER D N 1
ATOM 12426 C CA . SER D 1 245 ? 42.671 58.899 16.794 1.00 63.09 245 SER D CA 1
ATOM 12427 C C . SER D 1 245 ? 43.245 58.282 18.064 1.00 63.27 245 SER D C 1
ATOM 12428 O O . SER D 1 245 ? 43.534 57.074 18.091 1.00 63.55 245 SER D O 1
ATOM 12431 N N . THR D 1 246 ? 43.416 59.110 19.096 1.00 63.18 246 THR D N 1
ATOM 12432 C CA . THR D 1 246 ? 43.724 58.641 20.450 1.00 63.57 246 THR D CA 1
ATOM 12433 C C . THR D 1 246 ? 42.884 59.349 21.524 1.00 64.06 246 THR D C 1
ATOM 12434 O O . THR D 1 246 ? 42.283 60.388 21.290 1.00 64.18 246 THR D O 1
ATOM 12438 N N . CYS D 1 247 ? 42.863 58.790 22.718 1.00 64.72 247 CYS D N 1
ATOM 12439 C CA . CYS D 1 247 ? 42.262 59.492 23.844 1.00 65.51 247 CYS D CA 1
ATOM 12440 C C . CYS D 1 247 ? 43.324 60.130 24.678 1.00 65.41 247 CYS D C 1
ATOM 12441 O O . CYS D 1 247 ? 43.161 60.243 25.878 1.00 65.98 247 CYS D O 1
ATOM 12444 N N . THR D 1 248 ? 44.433 60.493 24.063 1.00 65.19 248 THR D N 1
ATOM 12445 C CA . THR D 1 248 ? 45.519 61.101 24.797 1.00 65.07 248 THR D CA 1
ATOM 12446 C C . THR D 1 248 ? 45.615 62.547 24.313 1.00 65.12 248 THR D C 1
ATOM 12447 O O . THR D 1 248 ? 45.023 62.884 23.299 1.00 65.75 248 THR D O 1
ATOM 12451 N N . LEU D 1 249 ? 46.346 63.408 25.002 1.00 64.61 249 LEU D N 1
ATOM 12452 C CA . LEU D 1 249 ? 46.352 64.808 24.619 1.00 64.09 249 LEU D CA 1
ATOM 12453 C C . LEU D 1 249 ? 47.719 65.387 24.271 1.00 64.16 249 LEU D C 1
ATOM 12454 O O . LEU D 1 249 ? 47.787 66.476 23.732 1.00 64.29 249 LEU D O 1
ATOM 12459 N N . ASN D 1 250 ? 48.803 64.685 24.582 1.00 64.09 250 ASN D N 1
ATOM 12460 C CA . ASN D 1 250 ? 50.133 65.155 24.210 1.00 64.14 250 ASN D CA 1
ATOM 12461 C C . ASN D 1 250 ? 50.422 65.055 22.702 1.00 64.72 250 ASN D C 1
ATOM 12462 O O . ASN D 1 250 ? 49.646 64.474 21.932 1.00 64.56 250 ASN D O 1
ATOM 12467 N N . GLN D 1 251 ? 51.557 65.605 22.286 1.00 65.32 251 GLN D N 1
ATOM 12468 C CA . GLN D 1 251 ? 51.883 65.597 20.873 1.00 66.13 251 GLN D CA 1
ATOM 12469 C C . GLN D 1 251 ? 52.663 64.355 20.406 1.00 66.22 251 GLN D C 1
ATOM 12470 O O . GLN D 1 251 ? 52.483 63.946 19.237 1.00 65.96 251 GLN D O 1
ATOM 12476 N N . GLU D 1 252 ? 53.487 63.759 21.294 1.00 66.13 252 GLU D N 1
ATOM 12477 C CA . GLU D 1 252 ? 54.295 62.575 20.935 1.00 66.18 252 GLU D CA 1
ATOM 12478 C C . GLU D 1 252 ? 53.415 61.482 20.367 1.00 66.04 252 GLU D C 1
ATOM 12479 O O . GLU D 1 252 ? 53.819 60.805 19.433 1.00 66.25 252 GLU D O 1
ATOM 12485 N N . GLU D 1 253 ? 52.210 61.329 20.912 1.00 65.75 253 GLU D N 1
ATOM 12486 C CA . GLU D 1 253 ? 51.315 60.243 20.516 1.00 65.65 253 GLU D CA 1
ATOM 12487 C C . GLU D 1 253 ? 50.321 60.594 19.442 1.00 65.47 253 GLU D C 1
ATOM 12488 O O . GLU D 1 253 ? 49.612 59.726 18.937 1.00 65.64 253 GLU D O 1
ATOM 12494 N N . ASN D 1 254 ? 50.223 61.875 19.129 1.00 65.34 254 ASN D N 1
ATOM 12495 C CA . ASN D 1 254 ? 49.216 62.352 18.187 1.00 64.82 254 ASN D CA 1
ATOM 12496 C C . ASN D 1 254 ? 49.830 62.973 16.964 1.00 64.68 254 ASN D C 1
ATOM 12497 O O . ASN D 1 254 ? 50.022 62.308 15.940 1.00 64.57 254 ASN D O 1
ATOM 12502 N N . GLU D 1 255 ? 50.152 64.253 17.096 1.00 64.30 255 GLU D N 1
ATOM 12503 C CA . GLU D 1 255 ? 50.757 65.033 16.041 1.00 63.81 255 GLU D CA 1
ATOM 12504 C C . GLU D 1 255 ? 52.056 64.390 15.563 1.00 63.45 255 GLU D C 1
ATOM 12505 O O . GLU D 1 255 ? 52.273 64.229 14.363 1.00 63.26 255 GLU D O 1
ATOM 12511 N N . ALA D 1 256 ? 52.890 63.991 16.517 1.00 63.15 256 ALA D N 1
ATOM 12512 C CA . ALA D 1 256 ? 54.190 63.416 16.227 1.00 63.21 256 ALA D CA 1
ATOM 12513 C C . ALA D 1 256 ? 54.087 62.146 15.445 1.00 63.43 256 ALA D C 1
ATOM 12514 O O . ALA D 1 256 ? 55.016 61.764 14.745 1.00 63.95 256 ALA D O 1
ATOM 12516 N N . VAL D 1 257 ? 52.966 61.462 15.604 1.00 63.46 257 VAL D N 1
ATOM 12517 C CA . VAL D 1 257 ? 52.765 60.153 15.000 1.00 63.18 257 VAL D CA 1
ATOM 12518 C C . VAL D 1 257 ? 52.340 60.344 13.540 1.00 63.53 257 VAL D C 1
ATOM 12519 O O . VAL D 1 257 ? 52.903 59.738 12.620 1.00 63.78 257 VAL D O 1
ATOM 12523 N N . CYS D 1 258 ? 51.372 61.232 13.347 1.00 63.50 258 CYS D N 1
ATOM 12524 C CA . CYS D 1 258 ? 50.935 61.640 12.040 1.00 63.13 258 CYS D CA 1
ATOM 12525 C C . CYS D 1 258 ? 52.069 62.320 11.265 1.00 63.06 258 CYS D C 1
ATOM 12526 O O . CYS D 1 258 ? 52.346 61.959 10.116 1.00 62.80 258 CYS D O 1
ATOM 12529 N N . LEU D 1 259 ? 52.749 63.278 11.889 1.00 63.19 259 LEU D N 1
ATOM 12530 C CA . LEU D 1 259 ? 53.880 63.937 11.199 1.00 63.35 259 LEU D CA 1
ATOM 12531 C C . LEU D 1 259 ? 54.911 62.903 10.703 1.00 63.15 259 LEU D C 1
ATOM 12532 O O . LEU D 1 259 ? 55.402 62.985 9.556 1.00 63.25 259 LEU D O 1
ATOM 12537 N N . TRP D 1 260 ? 55.187 61.912 11.555 1.00 62.59 260 TRP D N 1
ATOM 12538 C CA . TRP D 1 260 ? 56.115 60.831 11.240 1.00 62.02 260 TRP D CA 1
ATOM 12539 C C . TRP D 1 260 ? 55.718 60.117 9.949 1.00 62.20 260 TRP D C 1
ATOM 12540 O O . TRP D 1 260 ? 56.543 59.954 9.028 1.00 62.02 260 TRP D O 1
ATOM 12551 N N . LEU D 1 261 ? 54.457 59.682 9.902 1.00 62.10 261 LEU D N 1
ATOM 12552 C CA . LEU D 1 261 ? 53.949 58.964 8.740 1.00 61.96 261 LEU D CA 1
ATOM 12553 C C . LEU D 1 261 ? 54.227 59.726 7.452 1.00 62.43 261 LEU D C 1
ATOM 12554 O O . LEU D 1 261 ? 54.748 59.145 6.515 1.00 62.63 261 LEU D O 1
ATOM 12559 N N . LYS D 1 262 ? 53.895 61.020 7.418 1.00 62.78 262 LYS D N 1
ATOM 12560 C CA . LYS D 1 262 ? 54.223 61.869 6.270 1.00 62.95 262 LYS D CA 1
ATOM 12561 C C . LYS D 1 262 ? 55.737 61.929 6.026 1.00 63.26 262 LYS D C 1
ATOM 12562 O O . LYS D 1 262 ? 56.167 61.989 4.874 1.00 63.32 262 LYS D O 1
ATOM 12568 N N . GLU D 1 263 ? 56.540 61.905 7.095 1.00 63.48 263 GLU D N 1
ATOM 12569 C CA . GLU D 1 263 ? 58.000 61.864 6.944 1.00 64.26 263 GLU D CA 1
ATOM 12570 C C . GLU D 1 263 ? 58.427 60.635 6.165 1.00 64.05 263 GLU D C 1
ATOM 12571 O O . GLU D 1 263 ? 59.365 60.687 5.387 1.00 64.36 263 GLU D O 1
ATOM 12577 N N . THR D 1 264 ? 57.764 59.516 6.406 1.00 63.67 264 THR D N 1
ATOM 12578 C CA . THR D 1 264 ? 58.228 58.254 5.831 1.00 63.74 264 THR D CA 1
ATOM 12579 C C . THR D 1 264 ? 57.672 57.981 4.400 1.00 63.61 264 THR D C 1
ATOM 12580 O O . THR D 1 264 ? 58.201 57.176 3.630 1.00 63.11 264 THR D O 1
ATOM 12584 N N . TYR D 1 265 ? 56.631 58.713 4.048 1.00 63.32 265 TYR D N 1
ATOM 12585 C CA . TYR D 1 265 ? 55.960 58.547 2.800 1.00 63.26 265 TYR D CA 1
ATOM 12586 C C . TYR D 1 265 ? 55.540 59.919 2.302 1.00 63.56 265 TYR D C 1
ATOM 12587 O O . TYR D 1 265 ? 54.360 60.184 2.107 1.00 63.34 265 TYR D O 1
ATOM 12596 N N . PRO D 1 266 ? 56.510 60.799 2.092 1.00 63.99 266 PRO D N 1
ATOM 12597 C CA . PRO D 1 266 ? 56.209 62.214 1.882 1.00 64.24 266 PRO D CA 1
ATOM 12598 C C . PRO D 1 266 ? 55.246 62.458 0.725 1.00 64.77 266 PRO D C 1
ATOM 12599 O O . PRO D 1 266 ? 54.325 63.266 0.865 1.00 64.82 266 PRO D O 1
ATOM 12603 N N . ASP D 1 267 ? 55.427 61.727 -0.377 1.00 65.25 267 ASP D N 1
ATOM 12604 C CA . ASP D 1 267 ? 54.639 61.928 -1.598 1.00 65.29 267 ASP D CA 1
ATOM 12605 C C . ASP D 1 267 ? 53.335 61.125 -1.629 1.00 65.01 267 ASP D C 1
ATOM 12606 O O . ASP D 1 267 ? 52.589 61.179 -2.596 1.00 65.18 267 ASP D O 1
ATOM 12611 N N . ALA D 1 268 ? 53.086 60.403 -0.550 1.00 64.51 268 ALA D N 1
ATOM 12612 C CA . ALA D 1 268 ? 51.994 59.480 -0.431 1.00 64.22 268 ALA D CA 1
ATOM 12613 C C . ALA D 1 268 ? 50.881 59.929 0.516 1.00 64.06 268 ALA D C 1
ATOM 12614 O O . ALA D 1 268 ? 49.778 59.378 0.498 1.00 64.54 268 ALA D O 1
ATOM 12616 N N . VAL D 1 269 ? 51.172 60.885 1.377 1.00 63.39 269 VAL D N 1
ATOM 12617 C CA . VAL D 1 269 ? 50.314 61.152 2.519 1.00 63.19 269 VAL D CA 1
ATOM 12618 C C . VAL D 1 269 ? 49.773 62.561 2.466 1.00 63.50 269 VAL D C 1
ATOM 12619 O O . VAL D 1 269 ? 50.544 63.511 2.488 1.00 64.35 269 VAL D O 1
ATOM 12623 N N . GLU D 1 270 ? 48.458 62.710 2.448 1.00 63.32 270 GLU D N 1
ATOM 12624 C CA . GLU D 1 270 ? 47.862 64.035 2.472 1.00 63.29 270 GLU D CA 1
ATOM 12625 C C . GLU D 1 270 ? 46.972 64.222 3.708 1.00 63.16 270 GLU D C 1
ATOM 12626 O O . GLU D 1 270 ? 46.024 63.455 3.910 1.00 64.50 270 GLU D O 1
ATOM 12632 N N . PHE D 1 271 ? 47.248 65.212 4.545 1.00 62.33 271 PHE D N 1
ATOM 12633 C CA . PHE D 1 271 ? 46.316 65.477 5.633 1.00 62.12 271 PHE D CA 1
ATOM 12634 C C . PHE D 1 271 ? 45.129 66.206 5.092 1.00 62.41 271 PHE D C 1
ATOM 12635 O O . PHE D 1 271 ? 45.273 67.066 4.270 1.00 63.19 271 PHE D O 1
ATOM 12643 N N . LEU D 1 272 ? 43.948 65.830 5.535 1.00 62.77 272 LEU D N 1
ATOM 12644 C CA . LEU D 1 272 ? 42.697 66.382 5.009 1.00 62.88 272 LEU D CA 1
ATOM 12645 C C . LEU D 1 272 ? 41.978 67.171 6.110 1.00 63.10 272 LEU D C 1
ATOM 12646 O O . LEU D 1 272 ? 41.212 66.601 6.893 1.00 63.96 272 LEU D O 1
ATOM 12651 N N . PRO D 1 273 ? 42.274 68.454 6.229 1.00 62.75 273 PRO D N 1
ATOM 12652 C CA . PRO D 1 273 ? 41.688 69.321 7.236 1.00 62.50 273 PRO D CA 1
ATOM 12653 C C . PRO D 1 273 ? 40.279 69.022 7.730 1.00 62.34 273 PRO D C 1
ATOM 12654 O O . PRO D 1 273 ? 39.378 68.780 6.941 1.00 61.76 273 PRO D O 1
ATOM 12658 N N . LEU D 1 274 ? 40.121 69.074 9.049 1.00 62.32 274 LEU D N 1
ATOM 12659 C CA . LEU D 1 274 ? 38.894 68.677 9.683 1.00 62.42 274 LEU D CA 1
ATOM 12660 C C . LEU D 1 274 ? 37.984 69.847 10.094 1.00 62.74 274 LEU D C 1
ATOM 12661 O O . LEU D 1 274 ? 36.876 69.637 10.596 1.00 62.88 274 LEU D O 1
ATOM 12666 N N . GLY D 1 275 ? 38.440 71.068 9.823 1.00 62.62 275 GLY D N 1
ATOM 12667 C CA . GLY D 1 275 ? 37.787 72.294 10.269 1.00 62.40 275 GLY D CA 1
ATOM 12668 C C . GLY D 1 275 ? 36.351 72.605 9.877 1.00 62.75 275 GLY D C 1
ATOM 12669 O O . GLY D 1 275 ? 35.720 73.430 10.536 1.00 62.96 275 GLY D O 1
ATOM 12670 N N . ASP D 1 276 ? 35.822 71.995 8.811 1.00 63.04 276 ASP D N 1
ATOM 12671 C CA . ASP D 1 276 ? 34.382 72.137 8.483 1.00 63.21 276 ASP D CA 1
ATOM 12672 C C . ASP D 1 276 ? 33.600 70.970 8.961 1.00 62.81 276 ASP D C 1
ATOM 12673 O O . ASP D 1 276 ? 32.435 70.859 8.638 1.00 62.94 276 ASP D O 1
ATOM 12678 N N . LEU D 1 277 ? 34.232 70.058 9.666 1.00 62.62 277 LEU D N 1
ATOM 12679 C CA . LEU D 1 277 ? 33.555 68.822 9.978 1.00 62.79 277 LEU D CA 1
ATOM 12680 C C . LEU D 1 277 ? 32.208 69.094 10.668 1.00 62.62 277 LEU D C 1
ATOM 12681 O O . LEU D 1 277 ? 31.225 68.423 10.414 1.00 62.42 277 LEU D O 1
ATOM 12686 N N . PHE D 1 278 ? 32.168 70.123 11.500 1.00 62.65 278 PHE D N 1
ATOM 12687 C CA . PHE D 1 278 ? 30.935 70.540 12.152 1.00 62.37 278 PHE D CA 1
ATOM 12688 C C . PHE D 1 278 ? 31.065 72.010 12.536 1.00 62.31 278 PHE D C 1
ATOM 12689 O O . PHE D 1 278 ? 32.163 72.535 12.524 1.00 61.92 278 PHE D O 1
ATOM 12697 N N . PRO D 1 279 ? 29.961 72.683 12.853 1.00 62.64 279 PRO D N 1
ATOM 12698 C CA . PRO D 1 279 ? 30.055 74.067 13.369 1.00 63.02 279 PRO D CA 1
ATOM 12699 C C . PRO D 1 279 ? 30.687 74.122 14.769 1.00 63.38 279 PRO D C 1
ATOM 12700 O O . PRO D 1 279 ? 30.153 73.526 15.721 1.00 64.18 279 PRO D O 1
ATOM 12704 N N . GLY D 1 280 ? 31.829 74.800 14.871 1.00 63.26 280 GLY D N 1
ATOM 12705 C CA . GLY D 1 280 ? 32.571 74.873 16.113 1.00 63.44 280 GLY D CA 1
ATOM 12706 C C . GLY D 1 280 ? 33.875 74.128 16.014 1.00 63.76 280 GLY D C 1
ATOM 12707 O O . GLY D 1 280 ? 34.779 74.328 16.836 1.00 63.61 280 GLY D O 1
ATOM 12708 N N . ALA D 1 281 ? 33.966 73.273 14.997 1.00 64.25 281 ALA D N 1
ATOM 12709 C CA . ALA D 1 281 ? 35.166 72.478 14.719 1.00 64.59 281 ALA D CA 1
ATOM 12710 C C . ALA D 1 281 ? 36.420 73.333 14.791 1.00 64.97 281 ALA D C 1
ATOM 12711 O O . ALA D 1 281 ? 37.425 72.915 15.350 1.00 65.27 281 ALA D O 1
ATOM 12713 N N . ASN D 1 282 ? 36.341 74.545 14.258 1.00 65.39 282 ASN D N 1
ATOM 12714 C CA . ASN D 1 282 ? 37.452 75.501 14.346 1.00 66.21 282 ASN D CA 1
ATOM 12715 C C . ASN D 1 282 ? 38.158 75.490 15.696 1.00 66.02 282 ASN D C 1
ATOM 12716 O O . ASN D 1 282 ? 39.392 75.455 15.757 1.00 66.33 282 ASN D O 1
ATOM 12721 N N . LYS D 1 283 ? 37.368 75.493 16.769 1.00 65.72 283 LYS D N 1
ATOM 12722 C CA . LYS D 1 283 ? 37.892 75.663 18.118 1.00 65.15 283 LYS D CA 1
ATOM 12723 C C . LYS D 1 283 ? 39.026 74.685 18.447 1.00 64.81 283 LYS D C 1
ATOM 12724 O O . LYS D 1 283 ? 39.941 75.016 19.209 1.00 64.85 283 LYS D O 1
ATOM 12730 N N . ALA D 1 284 ? 38.988 73.506 17.826 1.00 64.29 284 ALA D N 1
ATOM 12731 C CA . ALA D 1 284 ? 39.981 72.449 18.085 1.00 63.72 284 ALA D CA 1
ATOM 12732 C C . ALA D 1 284 ? 40.926 72.179 16.918 1.00 63.36 284 ALA D C 1
ATOM 12733 O O . ALA D 1 284 ? 41.733 71.258 16.970 1.00 62.95 284 ALA D O 1
ATOM 12735 N N . LEU D 1 285 ? 40.829 73.009 15.889 1.00 63.35 285 LEU D N 1
ATOM 12736 C CA . LEU D 1 285 ? 41.609 72.859 14.666 1.00 63.58 285 LEU D CA 1
ATOM 12737 C C . LEU D 1 285 ? 43.112 73.055 14.891 1.00 63.75 285 LEU D C 1
ATOM 12738 O O . LEU D 1 285 ? 43.520 74.050 15.488 1.00 63.71 285 LEU D O 1
ATOM 12743 N N . THR D 1 286 ? 43.928 72.111 14.428 1.00 63.86 286 THR D N 1
ATOM 12744 C CA . THR D 1 286 ? 45.372 72.314 14.447 1.00 64.06 286 THR D CA 1
ATOM 12745 C C . THR D 1 286 ? 45.802 72.739 13.058 1.00 64.57 286 THR D C 1
ATOM 12746 O O . THR D 1 286 ? 45.081 72.537 12.081 1.00 64.49 286 THR D O 1
ATOM 12750 N N . GLU D 1 287 ? 46.982 73.333 12.969 1.00 64.95 287 GLU D N 1
ATOM 12751 C CA . GLU D 1 287 ? 47.410 73.882 11.700 1.00 65.27 287 GLU D CA 1
ATOM 12752 C C . GLU D 1 287 ? 47.691 72.822 10.646 1.00 64.87 287 GLU D C 1
ATOM 12753 O O . GLU D 1 287 ? 47.965 73.153 9.499 1.00 65.50 287 GLU D O 1
ATOM 12759 N N . GLU D 1 288 ? 47.572 71.556 11.027 1.00 64.44 288 GLU D N 1
ATOM 12760 C CA . GLU D 1 288 ? 47.667 70.482 10.069 1.00 64.43 288 GLU D CA 1
ATOM 12761 C C . GLU D 1 288 ? 46.301 70.099 9.535 1.00 64.49 288 GLU D C 1
ATOM 12762 O O . GLU D 1 288 ? 46.219 69.545 8.446 1.00 65.34 288 GLU D O 1
ATOM 12768 N N . GLY D 1 289 ? 45.239 70.392 10.288 1.00 64.19 289 GLY D N 1
ATOM 12769 C CA . GLY D 1 289 ? 43.865 69.969 9.942 1.00 63.43 289 GLY D CA 1
ATOM 12770 C C . GLY D 1 289 ? 43.347 68.862 10.857 1.00 62.95 289 GLY D C 1
ATOM 12771 O O . GLY D 1 289 ? 42.288 68.256 10.617 1.00 62.34 289 GLY D O 1
ATOM 12772 N N . PHE D 1 290 ? 44.135 68.614 11.900 1.00 62.48 290 PHE D N 1
ATOM 12773 C CA . PHE D 1 290 ? 43.842 67.677 12.950 1.00 62.03 290 PHE D CA 1
ATOM 12774 C C . PHE D 1 290 ? 42.896 68.375 13.884 1.00 61.72 290 PHE D C 1
ATOM 12775 O O . PHE D 1 290 ? 42.894 69.607 13.946 1.00 61.83 290 PHE D O 1
ATOM 12783 N N . LEU D 1 291 ? 42.090 67.592 14.589 1.00 61.37 291 LEU D N 1
ATOM 12784 C CA . LEU D 1 291 ? 41.304 68.118 15.670 1.00 61.61 291 LEU D CA 1
ATOM 12785 C C . LEU D 1 291 ? 41.889 67.638 17.004 1.00 62.45 291 LEU D C 1
ATOM 12786 O O . LEU D 1 291 ? 41.907 66.440 17.275 1.00 63.06 291 LEU D O 1
ATOM 12791 N N . HIS D 1 292 ? 42.389 68.564 17.816 1.00 63.05 292 HIS D N 1
ATOM 12792 C CA . HIS D 1 292 ? 43.003 68.204 19.070 1.00 63.95 292 HIS D CA 1
ATOM 12793 C C . HIS D 1 292 ? 42.037 68.601 20.163 1.00 64.35 292 HIS D C 1
ATOM 12794 O O . HIS D 1 292 ? 42.090 69.698 20.707 1.00 64.94 292 HIS D O 1
ATOM 12801 N N . VAL D 1 293 ? 41.121 67.710 20.474 1.00 64.69 293 VAL D N 1
ATOM 12802 C CA . VAL D 1 293 ? 40.035 68.102 21.344 1.00 64.96 293 VAL D CA 1
ATOM 12803 C C . VAL D 1 293 ? 40.384 68.004 22.823 1.00 65.19 293 VAL D C 1
ATOM 12804 O O . VAL D 1 293 ? 40.473 66.911 23.397 1.00 65.51 293 VAL D O 1
ATOM 12808 N N . PHE D 1 294 ? 40.589 69.168 23.420 1.00 65.16 294 PHE D N 1
ATOM 12809 C CA . PHE D 1 294 ? 40.721 69.283 24.858 1.00 65.26 294 PHE D CA 1
ATOM 12810 C C . PHE D 1 294 ? 39.341 69.159 25.493 1.00 65.61 294 PHE D C 1
ATOM 12811 O O . PHE D 1 294 ? 38.337 69.555 24.873 1.00 65.80 294 PHE D O 1
ATOM 12819 N N . PRO D 1 295 ? 39.294 68.533 26.678 1.00 65.79 295 PRO D N 1
ATOM 12820 C CA . PRO D 1 295 ? 38.039 68.122 27.328 1.00 65.72 295 PRO D CA 1
ATOM 12821 C C . PRO D 1 295 ? 37.023 69.246 27.481 1.00 65.69 295 PRO D C 1
ATOM 12822 O O . PRO D 1 295 ? 35.820 69.043 27.261 1.00 65.53 295 PRO D O 1
ATOM 12826 N N . GLN D 1 296 ? 37.516 70.423 27.850 1.00 65.54 296 GLN D N 1
ATOM 12827 C CA . GLN D 1 296 ? 36.633 71.544 28.131 1.00 65.72 296 GLN D CA 1
ATOM 12828 C C . GLN D 1 296 ? 36.191 72.304 26.918 1.00 65.69 296 GLN D C 1
ATOM 12829 O O . GLN D 1 296 ? 35.360 73.195 27.041 1.00 65.89 296 GLN D O 1
ATOM 12835 N N . ILE D 1 297 ? 36.738 71.983 25.755 1.00 65.74 297 ILE D N 1
ATOM 12836 C CA . ILE D 1 297 ? 36.310 72.674 24.542 1.00 65.95 297 ILE D CA 1
ATOM 12837 C C . ILE D 1 297 ? 34.814 72.474 24.335 1.00 66.32 297 ILE D C 1
ATOM 12838 O O . ILE D 1 297 ? 34.057 73.435 24.278 1.00 66.56 297 ILE D O 1
ATOM 12843 N N . TYR D 1 298 ? 34.386 71.223 24.239 1.00 66.83 298 TYR D N 1
ATOM 12844 C CA . TYR D 1 298 ? 32.986 70.949 23.961 1.00 66.98 298 TYR D CA 1
ATOM 12845 C C . TYR D 1 298 ? 32.314 70.245 25.124 1.00 67.20 298 TYR D C 1
ATOM 12846 O O . TYR D 1 298 ? 31.227 69.695 24.973 1.00 67.11 298 TYR D O 1
ATOM 12855 N N . ASP D 1 299 ? 32.962 70.296 26.288 1.00 67.62 299 ASP D N 1
ATOM 12856 C CA . ASP D 1 299 ? 32.497 69.627 27.520 1.00 68.02 299 ASP D CA 1
ATOM 12857 C C . ASP D 1 299 ? 32.399 68.113 27.319 1.00 68.25 299 ASP D C 1
ATOM 12858 O O . ASP D 1 299 ? 31.296 67.583 27.143 1.00 68.43 299 ASP D O 1
ATOM 12863 N N . CYS D 1 300 ? 33.555 67.437 27.307 1.00 68.40 300 CYS D N 1
ATOM 12864 C CA . CYS D 1 300 ? 33.635 65.967 27.177 1.00 68.44 300 CYS D CA 1
ATOM 12865 C C . CYS D 1 300 ? 35.051 65.384 27.366 1.00 68.41 300 CYS D C 1
ATOM 12866 O O . CYS D 1 300 ? 35.868 65.936 28.104 1.00 68.33 300 CYS D O 1
ATOM 12869 N N . GLU D 1 301 ? 35.315 64.255 26.715 1.00 68.35 301 GLU D N 1
ATOM 12870 C CA . GLU D 1 301 ? 36.554 63.512 26.894 1.00 68.58 301 GLU D CA 1
ATOM 12871 C C . GLU D 1 301 ? 37.724 64.277 26.243 1.00 68.52 301 GLU D C 1
ATOM 12872 O O . GLU D 1 301 ? 37.504 65.289 25.569 1.00 68.34 301 GLU D O 1
ATOM 12878 N N . GLY D 1 302 ? 38.957 63.826 26.486 1.00 68.55 302 GLY D N 1
ATOM 12879 C CA . GLY D 1 302 ? 40.136 64.357 25.791 1.00 68.52 302 GLY D CA 1
ATOM 12880 C C . GLY D 1 302 ? 40.457 63.433 24.632 1.00 68.82 302 GLY D C 1
ATOM 12881 O O . GLY D 1 302 ? 40.468 62.199 24.792 1.00 69.03 302 GLY D O 1
ATOM 12882 N N . PHE D 1 303 ? 40.697 64.010 23.457 1.00 68.68 303 PHE D N 1
ATOM 12883 C CA . PHE D 1 303 ? 40.645 63.220 22.226 1.00 68.48 303 PHE D CA 1
ATOM 12884 C C . PHE D 1 303 ? 41.421 63.877 21.115 1.00 67.59 303 PHE D C 1
ATOM 12885 O O . PHE D 1 303 ? 41.472 65.097 21.045 1.00 67.67 303 PHE D O 1
ATOM 12893 N N . PHE D 1 304 ? 42.017 63.065 20.247 1.00 66.51 304 PHE D N 1
ATOM 12894 C CA . PHE D 1 304 ? 42.662 63.551 19.019 1.00 65.35 304 PHE D CA 1
ATOM 12895 C C . PHE D 1 304 ? 42.150 62.835 17.788 1.00 64.53 304 PHE D C 1
ATOM 12896 O O . PHE D 1 304 ? 42.035 61.624 17.781 1.00 64.59 304 PHE D O 1
ATOM 12904 N N . VAL D 1 305 ? 41.853 63.572 16.731 1.00 63.77 305 VAL D N 1
ATOM 12905 C CA . VAL D 1 305 ? 41.512 62.922 15.445 1.00 62.97 305 VAL D CA 1
ATOM 12906 C C . VAL D 1 305 ? 42.274 63.500 14.248 1.00 62.81 305 VAL D C 1
ATOM 12907 O O . VAL D 1 305 ? 42.344 64.710 14.066 1.00 62.94 305 VAL D O 1
ATOM 12911 N N . ALA D 1 306 ? 42.865 62.620 13.455 1.00 62.60 306 ALA D N 1
ATOM 12912 C CA . ALA D 1 306 ? 43.546 63.006 12.224 1.00 62.64 306 ALA D CA 1
ATOM 12913 C C . ALA D 1 306 ? 43.031 62.183 11.026 1.00 63.00 306 ALA D C 1
ATOM 12914 O O . ALA D 1 306 ? 42.846 60.967 11.122 1.00 63.19 306 ALA D O 1
ATOM 12916 N N . ARG D 1 307 ? 42.777 62.856 9.909 1.00 63.32 307 ARG D N 1
ATOM 12917 C CA . ARG D 1 307 ? 42.329 62.201 8.678 1.00 63.34 307 ARG D CA 1
ATOM 12918 C C . ARG D 1 307 ? 43.377 62.415 7.586 1.00 64.01 307 ARG D C 1
ATOM 12919 O O . ARG D 1 307 ? 43.765 63.551 7.297 1.00 64.03 307 ARG D O 1
ATOM 12927 N N . LEU D 1 308 ? 43.832 61.319 6.984 1.00 64.21 308 LEU D N 1
ATOM 12928 C CA . LEU D 1 308 ? 44.823 61.368 5.915 1.00 64.62 308 LEU D CA 1
ATOM 12929 C C . LEU D 1 308 ? 44.259 60.668 4.719 1.00 65.03 308 LEU D C 1
ATOM 12930 O O . LEU D 1 308 ? 43.408 59.786 4.881 1.00 65.33 308 LEU D O 1
ATOM 12935 N N . ARG D 1 309 ? 44.781 61.012 3.537 1.00 64.76 309 ARG D N 1
ATOM 12936 C CA . ARG D 1 309 ? 44.525 60.237 2.340 1.00 64.77 309 ARG D CA 1
ATOM 12937 C C . ARG D 1 309 ? 45.815 59.676 1.799 1.00 64.36 309 ARG D C 1
ATOM 12938 O O . ARG D 1 309 ? 46.809 60.392 1.682 1.00 64.26 309 ARG D O 1
ATOM 12946 N N . LYS D 1 310 ? 45.804 58.406 1.431 1.00 63.58 310 LYS D N 1
ATOM 12947 C CA . LYS D 1 310 ? 46.915 57.886 0.663 1.00 62.70 310 LYS D CA 1
ATOM 12948 C C . LYS D 1 310 ? 46.766 58.268 -0.835 1.00 62.80 310 LYS D C 1
ATOM 12949 O O . LYS D 1 310 ? 45.797 57.879 -1.509 1.00 62.96 310 LYS D O 1
ATOM 12955 N N . THR D 1 311 ? 47.726 59.034 -1.347 1.00 62.14 311 THR D N 1
ATOM 12956 C CA . THR D 1 311 ? 47.626 59.604 -2.700 1.00 61.70 311 THR D CA 1
ATOM 12957 C C . THR D 1 311 ? 48.276 58.798 -3.789 1.00 61.22 311 THR D C 1
ATOM 12958 O O . THR D 1 311 ? 48.090 59.084 -4.964 1.00 60.86 311 THR D O 1
ATOM 12962 N N . GLN D 1 312 ? 49.112 57.854 -3.386 1.00 61.29 312 GLN D N 1
ATOM 12963 C CA . GLN D 1 312 ? 49.795 56.961 -4.326 1.00 61.06 312 GLN D CA 1
ATOM 12964 C C . GLN D 1 312 ? 50.181 55.637 -3.694 1.00 61.33 312 GLN D C 1
ATOM 12965 O O . GLN D 1 312 ? 50.169 55.483 -2.478 1.00 61.46 312 GLN D O 1
ATOM 12971 N N . ALA D 1 313 ? 50.476 54.671 -4.550 1.00 61.63 313 ALA D N 1
ATOM 12972 C CA . ALA D 1 313 ? 50.964 53.387 -4.102 1.00 61.39 313 ALA D CA 1
ATOM 12973 C C . ALA D 1 313 ? 52.345 53.567 -3.471 1.00 61.36 313 ALA D C 1
ATOM 12974 O O . ALA D 1 313 ? 53.143 54.359 -3.928 1.00 61.64 313 ALA D O 1
ATOM 12976 N N . ILE D 1 314 ? 52.607 52.824 -2.415 1.00 61.49 314 ILE D N 1
ATOM 12977 C CA . ILE D 1 314 ? 53.896 52.870 -1.741 1.00 61.81 314 ILE D CA 1
ATOM 12978 C C . ILE D 1 314 ? 54.589 51.507 -1.856 1.00 61.79 314 ILE D C 1
ATOM 12979 O O . ILE D 1 314 ? 53.928 50.559 -2.196 1.00 61.41 314 ILE D O 1
ATOM 12984 N N . PRO D 1 315 ? 55.906 51.393 -1.638 1.00 62.11 315 PRO D N 1
ATOM 12985 C CA . PRO D 1 315 ? 56.593 50.140 -1.943 1.00 62.43 315 PRO D CA 1
ATOM 12986 C C . PRO D 1 315 ? 56.058 49.007 -1.124 1.00 62.92 315 PRO D C 1
ATOM 12987 O O . PRO D 1 315 ? 55.397 49.231 -0.109 1.00 63.68 315 PRO D O 1
ATOM 12991 N N . ALA D 1 316 ? 56.335 47.793 -1.583 1.00 62.95 316 ALA D N 1
ATOM 12992 C CA . ALA D 1 316 ? 55.742 46.598 -1.014 1.00 62.83 316 ALA D CA 1
ATOM 12993 C C . ALA D 1 316 ? 56.550 46.103 0.177 1.00 63.14 316 ALA D C 1
ATOM 12994 O O . ALA D 1 316 ? 57.731 46.409 0.300 1.00 63.74 316 ALA D O 1
ATOM 12996 N N . LEU D 1 317 ? 55.925 45.350 1.068 1.00 63.50 317 LEU D N 1
ATOM 12997 C CA . LEU D 1 317 ? 56.681 44.656 2.095 1.00 63.68 317 LEU D CA 1
ATOM 12998 C C . LEU D 1 317 ? 56.796 43.249 1.582 1.00 64.39 317 LEU D C 1
ATOM 12999 O O . LEU D 1 317 ? 56.124 42.898 0.614 1.00 64.17 317 LEU D O 1
ATOM 13004 N N . PRO D 1 318 ? 57.633 42.424 2.203 1.00 65.22 318 PRO D N 1
ATOM 13005 C CA . PRO D 1 318 ? 57.725 41.057 1.742 1.00 65.98 318 PRO D CA 1
ATOM 13006 C C . PRO D 1 318 ? 56.524 40.242 2.234 1.00 67.06 318 PRO D C 1
ATOM 13007 O O . PRO D 1 318 ? 55.961 39.446 1.479 1.00 66.70 318 PRO D O 1
ATOM 13011 N N . ALA D 1 319 ? 56.068 40.580 3.437 1.00 68.65 319 ALA D N 1
ATOM 13012 C CA . ALA D 1 319 ? 55.844 39.605 4.528 1.00 70.40 319 ALA D CA 1
ATOM 13013 C C . ALA D 1 319 ? 54.559 38.742 4.585 1.00 71.29 319 ALA D C 1
ATOM 13014 O O . ALA D 1 319 ? 53.757 38.860 5.553 1.00 71.33 319 ALA D O 1
ATOM 13016 N N . PRO D 1 320 ? 54.397 37.843 3.599 1.00 71.92 320 PRO D N 1
ATOM 13017 C CA . PRO D 1 320 ? 53.274 36.900 3.592 1.00 72.21 320 PRO D CA 1
ATOM 13018 C C . PRO D 1 320 ? 53.776 35.575 4.175 1.00 72.51 320 PRO D C 1
ATOM 13019 O O . PRO D 1 320 ? 53.996 34.609 3.442 1.00 72.22 320 PRO D O 1
ATOM 13023 N N . LYS D 1 321 ? 53.978 35.562 5.488 1.00 73.02 321 LYS D N 1
ATOM 13024 C CA . LYS D 1 321 ? 54.664 34.474 6.196 1.00 73.55 321 LYS D CA 1
ATOM 13025 C C . LYS D 1 321 ? 53.696 33.358 6.663 1.00 73.72 321 LYS D C 1
ATOM 13026 O O . LYS D 1 321 ? 54.043 32.156 6.646 1.00 73.30 321 LYS D O 1
ATOM 13032 N N . TYR D 1 322 ? 52.481 33.779 7.040 1.00 74.28 322 TYR D N 1
ATOM 13033 C CA . TYR D 1 322 ? 51.566 32.987 7.871 1.00 74.77 322 TYR D CA 1
ATOM 13034 C C . TYR D 1 322 ? 50.545 32.111 7.128 1.00 74.32 322 TYR D C 1
ATOM 13035 O O . TYR D 1 322 ? 49.449 31.873 7.650 1.00 74.28 322 TYR D O 1
ATOM 13044 N N . LYS D 1 323 ? 50.911 31.607 5.944 1.00 73.91 323 LYS D N 1
ATOM 13045 C CA . LYS D 1 323 ? 50.020 30.738 5.112 1.00 73.46 323 LYS D CA 1
ATOM 13046 C C . LYS D 1 323 ? 48.779 30.176 5.838 1.00 72.65 323 LYS D C 1
ATOM 13047 O O . LYS D 1 323 ? 48.890 29.256 6.658 1.00 72.23 323 LYS D O 1
ATOM 13053 N N . VAL D 1 324 ? 47.608 30.726 5.513 1.00 71.81 324 VAL D N 1
ATOM 13054 C CA . VAL D 1 324 ? 46.446 30.628 6.411 1.00 70.79 324 VAL D CA 1
ATOM 13055 C C . VAL D 1 324 ? 45.502 29.448 6.210 1.00 70.25 324 VAL D C 1
ATOM 13056 O O . VAL D 1 324 ? 44.398 29.433 6.777 1.00 70.28 324 VAL D O 1
ATOM 13060 N N . GLY D 1 325 ? 45.942 28.457 5.431 1.00 69.53 325 GLY D N 1
ATOM 13061 C CA . GLY D 1 325 ? 45.263 27.150 5.347 1.00 68.92 325 GLY D CA 1
ATOM 13062 C C . GLY D 1 325 ? 43.771 27.173 5.049 1.00 68.39 325 GLY D C 1
ATOM 13063 O O . GLY D 1 325 ? 43.174 28.231 4.831 1.00 68.18 325 GLY D O 1
ATOM 13064 N N . ASN D 1 326 ? 43.164 25.995 5.053 1.00 67.89 326 ASN D N 1
ATOM 13065 C CA . ASN D 1 326 ? 41.758 25.865 4.670 1.00 67.75 326 ASN D CA 1
ATOM 13066 C C . ASN D 1 326 ? 40.731 26.754 5.368 1.00 67.62 326 ASN D C 1
ATOM 13067 O O . ASN D 1 326 ? 40.700 26.878 6.596 1.00 67.81 326 ASN D O 1
ATOM 13072 N N . PHE D 1 327 ? 39.902 27.362 4.527 1.00 67.19 327 PHE D N 1
ATOM 13073 C CA . PHE D 1 327 ? 38.720 28.089 4.922 1.00 66.48 327 PHE D CA 1
ATOM 13074 C C . PHE D 1 327 ? 37.563 27.076 5.137 1.00 66.17 327 PHE D C 1
ATOM 13075 O O . PHE D 1 327 ? 37.214 26.338 4.216 1.00 66.17 327 PHE D O 1
ATOM 13083 N N . PRO D 1 328 ? 36.962 27.053 6.332 1.00 65.70 328 PRO D N 1
ATOM 13084 C CA . PRO D 1 328 ? 36.018 25.992 6.694 1.00 65.11 328 PRO D CA 1
ATOM 13085 C C . PRO D 1 328 ? 34.610 26.158 6.136 1.00 64.65 328 PRO D C 1
ATOM 13086 O O . PRO D 1 328 ? 33.729 25.442 6.539 1.00 64.62 328 PRO D O 1
ATOM 13090 N N . PHE D 1 329 ? 34.375 27.102 5.245 1.00 64.61 329 PHE D N 1
ATOM 13091 C CA . PHE D 1 329 ? 33.047 27.237 4.664 1.00 64.80 329 PHE D CA 1
ATOM 13092 C C . PHE D 1 329 ? 33.109 27.173 3.186 1.00 65.34 329 PHE D C 1
ATOM 13093 O O . PHE D 1 329 ? 34.097 27.578 2.568 1.00 65.40 329 PHE D O 1
ATOM 13101 N N . SER D 1 330 ? 31.992 26.725 2.624 1.00 65.97 330 SER D N 1
ATOM 13102 C CA . SER D 1 330 ? 31.761 26.677 1.174 1.00 66.31 330 SER D CA 1
ATOM 13103 C C . SER D 1 330 ? 30.506 27.472 0.819 1.00 66.63 330 SER D C 1
ATOM 13104 O O . SER D 1 330 ? 29.546 27.501 1.605 1.00 67.19 330 SER D O 1
ATOM 13107 N N . PRO D 1 331 ? 30.483 28.085 -0.367 1.00 66.56 331 PRO D N 1
ATOM 13108 C CA . PRO D 1 331 ? 29.341 28.890 -0.757 1.00 66.45 331 PRO D CA 1
ATOM 13109 C C . PRO D 1 331 ? 28.209 27.921 -1.096 1.00 66.18 331 PRO D C 1
ATOM 13110 O O . PRO D 1 331 ? 28.466 26.870 -1.682 1.00 65.99 331 PRO D O 1
ATOM 13114 N N . VAL D 1 332 ? 26.983 28.249 -0.709 1.00 66.02 332 VAL D N 1
ATOM 13115 C CA . VAL D 1 332 ? 25.848 27.369 -0.965 1.00 65.86 332 VAL D CA 1
ATOM 13116 C C . VAL D 1 332 ? 25.505 27.398 -2.431 1.00 66.12 332 VAL D C 1
ATOM 13117 O O . VAL D 1 332 ? 25.425 28.468 -3.020 1.00 66.14 332 VAL D O 1
ATOM 13121 N N . LYS D 1 333 ? 25.298 26.224 -3.022 1.00 66.49 333 LYS D N 1
ATOM 13122 C CA . LYS D 1 333 ? 24.945 26.171 -4.442 1.00 66.69 333 LYS D CA 1
ATOM 13123 C C . LYS D 1 333 ? 23.543 26.731 -4.687 1.00 66.81 333 LYS D C 1
ATOM 13124 O O . LYS D 1 333 ? 22.749 26.867 -3.745 1.00 66.52 333 LYS D O 1
ATOM 13130 N N . ASP D 1 334 ? 23.255 27.085 -5.938 1.00 67.04 334 ASP D N 1
ATOM 13131 C CA . ASP D 1 334 ? 22.014 27.811 -6.228 1.00 67.39 334 ASP D CA 1
ATOM 13132 C C . ASP D 1 334 ? 20.683 27.066 -6.016 1.00 67.12 334 ASP D C 1
ATOM 13133 O O . ASP D 1 334 ? 19.777 27.682 -5.459 1.00 67.06 334 ASP D O 1
ATOM 13138 N N . ARG D 1 335 ? 20.536 25.795 -6.439 1.00 66.65 335 ARG D N 1
ATOM 13139 C CA . ARG D 1 335 ? 19.299 25.046 -6.085 1.00 66.68 335 ARG D CA 1
ATOM 13140 C C . ARG D 1 335 ? 18.985 25.349 -4.596 1.00 66.78 335 ARG D C 1
ATOM 13141 O O . ARG D 1 335 ? 17.990 26.020 -4.270 1.00 66.66 335 ARG D O 1
ATOM 13149 N N . GLU D 1 336 ? 19.891 24.937 -3.717 1.00 66.80 336 GLU D N 1
ATOM 13150 C CA . GLU D 1 336 ? 19.711 25.030 -2.278 1.00 67.11 336 GLU D CA 1
ATOM 13151 C C . GLU D 1 336 ? 19.492 26.483 -1.809 1.00 67.07 336 GLU D C 1
ATOM 13152 O O . GLU D 1 336 ? 18.504 26.794 -1.144 1.00 67.02 336 GLU D O 1
ATOM 13158 N N . ALA D 1 337 ? 20.421 27.368 -2.167 1.00 67.42 337 ALA D N 1
ATOM 13159 C CA . ALA D 1 337 ? 20.345 28.808 -1.853 1.00 67.48 337 ALA D CA 1
ATOM 13160 C C . ALA D 1 337 ? 18.933 29.358 -2.031 1.00 67.59 337 ALA D C 1
ATOM 13161 O O . ALA D 1 337 ? 18.413 30.044 -1.179 1.00 67.86 337 ALA D O 1
ATOM 13163 N N . GLY D 1 338 ? 18.311 29.035 -3.152 1.00 67.86 338 GLY D N 1
ATOM 13164 C CA . GLY D 1 338 ? 16.970 29.522 -3.453 1.00 67.74 338 GLY D CA 1
ATOM 13165 C C . GLY D 1 338 ? 15.974 29.042 -2.426 1.00 67.43 338 GLY D C 1
ATOM 13166 O O . GLY D 1 338 ? 15.265 29.839 -1.804 1.00 67.36 338 GLY D O 1
ATOM 13167 N N . GLN D 1 339 ? 15.958 27.731 -2.238 1.00 67.13 339 GLN D N 1
ATOM 13168 C CA . GLN D 1 339 ? 15.126 27.103 -1.227 1.00 67.05 339 GLN D CA 1
ATOM 13169 C C . GLN D 1 339 ? 15.265 27.663 0.195 1.00 66.95 339 GLN D C 1
ATOM 13170 O O . GLN D 1 339 ? 14.300 27.648 0.966 1.00 67.14 339 GLN D O 1
ATOM 13176 N N . ILE D 1 340 ? 16.445 28.160 0.551 1.00 66.88 340 ILE D N 1
ATOM 13177 C CA . ILE D 1 340 ? 16.622 28.732 1.887 1.00 66.48 340 ILE D CA 1
ATOM 13178 C C . ILE D 1 340 ? 16.040 30.127 1.921 1.00 66.76 340 ILE D C 1
ATOM 13179 O O . ILE D 1 340 ? 15.308 30.471 2.839 1.00 66.43 340 ILE D O 1
ATOM 13184 N N . ARG D 1 341 ? 16.369 30.906 0.890 1.00 67.66 341 ARG D N 1
ATOM 13185 C CA . ARG D 1 341 ? 15.827 32.252 0.630 1.00 68.68 341 ARG D CA 1
ATOM 13186 C C . ARG D 1 341 ? 14.339 32.256 0.916 1.00 67.88 341 ARG D C 1
ATOM 13187 O O . ARG D 1 341 ? 13.843 33.028 1.744 1.00 67.84 341 ARG D O 1
ATOM 13195 N N . GLN D 1 342 ? 13.633 31.383 0.196 1.00 67.19 342 GLN D N 1
ATOM 13196 C CA . GLN D 1 342 ? 12.179 31.288 0.334 1.00 66.35 342 GLN D CA 1
ATOM 13197 C C . GLN D 1 342 ? 11.732 30.723 1.679 1.00 65.82 342 GLN D C 1
ATOM 13198 O O . GLN D 1 342 ? 10.745 31.206 2.230 1.00 65.73 342 GLN D O 1
ATOM 13204 N N . ALA D 1 343 ? 12.477 29.766 2.233 1.00 65.25 343 ALA D N 1
ATOM 13205 C CA . ALA D 1 343 ? 12.161 29.240 3.561 1.00 65.26 343 ALA D CA 1
ATOM 13206 C C . ALA D 1 343 ? 12.282 30.298 4.655 1.00 65.53 343 ALA D C 1
ATOM 13207 O O . ALA D 1 343 ? 11.510 30.304 5.613 1.00 65.73 343 ALA D O 1
ATOM 13209 N N . ALA D 1 344 ? 13.255 31.189 4.499 1.00 65.60 344 ALA D N 1
ATOM 13210 C CA . ALA D 1 344 ? 13.479 32.273 5.443 1.00 65.80 344 ALA D CA 1
ATOM 13211 C C . ALA D 1 344 ? 12.430 33.353 5.277 1.00 65.96 344 ALA D C 1
ATOM 13212 O O . ALA D 1 344 ? 11.935 33.901 6.253 1.00 66.07 344 ALA D O 1
ATOM 13214 N N . THR D 1 345 ? 12.110 33.673 4.029 1.00 66.14 345 THR D N 1
ATOM 13215 C CA . THR D 1 345 ? 11.205 34.762 3.761 1.00 66.32 345 THR D CA 1
ATOM 13216 C C . THR D 1 345 ? 9.950 34.386 4.435 1.00 66.13 345 THR D C 1
ATOM 13217 O O . THR D 1 345 ? 9.330 35.219 5.096 1.00 66.38 345 THR D O 1
ATOM 13221 N N . GLY D 1 346 ? 9.605 33.103 4.283 1.00 66.09 346 GLY D N 1
ATOM 13222 C CA . GLY D 1 346 ? 8.405 32.522 4.872 1.00 65.56 346 GLY D CA 1
ATOM 13223 C C . GLY D 1 346 ? 8.306 32.683 6.376 1.00 65.28 346 GLY D C 1
ATOM 13224 O O . GLY D 1 346 ? 7.264 32.436 6.956 1.00 65.58 346 GLY D O 1
ATOM 13225 N N . VAL D 1 347 ? 9.387 33.102 7.013 1.00 65.25 347 VAL D N 1
ATOM 13226 C CA . VAL D 1 347 ? 9.391 33.267 8.460 1.00 64.96 347 VAL D CA 1
ATOM 13227 C C . VAL D 1 347 ? 9.615 34.718 8.875 1.00 65.02 347 VAL D C 1
ATOM 13228 O O . VAL D 1 347 ? 9.576 35.006 10.061 1.00 65.43 347 VAL D O 1
ATOM 13232 N N . GLY D 1 348 ? 9.819 35.625 7.911 1.00 64.84 348 GLY D N 1
ATOM 13233 C CA . GLY D 1 348 ? 9.994 37.055 8.200 1.00 64.71 348 GLY D CA 1
ATOM 13234 C C . GLY D 1 348 ? 11.407 37.561 8.000 1.00 65.02 348 GLY D C 1
ATOM 13235 O O . GLY D 1 348 ? 11.663 38.751 8.187 1.00 65.22 348 GLY D O 1
ATOM 13236 N N . LEU D 1 349 ? 12.312 36.662 7.596 1.00 64.96 349 LEU D N 1
ATOM 13237 C CA . LEU D 1 349 ? 13.736 36.977 7.426 1.00 64.58 349 LEU D CA 1
ATOM 13238 C C . LEU D 1 349 ? 14.128 37.206 5.968 1.00 64.96 349 LEU D C 1
ATOM 13239 O O . LEU D 1 349 ? 13.740 36.427 5.071 1.00 64.65 349 LEU D O 1
ATOM 13244 N N . ASN D 1 350 ? 14.907 38.271 5.756 1.00 64.98 350 ASN D N 1
ATOM 13245 C CA . ASN D 1 350 ? 15.198 38.773 4.433 1.00 65.65 350 ASN D CA 1
ATOM 13246 C C . ASN D 1 350 ? 16.590 39.366 4.352 1.00 66.18 350 ASN D C 1
ATOM 13247 O O . ASN D 1 350 ? 17.033 40.029 5.295 1.00 66.26 350 ASN D O 1
ATOM 13252 N N . TRP D 1 351 ? 17.274 39.129 3.230 1.00 66.63 351 TRP D N 1
ATOM 13253 C CA . TRP D 1 351 ? 18.586 39.697 2.996 1.00 66.84 351 TRP D CA 1
ATOM 13254 C C . TRP D 1 351 ? 18.623 40.514 1.706 1.00 67.27 351 TRP D C 1
ATOM 13255 O O . TRP D 1 351 ? 17.826 40.314 0.777 1.00 67.03 351 TRP D O 1
ATOM 13266 N N . ASP D 1 352 ? 19.577 41.442 1.703 1.00 67.82 352 ASP D N 1
ATOM 13267 C CA . ASP D 1 352 ? 20.011 42.286 0.602 1.00 67.69 352 ASP D CA 1
ATOM 13268 C C . ASP D 1 352 ? 20.714 41.463 -0.442 1.00 67.87 352 ASP D C 1
ATOM 13269 O O . ASP D 1 352 ? 21.005 40.291 -0.228 1.00 68.01 352 ASP D O 1
ATOM 13274 N N . GLU D 1 353 ? 21.047 42.109 -1.550 1.00 67.95 353 GLU D N 1
ATOM 13275 C CA . GLU D 1 353 ? 22.030 41.589 -2.506 1.00 67.85 353 GLU D CA 1
ATOM 13276 C C . GLU D 1 353 ? 23.460 41.692 -1.940 1.00 66.74 353 GLU D C 1
ATOM 13277 O O . GLU D 1 353 ? 24.406 41.205 -2.544 1.00 66.99 353 GLU D O 1
ATOM 13283 N N . ASN D 1 354 ? 23.620 42.337 -0.785 1.00 65.55 354 ASN D N 1
ATOM 13284 C CA . ASN D 1 354 ? 24.929 42.484 -0.163 1.00 64.27 354 ASN D CA 1
ATOM 13285 C C . ASN D 1 354 ? 25.426 41.204 0.491 1.00 64.13 354 ASN D C 1
ATOM 13286 O O . ASN D 1 354 ? 26.620 41.080 0.772 1.00 64.13 354 ASN D O 1
ATOM 13291 N N . LEU D 1 355 ? 24.515 40.254 0.726 1.00 63.93 355 LEU D N 1
ATOM 13292 C CA . LEU D 1 355 ? 24.839 39.021 1.436 1.00 63.24 355 LEU D CA 1
ATOM 13293 C C . LEU D 1 355 ? 24.644 37.791 0.581 1.00 63.54 355 LEU D C 1
ATOM 13294 O O . LEU D 1 355 ? 23.763 37.737 -0.274 1.00 63.68 355 LEU D O 1
ATOM 13299 N N . ARG D 1 356 ? 25.484 36.799 0.827 1.00 63.67 356 ARG D N 1
ATOM 13300 C CA . ARG D 1 356 ? 25.419 35.540 0.114 1.00 63.70 356 ARG D CA 1
ATOM 13301 C C . ARG D 1 356 ? 25.615 34.393 1.129 1.00 63.63 356 ARG D C 1
ATOM 13302 O O . ARG D 1 356 ? 26.370 34.535 2.091 1.00 63.87 356 ARG D O 1
ATOM 13310 N N . LEU D 1 357 ? 24.935 33.268 0.906 1.00 63.40 357 LEU D N 1
ATOM 13311 C CA . LEU D 1 357 ? 24.900 32.197 1.869 1.00 63.16 357 LEU D CA 1
ATOM 13312 C C . LEU D 1 357 ? 26.046 31.228 1.701 1.00 63.21 357 LEU D C 1
ATOM 13313 O O . LEU D 1 357 ? 26.319 30.748 0.604 1.00 62.77 357 LEU D O 1
ATOM 13318 N N . TRP D 1 358 ? 26.733 30.968 2.805 1.00 63.61 358 TRP D N 1
ATOM 13319 C CA . TRP D 1 358 ? 27.741 29.921 2.840 1.00 64.58 358 TRP D CA 1
ATOM 13320 C C . TRP D 1 358 ? 27.311 28.904 3.879 1.00 65.29 358 TRP D C 1
ATOM 13321 O O . TRP D 1 358 ? 26.343 29.147 4.613 1.00 65.86 358 TRP D O 1
ATOM 13332 N N . GLN D 1 359 ? 28.018 27.773 3.947 1.00 65.84 359 GLN D N 1
ATOM 13333 C CA . GLN D 1 359 ? 27.687 26.703 4.904 1.00 66.42 359 GLN D CA 1
ATOM 13334 C C . GLN D 1 359 ? 28.938 26.059 5.473 1.00 66.93 359 GLN D C 1
ATOM 13335 O O . GLN D 1 359 ? 29.977 26.072 4.817 1.00 67.51 359 GLN D O 1
ATOM 13341 N N . ARG D 1 360 ? 28.844 25.499 6.680 1.00 67.29 360 ARG D N 1
ATOM 13342 C CA . ARG D 1 360 ? 29.894 24.599 7.170 1.00 67.56 360 ARG D CA 1
ATOM 13343 C C . ARG D 1 360 ? 29.360 23.223 7.593 1.00 68.13 360 ARG D C 1
ATOM 13344 O O . ARG D 1 360 ? 29.686 22.205 6.967 1.00 68.70 360 ARG D O 1
ATOM 13352 N N . ASP D 1 361 ? 28.551 23.140 8.638 1.00 68.15 361 ASP D N 1
ATOM 13353 C CA . ASP D 1 361 ? 28.069 21.805 8.958 1.00 68.28 361 ASP D CA 1
ATOM 13354 C C . ASP D 1 361 ? 26.578 21.724 8.739 1.00 68.11 361 ASP D C 1
ATOM 13355 O O . ASP D 1 361 ? 26.126 21.785 7.584 1.00 68.16 361 ASP D O 1
ATOM 13360 N N . LYS D 1 362 ? 25.814 21.606 9.818 1.00 67.40 362 LYS D N 1
ATOM 13361 C CA . LYS D 1 362 ? 24.394 21.818 9.693 1.00 66.89 362 LYS D CA 1
ATOM 13362 C C . LYS D 1 362 ? 24.165 23.323 9.621 1.00 66.38 362 LYS D C 1
ATOM 13363 O O . LYS D 1 362 ? 23.072 23.789 9.315 1.00 66.15 362 LYS D O 1
ATOM 13369 N N . GLU D 1 363 ? 25.256 24.057 9.827 1.00 66.05 363 GLU D N 1
ATOM 13370 C CA . GLU D 1 363 ? 25.272 25.508 9.943 1.00 65.57 363 GLU D CA 1
ATOM 13371 C C . GLU D 1 363 ? 25.017 26.210 8.646 1.00 65.29 363 GLU D C 1
ATOM 13372 O O . GLU D 1 363 ? 25.466 25.760 7.594 1.00 65.72 363 GLU D O 1
ATOM 13378 N N . LEU D 1 364 ? 24.331 27.344 8.745 1.00 64.65 364 LEU D N 1
ATOM 13379 C CA . LEU D 1 364 ? 24.036 28.195 7.597 1.00 64.01 364 LEU D CA 1
ATOM 13380 C C . LEU D 1 364 ? 24.335 29.679 7.869 1.00 63.75 364 LEU D C 1
ATOM 13381 O O . LEU D 1 364 ? 23.696 30.303 8.722 1.00 63.77 364 LEU D O 1
ATOM 13386 N N . TRP D 1 365 ? 25.302 30.225 7.128 1.00 63.05 365 TRP D N 1
ATOM 13387 C CA . TRP D 1 365 ? 25.837 31.556 7.372 1.00 62.47 365 TRP D CA 1
ATOM 13388 C C . TRP D 1 365 ? 25.574 32.481 6.201 1.00 62.82 365 TRP D C 1
ATOM 13389 O O . TRP D 1 365 ? 25.450 32.017 5.056 1.00 63.29 365 TRP D O 1
ATOM 13400 N N . LEU D 1 366 ? 25.471 33.775 6.498 1.00 62.46 366 LEU D N 1
ATOM 13401 C CA . LEU D 1 366 ? 25.498 34.808 5.480 1.00 62.55 366 LEU D CA 1
ATOM 13402 C C . LEU D 1 366 ? 26.759 35.638 5.633 1.00 62.86 366 LEU D C 1
ATOM 13403 O O . LEU D 1 366 ? 27.037 36.192 6.712 1.00 63.26 366 LEU D O 1
ATOM 13408 N N . PHE D 1 367 ? 27.522 35.738 4.552 1.00 62.50 367 PHE D N 1
ATOM 13409 C CA . PHE D 1 367 ? 28.677 36.628 4.515 1.00 62.06 367 PHE D CA 1
ATOM 13410 C C . PHE D 1 367 ? 28.440 37.812 3.563 1.00 61.78 367 PHE D C 1
ATOM 13411 O O . PHE D 1 367 ? 27.790 37.644 2.516 1.00 62.01 367 PHE D O 1
ATOM 13419 N N . PRO D 1 368 ? 28.989 38.988 3.889 1.00 61.19 368 PRO D N 1
ATOM 13420 C CA . PRO D 1 368 ? 28.945 40.138 2.974 1.00 60.73 368 PRO D CA 1
ATOM 13421 C C . PRO D 1 368 ? 29.933 39.956 1.841 1.00 60.40 368 PRO D C 1
ATOM 13422 O O . PRO D 1 368 ? 31.077 39.603 2.085 1.00 60.28 368 PRO D O 1
ATOM 13426 N N . VAL D 1 369 ? 29.490 40.181 0.612 1.00 60.24 369 VAL D N 1
ATOM 13427 C CA . VAL D 1 369 ? 30.344 40.035 -0.564 1.00 60.17 369 VAL D CA 1
ATOM 13428 C C . VAL D 1 369 ? 31.627 40.861 -0.383 1.00 60.51 369 VAL D C 1
ATOM 13429 O O . VAL D 1 369 ? 32.728 40.407 -0.667 1.00 60.20 369 VAL D O 1
ATOM 13433 N N . GLY D 1 370 ? 31.466 42.085 0.106 1.00 61.00 370 GLY D N 1
ATOM 13434 C CA . GLY D 1 370 ? 32.585 42.895 0.513 1.00 61.54 370 GLY D CA 1
ATOM 13435 C C . GLY D 1 370 ? 33.766 42.163 1.147 1.00 61.80 370 GLY D C 1
ATOM 13436 O O . GLY D 1 370 ? 34.905 42.553 0.946 1.00 62.60 370 GLY D O 1
ATOM 13437 N N . ILE D 1 371 ? 33.522 41.112 1.912 1.00 61.38 371 ILE D N 1
ATOM 13438 C CA . ILE D 1 371 ? 34.594 40.478 2.666 1.00 60.95 371 ILE D CA 1
ATOM 13439 C C . ILE D 1 371 ? 35.287 39.389 1.858 1.00 61.03 371 ILE D C 1
ATOM 13440 O O . ILE D 1 371 ? 36.394 38.980 2.181 1.00 60.62 371 ILE D O 1
ATOM 13445 N N . GLU D 1 372 ? 34.646 38.954 0.777 1.00 61.72 372 GLU D N 1
ATOM 13446 C CA . GLU D 1 372 ? 35.100 37.754 0.050 1.00 62.10 372 GLU D CA 1
ATOM 13447 C C . GLU D 1 372 ? 36.588 37.865 -0.297 1.00 62.28 372 GLU D C 1
ATOM 13448 O O . GLU D 1 372 ? 37.360 36.895 -0.168 1.00 62.31 372 GLU D O 1
ATOM 13454 N N . ALA D 1 373 ? 37.006 39.071 -0.659 1.00 62.42 373 ALA D N 1
ATOM 13455 C CA . ALA D 1 373 ? 38.384 39.274 -1.090 1.00 62.77 373 ALA D CA 1
ATOM 13456 C C . ALA D 1 373 ? 39.439 38.957 -0.035 1.00 63.47 373 ALA D C 1
ATOM 13457 O O . ALA D 1 373 ? 40.619 38.864 -0.376 1.00 63.92 373 ALA D O 1
ATOM 13459 N N . LEU D 1 374 ? 39.036 38.815 1.230 1.00 63.62 374 LEU D N 1
ATOM 13460 C CA . LEU D 1 374 ? 39.989 38.642 2.324 1.00 63.68 374 LEU D CA 1
ATOM 13461 C C . LEU D 1 374 ? 40.191 37.188 2.685 1.00 63.85 374 LEU D C 1
ATOM 13462 O O . LEU D 1 374 ? 41.237 36.817 3.207 1.00 64.10 374 LEU D O 1
ATOM 13467 N N . ILE D 1 375 ? 39.158 36.382 2.459 1.00 64.00 375 ILE D N 1
ATOM 13468 C CA . ILE D 1 375 ? 39.227 34.922 2.605 1.00 63.73 375 ILE D CA 1
ATOM 13469 C C . ILE D 1 375 ? 40.553 34.369 2.106 1.00 64.10 375 ILE D C 1
ATOM 13470 O O . ILE D 1 375 ? 40.860 34.449 0.932 1.00 64.19 375 ILE D O 1
ATOM 13475 N N . GLY D 1 376 ? 41.342 33.804 2.995 1.00 64.57 376 GLY D N 1
ATOM 13476 C CA . GLY D 1 376 ? 42.602 33.234 2.583 1.00 64.86 376 GLY D CA 1
ATOM 13477 C C . GLY D 1 376 ? 43.782 34.153 2.823 1.00 65.02 376 GLY D C 1
ATOM 13478 O O . GLY D 1 376 ? 44.926 33.713 2.716 1.00 65.81 376 GLY D O 1
ATOM 13479 N N . LYS D 1 377 ? 43.523 35.420 3.138 1.00 64.51 377 LYS D N 1
ATOM 13480 C CA . LYS D 1 377 ? 44.601 36.362 3.454 1.00 64.16 377 LYS D CA 1
ATOM 13481 C C . LYS D 1 377 ? 44.699 36.529 4.960 1.00 64.12 377 LYS D C 1
ATOM 13482 O O . LYS D 1 377 ? 45.733 36.945 5.481 1.00 64.26 377 LYS D O 1
ATOM 13488 N N . VAL D 1 378 ? 43.612 36.222 5.658 1.00 63.78 378 VAL D N 1
ATOM 13489 C CA . VAL D 1 378 ? 43.606 36.243 7.122 1.00 63.32 378 VAL D CA 1
ATOM 13490 C C . VAL D 1 378 ? 42.683 35.189 7.684 1.00 63.27 378 VAL D C 1
ATOM 13491 O O . VAL D 1 378 ? 41.664 34.871 7.086 1.00 63.36 378 VAL D O 1
ATOM 13495 N N . ARG D 1 379 ? 43.043 34.644 8.837 1.00 63.26 379 ARG D N 1
ATOM 13496 C CA . ARG D 1 379 ? 42.153 33.723 9.518 1.00 63.32 379 ARG D CA 1
ATOM 13497 C C . ARG D 1 379 ? 41.111 34.560 10.249 1.00 63.23 379 ARG D C 1
ATOM 13498 O O . ARG D 1 379 ? 41.432 35.480 11.034 1.00 63.64 379 ARG D O 1
ATOM 13506 N N . PHE D 1 380 ? 39.856 34.275 9.948 1.00 62.75 380 PHE D N 1
ATOM 13507 C CA . PHE D 1 380 ? 38.777 35.020 10.551 1.00 62.60 380 PHE D CA 1
ATOM 13508 C C . PHE D 1 380 ? 38.259 34.361 11.813 1.00 63.21 380 PHE D C 1
ATOM 13509 O O . PHE D 1 380 ? 38.147 33.126 11.886 1.00 63.34 380 PHE D O 1
ATOM 13517 N N . SER D 1 381 ? 37.938 35.192 12.801 1.00 63.55 381 SER D N 1
ATOM 13518 C CA . SER D 1 381 ? 37.349 34.714 14.042 1.00 63.82 381 SER D CA 1
ATOM 13519 C C . SER D 1 381 ? 35.827 34.431 13.880 1.00 64.11 381 SER D C 1
ATOM 13520 O O . SER D 1 381 ? 35.308 33.561 14.557 1.00 64.52 381 SER D O 1
ATOM 13523 N N . ARG D 1 382 ? 35.134 35.137 12.976 1.00 64.22 382 ARG D N 1
ATOM 13524 C CA . ARG D 1 382 ? 33.683 35.007 12.724 1.00 64.52 382 ARG D CA 1
ATOM 13525 C C . ARG D 1 382 ? 33.435 35.838 11.502 1.00 64.50 382 ARG D C 1
ATOM 13526 O O . ARG D 1 382 ? 34.189 36.753 11.240 1.00 65.40 382 ARG D O 1
ATOM 13534 N N . LEU D 1 383 ? 32.370 35.572 10.759 1.00 64.12 383 LEU D N 1
ATOM 13535 C CA . LEU D 1 383 ? 32.062 36.376 9.568 1.00 63.58 383 LEU D CA 1
ATOM 13536 C C . LEU D 1 383 ? 30.560 36.469 9.377 1.00 63.56 383 LEU D C 1
ATOM 13537 O O . LEU D 1 383 ? 29.883 35.451 9.459 1.00 63.81 383 LEU D O 1
ATOM 13542 N N . GLY D 1 384 ? 30.038 37.675 9.134 1.00 63.30 384 GLY D N 1
ATOM 13543 C CA . GLY D 1 384 ? 28.621 37.862 8.819 1.00 63.05 384 GLY D CA 1
ATOM 13544 C C . GLY D 1 384 ? 27.730 37.389 9.937 1.00 63.26 384 GLY D C 1
ATOM 13545 O O . GLY D 1 384 ? 28.030 37.640 11.100 1.00 63.92 384 GLY D O 1
ATOM 13546 N N . ILE D 1 385 ? 26.646 36.692 9.607 1.00 62.90 385 ILE D N 1
ATOM 13547 C CA . ILE D 1 385 ? 25.751 36.161 10.637 1.00 62.40 385 ILE D CA 1
ATOM 13548 C C . ILE D 1 385 ? 25.449 34.702 10.434 1.00 62.38 385 ILE D C 1
ATOM 13549 O O . ILE D 1 385 ? 25.415 34.218 9.312 1.00 62.77 385 ILE D O 1
ATOM 13554 N N . LYS D 1 386 ? 25.210 34.002 11.535 1.00 61.92 386 LYS D N 1
ATOM 13555 C CA . LYS D 1 386 ? 24.678 32.674 11.451 1.00 61.36 386 LYS D CA 1
ATOM 13556 C C . LYS D 1 386 ? 23.171 32.820 11.224 1.00 61.31 386 LYS D C 1
ATOM 13557 O O . LYS D 1 386 ? 22.436 33.354 12.053 1.00 61.00 386 LYS D O 1
ATOM 13563 N N . LEU D 1 387 ? 22.722 32.381 10.058 1.00 61.40 387 LEU D N 1
ATOM 13564 C CA . LEU D 1 387 ? 21.301 32.387 9.765 1.00 61.30 387 LEU D CA 1
ATOM 13565 C C . LEU D 1 387 ? 20.560 31.250 10.481 1.00 61.85 387 LEU D C 1
ATOM 13566 O O . LEU D 1 387 ? 19.569 31.498 11.168 1.00 62.00 387 LEU D O 1
ATOM 13571 N N . ALA D 1 388 ? 21.034 30.013 10.319 1.00 62.51 388 ALA D N 1
ATOM 13572 C CA . ALA D 1 388 ? 20.351 28.849 10.883 1.00 63.06 388 ALA D CA 1
ATOM 13573 C C . ALA D 1 388 ? 21.253 27.625 11.004 1.00 63.64 388 ALA D C 1
ATOM 13574 O O . ALA D 1 388 ? 22.377 27.592 10.507 1.00 63.77 388 ALA D O 1
ATOM 13576 N N . GLU D 1 389 ? 20.754 26.631 11.720 1.00 64.42 389 GLU D N 1
ATOM 13577 C CA . GLU D 1 389 ? 21.328 25.303 11.712 1.00 65.24 389 GLU D CA 1
ATOM 13578 C C . GLU D 1 389 ? 20.265 24.430 11.105 1.00 64.98 389 GLU D C 1
ATOM 13579 O O . GLU D 1 389 ? 19.100 24.544 11.464 1.00 64.95 389 GLU D O 1
ATOM 13585 N N . THR D 1 390 ? 20.637 23.575 10.168 1.00 65.12 390 THR D N 1
ATOM 13586 C CA . THR D 1 390 ? 19.669 22.598 9.687 1.00 65.63 390 THR D CA 1
ATOM 13587 C C . THR D 1 390 ? 19.439 21.511 10.751 1.00 66.18 390 THR D C 1
ATOM 13588 O O . THR D 1 390 ? 20.355 21.130 11.490 1.00 66.27 390 THR D O 1
ATOM 13592 N N . HIS D 1 391 ? 18.191 21.058 10.850 1.00 66.68 391 HIS D N 1
ATOM 13593 C CA . HIS D 1 391 ? 17.793 19.965 11.739 1.00 67.17 391 HIS D CA 1
ATOM 13594 C C . HIS D 1 391 ? 16.635 19.257 11.038 1.00 67.06 391 HIS D C 1
ATOM 13595 O O . HIS D 1 391 ? 15.592 19.879 10.801 1.00 66.90 391 HIS D O 1
ATOM 13602 N N . ASN D 1 392 ? 16.818 17.973 10.702 1.00 67.09 392 ASN D N 1
ATOM 13603 C CA . ASN D 1 392 ? 15.911 17.242 9.769 1.00 67.15 392 ASN D CA 1
ATOM 13604 C C . ASN D 1 392 ? 15.688 18.051 8.498 1.00 67.12 392 ASN D C 1
ATOM 13605 O O . ASN D 1 392 ? 16.590 18.776 8.054 1.00 67.31 392 ASN D O 1
ATOM 13610 N N . LYS D 1 393 ? 14.478 17.967 7.951 1.00 66.92 393 LYS D N 1
ATOM 13611 C CA . LYS D 1 393 ? 14.053 18.845 6.866 1.00 66.90 393 LYS D CA 1
ATOM 13612 C C . LYS D 1 393 ? 14.113 20.344 7.232 1.00 66.91 393 LYS D C 1
ATOM 13613 O O . LYS D 1 393 ? 14.108 21.208 6.343 1.00 66.78 393 LYS D O 1
ATOM 13619 N N . GLY D 1 394 ? 14.172 20.642 8.533 1.00 66.77 394 GLY D N 1
ATOM 13620 C CA . GLY D 1 394 ? 13.988 22.008 9.044 1.00 66.71 394 GLY D CA 1
ATOM 13621 C C . GLY D 1 394 ? 15.202 22.922 9.247 1.00 66.58 394 GLY D C 1
ATOM 13622 O O . GLY D 1 394 ? 16.289 22.668 8.723 1.00 66.67 394 GLY D O 1
ATOM 13623 N N . TYR D 1 395 ? 14.988 23.997 10.010 1.00 66.24 395 TYR D N 1
ATOM 13624 C CA . TYR D 1 395 ? 16.009 25.000 10.334 1.00 66.17 395 TYR D CA 1
ATOM 13625 C C . TYR D 1 395 ? 15.729 25.611 11.705 1.00 66.05 395 TYR D C 1
ATOM 13626 O O . TYR D 1 395 ? 14.594 25.968 11.998 1.00 66.54 395 TYR D O 1
ATOM 13635 N N . ARG D 1 396 ? 16.738 25.753 12.557 1.00 65.70 396 ARG D N 1
ATOM 13636 C CA . ARG D 1 396 ? 16.525 26.574 13.755 1.00 65.41 396 ARG D CA 1
ATOM 13637 C C . ARG D 1 396 ? 17.214 27.919 13.589 1.00 65.08 396 ARG D C 1
ATOM 13638 O O . ARG D 1 396 ? 18.439 28.066 13.736 1.00 64.85 396 ARG D O 1
ATOM 13646 N N . TRP D 1 397 ? 16.380 28.895 13.236 1.00 64.53 397 TRP D N 1
ATOM 13647 C CA . TRP D 1 397 ? 16.826 30.234 12.921 1.00 63.93 397 TRP D CA 1
ATOM 13648 C C . TRP D 1 397 ? 17.486 30.776 14.153 1.00 63.77 397 TRP D C 1
ATOM 13649 O O . TRP D 1 397 ? 17.043 30.533 15.260 1.00 63.78 397 TRP D O 1
ATOM 13660 N N . GLN D 1 398 ? 18.557 31.508 13.951 1.00 63.64 398 GLN D N 1
ATOM 13661 C CA . GLN D 1 398 ? 19.360 31.952 15.044 1.00 63.86 398 GLN D CA 1
ATOM 13662 C C . GLN D 1 398 ? 18.883 33.324 15.449 1.00 64.16 398 GLN D C 1
ATOM 13663 O O . GLN D 1 398 ? 18.454 34.125 14.601 1.00 64.11 398 GLN D O 1
ATOM 13669 N N . HIS D 1 399 ? 18.971 33.591 16.748 1.00 64.13 399 HIS D N 1
ATOM 13670 C CA . HIS D 1 399 ? 18.464 34.826 17.305 1.00 64.36 399 HIS D CA 1
ATOM 13671 C C . HIS D 1 399 ? 19.100 36.003 16.585 1.00 64.32 399 HIS D C 1
ATOM 13672 O O . HIS D 1 399 ? 18.426 36.936 16.131 1.00 64.21 399 HIS D O 1
ATOM 13679 N N . GLU D 1 400 ? 20.412 35.906 16.455 1.00 64.44 400 GLU D N 1
ATOM 13680 C CA . GLU D 1 400 ? 21.237 36.893 15.778 1.00 64.61 400 GLU D CA 1
ATOM 13681 C C . GLU D 1 400 ? 20.651 37.342 14.439 1.00 64.59 400 GLU D C 1
ATOM 13682 O O . GLU D 1 400 ? 20.643 38.527 14.117 1.00 64.96 400 GLU D O 1
ATOM 13688 N N . ALA D 1 401 ? 20.131 36.382 13.687 1.00 64.40 401 ALA D N 1
ATOM 13689 C CA . ALA D 1 401 ? 19.599 36.648 12.367 1.00 64.11 401 ALA D CA 1
ATOM 13690 C C . ALA D 1 401 ? 18.227 37.310 12.452 1.00 63.73 401 ALA D C 1
ATOM 13691 O O . ALA D 1 401 ? 17.849 38.113 11.593 1.00 63.34 401 ALA D O 1
ATOM 13693 N N . VAL D 1 402 ? 17.483 36.971 13.496 1.00 63.38 402 VAL D N 1
ATOM 13694 C CA . VAL D 1 402 ? 16.156 37.532 13.655 1.00 63.02 402 VAL D CA 1
ATOM 13695 C C . VAL D 1 402 ? 16.275 39.005 13.981 1.00 63.07 402 VAL D C 1
ATOM 13696 O O . VAL D 1 402 ? 15.502 39.816 13.475 1.00 63.32 402 VAL D O 1
ATOM 13700 N N . ILE D 1 403 ? 17.258 39.359 14.798 1.00 62.88 403 ILE D N 1
ATOM 13701 C CA . ILE D 1 403 ? 17.493 40.773 15.108 1.00 62.93 403 ILE D CA 1
ATOM 13702 C C . ILE D 1 403 ? 17.895 41.573 13.863 1.00 63.39 403 ILE D C 1
ATOM 13703 O O . ILE D 1 403 ? 17.473 42.716 13.695 1.00 63.47 403 ILE D O 1
ATOM 13708 N N . ALA D 1 404 ? 18.673 40.958 12.976 1.00 63.94 404 ALA D N 1
ATOM 13709 C CA . ALA D 1 404 ? 19.154 41.657 11.782 1.00 64.28 404 ALA D CA 1
ATOM 13710 C C . ALA D 1 404 ? 18.213 41.660 10.574 1.00 64.59 404 ALA D C 1
ATOM 13711 O O . ALA D 1 404 ? 18.096 42.684 9.919 1.00 64.70 404 ALA D O 1
ATOM 13713 N N . LEU D 1 405 ? 17.538 40.537 10.296 1.00 65.06 405 LEU D N 1
ATOM 13714 C CA . LEU D 1 405 ? 16.869 40.320 9.002 1.00 64.95 405 LEU D CA 1
ATOM 13715 C C . LEU D 1 405 ? 15.361 40.421 9.035 1.00 65.31 405 LEU D C 1
ATOM 13716 O O . LEU D 1 405 ? 14.707 40.483 7.995 1.00 65.37 405 LEU D O 1
ATOM 13721 N N . ALA D 1 406 ? 14.819 40.431 10.241 1.00 66.07 406 ALA D N 1
ATOM 13722 C CA . ALA D 1 406 ? 13.384 40.459 10.451 1.00 66.83 406 ALA D CA 1
ATOM 13723 C C . ALA D 1 406 ? 12.785 41.806 10.105 1.00 67.63 406 ALA D C 1
ATOM 13724 O O . ALA D 1 406 ? 13.183 42.840 10.654 1.00 67.72 406 ALA D O 1
ATOM 13726 N N . SER D 1 407 ? 11.833 41.787 9.180 1.00 69.00 407 SER D N 1
ATOM 13727 C CA . SER D 1 407 ? 11.029 42.970 8.898 1.00 70.34 407 SER D CA 1
ATOM 13728 C C . SER D 1 407 ? 9.769 42.937 9.762 1.00 71.02 407 SER D C 1
ATOM 13729 O O . SER D 1 407 ? 8.987 41.962 9.701 1.00 71.37 407 SER D O 1
ATOM 13732 N N . PRO D 1 408 ? 9.576 43.989 10.566 1.00 71.33 408 PRO D N 1
ATOM 13733 C CA . PRO D 1 408 ? 8.466 44.045 11.535 1.00 71.38 408 PRO D CA 1
ATOM 13734 C C . PRO D 1 408 ? 7.142 44.377 10.867 1.00 71.58 408 PRO D C 1
ATOM 13735 O O . PRO D 1 408 ? 6.148 43.677 11.080 1.00 71.26 408 PRO D O 1
ATOM 13739 N N . ASP D 1 409 ? 7.148 45.448 10.075 1.00 71.83 409 ASP D N 1
ATOM 13740 C CA . ASP D 1 409 ? 6.046 45.831 9.195 1.00 72.11 409 ASP D CA 1
ATOM 13741 C C . ASP D 1 409 ? 5.727 44.634 8.312 1.00 71.68 409 ASP D C 1
ATOM 13742 O O . ASP D 1 409 ? 6.302 44.426 7.246 1.00 71.36 409 ASP D O 1
ATOM 13747 N N . ASN D 1 410 ? 4.804 43.837 8.809 1.00 71.58 410 ASN D N 1
ATOM 13748 C CA . ASN D 1 410 ? 4.570 42.502 8.328 1.00 72.14 410 ASN D CA 1
ATOM 13749 C C . ASN D 1 410 ? 3.071 42.201 8.547 1.00 72.65 410 ASN D C 1
ATOM 13750 O O . ASN D 1 410 ? 2.351 43.001 9.159 1.00 72.13 410 ASN D O 1
ATOM 13763 N N . ASN D 1 412 ? 2.334 39.103 9.773 1.00 72.43 412 ASN D N 1
ATOM 13764 C CA . ASN D 1 412 ? 2.448 38.010 10.763 1.00 71.31 412 ASN D CA 1
ATOM 13765 C C . ASN D 1 412 ? 3.460 38.310 11.881 1.00 70.40 412 ASN D C 1
ATOM 13766 O O . ASN D 1 412 ? 3.865 37.421 12.646 1.00 69.96 412 ASN D O 1
ATOM 13771 N N . ALA D 1 413 ? 3.838 39.590 11.958 1.00 69.37 413 ALA D N 1
ATOM 13772 C CA . ALA D 1 413 ? 4.436 40.177 13.157 1.00 68.67 413 ALA D CA 1
ATOM 13773 C C . ALA D 1 413 ? 3.430 40.060 14.298 1.00 68.27 413 ALA D C 1
ATOM 13774 O O . ALA D 1 413 ? 2.234 39.852 14.051 1.00 68.25 413 ALA D O 1
ATOM 13776 N N . PHE D 1 414 ? 3.903 40.172 15.542 1.00 67.69 414 PHE D N 1
ATOM 13777 C CA . PHE D 1 414 ? 2.990 40.301 16.696 1.00 67.26 414 PHE D CA 1
ATOM 13778 C C . PHE D 1 414 ? 3.572 41.177 17.790 1.00 66.73 414 PHE D C 1
ATOM 13779 O O . PHE D 1 414 ? 4.600 40.843 18.390 1.00 66.61 414 PHE D O 1
ATOM 13787 N N . GLU D 1 415 ? 2.900 42.299 18.040 1.00 66.07 415 GLU D N 1
ATOM 13788 C CA . GLU D 1 415 ? 3.380 43.261 19.026 1.00 65.51 415 GLU D CA 1
ATOM 13789 C C . GLU D 1 415 ? 2.976 42.871 20.436 1.00 64.98 415 GLU D C 1
ATOM 13790 O O . GLU D 1 415 ? 1.806 42.576 20.708 1.00 64.96 415 GLU D O 1
ATOM 13796 N N . LEU D 1 416 ? 3.975 42.842 21.314 1.00 64.43 416 LEU D N 1
ATOM 13797 C CA . LEU D 1 416 ? 3.779 42.578 22.737 1.00 63.83 416 LEU D CA 1
ATOM 13798 C C . LEU D 1 416 ? 3.334 43.832 23.455 1.00 63.72 416 LEU D C 1
ATOM 13799 O O . LEU D 1 416 ? 3.608 44.944 23.013 1.00 63.79 416 LEU D O 1
ATOM 13804 N N . THR D 1 417 ? 2.654 43.640 24.576 1.00 63.56 417 THR D N 1
ATOM 13805 C CA . THR D 1 417 ? 2.471 44.703 25.543 1.00 63.51 417 THR D CA 1
ATOM 13806 C C . THR D 1 417 ? 3.785 44.869 26.275 1.00 63.36 417 THR D C 1
ATOM 13807 O O . THR D 1 417 ? 4.590 43.950 26.313 1.00 63.67 417 THR D O 1
ATOM 13811 N N . PRO D 1 418 ? 3.982 46.024 26.895 1.00 63.12 418 PRO D N 1
ATOM 13812 C CA . PRO D 1 418 ? 5.120 46.251 27.774 1.00 63.13 418 PRO D CA 1
ATOM 13813 C C . PRO D 1 418 ? 5.262 45.156 28.812 1.00 63.29 418 PRO D C 1
ATOM 13814 O O . PRO D 1 418 ? 6.355 44.668 29.073 1.00 62.96 418 PRO D O 1
ATOM 13818 N N . GLN D 1 419 ? 4.144 44.781 29.408 1.00 63.99 419 GLN D N 1
ATOM 13819 C CA . GLN D 1 419 ? 4.151 43.737 30.396 1.00 64.56 419 GLN D CA 1
ATOM 13820 C C . GLN D 1 419 ? 4.713 42.461 29.749 1.00 64.48 419 GLN D C 1
ATOM 13821 O O . GLN D 1 419 ? 5.665 41.870 30.258 1.00 64.51 419 GLN D O 1
ATOM 13827 N N . GLU D 1 420 ? 4.182 42.079 28.593 1.00 64.27 420 GLU D N 1
ATOM 13828 C CA . GLU D 1 420 ? 4.621 40.833 27.998 1.00 64.18 420 GLU D CA 1
ATOM 13829 C C . GLU D 1 420 ? 6.036 40.898 27.435 1.00 64.32 420 GLU D C 1
ATOM 13830 O O . GLU D 1 420 ? 6.759 39.907 27.431 1.00 64.22 420 GLU D O 1
ATOM 13836 N N . ALA D 1 421 ? 6.450 42.087 27.029 1.00 64.70 421 ALA D N 1
ATOM 13837 C CA . ALA D 1 421 ? 7.834 42.326 26.635 1.00 65.18 421 ALA D CA 1
ATOM 13838 C C . ALA D 1 421 ? 8.836 42.051 27.771 1.00 65.53 421 ALA D C 1
ATOM 13839 O O . ALA D 1 421 ? 9.874 41.416 27.551 1.00 65.37 421 ALA D O 1
ATOM 13841 N N . GLU D 1 422 ? 8.519 42.533 28.976 1.00 66.13 422 GLU D N 1
ATOM 13842 C CA . GLU D 1 422 ? 9.383 42.336 30.142 1.00 66.34 422 GLU D CA 1
ATOM 13843 C C . GLU D 1 422 ? 9.528 40.854 30.434 1.00 66.15 422 GLU D C 1
ATOM 13844 O O . GLU D 1 422 ? 10.607 40.389 30.787 1.00 66.22 422 GLU D O 1
ATOM 13850 N N . GLU D 1 423 ? 8.437 40.117 30.270 1.00 65.95 423 GLU D N 1
ATOM 13851 C CA . GLU D 1 423 ? 8.488 38.666 30.388 1.00 66.12 423 GLU D CA 1
ATOM 13852 C C . GLU D 1 423 ? 9.500 38.063 29.407 1.00 65.72 423 GLU D C 1
ATOM 13853 O O . GLU D 1 423 ? 10.378 37.301 29.813 1.00 65.77 423 GLU D O 1
ATOM 13859 N N . TRP D 1 424 ? 9.407 38.420 28.129 1.00 65.16 424 TRP D N 1
ATOM 13860 C CA . TRP D 1 424 ? 10.378 37.900 27.169 1.00 64.97 424 TRP D CA 1
ATOM 13861 C C . TRP D 1 424 ? 11.823 38.084 27.643 1.00 64.89 424 TRP D C 1
ATOM 13862 O O . TRP D 1 424 ? 12.603 37.139 27.627 1.00 65.07 424 TRP D O 1
ATOM 13873 N N . TYR D 1 425 ? 12.167 39.293 28.082 1.00 64.86 425 TYR D N 1
ATOM 13874 C CA . TYR D 1 425 ? 13.545 39.598 28.461 1.00 64.84 425 TYR D CA 1
ATOM 13875 C C . TYR D 1 425 ? 14.000 38.911 29.733 1.00 64.87 425 TYR D C 1
ATOM 13876 O O . TYR D 1 425 ? 15.190 38.650 29.930 1.00 64.98 425 TYR D O 1
ATOM 13885 N N . ARG D 1 426 ? 13.033 38.607 30.583 1.00 64.79 426 ARG D N 1
ATOM 13886 C CA . ARG D 1 426 ? 13.270 37.799 31.742 1.00 64.81 426 ARG D CA 1
ATOM 13887 C C . ARG D 1 426 ? 13.436 36.344 31.291 1.00 64.78 426 ARG D C 1
ATOM 13888 O O . ARG D 1 426 ? 13.756 35.481 32.097 1.00 65.10 426 ARG D O 1
ATOM 13896 N N . GLY D 1 427 ? 13.231 36.073 30.003 1.00 64.65 427 GLY D N 1
ATOM 13897 C CA . GLY D 1 427 ? 13.337 34.707 29.483 1.00 64.79 427 GLY D CA 1
ATOM 13898 C C . GLY D 1 427 ? 12.194 33.759 29.887 1.00 65.15 427 GLY D C 1
ATOM 13899 O O . GLY D 1 427 ? 12.425 32.591 30.211 1.00 65.06 427 GLY D O 1
ATOM 13900 N N . ARG D 1 428 ? 10.958 34.255 29.863 1.00 65.15 428 ARG D N 1
ATOM 13901 C CA . ARG D 1 428 ? 9.788 33.472 30.246 1.00 65.15 428 ARG D CA 1
ATOM 13902 C C . ARG D 1 428 ? 8.785 33.476 29.087 1.00 64.97 428 ARG D C 1
ATOM 13903 O O . ARG D 1 428 ? 8.761 34.397 28.277 1.00 65.08 428 ARG D O 1
ATOM 13911 N N . ASP D 1 429 ? 7.972 32.432 28.990 1.00 64.99 429 ASP D N 1
ATOM 13912 C CA . ASP D 1 429 ? 7.036 32.315 27.878 1.00 64.85 429 ASP D CA 1
ATOM 13913 C C . ASP D 1 429 ? 5.856 33.291 28.016 1.00 64.76 429 ASP D C 1
ATOM 13914 O O . ASP D 1 429 ? 5.548 33.739 29.116 1.00 64.65 429 ASP D O 1
ATOM 13919 N N . VAL D 1 430 ? 5.221 33.634 26.898 1.00 64.61 430 VAL D N 1
ATOM 13920 C CA . VAL D 1 430 ? 4.200 34.679 26.885 1.00 64.57 430 VAL D CA 1
ATOM 13921 C C . VAL D 1 430 ? 2.795 34.235 26.409 1.00 64.67 430 VAL D C 1
ATOM 13922 O O . VAL D 1 430 ? 2.654 33.516 25.428 1.00 64.70 430 VAL D O 1
ATOM 13926 N N . TYR D 1 431 ? 1.760 34.696 27.105 1.00 64.68 431 TYR D N 1
ATOM 13927 C CA . TYR D 1 431 ? 0.399 34.248 26.845 1.00 64.74 431 TYR D CA 1
ATOM 13928 C C . TYR D 1 431 ? -0.454 35.410 26.341 1.00 65.12 431 TYR D C 1
ATOM 13929 O O . TYR D 1 431 ? -0.932 36.225 27.131 1.00 65.26 431 TYR D O 1
ATOM 13938 N N . PRO D 1 432 ? -0.647 35.484 25.027 1.00 65.51 432 PRO D N 1
ATOM 13939 C CA . PRO D 1 432 ? -1.401 36.582 24.421 1.00 65.94 432 PRO D CA 1
ATOM 13940 C C . PRO D 1 432 ? -2.923 36.373 24.488 1.00 66.41 432 PRO D C 1
ATOM 13941 O O . PRO D 1 432 ? -3.404 35.229 24.419 1.00 66.47 432 PRO D O 1
ATOM 13945 N N . GLN D 1 433 ? -3.670 37.467 24.638 1.00 66.82 433 GLN D N 1
ATOM 13946 C CA . GLN D 1 433 ? -5.131 37.414 24.528 1.00 66.88 433 GLN D CA 1
ATOM 13947 C C . GLN D 1 433 ? -5.522 37.293 23.052 1.00 66.94 433 GLN D C 1
ATOM 13948 O O . GLN D 1 433 ? -6.398 36.489 22.704 1.00 66.80 433 GLN D O 1
ATOM 13954 N N . ALA D 1 434 ? -4.857 38.078 22.194 1.00 66.84 434 ALA D N 1
ATOM 13955 C CA . ALA D 1 434 ? -4.966 37.905 20.744 1.00 66.89 434 ALA D CA 1
ATOM 13956 C C . ALA D 1 434 ? -4.731 36.426 20.398 1.00 66.97 434 ALA D C 1
ATOM 13957 O O . ALA D 1 434 ? -5.700 35.690 20.147 1.00 67.00 434 ALA D O 1
ATOM 13959 N N . ALA D 1 435 ? -3.463 35.996 20.446 1.00 66.84 435 ALA D N 1
ATOM 13960 C CA . ALA D 1 435 ? -3.045 34.596 20.196 1.00 66.81 435 ALA D CA 1
ATOM 13961 C C . ALA D 1 435 ? -3.001 34.241 18.698 1.00 66.73 435 ALA D C 1
ATOM 13962 O O . ALA D 1 435 ? -3.892 33.531 18.202 1.00 66.74 435 ALA D O 1
ATOM 13964 N N . PRO D 1 436 ? -1.955 34.701 17.996 1.00 66.59 436 PRO D N 1
ATOM 13965 C CA . PRO D 1 436 ? -1.885 34.628 16.521 1.00 66.63 436 PRO D CA 1
ATOM 13966 C C . PRO D 1 436 ? -2.045 33.218 15.917 1.00 66.57 436 PRO D C 1
ATOM 13967 O O . PRO D 1 436 ? -2.104 32.226 16.645 1.00 66.11 436 PRO D O 1
ATOM 13971 N N . VAL D 1 437 ? -2.092 33.163 14.584 1.00 66.81 437 VAL D N 1
ATOM 13972 C CA . VAL D 1 437 ? -2.366 31.939 13.829 1.00 66.77 437 VAL D CA 1
ATOM 13973 C C . VAL D 1 437 ? -1.075 31.203 13.451 1.00 66.69 437 VAL D C 1
ATOM 13974 O O . VAL D 1 437 ? -1.047 29.972 13.386 1.00 66.53 437 VAL D O 1
ATOM 13978 N N . ALA D 1 438 ? -0.019 31.972 13.194 1.00 66.71 438 ALA D N 1
ATOM 13979 C CA . ALA D 1 438 ? 1.299 31.435 12.848 1.00 66.90 438 ALA D CA 1
ATOM 13980 C C . ALA D 1 438 ? 1.749 30.387 13.862 1.00 67.02 438 ALA D C 1
ATOM 13981 O O . ALA D 1 438 ? 1.449 30.504 15.058 1.00 66.87 438 ALA D O 1
ATOM 13983 N N . ASP D 1 439 ? 2.451 29.357 13.388 1.00 67.34 439 ASP D N 1
ATOM 13984 C CA . ASP D 1 439 ? 3.052 28.373 14.309 1.00 67.41 439 ASP D CA 1
ATOM 13985 C C . ASP D 1 439 ? 4.436 28.904 14.663 1.00 67.21 439 ASP D C 1
ATOM 13986 O O . ASP D 1 439 ? 4.974 28.621 15.737 1.00 66.98 439 ASP D O 1
ATOM 13991 N N . ASP D 1 440 ? 4.987 29.694 13.751 1.00 67.12 440 ASP D N 1
ATOM 13992 C CA . ASP D 1 440 ? 6.165 30.475 14.065 1.00 67.58 440 ASP D CA 1
ATOM 13993 C C . ASP D 1 440 ? 5.885 31.974 13.936 1.00 67.67 440 ASP D C 1
ATOM 13994 O O . ASP D 1 440 ? 5.486 32.457 12.867 1.00 67.81 440 ASP D O 1
ATOM 13999 N N . VAL D 1 441 ? 6.067 32.685 15.054 1.00 67.39 441 VAL D N 1
ATOM 14000 C CA . VAL D 1 441 ? 5.569 34.047 15.190 1.00 67.03 441 VAL D CA 1
ATOM 14001 C C . VAL D 1 441 ? 6.671 35.067 15.497 1.00 66.75 441 VAL D C 1
ATOM 14002 O O . VAL D 1 441 ? 7.417 34.949 16.480 1.00 66.89 441 VAL D O 1
ATOM 14006 N N . LEU D 1 442 ? 6.774 36.055 14.614 1.00 66.14 442 LEU D N 1
ATOM 14007 C CA . LEU D 1 442 ? 7.773 37.085 14.734 1.00 65.40 442 LEU D CA 1
ATOM 14008 C C . LEU D 1 442 ? 7.312 38.100 15.763 1.00 64.98 442 LEU D C 1
ATOM 14009 O O . LEU D 1 442 ? 6.291 38.770 15.595 1.00 64.80 442 LEU D O 1
ATOM 14014 N N . VAL D 1 443 ? 8.093 38.202 16.829 1.00 64.66 443 VAL D N 1
ATOM 14015 C CA . VAL D 1 443 ? 7.705 38.919 18.028 1.00 64.38 443 VAL D CA 1
ATOM 14016 C C . VAL D 1 443 ? 8.354 40.284 18.105 1.00 64.19 443 VAL D C 1
ATOM 14017 O O . VAL D 1 443 ? 9.554 40.367 18.330 1.00 63.93 443 VAL D O 1
ATOM 14021 N N . THR D 1 444 ? 7.553 41.346 17.947 1.00 64.31 444 THR D N 1
ATOM 14022 C CA . THR D 1 444 ? 8.046 42.738 17.992 1.00 64.16 444 THR D CA 1
ATOM 14023 C C . THR D 1 444 ? 7.635 43.495 19.255 1.00 64.30 444 THR D C 1
ATOM 14024 O O . THR D 1 444 ? 6.576 43.240 19.834 1.00 64.14 444 THR D O 1
ATOM 14028 N N . PHE D 1 445 ? 8.486 44.430 19.664 1.00 64.55 445 PHE D N 1
ATOM 14029 C CA . PHE D 1 445 ? 8.148 45.397 20.700 1.00 64.87 445 PHE D CA 1
ATOM 14030 C C . PHE D 1 445 ? 8.528 46.795 20.233 1.00 64.85 445 PHE D C 1
ATOM 14031 O O . PHE D 1 445 ? 9.660 47.025 19.794 1.00 64.71 445 PHE D O 1
ATOM 14039 N N . GLN D 1 446 ? 7.586 47.727 20.347 1.00 64.84 446 GLN D N 1
ATOM 14040 C CA . GLN D 1 446 ? 7.682 49.006 19.653 1.00 65.09 446 GLN D CA 1
ATOM 14041 C C . GLN D 1 446 ? 7.957 48.810 18.166 1.00 65.32 446 GLN D C 1
ATOM 14042 O O . GLN D 1 446 ? 8.651 49.592 17.553 1.00 65.46 446 GLN D O 1
ATOM 14048 N N . HIS D 1 447 ? 7.396 47.750 17.598 1.00 66.04 447 HIS D N 1
ATOM 14049 C CA . HIS D 1 447 ? 7.547 47.408 16.169 1.00 66.72 447 HIS D CA 1
ATOM 14050 C C . HIS D 1 447 ? 8.989 47.063 15.796 1.00 66.79 447 HIS D C 1
ATOM 14051 O O . HIS D 1 447 ? 9.446 47.400 14.699 1.00 67.27 447 HIS D O 1
ATOM 14058 N N . GLN D 1 448 ? 9.702 46.414 16.710 1.00 66.62 448 GLN D N 1
ATOM 14059 C CA . GLN D 1 448 ? 11.078 45.997 16.466 1.00 66.39 448 GLN D CA 1
ATOM 14060 C C . GLN D 1 448 ? 11.190 44.495 16.659 1.00 65.97 448 GLN D C 1
ATOM 14061 O O . GLN D 1 448 ? 10.749 43.978 17.677 1.00 66.04 448 GLN D O 1
ATOM 14067 N N . PRO D 1 449 ? 11.786 43.792 15.703 1.00 65.57 449 PRO D N 1
ATOM 14068 C CA . PRO D 1 449 ? 12.060 42.361 15.871 1.00 65.51 449 PRO D CA 1
ATOM 14069 C C . PRO D 1 449 ? 12.734 42.084 17.209 1.00 65.36 449 PRO D C 1
ATOM 14070 O O . PRO D 1 449 ? 13.810 42.602 17.458 1.00 65.92 449 PRO D O 1
ATOM 14074 N N . ILE D 1 450 ? 12.119 41.260 18.053 1.00 65.16 450 ILE D N 1
ATOM 14075 C CA . ILE D 1 450 ? 12.647 40.955 19.397 1.00 64.95 450 ILE D CA 1
ATOM 14076 C C . ILE D 1 450 ? 13.104 39.500 19.592 1.00 64.87 450 ILE D C 1
ATOM 14077 O O . ILE D 1 450 ? 13.863 39.202 20.503 1.00 65.16 450 ILE D O 1
ATOM 14082 N N . GLY D 1 451 ? 12.648 38.604 18.728 1.00 64.45 451 GLY D N 1
ATOM 14083 C CA . GLY D 1 451 ? 12.993 37.197 18.837 1.00 64.33 451 GLY D CA 1
ATOM 14084 C C . GLY D 1 451 ? 11.979 36.390 18.062 1.00 64.42 451 GLY D C 1
ATOM 14085 O O . GLY D 1 451 ? 10.949 36.929 17.632 1.00 64.68 451 GLY D O 1
ATOM 14086 N N . LEU D 1 452 ? 12.256 35.105 17.882 1.00 64.05 452 LEU D N 1
ATOM 14087 C CA . LEU D 1 452 ? 11.418 34.284 17.028 1.00 64.03 452 LEU D CA 1
ATOM 14088 C C . LEU D 1 452 ? 10.867 33.147 17.863 1.00 64.24 452 LEU D C 1
ATOM 14089 O O . LEU D 1 452 ? 11.634 32.345 18.387 1.00 64.35 452 LEU D O 1
ATOM 14094 N N . ALA D 1 453 ? 9.548 33.064 17.988 1.00 64.40 453 ALA D N 1
ATOM 14095 C CA . ALA D 1 453 ? 8.972 32.104 18.919 1.00 64.81 453 ALA D CA 1
ATOM 14096 C C . ALA D 1 453 ? 8.097 31.043 18.276 1.00 64.99 453 ALA D C 1
ATOM 14097 O O . ALA D 1 453 ? 7.439 31.294 17.268 1.00 65.16 453 ALA D O 1
ATOM 14099 N N . LYS D 1 454 ? 8.101 29.856 18.867 1.00 65.07 454 LYS D N 1
ATOM 14100 C CA . LYS D 1 454 ? 7.195 28.798 18.436 1.00 65.77 454 LYS D CA 1
ATOM 14101 C C . LYS D 1 454 ? 5.854 28.935 19.171 1.00 65.82 454 LYS D C 1
ATOM 14102 O O . LYS D 1 454 ? 5.827 29.339 20.337 1.00 65.95 454 LYS D O 1
ATOM 14108 N N . ARG D 1 455 ? 4.751 28.609 18.497 1.00 65.69 455 ARG D N 1
ATOM 14109 C CA . ARG D 1 455 ? 3.417 28.888 19.051 1.00 65.63 455 ARG D CA 1
ATOM 14110 C C . ARG D 1 455 ? 3.001 28.040 20.265 1.00 65.62 455 ARG D C 1
ATOM 14111 O O . ARG D 1 455 ? 2.481 28.596 21.240 1.00 65.88 455 ARG D O 1
ATOM 14113 N N . ILE D 1 456 ? 3.244 26.719 20.199 1.00 65.15 456 ILE D N 1
ATOM 14114 C CA . ILE D 1 456 ? 2.729 25.703 21.178 1.00 64.85 456 ILE D CA 1
ATOM 14115 C C . ILE D 1 456 ? 1.348 26.003 21.761 1.00 64.87 456 ILE D C 1
ATOM 14116 O O . ILE D 1 456 ? 1.231 26.471 22.902 1.00 64.76 456 ILE D O 1
ATOM 14121 N N . GLY D 1 457 ? 0.312 25.717 20.974 1.00 65.02 457 GLY D N 1
ATOM 14122 C CA . GLY D 1 457 ? -1.072 25.929 21.403 1.00 65.03 457 GLY D CA 1
ATOM 14123 C C . GLY D 1 457 ? -1.352 27.398 21.647 1.00 65.07 457 GLY D C 1
ATOM 14124 O O . GLY D 1 457 ? -1.672 28.132 20.711 1.00 65.44 457 GLY D O 1
ATOM 14125 N N . SER D 1 458 ? -1.183 27.834 22.896 1.00 64.79 458 SER D N 1
ATOM 14126 C CA . SER D 1 458 ? -1.541 29.191 23.310 1.00 64.48 458 SER D CA 1
ATOM 14127 C C . SER D 1 458 ? -0.390 29.981 23.943 1.00 64.24 458 SER D C 1
ATOM 14128 O O . SER D 1 458 ? -0.627 31.010 24.591 1.00 64.24 458 SER D O 1
ATOM 14131 N N . ARG D 1 459 ? 0.847 29.515 23.768 1.00 63.85 459 ARG D N 1
ATOM 14132 C CA . ARG D 1 459 ? 1.877 29.965 24.687 1.00 63.51 459 ARG D CA 1
ATOM 14133 C C . ARG D 1 459 ? 3.078 30.772 24.201 1.00 63.50 459 ARG D C 1
ATOM 14134 O O . ARG D 1 459 ? 3.592 31.554 24.998 1.00 64.08 459 ARG D O 1
ATOM 14142 N N . LEU D 1 460 ? 3.540 30.651 22.959 1.00 62.92 460 LEU D N 1
ATOM 14143 C CA . LEU D 1 460 ? 4.712 31.475 22.557 1.00 62.58 460 LEU D CA 1
ATOM 14144 C C . LEU D 1 460 ? 5.948 31.153 23.400 1.00 62.63 460 LEU D C 1
ATOM 14145 O O . LEU D 1 460 ? 6.203 31.806 24.420 1.00 62.08 460 LEU D O 1
ATOM 14150 N N . LYS D 1 461 ? 6.711 30.149 22.972 1.00 62.93 461 LYS D N 1
ATOM 14151 C CA . LYS D 1 461 ? 7.878 29.715 23.724 1.00 63.40 461 LYS D CA 1
ATOM 14152 C C . LYS D 1 461 ? 9.062 30.710 23.605 1.00 63.60 461 LYS D C 1
ATOM 14153 O O . LYS D 1 461 ? 9.366 31.212 22.524 1.00 63.47 461 LYS D O 1
ATOM 14159 N N . ASN D 1 462 ? 9.697 30.979 24.748 1.00 63.99 462 ASN D N 1
ATOM 14160 C CA . ASN D 1 462 ? 10.818 31.902 24.870 1.00 64.51 462 ASN D CA 1
ATOM 14161 C C . ASN D 1 462 ? 12.063 31.344 24.203 1.00 64.85 462 ASN D C 1
ATOM 14162 O O . ASN D 1 462 ? 12.452 30.205 24.500 1.00 65.18 462 ASN D O 1
ATOM 14167 N N . SER D 1 463 ? 12.683 32.141 23.321 1.00 64.80 463 SER D N 1
ATOM 14168 C CA . SER D 1 463 ? 13.832 31.699 22.535 1.00 64.88 463 SER D CA 1
ATOM 14169 C C . SER D 1 463 ? 14.938 32.729 22.584 1.00 65.50 463 SER D C 1
ATOM 14170 O O . SER D 1 463 ? 15.837 32.743 21.729 1.00 65.74 463 SER D O 1
ATOM 14173 N N . TYR D 1 464 ? 14.857 33.608 23.576 1.00 65.81 464 TYR D N 1
ATOM 14174 C CA . TYR D 1 464 ? 15.868 34.634 23.811 1.00 66.02 464 TYR D CA 1
ATOM 14175 C C . TYR D 1 464 ? 17.090 33.951 24.436 1.00 66.29 464 TYR D C 1
ATOM 14176 O O . TYR D 1 464 ? 16.947 33.308 25.485 1.00 66.17 464 TYR D O 1
ATOM 14185 N N . PRO D 1 465 ? 18.270 34.066 23.799 1.00 66.53 465 PRO D N 1
ATOM 14186 C CA . PRO D 1 465 ? 19.476 33.360 24.248 1.00 66.77 465 PRO D CA 1
ATOM 14187 C C . PRO D 1 465 ? 19.757 33.601 25.714 1.00 67.24 465 PRO D C 1
ATOM 14188 O O . PRO D 1 465 ? 19.743 34.759 26.176 1.00 67.31 465 PRO D O 1
ATOM 14192 N N . ARG D 1 466 ? 20.022 32.514 26.434 1.00 67.52 466 ARG D N 1
ATOM 14193 C CA . ARG D 1 466 ? 20.115 32.572 27.895 1.00 67.99 466 ARG D CA 1
ATOM 14194 C C . ARG D 1 466 ? 21.242 33.461 28.366 1.00 67.97 466 ARG D C 1
ATOM 14195 O O . ARG D 1 466 ? 21.072 34.213 29.326 1.00 68.15 466 ARG D O 1
ATOM 14203 N N . GLU D 1 467 ? 22.383 33.396 27.687 1.00 68.17 467 GLU D N 1
ATOM 14204 C CA . GLU D 1 467 ? 23.505 34.296 27.993 1.00 68.33 467 GLU D CA 1
ATOM 14205 C C . GLU D 1 467 ? 23.073 35.756 28.082 1.00 67.87 467 GLU D C 1
ATOM 14206 O O . GLU D 1 467 ? 23.857 36.596 28.483 1.00 68.13 467 GLU D O 1
ATOM 14212 N N . LEU D 1 468 ? 21.823 36.053 27.735 1.00 67.58 468 LEU D N 1
ATOM 14213 C CA . LEU D 1 468 ? 21.328 37.428 27.768 1.00 67.16 468 LEU D CA 1
ATOM 14214 C C . LEU D 1 468 ? 20.077 37.673 28.620 1.00 67.12 468 LEU D C 1
ATOM 14215 O O . LEU D 1 468 ? 19.657 38.818 28.767 1.00 67.17 468 LEU D O 1
ATOM 14220 N N . VAL D 1 469 ? 19.468 36.627 29.169 1.00 67.14 469 VAL D N 1
ATOM 14221 C CA . VAL D 1 469 ? 18.208 36.828 29.891 1.00 67.43 469 VAL D CA 1
ATOM 14222 C C . VAL D 1 469 ? 18.402 37.773 31.059 1.00 67.65 469 VAL D C 1
ATOM 14223 O O . VAL D 1 469 ? 19.096 37.462 32.020 1.00 67.49 469 VAL D O 1
ATOM 14227 N N . ARG D 1 470 ? 17.807 38.951 30.940 1.00 68.27 470 ARG D N 1
ATOM 14228 C CA . ARG D 1 470 ? 17.974 39.976 31.958 1.00 68.92 470 ARG D CA 1
ATOM 14229 C C . ARG D 1 470 ? 17.545 39.548 33.352 1.00 69.12 470 ARG D C 1
ATOM 14230 O O . ARG D 1 470 ? 16.505 38.919 33.547 1.00 69.12 470 ARG D O 1
ATOM 14238 N N . ASP D 1 471 ? 18.385 39.915 34.312 1.00 69.45 471 ASP D N 1
ATOM 14239 C CA . ASP D 1 471 ? 18.297 39.462 35.696 1.00 69.45 471 ASP D CA 1
ATOM 14240 C C . ASP D 1 471 ? 17.422 40.343 36.570 1.00 69.17 471 ASP D C 1
ATOM 14241 O O . ASP D 1 471 ? 16.802 39.835 37.483 1.00 69.13 471 ASP D O 1
ATOM 14246 N N . GLY D 1 472 ? 17.349 41.643 36.280 1.00 69.14 472 GLY D N 1
ATOM 14247 C CA . GLY D 1 472 ? 16.805 42.623 37.240 1.00 69.11 472 GLY D CA 1
ATOM 14248 C C . GLY D 1 472 ? 15.472 43.317 36.979 1.00 69.00 472 GLY D C 1
ATOM 14249 O O . GLY D 1 472 ? 14.404 42.692 37.013 1.00 68.68 472 GLY D O 1
ATOM 14250 N N . LYS D 1 473 ? 15.546 44.627 36.743 1.00 68.78 473 LYS D N 1
ATOM 14251 C CA . LYS D 1 473 ? 14.366 45.492 36.610 1.00 68.42 473 LYS D CA 1
ATOM 14252 C C . LYS D 1 473 ? 14.384 46.169 35.226 1.00 68.18 473 LYS D C 1
ATOM 14253 O O . LYS D 1 473 ? 15.451 46.291 34.613 1.00 68.05 473 LYS D O 1
ATOM 14259 N N . LEU D 1 474 ? 13.217 46.600 34.738 1.00 67.97 474 LEU D N 1
ATOM 14260 C CA . LEU D 1 474 ? 13.099 47.054 33.343 1.00 67.80 474 LEU D CA 1
ATOM 14261 C C . LEU D 1 474 ? 12.045 48.145 33.111 1.00 67.60 474 LEU D C 1
ATOM 14262 O O . LEU D 1 474 ? 12.038 48.783 32.049 1.00 67.46 474 LEU D O 1
#

Sequence (1790 aa):
YFPDAFLTQREAPFDDFLAACQRPLRRSIRVNTLKISVADFLQLTAPYGWTLTPIPWCEEGFWPLGSTAEHLSGLFYIQEASSLPVAALFADGNAPQRVDVAAAPGSKTTQISARNNEGAILANEFSASRVKVLHANISRCGISNVALTHFDGRVFGAAVPEFDAILLDAPCSGEGVVRKDPDALKNWSPESNQEIAATQRELIDSAFHALRPGGTLVYSTCTLNQEENEAVCLWLKETYPDAVEFLPLGDLFPGANKALTEEGFLHVFPQIYDCEGFFVARLRKTQAIPALPAPKYKVGNFPFSPVKDREAGQIRQAATGVGLNWDENLRLWQRDKELWLFPVGIEALIGKVRFSRLGIKLAETHNKGYRWQHEAVIALASPDNNAFELTPQEAEEWYRGRDVYPQAAPVADDVLVTFQHQPIGLAKRIGSRLKNSYPRELVRDGKLFPDAFLTQREAPFDDFLAACQRPLRRSIRVNTLKISVADFLQLTAPYGWTLTPIPWCEEGFWPLGSTAEHLSGLFYIQEASSLPVAALFADGNAPQRVDVAAAPGSKTTQISARNNEGAILANEFSASRVKVLHANISRCGISNVALTHFDGRVFGAAVPEFDAILLDAPCSGEGVVRKDPDALKNWSPESNQEIAATQRELIDSAFHALRPGGTLVYSTCTLNQEENEAVCLWLKETYPDAVEFLPLGDLFPGANKALTEEGFLHVFPQIYDCEGFFVARLRKTQAIPALPAPKYKVGNFPFSPVKDREAGQIRQAATGVGLNWDENLRLWQRDKELWLFPVGIEALIGKVRFSRLGIKLAETHNKGYRWQHEAVIALASPDNNAFELTPQEAEEWYRGRDVYPQAAPVADDVLVTFQHQPIGLAKRIGSRLKNSYPRELVRDGKLFPDAFLTQREAPFDDFLAACQRPLRRSIRVNTLKISVADFLQLTAPYGWTLTPIPWCEEGFWPLGSTAEHLSGLFYIQEASSLPVAALFADGNAPQRVDVAAAPGSKTTQISARNNEGAILANEFSASRVKVLHANISRCGISNVALTHFDGRVFGAAVPEFDAILLDAPCSGEGVVRKDPDALKNWSPESNQEIAATQRELIDSAFHALRPGGTLVYSTCTLNQEENEAVCLWLKETYPDAVEFLPLGDLFPGANKALTEEGFLHVFPQIYDCEGFFVARLRKTQAIPALPAPKYKVGNFPFSPVKDREAGQIRQAATGVGLNWDENLRLWQRDKELWLFPVGIEALIGKVRFSRLGIKLAETHNKGYRWQHEAVIALASPDNNAFELTPQEAEEWYRGRDVYPQAAPVADDVLVTFQHQPIGLAKRIGSRLKNSYPRELVRDGKLYFPDAFLTQREAPFDDFLAACQRPLRRSIRVNTLKISVADFLQLTAPYGWTLTPIPWCEEGFWPLGSTAEHLSGLFYIQEASSLPVAALFADGNAPQRVDVAAAPGSKTTQISARNNEGAILANEFSASRVKVLHANISRCGISNVALTHFDGRVFGAAVPEFDAILLDAPCSGEGVVRKDPDALKNWSPESNQEIAATQRELIDSAFHALRPGGTLVYSTCTLNQEENEAVCLWLKETYPDAVEFLPLGDLFPGANKALTEEGFLHVFPQIYDCEGFFVARLRKTQAIPALPAPKYKVGNFPFSPVKDREAGQIRQAATGVGLNWDENLRLWQRDKELWLFPVGIEALIGKVRFSRLGIKLAETHNKGYRWQHEAVIALASPDNNAFELTPQEAEEWYRGRDVYPQAAPVADDVLVTFQHQPIGLAKRIGSRLKNSYPRELVRDGKL

Nearest PDB structures (foldseek):
  3m6w-assembly1_A  TM=8.044E-01  e=3.416E-33  Thermus thermophilus HB8
  8fkv-assembly1_SY  TM=8.982E-01  e=3.535E-27  Homo sapiens
  8v87-assembly1_q  TM=8.787E-01  e=2.257E-27  Saccharomyces cerevisiae BY4741
  8ia0-assembly1_CP  TM=9.027E-01  e=6.332E-26  Thermochaetoides thermophila DSM 1495
  8i9z-assembly1_CP  TM=8.597E-01  e=9.919E-26  Thermochaetoides thermophila DSM 1495

Solvent-accessible surface area: 82418 Å² total

CATH classification: 3.40.50.150 (+1 more: 3.10.450.720)

GO terms:
  GO:0009383 rRNA (cytosine-C5-)-methyltransferase activity (F, IDA)
  GO:0070475 rRNA base methylation (P, IMP)

InterPro domains:
  IPR001678 SAM-dependent methyltransferase RsmB-F/NOP2-type domain [PS51686] (29-311)
  IPR011023 Nop2p [TIGR00446] (41-310)
  IPR018314 RsmB/NOL1/NOP2-like, conserved site [PS01153] (188-199)
  IPR023267 RNA (C5-cytosine) methyltransferase [PR02008] (91-105)
  IPR023267 RNA (C5-cytosine) methyltransferase [PR02008] (122-132)
  IPR023267 RNA (C5-cytosine) methyltransferase [PR02008] (189-201)
  IPR023267 RNA (C5-cytosine) methyltransferase [PR02008] (239-255)
  IPR023267 RNA (C5-cytosine) methyltransferase [PR02008] (293-310)
  IPR023267 RNA (C5-cytosine) methyltransferase [PTHR22807] (9-312)
  IPR023545 rRNA small subunit methyltransferase F [MF_01579] (6-475)
  IPR023545 rRN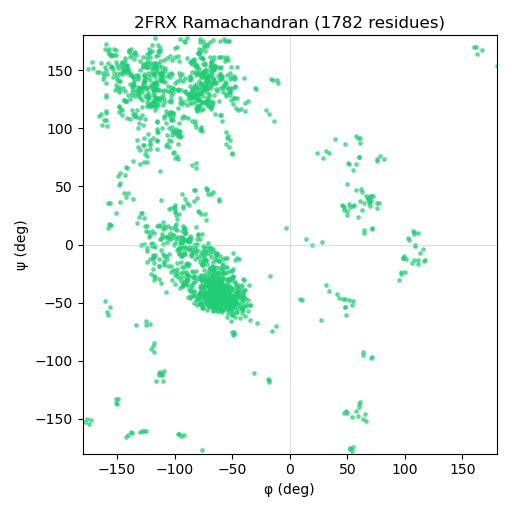A small subunit methyltransferase F [NF008898] (2-477)
  IPR027391 rRNA small subunit methyltransferase F, RNA-binding PUA-like domain [PF13636] (421-470)
  IPR029063 S-adenosyl-L-methionine-dependent methyltransferase superfamily [G3DSA:3.40.50.150] (2-310)
  IPR029063 S-adenosyl-L-methionine-dependent methyltransferase superfamily [SSF53335] (7-310)
  IPR031341 Ribosomal RNA small subunit methyltransferase F, N-terminal [PF17125] (8-102)
  IPR048457 Ribosomal RNA small subunit methyltransferase F, pre-PUA domain [PF21150] (329-405)
  IPR049560 SAM-dependent methyltransferase RsmB-F/NOP2-type, catalytic core [PF01189] (118-309)

Secondary structure (DSSP, 8-state):
---HHHHT------HHHHHHHTSPPPP-EEE-TTT--HHHHHHHHGGG----PEETTEEEEE--GGGSHHHHTTSEEE--TT--HHHHHTTTT---SB---S-TTSHHHHHHHH----SBEEEE-SSHHHHHHHHHHHHHHT--SEEEE---STTHHHHS----EEEEE-----GGGGGT-TTSSSS--HHHHHHHHHHHHHHHHHHHHHSPTT-EEEEEES--SSTTTHHHHHHHHHHSTTTEEE---TTSSTTGGGGB-TTS-EEE-TTTTTS--EEEEEEEE-S--PPP----------S-EEPPHHHHHHHHHHHHTTTB---TTEEEEESSSEEEEEEHHHHTTBTTB--SEESEEEEEEETTEEEE-HHHHHHHB-S---EEEPPHHHHHHHHTT-----SS--S-SEEEEEETTEEEEEEE-TTTT----S-GGG---S--/--HHHHT------HHHHHHHTSPPPP-EEE-TTT--HHHHHHHHGGG----PEETTEEEEE--GGGSHHHHTTSEEE--TT--HHHHHTTTT---SB---S-TT-HHHHHHHH----SBEEEE-S-HHHHHHHHHHHHHTT--SEEEE---STTHHHHS----EEEEE-----GGGGGT-TTSSSS--HHHHHHHHHHHHHHHHHHHHHSPTT-EEEEEES--SSTTTHHHHHHHHHHSTTTEEE---TTSSTTGGGGB-TTS-EEE-TTTTTS--EEEEEEEE-S---------S-----S-EEPPHHHHHHHHHHHHTTTB---TTEEEEESSSEEEEEEHHHHTTBTTB--SEESEEEEEEETTEEEE-HHHHHHHB-S---EEEPPHHHHHHHHTT-----SS--S-SEEEEEETTEEEEEEE-TTTT----S-GGG---S--/--HHHHT------HHHHHHHTSPPPP-EEE-TTT--HHHHHHHHGGG----PEETTEEEEE--GGGSHHHHTTSEEE--TT--HHHHHTTTT---SB---S-TTSHHHHHHHH----SBEEEE-S-HHHHHHHHHHHHHHT--SEEEE---STTHHHHS----EEEEE-----GGGGGT-TTSSSS--HHHHHHHHHHHHHHHHHHHHHSPTT-EEEEEES--SSTTTHHHHHHHHHHSTTTEEE---TTSSTTGGGGB-TTS-EEE-TTTTTS--EEEEEEEE-S--PPP----S-----S-EEPPHHHHHHHHHHHHTTTB---TTEEEEESSSEEEEEEHHHHTTBTTB--SEESEEEEEEETTEEEE-HHHHHHHB-S---EEEPPHHHHHHHHTT-----SS--S-SEEEEESSS-EEEEEE-TTTT----S-GGG---S--/---HHHHT------HHHHHHHTSPPPP-EEE-TTT--HHHHHHHHGGG----PEETTEEEEE--GGGSHHHHTTSEEE--TT--HHHHHHTTT---SB---S-TTSHHHHHHHH----SBEEEE-SSHHHHHHHHHHHHHHT--SEEEE---STTHHHHS----EEEEE-----GGGGGT-TTSSSS--HHHHHHHHHHHHHHHHHHHHTSPTT-EEEEEES--SSTTTHHHHHHHHHHSTTTEEE---TTSSTTGGGGB-TTS-EEE-TTTTTS--EEEEEEEE-S--PPP----S-----S-EEPPHHHHHHHHHHHHTTTB---TTEEEEESSSEEEEEEHHHHTTBTTB--SEESEEEEEEETTEEEE-HHHHHHHB-S---EEEPPHHHHHHHHTT-----SS--S-SEEEEESSSSEEEEEE-TTTT----S-GGG---S--

B-factor: mean 65.5, std 3.43, range [20.0, 98.95]

Foldseek 3Di:
DADPVGQVVCVPLHVLLVVLLPAAFFFKKFFQVLFPDQVVVCVVCVVVDDDWDQQFLHNRMTGVVCPDPCNQLQGMDRDFSQLSQLSLQCPPNNDFQEEELAQPPPVNVSVNCSCHLFHAYEHEHADPVSQVNNVVNCLSNQRFRYFYYHDDLLPQLALAFAGQEYEDAADAQQQQPCNVPVCRNVVPDPVVRLVSLVSLQSNVNSVVRNHHAFHKYKYKYLHQDCSNAVVNVVVVCVVVVVFKAWDACCVSGVQQVVQGDPRRKGQDRCSSSPRTGMIMTMMGGNDDDDHDDPQPCQPDDDQKDFDDDVVQVVVQVVQVVQQFHDDVQWGWIDHPLWIFIAGPSCVVCVRSGDTPGGGDTQFGHDVVDTDGDFSRQSHGGQLVDLEDEDDPVQVLCLLLQHKGFDPCQDDDQKHQYDYVSGGNGIFGRPPGITHRDDDPVRRDDDDD/DDPVVQVVCVPLHPLQVVLLPAAFFFKKFFQCQFPNQVVVCVVCVVVDDDWDAQFLHNRMTGVVCPDPCNQLQGMDRDFSQLSLLSLQCPPNPDFQEEEQAQPPPPSVSVNCSCHLFHAYEREHQDPVNVVNNVVNCLSNQRFRYFYDHDDLLPQLQLAFAGQEYEYAADAQQQLVCNVPVCSNVVPDVVVHLVSLVSLLSNVNSVVRNHHAQHKYKYKYLHQDCSNAVVSLVVVCVVVVPFKQWDACCVSGVQQVVQQDPRRKGQDRCSSSPRTGMIMTMMGGNDNDDHDNDLDPFDDDDQKDFDDPVVQVVVQVVVVVQQFHDDPQWGWIAHALWIFIAGPNCVVCVRSGDTPGGGDTQFRHDDVDTDGDQSRQSHGGQQPDLEDEDDPVQSLCLLLQHKGFDPCQDDDQWHQYDYVRGGRGIFGCPPGITHRPPDPVGRDDDDD/DDPVVQVVCVALHDLLVVLLPAAFFFKKFFQLQFDDQVVVCVVCVVVDDDWDQQFLDNRMTGVPCPDPCNQLQGMDRDFSQVSLLLVQCPPNPDFQEEEQAQPPPPNVSVNCSCHLFHAYEREHADPVNVVNNVVNCLSNLRFRYFYDHDDLLPQLQLAFAGLEYEYAADAQQSLVCNVPVCSRVVPDVVVHLVSLVSLLSNVNSVVRNHHANHKYKYKYLHQDCSNAVVSLVVVCVVVVVFKQWDACCVSGVQQVVQADPRRKGQDRCSSSPRTGMIMTMMGGHDNDDHDNDQDCFADDDQKDFDDDVVQVVVQVVVVVQQFHDDVQWGWIDHDLWIFIAGPSCPVCVRSGDTPGGGDTQFGDDDVDTDGDFSRQSHGGQQPDLEDEDDPVQVLCLLLQHKGFDPCQDDDQKGQYDYVRGGNGIFGCPPRITHRPPPPVRRDDDDD/DDDPVGQVVVVPLHDLQVVLLPAAFFFKKFFQVLFPDQVVVCVVCVVVDDDWDQQFLDNRMTGVPCPDPCNQLQGMDRDFSQLSLLSLQCPPNNDFQEEELAQPPPVNVSVNCSVHLFHAYEHEHADPVSQVNNVVNCLSNQRFRYFYDHDDLLPQLQLAFAGQEYEDAADAQQSLPCNVPVCRNVVPDPVVHLVSLVSLLSNVNSVVRNHHAFHKYKYKYLDQDCSNAVVSLVVVCVVVVVFKAWDACCVSGVQQVVQQDPRNKGQDRCSSSPRTGMIMTMMGGNDHDDHDNDQDCQDDDDQKAFDDDVVQVVVQVVQVVQQFHDDPQWGWIDHALWIFIAGPNCVVCVRSGDTPGGGDTQFGDDVVRTDGDFSRQSHGGQLVDLEDEDDPVQSLCLLLQHKGFDPCQDDDQKGQYDYVSGGNGIFGRPPGITHRDPDPVRRDDDDD

Organism: Escherichia coli (strain K12) (NCBI:txid83333)